Protein 2OPV (pdb70)

GO terms:
  GO:0061158 3'-UTR-mediated mRNA destabilization (P, IMP)
  GO:0043488 regulation of mRNA stability (P, IDA)
  GO:0045019 negative regulation of nitric oxide biosynthetic process (P, IDA)
  GO:0035925 mRNA 3'-UTR AU-rich region binding (F, IDA)
  GO:0061014 positive regulation of mRNA catabolic process (P, IDA)
  GO:0061158 3'-UTR-mediated mRNA destabilization (P, IDA)
  GO:0010586 miRNA metabolic process (P, IMP)
  GO:0071345 cellular response to cytokine stimulus (P, IMP)
  GO:0005515 protein binding (F, IPI)
  GO:0006397 mRNA processing (P, TAS)
  GO:0005654 nucleoplasm (C, TAS)
  GO:0005829 cytosol (C, TAS)
  GO:0010989 negative regulation of low-density lipoprotein particle clearance (P, IGI)
  GO:0005654 nucleoplasm (C, IDA)
  GO:0044183 protein folding chaperone (F, EXP)
  GO:0008380 RNA splicing (P, TAS)
  GO:0000375 RNA splicing, via transesterification reactions (P, TAS)
  GO:0016020 membrane (C, HDA)
  GO:0003723 RNA binding (F, HDA)

Sequence (85 aa):
GQFHDNANGGQNGTVQEIMIPAGKAGLVIGKGGETIKQLQERAGVKMILIQDGSQNTNVDKPLRIIGDPYKVQQACEMVMDILREGQFHDNANGGQNGTVQEIMIPAGKAGLVIGKGGETIKQLQERAGVKMILIQDGSQNTNVDKPLRIIGDPYKVQQACEMVMDILREGQFHDNANGGQNGTVQEIMIPAGKAGLVIGKGGETIKQLQERAGVKMILIQDGSQNTNVDKPLRIIGDPYKVQQACEMVMDILREGQFHDNANGGQNGTVQEIMIPAGKAGLVIGKGGETIKQLQERAGVKMILIQDGSQNTNVDKPLRIIGDPYKVQQACEMVMDILREGQFHDNANGGQNGTVQEIMIPAGKAGLVIGKGGETIKQLQERAGVKMILIQDGSQNTNVDKPLRIIGDPYKVQQACEMVMDILREGQFHDNANGGQNGTVQEIMIPAGKAGLVIGKGGETIKQLQERAGVKMILIQDGSQNTNVDKPLRIIGDPYKVQQACEMVMDILREGQFHDNANGGQNGTVQEIMIPAGKAGLVIGKGGETIKQLQERAGVKMILIQDGSQNTNVDKPLRIIGDPYKVQQACEMVMDILREGQFHDNANGGQNGTVQEIMIPAGKAGLVIGKGGETIKQLQERAGVKMILIQDGSQNTNVDKPLRIIGDPYKVQQACEMVMDILREGQFHDNANGGQNGTVQEIMIPAGKAGLVIGKGGETIKQLQERAGVKMILIQDGSQNTNVDKPLRIIGDPYKVQQACEMVMDILREGQFHDNANGGQNGTVQEIMIPAGKAGLVIGKGGETIKQLQERAGVKMILIQDGSQNTNVDKPLRIIGDPYKVQQACEMVMDILREGQFHDNANGGQNGTVQEIMIPAGKAGLVIGKGGETIKQLQERAGVKMILIQDGSQNTNVDKPLRIIGDPYKVQQACEMVMDILREGQFHDNANGGQNGTVQEIMIPAGKAGLVIGKGGETIKQLQERAGVKMILIQDGSQNTNVDKPLRIIGDPYKVQQACEMVMDILREGQFHDNANGGQNGTVQEIMIPAGKAGLVIGKGGETIKQLQERAGVKMILIQDGSQNTNVDKPLRIIGDPYKVQQACEMVMDILREGQFHDNANGGQNGTVQEIMIPAGKAGLVIGKGGETIKQLQERAGVKMILIQDGSQNTNVDKPLRIIGDPYKVQQACEMVMDILREGQFHDNANGGQNGTVQEIMIPAGKAGLVIGKGGETIKQLQERAGVKMILIQDGSQNTNVDKPLRIIGDPYKVQQACEMVMDILREGQFHDNANGGQNGTVQEIMIPAGKAGLVIGKGGETIKQLQERAGVKMILIQDGSQNTNVDKPLRIIGDPYKVQQACEMVMDILREGQFHDNANGGQNGTVQEIMIPAGKAGLVIGKGGETIKQLQERAGVKMILIQDGSQNTNVDKPLRIIGDPYKVQQACEMVMDILREGQFHDNANGGQNGTVQEIMIPAGKAGLVIGKGGETIKQLQERAGVKMILIQDGSQNTNVDKPLRIIGDPYKVQQACEMVMDILREGQFHDNANGGQNGTVQEIMIPAGKAGLVIGKGGETIKQLQERAGVKMILIQDGSQNTNVDKPLRIIGDPYKVQQACEMVMDILREGQFHDNANGGQNGTVQEIMIPAGKAGLVIGKGGETIKQLQERAGVKMILIQDGSQNTNVDKPLRIIGDPYKVQQACEMVMDILREGQFHDNANGGQNGTVQEIMIPAGKAGLVIGKGGETIKQLQERAGVKMILIQDGSQNTNVDKPLRIIGDPYKVQQACEMVMDILREGQFHDNANGGQNGTVQEIMIPAGKAGLVIGKGGETIKQLQERAGVKMILIQDGSQNTNVDKPLRIIGDPYKVQQACEMVMDILREGQFHDNANGGQNGTVQEIMIPAGKAGLVIGKGGETIKQLQERAGVKMILIQDGSQNTNVDKPLRIIGDPYKVQQACEMVMDILREGQFHDNANGGQNGTVQEIMIPAGKAGLVIGKGGETIKQLQERAGVKMILIQDGSQNTNVDKPLRIIGDPYKVQQACEMVMDILREGQFHDNANGGQNGTVQEIMIPAGKAGLVIGKGGETIKQLQERAGVKMILIQDGSQNTNVDKPLRIIGDPYKVQQACEMVMDILRE

Radius of gyration: 12.53 Å; Cα contacts (8 Å, |Δi|>4): 137; chains: 1; bounding box: 20×34×27 Å

Structure (mmCIF, N/CA/C/O backbone):
data_2OPV
#
_entry.id   2OPV
#
loop_
_atom_site.group_PDB
_atom_site.id
_atom_site.type_symbol
_atom_site.label_atom_id
_atom_site.label_alt_id
_atom_site.label_comp_id
_atom_site.label_asym_id
_atom_site.label_entity_id
_atom_site.label_seq_id
_atom_site.pdbx_PDB_ins_code
_atom_site.Cartn_x
_atom_site.Cartn_y
_atom_site.Cartn_z
_atom_site.occupancy
_atom_site.B_iso_or_equiv
_atom_site.auth_seq_id
_atom_site.auth_comp_id
_atom_site.auth_asym_id
_atom_site.auth_atom_id
_atom_site.pdbx_PDB_model_num
ATOM 1 N N . GLY A 1 1 ? 8.425 -9.823 1.207 1.00 0.00 5 GLY A N 1
ATOM 2 C CA . GLY A 1 1 ? 7.026 -9.758 0.853 1.00 0.00 5 GLY A CA 1
ATOM 3 C C . GLY A 1 1 ? 6.250 -10.979 1.291 1.00 0.00 5 GLY A C 1
ATOM 4 O O . GLY A 1 1 ? 5.729 -11.717 0.457 1.00 0.00 5 GLY A O 1
ATOM 8 N N . GLN A 1 2 ? 6.178 -11.204 2.595 1.00 0.00 6 GLN A N 1
ATOM 9 C CA . GLN A 1 2 ? 5.341 -12.270 3.124 1.00 0.00 6 GLN A CA 1
ATOM 10 C C . GLN A 1 2 ? 3.879 -11.833 3.116 1.00 0.00 6 GLN A C 1
ATOM 11 O O . GLN A 1 2 ? 3.352 -11.325 4.106 1.00 0.00 6 GLN A O 1
ATOM 25 N N . PHE A 1 3 ? 3.238 -12.014 1.969 1.00 0.00 7 PHE A N 1
ATOM 26 C CA . PHE A 1 3 ? 1.855 -11.595 1.784 1.00 0.00 7 PHE A CA 1
ATOM 27 C C . PHE A 1 3 ? 0.942 -12.285 2.781 1.00 0.00 7 PHE A C 1
ATOM 28 O O . PHE A 1 3 ? -0.025 -11.700 3.248 1.00 0.00 7 PHE A O 1
ATOM 45 N N . HIS A 1 4 ? 1.246 -13.531 3.113 1.00 0.00 8 HIS A N 1
ATOM 46 C CA . HIS A 1 4 ? 0.479 -14.231 4.130 1.00 0.00 8 HIS A CA 1
ATOM 47 C C . HIS A 1 4 ? 1.047 -13.884 5.499 1.00 0.00 8 HIS A C 1
ATOM 48 O O . HIS A 1 4 ? 1.524 -14.751 6.231 1.00 0.00 8 HIS A O 1
ATOM 63 N N . ASP A 1 5 ? 1.003 -12.601 5.822 1.00 0.00 9 ASP A N 1
ATOM 64 C CA . ASP A 1 5 ? 1.585 -12.090 7.053 1.00 0.00 9 ASP A CA 1
ATOM 65 C C . ASP A 1 5 ? 0.725 -12.461 8.253 1.00 0.00 9 ASP A C 1
ATOM 66 O O . ASP A 1 5 ? 1.233 -12.911 9.280 1.00 0.00 9 ASP A O 1
ATOM 75 N N . ASN A 1 6 ? -0.583 -12.280 8.113 1.00 0.00 10 ASN A N 1
ATOM 76 C CA . ASN A 1 6 ? -1.512 -12.604 9.186 1.00 0.00 10 ASN A CA 1
ATOM 77 C C . ASN A 1 6 ? -2.785 -13.222 8.618 1.00 0.00 10 ASN A C 1
ATOM 78 O O . ASN A 1 6 ? -2.992 -14.434 8.709 1.00 0.00 10 ASN A O 1
ATOM 89 N N . ALA A 1 7 ? -3.611 -12.398 7.991 1.00 0.00 11 ALA A N 1
ATOM 90 C CA . ALA A 1 7 ? -4.928 -12.834 7.557 1.00 0.00 11 ALA A CA 1
ATOM 91 C C . ALA A 1 7 ? -5.082 -12.724 6.047 1.00 0.00 11 ALA A C 1
ATOM 92 O O . ALA A 1 7 ? -6.022 -12.098 5.544 1.00 0.00 11 ALA A O 1
ATOM 99 N N . ASN A 1 8 ? -4.152 -13.335 5.327 1.00 0.00 12 ASN A N 1
ATOM 100 C CA . ASN A 1 8 ? -4.205 -13.391 3.884 1.00 0.00 12 ASN A CA 1
ATOM 101 C C . ASN A 1 8 ? -5.229 -14.433 3.441 1.00 0.00 12 ASN A C 1
ATOM 102 O O . ASN A 1 8 ? -4.874 -15.518 2.976 1.00 0.00 12 ASN A O 1
ATOM 113 N N . GLY A 1 9 ? -6.500 -14.109 3.623 1.00 0.00 13 GLY A N 1
ATOM 114 C CA . GLY A 1 9 ? -7.561 -15.028 3.271 1.00 0.00 13 GLY A CA 1
ATOM 115 C C . GLY A 1 9 ? -8.058 -14.818 1.858 1.00 0.00 13 GLY A C 1
ATOM 116 O O . GLY A 1 9 ? -8.965 -14.016 1.622 1.00 0.00 13 GLY A O 1
ATOM 120 N N . GLY A 1 10 ? -7.459 -15.528 0.915 1.00 0.00 14 GLY A N 1
ATOM 121 C CA . GLY A 1 10 ? -7.877 -15.432 -0.469 1.00 0.00 14 GLY A CA 1
ATOM 122 C C . GLY A 1 10 ? -6.712 -15.173 -1.396 1.00 0.00 14 GLY A C 1
ATOM 123 O O . GLY A 1 10 ? -5.917 -16.073 -1.672 1.00 0.00 14 GLY A O 1
ATOM 127 N N . GLN A 1 11 ? -6.600 -13.940 -1.870 1.00 0.00 15 GLN A N 1
ATOM 128 C CA . GLN A 1 11 ? -5.525 -13.564 -2.774 1.00 0.00 15 GLN A CA 1
ATOM 129 C C . GLN A 1 11 ? -4.375 -12.946 -1.996 1.00 0.00 15 GLN A C 1
ATOM 130 O O . GLN A 1 11 ? -4.532 -11.906 -1.353 1.00 0.00 15 GLN A O 1
ATOM 144 N N . ASN A 1 12 ? -3.222 -13.606 -2.056 1.00 0.00 16 ASN A N 1
ATOM 145 C CA . ASN A 1 12 ? -2.021 -13.135 -1.371 1.00 0.00 16 ASN A CA 1
ATOM 146 C C . ASN A 1 12 ? -1.635 -11.741 -1.854 1.00 0.00 16 ASN A C 1
ATOM 147 O O . ASN A 1 12 ? -1.138 -10.927 -1.084 1.00 0.00 16 ASN A O 1
ATOM 158 N N . GLY A 1 13 ? -1.889 -11.464 -3.125 1.00 0.00 17 GLY A N 1
ATOM 159 C CA . GLY A 1 13 ? -1.566 -10.170 -3.677 1.00 0.00 17 GLY A CA 1
ATOM 160 C C . GLY A 1 13 ? -2.786 -9.286 -3.800 1.00 0.00 17 GLY A C 1
ATOM 161 O O . GLY A 1 13 ? -3.384 -9.189 -4.874 1.00 0.00 17 GLY A O 1
ATOM 165 N N . THR A 1 14 ? -3.173 -8.652 -2.703 1.00 0.00 18 THR A N 1
ATOM 166 C CA . THR A 1 14 ? -4.296 -7.732 -2.726 1.00 0.00 18 THR A CA 1
ATOM 167 C C . THR A 1 14 ? -3.816 -6.326 -3.068 1.00 0.00 18 THR A C 1
ATOM 168 O O . THR A 1 14 ? -2.873 -5.822 -2.458 1.00 0.00 18 THR A O 1
ATOM 179 N N . VAL A 1 15 ? -4.446 -5.712 -4.068 1.00 0.00 19 VAL A N 1
ATOM 180 C CA . VAL A 1 15 ? -4.066 -4.379 -4.515 1.00 0.00 19 VAL A CA 1
ATOM 181 C C . VAL A 1 15 ? -5.170 -3.378 -4.213 1.00 0.00 19 VAL A C 1
ATOM 182 O O . VAL A 1 15 ? -6.330 -3.595 -4.567 1.00 0.00 19 VAL A O 1
ATOM 195 N N . GLN A 1 16 ? -4.807 -2.300 -3.542 1.00 0.00 20 GLN A N 1
ATOM 196 C CA . GLN A 1 16 ? -5.739 -1.228 -3.241 1.00 0.00 20 GLN A CA 1
ATOM 197 C C . GLN A 1 16 ? -5.351 0.018 -4.030 1.00 0.00 20 GLN A C 1
ATOM 198 O O . GLN A 1 16 ? -4.298 0.602 -3.782 1.00 0.00 20 GLN A O 1
ATOM 212 N N . GLU A 1 17 ? -6.185 0.416 -4.982 1.00 0.00 21 GLU A N 1
ATOM 213 C CA . GLU A 1 17 ? -5.901 1.608 -5.776 1.00 0.00 21 GLU A CA 1
ATOM 214 C C . GLU A 1 17 ? -6.651 2.831 -5.270 1.00 0.00 21 GLU A C 1
ATOM 215 O O . GLU A 1 17 ? -7.880 2.864 -5.247 1.00 0.00 21 GLU A O 1
ATOM 227 N N . ILE A 1 18 ? -5.886 3.838 -4.875 1.00 0.00 22 ILE A N 1
ATOM 228 C CA . ILE A 1 18 ? -6.435 5.102 -4.409 1.00 0.00 22 ILE A CA 1
ATOM 229 C C . ILE A 1 18 ? -6.053 6.211 -5.383 1.00 0.00 22 ILE A C 1
ATOM 230 O O . ILE A 1 18 ? -5.013 6.134 -6.037 1.00 0.00 22 ILE A O 1
ATOM 246 N N . MET A 1 19 ? -6.894 7.227 -5.484 1.00 0.00 23 MET A N 1
ATOM 247 C CA . MET A 1 19 ? -6.569 8.411 -6.261 1.00 0.00 23 MET A CA 1
ATOM 248 C C . MET A 1 19 ? -6.377 9.587 -5.322 1.00 0.00 23 MET A C 1
ATOM 249 O O . MET A 1 19 ? -7.342 10.136 -4.791 1.00 0.00 23 MET A O 1
ATOM 263 N N . ILE A 1 20 ? -5.133 9.953 -5.099 1.00 0.00 24 ILE A N 1
ATOM 264 C CA . ILE A 1 20 ? -4.814 10.968 -4.111 1.00 0.00 24 ILE A CA 1
ATOM 265 C C . ILE A 1 20 ? -4.935 12.366 -4.707 1.00 0.00 24 ILE A C 1
ATOM 266 O O . ILE A 1 20 ? -4.320 12.655 -5.727 1.00 0.00 24 ILE A O 1
ATOM 282 N N . PRO A 1 21 ? -5.737 13.245 -4.077 1.00 0.00 25 PRO A N 1
ATOM 283 C CA . PRO A 1 21 ? -5.882 14.638 -4.505 1.00 0.00 25 PRO A CA 1
ATOM 284 C C . PRO A 1 21 ? -4.535 15.329 -4.701 1.00 0.00 25 PRO A C 1
ATOM 285 O O . PRO A 1 21 ? -3.617 15.135 -3.903 1.00 0.00 25 PRO A O 1
ATOM 296 N N . ALA A 1 22 ? -4.435 16.126 -5.764 1.00 0.00 26 ALA A N 1
ATOM 297 C CA . ALA A 1 22 ? -3.182 16.761 -6.179 1.00 0.00 26 ALA A CA 1
ATOM 298 C C . ALA A 1 22 ? -2.373 17.327 -5.009 1.00 0.00 26 ALA A C 1
ATOM 299 O O . ALA A 1 22 ? -1.219 16.940 -4.808 1.00 0.00 26 ALA A O 1
ATOM 306 N N . GLY A 1 23 ? -2.978 18.219 -4.233 1.00 0.00 27 GLY A N 1
ATOM 307 C CA . GLY A 1 23 ? -2.249 18.896 -3.174 1.00 0.00 27 GLY A CA 1
ATOM 308 C C . GLY A 1 23 ? -2.307 18.161 -1.849 1.00 0.00 27 GLY A C 1
ATOM 309 O O . GLY A 1 23 ? -1.403 18.288 -1.020 1.00 0.00 27 GLY A O 1
ATOM 313 N N . LYS A 1 24 ? -3.364 17.386 -1.639 1.00 0.00 28 LYS A N 1
ATOM 314 C CA . LYS A 1 24 ? -3.511 16.634 -0.400 1.00 0.00 28 LYS A CA 1
ATOM 315 C C . LYS A 1 24 ? -2.644 15.377 -0.442 1.00 0.00 28 LYS A C 1
ATOM 316 O O . LYS A 1 24 ? -2.534 14.645 0.542 1.00 0.00 28 LYS A O 1
ATOM 335 N N . ALA A 1 25 ? -2.013 15.152 -1.591 1.00 0.00 29 ALA A N 1
ATOM 336 C CA . ALA A 1 25 ? -1.063 14.058 -1.757 1.00 0.00 29 ALA A CA 1
ATOM 337 C C . ALA A 1 25 ? 0.142 14.250 -0.846 1.00 0.00 29 ALA A C 1
ATOM 338 O O . ALA A 1 25 ? 0.823 13.289 -0.497 1.00 0.00 29 ALA A O 1
ATOM 345 N N . GLY A 1 26 ? 0.385 15.497 -0.449 1.00 0.00 30 GLY A N 1
ATOM 346 C CA . GLY A 1 26 ? 1.484 15.796 0.450 1.00 0.00 30 GLY A CA 1
ATOM 347 C C . GLY A 1 26 ? 1.371 15.043 1.760 1.00 0.00 30 GLY A C 1
ATOM 348 O O . GLY A 1 26 ? 2.374 14.775 2.421 1.00 0.00 30 GLY A O 1
ATOM 352 N N . LEU A 1 27 ? 0.147 14.688 2.126 1.00 0.00 31 LEU A N 1
ATOM 353 C CA . LEU A 1 27 ? -0.101 13.950 3.355 1.00 0.00 31 LEU A CA 1
ATOM 354 C C . LEU A 1 27 ? 0.285 12.484 3.195 1.00 0.00 31 LEU A C 1
ATOM 355 O O . LEU A 1 27 ? 0.946 11.909 4.059 1.00 0.00 31 LEU A O 1
ATOM 371 N N . VAL A 1 28 ? -0.129 11.893 2.079 1.00 0.00 32 VAL A N 1
ATOM 372 C CA . VAL A 1 28 ? 0.112 10.489 1.811 1.00 0.00 32 VAL A CA 1
ATOM 373 C C . VAL A 1 28 ? 1.585 10.238 1.493 1.00 0.00 32 VAL A C 1
ATOM 374 O O . VAL A 1 28 ? 2.131 9.181 1.806 1.00 0.00 32 VAL A O 1
ATOM 387 N N . ILE A 1 29 ? 2.223 11.223 0.876 1.00 0.00 33 ILE A N 1
ATOM 388 C CA . ILE A 1 29 ? 3.646 11.137 0.582 1.00 0.00 33 ILE A CA 1
ATOM 389 C C . ILE A 1 29 ? 4.451 11.432 1.841 1.00 0.00 33 ILE A C 1
ATOM 390 O O . ILE A 1 29 ? 5.438 10.762 2.152 1.00 0.00 33 ILE A O 1
ATOM 406 N N . GLY A 1 30 ? 4.006 12.438 2.572 1.00 0.00 34 GLY A N 1
ATOM 407 C CA . GLY A 1 30 ? 4.616 12.763 3.836 1.00 0.00 34 GLY A CA 1
ATOM 408 C C . GLY A 1 30 ? 5.550 13.939 3.752 1.00 0.00 34 GLY A C 1
ATOM 409 O O . GLY A 1 30 ? 6.704 13.844 4.172 1.00 0.00 34 GLY A O 1
ATOM 413 N N . LYS A 1 31 ? 5.046 15.031 3.186 1.00 0.00 35 LYS A N 1
ATOM 414 C CA . LYS A 1 31 ? 5.757 16.307 3.137 1.00 0.00 35 LYS A CA 1
ATOM 415 C C . LYS A 1 31 ? 7.178 16.149 2.598 1.00 0.00 35 LYS A C 1
ATOM 416 O O . LYS A 1 31 ? 8.118 16.769 3.099 1.00 0.00 35 LYS A O 1
ATOM 435 N N . GLY A 1 32 ? 7.333 15.318 1.578 1.00 0.00 36 GLY A N 1
ATOM 436 C CA . GLY A 1 32 ? 8.640 15.106 0.990 1.00 0.00 36 GLY A CA 1
ATOM 437 C C . GLY A 1 32 ? 8.930 13.640 0.773 1.00 0.00 36 GLY A C 1
ATOM 438 O O . GLY A 1 32 ? 9.697 13.274 -0.117 1.00 0.00 36 GLY A O 1
ATOM 442 N N . GLY A 1 33 ? 8.312 12.799 1.585 1.00 0.00 37 GLY A N 1
ATOM 443 C CA . GLY A 1 33 ? 8.501 11.370 1.435 1.00 0.00 37 GLY A CA 1
ATOM 444 C C . GLY A 1 33 ? 8.861 10.678 2.736 1.00 0.00 37 GLY A C 1
ATOM 445 O O . GLY A 1 33 ? 9.448 9.597 2.732 1.00 0.00 37 GLY A O 1
ATOM 449 N N . GLU A 1 34 ? 8.522 11.293 3.855 1.00 0.00 38 GLU A N 1
ATOM 450 C CA . GLU A 1 34 ? 8.801 10.692 5.149 1.00 0.00 38 GLU A CA 1
ATOM 451 C C . GLU A 1 34 ? 7.692 9.721 5.525 1.00 0.00 38 GLU A C 1
ATOM 452 O O . GLU A 1 34 ? 7.945 8.552 5.811 1.00 0.00 38 GLU A O 1
ATOM 464 N N . THR A 1 35 ? 6.463 10.220 5.502 1.00 0.00 39 THR A N 1
ATOM 465 C CA . THR A 1 35 ? 5.291 9.429 5.847 1.00 0.00 39 THR A CA 1
ATOM 466 C C . THR A 1 35 ? 5.184 8.169 4.990 1.00 0.00 39 THR A C 1
ATOM 467 O O . THR A 1 35 ? 4.938 7.088 5.517 1.00 0.00 39 THR A O 1
ATOM 478 N N . ILE A 1 36 ? 5.401 8.297 3.680 1.00 0.00 40 ILE A N 1
ATOM 479 C CA . ILE A 1 36 ? 5.286 7.148 2.775 1.00 0.00 40 ILE A CA 1
ATOM 480 C C . ILE A 1 36 ? 6.242 6.017 3.174 1.00 0.00 40 ILE A C 1
ATOM 481 O O . ILE A 1 36 ? 5.886 4.838 3.099 1.00 0.00 40 ILE A O 1
ATOM 497 N N . LYS A 1 37 ? 7.442 6.375 3.622 1.00 0.00 41 LYS A N 1
ATOM 498 C CA . LYS A 1 37 ? 8.411 5.381 4.068 1.00 0.00 41 LYS A CA 1
ATOM 499 C C . LYS A 1 37 ? 7.907 4.683 5.324 1.00 0.00 41 LYS A C 1
ATOM 500 O O . LYS A 1 37 ? 8.061 3.473 5.490 1.00 0.00 41 LYS A O 1
ATOM 519 N N . GLN A 1 38 ? 7.280 5.459 6.194 1.00 0.00 42 GLN A N 1
ATOM 520 C CA . GLN A 1 38 ? 6.718 4.942 7.426 1.00 0.00 42 GLN A CA 1
ATOM 521 C C . GLN A 1 38 ? 5.568 3.996 7.124 1.00 0.00 42 GLN A C 1
ATOM 522 O O . GLN A 1 38 ? 5.490 2.904 7.678 1.00 0.00 42 GLN A O 1
ATOM 536 N N . LEU A 1 39 ? 4.697 4.428 6.221 1.00 0.00 43 LEU A N 1
ATOM 537 C CA . LEU A 1 39 ? 3.485 3.692 5.879 1.00 0.00 43 LEU A CA 1
ATOM 538 C C . LEU A 1 39 ? 3.783 2.252 5.487 1.00 0.00 43 LEU A C 1
ATOM 539 O O . LEU A 1 39 ? 3.133 1.323 5.963 1.00 0.00 43 LEU A O 1
ATOM 555 N N . GLN A 1 40 ? 4.777 2.074 4.633 1.00 0.00 44 GLN A N 1
ATOM 556 C CA . GLN A 1 40 ? 5.125 0.752 4.134 1.00 0.00 44 GLN A CA 1
ATOM 557 C C . GLN A 1 40 ? 5.623 -0.156 5.256 1.00 0.00 44 GLN A C 1
ATOM 558 O O . GLN A 1 40 ? 5.224 -1.315 5.353 1.00 0.00 44 GLN A O 1
ATOM 572 N N . GLU A 1 41 ? 6.465 0.383 6.120 1.00 0.00 45 GLU A N 1
ATOM 573 C CA . GLU A 1 41 ? 7.102 -0.415 7.157 1.00 0.00 45 GLU A CA 1
ATOM 574 C C . GLU A 1 41 ? 6.184 -0.632 8.359 1.00 0.00 45 GLU A C 1
ATOM 575 O O . GLU A 1 41 ? 6.203 -1.702 8.968 1.00 0.00 45 GLU A O 1
ATOM 587 N N . ARG A 1 42 ? 5.376 0.374 8.692 1.00 0.00 46 ARG A N 1
ATOM 588 C CA . ARG A 1 42 ? 4.507 0.300 9.869 1.00 0.00 46 ARG A CA 1
ATOM 589 C C . ARG A 1 42 ? 3.421 -0.762 9.697 1.00 0.00 46 ARG A C 1
ATOM 590 O O . ARG A 1 42 ? 3.042 -1.436 10.656 1.00 0.00 46 ARG A O 1
ATOM 611 N N . ALA A 1 43 ? 2.932 -0.916 8.475 1.00 0.00 47 ALA A N 1
ATOM 612 C CA . ALA A 1 43 ? 1.852 -1.854 8.208 1.00 0.00 47 ALA A CA 1
ATOM 613 C C . ALA A 1 43 ? 2.374 -3.153 7.605 1.00 0.00 47 ALA A C 1
ATOM 614 O O . ALA A 1 43 ? 1.653 -4.146 7.524 1.00 0.00 47 ALA A O 1
ATOM 621 N N . GLY A 1 44 ? 3.635 -3.142 7.191 1.00 0.00 48 GLY A N 1
ATOM 622 C CA . GLY A 1 44 ? 4.220 -4.309 6.563 1.00 0.00 48 GLY A CA 1
ATOM 623 C C . GLY A 1 44 ? 3.672 -4.537 5.170 1.00 0.00 48 GLY A C 1
ATOM 624 O O . GLY A 1 44 ? 3.449 -5.675 4.757 1.00 0.00 48 GLY A O 1
ATOM 628 N N . VAL A 1 45 ? 3.450 -3.446 4.450 1.00 0.00 49 VAL A N 1
ATOM 629 C CA . VAL A 1 45 ? 2.880 -3.499 3.110 1.00 0.00 49 VAL A CA 1
ATOM 630 C C . VAL A 1 45 ? 3.735 -2.698 2.146 1.00 0.00 49 VAL A C 1
ATOM 631 O O . VAL A 1 45 ? 4.734 -2.096 2.541 1.00 0.00 49 VAL A O 1
ATOM 644 N N . LYS A 1 46 ? 3.344 -2.688 0.886 1.00 0.00 50 LYS A N 1
ATOM 645 C CA . LYS A 1 46 ? 4.001 -1.836 -0.085 1.00 0.00 50 LYS A CA 1
ATOM 646 C C . LYS A 1 46 ? 3.000 -0.876 -0.703 1.00 0.00 50 LYS A C 1
ATOM 647 O O . LYS A 1 46 ? 1.974 -1.292 -1.242 1.00 0.00 50 LYS A O 1
ATOM 666 N N . MET A 1 47 ? 3.305 0.404 -0.615 1.00 0.00 51 MET A N 1
ATOM 667 C CA . MET A 1 47 ? 2.481 1.435 -1.219 1.00 0.00 51 MET A CA 1
ATOM 668 C C . MET A 1 47 ? 3.264 2.100 -2.330 1.00 0.00 51 MET A C 1
ATOM 669 O O . MET A 1 47 ? 4.291 2.727 -2.074 1.00 0.00 51 MET A O 1
ATOM 683 N N . ILE A 1 48 ? 2.805 1.964 -3.559 1.00 0.00 52 ILE A N 1
ATOM 684 C CA . ILE A 1 48 ? 3.468 2.630 -4.660 1.00 0.00 52 ILE A CA 1
ATOM 685 C C . ILE A 1 48 ? 2.725 3.910 -5.020 1.00 0.00 52 ILE A C 1
ATOM 686 O O . ILE A 1 48 ? 1.638 3.888 -5.600 1.00 0.00 52 ILE A O 1
ATOM 702 N N . LEU A 1 49 ? 3.309 5.027 -4.622 1.00 0.00 53 LEU A N 1
ATOM 703 C CA . LEU A 1 49 ? 2.776 6.332 -4.958 1.00 0.00 53 LEU A CA 1
ATOM 704 C C . LEU A 1 49 ? 3.332 6.769 -6.297 1.00 0.00 53 LEU A C 1
ATOM 705 O O . LEU A 1 49 ? 4.499 7.148 -6.390 1.00 0.00 53 LEU A O 1
ATOM 721 N N . ILE A 1 50 ? 2.514 6.694 -7.335 1.00 0.00 54 ILE A N 1
ATOM 722 C CA . ILE A 1 50 ? 2.945 7.123 -8.650 1.00 0.00 54 ILE A CA 1
ATOM 723 C C . ILE A 1 50 ? 3.027 8.648 -8.692 1.00 0.00 54 ILE A C 1
ATOM 724 O O . ILE A 1 50 ? 2.078 9.340 -9.063 1.00 0.00 54 ILE A O 1
ATOM 740 N N . GLN A 1 51 ? 4.180 9.150 -8.280 1.00 0.00 55 GLN A N 1
ATOM 741 C CA . GLN A 1 51 ? 4.432 10.580 -8.199 1.00 0.00 55 GLN A CA 1
ATOM 742 C C . GLN A 1 51 ? 5.222 11.029 -9.416 1.00 0.00 55 GLN A C 1
ATOM 743 O O . GLN A 1 51 ? 5.204 12.199 -9.793 1.00 0.00 55 GLN A O 1
ATOM 757 N N . ASP A 1 52 ? 5.921 10.079 -10.015 1.00 0.00 56 ASP A N 1
ATOM 758 C CA . ASP A 1 52 ? 6.843 10.368 -11.103 1.00 0.00 56 ASP A CA 1
ATOM 759 C C . ASP A 1 52 ? 6.356 9.726 -12.403 1.00 0.00 56 ASP A C 1
ATOM 760 O O . ASP A 1 52 ? 7.031 9.766 -13.434 1.00 0.00 56 ASP A O 1
ATOM 769 N N . GLY A 1 53 ? 5.161 9.153 -12.345 1.00 0.00 57 GLY A N 1
ATOM 770 C CA . GLY A 1 53 ? 4.567 8.534 -13.518 1.00 0.00 57 GLY A CA 1
ATOM 771 C C . GLY A 1 53 ? 4.237 9.550 -14.593 1.00 0.00 57 GLY A C 1
ATOM 772 O O . GLY A 1 53 ? 4.151 9.209 -15.773 1.00 0.00 57 GLY A O 1
ATOM 776 N N . SER A 1 54 ? 4.081 10.804 -14.167 1.00 0.00 58 SER A N 1
ATOM 777 C CA . SER A 1 54 ? 3.737 11.913 -15.053 1.00 0.00 58 SER A CA 1
ATOM 778 C C . SER A 1 54 ? 2.340 11.732 -15.644 1.00 0.00 58 SER A C 1
ATOM 779 O O . SER A 1 54 ? 1.603 10.836 -15.228 1.00 0.00 58 SER A O 1
ATOM 787 N N . GLN A 1 55 ? 1.979 12.608 -16.589 1.00 0.00 59 GLN A N 1
ATOM 788 C CA . GLN A 1 55 ? 0.647 12.618 -17.207 1.00 0.00 59 GLN A CA 1
ATOM 789 C C . GLN A 1 55 ? -0.393 13.129 -16.214 1.00 0.00 59 GLN A C 1
ATOM 790 O O . GLN A 1 55 ? -1.025 14.161 -16.431 1.00 0.00 59 GLN A O 1
ATOM 804 N N . ASN A 1 56 ? -0.555 12.402 -15.120 1.00 0.00 60 ASN A N 1
ATOM 805 C CA . ASN A 1 56 ? -1.493 12.778 -14.077 1.00 0.00 60 ASN A CA 1
ATOM 806 C C . ASN A 1 56 ? -0.757 13.441 -12.916 1.00 0.00 60 ASN A C 1
ATOM 807 O O . ASN A 1 56 ? -1.319 13.628 -11.837 1.00 0.00 60 ASN A O 1
ATOM 818 N N . THR A 1 57 ? 0.502 13.795 -13.136 1.00 0.00 61 THR A N 1
ATOM 819 C CA . THR A 1 57 ? 1.312 14.422 -12.100 1.00 0.00 61 THR A CA 1
ATOM 820 C C . THR A 1 57 ? 0.698 15.736 -11.634 1.00 0.00 61 THR A C 1
ATOM 821 O O . THR A 1 57 ? 0.848 16.132 -10.478 1.00 0.00 61 THR A O 1
ATOM 832 N N . ASN A 1 58 ? -0.009 16.394 -12.539 1.00 0.00 62 ASN A N 1
ATOM 833 C CA . ASN A 1 58 ? -0.658 17.663 -12.228 1.00 0.00 62 ASN A CA 1
ATOM 834 C C . ASN A 1 58 ? -2.005 17.439 -11.537 1.00 0.00 62 ASN A C 1
ATOM 835 O O . ASN A 1 58 ? -2.661 18.397 -11.126 1.00 0.00 62 ASN A O 1
ATOM 846 N N . VAL A 1 59 ? -2.418 16.178 -11.406 1.00 0.00 63 VAL A N 1
ATOM 847 C CA . VAL A 1 59 ? -3.738 15.861 -10.865 1.00 0.00 63 VAL A CA 1
ATOM 848 C C . VAL A 1 59 ? -3.660 14.780 -9.783 1.00 0.00 63 VAL A C 1
ATOM 849 O O . VAL A 1 59 ? -2.641 14.646 -9.105 1.00 0.00 63 VAL A O 1
ATOM 862 N N . ASP A 1 60 ? -4.755 14.041 -9.622 1.00 0.00 64 ASP A N 1
ATOM 863 C CA . ASP A 1 60 ? -4.853 12.939 -8.665 1.00 0.00 64 ASP A CA 1
ATOM 864 C C . ASP A 1 60 ? -3.720 11.933 -8.857 1.00 0.00 64 ASP A C 1
ATOM 865 O O . ASP A 1 60 ? -3.208 11.768 -9.963 1.00 0.00 64 ASP A O 1
ATOM 874 N N . LYS A 1 61 ? -3.341 11.257 -7.780 1.00 0.00 65 LYS A N 1
ATOM 875 C CA . LYS A 1 61 ? -2.204 10.344 -7.808 1.00 0.00 65 LYS A CA 1
ATOM 876 C C . LYS A 1 61 ? -2.644 8.896 -7.672 1.00 0.00 65 LYS A C 1
ATOM 877 O O . LYS A 1 61 ? -3.432 8.562 -6.789 1.00 0.00 65 LYS A O 1
ATOM 896 N N . PRO A 1 62 ? -2.139 8.023 -8.552 1.00 0.00 66 PRO A N 1
ATOM 897 C CA . PRO A 1 62 ? -2.398 6.587 -8.501 1.00 0.00 66 PRO A CA 1
ATOM 898 C C . PRO A 1 62 ? -1.603 5.905 -7.390 1.00 0.00 66 PRO A C 1
ATOM 899 O O . PRO A 1 62 ? -0.373 5.828 -7.445 1.00 0.00 66 PRO A O 1
ATOM 910 N N . LEU A 1 63 ? -2.308 5.440 -6.374 1.00 0.00 67 LEU A N 1
ATOM 911 C CA . LEU A 1 63 ? -1.685 4.720 -5.274 1.00 0.00 67 LEU A CA 1
ATOM 912 C C . LEU A 1 63 ? -2.119 3.262 -5.277 1.00 0.00 67 LEU A C 1
ATOM 913 O O . LEU A 1 63 ? -3.305 2.968 -5.190 1.00 0.00 67 LEU A O 1
ATOM 929 N N . ARG A 1 64 ? -1.158 2.358 -5.389 1.00 0.00 68 ARG A N 1
ATOM 930 C CA . ARG A 1 64 ? -1.446 0.936 -5.283 1.00 0.00 68 ARG A CA 1
ATOM 931 C C . ARG A 1 64 ? -0.842 0.359 -4.009 1.00 0.00 68 ARG A C 1
ATOM 932 O O . ARG A 1 64 ? 0.379 0.298 -3.857 1.00 0.00 68 ARG A O 1
ATOM 953 N N . ILE A 1 65 ? -1.709 -0.025 -3.089 1.00 0.00 69 ILE A N 1
ATOM 954 C CA . ILE A 1 65 ? -1.296 -0.712 -1.878 1.00 0.00 69 ILE A CA 1
ATOM 955 C C . ILE A 1 65 ? -1.334 -2.212 -2.125 1.00 0.00 69 ILE A C 1
ATOM 956 O O . ILE A 1 65 ? -2.401 -2.786 -2.320 1.00 0.00 69 ILE A O 1
ATOM 972 N N . ILE A 1 66 ? -0.171 -2.834 -2.143 1.00 0.00 70 ILE A N 1
ATOM 973 C CA . ILE A 1 66 ? -0.066 -4.231 -2.526 1.00 0.00 70 ILE A CA 1
ATOM 974 C C . ILE A 1 66 ? 0.373 -5.091 -1.346 1.00 0.00 70 ILE A C 1
ATOM 975 O O . ILE A 1 66 ? 1.351 -4.767 -0.665 1.00 0.00 70 ILE A O 1
ATOM 991 N N . GLY A 1 67 ? -0.360 -6.171 -1.091 1.00 0.00 71 GLY A N 1
ATOM 992 C CA . GLY A 1 67 ? 0.055 -7.117 -0.076 1.00 0.00 71 GLY A CA 1
ATOM 993 C C . GLY A 1 67 ? -1.100 -7.885 0.537 1.00 0.00 71 GLY A C 1
ATOM 994 O O . GLY A 1 67 ? -2.048 -8.266 -0.153 1.00 0.00 71 GLY A O 1
ATOM 998 N N . ASP A 1 68 ? -1.008 -8.094 1.839 1.00 0.00 72 ASP A N 1
ATOM 999 C CA . ASP A 1 68 ? -1.986 -8.867 2.600 1.00 0.00 72 ASP A CA 1
ATOM 1000 C C . ASP A 1 68 ? -3.297 -8.100 2.750 1.00 0.00 72 ASP A C 1
ATOM 1001 O O . ASP A 1 68 ? -3.297 -6.943 3.159 1.00 0.00 72 ASP A O 1
ATOM 1010 N N . PRO A 1 69 ? -4.433 -8.764 2.449 1.00 0.00 73 PRO A N 1
ATOM 1011 C CA . PRO A 1 69 ? -5.757 -8.122 2.378 1.00 0.00 73 PRO A CA 1
ATOM 1012 C C . PRO A 1 69 ? -6.165 -7.434 3.675 1.00 0.00 73 PRO A C 1
ATOM 1013 O O . PRO A 1 69 ? -6.947 -6.480 3.666 1.00 0.00 73 PRO A O 1
ATOM 1024 N N . TYR A 1 70 ? -5.631 -7.917 4.784 1.00 0.00 74 TYR A N 1
ATOM 1025 C CA . TYR A 1 70 ? -5.993 -7.412 6.093 1.00 0.00 74 TYR A CA 1
ATOM 1026 C C . TYR A 1 70 ? -5.263 -6.104 6.363 1.00 0.00 74 TYR A C 1
ATOM 1027 O O . TYR A 1 70 ? -5.870 -5.117 6.775 1.00 0.00 74 TYR A O 1
ATOM 1045 N N . LYS A 1 71 ? -3.962 -6.087 6.107 1.00 0.00 75 LYS A N 1
ATOM 1046 C CA . LYS A 1 71 ? -3.177 -4.877 6.307 1.00 0.00 75 LYS A CA 1
ATOM 1047 C C . LYS A 1 71 ? -3.330 -3.911 5.142 1.00 0.00 75 LYS A C 1
ATOM 1048 O O . LYS A 1 71 ? -3.183 -2.711 5.320 1.00 0.00 75 LYS A O 1
ATOM 1067 N N . VAL A 1 72 ? -3.633 -4.428 3.960 1.00 0.00 76 VAL A N 1
ATOM 1068 C CA . VAL A 1 72 ? -3.927 -3.570 2.818 1.00 0.00 76 VAL A CA 1
ATOM 1069 C C . VAL A 1 72 ? -5.139 -2.695 3.114 1.00 0.00 76 VAL A C 1
ATOM 1070 O O . VAL A 1 72 ? -5.150 -1.506 2.792 1.00 0.00 76 VAL A O 1
ATOM 1083 N N . GLN A 1 73 ? -6.144 -3.269 3.765 1.00 0.00 77 GLN A N 1
ATOM 1084 C CA . GLN A 1 73 ? -7.334 -2.513 4.101 1.00 0.00 77 GLN A CA 1
ATOM 1085 C C . GLN A 1 73 ? -7.063 -1.554 5.243 1.00 0.00 77 GLN A C 1
ATOM 1086 O O . GLN A 1 73 ? -7.510 -0.410 5.215 1.00 0.00 77 GLN A O 1
ATOM 1100 N N . GLN A 1 74 ? -6.319 -2.011 6.237 1.00 0.00 78 GLN A N 1
ATOM 1101 C CA . GLN A 1 74 ? -5.956 -1.152 7.352 1.00 0.00 78 GLN A CA 1
ATOM 1102 C C . GLN A 1 74 ? -5.102 0.006 6.867 1.00 0.00 78 GLN A C 1
ATOM 1103 O O . GLN A 1 74 ? -5.254 1.134 7.322 1.00 0.00 78 GLN A O 1
ATOM 1117 N N . ALA A 1 75 ? -4.211 -0.284 5.930 1.00 0.00 79 ALA A N 1
ATOM 1118 C CA . ALA A 1 75 ? -3.350 0.729 5.351 1.00 0.00 79 ALA A CA 1
ATOM 1119 C C . ALA A 1 75 ? -4.147 1.659 4.441 1.00 0.00 79 ALA A C 1
ATOM 1120 O O . ALA A 1 75 ? -3.876 2.856 4.367 1.00 0.00 79 ALA A O 1
ATOM 1127 N N . CYS A 1 76 ? -5.134 1.100 3.752 1.00 0.00 80 CYS A N 1
ATOM 1128 C CA . CYS A 1 76 ? -6.039 1.888 2.924 1.00 0.00 80 CYS A CA 1
ATOM 1129 C C . CYS A 1 76 ? -6.832 2.851 3.788 1.00 0.00 80 CYS A C 1
ATOM 1130 O O . CYS A 1 76 ? -6.822 4.056 3.558 1.00 0.00 80 CYS A O 1
ATOM 1138 N N . GLU A 1 77 ? -7.494 2.314 4.801 1.00 0.00 81 GLU A N 1
ATOM 1139 C CA . GLU A 1 77 ? -8.277 3.121 5.722 1.00 0.00 81 GLU A CA 1
ATOM 1140 C C . GLU A 1 77 ? -7.372 4.053 6.511 1.00 0.00 81 GLU A C 1
ATOM 1141 O O . GLU A 1 77 ? -7.818 5.063 7.045 1.00 0.00 81 GLU A O 1
ATOM 1153 N N . MET A 1 78 ? -6.100 3.699 6.563 1.00 0.00 82 MET A N 1
ATOM 1154 C CA . MET A 1 78 ? -5.088 4.525 7.215 1.00 0.00 82 MET A CA 1
ATOM 1155 C C . MET A 1 78 ? -4.846 5.801 6.414 1.00 0.00 82 MET A C 1
ATOM 1156 O O . MET A 1 78 ? -4.995 6.907 6.929 1.00 0.00 82 MET A O 1
ATOM 1170 N N . VAL A 1 79 ? -4.500 5.639 5.141 1.00 0.00 83 VAL A N 1
ATOM 1171 C CA . VAL A 1 79 ? -4.147 6.775 4.299 1.00 0.00 83 VAL A CA 1
ATOM 1172 C C . VAL A 1 79 ? -5.395 7.494 3.805 1.00 0.00 83 VAL A C 1
ATOM 1173 O O . VAL A 1 79 ? -5.380 8.704 3.579 1.00 0.00 83 VAL A O 1
ATOM 1186 N N . MET A 1 80 ? -6.481 6.749 3.652 1.00 0.00 84 MET A N 1
ATOM 1187 C CA . MET A 1 80 ? -7.740 7.328 3.220 1.00 0.00 84 MET A CA 1
ATOM 1188 C C . MET A 1 80 ? -8.329 8.171 4.340 1.00 0.00 84 MET A C 1
ATOM 1189 O O . MET A 1 80 ? -9.031 9.145 4.087 1.00 0.00 84 MET A O 1
ATOM 1203 N N . ASP A 1 81 ? -8.023 7.802 5.580 1.00 0.00 85 ASP A N 1
ATOM 1204 C CA . ASP A 1 81 ? -8.442 8.594 6.735 1.00 0.00 85 ASP A CA 1
ATOM 1205 C C . ASP A 1 81 ? -7.807 9.971 6.677 1.00 0.00 85 ASP A C 1
ATOM 1206 O O . ASP A 1 81 ? -8.485 10.983 6.823 1.00 0.00 85 ASP A O 1
ATOM 1215 N N . ILE A 1 82 ? -6.502 9.994 6.430 1.00 0.00 86 ILE A N 1
ATOM 1216 C CA . ILE A 1 82 ? -5.754 11.241 6.295 1.00 0.00 86 ILE A CA 1
ATOM 1217 C C . ILE A 1 82 ? -6.309 12.067 5.143 1.00 0.00 86 ILE A C 1
ATOM 1218 O O . ILE A 1 82 ? -6.312 13.296 5.173 1.00 0.00 86 ILE A O 1
ATOM 1234 N N . LEU A 1 83 ? -6.794 11.372 4.130 1.00 0.00 87 LEU A N 1
ATOM 1235 C CA . LEU A 1 83 ? -7.294 12.013 2.930 1.00 0.00 87 LEU A CA 1
ATOM 1236 C C . LEU A 1 83 ? -8.724 12.507 3.113 1.00 0.00 87 LEU A C 1
ATOM 1237 O O . LEU A 1 83 ? -9.203 13.340 2.345 1.00 0.00 87 LEU A O 1
ATOM 1253 N N . ARG A 1 84 ? -9.402 11.994 4.125 1.00 0.00 88 ARG A N 1
ATOM 1254 C CA . ARG A 1 84 ? -10.728 12.483 4.470 1.00 0.00 88 ARG A CA 1
ATOM 1255 C C . ARG A 1 84 ? -10.630 13.384 5.689 1.00 0.00 88 ARG A C 1
ATOM 1256 O O . ARG A 1 84 ? -11.637 13.842 6.236 1.00 0.00 88 ARG A O 1
ATOM 1277 N N . GLU A 1 85 ? -9.400 13.633 6.094 1.00 0.00 89 GLU A N 1
ATOM 1278 C CA . GLU A 1 85 ? -9.111 14.435 7.263 1.00 0.00 89 GLU A CA 1
ATOM 1279 C C . GLU A 1 85 ? -8.674 15.826 6.812 1.00 0.00 89 GLU A C 1
ATOM 1280 O O . GLU A 1 85 ? -7.497 15.992 6.424 1.00 0.00 89 GLU A O 1
ATOM 1293 N N . GLY A 1 1 ? 6.558 -7.326 2.900 1.00 0.00 5 GLY A N 2
ATOM 1294 C CA . GLY A 1 1 ? 5.828 -8.413 2.289 1.00 0.00 5 GLY A CA 2
ATOM 1295 C C . GLY A 1 1 ? 4.991 -9.171 3.294 1.00 0.00 5 GLY A C 2
ATOM 1296 O O . GLY A 1 1 ? 4.242 -8.564 4.062 1.00 0.00 5 GLY A O 2
ATOM 1300 N N . GLN A 1 2 ? 5.141 -10.496 3.299 1.00 0.00 6 GLN A N 2
ATOM 1301 C CA . GLN A 1 2 ? 4.349 -11.374 4.157 1.00 0.00 6 GLN A CA 2
ATOM 1302 C C . GLN A 1 2 ? 2.866 -11.213 3.843 1.00 0.00 6 GLN A C 2
ATOM 1303 O O . GLN A 1 2 ? 2.166 -10.397 4.451 1.00 0.00 6 GLN A O 2
ATOM 1317 N N . PHE A 1 3 ? 2.394 -11.987 2.877 1.00 0.00 7 PHE A N 2
ATOM 1318 C CA . PHE A 1 3 ? 1.011 -11.902 2.448 1.00 0.00 7 PHE A CA 2
ATOM 1319 C C . PHE A 1 3 ? 0.090 -12.441 3.533 1.00 0.00 7 PHE A C 2
ATOM 1320 O O . PHE A 1 3 ? 0.002 -13.653 3.752 1.00 0.00 7 PHE A O 2
ATOM 1337 N N . HIS A 1 4 ? -0.567 -11.505 4.207 1.00 0.00 8 HIS A N 2
ATOM 1338 C CA . HIS A 1 4 ? -1.456 -11.775 5.335 1.00 0.00 8 HIS A CA 2
ATOM 1339 C C . HIS A 1 4 ? -0.651 -12.135 6.573 1.00 0.00 8 HIS A C 2
ATOM 1340 O O . HIS A 1 4 ? 0.413 -12.744 6.494 1.00 0.00 8 HIS A O 2
ATOM 1355 N N . ASP A 1 5 ? -1.171 -11.722 7.719 1.00 0.00 9 ASP A N 2
ATOM 1356 C CA . ASP A 1 5 ? -0.518 -11.943 9.000 1.00 0.00 9 ASP A CA 2
ATOM 1357 C C . ASP A 1 5 ? -0.430 -13.428 9.326 1.00 0.00 9 ASP A C 2
ATOM 1358 O O . ASP A 1 5 ? 0.465 -13.856 10.054 1.00 0.00 9 ASP A O 2
ATOM 1367 N N . ASN A 1 6 ? -1.361 -14.203 8.780 1.00 0.00 10 ASN A N 2
ATOM 1368 C CA . ASN A 1 6 ? -1.334 -15.652 8.917 1.00 0.00 10 ASN A CA 2
ATOM 1369 C C . ASN A 1 6 ? -2.239 -16.305 7.874 1.00 0.00 10 ASN A C 2
ATOM 1370 O O . ASN A 1 6 ? -3.464 -16.303 8.022 1.00 0.00 10 ASN A O 2
ATOM 1381 N N . ALA A 1 7 ? -1.618 -16.821 6.808 1.00 0.00 11 ALA A N 2
ATOM 1382 C CA . ALA A 1 7 ? -2.308 -17.588 5.759 1.00 0.00 11 ALA A CA 2
ATOM 1383 C C . ALA A 1 7 ? -3.187 -16.710 4.864 1.00 0.00 11 ALA A C 2
ATOM 1384 O O . ALA A 1 7 ? -4.089 -16.017 5.336 1.00 0.00 11 ALA A O 2
ATOM 1391 N N . ASN A 1 8 ? -2.931 -16.761 3.564 1.00 0.00 12 ASN A N 2
ATOM 1392 C CA . ASN A 1 8 ? -3.726 -16.014 2.594 1.00 0.00 12 ASN A CA 2
ATOM 1393 C C . ASN A 1 8 ? -4.421 -16.977 1.632 1.00 0.00 12 ASN A C 2
ATOM 1394 O O . ASN A 1 8 ? -3.897 -18.050 1.333 1.00 0.00 12 ASN A O 2
ATOM 1405 N N . GLY A 1 9 ? -5.609 -16.601 1.175 1.00 0.00 13 GLY A N 2
ATOM 1406 C CA . GLY A 1 9 ? -6.370 -17.451 0.277 1.00 0.00 13 GLY A CA 2
ATOM 1407 C C . GLY A 1 9 ? -7.384 -16.654 -0.520 1.00 0.00 13 GLY A C 2
ATOM 1408 O O . GLY A 1 9 ? -7.958 -15.691 -0.006 1.00 0.00 13 GLY A O 2
ATOM 1412 N N . GLY A 1 10 ? -7.595 -17.041 -1.776 1.00 0.00 14 GLY A N 2
ATOM 1413 C CA . GLY A 1 10 ? -8.489 -16.298 -2.649 1.00 0.00 14 GLY A CA 2
ATOM 1414 C C . GLY A 1 10 ? -7.809 -15.064 -3.196 1.00 0.00 14 GLY A C 2
ATOM 1415 O O . GLY A 1 10 ? -7.515 -14.977 -4.389 1.00 0.00 14 GLY A O 2
ATOM 1419 N N . GLN A 1 11 ? -7.551 -14.114 -2.317 1.00 0.00 15 GLN A N 2
ATOM 1420 C CA . GLN A 1 11 ? -6.752 -12.953 -2.651 1.00 0.00 15 GLN A CA 2
ATOM 1421 C C . GLN A 1 11 ? -5.383 -13.092 -2.002 1.00 0.00 15 GLN A C 2
ATOM 1422 O O . GLN A 1 11 ? -5.281 -13.315 -0.796 1.00 0.00 15 GLN A O 2
ATOM 1436 N N . ASN A 1 12 ? -4.333 -12.999 -2.803 1.00 0.00 16 ASN A N 2
ATOM 1437 C CA . ASN A 1 12 ? -2.983 -13.172 -2.290 1.00 0.00 16 ASN A CA 2
ATOM 1438 C C . ASN A 1 12 ? -2.218 -11.865 -2.404 1.00 0.00 16 ASN A C 2
ATOM 1439 O O . ASN A 1 12 ? -1.939 -11.211 -1.405 1.00 0.00 16 ASN A O 2
ATOM 1450 N N . GLY A 1 13 ? -1.881 -11.491 -3.631 1.00 0.00 17 GLY A N 2
ATOM 1451 C CA . GLY A 1 13 ? -1.250 -10.214 -3.871 1.00 0.00 17 GLY A CA 2
ATOM 1452 C C . GLY A 1 13 ? -2.269 -9.168 -4.257 1.00 0.00 17 GLY A C 2
ATOM 1453 O O . GLY A 1 13 ? -2.453 -8.873 -5.440 1.00 0.00 17 GLY A O 2
ATOM 1457 N N . THR A 1 14 ? -2.946 -8.627 -3.262 1.00 0.00 18 THR A N 2
ATOM 1458 C CA . THR A 1 14 ? -4.009 -7.662 -3.487 1.00 0.00 18 THR A CA 2
ATOM 1459 C C . THR A 1 14 ? -3.447 -6.259 -3.669 1.00 0.00 18 THR A C 2
ATOM 1460 O O . THR A 1 14 ? -2.562 -5.828 -2.926 1.00 0.00 18 THR A O 2
ATOM 1471 N N . VAL A 1 15 ? -3.951 -5.565 -4.683 1.00 0.00 19 VAL A N 2
ATOM 1472 C CA . VAL A 1 15 ? -3.523 -4.206 -4.970 1.00 0.00 19 VAL A CA 2
ATOM 1473 C C . VAL A 1 15 ? -4.719 -3.263 -5.004 1.00 0.00 19 VAL A C 2
ATOM 1474 O O . VAL A 1 15 ? -5.644 -3.439 -5.801 1.00 0.00 19 VAL A O 2
ATOM 1487 N N . GLN A 1 16 ? -4.698 -2.270 -4.133 1.00 0.00 20 GLN A N 2
ATOM 1488 C CA . GLN A 1 16 ? -5.718 -1.235 -4.135 1.00 0.00 20 GLN A CA 2
ATOM 1489 C C . GLN A 1 16 ? -5.175 0.011 -4.808 1.00 0.00 20 GLN A C 2
ATOM 1490 O O . GLN A 1 16 ? -4.235 0.625 -4.309 1.00 0.00 20 GLN A O 2
ATOM 1504 N N . GLU A 1 17 ? -5.745 0.364 -5.951 1.00 0.00 21 GLU A N 2
ATOM 1505 C CA . GLU A 1 17 ? -5.365 1.585 -6.641 1.00 0.00 21 GLU A CA 2
ATOM 1506 C C . GLU A 1 17 ? -6.277 2.730 -6.247 1.00 0.00 21 GLU A C 2
ATOM 1507 O O . GLU A 1 17 ? -7.447 2.778 -6.632 1.00 0.00 21 GLU A O 2
ATOM 1519 N N . ILE A 1 18 ? -5.733 3.642 -5.464 1.00 0.00 22 ILE A N 2
ATOM 1520 C CA . ILE A 1 18 ? -6.488 4.781 -4.976 1.00 0.00 22 ILE A CA 2
ATOM 1521 C C . ILE A 1 18 ? -6.124 6.020 -5.775 1.00 0.00 22 ILE A C 2
ATOM 1522 O O . ILE A 1 18 ? -5.001 6.141 -6.259 1.00 0.00 22 ILE A O 2
ATOM 1538 N N . MET A 1 19 ? -7.085 6.914 -5.927 1.00 0.00 23 MET A N 2
ATOM 1539 C CA . MET A 1 19 ? -6.871 8.189 -6.578 1.00 0.00 23 MET A CA 2
ATOM 1540 C C . MET A 1 19 ? -6.694 9.254 -5.511 1.00 0.00 23 MET A C 2
ATOM 1541 O O . MET A 1 19 ? -7.661 9.685 -4.887 1.00 0.00 23 MET A O 2
ATOM 1555 N N . ILE A 1 20 ? -5.456 9.643 -5.274 1.00 0.00 24 ILE A N 2
ATOM 1556 C CA . ILE A 1 20 ? -5.150 10.583 -4.208 1.00 0.00 24 ILE A CA 2
ATOM 1557 C C . ILE A 1 20 ? -5.234 12.021 -4.707 1.00 0.00 24 ILE A C 2
ATOM 1558 O O . ILE A 1 20 ? -4.599 12.368 -5.695 1.00 0.00 24 ILE A O 2
ATOM 1574 N N . PRO A 1 21 ? -6.029 12.862 -4.025 1.00 0.00 25 PRO A N 2
ATOM 1575 C CA . PRO A 1 21 ? -6.204 14.278 -4.380 1.00 0.00 25 PRO A CA 2
ATOM 1576 C C . PRO A 1 21 ? -4.878 14.972 -4.693 1.00 0.00 25 PRO A C 2
ATOM 1577 O O . PRO A 1 21 ? -3.911 14.855 -3.943 1.00 0.00 25 PRO A O 2
ATOM 1588 N N . ALA A 1 22 ? -4.864 15.709 -5.803 1.00 0.00 26 ALA A N 2
ATOM 1589 C CA . ALA A 1 22 ? -3.632 16.240 -6.387 1.00 0.00 26 ALA A CA 2
ATOM 1590 C C . ALA A 1 22 ? -2.900 17.201 -5.458 1.00 0.00 26 ALA A C 2
ATOM 1591 O O . ALA A 1 22 ? -1.668 17.198 -5.402 1.00 0.00 26 ALA A O 2
ATOM 1598 N N . GLY A 1 23 ? -3.649 18.025 -4.742 1.00 0.00 27 GLY A N 2
ATOM 1599 C CA . GLY A 1 23 ? -3.034 18.992 -3.856 1.00 0.00 27 GLY A CA 2
ATOM 1600 C C . GLY A 1 23 ? -2.813 18.425 -2.470 1.00 0.00 27 GLY A C 2
ATOM 1601 O O . GLY A 1 23 ? -1.806 18.713 -1.819 1.00 0.00 27 GLY A O 2
ATOM 1605 N N . LYS A 1 24 ? -3.746 17.597 -2.034 1.00 0.00 28 LYS A N 2
ATOM 1606 C CA . LYS A 1 24 ? -3.690 16.992 -0.713 1.00 0.00 28 LYS A CA 2
ATOM 1607 C C . LYS A 1 24 ? -2.744 15.787 -0.707 1.00 0.00 28 LYS A C 2
ATOM 1608 O O . LYS A 1 24 ? -2.522 15.155 0.327 1.00 0.00 28 LYS A O 2
ATOM 1627 N N . ALA A 1 25 ? -2.164 15.497 -1.867 1.00 0.00 29 ALA A N 2
ATOM 1628 C CA . ALA A 1 25 ? -1.202 14.411 -2.006 1.00 0.00 29 ALA A CA 2
ATOM 1629 C C . ALA A 1 25 ? 0.037 14.663 -1.157 1.00 0.00 29 ALA A C 2
ATOM 1630 O O . ALA A 1 25 ? 0.784 13.737 -0.842 1.00 0.00 29 ALA A O 2
ATOM 1637 N N . GLY A 1 26 ? 0.251 15.920 -0.789 1.00 0.00 30 GLY A N 2
ATOM 1638 C CA . GLY A 1 26 ? 1.364 16.261 0.072 1.00 0.00 30 GLY A CA 2
ATOM 1639 C C . GLY A 1 26 ? 1.313 15.508 1.386 1.00 0.00 30 GLY A C 2
ATOM 1640 O O . GLY A 1 26 ? 2.348 15.143 1.937 1.00 0.00 30 GLY A O 2
ATOM 1644 N N . LEU A 1 27 ? 0.103 15.244 1.867 1.00 0.00 31 LEU A N 2
ATOM 1645 C CA . LEU A 1 27 ? -0.089 14.550 3.134 1.00 0.00 31 LEU A CA 2
ATOM 1646 C C . LEU A 1 27 ? 0.142 13.048 2.984 1.00 0.00 31 LEU A C 2
ATOM 1647 O O . LEU A 1 27 ? 0.679 12.405 3.881 1.00 0.00 31 LEU A O 2
ATOM 1663 N N . VAL A 1 28 ? -0.257 12.498 1.839 1.00 0.00 32 VAL A N 2
ATOM 1664 C CA . VAL A 1 28 ? -0.127 11.074 1.584 1.00 0.00 32 VAL A CA 2
ATOM 1665 C C . VAL A 1 28 ? 1.341 10.689 1.393 1.00 0.00 32 VAL A C 2
ATOM 1666 O O . VAL A 1 28 ? 1.752 9.571 1.704 1.00 0.00 32 VAL A O 2
ATOM 1679 N N . ILE A 1 29 ? 2.121 11.629 0.874 1.00 0.00 33 ILE A N 2
ATOM 1680 C CA . ILE A 1 29 ? 3.546 11.412 0.661 1.00 0.00 33 ILE A CA 2
ATOM 1681 C C . ILE A 1 29 ? 4.341 11.817 1.901 1.00 0.00 33 ILE A C 2
ATOM 1682 O O . ILE A 1 29 ? 5.308 11.152 2.290 1.00 0.00 33 ILE A O 2
ATOM 1698 N N . GLY A 1 30 ? 3.913 12.906 2.526 1.00 0.00 34 GLY A N 2
ATOM 1699 C CA . GLY A 1 30 ? 4.556 13.387 3.735 1.00 0.00 34 GLY A CA 2
ATOM 1700 C C . GLY A 1 30 ? 5.406 14.602 3.493 1.00 0.00 34 GLY A C 2
ATOM 1701 O O . GLY A 1 30 ? 6.343 14.879 4.237 1.00 0.00 34 GLY A O 2
ATOM 1705 N N . LYS A 1 31 ? 5.063 15.333 2.444 1.00 0.00 35 LYS A N 2
ATOM 1706 C CA . LYS A 1 31 ? 5.739 16.573 2.096 1.00 0.00 35 LYS A CA 2
ATOM 1707 C C . LYS A 1 31 ? 7.223 16.335 1.803 1.00 0.00 35 LYS A C 2
ATOM 1708 O O . LYS A 1 31 ? 8.037 17.257 1.873 1.00 0.00 35 LYS A O 2
ATOM 1727 N N . GLY A 1 32 ? 7.561 15.092 1.471 1.00 0.00 36 GLY A N 2
ATOM 1728 C CA . GLY A 1 32 ? 8.939 14.733 1.206 1.00 0.00 36 GLY A CA 2
ATOM 1729 C C . GLY A 1 32 ? 9.067 13.290 0.769 1.00 0.00 36 GLY A C 2
ATOM 1730 O O . GLY A 1 32 ? 9.763 12.985 -0.200 1.00 0.00 36 GLY A O 2
ATOM 1734 N N . GLY A 1 33 ? 8.390 12.397 1.477 1.00 0.00 37 GLY A N 2
ATOM 1735 C CA . GLY A 1 33 ? 8.394 10.999 1.090 1.00 0.00 37 GLY A CA 2
ATOM 1736 C C . GLY A 1 33 ? 8.823 10.076 2.210 1.00 0.00 37 GLY A C 2
ATOM 1737 O O . GLY A 1 33 ? 9.023 8.880 1.995 1.00 0.00 37 GLY A O 2
ATOM 1741 N N . GLU A 1 34 ? 8.981 10.622 3.403 1.00 0.00 38 GLU A N 2
ATOM 1742 C CA . GLU A 1 34 ? 9.361 9.823 4.558 1.00 0.00 38 GLU A CA 2
ATOM 1743 C C . GLU A 1 34 ? 8.134 9.193 5.222 1.00 0.00 38 GLU A C 2
ATOM 1744 O O . GLU A 1 34 ? 8.203 8.086 5.752 1.00 0.00 38 GLU A O 2
ATOM 1756 N N . THR A 1 35 ? 7.013 9.901 5.173 1.00 0.00 39 THR A N 2
ATOM 1757 C CA . THR A 1 35 ? 5.773 9.432 5.769 1.00 0.00 39 THR A CA 2
ATOM 1758 C C . THR A 1 35 ? 5.269 8.177 5.064 1.00 0.00 39 THR A C 2
ATOM 1759 O O . THR A 1 35 ? 4.944 7.185 5.715 1.00 0.00 39 THR A O 2
ATOM 1770 N N . ILE A 1 36 ? 5.234 8.213 3.734 1.00 0.00 40 ILE A N 2
ATOM 1771 C CA . ILE A 1 36 ? 4.801 7.058 2.950 1.00 0.00 40 ILE A CA 2
ATOM 1772 C C . ILE A 1 36 ? 5.651 5.827 3.265 1.00 0.00 40 ILE A C 2
ATOM 1773 O O . ILE A 1 36 ? 5.137 4.713 3.350 1.00 0.00 40 ILE A O 2
ATOM 1789 N N . LYS A 1 37 ? 6.950 6.044 3.456 1.00 0.00 41 LYS A N 2
ATOM 1790 C CA . LYS A 1 37 ? 7.870 4.964 3.791 1.00 0.00 41 LYS A CA 2
ATOM 1791 C C . LYS A 1 37 ? 7.451 4.327 5.115 1.00 0.00 41 LYS A C 2
ATOM 1792 O O . LYS A 1 37 ? 7.455 3.105 5.262 1.00 0.00 41 LYS A O 2
ATOM 1811 N N . GLN A 1 38 ? 7.051 5.172 6.057 1.00 0.00 42 GLN A N 2
ATOM 1812 C CA . GLN A 1 38 ? 6.624 4.721 7.372 1.00 0.00 42 GLN A CA 2
ATOM 1813 C C . GLN A 1 38 ? 5.290 4.000 7.283 1.00 0.00 42 GLN A C 2
ATOM 1814 O O . GLN A 1 38 ? 5.066 3.004 7.969 1.00 0.00 42 GLN A O 2
ATOM 1828 N N . LEU A 1 39 ? 4.414 4.504 6.420 1.00 0.00 43 LEU A N 2
ATOM 1829 C CA . LEU A 1 39 ? 3.100 3.905 6.213 1.00 0.00 43 LEU A CA 2
ATOM 1830 C C . LEU A 1 39 ? 3.234 2.453 5.775 1.00 0.00 43 LEU A C 2
ATOM 1831 O O . LEU A 1 39 ? 2.438 1.599 6.160 1.00 0.00 43 LEU A O 2
ATOM 1847 N N . GLN A 1 40 ? 4.260 2.181 4.980 1.00 0.00 44 GLN A N 2
ATOM 1848 C CA . GLN A 1 40 ? 4.534 0.830 4.514 1.00 0.00 44 GLN A CA 2
ATOM 1849 C C . GLN A 1 40 ? 4.941 -0.063 5.681 1.00 0.00 44 GLN A C 2
ATOM 1850 O O . GLN A 1 40 ? 4.417 -1.163 5.851 1.00 0.00 44 GLN A O 2
ATOM 1864 N N . GLU A 1 41 ? 5.860 0.438 6.495 1.00 0.00 45 GLU A N 2
ATOM 1865 C CA . GLU A 1 41 ? 6.390 -0.313 7.624 1.00 0.00 45 GLU A CA 2
ATOM 1866 C C . GLU A 1 41 ? 5.305 -0.587 8.663 1.00 0.00 45 GLU A C 2
ATOM 1867 O O . GLU A 1 41 ? 5.136 -1.720 9.115 1.00 0.00 45 GLU A O 2
ATOM 1879 N N . ARG A 1 42 ? 4.566 0.456 9.028 1.00 0.00 46 ARG A N 2
ATOM 1880 C CA . ARG A 1 42 ? 3.581 0.358 10.100 1.00 0.00 46 ARG A CA 2
ATOM 1881 C C . ARG A 1 42 ? 2.371 -0.477 9.696 1.00 0.00 46 ARG A C 2
ATOM 1882 O O . ARG A 1 42 ? 1.671 -1.012 10.555 1.00 0.00 46 ARG A O 2
ATOM 1903 N N . ALA A 1 43 ? 2.118 -0.579 8.399 1.00 0.00 47 ALA A N 2
ATOM 1904 C CA . ALA A 1 43 ? 1.002 -1.376 7.915 1.00 0.00 47 ALA A CA 2
ATOM 1905 C C . ALA A 1 43 ? 1.445 -2.796 7.584 1.00 0.00 47 ALA A C 2
ATOM 1906 O O . ALA A 1 43 ? 0.669 -3.739 7.698 1.00 0.00 47 ALA A O 2
ATOM 1913 N N . GLY A 1 44 ? 2.708 -2.938 7.197 1.00 0.00 48 GLY A N 2
ATOM 1914 C CA . GLY A 1 44 ? 3.238 -4.241 6.836 1.00 0.00 48 GLY A CA 2
ATOM 1915 C C . GLY A 1 44 ? 3.021 -4.572 5.373 1.00 0.00 48 GLY A C 2
ATOM 1916 O O . GLY A 1 44 ? 2.953 -5.744 4.999 1.00 0.00 48 GLY A O 2
ATOM 1920 N N . VAL A 1 45 ? 2.918 -3.536 4.549 1.00 0.00 49 VAL A N 2
ATOM 1921 C CA . VAL A 1 45 ? 2.682 -3.694 3.116 1.00 0.00 49 VAL A CA 2
ATOM 1922 C C . VAL A 1 45 ? 3.508 -2.694 2.325 1.00 0.00 49 VAL A C 2
ATOM 1923 O O . VAL A 1 45 ? 4.245 -1.895 2.895 1.00 0.00 49 VAL A O 2
ATOM 1936 N N . LYS A 1 46 ? 3.376 -2.747 1.011 1.00 0.00 50 LYS A N 2
ATOM 1937 C CA . LYS A 1 46 ? 4.086 -1.825 0.140 1.00 0.00 50 LYS A CA 2
ATOM 1938 C C . LYS A 1 46 ? 3.107 -0.857 -0.513 1.00 0.00 50 LYS A C 2
ATOM 1939 O O . LYS A 1 46 ? 2.150 -1.276 -1.159 1.00 0.00 50 LYS A O 2
ATOM 1958 N N . MET A 1 47 ? 3.344 0.436 -0.349 1.00 0.00 51 MET A N 2
ATOM 1959 C CA . MET A 1 47 ? 2.510 1.441 -0.992 1.00 0.00 51 MET A CA 2
ATOM 1960 C C . MET A 1 47 ? 3.342 2.255 -1.962 1.00 0.00 51 MET A C 2
ATOM 1961 O O . MET A 1 47 ? 4.285 2.935 -1.560 1.00 0.00 51 MET A O 2
ATOM 1975 N N . ILE A 1 48 ? 3.006 2.171 -3.235 1.00 0.00 52 ILE A N 2
ATOM 1976 C CA . ILE A 1 48 ? 3.712 2.933 -4.243 1.00 0.00 52 ILE A CA 2
ATOM 1977 C C . ILE A 1 48 ? 2.902 4.157 -4.662 1.00 0.00 52 ILE A C 2
ATOM 1978 O O . ILE A 1 48 ? 1.813 4.044 -5.229 1.00 0.00 52 ILE A O 2
ATOM 1994 N N . LEU A 1 49 ? 3.427 5.325 -4.332 1.00 0.00 53 LEU A N 2
ATOM 1995 C CA . LEU A 1 49 ? 2.823 6.581 -4.735 1.00 0.00 53 LEU A CA 2
ATOM 1996 C C . LEU A 1 49 ? 3.357 6.980 -6.096 1.00 0.00 53 LEU A C 2
ATOM 1997 O O . LEU A 1 49 ? 4.523 7.364 -6.219 1.00 0.00 53 LEU A O 2
ATOM 2013 N N . ILE A 1 50 ? 2.531 6.870 -7.125 1.00 0.00 54 ILE A N 2
ATOM 2014 C CA . ILE A 1 50 ? 2.969 7.251 -8.451 1.00 0.00 54 ILE A CA 2
ATOM 2015 C C . ILE A 1 50 ? 2.899 8.763 -8.617 1.00 0.00 54 ILE A C 2
ATOM 2016 O O . ILE A 1 50 ? 1.912 9.327 -9.090 1.00 0.00 54 ILE A O 2
ATOM 2032 N N . GLN A 1 51 ? 3.962 9.401 -8.171 1.00 0.00 55 GLN A N 2
ATOM 2033 C CA . GLN A 1 51 ? 4.219 10.798 -8.460 1.00 0.00 55 GLN A CA 2
ATOM 2034 C C . GLN A 1 51 ? 5.411 10.863 -9.398 1.00 0.00 55 GLN A C 2
ATOM 2035 O O . GLN A 1 51 ? 5.638 11.852 -10.094 1.00 0.00 55 GLN A O 2
ATOM 2049 N N . ASP A 1 52 ? 6.172 9.772 -9.387 1.00 0.00 56 ASP A N 2
ATOM 2050 C CA . ASP A 1 52 ? 7.278 9.577 -10.307 1.00 0.00 56 ASP A CA 2
ATOM 2051 C C . ASP A 1 52 ? 6.743 9.542 -11.730 1.00 0.00 56 ASP A C 2
ATOM 2052 O O . ASP A 1 52 ? 7.310 10.145 -12.643 1.00 0.00 56 ASP A O 2
ATOM 2061 N N . GLY A 1 53 ? 5.640 8.820 -11.901 1.00 0.00 57 GLY A N 2
ATOM 2062 C CA . GLY A 1 53 ? 4.976 8.754 -13.183 1.00 0.00 57 GLY A CA 2
ATOM 2063 C C . GLY A 1 53 ? 4.210 10.022 -13.479 1.00 0.00 57 GLY A C 2
ATOM 2064 O O . GLY A 1 53 ? 3.522 10.558 -12.608 1.00 0.00 57 GLY A O 2
ATOM 2068 N N . SER A 1 54 ? 4.316 10.497 -14.706 1.00 0.00 58 SER A N 2
ATOM 2069 C CA . SER A 1 54 ? 3.716 11.765 -15.084 1.00 0.00 58 SER A CA 2
ATOM 2070 C C . SER A 1 54 ? 2.342 11.570 -15.723 1.00 0.00 58 SER A C 2
ATOM 2071 O O . SER A 1 54 ? 1.833 12.459 -16.404 1.00 0.00 58 SER A O 2
ATOM 2079 N N . GLN A 1 55 ? 1.735 10.414 -15.483 1.00 0.00 59 GLN A N 2
ATOM 2080 C CA . GLN A 1 55 ? 0.427 10.115 -16.050 1.00 0.00 59 GLN A CA 2
ATOM 2081 C C . GLN A 1 55 ? -0.669 10.812 -15.263 1.00 0.00 59 GLN A C 2
ATOM 2082 O O . GLN A 1 55 ? -1.531 11.483 -15.831 1.00 0.00 59 GLN A O 2
ATOM 2096 N N . ASN A 1 56 ? -0.626 10.660 -13.951 1.00 0.00 60 ASN A N 2
ATOM 2097 C CA . ASN A 1 56 ? -1.615 11.277 -13.084 1.00 0.00 60 ASN A CA 2
ATOM 2098 C C . ASN A 1 56 ? -0.925 12.086 -11.994 1.00 0.00 60 ASN A C 2
ATOM 2099 O O . ASN A 1 56 ? -1.347 12.086 -10.842 1.00 0.00 60 ASN A O 2
ATOM 2110 N N . THR A 1 57 ? 0.144 12.778 -12.361 1.00 0.00 61 THR A N 2
ATOM 2111 C CA . THR A 1 57 ? 0.902 13.553 -11.394 1.00 0.00 61 THR A CA 2
ATOM 2112 C C . THR A 1 57 ? 0.317 14.959 -11.242 1.00 0.00 61 THR A C 2
ATOM 2113 O O . THR A 1 57 ? 0.493 15.602 -10.212 1.00 0.00 61 THR A O 2
ATOM 2124 N N . ASN A 1 58 ? -0.393 15.427 -12.258 1.00 0.00 62 ASN A N 2
ATOM 2125 C CA . ASN A 1 58 ? -1.017 16.747 -12.190 1.00 0.00 62 ASN A CA 2
ATOM 2126 C C . ASN A 1 58 ? -2.482 16.602 -11.783 1.00 0.00 62 ASN A C 2
ATOM 2127 O O . ASN A 1 58 ? -3.236 17.574 -11.733 1.00 0.00 62 ASN A O 2
ATOM 2138 N N . VAL A 1 59 ? -2.867 15.370 -11.482 1.00 0.00 63 VAL A N 2
ATOM 2139 C CA . VAL A 1 59 ? -4.224 15.057 -11.057 1.00 0.00 63 VAL A CA 2
ATOM 2140 C C . VAL A 1 59 ? -4.192 14.101 -9.873 1.00 0.00 63 VAL A C 2
ATOM 2141 O O . VAL A 1 59 ? -3.181 14.019 -9.170 1.00 0.00 63 VAL A O 2
ATOM 2154 N N . ASP A 1 60 ? -5.297 13.398 -9.650 1.00 0.00 64 ASP A N 2
ATOM 2155 C CA . ASP A 1 60 ? -5.363 12.386 -8.604 1.00 0.00 64 ASP A CA 2
ATOM 2156 C C . ASP A 1 60 ? -4.254 11.358 -8.797 1.00 0.00 64 ASP A C 2
ATOM 2157 O O . ASP A 1 60 ? -4.005 10.899 -9.909 1.00 0.00 64 ASP A O 2
ATOM 2166 N N . LYS A 1 61 ? -3.617 10.990 -7.703 1.00 0.00 65 LYS A N 2
ATOM 2167 C CA . LYS A 1 61 ? -2.394 10.203 -7.748 1.00 0.00 65 LYS A CA 2
ATOM 2168 C C . LYS A 1 61 ? -2.704 8.727 -7.760 1.00 0.00 65 LYS A C 2
ATOM 2169 O O . LYS A 1 61 ? -3.538 8.262 -6.986 1.00 0.00 65 LYS A O 2
ATOM 2188 N N . PRO A 1 62 ? -2.044 7.976 -8.645 1.00 0.00 66 PRO A N 2
ATOM 2189 C CA . PRO A 1 62 ? -2.125 6.522 -8.660 1.00 0.00 66 PRO A CA 2
ATOM 2190 C C . PRO A 1 62 ? -1.398 5.918 -7.462 1.00 0.00 66 PRO A C 2
ATOM 2191 O O . PRO A 1 62 ? -0.167 5.887 -7.418 1.00 0.00 66 PRO A O 2
ATOM 2202 N N . LEU A 1 63 ? -2.162 5.454 -6.489 1.00 0.00 67 LEU A N 2
ATOM 2203 C CA . LEU A 1 63 ? -1.592 4.822 -5.313 1.00 0.00 67 LEU A CA 2
ATOM 2204 C C . LEU A 1 63 ? -1.902 3.340 -5.316 1.00 0.00 67 LEU A C 2
ATOM 2205 O O . LEU A 1 63 ? -3.064 2.949 -5.289 1.00 0.00 67 LEU A O 2
ATOM 2221 N N . ARG A 1 64 ? -0.866 2.524 -5.363 1.00 0.00 68 ARG A N 2
ATOM 2222 C CA . ARG A 1 64 ? -1.043 1.086 -5.313 1.00 0.00 68 ARG A CA 2
ATOM 2223 C C . ARG A 1 64 ? -0.562 0.538 -3.985 1.00 0.00 68 ARG A C 2
ATOM 2224 O O . ARG A 1 64 ? 0.643 0.485 -3.724 1.00 0.00 68 ARG A O 2
ATOM 2245 N N . ILE A 1 65 ? -1.499 0.162 -3.135 1.00 0.00 69 ILE A N 2
ATOM 2246 C CA . ILE A 1 65 ? -1.158 -0.548 -1.921 1.00 0.00 69 ILE A CA 2
ATOM 2247 C C . ILE A 1 65 ? -1.107 -2.034 -2.245 1.00 0.00 69 ILE A C 2
ATOM 2248 O O . ILE A 1 65 ? -2.132 -2.653 -2.529 1.00 0.00 69 ILE A O 2
ATOM 2264 N N . ILE A 1 66 ? 0.093 -2.582 -2.242 1.00 0.00 70 ILE A N 2
ATOM 2265 C CA . ILE A 1 66 ? 0.319 -3.940 -2.704 1.00 0.00 70 ILE A CA 2
ATOM 2266 C C . ILE A 1 66 ? 0.672 -4.859 -1.543 1.00 0.00 70 ILE A C 2
ATOM 2267 O O . ILE A 1 66 ? 1.559 -4.548 -0.742 1.00 0.00 70 ILE A O 2
ATOM 2283 N N . GLY A 1 67 ? -0.037 -5.972 -1.440 1.00 0.00 71 GLY A N 2
ATOM 2284 C CA . GLY A 1 67 ? 0.310 -6.981 -0.467 1.00 0.00 71 GLY A CA 2
ATOM 2285 C C . GLY A 1 67 ? -0.893 -7.760 0.009 1.00 0.00 71 GLY A C 2
ATOM 2286 O O . GLY A 1 67 ? -1.636 -8.326 -0.790 1.00 0.00 71 GLY A O 2
ATOM 2290 N N . ASP A 1 68 ? -1.090 -7.759 1.314 1.00 0.00 72 ASP A N 2
ATOM 2291 C CA . ASP A 1 68 ? -2.170 -8.507 1.942 1.00 0.00 72 ASP A CA 2
ATOM 2292 C C . ASP A 1 68 ? -3.468 -7.721 1.924 1.00 0.00 72 ASP A C 2
ATOM 2293 O O . ASP A 1 68 ? -3.505 -6.574 2.352 1.00 0.00 72 ASP A O 2
ATOM 2302 N N . PRO A 1 69 ? -4.555 -8.366 1.460 1.00 0.00 73 PRO A N 2
ATOM 2303 C CA . PRO A 1 69 ? -5.883 -7.753 1.351 1.00 0.00 73 PRO A CA 2
ATOM 2304 C C . PRO A 1 69 ? -6.321 -7.015 2.616 1.00 0.00 73 PRO A C 2
ATOM 2305 O O . PRO A 1 69 ? -7.105 -6.067 2.548 1.00 0.00 73 PRO A O 2
ATOM 2316 N N . TYR A 1 70 ? -5.815 -7.452 3.762 1.00 0.00 74 TYR A N 2
ATOM 2317 C CA . TYR A 1 70 ? -6.217 -6.893 5.041 1.00 0.00 74 TYR A CA 2
ATOM 2318 C C . TYR A 1 70 ? -5.439 -5.611 5.340 1.00 0.00 74 TYR A C 2
ATOM 2319 O O . TYR A 1 70 ? -6.031 -4.539 5.473 1.00 0.00 74 TYR A O 2
ATOM 2337 N N . LYS A 1 71 ? -4.116 -5.710 5.415 1.00 0.00 75 LYS A N 2
ATOM 2338 C CA . LYS A 1 71 ? -3.288 -4.533 5.685 1.00 0.00 75 LYS A CA 2
ATOM 2339 C C . LYS A 1 71 ? -3.213 -3.596 4.484 1.00 0.00 75 LYS A C 2
ATOM 2340 O O . LYS A 1 71 ? -2.853 -2.434 4.634 1.00 0.00 75 LYS A O 2
ATOM 2359 N N . VAL A 1 72 ? -3.561 -4.086 3.302 1.00 0.00 76 VAL A N 2
ATOM 2360 C CA . VAL A 1 72 ? -3.702 -3.216 2.142 1.00 0.00 76 VAL A CA 2
ATOM 2361 C C . VAL A 1 72 ? -4.917 -2.320 2.336 1.00 0.00 76 VAL A C 2
ATOM 2362 O O . VAL A 1 72 ? -4.893 -1.134 2.014 1.00 0.00 76 VAL A O 2
ATOM 2375 N N . GLN A 1 73 ? -5.966 -2.892 2.908 1.00 0.00 77 GLN A N 2
ATOM 2376 C CA . GLN A 1 73 ? -7.172 -2.146 3.203 1.00 0.00 77 GLN A CA 2
ATOM 2377 C C . GLN A 1 73 ? -6.927 -1.236 4.401 1.00 0.00 77 GLN A C 2
ATOM 2378 O O . GLN A 1 73 ? -7.334 -0.076 4.398 1.00 0.00 77 GLN A O 2
ATOM 2392 N N . GLN A 1 74 ? -6.244 -1.767 5.413 1.00 0.00 78 GLN A N 2
ATOM 2393 C CA . GLN A 1 74 ? -5.847 -0.973 6.569 1.00 0.00 78 GLN A CA 2
ATOM 2394 C C . GLN A 1 74 ? -5.035 0.234 6.129 1.00 0.00 78 GLN A C 2
ATOM 2395 O O . GLN A 1 74 ? -5.339 1.360 6.496 1.00 0.00 78 GLN A O 2
ATOM 2409 N N . ALA A 1 75 ? -4.010 -0.014 5.326 1.00 0.00 79 ALA A N 2
ATOM 2410 C CA . ALA A 1 75 ? -3.160 1.051 4.816 1.00 0.00 79 ALA A CA 2
ATOM 2411 C C . ALA A 1 75 ? -3.966 2.037 3.979 1.00 0.00 79 ALA A C 2
ATOM 2412 O O . ALA A 1 75 ? -3.771 3.248 4.072 1.00 0.00 79 ALA A O 2
ATOM 2419 N N . CYS A 1 76 ? -4.884 1.504 3.181 1.00 0.00 80 CYS A N 2
ATOM 2420 C CA . CYS A 1 76 ? -5.767 2.316 2.356 1.00 0.00 80 CYS A CA 2
ATOM 2421 C C . CYS A 1 76 ? -6.603 3.258 3.206 1.00 0.00 80 CYS A C 2
ATOM 2422 O O . CYS A 1 76 ? -6.584 4.469 2.991 1.00 0.00 80 CYS A O 2
ATOM 2430 N N . GLU A 1 77 ? -7.318 2.722 4.182 1.00 0.00 81 GLU A N 2
ATOM 2431 C CA . GLU A 1 77 ? -8.150 3.561 5.023 1.00 0.00 81 GLU A CA 2
ATOM 2432 C C . GLU A 1 77 ? -7.290 4.417 5.937 1.00 0.00 81 GLU A C 2
ATOM 2433 O O . GLU A 1 77 ? -7.703 5.486 6.346 1.00 0.00 81 GLU A O 2
ATOM 2445 N N . MET A 1 78 ? -6.079 3.953 6.219 1.00 0.00 82 MET A N 2
ATOM 2446 C CA . MET A 1 78 ? -5.140 4.709 7.037 1.00 0.00 82 MET A CA 2
ATOM 2447 C C . MET A 1 78 ? -4.685 5.975 6.314 1.00 0.00 82 MET A C 2
ATOM 2448 O O . MET A 1 78 ? -4.717 7.065 6.882 1.00 0.00 82 MET A O 2
ATOM 2462 N N . VAL A 1 79 ? -4.277 5.832 5.056 1.00 0.00 83 VAL A N 2
ATOM 2463 C CA . VAL A 1 79 ? -3.818 6.980 4.281 1.00 0.00 83 VAL A CA 2
ATOM 2464 C C . VAL A 1 79 ? -4.988 7.854 3.857 1.00 0.00 83 VAL A C 2
ATOM 2465 O O . VAL A 1 79 ? -4.883 9.079 3.840 1.00 0.00 83 VAL A O 2
ATOM 2478 N N . MET A 1 80 ? -6.112 7.227 3.536 1.00 0.00 84 MET A N 2
ATOM 2479 C CA . MET A 1 80 ? -7.305 7.972 3.167 1.00 0.00 84 MET A CA 2
ATOM 2480 C C . MET A 1 80 ? -7.891 8.663 4.388 1.00 0.00 84 MET A C 2
ATOM 2481 O O . MET A 1 80 ? -8.541 9.700 4.270 1.00 0.00 84 MET A O 2
ATOM 2495 N N . ASP A 1 81 ? -7.649 8.086 5.559 1.00 0.00 85 ASP A N 2
ATOM 2496 C CA . ASP A 1 81 ? -8.067 8.707 6.816 1.00 0.00 85 ASP A CA 2
ATOM 2497 C C . ASP A 1 81 ? -7.347 10.034 7.014 1.00 0.00 85 ASP A C 2
ATOM 2498 O O . ASP A 1 81 ? -7.946 11.019 7.433 1.00 0.00 85 ASP A O 2
ATOM 2507 N N . ILE A 1 82 ? -6.062 10.046 6.678 1.00 0.00 86 ILE A N 2
ATOM 2508 C CA . ILE A 1 82 ? -5.243 11.254 6.762 1.00 0.00 86 ILE A CA 2
ATOM 2509 C C . ILE A 1 82 ? -5.767 12.329 5.814 1.00 0.00 86 ILE A C 2
ATOM 2510 O O . ILE A 1 82 ? -5.699 13.523 6.104 1.00 0.00 86 ILE A O 2
ATOM 2526 N N . LEU A 1 83 ? -6.308 11.890 4.687 1.00 0.00 87 LEU A N 2
ATOM 2527 C CA . LEU A 1 83 ? -6.737 12.802 3.640 1.00 0.00 87 LEU A CA 2
ATOM 2528 C C . LEU A 1 83 ? -8.159 13.306 3.875 1.00 0.00 87 LEU A C 2
ATOM 2529 O O . LEU A 1 83 ? -8.546 14.348 3.355 1.00 0.00 87 LEU A O 2
ATOM 2545 N N . ARG A 1 84 ? -8.938 12.570 4.656 1.00 0.00 88 ARG A N 2
ATOM 2546 C CA . ARG A 1 84 ? -10.323 12.956 4.920 1.00 0.00 88 ARG A CA 2
ATOM 2547 C C . ARG A 1 84 ? -10.426 13.725 6.226 1.00 0.00 88 ARG A C 2
ATOM 2548 O O . ARG A 1 84 ? -11.499 14.190 6.607 1.00 0.00 88 ARG A O 2
ATOM 2569 N N . GLU A 1 85 ? -9.305 13.853 6.903 1.00 0.00 89 GLU A N 2
ATOM 2570 C CA . GLU A 1 85 ? -9.280 14.463 8.218 1.00 0.00 89 GLU A CA 2
ATOM 2571 C C . GLU A 1 85 ? -8.453 15.745 8.174 1.00 0.00 89 GLU A C 2
ATOM 2572 O O . GLU A 1 85 ? -9.008 16.798 7.796 1.00 0.00 89 GLU A O 2
ATOM 2585 N N . GLY A 1 1 ? 4.625 -15.266 3.927 1.00 0.00 5 GLY A N 3
ATOM 2586 C CA . GLY A 1 1 ? 3.712 -14.147 3.854 1.00 0.00 5 GLY A CA 3
ATOM 2587 C C . GLY A 1 1 ? 3.260 -13.879 2.436 1.00 0.00 5 GLY A C 3
ATOM 2588 O O . GLY A 1 1 ? 3.573 -12.836 1.864 1.00 0.00 5 GLY A O 3
ATOM 2592 N N . GLN A 1 2 ? 2.520 -14.825 1.870 1.00 0.00 6 GLN A N 3
ATOM 2593 C CA . GLN A 1 2 ? 2.032 -14.708 0.499 1.00 0.00 6 GLN A CA 3
ATOM 2594 C C . GLN A 1 2 ? 0.871 -13.723 0.419 1.00 0.00 6 GLN A C 3
ATOM 2595 O O . GLN A 1 2 ? -0.264 -14.105 0.130 1.00 0.00 6 GLN A O 3
ATOM 2609 N N . PHE A 1 3 ? 1.174 -12.460 0.709 1.00 0.00 7 PHE A N 3
ATOM 2610 C CA . PHE A 1 3 ? 0.207 -11.368 0.633 1.00 0.00 7 PHE A CA 3
ATOM 2611 C C . PHE A 1 3 ? -1.031 -11.656 1.475 1.00 0.00 7 PHE A C 3
ATOM 2612 O O . PHE A 1 3 ? -2.156 -11.400 1.050 1.00 0.00 7 PHE A O 3
ATOM 2629 N N . HIS A 1 4 ? -0.818 -12.210 2.654 1.00 0.00 8 HIS A N 3
ATOM 2630 C CA . HIS A 1 4 ? -1.896 -12.399 3.609 1.00 0.00 8 HIS A CA 3
ATOM 2631 C C . HIS A 1 4 ? -1.309 -12.444 5.008 1.00 0.00 8 HIS A C 3
ATOM 2632 O O . HIS A 1 4 ? -1.773 -13.186 5.875 1.00 0.00 8 HIS A O 3
ATOM 2647 N N . ASP A 1 5 ? -0.268 -11.629 5.195 1.00 0.00 9 ASP A N 3
ATOM 2648 C CA . ASP A 1 5 ? 0.518 -11.581 6.431 1.00 0.00 9 ASP A CA 3
ATOM 2649 C C . ASP A 1 5 ? 1.276 -12.885 6.644 1.00 0.00 9 ASP A C 3
ATOM 2650 O O . ASP A 1 5 ? 2.505 -12.914 6.591 1.00 0.00 9 ASP A O 3
ATOM 2659 N N . ASN A 1 6 ? 0.533 -13.958 6.862 1.00 0.00 10 ASN A N 3
ATOM 2660 C CA . ASN A 1 6 ? 1.111 -15.265 7.115 1.00 0.00 10 ASN A CA 3
ATOM 2661 C C . ASN A 1 6 ? 0.196 -16.355 6.564 1.00 0.00 10 ASN A C 3
ATOM 2662 O O . ASN A 1 6 ? -0.751 -16.778 7.232 1.00 0.00 10 ASN A O 3
ATOM 2673 N N . ALA A 1 7 ? 0.498 -16.789 5.336 1.00 0.00 11 ALA A N 3
ATOM 2674 C CA . ALA A 1 7 ? -0.298 -17.781 4.602 1.00 0.00 11 ALA A CA 3
ATOM 2675 C C . ALA A 1 7 ? -1.661 -17.224 4.181 1.00 0.00 11 ALA A C 3
ATOM 2676 O O . ALA A 1 7 ? -2.338 -16.541 4.950 1.00 0.00 11 ALA A O 3
ATOM 2683 N N . ASN A 1 8 ? -2.043 -17.498 2.941 1.00 0.00 12 ASN A N 3
ATOM 2684 C CA . ASN A 1 8 ? -3.336 -17.071 2.423 1.00 0.00 12 ASN A CA 3
ATOM 2685 C C . ASN A 1 8 ? -4.325 -18.233 2.409 1.00 0.00 12 ASN A C 3
ATOM 2686 O O . ASN A 1 8 ? -3.935 -19.397 2.507 1.00 0.00 12 ASN A O 3
ATOM 2697 N N . GLY A 1 9 ? -5.602 -17.907 2.283 1.00 0.00 13 GLY A N 3
ATOM 2698 C CA . GLY A 1 9 ? -6.622 -18.927 2.154 1.00 0.00 13 GLY A CA 3
ATOM 2699 C C . GLY A 1 9 ? -7.333 -18.833 0.820 1.00 0.00 13 GLY A C 3
ATOM 2700 O O . GLY A 1 9 ? -8.452 -18.323 0.738 1.00 0.00 13 GLY A O 3
ATOM 2704 N N . GLY A 1 10 ? -6.674 -19.301 -0.228 1.00 0.00 14 GLY A N 3
ATOM 2705 C CA . GLY A 1 10 ? -7.248 -19.232 -1.556 1.00 0.00 14 GLY A CA 3
ATOM 2706 C C . GLY A 1 10 ? -6.436 -18.348 -2.475 1.00 0.00 14 GLY A C 3
ATOM 2707 O O . GLY A 1 10 ? -5.392 -18.759 -2.980 1.00 0.00 14 GLY A O 3
ATOM 2711 N N . GLN A 1 11 ? -6.904 -17.129 -2.685 1.00 0.00 15 GLN A N 3
ATOM 2712 C CA . GLN A 1 11 ? -6.202 -16.173 -3.531 1.00 0.00 15 GLN A CA 3
ATOM 2713 C C . GLN A 1 11 ? -5.121 -15.447 -2.741 1.00 0.00 15 GLN A C 3
ATOM 2714 O O . GLN A 1 11 ? -5.230 -15.286 -1.526 1.00 0.00 15 GLN A O 3
ATOM 2728 N N . ASN A 1 12 ? -4.058 -15.047 -3.423 1.00 0.00 16 ASN A N 3
ATOM 2729 C CA . ASN A 1 12 ? -2.992 -14.274 -2.799 1.00 0.00 16 ASN A CA 3
ATOM 2730 C C . ASN A 1 12 ? -2.712 -13.029 -3.631 1.00 0.00 16 ASN A C 3
ATOM 2731 O O . ASN A 1 12 ? -2.786 -13.072 -4.861 1.00 0.00 16 ASN A O 3
ATOM 2742 N N . GLY A 1 13 ? -2.422 -11.924 -2.963 1.00 0.00 17 GLY A N 3
ATOM 2743 C CA . GLY A 1 13 ? -2.099 -10.701 -3.668 1.00 0.00 17 GLY A CA 3
ATOM 2744 C C . GLY A 1 13 ? -3.282 -9.767 -3.804 1.00 0.00 17 GLY A C 3
ATOM 2745 O O . GLY A 1 13 ? -4.160 -9.978 -4.639 1.00 0.00 17 GLY A O 3
ATOM 2749 N N . THR A 1 14 ? -3.318 -8.740 -2.972 1.00 0.00 18 THR A N 3
ATOM 2750 C CA . THR A 1 14 ? -4.357 -7.731 -3.047 1.00 0.00 18 THR A CA 3
ATOM 2751 C C . THR A 1 14 ? -3.743 -6.344 -3.194 1.00 0.00 18 THR A C 3
ATOM 2752 O O . THR A 1 14 ? -2.832 -5.972 -2.455 1.00 0.00 18 THR A O 3
ATOM 2763 N N . VAL A 1 15 ? -4.226 -5.599 -4.173 1.00 0.00 19 VAL A N 3
ATOM 2764 C CA . VAL A 1 15 ? -3.731 -4.258 -4.430 1.00 0.00 19 VAL A CA 3
ATOM 2765 C C . VAL A 1 15 ? -4.884 -3.268 -4.548 1.00 0.00 19 VAL A C 3
ATOM 2766 O O . VAL A 1 15 ? -5.851 -3.506 -5.276 1.00 0.00 19 VAL A O 3
ATOM 2779 N N . GLN A 1 16 ? -4.793 -2.179 -3.805 1.00 0.00 20 GLN A N 3
ATOM 2780 C CA . GLN A 1 16 ? -5.806 -1.139 -3.861 1.00 0.00 20 GLN A CA 3
ATOM 2781 C C . GLN A 1 16 ? -5.315 0.077 -4.629 1.00 0.00 20 GLN A C 3
ATOM 2782 O O . GLN A 1 16 ? -4.313 0.694 -4.261 1.00 0.00 20 GLN A O 3
ATOM 2796 N N . GLU A 1 17 ? -6.017 0.395 -5.710 1.00 0.00 21 GLU A N 3
ATOM 2797 C CA . GLU A 1 17 ? -5.732 1.593 -6.484 1.00 0.00 21 GLU A CA 3
ATOM 2798 C C . GLU A 1 17 ? -6.586 2.750 -5.999 1.00 0.00 21 GLU A C 3
ATOM 2799 O O . GLU A 1 17 ? -7.803 2.772 -6.194 1.00 0.00 21 GLU A O 3
ATOM 2811 N N . ILE A 1 18 ? -5.942 3.697 -5.343 1.00 0.00 22 ILE A N 3
ATOM 2812 C CA . ILE A 1 18 ? -6.628 4.860 -4.812 1.00 0.00 22 ILE A CA 3
ATOM 2813 C C . ILE A 1 18 ? -6.279 6.080 -5.651 1.00 0.00 22 ILE A C 3
ATOM 2814 O O . ILE A 1 18 ? -5.153 6.208 -6.116 1.00 0.00 22 ILE A O 3
ATOM 2830 N N . MET A 1 19 ? -7.244 6.960 -5.858 1.00 0.00 23 MET A N 3
ATOM 2831 C CA . MET A 1 19 ? -7.018 8.166 -6.625 1.00 0.00 23 MET A CA 3
ATOM 2832 C C . MET A 1 19 ? -6.898 9.336 -5.678 1.00 0.00 23 MET A C 3
ATOM 2833 O O . MET A 1 19 ? -7.901 9.933 -5.279 1.00 0.00 23 MET A O 3
ATOM 2847 N N . ILE A 1 20 ? -5.675 9.638 -5.295 1.00 0.00 24 ILE A N 3
ATOM 2848 C CA . ILE A 1 20 ? -5.431 10.662 -4.301 1.00 0.00 24 ILE A CA 3
ATOM 2849 C C . ILE A 1 20 ? -5.564 12.045 -4.919 1.00 0.00 24 ILE A C 3
ATOM 2850 O O . ILE A 1 20 ? -4.963 12.317 -5.956 1.00 0.00 24 ILE A O 3
ATOM 2866 N N . PRO A 1 21 ? -6.375 12.922 -4.303 1.00 0.00 25 PRO A N 3
ATOM 2867 C CA . PRO A 1 21 ? -6.518 14.308 -4.745 1.00 0.00 25 PRO A CA 3
ATOM 2868 C C . PRO A 1 21 ? -5.162 14.962 -4.975 1.00 0.00 25 PRO A C 3
ATOM 2869 O O . PRO A 1 21 ? -4.267 14.842 -4.135 1.00 0.00 25 PRO A O 3
ATOM 2880 N N . ALA A 1 22 ? -5.030 15.639 -6.110 1.00 0.00 26 ALA A N 3
ATOM 2881 C CA . ALA A 1 22 ? -3.748 16.175 -6.574 1.00 0.00 26 ALA A CA 3
ATOM 2882 C C . ALA A 1 22 ? -2.958 16.866 -5.464 1.00 0.00 26 ALA A C 3
ATOM 2883 O O . ALA A 1 22 ? -1.819 16.486 -5.179 1.00 0.00 26 ALA A O 3
ATOM 2890 N N . GLY A 1 23 ? -3.574 17.853 -4.826 1.00 0.00 27 GLY A N 3
ATOM 2891 C CA . GLY A 1 23 ? -2.880 18.639 -3.824 1.00 0.00 27 GLY A CA 3
ATOM 2892 C C . GLY A 1 23 ? -2.787 17.940 -2.482 1.00 0.00 27 GLY A C 3
ATOM 2893 O O . GLY A 1 23 ? -2.016 18.352 -1.617 1.00 0.00 27 GLY A O 3
ATOM 2897 N N . LYS A 1 24 ? -3.546 16.866 -2.319 1.00 0.00 28 LYS A N 3
ATOM 2898 C CA . LYS A 1 24 ? -3.616 16.155 -1.046 1.00 0.00 28 LYS A CA 3
ATOM 2899 C C . LYS A 1 24 ? -2.519 15.090 -0.965 1.00 0.00 28 LYS A C 3
ATOM 2900 O O . LYS A 1 24 ? -2.484 14.275 -0.041 1.00 0.00 28 LYS A O 3
ATOM 2919 N N . ALA A 1 25 ? -1.612 15.117 -1.934 1.00 0.00 29 ALA A N 3
ATOM 2920 C CA . ALA A 1 25 ? -0.500 14.174 -1.977 1.00 0.00 29 ALA A CA 3
ATOM 2921 C C . ALA A 1 25 ? 0.453 14.397 -0.808 1.00 0.00 29 ALA A C 3
ATOM 2922 O O . ALA A 1 25 ? 1.203 13.500 -0.424 1.00 0.00 29 ALA A O 3
ATOM 2929 N N . GLY A 1 26 ? 0.395 15.592 -0.234 1.00 0.00 30 GLY A N 3
ATOM 2930 C CA . GLY A 1 26 ? 1.241 15.930 0.893 1.00 0.00 30 GLY A CA 3
ATOM 2931 C C . GLY A 1 26 ? 0.949 15.080 2.116 1.00 0.00 30 GLY A C 3
ATOM 2932 O O . GLY A 1 26 ? 1.736 15.046 3.060 1.00 0.00 30 GLY A O 3
ATOM 2936 N N . LEU A 1 27 ? -0.200 14.415 2.114 1.00 0.00 31 LEU A N 3
ATOM 2937 C CA . LEU A 1 27 ? -0.592 13.579 3.238 1.00 0.00 31 LEU A CA 3
ATOM 2938 C C . LEU A 1 27 ? -0.204 12.116 3.018 1.00 0.00 31 LEU A C 3
ATOM 2939 O O . LEU A 1 27 ? 0.287 11.463 3.935 1.00 0.00 31 LEU A O 3
ATOM 2955 N N . VAL A 1 28 ? -0.415 11.608 1.804 1.00 0.00 32 VAL A N 3
ATOM 2956 C CA . VAL A 1 28 ? -0.049 10.227 1.488 1.00 0.00 32 VAL A CA 3
ATOM 2957 C C . VAL A 1 28 ? 1.465 10.058 1.446 1.00 0.00 32 VAL A C 3
ATOM 2958 O O . VAL A 1 28 ? 2.002 9.040 1.881 1.00 0.00 32 VAL A O 3
ATOM 2971 N N . ILE A 1 29 ? 2.144 11.063 0.919 1.00 0.00 33 ILE A N 3
ATOM 2972 C CA . ILE A 1 29 ? 3.593 11.034 0.826 1.00 0.00 33 ILE A CA 3
ATOM 2973 C C . ILE A 1 29 ? 4.194 11.556 2.122 1.00 0.00 33 ILE A C 3
ATOM 2974 O O . ILE A 1 29 ? 5.250 11.103 2.577 1.00 0.00 33 ILE A O 3
ATOM 2990 N N . GLY A 1 30 ? 3.484 12.492 2.728 1.00 0.00 34 GLY A N 3
ATOM 2991 C CA . GLY A 1 30 ? 3.911 13.058 3.983 1.00 0.00 34 GLY A CA 3
ATOM 2992 C C . GLY A 1 30 ? 4.738 14.302 3.791 1.00 0.00 34 GLY A C 3
ATOM 2993 O O . GLY A 1 30 ? 5.124 14.630 2.667 1.00 0.00 34 GLY A O 3
ATOM 2997 N N . LYS A 1 31 ? 5.028 14.987 4.885 1.00 0.00 35 LYS A N 3
ATOM 2998 C CA . LYS A 1 31 ? 5.812 16.210 4.834 1.00 0.00 35 LYS A CA 3
ATOM 2999 C C . LYS A 1 31 ? 7.298 15.898 4.645 1.00 0.00 35 LYS A C 3
ATOM 3000 O O . LYS A 1 31 ? 8.115 16.129 5.537 1.00 0.00 35 LYS A O 3
ATOM 3019 N N . GLY A 1 32 ? 7.638 15.337 3.488 1.00 0.00 36 GLY A N 3
ATOM 3020 C CA . GLY A 1 32 ? 9.031 15.087 3.159 1.00 0.00 36 GLY A CA 3
ATOM 3021 C C . GLY A 1 32 ? 9.258 13.692 2.622 1.00 0.00 36 GLY A C 3
ATOM 3022 O O . GLY A 1 32 ? 10.396 13.281 2.395 1.00 0.00 36 GLY A O 3
ATOM 3026 N N . GLY A 1 33 ? 8.176 12.953 2.427 1.00 0.00 37 GLY A N 3
ATOM 3027 C CA . GLY A 1 33 ? 8.291 11.596 1.933 1.00 0.00 37 GLY A CA 3
ATOM 3028 C C . GLY A 1 33 ? 8.510 10.600 3.054 1.00 0.00 37 GLY A C 3
ATOM 3029 O O . GLY A 1 33 ? 8.453 9.391 2.842 1.00 0.00 37 GLY A O 3
ATOM 3033 N N . GLU A 1 34 ? 8.751 11.111 4.254 1.00 0.00 38 GLU A N 3
ATOM 3034 C CA . GLU A 1 34 ? 8.988 10.264 5.413 1.00 0.00 38 GLU A CA 3
ATOM 3035 C C . GLU A 1 34 ? 7.755 9.440 5.754 1.00 0.00 38 GLU A C 3
ATOM 3036 O O . GLU A 1 34 ? 7.866 8.314 6.231 1.00 0.00 38 GLU A O 3
ATOM 3048 N N . THR A 1 35 ? 6.582 10.008 5.520 1.00 0.00 39 THR A N 3
ATOM 3049 C CA . THR A 1 35 ? 5.340 9.319 5.809 1.00 0.00 39 THR A CA 3
ATOM 3050 C C . THR A 1 35 ? 5.183 8.082 4.931 1.00 0.00 39 THR A C 3
ATOM 3051 O O . THR A 1 35 ? 5.070 6.971 5.447 1.00 0.00 39 THR A O 3
ATOM 3062 N N . ILE A 1 36 ? 5.219 8.268 3.608 1.00 0.00 40 ILE A N 3
ATOM 3063 C CA . ILE A 1 36 ? 5.064 7.146 2.676 1.00 0.00 40 ILE A CA 3
ATOM 3064 C C . ILE A 1 36 ? 6.167 6.106 2.898 1.00 0.00 40 ILE A C 3
ATOM 3065 O O . ILE A 1 36 ? 5.960 4.905 2.719 1.00 0.00 40 ILE A O 3
ATOM 3081 N N . LYS A 1 37 ? 7.332 6.586 3.308 1.00 0.00 41 LYS A N 3
ATOM 3082 C CA . LYS A 1 37 ? 8.443 5.727 3.693 1.00 0.00 41 LYS A CA 3
ATOM 3083 C C . LYS A 1 37 ? 8.054 4.829 4.872 1.00 0.00 41 LYS A C 3
ATOM 3084 O O . LYS A 1 37 ? 8.210 3.608 4.816 1.00 0.00 41 LYS A O 3
ATOM 3103 N N . GLN A 1 38 ? 7.511 5.441 5.916 1.00 0.00 42 GLN A N 3
ATOM 3104 C CA . GLN A 1 38 ? 7.165 4.726 7.137 1.00 0.00 42 GLN A CA 3
ATOM 3105 C C . GLN A 1 38 ? 6.028 3.756 6.886 1.00 0.00 42 GLN A C 3
ATOM 3106 O O . GLN A 1 38 ? 6.026 2.648 7.414 1.00 0.00 42 GLN A O 3
ATOM 3120 N N . LEU A 1 39 ? 5.070 4.179 6.071 1.00 0.00 43 LEU A N 3
ATOM 3121 C CA . LEU A 1 39 ? 3.879 3.385 5.792 1.00 0.00 43 LEU A CA 3
ATOM 3122 C C . LEU A 1 39 ? 4.244 2.001 5.262 1.00 0.00 43 LEU A C 3
ATOM 3123 O O . LEU A 1 39 ? 3.710 0.990 5.721 1.00 0.00 43 LEU A O 3
ATOM 3139 N N . GLN A 1 40 ? 5.171 1.968 4.312 1.00 0.00 44 GLN A N 3
ATOM 3140 C CA . GLN A 1 40 ? 5.615 0.715 3.712 1.00 0.00 44 GLN A CA 3
ATOM 3141 C C . GLN A 1 40 ? 6.237 -0.202 4.762 1.00 0.00 44 GLN A C 3
ATOM 3142 O O . GLN A 1 40 ? 6.100 -1.425 4.700 1.00 0.00 44 GLN A O 3
ATOM 3156 N N . GLU A 1 41 ? 6.914 0.401 5.726 1.00 0.00 45 GLU A N 3
ATOM 3157 C CA . GLU A 1 41 ? 7.602 -0.353 6.763 1.00 0.00 45 GLU A CA 3
ATOM 3158 C C . GLU A 1 41 ? 6.636 -0.805 7.859 1.00 0.00 45 GLU A C 3
ATOM 3159 O O . GLU A 1 41 ? 6.655 -1.965 8.277 1.00 0.00 45 GLU A O 3
ATOM 3171 N N . ARG A 1 42 ? 5.783 0.106 8.305 1.00 0.00 46 ARG A N 3
ATOM 3172 C CA . ARG A 1 42 ? 4.901 -0.163 9.439 1.00 0.00 46 ARG A CA 3
ATOM 3173 C C . ARG A 1 42 ? 3.740 -1.086 9.078 1.00 0.00 46 ARG A C 3
ATOM 3174 O O . ARG A 1 42 ? 3.419 -2.004 9.832 1.00 0.00 46 ARG A O 3
ATOM 3195 N N . ALA A 1 43 ? 3.116 -0.861 7.931 1.00 0.00 47 ALA A N 3
ATOM 3196 C CA . ALA A 1 43 ? 1.913 -1.603 7.577 1.00 0.00 47 ALA A CA 3
ATOM 3197 C C . ALA A 1 43 ? 2.237 -2.954 6.947 1.00 0.00 47 ALA A C 3
ATOM 3198 O O . ALA A 1 43 ? 1.375 -3.823 6.846 1.00 0.00 47 ALA A O 3
ATOM 3205 N N . GLY A 1 44 ? 3.490 -3.127 6.539 1.00 0.00 48 GLY A N 3
ATOM 3206 C CA . GLY A 1 44 ? 3.899 -4.371 5.908 1.00 0.00 48 GLY A CA 3
ATOM 3207 C C . GLY A 1 44 ? 3.339 -4.505 4.507 1.00 0.00 48 GLY A C 3
ATOM 3208 O O . GLY A 1 44 ? 3.183 -5.613 3.989 1.00 0.00 48 GLY A O 3
ATOM 3212 N N . VAL A 1 45 ? 3.046 -3.368 3.896 1.00 0.00 49 VAL A N 3
ATOM 3213 C CA . VAL A 1 45 ? 2.487 -3.333 2.555 1.00 0.00 49 VAL A CA 3
ATOM 3214 C C . VAL A 1 45 ? 3.360 -2.487 1.654 1.00 0.00 49 VAL A C 3
ATOM 3215 O O . VAL A 1 45 ? 4.182 -1.703 2.132 1.00 0.00 49 VAL A O 3
ATOM 3228 N N . LYS A 1 46 ? 3.193 -2.650 0.358 1.00 0.00 50 LYS A N 3
ATOM 3229 C CA . LYS A 1 46 ? 3.889 -1.814 -0.596 1.00 0.00 50 LYS A CA 3
ATOM 3230 C C . LYS A 1 46 ? 2.949 -0.737 -1.101 1.00 0.00 50 LYS A C 3
ATOM 3231 O O . LYS A 1 46 ? 1.890 -1.036 -1.645 1.00 0.00 50 LYS A O 3
ATOM 3250 N N . MET A 1 47 ? 3.333 0.513 -0.921 1.00 0.00 51 MET A N 3
ATOM 3251 C CA . MET A 1 47 ? 2.567 1.621 -1.462 1.00 0.00 51 MET A CA 3
ATOM 3252 C C . MET A 1 47 ? 3.347 2.258 -2.589 1.00 0.00 51 MET A C 3
ATOM 3253 O O . MET A 1 47 ? 4.434 2.798 -2.374 1.00 0.00 51 MET A O 3
ATOM 3267 N N . ILE A 1 48 ? 2.818 2.182 -3.789 1.00 0.00 52 ILE A N 3
ATOM 3268 C CA . ILE A 1 48 ? 3.439 2.857 -4.903 1.00 0.00 52 ILE A CA 3
ATOM 3269 C C . ILE A 1 48 ? 2.577 4.033 -5.336 1.00 0.00 52 ILE A C 3
ATOM 3270 O O . ILE A 1 48 ? 1.502 3.873 -5.916 1.00 0.00 52 ILE A O 3
ATOM 3286 N N . LEU A 1 49 ? 3.041 5.214 -4.983 1.00 0.00 53 LEU A N 3
ATOM 3287 C CA . LEU A 1 49 ? 2.370 6.446 -5.342 1.00 0.00 53 LEU A CA 3
ATOM 3288 C C . LEU A 1 49 ? 2.863 6.905 -6.703 1.00 0.00 53 LEU A C 3
ATOM 3289 O O . LEU A 1 49 ? 4.010 7.337 -6.837 1.00 0.00 53 LEU A O 3
ATOM 3305 N N . ILE A 1 50 ? 2.016 6.781 -7.721 1.00 0.00 54 ILE A N 3
ATOM 3306 C CA . ILE A 1 50 ? 2.413 7.150 -9.069 1.00 0.00 54 ILE A CA 3
ATOM 3307 C C . ILE A 1 50 ? 2.453 8.666 -9.217 1.00 0.00 54 ILE A C 3
ATOM 3308 O O . ILE A 1 50 ? 1.490 9.306 -9.640 1.00 0.00 54 ILE A O 3
ATOM 3324 N N . GLN A 1 51 ? 3.583 9.219 -8.833 1.00 0.00 55 GLN A N 3
ATOM 3325 C CA . GLN A 1 51 ? 3.899 10.611 -9.075 1.00 0.00 55 GLN A CA 3
ATOM 3326 C C . GLN A 1 51 ? 5.216 10.672 -9.829 1.00 0.00 55 GLN A C 3
ATOM 3327 O O . GLN A 1 51 ? 5.421 11.519 -10.696 1.00 0.00 55 GLN A O 3
ATOM 3341 N N . ASP A 1 52 ? 6.095 9.733 -9.497 1.00 0.00 56 ASP A N 3
ATOM 3342 C CA . ASP A 1 52 ? 7.365 9.571 -10.188 1.00 0.00 56 ASP A CA 3
ATOM 3343 C C . ASP A 1 52 ? 7.115 8.912 -11.537 1.00 0.00 56 ASP A C 3
ATOM 3344 O O . ASP A 1 52 ? 7.969 8.919 -12.421 1.00 0.00 56 ASP A O 3
ATOM 3353 N N . GLY A 1 53 ? 5.916 8.354 -11.683 1.00 0.00 57 GLY A N 3
ATOM 3354 C CA . GLY A 1 53 ? 5.506 7.749 -12.935 1.00 0.00 57 GLY A CA 3
ATOM 3355 C C . GLY A 1 53 ? 4.943 8.774 -13.899 1.00 0.00 57 GLY A C 3
ATOM 3356 O O . GLY A 1 53 ? 4.356 8.417 -14.924 1.00 0.00 57 GLY A O 3
ATOM 3360 N N . SER A 1 54 ? 5.131 10.054 -13.554 1.00 0.00 58 SER A N 3
ATOM 3361 C CA . SER A 1 54 ? 4.637 11.191 -14.338 1.00 0.00 58 SER A CA 3
ATOM 3362 C C . SER A 1 54 ? 3.146 11.056 -14.656 1.00 0.00 58 SER A C 3
ATOM 3363 O O . SER A 1 54 ? 2.417 10.352 -13.950 1.00 0.00 58 SER A O 3
ATOM 3371 N N . GLN A 1 55 ? 2.701 11.762 -15.697 1.00 0.00 59 GLN A N 3
ATOM 3372 C CA . GLN A 1 55 ? 1.306 11.742 -16.138 1.00 0.00 59 GLN A CA 3
ATOM 3373 C C . GLN A 1 55 ? 0.373 12.344 -15.089 1.00 0.00 59 GLN A C 3
ATOM 3374 O O . GLN A 1 55 ? 0.032 13.526 -15.155 1.00 0.00 59 GLN A O 3
ATOM 3388 N N . ASN A 1 56 ? -0.010 11.542 -14.105 1.00 0.00 60 ASN A N 3
ATOM 3389 C CA . ASN A 1 56 ? -0.978 11.976 -13.108 1.00 0.00 60 ASN A CA 3
ATOM 3390 C C . ASN A 1 56 ? -0.283 12.609 -11.914 1.00 0.00 60 ASN A C 3
ATOM 3391 O O . ASN A 1 56 ? -0.865 12.730 -10.842 1.00 0.00 60 ASN A O 3
ATOM 3402 N N . THR A 1 57 ? 0.963 13.012 -12.101 1.00 0.00 61 THR A N 3
ATOM 3403 C CA . THR A 1 57 ? 1.673 13.754 -11.074 1.00 0.00 61 THR A CA 3
ATOM 3404 C C . THR A 1 57 ? 1.015 15.124 -10.905 1.00 0.00 61 THR A C 3
ATOM 3405 O O . THR A 1 57 ? 1.121 15.764 -9.859 1.00 0.00 61 THR A O 3
ATOM 3416 N N . ASN A 1 58 ? 0.320 15.548 -11.953 1.00 0.00 62 ASN A N 3
ATOM 3417 C CA . ASN A 1 58 ? -0.434 16.792 -11.932 1.00 0.00 62 ASN A CA 3
ATOM 3418 C C . ASN A 1 58 ? -1.823 16.562 -11.332 1.00 0.00 62 ASN A C 3
ATOM 3419 O O . ASN A 1 58 ? -2.251 17.290 -10.438 1.00 0.00 62 ASN A O 3
ATOM 3430 N N . VAL A 1 59 ? -2.502 15.528 -11.815 1.00 0.00 63 VAL A N 3
ATOM 3431 C CA . VAL A 1 59 ? -3.889 15.255 -11.435 1.00 0.00 63 VAL A CA 3
ATOM 3432 C C . VAL A 1 59 ? -3.984 14.286 -10.255 1.00 0.00 63 VAL A C 3
ATOM 3433 O O . VAL A 1 59 ? -3.064 14.198 -9.442 1.00 0.00 63 VAL A O 3
ATOM 3446 N N . ASP A 1 60 ? -5.119 13.583 -10.163 1.00 0.00 64 ASP A N 3
ATOM 3447 C CA . ASP A 1 60 ? -5.322 12.559 -9.139 1.00 0.00 64 ASP A CA 3
ATOM 3448 C C . ASP A 1 60 ? -4.193 11.539 -9.182 1.00 0.00 64 ASP A C 3
ATOM 3449 O O . ASP A 1 60 ? -3.747 11.139 -10.256 1.00 0.00 64 ASP A O 3
ATOM 3458 N N . LYS A 1 61 ? -3.761 11.103 -8.013 1.00 0.00 65 LYS A N 3
ATOM 3459 C CA . LYS A 1 61 ? -2.561 10.291 -7.891 1.00 0.00 65 LYS A CA 3
ATOM 3460 C C . LYS A 1 61 ? -2.907 8.817 -7.889 1.00 0.00 65 LYS A C 3
ATOM 3461 O O . LYS A 1 61 ? -3.633 8.353 -7.010 1.00 0.00 65 LYS A O 3
ATOM 3480 N N . PRO A 1 62 ? -2.409 8.070 -8.884 1.00 0.00 66 PRO A N 3
ATOM 3481 C CA . PRO A 1 62 ? -2.555 6.619 -8.928 1.00 0.00 66 PRO A CA 3
ATOM 3482 C C . PRO A 1 62 ? -1.800 5.961 -7.781 1.00 0.00 66 PRO A C 3
ATOM 3483 O O . PRO A 1 62 ? -0.573 5.883 -7.789 1.00 0.00 66 PRO A O 3
ATOM 3494 N N . LEU A 1 63 ? -2.536 5.516 -6.786 1.00 0.00 67 LEU A N 3
ATOM 3495 C CA . LEU A 1 63 ? -1.951 4.867 -5.631 1.00 0.00 67 LEU A CA 3
ATOM 3496 C C . LEU A 1 63 ? -2.179 3.371 -5.738 1.00 0.00 67 LEU A C 3
ATOM 3497 O O . LEU A 1 63 ? -3.268 2.942 -6.097 1.00 0.00 67 LEU A O 3
ATOM 3513 N N . ARG A 1 64 ? -1.164 2.578 -5.439 1.00 0.00 68 ARG A N 3
ATOM 3514 C CA . ARG A 1 64 ? -1.340 1.136 -5.381 1.00 0.00 68 ARG A CA 3
ATOM 3515 C C . ARG A 1 64 ? -0.754 0.567 -4.100 1.00 0.00 68 ARG A C 3
ATOM 3516 O O . ARG A 1 64 ? 0.464 0.540 -3.915 1.00 0.00 68 ARG A O 3
ATOM 3537 N N . ILE A 1 65 ? -1.633 0.149 -3.203 1.00 0.00 69 ILE A N 3
ATOM 3538 C CA . ILE A 1 65 ? -1.222 -0.561 -2.004 1.00 0.00 69 ILE A CA 3
ATOM 3539 C C . ILE A 1 65 ? -1.245 -2.054 -2.286 1.00 0.00 69 ILE A C 3
ATOM 3540 O O . ILE A 1 65 ? -2.314 -2.657 -2.376 1.00 0.00 69 ILE A O 3
ATOM 3556 N N . ILE A 1 66 ? -0.074 -2.633 -2.453 1.00 0.00 70 ILE A N 3
ATOM 3557 C CA . ILE A 1 66 ? 0.039 -4.027 -2.836 1.00 0.00 70 ILE A CA 3
ATOM 3558 C C . ILE A 1 66 ? 0.467 -4.875 -1.643 1.00 0.00 70 ILE A C 3
ATOM 3559 O O . ILE A 1 66 ? 1.464 -4.571 -0.985 1.00 0.00 70 ILE A O 3
ATOM 3575 N N . GLY A 1 67 ? -0.302 -5.915 -1.348 1.00 0.00 71 GLY A N 3
ATOM 3576 C CA . GLY A 1 67 ? 0.079 -6.839 -0.303 1.00 0.00 71 GLY A CA 3
ATOM 3577 C C . GLY A 1 67 ? -1.089 -7.658 0.208 1.00 0.00 71 GLY A C 3
ATOM 3578 O O . GLY A 1 67 ? -1.839 -8.244 -0.574 1.00 0.00 71 GLY A O 3
ATOM 3582 N N . ASP A 1 68 ? -1.240 -7.680 1.521 1.00 0.00 72 ASP A N 3
ATOM 3583 C CA . ASP A 1 68 ? -2.268 -8.474 2.186 1.00 0.00 72 ASP A CA 3
ATOM 3584 C C . ASP A 1 68 ? -3.571 -7.699 2.315 1.00 0.00 72 ASP A C 3
ATOM 3585 O O . ASP A 1 68 ? -3.574 -6.550 2.742 1.00 0.00 72 ASP A O 3
ATOM 3594 N N . PRO A 1 69 ? -4.699 -8.351 1.958 1.00 0.00 73 PRO A N 3
ATOM 3595 C CA . PRO A 1 69 ? -6.031 -7.725 1.916 1.00 0.00 73 PRO A CA 3
ATOM 3596 C C . PRO A 1 69 ? -6.406 -7.018 3.213 1.00 0.00 73 PRO A C 3
ATOM 3597 O O . PRO A 1 69 ? -7.207 -6.083 3.212 1.00 0.00 73 PRO A O 3
ATOM 3608 N N . TYR A 1 70 ? -5.828 -7.477 4.313 1.00 0.00 74 TYR A N 3
ATOM 3609 C CA . TYR A 1 70 ? -6.142 -6.950 5.628 1.00 0.00 74 TYR A CA 3
ATOM 3610 C C . TYR A 1 70 ? -5.329 -5.687 5.904 1.00 0.00 74 TYR A C 3
ATOM 3611 O O . TYR A 1 70 ? -5.890 -4.622 6.178 1.00 0.00 74 TYR A O 3
ATOM 3629 N N . LYS A 1 71 ? -4.007 -5.801 5.810 1.00 0.00 75 LYS A N 3
ATOM 3630 C CA . LYS A 1 71 ? -3.128 -4.665 6.055 1.00 0.00 75 LYS A CA 3
ATOM 3631 C C . LYS A 1 71 ? -3.213 -3.639 4.931 1.00 0.00 75 LYS A C 3
ATOM 3632 O O . LYS A 1 71 ? -2.984 -2.458 5.162 1.00 0.00 75 LYS A O 3
ATOM 3651 N N . VAL A 1 72 ? -3.555 -4.079 3.725 1.00 0.00 76 VAL A N 3
ATOM 3652 C CA . VAL A 1 72 ? -3.791 -3.153 2.624 1.00 0.00 76 VAL A CA 3
ATOM 3653 C C . VAL A 1 72 ? -4.947 -2.216 2.959 1.00 0.00 76 VAL A C 3
ATOM 3654 O O . VAL A 1 72 ? -4.873 -1.016 2.708 1.00 0.00 76 VAL A O 3
ATOM 3667 N N . GLN A 1 73 ? -5.991 -2.760 3.572 1.00 0.00 77 GLN A N 3
ATOM 3668 C CA . GLN A 1 73 ? -7.154 -1.965 3.918 1.00 0.00 77 GLN A CA 3
ATOM 3669 C C . GLN A 1 73 ? -6.852 -1.084 5.118 1.00 0.00 77 GLN A C 3
ATOM 3670 O O . GLN A 1 73 ? -7.202 0.092 5.128 1.00 0.00 77 GLN A O 3
ATOM 3684 N N . GLN A 1 74 ? -6.185 -1.652 6.119 1.00 0.00 78 GLN A N 3
ATOM 3685 C CA . GLN A 1 74 ? -5.795 -0.887 7.293 1.00 0.00 78 GLN A CA 3
ATOM 3686 C C . GLN A 1 74 ? -4.848 0.238 6.910 1.00 0.00 78 GLN A C 3
ATOM 3687 O O . GLN A 1 74 ? -4.894 1.317 7.486 1.00 0.00 78 GLN A O 3
ATOM 3701 N N . ALA A 1 75 ? -3.988 -0.021 5.938 1.00 0.00 79 ALA A N 3
ATOM 3702 C CA . ALA A 1 75 ? -3.067 0.989 5.455 1.00 0.00 79 ALA A CA 3
ATOM 3703 C C . ALA A 1 75 ? -3.798 2.007 4.592 1.00 0.00 79 ALA A C 3
ATOM 3704 O O . ALA A 1 75 ? -3.467 3.192 4.595 1.00 0.00 79 ALA A O 3
ATOM 3711 N N . CYS A 1 76 ? -4.800 1.536 3.862 1.00 0.00 80 CYS A N 3
ATOM 3712 C CA . CYS A 1 76 ? -5.631 2.409 3.052 1.00 0.00 80 CYS A CA 3
ATOM 3713 C C . CYS A 1 76 ? -6.378 3.386 3.936 1.00 0.00 80 CYS A C 3
ATOM 3714 O O . CYS A 1 76 ? -6.234 4.591 3.781 1.00 0.00 80 CYS A O 3
ATOM 3722 N N . GLU A 1 77 ? -7.146 2.873 4.890 1.00 0.00 81 GLU A N 3
ATOM 3723 C CA . GLU A 1 77 ? -7.883 3.742 5.792 1.00 0.00 81 GLU A CA 3
ATOM 3724 C C . GLU A 1 77 ? -6.926 4.528 6.673 1.00 0.00 81 GLU A C 3
ATOM 3725 O O . GLU A 1 77 ? -7.273 5.589 7.164 1.00 0.00 81 GLU A O 3
ATOM 3737 N N . MET A 1 78 ? -5.716 4.011 6.848 1.00 0.00 82 MET A N 3
ATOM 3738 C CA . MET A 1 78 ? -4.675 4.728 7.581 1.00 0.00 82 MET A CA 3
ATOM 3739 C C . MET A 1 78 ? -4.381 6.059 6.908 1.00 0.00 82 MET A C 3
ATOM 3740 O O . MET A 1 78 ? -4.418 7.111 7.543 1.00 0.00 82 MET A O 3
ATOM 3754 N N . VAL A 1 79 ? -4.103 6.005 5.611 1.00 0.00 83 VAL A N 3
ATOM 3755 C CA . VAL A 1 79 ? -3.752 7.202 4.863 1.00 0.00 83 VAL A CA 3
ATOM 3756 C C . VAL A 1 79 ? -5.002 7.950 4.405 1.00 0.00 83 VAL A C 3
ATOM 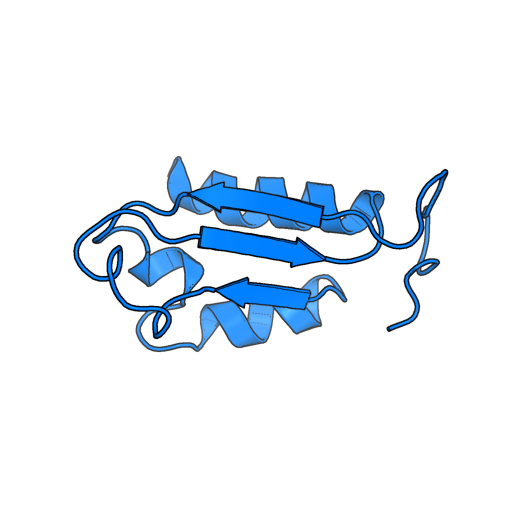3757 O O . VAL A 1 79 ? -5.024 9.179 4.384 1.00 0.00 83 VAL A O 3
ATOM 3770 N N . MET A 1 80 ? -6.049 7.202 4.068 1.00 0.00 84 MET A N 3
ATOM 3771 C CA . MET A 1 80 ? -7.302 7.789 3.612 1.00 0.00 84 MET A CA 3
ATOM 3772 C C . MET A 1 80 ? -7.948 8.586 4.731 1.00 0.00 84 MET A C 3
ATOM 3773 O O . MET A 1 80 ? -8.552 9.627 4.493 1.00 0.00 84 MET A O 3
ATOM 3787 N N . ASP A 1 81 ? -7.797 8.098 5.956 1.00 0.00 85 ASP A N 3
ATOM 3788 C CA . ASP A 1 81 ? -8.322 8.801 7.122 1.00 0.00 85 ASP A CA 3
ATOM 3789 C C . ASP A 1 81 ? -7.670 10.167 7.246 1.00 0.00 85 ASP A C 3
ATOM 3790 O O . ASP A 1 81 ? -8.331 11.148 7.571 1.00 0.00 85 ASP A O 3
ATOM 3799 N N . ILE A 1 82 ? -6.370 10.217 6.973 1.00 0.00 86 ILE A N 3
ATOM 3800 C CA . ILE A 1 82 ? -5.625 11.470 6.974 1.00 0.00 86 ILE A CA 3
ATOM 3801 C C . ILE A 1 82 ? -6.142 12.383 5.867 1.00 0.00 86 ILE A C 3
ATOM 3802 O O . ILE A 1 82 ? -6.306 13.589 6.054 1.00 0.00 86 ILE A O 3
ATOM 3818 N N . LEU A 1 83 ? -6.412 11.783 4.715 1.00 0.00 87 LEU A N 3
ATOM 3819 C CA . LEU A 1 83 ? -6.888 12.515 3.552 1.00 0.00 87 LEU A CA 3
ATOM 3820 C C . LEU A 1 83 ? -8.258 13.131 3.814 1.00 0.00 87 LEU A C 3
ATOM 3821 O O . LEU A 1 83 ? -8.553 14.231 3.348 1.00 0.00 87 LEU A O 3
ATOM 3837 N N . ARG A 1 84 ? -9.089 12.415 4.563 1.00 0.00 88 ARG A N 3
ATOM 3838 C CA . ARG A 1 84 ? -10.449 12.861 4.843 1.00 0.00 88 ARG A CA 3
ATOM 3839 C C . ARG A 1 84 ? -10.519 13.597 6.177 1.00 0.00 88 ARG A C 3
ATOM 3840 O O . ARG A 1 84 ? -11.605 13.892 6.679 1.00 0.00 88 ARG A O 3
ATOM 3861 N N . GLU A 1 85 ? -9.363 13.891 6.748 1.00 0.00 89 GLU A N 3
ATOM 3862 C CA . GLU A 1 85 ? -9.304 14.548 8.042 1.00 0.00 89 GLU A CA 3
ATOM 3863 C C . GLU A 1 85 ? -8.874 16.003 7.879 1.00 0.00 89 GLU A C 3
ATOM 3864 O O . GLU A 1 85 ? -7.657 16.262 7.756 1.00 0.00 89 GLU A O 3
ATOM 3877 N N . GLY A 1 1 ? 2.191 -19.572 -1.223 1.00 0.00 5 GLY A N 4
ATOM 3878 C CA . GLY A 1 1 ? 2.340 -18.136 -1.115 1.00 0.00 5 GLY A CA 4
ATOM 3879 C C . GLY A 1 1 ? 1.064 -17.457 -0.681 1.00 0.00 5 GLY A C 4
ATOM 3880 O O . GLY A 1 1 ? 0.475 -16.689 -1.443 1.00 0.00 5 GLY A O 4
ATOM 3884 N N . GLN A 1 2 ? 0.621 -17.749 0.529 1.00 0.00 6 GLN A N 4
ATOM 3885 C CA . GLN A 1 2 ? -0.521 -17.052 1.095 1.00 0.00 6 GLN A CA 4
ATOM 3886 C C . GLN A 1 2 ? -0.186 -15.571 1.180 1.00 0.00 6 GLN A C 4
ATOM 3887 O O . GLN A 1 2 ? 0.975 -15.217 1.408 1.00 0.00 6 GLN A O 4
ATOM 3901 N N . PHE A 1 3 ? -1.196 -14.723 0.996 1.00 0.00 7 PHE A N 4
ATOM 3902 C CA . PHE A 1 3 ? -0.986 -13.288 0.831 1.00 0.00 7 PHE A CA 4
ATOM 3903 C C . PHE A 1 3 ? -0.037 -12.731 1.877 1.00 0.00 7 PHE A C 4
ATOM 3904 O O . PHE A 1 3 ? -0.236 -12.896 3.080 1.00 0.00 7 PHE A O 4
ATOM 3921 N N . HIS A 1 4 ? 0.998 -12.079 1.392 1.00 0.00 8 HIS A N 4
ATOM 3922 C CA . HIS A 1 4 ? 2.076 -11.600 2.228 1.00 0.00 8 HIS A CA 4
ATOM 3923 C C . HIS A 1 4 ? 2.521 -10.243 1.707 1.00 0.00 8 HIS A C 4
ATOM 3924 O O . HIS A 1 4 ? 2.089 -9.830 0.629 1.00 0.00 8 HIS A O 4
ATOM 3939 N N . ASP A 1 5 ? 3.355 -9.551 2.457 1.00 0.00 9 ASP A N 4
ATOM 3940 C CA . ASP A 1 5 ? 3.902 -8.276 2.001 1.00 0.00 9 ASP A CA 4
ATOM 3941 C C . ASP A 1 5 ? 4.831 -8.466 0.802 1.00 0.00 9 ASP A C 4
ATOM 3942 O O . ASP A 1 5 ? 4.505 -8.059 -0.314 1.00 0.00 9 ASP A O 4
ATOM 3951 N N . ASN A 1 6 ? 5.980 -9.085 1.031 1.00 0.00 10 ASN A N 4
ATOM 3952 C CA . ASN A 1 6 ? 6.961 -9.285 -0.027 1.00 0.00 10 ASN A CA 4
ATOM 3953 C C . ASN A 1 6 ? 6.654 -10.544 -0.835 1.00 0.00 10 ASN A C 4
ATOM 3954 O O . ASN A 1 6 ? 6.191 -10.465 -1.977 1.00 0.00 10 ASN A O 4
ATOM 3965 N N . ALA A 1 7 ? 6.897 -11.705 -0.238 1.00 0.00 11 ALA A N 4
ATOM 3966 C CA . ALA A 1 7 ? 6.709 -12.974 -0.931 1.00 0.00 11 ALA A CA 4
ATOM 3967 C C . ALA A 1 7 ? 5.258 -13.439 -0.863 1.00 0.00 11 ALA A C 4
ATOM 3968 O O . ALA A 1 7 ? 4.872 -14.177 0.042 1.00 0.00 11 ALA A O 4
ATOM 3975 N N . ASN A 1 8 ? 4.455 -12.995 -1.816 1.00 0.00 12 ASN A N 4
ATOM 3976 C CA . ASN A 1 8 ? 3.075 -13.447 -1.921 1.00 0.00 12 ASN A CA 4
ATOM 3977 C C . ASN A 1 8 ? 2.881 -14.253 -3.200 1.00 0.00 12 ASN A C 4
ATOM 3978 O O . ASN A 1 8 ? 3.577 -14.038 -4.193 1.00 0.00 12 ASN A O 4
ATOM 3989 N N . GLY A 1 9 ? 1.957 -15.200 -3.158 1.00 0.00 13 GLY A N 4
ATOM 3990 C CA . GLY A 1 9 ? 1.734 -16.074 -4.289 1.00 0.00 13 GLY A CA 4
ATOM 3991 C C . GLY A 1 9 ? 0.482 -15.719 -5.059 1.00 0.00 13 GLY A C 4
ATOM 3992 O O . GLY A 1 9 ? -0.634 -15.896 -4.570 1.00 0.00 13 GLY A O 4
ATOM 3996 N N . GLY A 1 10 ? 0.675 -15.227 -6.266 1.00 0.00 14 GLY A N 4
ATOM 3997 C CA . GLY A 1 10 ? -0.424 -14.799 -7.103 1.00 0.00 14 GLY A CA 4
ATOM 3998 C C . GLY A 1 10 ? 0.070 -13.816 -8.136 1.00 0.00 14 GLY A C 4
ATOM 3999 O O . GLY A 1 10 ? 1.040 -14.093 -8.840 1.00 0.00 14 GLY A O 4
ATOM 4003 N N . GLN A 1 11 ? -0.575 -12.672 -8.230 1.00 0.00 15 GLN A N 4
ATOM 4004 C CA . GLN A 1 11 ? -0.040 -11.592 -9.033 1.00 0.00 15 GLN A CA 4
ATOM 4005 C C . GLN A 1 11 ? -0.031 -10.321 -8.197 1.00 0.00 15 GLN A C 4
ATOM 4006 O O . GLN A 1 11 ? -1.068 -9.680 -8.010 1.00 0.00 15 GLN A O 4
ATOM 4020 N N . ASN A 1 12 ? 1.158 -9.966 -7.714 1.00 0.00 16 ASN A N 4
ATOM 4021 C CA . ASN A 1 12 ? 1.350 -8.859 -6.763 1.00 0.00 16 ASN A CA 4
ATOM 4022 C C . ASN A 1 12 ? 0.566 -9.059 -5.458 1.00 0.00 16 ASN A C 4
ATOM 4023 O O . ASN A 1 12 ? 0.679 -8.256 -4.533 1.00 0.00 16 ASN A O 4
ATOM 4034 N N . GLY A 1 13 ? -0.202 -10.139 -5.367 1.00 0.00 17 GLY A N 4
ATOM 4035 C CA . GLY A 1 13 ? -1.035 -10.364 -4.205 1.00 0.00 17 GLY A CA 4
ATOM 4036 C C . GLY A 1 13 ? -2.332 -9.585 -4.294 1.00 0.00 17 GLY A C 4
ATOM 4037 O O . GLY A 1 13 ? -3.155 -9.833 -5.174 1.00 0.00 17 GLY A O 4
ATOM 4041 N N . THR A 1 14 ? -2.519 -8.649 -3.382 1.00 0.00 18 THR A N 4
ATOM 4042 C CA . THR A 1 14 ? -3.673 -7.768 -3.412 1.00 0.00 18 THR A CA 4
ATOM 4043 C C . THR A 1 14 ? -3.211 -6.320 -3.512 1.00 0.00 18 THR A C 4
ATOM 4044 O O . THR A 1 14 ? -2.337 -5.895 -2.759 1.00 0.00 18 THR A O 4
ATOM 4055 N N . VAL A 1 15 ? -3.783 -5.575 -4.444 1.00 0.00 19 VAL A N 4
ATOM 4056 C CA . VAL A 1 15 ? -3.346 -4.210 -4.688 1.00 0.00 19 VAL A CA 4
ATOM 4057 C C . VAL A 1 15 ? -4.525 -3.271 -4.952 1.00 0.00 19 VAL A C 4
ATOM 4058 O O . VAL A 1 15 ? -5.326 -3.493 -5.863 1.00 0.00 19 VAL A O 4
ATOM 4071 N N . GLN A 1 16 ? -4.639 -2.233 -4.127 1.00 0.00 20 GLN A N 4
ATOM 4072 C CA . GLN A 1 16 ? -5.628 -1.186 -4.351 1.00 0.00 20 GLN A CA 4
ATOM 4073 C C . GLN A 1 16 ? -4.995 -0.006 -5.068 1.00 0.00 20 GLN A C 4
ATOM 4074 O O . GLN A 1 16 ? -3.780 0.185 -5.007 1.00 0.00 20 GLN A O 4
ATOM 4088 N N . GLU A 1 17 ? -5.822 0.781 -5.737 1.00 0.00 21 GLU A N 4
ATOM 4089 C CA . GLU A 1 17 ? -5.345 1.927 -6.496 1.00 0.00 21 GLU A CA 4
ATOM 4090 C C . GLU A 1 17 ? -6.151 3.169 -6.172 1.00 0.00 21 GLU A C 4
ATOM 4091 O O . GLU A 1 17 ? -7.315 3.293 -6.558 1.00 0.00 21 GLU A O 4
ATOM 4103 N N . ILE A 1 18 ? -5.526 4.081 -5.450 1.00 0.00 22 ILE A N 4
ATOM 4104 C CA . ILE A 1 18 ? -6.176 5.321 -5.060 1.00 0.00 22 ILE A CA 4
ATOM 4105 C C . ILE A 1 18 ? -5.699 6.447 -5.963 1.00 0.00 22 ILE A C 4
ATOM 4106 O O . ILE A 1 18 ? -4.576 6.407 -6.466 1.00 0.00 22 ILE A O 4
ATOM 4122 N N . MET A 1 19 ? -6.551 7.435 -6.179 1.00 0.00 23 MET A N 4
ATOM 4123 C CA . MET A 1 19 ? -6.179 8.596 -6.968 1.00 0.00 23 MET A CA 4
ATOM 4124 C C . MET A 1 19 ? -6.067 9.805 -6.060 1.00 0.00 23 MET A C 4
ATOM 4125 O O . MET A 1 19 ? -7.058 10.483 -5.788 1.00 0.00 23 MET A O 4
ATOM 4139 N N . ILE A 1 20 ? -4.865 10.059 -5.576 1.00 0.00 24 ILE A N 4
ATOM 4140 C CA . ILE A 1 20 ? -4.652 11.110 -4.591 1.00 0.00 24 ILE A CA 4
ATOM 4141 C C . ILE A 1 20 ? -4.536 12.473 -5.260 1.00 0.00 24 ILE A C 4
ATOM 4142 O O . ILE A 1 20 ? -3.756 12.646 -6.187 1.00 0.00 24 ILE A O 4
ATOM 4158 N N . PRO A 1 21 ? -5.332 13.455 -4.811 1.00 0.00 25 PRO A N 4
ATOM 4159 C CA . PRO A 1 21 ? -5.242 14.828 -5.307 1.00 0.00 25 PRO A CA 4
ATOM 4160 C C . PRO A 1 21 ? -3.808 15.349 -5.261 1.00 0.00 25 PRO A C 4
ATOM 4161 O O . PRO A 1 21 ? -3.097 15.151 -4.273 1.00 0.00 25 PRO A O 4
ATOM 4172 N N . ALA A 1 22 ? -3.400 16.023 -6.334 1.00 0.00 26 ALA A N 4
ATOM 4173 C CA . ALA A 1 22 ? -2.013 16.442 -6.523 1.00 0.00 26 ALA A CA 4
ATOM 4174 C C . ALA A 1 22 ? -1.499 17.334 -5.390 1.00 0.00 26 ALA A C 4
ATOM 4175 O O . ALA A 1 22 ? -0.303 17.334 -5.094 1.00 0.00 26 ALA A O 4
ATOM 4182 N N . GLY A 1 23 ? -2.392 18.089 -4.760 1.00 0.00 27 GLY A N 4
ATOM 4183 C CA . GLY A 1 23 ? -1.986 18.951 -3.665 1.00 0.00 27 GLY A CA 4
ATOM 4184 C C . GLY A 1 23 ? -2.053 18.243 -2.325 1.00 0.00 27 GLY A C 4
ATOM 4185 O O . GLY A 1 23 ? -1.400 18.654 -1.365 1.00 0.00 27 GLY A O 4
ATOM 4189 N N . LYS A 1 24 ? -2.818 17.161 -2.275 1.00 0.00 28 LYS A N 4
ATOM 4190 C CA . LYS A 1 24 ? -3.019 16.408 -1.042 1.00 0.00 28 LYS A CA 4
ATOM 4191 C C . LYS A 1 24 ? -1.989 15.288 -0.930 1.00 0.00 28 LYS A C 4
ATOM 4192 O O . LYS A 1 24 ? -1.955 14.546 0.054 1.00 0.00 28 LYS A O 4
ATOM 4211 N N . ALA A 1 25 ? -1.140 15.185 -1.947 1.00 0.00 29 ALA A N 4
ATOM 4212 C CA . ALA A 1 25 ? -0.089 14.173 -1.985 1.00 0.00 29 ALA A CA 4
ATOM 4213 C C . ALA A 1 25 ? 0.906 14.372 -0.844 1.00 0.00 29 ALA A C 4
ATOM 4214 O O . ALA A 1 25 ? 1.606 13.439 -0.448 1.00 0.00 29 ALA A O 4
ATOM 4221 N N . GLY A 1 26 ? 0.938 15.587 -0.308 1.00 0.00 30 GLY A N 4
ATOM 4222 C CA . GLY A 1 26 ? 1.799 15.896 0.821 1.00 0.00 30 GLY A CA 4
ATOM 4223 C C . GLY A 1 26 ? 1.475 15.064 2.048 1.00 0.00 30 GLY A C 4
ATOM 4224 O O . GLY A 1 26 ? 2.264 15.002 2.987 1.00 0.00 30 GLY A O 4
ATOM 4228 N N . LEU A 1 27 ? 0.302 14.448 2.057 1.00 0.00 31 LEU A N 4
ATOM 4229 C CA . LEU A 1 27 ? -0.108 13.616 3.178 1.00 0.00 31 LEU A CA 4
ATOM 4230 C C . LEU A 1 27 ? 0.245 12.150 2.937 1.00 0.00 31 LEU A C 4
ATOM 4231 O O . LEU A 1 27 ? 0.821 11.501 3.807 1.00 0.00 31 LEU A O 4
ATOM 4247 N N . VAL A 1 28 ? -0.088 11.636 1.755 1.00 0.00 32 VAL A N 4
ATOM 4248 C CA . VAL A 1 28 ? 0.212 10.242 1.412 1.00 0.00 32 VAL A CA 4
ATOM 4249 C C . VAL A 1 28 ? 1.715 9.998 1.334 1.00 0.00 32 VAL A C 4
ATOM 4250 O O . VAL A 1 28 ? 2.210 8.962 1.774 1.00 0.00 32 VAL A O 4
ATOM 4263 N N . ILE A 1 29 ? 2.432 10.958 0.771 1.00 0.00 33 ILE A N 4
ATOM 4264 C CA . ILE A 1 29 ? 3.877 10.859 0.659 1.00 0.00 33 ILE A CA 4
ATOM 4265 C C . ILE A 1 29 ? 4.513 11.373 1.940 1.00 0.00 33 ILE A C 4
ATOM 4266 O O . ILE A 1 29 ? 5.555 10.887 2.393 1.00 0.00 33 ILE A O 4
ATOM 4282 N N . GLY A 1 30 ? 3.853 12.348 2.534 1.00 0.00 34 GLY A N 4
ATOM 4283 C CA . GLY A 1 30 ? 4.356 12.960 3.732 1.00 0.00 34 GLY A CA 4
ATOM 4284 C C . GLY A 1 30 ? 5.140 14.206 3.429 1.00 0.00 34 GLY A C 4
ATOM 4285 O O . GLY A 1 30 ? 5.319 14.565 2.264 1.00 0.00 34 GLY A O 4
ATOM 4289 N N . LYS A 1 31 ? 5.626 14.855 4.468 1.00 0.00 35 LYS A N 4
ATOM 4290 C CA . LYS A 1 31 ? 6.379 16.085 4.307 1.00 0.00 35 LYS A CA 4
ATOM 4291 C C . LYS A 1 31 ? 7.826 15.777 3.935 1.00 0.00 35 LYS A C 4
ATOM 4292 O O . LYS A 1 31 ? 8.750 16.071 4.691 1.00 0.00 35 LYS A O 4
ATOM 4311 N N . GLY A 1 32 ? 8.007 15.149 2.778 1.00 0.00 36 GLY A N 4
ATOM 4312 C CA . GLY A 1 32 ? 9.340 14.864 2.289 1.00 0.00 36 GLY A CA 4
ATOM 4313 C C . GLY A 1 32 ? 9.483 13.441 1.802 1.00 0.00 36 GLY A C 4
ATOM 4314 O O . GLY A 1 32 ? 10.378 13.132 1.018 1.00 0.00 36 GLY A O 4
ATOM 4318 N N . GLY A 1 33 ? 8.584 12.578 2.247 1.00 0.00 37 GLY A N 4
ATOM 4319 C CA . GLY A 1 33 ? 8.669 11.175 1.898 1.00 0.00 37 GLY A CA 4
ATOM 4320 C C . GLY A 1 33 ? 8.908 10.305 3.113 1.00 0.00 37 GLY A C 4
ATOM 4321 O O . GLY A 1 33 ? 9.008 9.082 3.012 1.00 0.00 37 GLY A O 4
ATOM 4325 N N . GLU A 1 34 ? 9.003 10.940 4.270 1.00 0.00 38 GLU A N 4
ATOM 4326 C CA . GLU A 1 34 ? 9.221 10.224 5.519 1.00 0.00 38 GLU A CA 4
ATOM 4327 C C . GLU A 1 34 ? 7.945 9.532 5.985 1.00 0.00 38 GLU A C 4
ATOM 4328 O O . GLU A 1 34 ? 7.996 8.471 6.604 1.00 0.00 38 GLU A O 4
ATOM 4340 N N . THR A 1 35 ? 6.805 10.133 5.681 1.00 0.00 39 THR A N 4
ATOM 4341 C CA . THR A 1 35 ? 5.527 9.588 6.103 1.00 0.00 39 THR A CA 4
ATOM 4342 C C . THR A 1 35 ? 5.216 8.295 5.354 1.00 0.00 39 THR A C 4
ATOM 4343 O O . THR A 1 35 ? 4.877 7.285 5.971 1.00 0.00 39 THR A O 4
ATOM 4354 N N . ILE A 1 36 ? 5.365 8.316 4.030 1.00 0.00 40 ILE A N 4
ATOM 4355 C CA . ILE A 1 36 ? 5.148 7.113 3.225 1.00 0.00 40 ILE A CA 4
ATOM 4356 C C . ILE A 1 36 ? 6.140 6.017 3.627 1.00 0.00 40 ILE A C 4
ATOM 4357 O O . ILE A 1 36 ? 5.820 4.827 3.599 1.00 0.00 40 ILE A O 4
ATOM 4373 N N . LYS A 1 37 ? 7.338 6.441 4.026 1.00 0.00 41 LYS A N 4
ATOM 4374 C CA . LYS A 1 37 ? 8.354 5.539 4.554 1.00 0.00 41 LYS A CA 4
ATOM 4375 C C . LYS A 1 37 ? 7.808 4.760 5.746 1.00 0.00 41 LYS A C 4
ATOM 4376 O O . LYS A 1 37 ? 7.975 3.543 5.842 1.00 0.00 41 LYS A O 4
ATOM 4395 N N . GLN A 1 38 ? 7.134 5.479 6.636 1.00 0.00 42 GLN A N 4
ATOM 4396 C CA . GLN A 1 38 ? 6.602 4.901 7.862 1.00 0.00 42 GLN A CA 4
ATOM 4397 C C . GLN A 1 38 ? 5.387 4.028 7.575 1.00 0.00 42 GLN A C 4
ATOM 4398 O O . GLN A 1 38 ? 5.235 2.959 8.156 1.00 0.00 42 GLN A O 4
ATOM 4412 N N . LEU A 1 39 ? 4.532 4.491 6.668 1.00 0.00 43 LEU A N 4
ATOM 4413 C CA . LEU A 1 39 ? 3.288 3.794 6.348 1.00 0.00 43 LEU A CA 4
ATOM 4414 C C . LEU A 1 39 ? 3.543 2.353 5.925 1.00 0.00 43 LEU A C 4
ATOM 4415 O O . LEU A 1 39 ? 2.892 1.428 6.414 1.00 0.00 43 LEU A O 4
ATOM 4431 N N . GLN A 1 40 ? 4.500 2.170 5.027 1.00 0.00 44 GLN A N 4
ATOM 4432 C CA . GLN A 1 40 ? 4.790 0.853 4.478 1.00 0.00 44 GLN A CA 4
ATOM 4433 C C . GLN A 1 40 ? 5.244 -0.123 5.561 1.00 0.00 44 GLN A C 4
ATOM 4434 O O . GLN A 1 40 ? 4.800 -1.273 5.600 1.00 0.00 44 GLN A O 4
ATOM 4448 N N . GLU A 1 41 ? 6.108 0.340 6.455 1.00 0.00 45 GLU A N 4
ATOM 4449 C CA . GLU A 1 41 ? 6.674 -0.533 7.475 1.00 0.00 45 GLU A CA 4
ATOM 4450 C C . GLU A 1 41 ? 5.695 -0.775 8.623 1.00 0.00 45 GLU A C 4
ATOM 4451 O O . GLU A 1 41 ? 5.646 -1.874 9.174 1.00 0.00 45 GLU A O 4
ATOM 4463 N N . ARG A 1 42 ? 4.902 0.234 8.970 1.00 0.00 46 ARG A N 4
ATOM 4464 C CA . ARG A 1 42 ? 3.970 0.102 10.086 1.00 0.00 46 ARG A CA 4
ATOM 4465 C C . ARG A 1 42 ? 2.782 -0.776 9.713 1.00 0.00 46 ARG A C 4
ATOM 4466 O O . ARG A 1 42 ? 2.221 -1.468 10.563 1.00 0.00 46 ARG A O 4
ATOM 4487 N N . ALA A 1 43 ? 2.401 -0.747 8.446 1.00 0.00 47 ALA A N 4
ATOM 4488 C CA . ALA A 1 43 ? 1.269 -1.529 7.983 1.00 0.00 47 ALA A CA 4
ATOM 4489 C C . ALA A 1 43 ? 1.700 -2.918 7.540 1.00 0.00 47 ALA A C 4
ATOM 4490 O O . ALA A 1 43 ? 0.932 -3.875 7.615 1.00 0.00 47 ALA A O 4
ATOM 4497 N N . GLY A 1 44 ? 2.945 -3.019 7.088 1.00 0.00 48 GLY A N 4
ATOM 4498 C CA . GLY A 1 44 ? 3.465 -4.284 6.610 1.00 0.00 48 GLY A CA 4
ATOM 4499 C C . GLY A 1 44 ? 3.078 -4.556 5.172 1.00 0.00 48 GLY A C 4
ATOM 4500 O O . GLY A 1 44 ? 2.855 -5.703 4.787 1.00 0.00 48 GLY A O 4
ATOM 4504 N N . VAL A 1 45 ? 2.980 -3.496 4.380 1.00 0.00 49 VAL A N 4
ATOM 4505 C CA . VAL A 1 45 ? 2.645 -3.605 2.964 1.00 0.00 49 VAL A CA 4
ATOM 4506 C C . VAL A 1 45 ? 3.490 -2.648 2.149 1.00 0.00 49 VAL A C 4
ATOM 4507 O O . VAL A 1 45 ? 4.324 -1.922 2.691 1.00 0.00 49 VAL A O 4
ATOM 4520 N N . LYS A 1 46 ? 3.279 -2.657 0.848 1.00 0.00 50 LYS A N 4
ATOM 4521 C CA . LYS A 1 46 ? 3.951 -1.722 -0.031 1.00 0.00 50 LYS A CA 4
ATOM 4522 C C . LYS A 1 46 ? 2.956 -0.703 -0.561 1.00 0.00 50 LYS A C 4
ATOM 4523 O O . LYS A 1 46 ? 1.950 -1.068 -1.159 1.00 0.00 50 LYS A O 4
ATOM 4542 N N . MET A 1 47 ? 3.234 0.566 -0.342 1.00 0.00 51 MET A N 4
ATOM 4543 C CA . MET A 1 47 ? 2.418 1.626 -0.906 1.00 0.00 51 MET A CA 4
ATOM 4544 C C . MET A 1 47 ? 3.287 2.455 -1.830 1.00 0.00 51 MET A C 4
ATOM 4545 O O . MET A 1 47 ? 4.228 3.109 -1.382 1.00 0.00 51 MET A O 4
ATOM 4559 N N . ILE A 1 48 ? 2.992 2.425 -3.115 1.00 0.00 52 ILE A N 4
ATOM 4560 C CA . ILE A 1 48 ? 3.802 3.146 -4.070 1.00 0.00 52 ILE A CA 4
ATOM 4561 C C . ILE A 1 48 ? 3.091 4.408 -4.533 1.00 0.00 52 ILE A C 4
ATOM 4562 O O . ILE A 1 48 ? 2.077 4.359 -5.232 1.00 0.00 52 ILE A O 4
ATOM 4578 N N . LEU A 1 49 ? 3.602 5.539 -4.084 1.00 0.00 53 LEU A N 4
ATOM 4579 C CA . LEU A 1 49 ? 3.111 6.820 -4.539 1.00 0.00 53 LEU A CA 4
ATOM 4580 C C . LEU A 1 49 ? 3.762 7.171 -5.865 1.00 0.00 53 LEU A C 4
ATOM 4581 O O . LEU A 1 49 ? 4.920 7.588 -5.908 1.00 0.00 53 LEU A O 4
ATOM 4597 N N . ILE A 1 50 ? 3.018 6.991 -6.945 1.00 0.00 54 ILE A N 4
ATOM 4598 C CA . ILE A 1 50 ? 3.530 7.272 -8.270 1.00 0.00 54 ILE A CA 4
ATOM 4599 C C . ILE A 1 50 ? 3.401 8.761 -8.555 1.00 0.00 54 ILE A C 4
ATOM 4600 O O . ILE A 1 50 ? 2.401 9.227 -9.107 1.00 0.00 54 ILE A O 4
ATOM 4616 N N . GLN A 1 51 ? 4.421 9.501 -8.152 1.00 0.00 55 GLN A N 4
ATOM 4617 C CA . GLN A 1 51 ? 4.405 10.951 -8.220 1.00 0.00 55 GLN A CA 4
ATOM 4618 C C . GLN A 1 51 ? 4.497 11.435 -9.663 1.00 0.00 55 GLN A C 4
ATOM 4619 O O . GLN A 1 51 ? 3.845 12.409 -10.035 1.00 0.00 55 GLN A O 4
ATOM 4633 N N . ASP A 1 52 ? 5.294 10.749 -10.477 1.00 0.00 56 ASP A N 4
ATOM 4634 C CA . ASP A 1 52 ? 5.428 11.103 -11.888 1.00 0.00 56 ASP A CA 4
ATOM 4635 C C . ASP A 1 52 ? 5.252 9.887 -12.789 1.00 0.00 56 ASP A C 4
ATOM 4636 O O . ASP A 1 52 ? 6.169 9.487 -13.506 1.00 0.00 56 ASP A O 4
ATOM 4645 N N . GLY A 1 53 ? 4.070 9.288 -12.742 1.00 0.00 57 GLY A N 4
ATOM 4646 C CA . GLY A 1 53 ? 3.745 8.222 -13.676 1.00 0.00 57 GLY A CA 4
ATOM 4647 C C . GLY A 1 53 ? 3.059 8.750 -14.922 1.00 0.00 57 GLY A C 4
ATOM 4648 O O . GLY A 1 53 ? 2.634 7.978 -15.782 1.00 0.00 57 GLY A O 4
ATOM 4652 N N . SER A 1 54 ? 2.967 10.076 -15.006 1.00 0.00 58 SER A N 4
ATOM 4653 C CA . SER A 1 54 ? 2.305 10.769 -16.110 1.00 0.00 58 SER A CA 4
ATOM 4654 C C . SER A 1 54 ? 0.809 10.454 -16.147 1.00 0.00 58 SER A C 4
ATOM 4655 O O . SER A 1 54 ? 0.269 9.885 -15.193 1.00 0.00 58 SER A O 4
ATOM 4663 N N . GLN A 1 55 ? 0.147 10.862 -17.235 1.00 0.00 59 GLN A N 4
ATOM 4664 C CA . GLN A 1 55 ? -1.289 10.639 -17.437 1.00 0.00 59 GLN A CA 4
ATOM 4665 C C . GLN A 1 55 ? -2.118 11.454 -16.446 1.00 0.00 59 GLN A C 4
ATOM 4666 O O . GLN A 1 55 ? -2.639 12.521 -16.779 1.00 0.00 59 GLN A O 4
ATOM 4680 N N . ASN A 1 56 ? -2.218 10.961 -15.222 1.00 0.00 60 ASN A N 4
ATOM 4681 C CA . ASN A 1 56 ? -3.014 11.621 -14.202 1.00 0.00 60 ASN A CA 4
ATOM 4682 C C . ASN A 1 56 ? -2.140 12.410 -13.244 1.00 0.00 60 ASN A C 4
ATOM 4683 O O . ASN A 1 56 ? -2.605 12.838 -12.200 1.00 0.00 60 ASN A O 4
ATOM 4694 N N . THR A 1 57 ? -0.882 12.615 -13.592 1.00 0.00 61 THR A N 4
ATOM 4695 C CA . THR A 1 57 ? 0.017 13.376 -12.734 1.00 0.00 61 THR A CA 4
ATOM 4696 C C . THR A 1 57 ? -0.461 14.811 -12.565 1.00 0.00 61 THR A C 4
ATOM 4697 O O . THR A 1 57 ? -0.286 15.414 -11.507 1.00 0.00 61 THR A O 4
ATOM 4708 N N . ASN A 1 58 ? -1.078 15.333 -13.614 1.00 0.00 62 ASN A N 4
ATOM 4709 C CA . ASN A 1 58 ? -1.571 16.708 -13.620 1.00 0.00 62 ASN A CA 4
ATOM 4710 C C . ASN A 1 58 ? -2.840 16.853 -12.774 1.00 0.00 62 ASN A C 4
ATOM 4711 O O . ASN A 1 58 ? -3.285 17.962 -12.488 1.00 0.00 62 ASN A O 4
ATOM 4722 N N . VAL A 1 59 ? -3.406 15.728 -12.356 1.00 0.00 63 VAL A N 4
ATOM 4723 C CA . VAL A 1 59 ? -4.684 15.733 -11.646 1.00 0.00 63 VAL A CA 4
ATOM 4724 C C . VAL A 1 59 ? -4.621 14.994 -10.320 1.00 0.00 63 VAL A C 4
ATOM 4725 O O . VAL A 1 59 ? -4.839 15.565 -9.249 1.00 0.00 63 VAL A O 4
ATOM 4738 N N . ASP A 1 60 ? -4.308 13.729 -10.415 1.00 0.00 64 ASP A N 4
ATOM 4739 C CA . ASP A 1 60 ? -4.376 12.814 -9.301 1.00 0.00 64 ASP A CA 4
ATOM 4740 C C . ASP A 1 60 ? -3.002 12.229 -9.063 1.00 0.00 64 ASP A C 4
ATOM 4741 O O . ASP A 1 60 ? -2.002 12.753 -9.550 1.00 0.00 64 ASP A O 4
ATOM 4750 N N . LYS A 1 61 ? -2.966 11.145 -8.314 1.00 0.00 65 LYS A N 4
ATOM 4751 C CA . LYS A 1 61 ? -1.734 10.440 -8.007 1.00 0.00 65 LYS A CA 4
ATOM 4752 C C . LYS A 1 61 ? -2.023 8.962 -7.849 1.00 0.00 65 LYS A C 4
ATOM 4753 O O . LYS A 1 61 ? -2.733 8.567 -6.924 1.00 0.00 65 LYS A O 4
ATOM 4772 N N . PRO A 1 62 ? -1.507 8.134 -8.761 1.00 0.00 66 PRO A N 4
ATOM 4773 C CA . PRO A 1 62 ? -1.683 6.684 -8.698 1.00 0.00 66 PRO A CA 4
ATOM 4774 C C . PRO A 1 62 ? -1.029 6.087 -7.455 1.00 0.00 66 PRO A C 4
ATOM 4775 O O . PRO A 1 62 ? 0.197 6.071 -7.328 1.00 0.00 66 PRO A O 4
ATOM 4786 N N . LEU A 1 63 ? -1.855 5.624 -6.529 1.00 0.00 67 LEU A N 4
ATOM 4787 C CA . LEU A 1 63 ? -1.365 4.992 -5.317 1.00 0.00 67 LEU A CA 4
ATOM 4788 C C . LEU A 1 63 ? -1.693 3.511 -5.333 1.00 0.00 67 LEU A C 4
ATOM 4789 O O . LEU A 1 63 ? -2.842 3.117 -5.138 1.00 0.00 67 LEU A O 4
ATOM 4805 N N . ARG A 1 64 ? -0.686 2.694 -5.577 1.00 0.00 68 ARG A N 4
ATOM 4806 C CA . ARG A 1 64 ? -0.868 1.257 -5.549 1.00 0.00 68 ARG A CA 4
ATOM 4807 C C . ARG A 1 64 ? -0.430 0.690 -4.212 1.00 0.00 68 ARG A C 4
ATOM 4808 O O . ARG A 1 64 ? 0.745 0.742 -3.846 1.00 0.00 68 ARG A O 4
ATOM 4829 N N . ILE A 1 65 ? -1.399 0.178 -3.480 1.00 0.00 69 ILE A N 4
ATOM 4830 C CA . ILE A 1 65 ? -1.153 -0.446 -2.196 1.00 0.00 69 ILE A CA 4
ATOM 4831 C C . ILE A 1 65 ? -1.110 -1.951 -2.390 1.00 0.00 69 ILE A C 4
ATOM 4832 O O . ILE A 1 65 ? -2.145 -2.591 -2.559 1.00 0.00 69 ILE A O 4
ATOM 4848 N N . ILE A 1 66 ? 0.087 -2.502 -2.371 1.00 0.00 70 ILE A N 4
ATOM 4849 C CA . ILE A 1 66 ? 0.300 -3.878 -2.765 1.00 0.00 70 ILE A CA 4
ATOM 4850 C C . ILE A 1 66 ? 0.718 -4.732 -1.571 1.00 0.00 70 ILE A C 4
ATOM 4851 O O . ILE A 1 66 ? 1.588 -4.340 -0.790 1.00 0.00 70 ILE A O 4
ATOM 4867 N N . GLY A 1 67 ? 0.080 -5.886 -1.422 1.00 0.00 71 GLY A N 4
ATOM 4868 C CA . GLY A 1 67 ? 0.474 -6.820 -0.391 1.00 0.00 71 GLY A CA 4
ATOM 4869 C C . GLY A 1 67 ? -0.646 -7.762 0.009 1.00 0.00 71 GLY A C 4
ATOM 4870 O O . GLY A 1 67 ? -1.158 -8.522 -0.816 1.00 0.00 71 GLY A O 4
ATOM 4874 N N . ASP A 1 68 ? -1.026 -7.695 1.277 1.00 0.00 72 ASP A N 4
ATOM 4875 C CA . ASP A 1 68 ? -2.025 -8.595 1.848 1.00 0.00 72 ASP A CA 4
ATOM 4876 C C . ASP A 1 68 ? -3.372 -7.895 1.990 1.00 0.00 72 ASP A C 4
ATOM 4877 O O . ASP A 1 68 ? -3.409 -6.761 2.460 1.00 0.00 72 ASP A O 4
ATOM 4886 N N . PRO A 1 69 ? -4.482 -8.544 1.599 1.00 0.00 73 PRO A N 4
ATOM 4887 C CA . PRO A 1 69 ? -5.813 -7.923 1.580 1.00 0.00 73 PRO A CA 4
ATOM 4888 C C . PRO A 1 69 ? -6.123 -7.104 2.833 1.00 0.00 73 PRO A C 4
ATOM 4889 O O . PRO A 1 69 ? -6.629 -5.979 2.742 1.00 0.00 73 PRO A O 4
ATOM 4900 N N . TYR A 1 70 ? -5.767 -7.653 3.989 1.00 0.00 74 TYR A N 4
ATOM 4901 C CA . TYR A 1 70 ? -6.151 -7.074 5.265 1.00 0.00 74 TYR A CA 4
ATOM 4902 C C . TYR A 1 70 ? -5.392 -5.778 5.523 1.00 0.00 74 TYR A C 4
ATOM 4903 O O . TYR A 1 70 ? -5.987 -4.759 5.874 1.00 0.00 74 TYR A O 4
ATOM 4921 N N . LYS A 1 71 ? -4.082 -5.804 5.324 1.00 0.00 75 LYS A N 4
ATOM 4922 C CA . LYS A 1 71 ? -3.276 -4.615 5.557 1.00 0.00 75 LYS A CA 4
ATOM 4923 C C . LYS A 1 71 ? -3.302 -3.673 4.363 1.00 0.00 75 LYS A C 4
ATOM 4924 O O . LYS A 1 71 ? -2.995 -2.495 4.504 1.00 0.00 75 LYS A O 4
ATOM 4943 N N . VAL A 1 72 ? -3.673 -4.174 3.192 1.00 0.00 76 VAL A N 4
ATOM 4944 C CA . VAL A 1 72 ? -3.930 -3.295 2.057 1.00 0.00 76 VAL A CA 4
ATOM 4945 C C . VAL A 1 72 ? -5.155 -2.436 2.359 1.00 0.00 76 VAL A C 4
ATOM 4946 O O . VAL A 1 72 ? -5.199 -1.245 2.044 1.00 0.00 76 VAL A O 4
ATOM 4959 N N . GLN A 1 73 ? -6.136 -3.052 3.003 1.00 0.00 77 GLN A N 4
ATOM 4960 C CA . GLN A 1 73 ? -7.323 -2.346 3.447 1.00 0.00 77 GLN A CA 4
ATOM 4961 C C . GLN A 1 73 ? -6.981 -1.398 4.595 1.00 0.00 77 GLN A C 4
ATOM 4962 O O . GLN A 1 73 ? -7.337 -0.220 4.559 1.00 0.00 77 GLN A O 4
ATOM 4976 N N . GLN A 1 74 ? -6.271 -1.910 5.599 1.00 0.00 78 GLN A N 4
ATOM 4977 C CA . GLN A 1 74 ? -5.883 -1.105 6.755 1.00 0.00 78 GLN A CA 4
ATOM 4978 C C . GLN A 1 74 ? -5.015 0.081 6.350 1.00 0.00 78 GLN A C 4
ATOM 4979 O O . GLN A 1 74 ? -5.117 1.159 6.933 1.00 0.00 78 GLN A O 4
ATOM 4993 N N . ALA A 1 75 ? -4.160 -0.123 5.362 1.00 0.00 79 ALA A N 4
ATOM 4994 C CA . ALA A 1 75 ? -3.319 0.951 4.854 1.00 0.00 79 ALA A CA 4
ATOM 4995 C C . ALA A 1 75 ? -4.158 1.980 4.110 1.00 0.00 79 ALA A C 4
ATOM 4996 O O . ALA A 1 75 ? -3.937 3.183 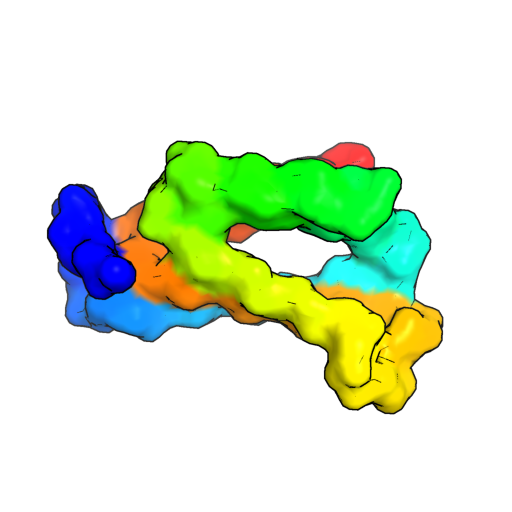4.236 1.00 0.00 79 ALA A O 4
ATOM 5003 N N . CYS A 1 76 ? -5.138 1.498 3.354 1.00 0.00 80 CYS A N 4
ATOM 5004 C CA . CYS A 1 76 ? -6.021 2.370 2.594 1.00 0.00 80 CYS A CA 4
ATOM 5005 C C . CYS A 1 76 ? -6.865 3.237 3.521 1.00 0.00 80 CYS A C 4
ATOM 5006 O O . CYS A 1 76 ? -6.895 4.455 3.372 1.00 0.00 80 CYS A O 4
ATOM 5014 N N . GLU A 1 77 ? -7.530 2.610 4.484 1.00 0.00 81 GLU A N 4
ATOM 5015 C CA . GLU A 1 77 ? -8.369 3.343 5.429 1.00 0.00 81 GLU A CA 4
ATOM 5016 C C . GLU A 1 77 ? -7.515 4.269 6.290 1.00 0.00 81 GLU A C 4
ATOM 5017 O O . GLU A 1 77 ? -7.996 5.274 6.806 1.00 0.00 81 GLU A O 4
ATOM 5029 N N . MET A 1 78 ? -6.242 3.926 6.420 1.00 0.00 82 MET A N 4
ATOM 5030 C CA . MET A 1 78 ? -5.304 4.722 7.198 1.00 0.00 82 MET A CA 4
ATOM 5031 C C . MET A 1 78 ? -4.947 6.011 6.465 1.00 0.00 82 MET A C 4
ATOM 5032 O O . MET A 1 78 ? -5.079 7.100 7.017 1.00 0.00 82 MET A O 4
ATOM 5046 N N . VAL A 1 79 ? -4.530 5.892 5.209 1.00 0.00 83 VAL A N 4
ATOM 5047 C CA . VAL A 1 79 ? -4.076 7.052 4.454 1.00 0.00 83 VAL A CA 4
ATOM 5048 C C . VAL A 1 79 ? -5.252 7.880 3.957 1.00 0.00 83 VAL A C 4
ATOM 5049 O O . VAL A 1 79 ? -5.173 9.104 3.893 1.00 0.00 83 VAL A O 4
ATOM 5062 N N . MET A 1 80 ? -6.348 7.208 3.628 1.00 0.00 84 MET A N 4
ATOM 5063 C CA . MET A 1 80 ? -7.558 7.892 3.197 1.00 0.00 84 MET A CA 4
ATOM 5064 C C . MET A 1 80 ? -8.090 8.757 4.329 1.00 0.00 84 MET A C 4
ATOM 5065 O O . MET A 1 80 ? -8.611 9.848 4.104 1.00 0.00 84 MET A O 4
ATOM 5079 N N . ASP A 1 81 ? -7.930 8.264 5.551 1.00 0.00 85 ASP A N 4
ATOM 5080 C CA . ASP A 1 81 ? -8.381 8.991 6.730 1.00 0.00 85 ASP A CA 4
ATOM 5081 C C . ASP A 1 81 ? -7.535 10.239 6.941 1.00 0.00 85 ASP A C 4
ATOM 5082 O O . ASP A 1 81 ? -8.042 11.282 7.340 1.00 0.00 85 ASP A O 4
ATOM 5091 N N . ILE A 1 82 ? -6.244 10.133 6.652 1.00 0.00 86 ILE A N 4
ATOM 5092 C CA . ILE A 1 82 ? -5.332 11.269 6.771 1.00 0.00 86 ILE A CA 4
ATOM 5093 C C . ILE A 1 82 ? -5.729 12.379 5.800 1.00 0.00 86 ILE A C 4
ATOM 5094 O O . ILE A 1 82 ? -5.585 13.565 6.093 1.00 0.00 86 ILE A O 4
ATOM 5110 N N . LEU A 1 83 ? -6.254 11.980 4.652 1.00 0.00 87 LEU A N 4
ATOM 5111 C CA . LEU A 1 83 ? -6.598 12.923 3.597 1.00 0.00 87 LEU A CA 4
ATOM 5112 C C . LEU A 1 83 ? -7.855 13.717 3.941 1.00 0.00 87 LEU A C 4
ATOM 5113 O O . LEU A 1 83 ? -8.092 14.786 3.380 1.00 0.00 87 LEU A O 4
ATOM 5129 N N . ARG A 1 84 ? -8.651 13.207 4.866 1.00 0.00 88 ARG A N 4
ATOM 5130 C CA . ARG A 1 84 ? -9.921 13.839 5.197 1.00 0.00 88 ARG A CA 4
ATOM 5131 C C . ARG A 1 84 ? -9.883 14.450 6.587 1.00 0.00 88 ARG A C 4
ATOM 5132 O O . ARG A 1 84 ? -10.672 15.338 6.920 1.00 0.00 88 ARG A O 4
ATOM 5153 N N . GLU A 1 85 ? -8.939 13.990 7.375 1.00 0.00 89 GLU A N 4
ATOM 5154 C CA . GLU A 1 85 ? -8.824 14.401 8.763 1.00 0.00 89 GLU A CA 4
ATOM 5155 C C . GLU A 1 85 ? -7.543 15.200 8.977 1.00 0.00 89 GLU A C 4
ATOM 5156 O O . GLU A 1 85 ? -7.595 16.443 8.869 1.00 0.00 89 GLU A O 4
ATOM 5169 N N . GLY A 1 1 ? -2.493 -15.198 -3.366 1.00 0.00 5 GLY A N 5
ATOM 5170 C CA . GLY A 1 1 ? -1.586 -14.275 -2.715 1.00 0.00 5 GLY A CA 5
ATOM 5171 C C . GLY A 1 1 ? -2.218 -13.483 -1.603 1.00 0.00 5 GLY A C 5
ATOM 5172 O O . GLY A 1 1 ? -2.280 -12.256 -1.670 1.00 0.00 5 GLY A O 5
ATOM 5176 N N . GLN A 1 2 ? -2.707 -14.175 -0.590 1.00 0.00 6 GLN A N 5
ATOM 5177 C CA . GLN A 1 2 ? -2.926 -13.537 0.691 1.00 0.00 6 GLN A CA 5
ATOM 5178 C C . GLN A 1 2 ? -1.565 -13.391 1.353 1.00 0.00 6 GLN A C 5
ATOM 5179 O O . GLN A 1 2 ? -0.546 -13.653 0.708 1.00 0.00 6 GLN A O 5
ATOM 5193 N N . PHE A 1 3 ? -1.504 -12.996 2.605 1.00 0.00 7 PHE A N 5
ATOM 5194 C CA . PHE A 1 3 ? -0.205 -12.812 3.223 1.00 0.00 7 PHE A CA 5
ATOM 5195 C C . PHE A 1 3 ? 0.556 -14.134 3.360 1.00 0.00 7 PHE A C 5
ATOM 5196 O O . PHE A 1 3 ? 1.781 -14.137 3.478 1.00 0.00 7 PHE A O 5
ATOM 5213 N N . HIS A 1 4 ? -0.188 -15.243 3.314 1.00 0.00 8 HIS A N 5
ATOM 5214 C CA . HIS A 1 4 ? 0.371 -16.587 3.457 1.00 0.00 8 HIS A CA 5
ATOM 5215 C C . HIS A 1 4 ? 0.838 -16.827 4.894 1.00 0.00 8 HIS A C 5
ATOM 5216 O O . HIS A 1 4 ? 2.033 -16.773 5.188 1.00 0.00 8 HIS A O 5
ATOM 5231 N N . ASP A 1 5 ? -0.135 -17.090 5.771 1.00 0.00 9 ASP A N 5
ATOM 5232 C CA . ASP A 1 5 ? 0.103 -17.387 7.191 1.00 0.00 9 ASP A CA 5
ATOM 5233 C C . ASP A 1 5 ? 0.518 -16.145 7.975 1.00 0.00 9 ASP A C 5
ATOM 5234 O O . ASP A 1 5 ? -0.140 -15.764 8.940 1.00 0.00 9 ASP A O 5
ATOM 5243 N N . ASN A 1 6 ? 1.597 -15.518 7.553 1.00 0.00 10 ASN A N 5
ATOM 5244 C CA . ASN A 1 6 ? 2.127 -14.350 8.242 1.00 0.00 10 ASN A CA 5
ATOM 5245 C C . ASN A 1 6 ? 2.541 -13.299 7.228 1.00 0.00 10 ASN A C 5
ATOM 5246 O O . ASN A 1 6 ? 2.131 -13.361 6.076 1.00 0.00 10 ASN A O 5
ATOM 5257 N N . ALA A 1 7 ? 3.338 -12.330 7.652 1.00 0.00 11 ALA A N 5
ATOM 5258 C CA . ALA A 1 7 ? 3.872 -11.335 6.732 1.00 0.00 11 ALA A CA 5
ATOM 5259 C C . ALA A 1 7 ? 4.958 -11.960 5.861 1.00 0.00 11 ALA A C 5
ATOM 5260 O O . ALA A 1 7 ? 6.145 -11.726 6.069 1.00 0.00 11 ALA A O 5
ATOM 5267 N N . ASN A 1 8 ? 4.543 -12.746 4.876 1.00 0.00 12 ASN A N 5
ATOM 5268 C CA . ASN A 1 8 ? 5.477 -13.536 4.088 1.00 0.00 12 ASN A CA 5
ATOM 5269 C C . ASN A 1 8 ? 6.110 -12.692 2.987 1.00 0.00 12 ASN A C 5
ATOM 5270 O O . ASN A 1 8 ? 5.748 -12.798 1.815 1.00 0.00 12 ASN A O 5
ATOM 5281 N N . GLY A 1 9 ? 7.047 -11.840 3.380 1.00 0.00 13 GLY A N 5
ATOM 5282 C CA . GLY A 1 9 ? 7.758 -11.015 2.424 1.00 0.00 13 GLY A CA 5
ATOM 5283 C C . GLY A 1 9 ? 7.244 -9.592 2.383 1.00 0.00 13 GLY A C 5
ATOM 5284 O O . GLY A 1 9 ? 7.806 -8.745 1.691 1.00 0.00 13 GLY A O 5
ATOM 5288 N N . GLY A 1 10 ? 6.184 -9.322 3.134 1.00 0.00 14 GLY A N 5
ATOM 5289 C CA . GLY A 1 10 ? 5.588 -7.996 3.129 1.00 0.00 14 GLY A CA 5
ATOM 5290 C C . GLY A 1 10 ? 4.681 -7.788 1.933 1.00 0.00 14 GLY A C 5
ATOM 5291 O O . GLY A 1 10 ? 3.459 -7.729 2.075 1.00 0.00 14 GLY A O 5
ATOM 5295 N N . GLN A 1 11 ? 5.281 -7.687 0.751 1.00 0.00 15 GLN A N 5
ATOM 5296 C CA . GLN A 1 11 ? 4.527 -7.581 -0.489 1.00 0.00 15 GLN A CA 5
ATOM 5297 C C . GLN A 1 11 ? 3.950 -8.947 -0.830 1.00 0.00 15 GLN A C 5
ATOM 5298 O O . GLN A 1 11 ? 4.685 -9.930 -0.909 1.00 0.00 15 GLN A O 5
ATOM 5312 N N . ASN A 1 12 ? 2.642 -9.016 -1.012 1.00 0.00 16 ASN A N 5
ATOM 5313 C CA . ASN A 1 12 ? 1.976 -10.300 -1.164 1.00 0.00 16 ASN A CA 5
ATOM 5314 C C . ASN A 1 12 ? 1.278 -10.426 -2.520 1.00 0.00 16 ASN A C 5
ATOM 5315 O O . ASN A 1 12 ? 1.829 -11.027 -3.443 1.00 0.00 16 ASN A O 5
ATOM 5326 N N . GLY A 1 13 ? 0.084 -9.849 -2.659 1.00 0.00 17 GLY A N 5
ATOM 5327 C CA . GLY A 1 13 ? -0.640 -9.976 -3.917 1.00 0.00 17 GLY A CA 5
ATOM 5328 C C . GLY A 1 13 ? -1.690 -8.898 -4.128 1.00 0.00 17 GLY A C 5
ATOM 5329 O O . GLY A 1 13 ? -1.744 -8.276 -5.192 1.00 0.00 17 GLY A O 5
ATOM 5333 N N . THR A 1 14 ? -2.530 -8.689 -3.127 1.00 0.00 18 THR A N 5
ATOM 5334 C CA . THR A 1 14 ? -3.610 -7.714 -3.207 1.00 0.00 18 THR A CA 5
ATOM 5335 C C . THR A 1 14 ? -3.075 -6.294 -3.392 1.00 0.00 18 THR A C 5
ATOM 5336 O O . THR A 1 14 ? -2.185 -5.850 -2.662 1.00 0.00 18 THR A O 5
ATOM 5347 N N . VAL A 1 15 ? -3.612 -5.599 -4.387 1.00 0.00 19 VAL A N 5
ATOM 5348 C CA . VAL A 1 15 ? -3.231 -4.222 -4.663 1.00 0.00 19 VAL A CA 5
ATOM 5349 C C . VAL A 1 15 ? -4.447 -3.309 -4.570 1.00 0.00 19 VAL A C 5
ATOM 5350 O O . VAL A 1 15 ? -5.474 -3.567 -5.198 1.00 0.00 19 VAL A O 5
ATOM 5363 N N . GLN A 1 16 ? -4.334 -2.259 -3.774 1.00 0.00 20 GLN A N 5
ATOM 5364 C CA . GLN A 1 16 ? -5.390 -1.267 -3.674 1.00 0.00 20 GLN A CA 5
ATOM 5365 C C . GLN A 1 16 ? -4.965 0.009 -4.392 1.00 0.00 20 GLN A C 5
ATOM 5366 O O . GLN A 1 16 ? -4.011 0.665 -3.977 1.00 0.00 20 GLN A O 5
ATOM 5380 N N . GLU A 1 17 ? -5.652 0.343 -5.475 1.00 0.00 21 GLU A N 5
ATOM 5381 C CA . GLU A 1 17 ? -5.364 1.571 -6.209 1.00 0.00 21 GLU A CA 5
ATOM 5382 C C . GLU A 1 17 ? -6.240 2.719 -5.737 1.00 0.00 21 GLU A C 5
ATOM 5383 O O . GLU A 1 17 ? -7.468 2.641 -5.783 1.00 0.00 21 GLU A O 5
ATOM 5395 N N . ILE A 1 18 ? -5.593 3.778 -5.275 1.00 0.00 22 ILE A N 5
ATOM 5396 C CA . ILE A 1 18 ? -6.287 4.985 -4.847 1.00 0.00 22 ILE A CA 5
ATOM 5397 C C . ILE A 1 18 ? -5.904 6.138 -5.762 1.00 0.00 22 ILE A C 5
ATOM 5398 O O . ILE A 1 18 ? -4.776 6.184 -6.249 1.00 0.00 22 ILE A O 5
ATOM 5414 N N . MET A 1 19 ? -6.832 7.048 -6.006 1.00 0.00 23 MET A N 5
ATOM 5415 C CA . MET A 1 19 ? -6.541 8.239 -6.784 1.00 0.00 23 MET A CA 5
ATOM 5416 C C . MET A 1 19 ? -6.483 9.438 -5.853 1.00 0.00 23 MET A C 5
ATOM 5417 O O . MET A 1 19 ? -7.513 9.982 -5.454 1.00 0.00 23 MET A O 5
ATOM 5431 N N . ILE A 1 20 ? -5.271 9.830 -5.506 1.00 0.00 24 ILE A N 5
ATOM 5432 C CA . ILE A 1 20 ? -5.043 10.825 -4.469 1.00 0.00 24 ILE A CA 5
ATOM 5433 C C . ILE A 1 20 ? -5.284 12.245 -4.979 1.00 0.00 24 ILE A C 5
ATOM 5434 O O . ILE A 1 20 ? -4.757 12.629 -6.019 1.00 0.00 24 ILE A O 5
ATOM 5450 N N . PRO A 1 21 ? -6.089 13.033 -4.237 1.00 0.00 25 PRO A N 5
ATOM 5451 C CA . PRO A 1 21 ? -6.352 14.450 -4.540 1.00 0.00 25 PRO A CA 5
ATOM 5452 C C . PRO A 1 21 ? -5.084 15.231 -4.891 1.00 0.00 25 PRO A C 5
ATOM 5453 O O . PRO A 1 21 ? -4.079 15.151 -4.176 1.00 0.00 25 PRO A O 5
ATOM 5464 N N . ALA A 1 22 ? -5.136 15.980 -5.989 1.00 0.00 26 ALA A N 5
ATOM 5465 C CA . ALA A 1 22 ? -3.999 16.784 -6.429 1.00 0.00 26 ALA A CA 5
ATOM 5466 C C . ALA A 1 22 ? -3.787 17.979 -5.503 1.00 0.00 26 ALA A C 5
ATOM 5467 O O . ALA A 1 22 ? -4.158 19.111 -5.819 1.00 0.00 26 ALA A O 5
ATOM 5474 N N . GLY A 1 23 ? -3.180 17.700 -4.363 1.00 0.00 27 GLY A N 5
ATOM 5475 C CA . GLY A 1 23 ? -2.948 18.704 -3.347 1.00 0.00 27 GLY A CA 5
ATOM 5476 C C . GLY A 1 23 ? -2.764 18.043 -2.000 1.00 0.00 27 GLY A C 5
ATOM 5477 O O . GLY A 1 23 ? -1.709 18.153 -1.375 1.00 0.00 27 GLY A O 5
ATOM 5481 N N . LYS A 1 24 ? -3.794 17.317 -1.574 1.00 0.00 28 LYS A N 5
ATOM 5482 C CA . LYS A 1 24 ? -3.725 16.480 -0.391 1.00 0.00 28 LYS A CA 5
ATOM 5483 C C . LYS A 1 24 ? -2.680 15.379 -0.567 1.00 0.00 28 LYS A C 5
ATOM 5484 O O . LYS A 1 24 ? -2.277 14.727 0.397 1.00 0.00 28 LYS A O 5
ATOM 5503 N N . ALA A 1 25 ? -2.243 15.186 -1.809 1.00 0.00 29 ALA A N 5
ATOM 5504 C CA . ALA A 1 25 ? -1.148 14.274 -2.120 1.00 0.00 29 ALA A CA 5
ATOM 5505 C C . ALA A 1 25 ? 0.104 14.642 -1.329 1.00 0.00 29 ALA A C 5
ATOM 5506 O O . ALA A 1 25 ? 0.965 13.800 -1.086 1.00 0.00 29 ALA A O 5
ATOM 5513 N N . GLY A 1 26 ? 0.186 15.903 -0.913 1.00 0.00 30 GLY A N 5
ATOM 5514 C CA . GLY A 1 26 ? 1.295 16.344 -0.092 1.00 0.00 30 GLY A CA 5
ATOM 5515 C C . GLY A 1 26 ? 1.352 15.612 1.234 1.00 0.00 30 GLY A C 5
ATOM 5516 O O . GLY A 1 26 ? 2.412 15.500 1.838 1.00 0.00 30 GLY A O 5
ATOM 5520 N N . LEU A 1 27 ? 0.211 15.102 1.679 1.00 0.00 31 LEU A N 5
ATOM 5521 C CA . LEU A 1 27 ? 0.142 14.354 2.928 1.00 0.00 31 LEU A CA 5
ATOM 5522 C C . LEU A 1 27 ? 0.321 12.860 2.677 1.00 0.00 31 LEU A C 5
ATOM 5523 O O . LEU A 1 27 ? 0.873 12.146 3.509 1.00 0.00 31 LEU A O 5
ATOM 5539 N N . VAL A 1 28 ? -0.153 12.396 1.524 1.00 0.00 32 VAL A N 5
ATOM 5540 C CA . VAL A 1 28 ? -0.035 10.995 1.157 1.00 0.00 32 VAL A CA 5
ATOM 5541 C C . VAL A 1 28 ? 1.429 10.632 0.903 1.00 0.00 32 VAL A C 5
ATOM 5542 O O . VAL A 1 28 ? 1.846 9.491 1.094 1.00 0.00 32 VAL A O 5
ATOM 5555 N N . ILE A 1 29 ? 2.197 11.622 0.466 1.00 0.00 33 ILE A N 5
ATOM 5556 C CA . ILE A 1 29 ? 3.632 11.464 0.294 1.00 0.00 33 ILE A CA 5
ATOM 5557 C C . ILE A 1 29 ? 4.346 11.891 1.572 1.00 0.00 33 ILE A C 5
ATOM 5558 O O . ILE A 1 29 ? 5.211 11.183 2.096 1.00 0.00 33 ILE A O 5
ATOM 5574 N N . GLY A 1 30 ? 3.960 13.053 2.076 1.00 0.00 34 GLY A N 5
ATOM 5575 C CA . GLY A 1 30 ? 4.529 13.560 3.300 1.00 0.00 34 GLY A CA 5
ATOM 5576 C C . GLY A 1 30 ? 5.324 14.822 3.076 1.00 0.00 34 GLY A C 5
ATOM 5577 O O . GLY A 1 30 ? 5.207 15.468 2.036 1.00 0.00 34 GLY A O 5
ATOM 5581 N N . LYS A 1 31 ? 6.166 15.151 4.034 1.00 0.00 35 LYS A N 5
ATOM 5582 C CA . LYS A 1 31 ? 6.966 16.357 3.966 1.00 0.00 35 LYS A CA 5
ATOM 5583 C C . LYS A 1 31 ? 8.315 16.042 3.327 1.00 0.00 35 LYS A C 5
ATOM 5584 O O . LYS A 1 31 ? 9.352 16.553 3.746 1.00 0.00 35 LYS A O 5
ATOM 5603 N N . GLY A 1 32 ? 8.288 15.190 2.309 1.00 0.00 36 GLY A N 5
ATOM 5604 C CA . GLY A 1 32 ? 9.510 14.783 1.644 1.00 0.00 36 GLY A CA 5
ATOM 5605 C C . GLY A 1 32 ? 9.474 13.330 1.214 1.00 0.00 36 GLY A C 5
ATOM 5606 O O . GLY A 1 32 ? 10.218 12.921 0.323 1.00 0.00 36 GLY A O 5
ATOM 5610 N N . GLY A 1 33 ? 8.609 12.546 1.846 1.00 0.00 37 GLY A N 5
ATOM 5611 C CA . GLY A 1 33 ? 8.504 11.138 1.499 1.00 0.00 37 GLY A CA 5
ATOM 5612 C C . GLY A 1 33 ? 8.662 10.236 2.704 1.00 0.00 37 GLY A C 5
ATOM 5613 O O . GLY A 1 33 ? 8.678 9.014 2.583 1.00 0.00 37 GLY A O 5
ATOM 5617 N N . GLU A 1 34 ? 8.768 10.843 3.872 1.00 0.00 38 GLU A N 5
ATOM 5618 C CA . GLU A 1 34 ? 8.901 10.100 5.114 1.00 0.00 38 GLU A CA 5
ATOM 5619 C C . GLU A 1 34 ? 7.548 9.598 5.604 1.00 0.00 38 GLU A C 5
ATOM 5620 O O . GLU A 1 34 ? 7.467 8.578 6.283 1.00 0.00 38 GLU A O 5
ATOM 5632 N N . THR A 1 35 ? 6.487 10.312 5.260 1.00 0.00 39 THR A N 5
ATOM 5633 C CA . THR A 1 35 ? 5.152 9.920 5.676 1.00 0.00 39 THR A CA 5
ATOM 5634 C C . THR A 1 35 ? 4.712 8.658 4.937 1.00 0.00 39 THR A C 5
ATOM 5635 O O . THR A 1 35 ? 4.284 7.688 5.564 1.00 0.00 39 THR A O 5
ATOM 5646 N N . ILE A 1 36 ? 4.858 8.660 3.613 1.00 0.00 40 ILE A N 5
ATOM 5647 C CA . ILE A 1 36 ? 4.547 7.482 2.808 1.00 0.00 40 ILE A CA 5
ATOM 5648 C C . ILE A 1 36 ? 5.411 6.294 3.241 1.00 0.00 40 ILE A C 5
ATOM 5649 O O . ILE A 1 36 ? 4.963 5.146 3.218 1.00 0.00 40 ILE A O 5
ATOM 5665 N N . LYS A 1 37 ? 6.642 6.580 3.658 1.00 0.00 41 LYS A N 5
ATOM 5666 C CA . LYS A 1 37 ? 7.528 5.551 4.188 1.00 0.00 41 LYS A CA 5
ATOM 5667 C C . LYS A 1 37 ? 6.971 4.974 5.486 1.00 0.00 41 LYS A C 5
ATOM 5668 O O . LYS A 1 37 ? 6.915 3.758 5.659 1.00 0.00 41 LYS A O 5
ATOM 5687 N N . GLN A 1 38 ? 6.532 5.856 6.381 1.00 0.00 42 GLN A N 5
ATOM 5688 C CA . GLN A 1 38 ? 6.013 5.446 7.683 1.00 0.00 42 GLN A CA 5
ATOM 5689 C C . GLN A 1 38 ? 4.799 4.555 7.510 1.00 0.00 42 GLN A C 5
ATOM 5690 O O . GLN A 1 38 ? 4.587 3.619 8.281 1.00 0.00 42 GLN A O 5
ATOM 5704 N N . LEU A 1 39 ? 4.018 4.853 6.487 1.00 0.00 43 LEU A N 5
ATOM 5705 C CA . LEU A 1 39 ? 2.842 4.071 6.167 1.00 0.00 43 LEU A CA 5
ATOM 5706 C C . LEU A 1 39 ? 3.234 2.641 5.818 1.00 0.00 43 LEU A C 5
ATOM 5707 O O . LEU A 1 39 ? 2.605 1.687 6.272 1.00 0.00 43 LEU A O 5
ATOM 5723 N N . GLN A 1 40 ? 4.288 2.507 5.024 1.00 0.00 44 GLN A N 5
ATOM 5724 C CA . GLN A 1 40 ? 4.809 1.200 4.648 1.00 0.00 44 GLN A CA 5
ATOM 5725 C C . GLN A 1 40 ? 5.293 0.451 5.885 1.00 0.00 44 GLN A C 5
ATOM 5726 O O . GLN A 1 40 ? 4.955 -0.714 6.094 1.00 0.00 44 GLN A O 5
ATOM 5740 N N . GLU A 1 41 ? 6.060 1.153 6.710 1.00 0.00 45 GLU A N 5
ATOM 5741 C CA . GLU A 1 41 ? 6.643 0.573 7.914 1.00 0.00 45 GLU A CA 5
ATOM 5742 C C . GLU A 1 41 ? 5.567 0.054 8.869 1.00 0.00 45 GLU A C 5
ATOM 5743 O O . GLU A 1 41 ? 5.727 -1.000 9.482 1.00 0.00 45 GLU A O 5
ATOM 5755 N N . ARG A 1 42 ? 4.472 0.796 8.989 1.00 0.00 46 ARG A N 5
ATOM 5756 C CA . ARG A 1 42 ? 3.471 0.508 10.010 1.00 0.00 46 ARG A CA 5
ATOM 5757 C C . ARG A 1 42 ? 2.390 -0.457 9.528 1.00 0.00 46 ARG A C 5
ATOM 5758 O O . ARG A 1 42 ? 1.805 -1.184 10.329 1.00 0.00 46 ARG A O 5
ATOM 5779 N N . ALA A 1 43 ? 2.122 -0.466 8.229 1.00 0.00 47 ALA A N 5
ATOM 5780 C CA . ALA A 1 43 ? 1.041 -1.286 7.693 1.00 0.00 47 ALA A CA 5
ATOM 5781 C C . ALA A 1 43 ? 1.536 -2.646 7.207 1.00 0.00 47 ALA A C 5
ATOM 5782 O O . ALA A 1 43 ? 0.742 -3.562 6.997 1.00 0.00 47 ALA A O 5
ATOM 5789 N N . GLY A 1 44 ? 2.847 -2.773 7.028 1.00 0.00 48 GLY A N 5
ATOM 5790 C CA . GLY A 1 44 ? 3.416 -4.029 6.564 1.00 0.00 48 GLY A CA 5
ATOM 5791 C C . GLY A 1 44 ? 3.156 -4.265 5.089 1.00 0.00 48 GLY A C 5
ATOM 5792 O O . GLY A 1 44 ? 3.213 -5.399 4.602 1.00 0.00 48 GLY A O 5
ATOM 5796 N N . VAL A 1 45 ? 2.869 -3.186 4.380 1.00 0.00 49 VAL A N 5
ATOM 5797 C CA . VAL A 1 45 ? 2.578 -3.246 2.958 1.00 0.00 49 VAL A CA 5
ATOM 5798 C C . VAL A 1 45 ? 3.509 -2.322 2.202 1.00 0.00 49 VAL A C 5
ATOM 5799 O O . VAL A 1 45 ? 4.318 -1.613 2.803 1.00 0.00 49 VAL A O 5
ATOM 5812 N N . LYS A 1 46 ? 3.390 -2.320 0.889 1.00 0.00 50 LYS A N 5
ATOM 5813 C CA . LYS A 1 46 ? 4.126 -1.367 0.082 1.00 0.00 50 LYS A CA 5
ATOM 5814 C C . LYS A 1 46 ? 3.160 -0.423 -0.605 1.00 0.00 50 LYS A C 5
ATOM 5815 O O . LYS A 1 46 ? 2.258 -0.857 -1.318 1.00 0.00 50 LYS A O 5
ATOM 5834 N N . MET A 1 47 ? 3.346 0.864 -0.387 1.00 0.00 51 MET A N 5
ATOM 5835 C CA . MET A 1 47 ? 2.540 1.865 -1.056 1.00 0.00 51 MET A CA 5
ATOM 5836 C C . MET A 1 47 ? 3.387 2.578 -2.084 1.00 0.00 51 MET A C 5
ATOM 5837 O O . MET A 1 47 ? 4.356 3.253 -1.737 1.00 0.00 51 MET A O 5
ATOM 5851 N N . ILE A 1 48 ? 3.038 2.425 -3.343 1.00 0.00 52 ILE A N 5
ATOM 5852 C CA . ILE A 1 48 ? 3.758 3.109 -4.393 1.00 0.00 52 ILE A CA 5
ATOM 5853 C C . ILE A 1 48 ? 2.939 4.277 -4.925 1.00 0.00 52 ILE A C 5
ATOM 5854 O O . ILE A 1 48 ? 1.936 4.099 -5.621 1.00 0.00 52 ILE A O 5
ATOM 5870 N N . LEU A 1 49 ? 3.346 5.473 -4.540 1.00 0.00 53 LEU A N 5
ATOM 5871 C CA . LEU A 1 49 ? 2.773 6.688 -5.083 1.00 0.00 53 LEU A CA 5
ATOM 5872 C C . LEU A 1 49 ? 3.412 6.976 -6.431 1.00 0.00 53 LEU A C 5
ATOM 5873 O O . LEU A 1 49 ? 4.637 7.086 -6.528 1.00 0.00 53 LEU A O 5
ATOM 5889 N N . ILE A 1 50 ? 2.599 7.061 -7.472 1.00 0.00 54 ILE A N 5
ATOM 5890 C CA . ILE A 1 50 ? 3.119 7.344 -8.800 1.00 0.00 54 ILE A CA 5
ATOM 5891 C C . ILE A 1 50 ? 3.457 8.825 -8.918 1.00 0.00 54 ILE A C 5
ATOM 5892 O O . ILE A 1 50 ? 2.651 9.642 -9.366 1.00 0.00 54 ILE A O 5
ATOM 5908 N N . GLN A 1 51 ? 4.666 9.153 -8.491 1.00 0.00 55 GLN A N 5
ATOM 5909 C CA . GLN A 1 51 ? 5.169 10.513 -8.522 1.00 0.00 55 GLN A CA 5
ATOM 5910 C C . GLN A 1 51 ? 6.121 10.652 -9.698 1.00 0.00 55 GLN A C 5
ATOM 5911 O O . GLN A 1 51 ? 5.907 11.455 -10.607 1.00 0.00 55 GLN A O 5
ATOM 5925 N N . ASP A 1 52 ? 7.148 9.813 -9.680 1.00 0.00 56 ASP A N 5
ATOM 5926 C CA . ASP A 1 52 ? 8.142 9.765 -10.744 1.00 0.00 56 ASP A CA 5
ATOM 5927 C C . ASP A 1 52 ? 7.511 9.260 -12.035 1.00 0.00 56 ASP A C 5
ATOM 5928 O O . ASP A 1 52 ? 7.879 9.686 -13.130 1.00 0.00 56 ASP A O 5
ATOM 5937 N N . GLY A 1 53 ? 6.538 8.367 -11.887 1.00 0.00 57 GLY A N 5
ATOM 5938 C CA . GLY A 1 53 ? 5.848 7.811 -13.036 1.00 0.00 57 GLY A CA 5
ATOM 5939 C C . GLY A 1 53 ? 4.959 8.828 -13.723 1.00 0.00 57 GLY A C 5
ATOM 5940 O O . GLY A 1 53 ? 4.703 8.722 -14.922 1.00 0.00 57 GLY A O 5
ATOM 5944 N N . SER A 1 54 ? 4.490 9.812 -12.954 1.00 0.00 58 SER A N 5
ATOM 5945 C CA . SER A 1 54 ? 3.647 10.879 -13.482 1.00 0.00 58 SER A CA 5
ATOM 5946 C C . SER A 1 54 ? 2.326 10.326 -14.042 1.00 0.00 58 SER A C 5
ATOM 5947 O O . SER A 1 54 ? 1.605 9.625 -13.328 1.00 0.00 58 SER A O 5
ATOM 5955 N N . GLN A 1 55 ? 2.004 10.678 -15.300 1.00 0.00 59 GLN A N 5
ATOM 5956 C CA . GLN A 1 55 ? 0.786 10.221 -15.989 1.00 0.00 59 GLN A CA 5
ATOM 5957 C C . GLN A 1 55 ? -0.405 11.034 -15.508 1.00 0.00 59 GLN A C 5
ATOM 5958 O O . GLN A 1 55 ? -1.096 11.682 -16.294 1.00 0.00 59 GLN A O 5
ATOM 5972 N N . ASN A 1 56 ? -0.623 11.008 -14.207 1.00 0.00 60 ASN A N 5
ATOM 5973 C CA . ASN A 1 56 ? -1.599 11.870 -13.571 1.00 0.00 60 ASN A CA 5
ATOM 5974 C C . ASN A 1 56 ? -0.853 13.044 -12.954 1.00 0.00 60 ASN A C 5
ATOM 5975 O O . ASN A 1 56 ? -0.985 13.351 -11.769 1.00 0.00 60 ASN A O 5
ATOM 5986 N N . THR A 1 57 ? -0.051 13.683 -13.800 1.00 0.00 61 THR A N 5
ATOM 5987 C CA . THR A 1 57 ? 0.859 14.750 -13.403 1.00 0.00 61 THR A CA 5
ATOM 5988 C C . THR A 1 57 ? 0.148 15.886 -12.691 1.00 0.00 61 THR A C 5
ATOM 5989 O O . THR A 1 57 ? 0.614 16.385 -11.669 1.00 0.00 61 THR A O 5
ATOM 6000 N N . ASN A 1 58 ? -0.981 16.287 -13.235 1.00 0.00 62 ASN A N 5
ATOM 6001 C CA . ASN A 1 58 ? -1.685 17.456 -12.719 1.00 0.00 62 ASN A CA 5
ATOM 6002 C C . ASN A 1 58 ? -2.913 17.062 -11.906 1.00 0.00 62 ASN A C 5
ATOM 6003 O O . ASN A 1 58 ? -3.426 17.857 -11.120 1.00 0.00 62 ASN A O 5
ATOM 6014 N N . VAL A 1 59 ? -3.376 15.835 -12.082 1.00 0.00 63 VAL A N 5
ATOM 6015 C CA . VAL A 1 59 ? -4.619 15.399 -11.456 1.00 0.00 63 VAL A CA 5
ATOM 6016 C C . VAL A 1 59 ? -4.378 14.401 -10.325 1.00 0.00 63 VAL A C 5
ATOM 6017 O O . VAL A 1 59 ? -3.280 14.330 -9.767 1.00 0.00 63 VAL A O 5
ATOM 6030 N N . ASP A 1 60 ? -5.426 13.651 -9.996 1.00 0.00 64 ASP A N 5
ATOM 6031 C CA . ASP A 1 60 ? -5.390 12.649 -8.934 1.00 0.00 64 ASP A CA 5
ATOM 6032 C C . ASP A 1 60 ? -4.272 11.635 -9.133 1.00 0.00 64 ASP A C 5
ATOM 6033 O O . ASP A 1 60 ? -3.998 11.207 -10.243 1.00 0.00 64 ASP A O 5
ATOM 6042 N N . LYS A 1 61 ? -3.662 11.235 -8.030 1.00 0.00 65 LYS A N 5
ATOM 6043 C CA . LYS A 1 61 ? -2.446 10.429 -8.053 1.00 0.00 65 LYS A CA 5
ATOM 6044 C C . LYS A 1 61 ? -2.738 8.947 -7.924 1.00 0.00 65 LYS A C 5
ATOM 6045 O O . LYS A 1 61 ? -3.490 8.532 -7.050 1.00 0.00 65 LYS A O 5
ATOM 6064 N N . PRO A 1 62 ? -2.126 8.132 -8.784 1.00 0.00 66 PRO A N 5
ATOM 6065 C CA . PRO A 1 62 ? -2.203 6.680 -8.689 1.00 0.00 66 PRO A CA 5
ATOM 6066 C C . PRO A 1 62 ? -1.405 6.152 -7.496 1.00 0.00 66 PRO A C 5
ATOM 6067 O O . PRO A 1 62 ? -0.190 6.349 -7.407 1.00 0.00 66 PRO A O 5
ATOM 6078 N N . LEU A 1 63 ? -2.098 5.507 -6.577 1.00 0.00 67 LEU A N 5
ATOM 6079 C CA . LEU A 1 63 ? -1.464 4.916 -5.410 1.00 0.00 67 LEU A CA 5
ATOM 6080 C C . LEU A 1 63 ? -1.786 3.436 -5.341 1.00 0.00 67 LEU A C 5
ATOM 6081 O O . LEU A 1 63 ? -2.949 3.051 -5.361 1.00 0.00 67 LEU A O 5
ATOM 6097 N N . ARG A 1 64 ? -0.759 2.609 -5.280 1.00 0.00 68 ARG A N 5
ATOM 6098 C CA . ARG A 1 64 ? -0.959 1.178 -5.156 1.00 0.00 68 ARG A CA 5
ATOM 6099 C C . ARG A 1 64 ? -0.485 0.670 -3.806 1.00 0.00 68 ARG A C 5
ATOM 6100 O O . ARG A 1 64 ? 0.711 0.675 -3.514 1.00 0.00 68 ARG A O 5
ATOM 6121 N N . ILE A 1 65 ? -1.436 0.266 -2.977 1.00 0.00 69 ILE A N 5
ATOM 6122 C CA . ILE A 1 65 ? -1.121 -0.410 -1.729 1.00 0.00 69 ILE A CA 5
ATOM 6123 C C . ILE A 1 65 ? -1.026 -1.905 -2.000 1.00 0.00 69 ILE A C 5
ATOM 6124 O O . ILE A 1 65 ? -2.041 -2.571 -2.201 1.00 0.00 69 ILE A O 5
ATOM 6140 N N . ILE A 1 66 ? 0.192 -2.416 -2.036 1.00 0.00 70 ILE A N 5
ATOM 6141 C CA . ILE A 1 66 ? 0.426 -3.806 -2.391 1.00 0.00 70 ILE A CA 5
ATOM 6142 C C . ILE A 1 66 ? 0.757 -4.631 -1.151 1.00 0.00 70 ILE A C 5
ATOM 6143 O O . ILE A 1 66 ? 1.678 -4.299 -0.401 1.00 0.00 70 ILE A O 5
ATOM 6159 N N . GLY A 1 67 ? -0.001 -5.696 -0.932 1.00 0.00 71 GLY A N 5
ATOM 6160 C CA . GLY A 1 67 ? 0.231 -6.554 0.210 1.00 0.00 71 GLY A CA 5
ATOM 6161 C C . GLY A 1 67 ? -0.835 -7.622 0.350 1.00 0.00 71 GLY A C 5
ATOM 6162 O O . GLY A 1 67 ? -1.153 -8.313 -0.616 1.00 0.00 71 GLY A O 5
ATOM 6166 N N . ASP A 1 68 ? -1.392 -7.743 1.545 1.00 0.00 72 ASP A N 5
ATOM 6167 C CA . ASP A 1 68 ? -2.431 -8.732 1.832 1.00 0.00 72 ASP A CA 5
ATOM 6168 C C . ASP A 1 68 ? -3.777 -8.039 1.987 1.00 0.00 72 ASP A C 5
ATOM 6169 O O . ASP A 1 68 ? -3.808 -6.919 2.487 1.00 0.00 72 ASP A O 5
ATOM 6178 N N . PRO A 1 69 ? -4.893 -8.667 1.573 1.00 0.00 73 PRO A N 5
ATOM 6179 C CA . PRO A 1 69 ? -6.233 -8.068 1.672 1.00 0.00 73 PRO A CA 5
ATOM 6180 C C . PRO A 1 69 ? -6.468 -7.318 2.991 1.00 0.00 73 PRO A C 5
ATOM 6181 O O . PRO A 1 69 ? -7.047 -6.228 3.007 1.00 0.00 73 PRO A O 5
ATOM 6192 N N . TYR A 1 70 ? -5.984 -7.893 4.087 1.00 0.00 74 TYR A N 5
ATOM 6193 C CA . TYR A 1 70 ? -6.198 -7.341 5.417 1.00 0.00 74 TYR A CA 5
ATOM 6194 C C . TYR A 1 70 ? -5.396 -6.053 5.620 1.00 0.00 74 TYR A C 5
ATOM 6195 O O . TYR A 1 70 ? -5.968 -5.005 5.924 1.00 0.00 74 TYR A O 5
ATOM 6213 N N . LYS A 1 71 ? -4.080 -6.120 5.440 1.00 0.00 75 LYS A N 5
ATOM 6214 C CA . LYS A 1 71 ? -3.243 -4.936 5.625 1.00 0.00 75 LYS A CA 5
ATOM 6215 C C . LYS A 1 71 ? -3.455 -3.931 4.513 1.00 0.00 75 LYS A C 5
ATOM 6216 O O . LYS A 1 71 ? -3.280 -2.739 4.720 1.00 0.00 75 LYS A O 5
ATOM 6235 N N . VAL A 1 72 ? -3.843 -4.405 3.340 1.00 0.00 76 VAL A N 5
ATOM 6236 C CA . VAL A 1 72 ? -4.134 -3.517 2.228 1.00 0.00 76 VAL A CA 5
ATOM 6237 C C . VAL A 1 72 ? -5.368 -2.687 2.552 1.00 0.00 76 VAL A C 5
ATOM 6238 O O . VAL A 1 72 ? -5.449 -1.503 2.224 1.00 0.00 76 VAL A O 5
ATOM 6251 N N . GLN A 1 73 ? -6.309 -3.309 3.238 1.00 0.00 77 GLN A N 5
ATOM 6252 C CA . GLN A 1 73 ? -7.505 -2.622 3.675 1.00 0.00 77 GLN A CA 5
ATOM 6253 C C . GLN A 1 73 ? -7.179 -1.669 4.820 1.00 0.00 77 GLN A C 5
ATOM 6254 O O . GLN A 1 73 ? -7.573 -0.503 4.791 1.00 0.00 77 GLN A O 5
ATOM 6268 N N . GLN A 1 74 ? -6.443 -2.163 5.817 1.00 0.00 78 GLN A N 5
ATOM 6269 C CA . GLN A 1 74 ? -6.021 -1.331 6.945 1.00 0.00 78 GLN A CA 5
ATOM 6270 C C . GLN A 1 74 ? -5.219 -0.135 6.457 1.00 0.00 78 GLN A C 5
ATOM 6271 O O . GLN A 1 74 ? -5.335 0.966 6.988 1.00 0.00 78 GLN A O 5
ATOM 6285 N N . ALA A 1 75 ? -4.408 -0.367 5.440 1.00 0.00 79 ALA A N 5
ATOM 6286 C CA . ALA A 1 75 ? -3.582 0.672 4.864 1.00 0.00 79 ALA A CA 5
ATOM 6287 C C . ALA A 1 75 ? -4.423 1.669 4.070 1.00 0.00 79 ALA A C 5
ATOM 6288 O O . ALA A 1 75 ? -4.158 2.869 4.089 1.00 0.00 79 ALA A O 5
ATOM 6295 N N . CYS A 1 76 ? -5.447 1.167 3.388 1.00 0.00 80 CYS A N 5
ATOM 6296 C CA . CYS A 1 76 ? -6.334 2.013 2.597 1.00 0.00 80 CYS A CA 5
ATOM 6297 C C . CYS A 1 76 ? -7.170 2.916 3.495 1.00 0.00 80 CYS A C 5
ATOM 6298 O O . CYS A 1 76 ? -7.240 4.124 3.275 1.00 0.00 80 CYS A O 5
ATOM 6306 N N . GLU A 1 77 ? -7.780 2.342 4.524 1.00 0.00 81 GLU A N 5
ATOM 6307 C CA . GLU A 1 77 ? -8.582 3.126 5.457 1.00 0.00 81 GLU A CA 5
ATOM 6308 C C . GLU A 1 77 ? -7.689 4.095 6.230 1.00 0.00 81 GLU A C 5
ATOM 6309 O O . GLU A 1 77 ? -8.160 5.088 6.788 1.00 0.00 81 GLU A O 5
ATOM 6321 N N . MET A 1 78 ? -6.396 3.799 6.243 1.00 0.00 82 MET A N 5
ATOM 6322 C CA . MET A 1 78 ? -5.410 4.660 6.884 1.00 0.00 82 MET A CA 5
ATOM 6323 C C . MET A 1 78 ? -5.068 5.849 5.986 1.00 0.00 82 MET A C 5
ATOM 6324 O O . MET A 1 78 ? -5.107 6.995 6.431 1.00 0.00 82 MET A O 5
ATOM 6338 N N . VAL A 1 79 ? -4.749 5.580 4.719 1.00 0.00 83 VAL A N 5
ATOM 6339 C CA . VAL A 1 79 ? -4.408 6.651 3.781 1.00 0.00 83 VAL A CA 5
ATOM 6340 C C . VAL A 1 79 ? -5.632 7.504 3.451 1.00 0.00 83 VAL A C 5
ATOM 6341 O O . VAL A 1 79 ? -5.520 8.718 3.278 1.00 0.00 83 VAL A O 5
ATOM 6354 N N . MET A 1 80 ? -6.800 6.866 3.384 1.00 0.00 84 MET A N 5
ATOM 6355 C CA . MET A 1 80 ? -8.056 7.589 3.193 1.00 0.00 84 MET A CA 5
ATOM 6356 C C . MET A 1 80 ? -8.282 8.549 4.346 1.00 0.00 84 MET A C 5
ATOM 6357 O O . MET A 1 80 ? -8.769 9.661 4.159 1.00 0.00 84 MET A O 5
ATOM 6371 N N . ASP A 1 81 ? -7.901 8.110 5.536 1.00 0.00 85 ASP A N 5
ATOM 6372 C CA . ASP A 1 81 ? -8.028 8.930 6.737 1.00 0.00 85 ASP A CA 5
ATOM 6373 C C . ASP A 1 81 ? -7.127 10.157 6.657 1.00 0.00 85 ASP A C 5
ATOM 6374 O O . ASP A 1 81 ? -7.546 11.264 6.979 1.00 0.00 85 ASP A O 5
ATOM 6383 N N . ILE A 1 82 ? -5.894 9.955 6.206 1.00 0.00 86 ILE A N 5
ATOM 6384 C CA . ILE A 1 82 ? -4.927 11.045 6.093 1.00 0.00 86 ILE A CA 5
ATOM 6385 C C . ILE A 1 82 ? -5.432 12.123 5.140 1.00 0.00 86 ILE A C 5
ATOM 6386 O O . ILE A 1 82 ? -5.251 13.320 5.369 1.00 0.00 86 ILE A O 5
ATOM 6402 N N . LEU A 1 83 ? -6.090 11.690 4.081 1.00 0.00 87 LEU A N 5
ATOM 6403 C CA . LEU A 1 83 ? -6.569 12.600 3.056 1.00 0.00 87 LEU A CA 5
ATOM 6404 C C . LEU A 1 83 ? -7.900 13.226 3.453 1.00 0.00 87 LEU A C 5
ATOM 6405 O O . LEU A 1 83 ? -8.345 14.195 2.843 1.00 0.00 87 LEU A O 5
ATOM 6421 N N . ARG A 1 84 ? -8.524 12.675 4.483 1.00 0.00 88 ARG A N 5
ATOM 6422 C CA . ARG A 1 84 ? -9.834 13.134 4.926 1.00 0.00 88 ARG A CA 5
ATOM 6423 C C . ARG A 1 84 ? -9.719 13.987 6.184 1.00 0.00 88 ARG A C 5
ATOM 6424 O O . ARG A 1 84 ? -10.625 14.747 6.531 1.00 0.00 88 ARG A O 5
ATOM 6445 N N . GLU A 1 85 ? -8.594 13.857 6.849 1.00 0.00 89 GLU A N 5
ATOM 6446 C CA . GLU A 1 85 ? -8.342 14.573 8.089 1.00 0.00 89 GLU A CA 5
ATOM 6447 C C . GLU A 1 85 ? -7.257 15.621 7.877 1.00 0.00 89 GLU A C 5
ATOM 6448 O O . GLU A 1 85 ? -7.603 16.761 7.502 1.00 0.00 89 GLU A O 5
ATOM 6461 N N . GLY A 1 1 ? -7.456 -16.212 5.453 1.00 0.00 5 GLY A N 6
ATOM 6462 C CA . GLY A 1 1 ? -6.199 -15.492 5.468 1.00 0.00 5 GLY A CA 6
ATOM 6463 C C . GLY A 1 1 ? -5.318 -15.829 4.283 1.00 0.00 5 GLY A C 6
ATOM 6464 O O . GLY A 1 1 ? -4.222 -16.367 4.447 1.00 0.00 5 GLY A O 6
ATOM 6468 N N . GLN A 1 2 ? -5.805 -15.522 3.093 1.00 0.00 6 GLN A N 6
ATOM 6469 C CA . GLN A 1 2 ? -5.047 -15.733 1.873 1.00 0.00 6 GLN A CA 6
ATOM 6470 C C . GLN A 1 2 ? -4.237 -14.486 1.561 1.00 0.00 6 GLN A C 6
ATOM 6471 O O . GLN A 1 2 ? -4.713 -13.575 0.884 1.00 0.00 6 GLN A O 6
ATOM 6485 N N . PHE A 1 3 ? -3.017 -14.456 2.078 1.00 0.00 7 PHE A N 6
ATOM 6486 C CA . PHE A 1 3 ? -2.148 -13.297 1.944 1.00 0.00 7 PHE A CA 6
ATOM 6487 C C . PHE A 1 3 ? -1.772 -13.046 0.490 1.00 0.00 7 PHE A C 6
ATOM 6488 O O . PHE A 1 3 ? -2.242 -12.082 -0.116 1.00 0.00 7 PHE A O 6
ATOM 6505 N N . HIS A 1 4 ? -0.938 -13.926 -0.071 1.00 0.00 8 HIS A N 6
ATOM 6506 C CA . HIS A 1 4 ? -0.351 -13.704 -1.394 1.00 0.00 8 HIS A CA 6
ATOM 6507 C C . HIS A 1 4 ? 0.295 -12.320 -1.403 1.00 0.00 8 HIS A C 6
ATOM 6508 O O . HIS A 1 4 ? 0.198 -11.560 -2.370 1.00 0.00 8 HIS A O 6
ATOM 6523 N N . ASP A 1 5 ? 0.953 -12.022 -0.287 1.00 0.00 9 ASP A N 6
ATOM 6524 C CA . ASP A 1 5 ? 1.462 -10.689 0.010 1.00 0.00 9 ASP A CA 6
ATOM 6525 C C . ASP A 1 5 ? 2.586 -10.286 -0.929 1.00 0.00 9 ASP A C 6
ATOM 6526 O O . ASP A 1 5 ? 3.432 -11.106 -1.288 1.00 0.00 9 ASP A O 6
ATOM 6535 N N . ASN A 1 6 ? 2.586 -9.003 -1.296 1.00 0.00 10 ASN A N 6
ATOM 6536 C CA . ASN A 1 6 ? 3.513 -8.455 -2.284 1.00 0.00 10 ASN A CA 6
ATOM 6537 C C . ASN A 1 6 ? 3.339 -9.142 -3.632 1.00 0.00 10 ASN A C 6
ATOM 6538 O O . ASN A 1 6 ? 2.602 -8.660 -4.492 1.00 0.00 10 ASN A O 6
ATOM 6549 N N . ALA A 1 7 ? 3.998 -10.271 -3.805 1.00 0.00 11 ALA A N 6
ATOM 6550 C CA . ALA A 1 7 ? 3.892 -11.036 -5.031 1.00 0.00 11 ALA A CA 6
ATOM 6551 C C . ALA A 1 7 ? 3.702 -12.507 -4.709 1.00 0.00 11 ALA A C 6
ATOM 6552 O O . ALA A 1 7 ? 2.774 -13.136 -5.210 1.00 0.00 11 ALA A O 6
ATOM 6559 N N . ASN A 1 8 ? 4.576 -13.042 -3.860 1.00 0.00 12 ASN A N 6
ATOM 6560 C CA . ASN A 1 8 ? 4.496 -14.440 -3.433 1.00 0.00 12 ASN A CA 6
ATOM 6561 C C . ASN A 1 8 ? 4.398 -15.373 -4.640 1.00 0.00 12 ASN A C 6
ATOM 6562 O O . ASN A 1 8 ? 3.444 -16.144 -4.779 1.00 0.00 12 ASN A O 6
ATOM 6573 N N . GLY A 1 9 ? 5.384 -15.279 -5.520 1.00 0.00 13 GLY A N 6
ATOM 6574 C CA . GLY A 1 9 ? 5.402 -16.107 -6.705 1.00 0.00 13 GLY A CA 6
ATOM 6575 C C . GLY A 1 9 ? 5.729 -15.310 -7.948 1.00 0.00 13 GLY A C 6
ATOM 6576 O O . GLY A 1 9 ? 6.658 -15.644 -8.686 1.00 0.00 13 GLY A O 6
ATOM 6580 N N . GLY A 1 10 ? 4.974 -14.247 -8.176 1.00 0.00 14 GLY A N 6
ATOM 6581 C CA . GLY A 1 10 ? 5.211 -13.396 -9.326 1.00 0.00 14 GLY A CA 6
ATOM 6582 C C . GLY A 1 10 ? 4.154 -12.324 -9.459 1.00 0.00 14 GLY A C 6
ATOM 6583 O O . GLY A 1 10 ? 4.437 -11.137 -9.308 1.00 0.00 14 GLY A O 6
ATOM 6587 N N . GLN A 1 11 ? 2.931 -12.747 -9.730 1.00 0.00 15 GLN A N 6
ATOM 6588 C CA . GLN A 1 11 ? 1.809 -11.827 -9.821 1.00 0.00 15 GLN A CA 6
ATOM 6589 C C . GLN A 1 11 ? 1.390 -11.391 -8.426 1.00 0.00 15 GLN A C 6
ATOM 6590 O O . GLN A 1 11 ? 1.439 -12.175 -7.482 1.00 0.00 15 GLN A O 6
ATOM 6604 N N . ASN A 1 12 ? 0.977 -10.141 -8.305 1.00 0.00 16 ASN A N 6
ATOM 6605 C CA . ASN A 1 12 ? 0.736 -9.536 -7.000 1.00 0.00 16 ASN A CA 6
ATOM 6606 C C . ASN A 1 12 ? -0.591 -9.998 -6.407 1.00 0.00 16 ASN A C 6
ATOM 6607 O O . ASN A 1 12 ? -1.492 -10.417 -7.133 1.00 0.00 16 ASN A O 6
ATOM 6618 N N . GLY A 1 13 ? -0.700 -9.924 -5.084 1.00 0.00 17 GLY A N 6
ATOM 6619 C CA . GLY A 1 13 ? -1.923 -10.322 -4.410 1.00 0.00 17 GLY A CA 6
ATOM 6620 C C . GLY A 1 13 ? -2.988 -9.247 -4.466 1.00 0.00 17 GLY A C 6
ATOM 6621 O O . GLY A 1 13 ? -3.469 -8.893 -5.542 1.00 0.00 17 GLY A O 6
ATOM 6625 N N . THR A 1 14 ? -3.356 -8.720 -3.311 1.00 0.00 18 THR A N 6
ATOM 6626 C CA . THR A 1 14 ? -4.372 -7.685 -3.245 1.00 0.00 18 THR A CA 6
ATOM 6627 C C . THR A 1 14 ? -3.742 -6.315 -3.458 1.00 0.00 18 THR A C 6
ATOM 6628 O O . THR A 1 14 ? -2.762 -5.966 -2.802 1.00 0.00 18 THR A O 6
ATOM 6639 N N . VAL A 1 15 ? -4.291 -5.554 -4.392 1.00 0.00 19 VAL A N 6
ATOM 6640 C CA . VAL A 1 15 ? -3.779 -4.228 -4.684 1.00 0.00 19 VAL A CA 6
ATOM 6641 C C . VAL A 1 15 ? -4.923 -3.239 -4.894 1.00 0.00 19 VAL A C 6
ATOM 6642 O O . VAL A 1 15 ? -5.785 -3.430 -5.758 1.00 0.00 19 VAL A O 6
ATOM 6655 N N . GLN A 1 16 ? -4.944 -2.200 -4.074 1.00 0.00 20 GLN A N 6
ATOM 6656 C CA . GLN A 1 16 ? -5.932 -1.139 -4.201 1.00 0.00 20 GLN A CA 6
ATOM 6657 C C . GLN A 1 16 ? -5.305 0.078 -4.859 1.00 0.00 20 GLN A C 6
ATOM 6658 O O . GLN A 1 16 ? -4.180 0.458 -4.534 1.00 0.00 20 GLN A O 6
ATOM 6672 N N . GLU A 1 17 ? -6.030 0.670 -5.798 1.00 0.00 21 GLU A N 6
ATOM 6673 C CA . GLU A 1 17 ? -5.558 1.855 -6.498 1.00 0.00 21 GLU A CA 6
ATOM 6674 C C . GLU A 1 17 ? -6.401 3.061 -6.129 1.00 0.00 21 GLU A C 6
ATOM 6675 O O . GLU A 1 17 ? -7.595 3.113 -6.425 1.00 0.00 21 GLU A O 6
ATOM 6687 N N . ILE A 1 18 ? -5.768 4.018 -5.470 1.00 0.00 22 ILE A N 6
ATOM 6688 C CA . ILE A 1 18 ? -6.452 5.206 -4.981 1.00 0.00 22 ILE A CA 6
ATOM 6689 C C . ILE A 1 18 ? -6.080 6.414 -5.838 1.00 0.00 22 ILE A C 6
ATOM 6690 O O . ILE A 1 18 ? -5.041 6.412 -6.499 1.00 0.00 22 ILE A O 6
ATOM 6706 N N . MET A 1 19 ? -6.937 7.426 -5.839 1.00 0.00 23 MET A N 6
ATOM 6707 C CA . MET A 1 19 ? -6.655 8.677 -6.520 1.00 0.00 23 MET A CA 6
ATOM 6708 C C . MET A 1 19 ? -6.398 9.755 -5.485 1.00 0.00 23 MET A C 6
ATOM 6709 O O . MET A 1 19 ? -7.335 10.328 -4.924 1.00 0.00 23 MET A O 6
ATOM 6723 N N . ILE A 1 20 ? -5.135 10.001 -5.211 1.00 0.00 24 ILE A N 6
ATOM 6724 C CA . ILE A 1 20 ? -4.759 10.945 -4.175 1.00 0.00 24 ILE A CA 6
ATOM 6725 C C . ILE A 1 20 ? -4.785 12.373 -4.708 1.00 0.00 24 ILE A C 6
ATOM 6726 O O . ILE A 1 20 ? -4.153 12.670 -5.718 1.00 0.00 24 ILE A O 6
ATOM 6742 N N . PRO A 1 21 ? -5.530 13.268 -4.038 1.00 0.00 25 PRO A N 6
ATOM 6743 C CA . PRO A 1 21 ? -5.572 14.687 -4.393 1.00 0.00 25 PRO A CA 6
ATOM 6744 C C . PRO A 1 21 ? -4.166 15.270 -4.529 1.00 0.00 25 PRO A C 6
ATOM 6745 O O . PRO A 1 21 ? -3.311 15.056 -3.670 1.00 0.00 25 PRO A O 6
ATOM 6756 N N . ALA A 1 22 ? -3.947 16.004 -5.618 1.00 0.00 26 ALA A N 6
ATOM 6757 C CA . ALA A 1 22 ? -2.624 16.508 -5.982 1.00 0.00 26 ALA A CA 6
ATOM 6758 C C . ALA A 1 22 ? -2.020 17.398 -4.900 1.00 0.00 26 ALA A C 6
ATOM 6759 O O . ALA A 1 22 ? -0.802 17.436 -4.732 1.00 0.00 26 ALA A O 6
ATOM 6766 N N . GLY A 1 23 ? -2.866 18.115 -4.174 1.00 0.00 27 GLY A N 6
ATOM 6767 C CA . GLY A 1 23 ? -2.383 18.963 -3.101 1.00 0.00 27 GLY A CA 6
ATOM 6768 C C . GLY A 1 23 ? -2.152 18.180 -1.825 1.00 0.00 27 GLY A C 6
ATOM 6769 O O . GLY A 1 23 ? -1.197 18.439 -1.091 1.00 0.00 27 GLY A O 6
ATOM 6773 N N . LYS A 1 24 ? -3.022 17.206 -1.574 1.00 0.00 28 LYS A N 6
ATOM 6774 C CA . LYS A 1 24 ? -2.922 16.360 -0.391 1.00 0.00 28 LYS A CA 6
ATOM 6775 C C . LYS A 1 24 ? -1.887 15.257 -0.582 1.00 0.00 28 LYS A C 6
ATOM 6776 O O . LYS A 1 24 ? -1.705 14.406 0.288 1.00 0.00 28 LYS A O 6
ATOM 6795 N N . ALA A 1 25 ? -1.207 15.282 -1.721 1.00 0.00 29 ALA A N 6
ATOM 6796 C CA . ALA A 1 25 ? -0.127 14.343 -1.992 1.00 0.00 29 ALA A CA 6
ATOM 6797 C C . ALA A 1 25 ? 0.991 14.520 -0.971 1.00 0.00 29 ALA A C 6
ATOM 6798 O O . ALA A 1 25 ? 1.674 13.567 -0.607 1.00 0.00 29 ALA A O 6
ATOM 6805 N N . GLY A 1 26 ? 1.145 15.744 -0.486 1.00 0.00 30 GLY A N 6
ATOM 6806 C CA . GLY A 1 26 ? 2.143 16.022 0.523 1.00 0.00 30 GLY A CA 6
ATOM 6807 C C . GLY A 1 26 ? 1.840 15.332 1.839 1.00 0.00 30 GLY A C 6
ATOM 6808 O O . GLY A 1 26 ? 2.725 15.165 2.674 1.00 0.00 30 GLY A O 6
ATOM 6812 N N . LEU A 1 27 ? 0.589 14.922 2.017 1.00 0.00 31 LEU A N 6
ATOM 6813 C CA . LEU A 1 27 ? 0.171 14.245 3.236 1.00 0.00 31 LEU A CA 6
ATOM 6814 C C . LEU A 1 27 ? 0.473 12.753 3.157 1.00 0.00 31 LEU A C 6
ATOM 6815 O O . LEU A 1 27 ? 1.021 12.177 4.093 1.00 0.00 31 LEU A O 6
ATOM 6831 N N . VAL A 1 28 ? 0.122 12.131 2.035 1.00 0.00 32 VAL A N 6
ATOM 6832 C CA . VAL A 1 28 ? 0.407 10.713 1.834 1.00 0.00 32 VAL A CA 6
ATOM 6833 C C . VAL A 1 28 ? 1.909 10.467 1.736 1.00 0.00 32 VAL A C 6
ATOM 6834 O O . VAL A 1 28 ? 2.411 9.439 2.187 1.00 0.00 32 VAL A O 6
ATOM 6847 N N . ILE A 1 29 ? 2.620 11.416 1.145 1.00 0.00 33 ILE A N 6
ATOM 6848 C CA . ILE A 1 29 ? 4.064 11.312 1.022 1.00 0.00 33 ILE A CA 6
ATOM 6849 C C . ILE A 1 29 ? 4.740 11.716 2.330 1.00 0.00 33 ILE A C 6
ATOM 6850 O O . ILE A 1 29 ? 5.645 11.038 2.816 1.00 0.00 33 ILE A O 6
ATOM 6866 N N . GLY A 1 30 ? 4.278 12.814 2.907 1.00 0.00 34 GLY A N 6
ATOM 6867 C CA . GLY A 1 30 ? 4.803 13.258 4.181 1.00 0.00 34 GLY A CA 6
ATOM 6868 C C . GLY A 1 30 ? 5.833 14.350 4.041 1.00 0.00 34 GLY A C 6
ATOM 6869 O O . GLY A 1 30 ? 6.932 14.247 4.584 1.00 0.00 34 GLY A O 6
ATOM 6873 N N . LYS A 1 31 ? 5.471 15.389 3.291 1.00 0.00 35 LYS A N 6
ATOM 6874 C CA . LYS A 1 31 ? 6.308 16.578 3.120 1.00 0.00 35 LYS A CA 6
ATOM 6875 C C . LYS A 1 31 ? 7.714 16.227 2.632 1.00 0.00 35 LYS A C 6
ATOM 6876 O O . LYS A 1 31 ? 8.680 16.925 2.946 1.00 0.00 35 LYS A O 6
ATOM 6895 N N . GLY A 1 32 ? 7.830 15.155 1.860 1.00 0.00 36 GLY A N 6
ATOM 6896 C CA . GLY A 1 32 ? 9.129 14.737 1.383 1.00 0.00 36 GLY A CA 6
ATOM 6897 C C . GLY A 1 32 ? 9.238 13.236 1.236 1.00 0.00 36 GLY A C 6
ATOM 6898 O O . GLY A 1 32 ? 9.877 12.748 0.304 1.00 0.00 36 GLY A O 6
ATOM 6902 N N . GLY A 1 33 ? 8.620 12.494 2.145 1.00 0.00 37 GLY A N 6
ATOM 6903 C CA . GLY A 1 33 ? 8.653 11.048 2.030 1.00 0.00 37 GLY A CA 6
ATOM 6904 C C . GLY A 1 33 ? 8.649 10.310 3.358 1.00 0.00 37 GLY A C 6
ATOM 6905 O O . GLY A 1 33 ? 8.632 9.080 3.375 1.00 0.00 37 GLY A O 6
ATOM 6909 N N . GLU A 1 34 ? 8.657 11.038 4.468 1.00 0.00 38 GLU A N 6
ATOM 6910 C CA . GLU A 1 34 ? 8.672 10.401 5.782 1.00 0.00 38 GLU A CA 6
ATOM 6911 C C . GLU A 1 34 ? 7.406 9.577 6.014 1.00 0.00 38 GLU A C 6
ATOM 6912 O O . GLU A 1 34 ? 7.480 8.422 6.431 1.00 0.00 38 GLU A O 6
ATOM 6924 N N . THR A 1 35 ? 6.250 10.163 5.722 1.00 0.00 39 THR A N 6
ATOM 6925 C CA . THR A 1 35 ? 4.976 9.497 5.961 1.00 0.00 39 THR A CA 6
ATOM 6926 C C . THR A 1 35 ? 4.827 8.238 5.106 1.00 0.00 39 THR A C 6
ATOM 6927 O O . THR A 1 35 ? 4.550 7.165 5.637 1.00 0.00 39 THR A O 6
ATOM 6938 N N . ILE A 1 36 ? 5.042 8.358 3.794 1.00 0.00 40 ILE A N 6
ATOM 6939 C CA . ILE A 1 36 ? 4.894 7.212 2.891 1.00 0.00 40 ILE A CA 6
ATOM 6940 C C . ILE A 1 36 ? 5.817 6.068 3.309 1.00 0.00 40 ILE A C 6
ATOM 6941 O O . ILE A 1 36 ? 5.445 4.896 3.241 1.00 0.00 40 ILE A O 6
ATOM 6957 N N . LYS A 1 37 ? 7.010 6.420 3.764 1.00 0.00 41 LYS A N 6
ATOM 6958 C CA . LYS A 1 37 ? 7.971 5.443 4.255 1.00 0.00 41 LYS A CA 6
ATOM 6959 C C . LYS A 1 37 ? 7.423 4.729 5.490 1.00 0.00 41 LYS A C 6
ATOM 6960 O O . LYS A 1 37 ? 7.499 3.506 5.597 1.00 0.00 41 LYS A O 6
ATOM 6979 N N . GLN A 1 38 ? 6.839 5.508 6.396 1.00 0.00 42 GLN A N 6
ATOM 6980 C CA . GLN A 1 38 ? 6.292 4.974 7.640 1.00 0.00 42 GLN A CA 6
ATOM 6981 C C . GLN A 1 38 ? 5.126 4.046 7.356 1.00 0.00 42 GLN A C 6
ATOM 6982 O O . GLN A 1 38 ? 4.987 2.997 7.986 1.00 0.00 42 GLN A O 6
ATOM 6996 N N . LEU A 1 39 ? 4.300 4.441 6.396 1.00 0.00 43 LEU A N 6
ATOM 6997 C CA . LEU A 1 39 ? 3.108 3.687 6.037 1.00 0.00 43 LEU A CA 6
ATOM 6998 C C . LEU A 1 39 ? 3.449 2.254 5.643 1.00 0.00 43 LEU A C 6
ATOM 6999 O O . LEU A 1 39 ? 2.832 1.304 6.127 1.00 0.00 43 LEU A O 6
ATOM 7015 N N . GLN A 1 40 ? 4.441 2.112 4.774 1.00 0.00 44 GLN A N 6
ATOM 7016 C CA . GLN A 1 40 ? 4.851 0.803 4.278 1.00 0.00 44 GLN A CA 6
ATOM 7017 C C . GLN A 1 40 ? 5.276 -0.095 5.433 1.00 0.00 44 GLN A C 6
ATOM 7018 O O . GLN A 1 40 ? 4.782 -1.213 5.587 1.00 0.00 44 GLN A O 6
ATOM 7032 N N . GLU A 1 41 ? 6.175 0.427 6.258 1.00 0.00 45 GLU A N 6
ATOM 7033 C CA . GLU A 1 41 ? 6.782 -0.347 7.331 1.00 0.00 45 GLU A CA 6
ATOM 7034 C C . GLU A 1 41 ? 5.777 -0.686 8.426 1.00 0.00 45 GLU A C 6
ATOM 7035 O O . GLU A 1 41 ? 5.766 -1.803 8.941 1.00 0.00 45 GLU A O 6
ATOM 7047 N N . ARG A 1 42 ? 4.922 0.272 8.770 1.00 0.00 46 ARG A N 6
ATOM 7048 C CA . ARG A 1 42 ? 3.997 0.093 9.886 1.00 0.00 46 ARG A CA 6
ATOM 7049 C C . ARG A 1 42 ? 2.887 -0.892 9.546 1.00 0.00 46 ARG A C 6
ATOM 7050 O O . ARG A 1 42 ? 2.333 -1.538 10.433 1.00 0.00 46 ARG A O 6
ATOM 7071 N N . ALA A 1 43 ? 2.553 -0.993 8.269 1.00 0.00 47 ALA A N 6
ATOM 7072 C CA . ALA A 1 43 ? 1.488 -1.888 7.844 1.00 0.00 47 ALA A CA 6
ATOM 7073 C C . ALA A 1 43 ? 2.046 -3.220 7.355 1.00 0.00 47 ALA A C 6
ATOM 7074 O O . ALA A 1 43 ? 1.353 -4.237 7.357 1.00 0.00 47 ALA A O 6
ATOM 7081 N N . GLY A 1 44 ? 3.310 -3.208 6.948 1.00 0.00 48 GLY A N 6
ATOM 7082 C CA . GLY A 1 44 ? 3.939 -4.407 6.425 1.00 0.00 48 GLY A CA 6
ATOM 7083 C C . GLY A 1 44 ? 3.557 -4.656 4.982 1.00 0.00 48 GLY A C 6
ATOM 7084 O O . GLY A 1 44 ? 3.530 -5.797 4.521 1.00 0.00 48 GLY A O 6
ATOM 7088 N N . VAL A 1 45 ? 3.265 -3.579 4.271 1.00 0.00 49 VAL A N 6
ATOM 7089 C CA . VAL A 1 45 ? 2.813 -3.656 2.891 1.00 0.00 49 VAL A CA 6
ATOM 7090 C C . VAL A 1 45 ? 3.734 -2.848 1.994 1.00 0.00 49 VAL A C 6
ATOM 7091 O O . VAL A 1 45 ? 4.698 -2.241 2.462 1.00 0.00 49 VAL A O 6
ATOM 7104 N N . LYS A 1 46 ? 3.442 -2.852 0.708 1.00 0.00 50 LYS A N 6
ATOM 7105 C CA . LYS A 1 46 ? 4.132 -1.980 -0.217 1.00 0.00 50 LYS A CA 6
ATOM 7106 C C . LYS A 1 46 ? 3.157 -0.950 -0.763 1.00 0.00 50 LYS A C 6
ATOM 7107 O O . LYS A 1 46 ? 2.122 -1.300 -1.329 1.00 0.00 50 LYS A O 6
ATOM 7126 N N . MET A 1 47 ? 3.487 0.319 -0.591 1.00 0.00 51 MET A N 6
ATOM 7127 C CA . MET A 1 47 ? 2.639 1.394 -1.078 1.00 0.00 51 MET A CA 6
ATOM 7128 C C . MET A 1 47 ? 3.425 2.277 -2.020 1.00 0.00 51 MET A C 6
ATOM 7129 O O . MET A 1 47 ? 4.411 2.898 -1.627 1.00 0.00 51 MET A O 6
ATOM 7143 N N . ILE A 1 48 ? 3.001 2.319 -3.267 1.00 0.00 52 ILE A N 6
ATOM 7144 C CA . ILE A 1 48 ? 3.679 3.131 -4.252 1.00 0.00 52 ILE A CA 6
ATOM 7145 C C . ILE A 1 48 ? 2.849 4.366 -4.605 1.00 0.00 52 ILE A C 6
ATOM 7146 O O . ILE A 1 48 ? 1.802 4.275 -5.251 1.00 0.00 52 ILE A O 6
ATOM 7162 N N . LEU A 1 49 ? 3.306 5.513 -4.126 1.00 0.00 53 LEU A N 6
ATOM 7163 C CA . LEU A 1 49 ? 2.724 6.790 -4.509 1.00 0.00 53 LEU A CA 6
ATOM 7164 C C . LEU A 1 49 ? 3.318 7.230 -5.838 1.00 0.00 53 LEU A C 6
ATOM 7165 O O . LEU A 1 49 ? 4.464 7.675 -5.893 1.00 0.00 53 LEU A O 6
ATOM 7181 N N . ILE A 1 50 ? 2.555 7.082 -6.910 1.00 0.00 54 ILE A N 6
ATOM 7182 C CA . ILE A 1 50 ? 3.018 7.495 -8.222 1.00 0.00 54 ILE A CA 6
ATOM 7183 C C . ILE A 1 50 ? 2.820 8.997 -8.390 1.00 0.00 54 ILE A C 6
ATOM 7184 O O . ILE A 1 50 ? 1.764 9.456 -8.824 1.00 0.00 54 ILE A O 6
ATOM 7200 N N . GLN A 1 51 ? 3.830 9.758 -8.005 1.00 0.00 55 GLN A N 6
ATOM 7201 C CA . GLN A 1 51 ? 3.772 11.207 -8.115 1.00 0.00 55 GLN A CA 6
ATOM 7202 C C . GLN A 1 51 ? 4.622 11.692 -9.284 1.00 0.00 55 GLN A C 6
ATOM 7203 O O . GLN A 1 51 ? 4.202 12.548 -10.058 1.00 0.00 55 GLN A O 6
ATOM 7217 N N . ASP A 1 52 ? 5.824 11.144 -9.403 1.00 0.00 56 ASP A N 6
ATOM 7218 C CA . ASP A 1 52 ? 6.725 11.506 -10.491 1.00 0.00 56 ASP A CA 6
ATOM 7219 C C . ASP A 1 52 ? 6.300 10.821 -11.782 1.00 0.00 56 ASP A C 6
ATOM 7220 O O . ASP A 1 52 ? 6.648 11.263 -12.878 1.00 0.00 56 ASP A O 6
ATOM 7229 N N . GLY A 1 53 ? 5.551 9.735 -11.643 1.00 0.00 57 GLY A N 6
ATOM 7230 C CA . GLY A 1 53 ? 5.017 9.055 -12.801 1.00 0.00 57 GLY A CA 6
ATOM 7231 C C . GLY A 1 53 ? 4.068 9.942 -13.573 1.00 0.00 57 GLY A C 6
ATOM 7232 O O . GLY A 1 53 ? 3.220 10.613 -12.984 1.00 0.00 57 GLY A O 6
ATOM 7236 N N . SER A 1 54 ? 4.210 9.953 -14.889 1.00 0.00 58 SER A N 6
ATOM 7237 C CA . SER A 1 54 ? 3.420 10.832 -15.733 1.00 0.00 58 SER A CA 6
ATOM 7238 C C . SER A 1 54 ? 1.969 10.360 -15.826 1.00 0.00 58 SER A C 6
ATOM 7239 O O . SER A 1 54 ? 1.538 9.499 -15.053 1.00 0.00 58 SER A O 6
ATOM 7247 N N . GLN A 1 55 ? 1.227 10.941 -16.774 1.00 0.00 59 GLN A N 6
ATOM 7248 C CA . GLN A 1 55 ? -0.212 10.716 -16.919 1.00 0.00 59 GLN A CA 6
ATOM 7249 C C . GLN A 1 55 ? -0.965 11.467 -15.829 1.00 0.00 59 GLN A C 6
ATOM 7250 O O . GLN A 1 55 ? -1.764 12.357 -16.113 1.00 0.00 59 GLN A O 6
ATOM 7264 N N . ASN A 1 56 ? -0.688 11.129 -14.581 1.00 0.00 60 ASN A N 6
ATOM 7265 C CA . ASN A 1 56 ? -1.336 11.792 -13.463 1.00 0.00 60 ASN A CA 6
ATOM 7266 C C . ASN A 1 56 ? -0.347 12.668 -12.707 1.00 0.00 60 ASN A C 6
ATOM 7267 O O . ASN A 1 56 ? -0.520 12.950 -11.518 1.00 0.00 60 ASN A O 6
ATOM 7278 N N . THR A 1 57 ? 0.681 13.112 -13.407 1.00 0.00 61 THR A N 6
ATOM 7279 C CA . THR A 1 57 ? 1.657 14.023 -12.839 1.00 0.00 61 THR A CA 6
ATOM 7280 C C . THR A 1 57 ? 1.009 15.352 -12.474 1.00 0.00 61 THR A C 6
ATOM 7281 O O . THR A 1 57 ? 1.421 16.014 -11.523 1.00 0.00 61 THR A O 6
ATOM 7292 N N . ASN A 1 58 ? -0.019 15.732 -13.224 1.00 0.00 62 ASN A N 6
ATOM 7293 C CA . ASN A 1 58 ? -0.694 17.008 -12.996 1.00 0.00 62 ASN A CA 6
ATOM 7294 C C . ASN A 1 58 ? -2.056 16.829 -12.313 1.00 0.00 62 ASN A C 6
ATOM 7295 O O . ASN A 1 58 ? -2.732 17.811 -12.007 1.00 0.00 62 ASN A O 6
ATOM 7306 N N . VAL A 1 59 ? -2.450 15.585 -12.052 1.00 0.00 63 VAL A N 6
ATOM 7307 C CA . VAL A 1 59 ? -3.756 15.313 -11.444 1.00 0.00 63 VAL A CA 6
ATOM 7308 C C . VAL A 1 59 ? -3.627 14.423 -10.212 1.00 0.00 63 VAL A C 6
ATOM 7309 O O . VAL A 1 59 ? -2.566 14.366 -9.586 1.00 0.00 63 VAL A O 6
ATOM 7322 N N . ASP A 1 60 ? -4.727 13.749 -9.870 1.00 0.00 64 ASP A N 6
ATOM 7323 C CA . ASP A 1 60 ? -4.771 12.821 -8.741 1.00 0.00 64 ASP A CA 6
ATOM 7324 C C . ASP A 1 60 ? -3.705 11.745 -8.884 1.00 0.00 64 ASP A C 6
ATOM 7325 O O . ASP A 1 60 ? -3.389 11.315 -9.987 1.00 0.00 64 ASP A O 6
ATOM 7334 N N . LYS A 1 61 ? -3.190 11.288 -7.761 1.00 0.00 65 LYS A N 6
ATOM 7335 C CA . LYS A 1 61 ? -2.029 10.408 -7.748 1.00 0.00 65 LYS A CA 6
ATOM 7336 C C . LYS A 1 61 ? -2.440 8.950 -7.656 1.00 0.00 65 LYS A C 6
ATOM 7337 O O . LYS A 1 61 ? -3.213 8.572 -6.776 1.00 0.00 65 LYS A O 6
ATOM 7356 N N . PRO A 1 62 ? -1.939 8.121 -8.579 1.00 0.00 66 PRO A N 6
ATOM 7357 C CA . PRO A 1 62 ? -2.148 6.675 -8.546 1.00 0.00 66 PRO A CA 6
ATOM 7358 C C . PRO A 1 62 ? -1.421 6.031 -7.368 1.00 0.00 66 PRO A C 6
ATOM 7359 O O . PRO A 1 62 ? -0.189 5.965 -7.344 1.00 0.00 66 PRO A O 6
ATOM 7370 N N . LEU A 1 63 ? -2.183 5.580 -6.387 1.00 0.00 67 LEU A N 6
ATOM 7371 C CA . LEU A 1 63 ? -1.619 4.914 -5.223 1.00 0.00 67 LEU A CA 6
ATOM 7372 C C . LEU A 1 63 ? -1.959 3.436 -5.245 1.00 0.00 67 LEU A C 6
ATOM 7373 O O . LEU A 1 63 ? -3.130 3.067 -5.204 1.00 0.00 67 LEU A O 6
ATOM 7389 N N . ARG A 1 64 ? -0.939 2.597 -5.324 1.00 0.00 68 ARG A N 6
ATOM 7390 C CA . ARG A 1 64 ? -1.138 1.160 -5.256 1.00 0.00 68 ARG A CA 6
ATOM 7391 C C . ARG A 1 64 ? -0.662 0.607 -3.926 1.00 0.00 68 ARG A C 6
ATOM 7392 O O . ARG A 1 64 ? 0.533 0.633 -3.622 1.00 0.00 68 ARG A O 6
ATOM 7413 N N . ILE A 1 65 ? -1.605 0.130 -3.133 1.00 0.00 69 ILE A N 6
ATOM 7414 C CA . ILE A 1 65 ? -1.288 -0.579 -1.908 1.00 0.00 69 ILE A CA 6
ATOM 7415 C C . ILE A 1 65 ? -1.293 -2.069 -2.214 1.00 0.00 69 ILE A C 6
ATOM 7416 O O . ILE A 1 65 ? -2.347 -2.643 -2.492 1.00 0.00 69 ILE A O 6
ATOM 7432 N N . ILE A 1 66 ? -0.120 -2.683 -2.199 1.00 0.00 70 ILE A N 6
ATOM 7433 C CA . ILE A 1 66 ? 0.025 -4.057 -2.660 1.00 0.00 70 ILE A CA 6
ATOM 7434 C C . ILE A 1 66 ? 0.365 -4.999 -1.511 1.00 0.00 70 ILE A C 6
ATOM 7435 O O . ILE A 1 66 ? 1.254 -4.709 -0.704 1.00 0.00 70 ILE A O 6
ATOM 7451 N N . GLY A 1 67 ? -0.352 -6.115 -1.437 1.00 0.00 71 GLY A N 6
ATOM 7452 C CA . GLY A 1 67 ? -0.029 -7.136 -0.467 1.00 0.00 71 GLY A CA 6
ATOM 7453 C C . GLY A 1 67 ? -1.232 -7.938 -0.003 1.00 0.00 71 GLY A C 6
ATOM 7454 O O . GLY A 1 67 ? -2.062 -8.364 -0.808 1.00 0.00 71 GLY A O 6
ATOM 7458 N N . ASP A 1 68 ? -1.306 -8.136 1.303 1.00 0.00 72 ASP A N 6
ATOM 7459 C CA . ASP A 1 68 ? -2.354 -8.930 1.939 1.00 0.00 72 ASP A CA 6
ATOM 7460 C C . ASP A 1 68 ? -3.646 -8.133 2.093 1.00 0.00 72 ASP A C 6
ATOM 7461 O O . ASP A 1 68 ? -3.618 -6.958 2.453 1.00 0.00 72 ASP A O 6
ATOM 7470 N N . PRO A 1 69 ? -4.799 -8.787 1.838 1.00 0.00 73 PRO A N 6
ATOM 7471 C CA . PRO A 1 69 ? -6.120 -8.142 1.852 1.00 0.00 73 PRO A CA 6
ATOM 7472 C C . PRO A 1 69 ? -6.474 -7.489 3.188 1.00 0.00 73 PRO A C 6
ATOM 7473 O O . PRO A 1 69 ? -7.373 -6.651 3.254 1.00 0.00 73 PRO A O 6
ATOM 7484 N N . TYR A 1 70 ? -5.784 -7.879 4.250 1.00 0.00 74 TYR A N 6
ATOM 7485 C CA . TYR A 1 70 ? -6.045 -7.334 5.573 1.00 0.00 74 TYR A CA 6
ATOM 7486 C C . TYR A 1 70 ? -5.254 -6.045 5.787 1.00 0.00 74 TYR A C 6
ATOM 7487 O O . TYR A 1 70 ? -5.836 -4.991 6.055 1.00 0.00 74 TYR A O 6
ATOM 7505 N N . LYS A 1 71 ? -3.931 -6.114 5.638 1.00 0.00 75 LYS A N 6
ATOM 7506 C CA . LYS A 1 71 ? -3.090 -4.933 5.829 1.00 0.00 75 LYS A CA 6
ATOM 7507 C C . LYS A 1 71 ? -3.276 -3.914 4.718 1.00 0.00 75 LYS A C 6
ATOM 7508 O O . LYS A 1 71 ? -3.178 -2.717 4.966 1.00 0.00 75 LYS A O 6
ATOM 7527 N N . VAL A 1 72 ? -3.552 -4.371 3.503 1.00 0.00 76 VAL A N 6
ATOM 7528 C CA . VAL A 1 72 ? -3.809 -3.453 2.397 1.00 0.00 76 VAL A CA 6
ATOM 7529 C C . VAL A 1 72 ? -5.059 -2.624 2.680 1.00 0.00 76 VAL A C 6
ATOM 7530 O O . VAL A 1 72 ? -5.109 -1.430 2.383 1.00 0.00 76 VAL A O 6
ATOM 7543 N N . GLN A 1 73 ? -6.038 -3.253 3.314 1.00 0.00 77 GLN A N 6
ATOM 7544 C CA . GLN A 1 73 ? -7.293 -2.602 3.614 1.00 0.00 77 GLN A CA 6
ATOM 7545 C C . GLN A 1 73 ? -7.082 -1.601 4.742 1.00 0.00 77 GLN A C 6
ATOM 7546 O O . GLN A 1 73 ? -7.542 -0.462 4.666 1.00 0.00 77 GLN A O 6
ATOM 7560 N N . GLN A 1 74 ? -6.347 -2.017 5.772 1.00 0.00 78 GLN A N 6
ATOM 7561 C CA . GLN A 1 74 ? -6.025 -1.124 6.880 1.00 0.00 78 GLN A CA 6
ATOM 7562 C C . GLN A 1 74 ? -5.195 0.054 6.392 1.00 0.00 78 GLN A C 6
ATOM 7563 O O . GLN A 1 74 ? -5.458 1.201 6.745 1.00 0.00 78 GLN A O 6
ATOM 7577 N N . ALA A 1 75 ? -4.197 -0.245 5.573 1.00 0.00 79 ALA A N 6
ATOM 7578 C CA . ALA A 1 75 ? -3.308 0.770 5.039 1.00 0.00 79 ALA A CA 6
ATOM 7579 C C . ALA A 1 75 ? -4.074 1.752 4.157 1.00 0.00 79 ALA A C 6
ATOM 7580 O O . ALA A 1 75 ? -3.782 2.948 4.143 1.00 0.00 79 ALA A O 6
ATOM 7587 N N . CYS A 1 76 ? -5.063 1.237 3.435 1.00 0.00 80 CYS A N 6
ATOM 7588 C CA . CYS A 1 76 ? -5.928 2.071 2.615 1.00 0.00 80 CYS A CA 6
ATOM 7589 C C . CYS A 1 76 ? -6.766 2.991 3.491 1.00 0.00 80 CYS A C 6
ATOM 7590 O O . CYS A 1 76 ? -6.868 4.183 3.218 1.00 0.00 80 CYS A O 6
ATOM 7598 N N . GLU A 1 77 ? -7.347 2.443 4.551 1.00 0.00 81 GLU A N 6
ATOM 7599 C CA . GLU A 1 77 ? -8.098 3.249 5.506 1.00 0.00 81 GLU A CA 6
ATOM 7600 C C . GLU A 1 77 ? -7.199 4.309 6.112 1.00 0.00 81 GLU A C 6
ATOM 7601 O O . GLU A 1 77 ? -7.587 5.462 6.264 1.00 0.00 81 GLU A O 6
ATOM 7613 N N . MET A 1 78 ? -5.993 3.890 6.437 1.00 0.00 82 MET A N 6
ATOM 7614 C CA . MET A 1 78 ? -4.994 4.758 7.041 1.00 0.00 82 MET A CA 6
ATOM 7615 C C . MET A 1 78 ? -4.718 5.985 6.174 1.00 0.00 82 MET A C 6
ATOM 7616 O O . MET A 1 78 ? -4.756 7.114 6.662 1.00 0.00 82 MET A O 6
ATOM 7630 N N . VAL A 1 79 ? -4.463 5.771 4.891 1.00 0.00 83 VAL A N 6
ATOM 7631 C CA . VAL A 1 79 ? -4.118 6.874 4.003 1.00 0.00 83 VAL A CA 6
ATOM 7632 C C . VAL A 1 79 ? -5.361 7.636 3.566 1.00 0.00 83 VAL A C 6
ATOM 7633 O O . VAL A 1 79 ? -5.321 8.852 3.382 1.00 0.00 83 VAL A O 6
ATOM 7646 N N . MET A 1 80 ? -6.466 6.919 3.419 1.00 0.00 84 MET A N 6
ATOM 7647 C CA . MET A 1 80 ? -7.736 7.542 3.093 1.00 0.00 84 MET A CA 6
ATOM 7648 C C . MET A 1 80 ? -8.150 8.470 4.220 1.00 0.00 84 MET A C 6
ATOM 7649 O O . MET A 1 80 ? -8.668 9.554 3.981 1.00 0.00 84 MET A O 6
ATOM 7663 N N . ASP A 1 81 ? -7.893 8.042 5.451 1.00 0.00 85 ASP A N 6
ATOM 7664 C CA . ASP A 1 81 ? -8.211 8.851 6.627 1.00 0.00 85 ASP A CA 6
ATOM 7665 C C . ASP A 1 81 ? -7.438 10.167 6.621 1.00 0.00 85 ASP A C 6
ATOM 7666 O O . ASP A 1 81 ? -7.974 11.207 6.987 1.00 0.00 85 ASP A O 6
ATOM 7675 N N . ILE A 1 82 ? -6.184 10.119 6.185 1.00 0.00 86 ILE A N 6
ATOM 7676 C CA . ILE A 1 82 ? -5.350 11.316 6.127 1.00 0.00 86 ILE A CA 6
ATOM 7677 C C . ILE A 1 82 ? -5.926 12.321 5.131 1.00 0.00 86 ILE A C 6
ATOM 7678 O O . ILE A 1 82 ? -5.799 13.532 5.298 1.00 0.00 86 ILE A O 6
ATOM 7694 N N . LEU A 1 83 ? -6.576 11.804 4.099 1.00 0.00 87 LEU A N 6
ATOM 7695 C CA . LEU A 1 83 ? -7.171 12.645 3.072 1.00 0.00 87 LEU A CA 6
ATOM 7696 C C . LEU A 1 83 ? -8.593 13.042 3.462 1.00 0.00 87 LEU A C 6
ATOM 7697 O O . LEU A 1 83 ? -9.149 14.008 2.941 1.00 0.00 87 LEU A O 6
ATOM 7713 N N . ARG A 1 84 ? -9.161 12.293 4.395 1.00 0.00 88 ARG A N 6
ATOM 7714 C CA . ARG A 1 84 ? -10.537 12.492 4.830 1.00 0.00 88 ARG A CA 6
ATOM 7715 C C . ARG A 1 84 ? -10.583 13.344 6.096 1.00 0.00 88 ARG A C 6
ATOM 7716 O O . ARG A 1 84 ? -11.649 13.739 6.572 1.00 0.00 88 ARG A O 6
ATOM 7737 N N . GLU A 1 85 ? -9.416 13.657 6.605 1.00 0.00 89 GLU A N 6
ATOM 7738 C CA . GLU A 1 85 ? -9.301 14.439 7.822 1.00 0.00 89 GLU A CA 6
ATOM 7739 C C . GLU A 1 85 ? -9.049 15.906 7.490 1.00 0.00 89 GLU A C 6
ATOM 7740 O O . GLU A 1 85 ? -10.032 16.671 7.416 1.00 0.00 89 GLU A O 6
ATOM 7753 N N . GLY A 1 1 ? -3.565 -16.408 -5.250 1.00 0.00 5 GLY A N 7
ATOM 7754 C CA . GLY A 1 1 ? -2.835 -15.557 -4.339 1.00 0.00 5 GLY A CA 7
ATOM 7755 C C . GLY A 1 1 ? -3.232 -15.798 -2.902 1.00 0.00 5 GLY A C 7
ATOM 7756 O O . GLY A 1 1 ? -4.164 -15.170 -2.398 1.00 0.00 5 GLY A O 7
ATOM 7760 N N . GLN A 1 2 ? -2.540 -16.731 -2.259 1.00 0.00 6 GLN A N 7
ATOM 7761 C CA . GLN A 1 2 ? -2.773 -17.046 -0.852 1.00 0.00 6 GLN A CA 7
ATOM 7762 C C . GLN A 1 2 ? -2.737 -15.784 0.000 1.00 0.00 6 GLN A C 7
ATOM 7763 O O . GLN A 1 2 ? -3.708 -15.444 0.679 1.00 0.00 6 GLN A O 7
ATOM 7777 N N . PHE A 1 3 ? -1.608 -15.096 -0.055 1.00 0.00 7 PHE A N 7
ATOM 7778 C CA . PHE A 1 3 ? -1.398 -13.886 0.720 1.00 0.00 7 PHE A CA 7
ATOM 7779 C C . PHE A 1 3 ? -0.214 -13.119 0.166 1.00 0.00 7 PHE A C 7
ATOM 7780 O O . PHE A 1 3 ? 0.373 -13.511 -0.843 1.00 0.00 7 PHE A O 7
ATOM 7797 N N . HIS A 1 4 ? 0.132 -12.035 0.829 1.00 0.00 8 HIS A N 7
ATOM 7798 C CA . HIS A 1 4 ? 1.310 -11.267 0.481 1.00 0.00 8 HIS A CA 7
ATOM 7799 C C . HIS A 1 4 ? 1.662 -10.376 1.660 1.00 0.00 8 HIS A C 7
ATOM 7800 O O . HIS A 1 4 ? 1.778 -9.162 1.523 1.00 0.00 8 HIS A O 7
ATOM 7815 N N . ASP A 1 5 ? 1.778 -11.012 2.827 1.00 0.00 9 ASP A N 7
ATOM 7816 C CA . ASP A 1 5 ? 2.123 -10.329 4.075 1.00 0.00 9 ASP A CA 7
ATOM 7817 C C . ASP A 1 5 ? 3.286 -9.368 3.858 1.00 0.00 9 ASP A C 7
ATOM 7818 O O . ASP A 1 5 ? 3.136 -8.156 3.996 1.00 0.00 9 ASP A O 7
ATOM 7827 N N . ASN A 1 6 ? 4.436 -9.914 3.518 1.00 0.00 10 ASN A N 7
ATOM 7828 C CA . ASN A 1 6 ? 5.545 -9.112 3.031 1.00 0.00 10 ASN A CA 7
ATOM 7829 C C . ASN A 1 6 ? 5.926 -9.597 1.646 1.00 0.00 10 ASN A C 7
ATOM 7830 O O . ASN A 1 6 ? 6.310 -8.814 0.777 1.00 0.00 10 ASN A O 7
ATOM 7841 N N . ALA A 1 7 ? 5.800 -10.905 1.453 1.00 0.00 11 ALA A N 7
ATOM 7842 C CA . ALA A 1 7 ? 6.081 -11.527 0.173 1.00 0.00 11 ALA A CA 7
ATOM 7843 C C . ALA A 1 7 ? 5.276 -12.815 0.013 1.00 0.00 11 ALA A C 7
ATOM 7844 O O . ALA A 1 7 ? 4.455 -13.155 0.867 1.00 0.00 11 ALA A O 7
ATOM 7851 N N . ASN A 1 8 ? 5.507 -13.501 -1.094 1.00 0.00 12 ASN A N 7
ATOM 7852 C CA . ASN A 1 8 ? 4.883 -14.788 -1.377 1.00 0.00 12 ASN A CA 7
ATOM 7853 C C . ASN A 1 8 ? 5.590 -15.397 -2.580 1.00 0.00 12 ASN A C 7
ATOM 7854 O O . ASN A 1 8 ? 5.074 -15.364 -3.701 1.00 0.00 12 ASN A O 7
ATOM 7865 N N . GLY A 1 9 ? 6.791 -15.913 -2.345 1.00 0.00 13 GLY A N 7
ATOM 7866 C CA . GLY A 1 9 ? 7.614 -16.409 -3.428 1.00 0.00 13 GLY A CA 7
ATOM 7867 C C . GLY A 1 9 ? 7.947 -15.310 -4.415 1.00 0.00 13 GLY A C 7
ATOM 7868 O O . GLY A 1 9 ? 8.780 -14.450 -4.137 1.00 0.00 13 GLY A O 7
ATOM 7872 N N . GLY A 1 10 ? 7.271 -15.326 -5.553 1.00 0.00 14 GLY A N 7
ATOM 7873 C CA . GLY A 1 10 ? 7.430 -14.278 -6.538 1.00 0.00 14 GLY A CA 7
ATOM 7874 C C . GLY A 1 10 ? 6.100 -13.911 -7.156 1.00 0.00 14 GLY A C 7
ATOM 7875 O O . GLY A 1 10 ? 6.025 -13.497 -8.313 1.00 0.00 14 GLY A O 7
ATOM 7879 N N . GLN A 1 11 ? 5.048 -14.063 -6.367 1.00 0.00 15 GLN A N 7
ATOM 7880 C CA . GLN A 1 11 ? 3.694 -13.843 -6.842 1.00 0.00 15 GLN A CA 7
ATOM 7881 C C . GLN A 1 11 ? 3.021 -12.732 -6.036 1.00 0.00 15 GLN A C 7
ATOM 7882 O O . GLN A 1 11 ? 3.225 -12.611 -4.822 1.00 0.00 15 GLN A O 7
ATOM 7896 N N . ASN A 1 12 ? 2.232 -11.917 -6.723 1.00 0.00 16 ASN A N 7
ATOM 7897 C CA . ASN A 1 12 ? 1.515 -10.817 -6.091 1.00 0.00 16 ASN A CA 7
ATOM 7898 C C . ASN A 1 12 ? 0.252 -11.325 -5.397 1.00 0.00 16 ASN A C 7
ATOM 7899 O O . ASN A 1 12 ? 0.017 -12.531 -5.319 1.00 0.00 16 ASN A O 7
ATOM 7910 N N . GLY A 1 13 ? -0.548 -10.402 -4.880 1.00 0.00 17 GLY A N 7
ATOM 7911 C CA . GLY A 1 13 ? -1.760 -10.777 -4.184 1.00 0.00 17 GLY A CA 7
ATOM 7912 C C . GLY A 1 13 ? -2.825 -9.713 -4.296 1.00 0.00 17 GLY A C 7
ATOM 7913 O O . GLY A 1 13 ? -3.343 -9.458 -5.381 1.00 0.00 17 GLY A O 7
ATOM 7917 N N . THR A 1 14 ? -3.141 -9.074 -3.184 1.00 0.00 18 THR A N 7
ATOM 7918 C CA . THR A 1 14 ? -4.159 -8.041 -3.174 1.00 0.00 18 THR A CA 7
ATOM 7919 C C . THR A 1 14 ? -3.533 -6.660 -3.332 1.00 0.00 18 THR A C 7
ATOM 7920 O O . THR A 1 14 ? -2.593 -6.302 -2.618 1.00 0.00 18 THR A O 7
ATOM 7931 N N . VAL A 1 15 ? -4.041 -5.910 -4.296 1.00 0.00 19 VAL A N 7
ATOM 7932 C CA . VAL A 1 15 ? -3.591 -4.554 -4.539 1.00 0.00 19 VAL A CA 7
ATOM 7933 C C . VAL A 1 15 ? -4.786 -3.647 -4.816 1.00 0.00 19 VAL A C 7
ATOM 7934 O O . VAL A 1 15 ? -5.619 -3.945 -5.673 1.00 0.00 19 VAL A O 7
ATOM 7947 N N . GLN A 1 16 ? -4.889 -2.566 -4.062 1.00 0.00 20 GLN A N 7
ATOM 7948 C CA . GLN A 1 16 ? -5.968 -1.608 -4.253 1.00 0.00 20 GLN A CA 7
ATOM 7949 C C . GLN A 1 16 ? -5.424 -0.316 -4.837 1.00 0.00 20 GLN A C 7
ATOM 7950 O O . GLN A 1 16 ? -4.506 0.287 -4.279 1.00 0.00 20 GLN A O 7
ATOM 7964 N N . GLU A 1 17 ? -5.974 0.083 -5.975 1.00 0.00 21 GLU A N 7
ATOM 7965 C CA . GLU A 1 17 ? -5.551 1.302 -6.640 1.00 0.00 21 GLU A CA 7
ATOM 7966 C C . GLU A 1 17 ? -6.511 2.435 -6.343 1.00 0.00 21 GLU A C 7
ATOM 7967 O O . GLU A 1 17 ? -7.706 2.349 -6.632 1.00 0.00 21 GLU A O 7
ATOM 7979 N N . ILE A 1 18 ? -5.981 3.490 -5.747 1.00 0.00 22 ILE A N 7
ATOM 7980 C CA . ILE A 1 18 ? -6.797 4.625 -5.342 1.00 0.00 22 ILE A CA 7
ATOM 7981 C C . ILE A 1 18 ? -6.550 5.809 -6.265 1.00 0.00 22 ILE A C 7
ATOM 7982 O O . ILE A 1 18 ? -5.475 5.931 -6.848 1.00 0.00 22 ILE A O 7
ATOM 7998 N N . MET A 1 19 ? -7.557 6.661 -6.406 1.00 0.00 23 MET A N 7
ATOM 7999 C CA . MET A 1 19 ? -7.404 7.929 -7.095 1.00 0.00 23 MET A CA 7
ATOM 8000 C C . MET A 1 19 ? -7.326 9.036 -6.060 1.00 0.00 23 MET A C 7
ATOM 8001 O O . MET A 1 19 ? -8.351 9.568 -5.621 1.00 0.00 23 MET A O 7
ATOM 8015 N N . ILE A 1 20 ? -6.113 9.360 -5.655 1.00 0.00 24 ILE A N 7
ATOM 8016 C CA . ILE A 1 20 ? -5.902 10.331 -4.595 1.00 0.00 24 ILE A CA 7
ATOM 8017 C C . ILE A 1 20 ? -6.029 11.754 -5.135 1.00 0.00 24 ILE A C 7
ATOM 8018 O O . ILE A 1 20 ? -5.525 12.055 -6.217 1.00 0.00 24 ILE A O 7
ATOM 8034 N N . PRO A 1 21 ? -6.757 12.624 -4.408 1.00 0.00 25 PRO A N 7
ATOM 8035 C CA . PRO A 1 21 ? -6.836 14.055 -4.717 1.00 0.00 25 PRO A CA 7
ATOM 8036 C C . PRO A 1 21 ? -5.461 14.664 -4.952 1.00 0.00 25 PRO A C 7
ATOM 8037 O O . PRO A 1 21 ? -4.561 14.533 -4.117 1.00 0.00 25 PRO A O 7
ATOM 8048 N N . ALA A 1 22 ? -5.313 15.338 -6.087 1.00 0.00 26 ALA A N 7
ATOM 8049 C CA . ALA A 1 22 ? -4.041 15.925 -6.486 1.00 0.00 26 ALA A CA 7
ATOM 8050 C C . ALA A 1 22 ? -3.561 16.953 -5.465 1.00 0.00 26 ALA A C 7
ATOM 8051 O O . ALA A 1 22 ? -2.362 17.092 -5.220 1.00 0.00 26 ALA A O 7
ATOM 8058 N N . GLY A 1 23 ? -4.511 17.664 -4.870 1.00 0.00 27 GLY A N 7
ATOM 8059 C CA . GLY A 1 23 ? -4.180 18.708 -3.923 1.00 0.00 27 GLY A CA 7
ATOM 8060 C C . GLY A 1 23 ? -3.676 18.168 -2.601 1.00 0.00 27 GLY A C 7
ATOM 8061 O O . GLY A 1 23 ? -2.829 18.786 -1.954 1.00 0.00 27 GLY A O 7
ATOM 8065 N N . LYS A 1 24 ? -4.186 17.015 -2.193 1.00 0.00 28 LYS A N 7
ATOM 8066 C CA . LYS A 1 24 ? -3.803 16.433 -0.914 1.00 0.00 28 LYS A CA 7
ATOM 8067 C C . LYS A 1 24 ? -2.839 15.270 -1.108 1.00 0.00 28 LYS A C 7
ATOM 8068 O O . LYS A 1 24 ? -2.587 14.500 -0.182 1.00 0.00 28 LYS A O 7
ATOM 8087 N N . ALA A 1 25 ? -2.284 15.164 -2.312 1.00 0.00 29 ALA A N 7
ATOM 8088 C CA . ALA A 1 25 ? -1.327 14.108 -2.626 1.00 0.00 29 ALA A CA 7
ATOM 8089 C C . ALA A 1 25 ? -0.050 14.271 -1.817 1.00 0.00 29 ALA A C 7
ATOM 8090 O O . ALA A 1 25 ? 0.632 13.293 -1.510 1.00 0.00 29 ALA A O 7
ATOM 8097 N N . GLY A 1 26 ? 0.266 15.510 -1.472 1.00 0.00 30 GLY A N 7
ATOM 8098 C CA . GLY A 1 26 ? 1.448 15.779 -0.685 1.00 0.00 30 GLY A CA 7
ATOM 8099 C C . GLY A 1 26 ? 1.352 15.192 0.708 1.00 0.00 30 GLY A C 7
ATOM 8100 O O . GLY A 1 26 ? 2.359 14.809 1.297 1.00 0.00 30 GLY A O 7
ATOM 8104 N N . LEU A 1 27 ? 0.133 15.100 1.224 1.00 0.00 31 LEU A N 7
ATOM 8105 C CA . LEU A 1 27 ? -0.098 14.592 2.573 1.00 0.00 31 LEU A CA 7
ATOM 8106 C C . LEU A 1 27 ? 0.149 13.093 2.644 1.00 0.00 31 LEU A C 7
ATOM 8107 O O . LEU A 1 27 ? 0.719 12.594 3.614 1.00 0.00 31 LEU A O 7
ATOM 8123 N N . VAL A 1 28 ? -0.270 12.384 1.604 1.00 0.00 32 VAL A N 7
ATOM 8124 C CA . VAL A 1 28 ? -0.130 10.931 1.556 1.00 0.00 32 VAL A CA 7
ATOM 8125 C C . VAL A 1 28 ? 1.332 10.531 1.369 1.00 0.00 32 VAL A C 7
ATOM 8126 O O . VAL A 1 28 ? 1.758 9.464 1.803 1.00 0.00 32 VAL A O 7
ATOM 8139 N N . ILE A 1 29 ? 2.095 11.396 0.715 1.00 0.00 33 ILE A N 7
ATOM 8140 C CA . ILE A 1 29 ? 3.523 11.176 0.543 1.00 0.00 33 ILE A CA 7
ATOM 8141 C C . ILE A 1 29 ? 4.267 11.604 1.806 1.00 0.00 33 ILE A C 7
ATOM 8142 O O . ILE A 1 29 ? 5.268 11.001 2.202 1.00 0.00 33 ILE A O 7
ATOM 8158 N N . GLY A 1 30 ? 3.745 12.645 2.441 1.00 0.00 34 GLY A N 7
ATOM 8159 C CA . GLY A 1 30 ? 4.319 13.136 3.674 1.00 0.00 34 GLY A CA 7
ATOM 8160 C C . GLY A 1 30 ? 5.150 14.368 3.467 1.00 0.00 34 GLY A C 7
ATOM 8161 O O . GLY A 1 30 ? 6.061 14.648 4.241 1.00 0.00 34 GLY A O 7
ATOM 8165 N N . LYS A 1 31 ? 4.809 15.107 2.422 1.00 0.00 35 LYS A N 7
ATOM 8166 C CA . LYS A 1 31 ? 5.480 16.345 2.055 1.00 0.00 35 LYS A CA 7
ATOM 8167 C C . LYS A 1 31 ? 6.861 16.082 1.457 1.00 0.00 35 LYS A C 7
ATOM 8168 O O . LYS A 1 31 ? 7.139 16.492 0.330 1.00 0.00 35 LYS A O 7
ATOM 8187 N N . GLY A 1 32 ? 7.716 15.393 2.199 1.00 0.00 36 GLY A N 7
ATOM 8188 C CA . GLY A 1 32 ? 9.056 15.121 1.722 1.00 0.00 36 GLY A CA 7
ATOM 8189 C C . GLY A 1 32 ? 9.186 13.712 1.194 1.00 0.00 36 GLY A C 7
ATOM 8190 O O . GLY A 1 32 ? 9.853 13.470 0.184 1.00 0.00 36 GLY A O 7
ATOM 8194 N N . GLY A 1 33 ? 8.544 12.779 1.878 1.00 0.00 37 GLY A N 7
ATOM 8195 C CA . GLY A 1 33 ? 8.573 11.394 1.458 1.00 0.00 37 GLY A CA 7
ATOM 8196 C C . GLY A 1 33 ? 8.963 10.454 2.582 1.00 0.00 37 GLY A C 7
ATOM 8197 O O . GLY A 1 33 ? 9.172 9.262 2.362 1.00 0.00 37 GLY A O 7
ATOM 8201 N N . GLU A 1 34 ? 9.069 10.989 3.790 1.00 0.00 38 GLU A N 7
ATOM 8202 C CA . GLU A 1 34 ? 9.378 10.177 4.952 1.00 0.00 38 GLU A CA 7
ATOM 8203 C C . GLU A 1 34 ? 8.131 9.432 5.416 1.00 0.00 38 GLU A C 7
ATOM 8204 O O . GLU A 1 34 ? 8.210 8.282 5.846 1.00 0.00 38 GLU A O 7
ATOM 8216 N N . THR A 1 35 ? 6.976 10.084 5.299 1.00 0.00 39 THR A N 7
ATOM 8217 C CA . THR A 1 35 ? 5.714 9.485 5.715 1.00 0.00 39 THR A CA 7
ATOM 8218 C C . THR A 1 35 ? 5.399 8.236 4.894 1.00 0.00 39 THR A C 7
ATOM 8219 O O . THR A 1 35 ? 5.125 7.178 5.456 1.00 0.00 39 THR A O 7
ATOM 8230 N N . ILE A 1 36 ? 5.461 8.357 3.569 1.00 0.00 40 ILE A N 7
ATOM 8231 C CA . ILE A 1 36 ? 5.163 7.227 2.683 1.00 0.00 40 ILE A CA 7
ATOM 8232 C C . ILE A 1 36 ? 6.053 6.024 3.001 1.00 0.00 40 ILE A C 7
ATOM 8233 O O . ILE A 1 36 ? 5.610 4.877 2.934 1.00 0.00 40 ILE A O 7
ATOM 8249 N N . LYS A 1 37 ? 7.299 6.291 3.365 1.00 0.00 41 LYS A N 7
ATOM 8250 C CA . LYS A 1 37 ? 8.239 5.232 3.704 1.00 0.00 41 LYS A CA 7
ATOM 8251 C C . LYS A 1 37 ? 7.809 4.554 4.999 1.00 0.00 41 LYS A C 7
ATOM 8252 O O . LYS A 1 37 ? 7.942 3.342 5.158 1.00 0.00 41 LYS A O 7
ATOM 8271 N N . GLN A 1 38 ? 7.286 5.348 5.915 1.00 0.00 42 GLN A N 7
ATOM 8272 C CA . GLN A 1 38 ? 6.829 4.844 7.197 1.00 0.00 42 GLN A CA 7
ATOM 8273 C C . GLN A 1 38 ? 5.543 4.049 7.039 1.00 0.00 42 GLN A C 7
ATOM 8274 O O . GLN A 1 38 ? 5.390 2.984 7.638 1.00 0.00 42 GLN A O 7
ATOM 8288 N N . LEU A 1 39 ? 4.635 4.577 6.224 1.00 0.00 43 LEU A N 7
ATOM 8289 C CA . LEU A 1 39 ? 3.317 3.981 6.008 1.00 0.00 43 LEU A CA 7
ATOM 8290 C C . LEU A 1 39 ? 3.419 2.512 5.619 1.00 0.00 43 LEU A C 7
ATOM 8291 O O . LEU A 1 39 ? 2.658 1.673 6.111 1.00 0.00 43 LEU A O 7
ATOM 8307 N N . GLN A 1 40 ? 4.368 2.216 4.739 1.00 0.00 44 GLN A N 7
ATOM 8308 C CA . GLN A 1 40 ? 4.610 0.853 4.281 1.00 0.00 44 GLN A CA 7
ATOM 8309 C C . GLN A 1 40 ? 4.830 -0.076 5.470 1.00 0.00 44 GLN A C 7
ATOM 8310 O O . GLN A 1 40 ? 4.213 -1.141 5.571 1.00 0.00 44 GLN A O 7
ATOM 8324 N N . GLU A 1 41 ? 5.683 0.360 6.385 1.00 0.00 45 GLU A N 7
ATOM 8325 C CA . GLU A 1 41 ? 6.015 -0.423 7.568 1.00 0.00 45 GLU A CA 7
ATOM 8326 C C . GLU A 1 41 ? 4.802 -0.554 8.488 1.00 0.00 45 GLU A C 7
ATOM 8327 O O . GLU A 1 41 ? 4.554 -1.615 9.061 1.00 0.00 45 GLU A O 7
ATOM 8339 N N . ARG A 1 42 ? 4.042 0.535 8.601 1.00 0.00 46 ARG A N 7
ATOM 8340 C CA . ARG A 1 42 ? 2.953 0.639 9.577 1.00 0.00 46 ARG A CA 7
ATOM 8341 C C . ARG A 1 42 ? 1.935 -0.475 9.407 1.00 0.00 46 ARG A C 7
ATOM 8342 O O . ARG A 1 42 ? 1.510 -1.094 10.380 1.00 0.00 46 ARG A O 7
ATOM 8363 N N . ALA A 1 43 ? 1.551 -0.727 8.173 1.00 0.00 47 ALA A N 7
ATOM 8364 C CA . ALA A 1 43 ? 0.520 -1.707 7.898 1.00 0.00 47 ALA A CA 7
ATOM 8365 C C . ALA A 1 43 ? 1.124 -3.058 7.567 1.00 0.00 47 ALA A C 7
ATOM 8366 O O . ALA A 1 43 ? 0.474 -4.092 7.703 1.00 0.00 47 ALA A O 7
ATOM 8373 N N . GLY A 1 44 ? 2.386 -3.046 7.173 1.00 0.00 48 GLY A N 7
ATOM 8374 C CA . GLY A 1 44 ? 3.015 -4.261 6.711 1.00 0.00 48 GLY A CA 7
ATOM 8375 C C . GLY A 1 44 ? 2.686 -4.541 5.259 1.00 0.00 48 GLY A C 7
ATOM 8376 O O . GLY A 1 44 ? 2.297 -5.654 4.910 1.00 0.00 48 GLY A O 7
ATOM 8380 N N . VAL A 1 45 ? 2.820 -3.520 4.420 1.00 0.00 49 VAL A N 7
ATOM 8381 C CA . VAL A 1 45 ? 2.495 -3.627 3.001 1.00 0.00 49 VAL A CA 7
ATOM 8382 C C . VAL A 1 45 ? 3.433 -2.776 2.173 1.00 0.00 49 VAL A C 7
ATOM 8383 O O . VAL A 1 45 ? 4.205 -1.983 2.703 1.00 0.00 49 VAL A O 7
ATOM 8396 N N . LYS A 1 46 ? 3.346 -2.938 0.868 1.00 0.00 50 LYS A N 7
ATOM 8397 C CA . LYS A 1 46 ? 4.126 -2.137 -0.049 1.00 0.00 50 LYS A CA 7
ATOM 8398 C C . LYS A 1 46 ? 3.235 -1.035 -0.607 1.00 0.00 50 LYS A C 7
ATOM 8399 O O . LYS A 1 46 ? 2.197 -1.311 -1.211 1.00 0.00 50 LYS A O 7
ATOM 8418 N N . MET A 1 47 ? 3.631 0.210 -0.405 1.00 0.00 51 MET A N 7
ATOM 8419 C CA . MET A 1 47 ? 2.860 1.333 -0.909 1.00 0.00 51 MET A CA 7
ATOM 8420 C C . MET A 1 47 ? 3.657 2.078 -1.951 1.00 0.00 51 MET A C 7
ATOM 8421 O O . MET A 1 47 ? 4.793 2.479 -1.700 1.00 0.00 51 MET A O 7
ATOM 8435 N N . ILE A 1 48 ? 3.077 2.256 -3.117 1.00 0.00 52 ILE A N 7
ATOM 8436 C CA . ILE A 1 48 ? 3.701 3.080 -4.122 1.00 0.00 52 ILE A CA 7
ATOM 8437 C C . ILE A 1 48 ? 2.812 4.270 -4.455 1.00 0.00 52 ILE A C 7
ATOM 8438 O O . ILE A 1 48 ? 1.781 4.141 -5.121 1.00 0.00 52 ILE A O 7
ATOM 8454 N N . LEU A 1 49 ? 3.194 5.427 -3.942 1.00 0.00 53 LEU A N 7
ATOM 8455 C CA . LEU A 1 49 ? 2.565 6.666 -4.343 1.00 0.00 53 LEU A CA 7
ATOM 8456 C C . LEU A 1 49 ? 3.141 7.069 -5.681 1.00 0.00 53 LEU A C 7
ATOM 8457 O O . LEU A 1 49 ? 4.258 7.581 -5.753 1.00 0.00 53 LEU A O 7
ATOM 8473 N N . ILE A 1 50 ? 2.392 6.824 -6.738 1.00 0.00 54 ILE A N 7
ATOM 8474 C CA . ILE A 1 50 ? 2.885 7.081 -8.074 1.00 0.00 54 ILE A CA 7
ATOM 8475 C C . ILE A 1 50 ? 2.850 8.578 -8.350 1.00 0.00 54 ILE A C 7
ATOM 8476 O O . ILE A 1 50 ? 1.827 9.135 -8.739 1.00 0.00 54 ILE A O 7
ATOM 8492 N N . GLN A 1 51 ? 3.962 9.231 -8.067 1.00 0.00 55 GLN A N 7
ATOM 8493 C CA . GLN A 1 51 ? 4.096 10.664 -8.285 1.00 0.00 55 GLN A CA 7
ATOM 8494 C C . GLN A 1 51 ? 5.325 10.945 -9.132 1.00 0.00 55 GLN A C 7
ATOM 8495 O O . GLN A 1 51 ? 5.349 11.877 -9.933 1.00 0.00 55 GLN A O 7
ATOM 8509 N N . ASP A 1 52 ? 6.332 10.109 -8.959 1.00 0.00 56 ASP A N 7
ATOM 8510 C CA . ASP A 1 52 ? 7.544 10.179 -9.750 1.00 0.00 56 ASP A CA 7
ATOM 8511 C C . ASP A 1 52 ? 7.344 9.425 -11.056 1.00 0.00 56 ASP A C 7
ATOM 8512 O O . ASP A 1 52 ? 7.965 9.731 -12.071 1.00 0.00 56 ASP A O 7
ATOM 8521 N N . GLY A 1 53 ? 6.447 8.448 -11.023 1.00 0.00 57 GLY A N 7
ATOM 8522 C CA . GLY A 1 53 ? 6.128 7.688 -12.214 1.00 0.00 57 GLY A CA 7
ATOM 8523 C C . GLY A 1 53 ? 5.034 8.340 -13.034 1.00 0.00 57 GLY A C 7
ATOM 8524 O O . GLY A 1 53 ? 4.750 7.918 -14.155 1.00 0.00 57 GLY A O 7
ATOM 8528 N N . SER A 1 54 ? 4.431 9.382 -12.483 1.00 0.00 58 SER A N 7
ATOM 8529 C CA . SER A 1 54 ? 3.305 10.036 -13.125 1.00 0.00 58 SER A CA 7
ATOM 8530 C C . SER A 1 54 ? 3.655 11.438 -13.601 1.00 0.00 58 SER A C 7
ATOM 8531 O O . SER A 1 54 ? 4.511 12.114 -13.031 1.00 0.00 58 SER A O 7
ATOM 8539 N N . GLN A 1 55 ? 3.002 11.841 -14.677 1.00 0.00 59 GLN A N 7
ATOM 8540 C CA . GLN A 1 55 ? 2.924 13.234 -15.066 1.00 0.00 59 GLN A CA 7
ATOM 8541 C C . GLN A 1 55 ? 1.481 13.668 -14.890 1.00 0.00 59 GLN A C 7
ATOM 8542 O O . GLN A 1 55 ? 1.098 14.800 -15.182 1.00 0.00 59 GLN A O 7
ATOM 8556 N N . ASN A 1 56 ? 0.691 12.723 -14.379 1.00 0.00 60 ASN A N 7
ATOM 8557 C CA . ASN A 1 56 ? -0.709 12.938 -14.054 1.00 0.00 60 ASN A CA 7
ATOM 8558 C C . ASN A 1 56 ? -0.809 13.425 -12.623 1.00 0.00 60 ASN A C 7
ATOM 8559 O O . ASN A 1 56 ? -1.866 13.394 -12.008 1.00 0.00 60 ASN A O 7
ATOM 8570 N N . THR A 1 57 ? 0.317 13.848 -12.093 1.00 0.00 61 THR A N 7
ATOM 8571 C CA . THR A 1 57 ? 0.403 14.298 -10.725 1.00 0.00 61 THR A CA 7
ATOM 8572 C C . THR A 1 57 ? -0.367 15.595 -10.531 1.00 0.00 61 THR A C 7
ATOM 8573 O O . THR A 1 57 ? -0.698 15.978 -9.408 1.00 0.00 61 THR A O 7
ATOM 8584 N N . ASN A 1 58 ? -0.654 16.261 -11.642 1.00 0.00 62 ASN A N 7
ATOM 8585 C CA . ASN A 1 58 ? -1.434 17.493 -11.616 1.00 0.00 62 ASN A CA 7
ATOM 8586 C C . ASN A 1 58 ? -2.928 17.181 -11.604 1.00 0.00 62 ASN A C 7
ATOM 8587 O O . ASN A 1 58 ? -3.764 18.083 -11.523 1.00 0.00 62 ASN A O 7
ATOM 8598 N N . VAL A 1 59 ? -3.253 15.897 -11.695 1.00 0.00 63 VAL A N 7
ATOM 8599 C CA . VAL A 1 59 ? -4.635 15.440 -11.674 1.00 0.00 63 VAL A CA 7
ATOM 8600 C C . VAL A 1 59 ? -4.778 14.255 -10.722 1.00 0.00 63 VAL A C 7
ATOM 8601 O O . VAL A 1 59 ? -3.997 14.118 -9.779 1.00 0.00 63 VAL A O 7
ATOM 8614 N N . ASP A 1 60 ? -5.778 13.415 -10.973 1.00 0.00 64 ASP A N 7
ATOM 8615 C CA . ASP A 1 60 ? -6.037 12.232 -10.156 1.00 0.00 64 ASP A CA 7
ATOM 8616 C C . ASP A 1 60 ? -4.772 11.406 -9.980 1.00 0.00 64 ASP A C 7
ATOM 8617 O O . ASP A 1 60 ? -4.030 11.163 -10.936 1.00 0.00 64 ASP A O 7
ATOM 8626 N N . LYS A 1 61 ? -4.540 10.974 -8.756 1.00 0.00 65 LYS A N 7
ATOM 8627 C CA . LYS A 1 61 ? -3.300 10.310 -8.392 1.00 0.00 65 LYS A CA 7
ATOM 8628 C C . LYS A 1 61 ? -3.437 8.801 -8.301 1.00 0.00 65 LYS A C 7
ATOM 8629 O O . LYS A 1 61 ? -4.205 8.293 -7.490 1.00 0.00 65 LYS A O 7
ATOM 8648 N N . PRO A 1 62 ? -2.676 8.075 -9.129 1.00 0.00 66 PRO A N 7
ATOM 8649 C CA . PRO A 1 62 ? -2.560 6.616 -9.035 1.00 0.00 66 PRO A CA 7
ATOM 8650 C C . PRO A 1 62 ? -1.842 6.181 -7.752 1.00 0.00 66 PRO A C 7
ATOM 8651 O O . PRO A 1 62 ? -0.737 6.648 -7.457 1.00 0.00 66 PRO A O 7
ATOM 8662 N N . LEU A 1 63 ? -2.482 5.310 -6.985 1.00 0.00 67 LEU A N 7
ATOM 8663 C CA . LEU A 1 63 ? -1.889 4.777 -5.766 1.00 0.00 67 LEU A CA 7
ATOM 8664 C C . LEU A 1 63 ? -2.084 3.270 -5.708 1.00 0.00 67 LEU A C 7
ATOM 8665 O O . LEU A 1 63 ? -3.201 2.787 -5.858 1.00 0.00 67 LEU A O 7
ATOM 8681 N N . ARG A 1 64 ? -1.005 2.531 -5.497 1.00 0.00 68 ARG A N 7
ATOM 8682 C CA . ARG A 1 64 ? -1.095 1.081 -5.395 1.00 0.00 68 ARG A CA 7
ATOM 8683 C C . ARG A 1 64 ? -0.670 0.601 -4.018 1.00 0.00 68 ARG A C 7
ATOM 8684 O O . ARG A 1 64 ? 0.501 0.712 -3.640 1.00 0.00 68 ARG A O 7
ATOM 8705 N N . ILE A 1 65 ? -1.633 0.096 -3.262 1.00 0.00 69 ILE A N 7
ATOM 8706 C CA . ILE A 1 65 ? -1.340 -0.572 -2.005 1.00 0.00 69 ILE A CA 7
ATOM 8707 C C . ILE A 1 65 ? -1.241 -2.067 -2.267 1.00 0.00 69 ILE A C 7
ATOM 8708 O O . ILE A 1 65 ? -2.254 -2.734 -2.477 1.00 0.00 69 ILE A O 7
ATOM 8724 N N . ILE A 1 66 ? -0.024 -2.581 -2.279 1.00 0.00 70 ILE A N 7
ATOM 8725 C CA . ILE A 1 66 ? 0.210 -3.967 -2.640 1.00 0.00 70 ILE A CA 7
ATOM 8726 C C . ILE A 1 66 ? 0.611 -4.777 -1.418 1.00 0.00 70 ILE A C 7
ATOM 8727 O O . ILE A 1 66 ? 1.541 -4.410 -0.700 1.00 0.00 70 ILE A O 7
ATOM 8743 N N . GLY A 1 67 ? -0.093 -5.868 -1.171 1.00 0.00 71 GLY A N 7
ATOM 8744 C CA . GLY A 1 67 ? 0.273 -6.728 -0.073 1.00 0.00 71 GLY A CA 7
ATOM 8745 C C . GLY A 1 67 ? -0.811 -7.714 0.292 1.00 0.00 71 GLY A C 7
ATOM 8746 O O . GLY A 1 67 ? -1.424 -8.336 -0.579 1.00 0.00 71 GLY A O 7
ATOM 8750 N N . ASP A 1 68 ? -1.041 -7.849 1.584 1.00 0.00 72 ASP A N 7
ATOM 8751 C CA . ASP A 1 68 ? -1.999 -8.809 2.104 1.00 0.00 72 ASP A CA 7
ATOM 8752 C C . ASP A 1 68 ? -3.364 -8.171 2.285 1.00 0.00 72 ASP A C 7
ATOM 8753 O O . ASP A 1 68 ? -3.442 -7.053 2.789 1.00 0.00 72 ASP A O 7
ATOM 8762 N N . PRO A 1 69 ? -4.442 -8.859 1.868 1.00 0.00 73 PRO A N 7
ATOM 8763 C CA . PRO A 1 69 ? -5.808 -8.323 1.895 1.00 0.00 73 PRO A CA 7
ATOM 8764 C C . PRO A 1 69 ? -6.119 -7.500 3.148 1.00 0.00 73 PRO A C 7
ATOM 8765 O O . PRO A 1 69 ? -6.704 -6.414 3.062 1.00 0.00 73 PRO A O 7
ATOM 8776 N N . TYR A 1 70 ? -5.682 -8.002 4.300 1.00 0.00 74 TYR A N 7
ATOM 8777 C CA . TYR A 1 70 ? -5.984 -7.377 5.577 1.00 0.00 74 TYR A CA 7
ATOM 8778 C C . TYR A 1 70 ? -5.259 -6.041 5.715 1.00 0.00 74 TYR A C 7
ATOM 8779 O O . TYR A 1 70 ? -5.887 -5.012 5.964 1.00 0.00 74 TYR A O 7
ATOM 8797 N N . LYS A 1 71 ? -3.945 -6.047 5.525 1.00 0.00 75 LYS A N 7
ATOM 8798 C CA . LYS A 1 71 ? -3.176 -4.818 5.672 1.00 0.00 75 LYS A CA 7
ATOM 8799 C C . LYS A 1 71 ? -3.383 -3.878 4.499 1.00 0.00 75 LYS A C 7
ATOM 8800 O O . LYS A 1 71 ? -3.206 -2.677 4.642 1.00 0.00 75 LYS A O 7
ATOM 8819 N N . VAL A 1 72 ? -3.761 -4.409 3.344 1.00 0.00 76 VAL A N 7
ATOM 8820 C CA . VAL A 1 72 ? -4.101 -3.555 2.212 1.00 0.00 76 VAL A CA 7
ATOM 8821 C C . VAL A 1 72 ? -5.320 -2.699 2.560 1.00 0.00 76 VAL A C 7
ATOM 8822 O O . VAL A 1 72 ? -5.444 -1.553 2.122 1.00 0.00 76 VAL A O 7
ATOM 8835 N N . GLN A 1 73 ? -6.195 -3.252 3.385 1.00 0.00 77 GLN A N 7
ATOM 8836 C CA . GLN A 1 73 ? -7.374 -2.542 3.833 1.00 0.00 77 GLN A CA 7
ATOM 8837 C C . GLN A 1 73 ? -6.973 -1.531 4.902 1.00 0.00 77 GLN A C 7
ATOM 8838 O O . GLN A 1 73 ? -7.327 -0.353 4.819 1.00 0.00 77 GLN A O 7
ATOM 8852 N N . GLN A 1 74 ? -6.195 -1.997 5.881 1.00 0.00 78 GLN A N 7
ATOM 8853 C CA . GLN A 1 74 ? -5.669 -1.138 6.942 1.00 0.00 78 GLN A CA 7
ATOM 8854 C C . GLN A 1 74 ? -4.910 0.038 6.347 1.00 0.00 78 GLN A C 7
ATOM 8855 O O . GLN A 1 74 ? -5.039 1.175 6.789 1.00 0.00 78 GLN A O 7
ATOM 8869 N N . ALA A 1 75 ? -4.108 -0.262 5.343 1.00 0.00 79 ALA A N 7
ATOM 8870 C CA . ALA A 1 75 ? -3.292 0.736 4.684 1.00 0.00 79 ALA A CA 7
ATOM 8871 C C . ALA A 1 75 ? -4.153 1.771 3.977 1.00 0.00 79 ALA A C 7
ATOM 8872 O O . ALA A 1 75 ? -3.862 2.968 4.009 1.00 0.00 79 ALA A O 7
ATOM 8879 N N . CYS A 1 76 ? -5.223 1.307 3.348 1.00 0.00 80 CYS A N 7
ATOM 8880 C CA . CYS A 1 76 ? -6.124 2.189 2.628 1.00 0.00 80 CYS A CA 7
ATOM 8881 C C . CYS A 1 76 ? -6.824 3.133 3.591 1.00 0.00 80 CYS A C 7
ATOM 8882 O O . CYS A 1 76 ? -6.874 4.334 3.347 1.00 0.00 80 CYS A O 7
ATOM 8890 N N . GLU A 1 77 ? -7.338 2.604 4.696 1.00 0.00 81 GLU A N 7
ATOM 8891 C CA . GLU A 1 77 ? -8.015 3.440 5.679 1.00 0.00 81 GLU A CA 7
ATOM 8892 C C . GLU A 1 77 ? -7.012 4.329 6.413 1.00 0.00 81 GLU A C 7
ATOM 8893 O O . GLU A 1 77 ? -7.385 5.339 7.005 1.00 0.00 81 GLU A O 7
ATOM 8905 N N . MET A 1 78 ? -5.741 3.947 6.370 1.00 0.00 82 MET A N 7
ATOM 8906 C CA . MET A 1 78 ? -4.676 4.759 6.947 1.00 0.00 82 MET A CA 7
ATOM 8907 C C . MET A 1 78 ? -4.428 6.001 6.099 1.00 0.00 82 MET A C 7
ATOM 8908 O O . MET A 1 78 ? -4.485 7.124 6.595 1.00 0.00 82 MET A O 7
ATOM 8922 N N . VAL A 1 79 ? -4.172 5.792 4.812 1.00 0.00 83 VAL A N 7
ATOM 8923 C CA . VAL A 1 79 ? -3.824 6.889 3.919 1.00 0.00 83 VAL A CA 7
ATOM 8924 C C . VAL A 1 79 ? -5.054 7.717 3.575 1.00 0.00 83 VAL A C 7
ATOM 8925 O O . VAL A 1 79 ? -4.963 8.923 3.346 1.00 0.00 83 VAL A O 7
ATOM 8938 N N . MET A 1 80 ? -6.209 7.063 3.563 1.00 0.00 84 MET A N 7
ATOM 8939 C CA . MET A 1 80 ? -7.469 7.739 3.300 1.00 0.00 84 MET A CA 7
ATOM 8940 C C . MET A 1 80 ? -7.823 8.638 4.477 1.00 0.00 84 MET A C 7
ATOM 8941 O O . MET A 1 80 ? -8.416 9.704 4.302 1.00 0.00 84 MET A O 7
ATOM 8955 N N . ASP A 1 81 ? -7.419 8.222 5.675 1.00 0.00 85 ASP A N 7
ATOM 8956 C CA . ASP A 1 81 ? -7.654 9.023 6.877 1.00 0.00 85 ASP A CA 7
ATOM 8957 C C . ASP A 1 81 ? -6.971 10.376 6.754 1.00 0.00 85 ASP A C 7
ATOM 8958 O O . ASP A 1 81 ? -7.506 11.393 7.182 1.00 0.00 85 ASP A O 7
ATOM 8967 N N . ILE A 1 82 ? -5.796 10.377 6.139 1.00 0.00 86 ILE A N 7
ATOM 8968 C CA . ILE A 1 82 ? -5.021 11.596 5.939 1.00 0.00 86 ILE A CA 7
ATOM 8969 C C . ILE A 1 82 ? -5.714 12.515 4.933 1.00 0.00 86 ILE A C 7
ATOM 8970 O O . ILE A 1 82 ? -5.514 13.728 4.930 1.00 0.00 86 ILE A O 7
ATOM 8986 N N . LEU A 1 83 ? -6.551 11.928 4.091 1.00 0.00 87 LEU A N 7
ATOM 8987 C CA . LEU A 1 83 ? -7.222 12.680 3.044 1.00 0.00 87 LEU A CA 7
ATOM 8988 C C . LEU A 1 83 ? -8.549 13.245 3.542 1.00 0.00 87 LEU A C 7
ATOM 8989 O O . LEU A 1 83 ? -8.995 14.298 3.090 1.00 0.00 87 LEU A O 7
ATOM 9005 N N . ARG A 1 84 ? -9.180 12.544 4.476 1.00 0.00 88 ARG A N 7
ATOM 9006 C CA . ARG A 1 84 ? -10.401 13.042 5.109 1.00 0.00 88 ARG A CA 7
ATOM 9007 C C . ARG A 1 84 ? -10.027 13.935 6.284 1.00 0.00 88 ARG A C 7
ATOM 9008 O O . ARG A 1 84 ? -10.883 14.529 6.942 1.00 0.00 88 ARG A O 7
ATOM 9029 N N . GLU A 1 85 ? -8.731 14.007 6.523 1.00 0.00 89 GLU A N 7
ATOM 9030 C CA . GLU A 1 85 ? -8.160 14.780 7.612 1.00 0.00 89 GLU A CA 7
ATOM 9031 C C . GLU A 1 85 ? -8.030 16.242 7.191 1.00 0.00 89 GLU A C 7
ATOM 9032 O O . GLU A 1 85 ? -8.599 17.121 7.877 1.00 0.00 89 GLU A O 7
ATOM 9045 N N . GLY A 1 1 ? -4.160 -17.885 3.613 1.00 0.00 5 GLY A N 8
ATOM 9046 C CA . GLY A 1 1 ? -4.809 -17.988 2.326 1.00 0.00 5 GLY A CA 8
ATOM 9047 C C . GLY A 1 1 ? -5.350 -16.666 1.853 1.00 0.00 5 GLY A C 8
ATOM 9048 O O . GLY A 1 1 ? -4.853 -16.098 0.879 1.00 0.00 5 GLY A O 8
ATOM 9052 N N . GLN A 1 2 ? -6.379 -16.180 2.535 1.00 0.00 6 GLN A N 8
ATOM 9053 C CA . GLN A 1 2 ? -6.959 -14.889 2.211 1.00 0.00 6 GLN A CA 8
ATOM 9054 C C . GLN A 1 2 ? -5.937 -13.820 2.535 1.00 0.00 6 GLN A C 8
ATOM 9055 O O . GLN A 1 2 ? -5.536 -13.044 1.677 1.00 0.00 6 GLN A O 8
ATOM 9069 N N . PHE A 1 3 ? -5.507 -13.818 3.784 1.00 0.00 7 PHE A N 8
ATOM 9070 C CA . PHE A 1 3 ? -4.420 -12.967 4.229 1.00 0.00 7 PHE A CA 8
ATOM 9071 C C . PHE A 1 3 ? -3.651 -13.648 5.349 1.00 0.00 7 PHE A C 8
ATOM 9072 O O . PHE A 1 3 ? -4.205 -14.485 6.063 1.00 0.00 7 PHE A O 8
ATOM 9089 N N . HIS A 1 4 ? -2.385 -13.285 5.497 1.00 0.00 8 HIS A N 8
ATOM 9090 C CA . HIS A 1 4 ? -1.527 -13.863 6.530 1.00 0.00 8 HIS A CA 8
ATOM 9091 C C . HIS A 1 4 ? -0.153 -13.180 6.528 1.00 0.00 8 HIS A C 8
ATOM 9092 O O . HIS A 1 4 ? 0.813 -13.705 7.083 1.00 0.00 8 HIS A O 8
ATOM 9107 N N . ASP A 1 5 ? -0.089 -12.014 5.889 1.00 0.00 9 ASP A N 8
ATOM 9108 C CA . ASP A 1 5 ? 1.110 -11.170 5.870 1.00 0.00 9 ASP A CA 8
ATOM 9109 C C . ASP A 1 5 ? 2.289 -11.843 5.156 1.00 0.00 9 ASP A C 8
ATOM 9110 O O . ASP A 1 5 ? 2.380 -11.804 3.929 1.00 0.00 9 ASP A O 8
ATOM 9119 N N . ASN A 1 6 ? 3.172 -12.477 5.920 1.00 0.00 10 ASN A N 8
ATOM 9120 C CA . ASN A 1 6 ? 4.395 -13.051 5.366 1.00 0.00 10 ASN A CA 8
ATOM 9121 C C . ASN A 1 6 ? 4.088 -14.333 4.603 1.00 0.00 10 ASN A C 8
ATOM 9122 O O . ASN A 1 6 ? 4.499 -14.502 3.455 1.00 0.00 10 ASN A O 8
ATOM 9133 N N . ALA A 1 7 ? 3.361 -15.231 5.244 1.00 0.00 11 ALA A N 8
ATOM 9134 C CA . ALA A 1 7 ? 2.945 -16.463 4.602 1.00 0.00 11 ALA A CA 8
ATOM 9135 C C . ALA A 1 7 ? 1.473 -16.383 4.228 1.00 0.00 11 ALA A C 8
ATOM 9136 O O . ALA A 1 7 ? 0.668 -17.217 4.640 1.00 0.00 11 ALA A O 8
ATOM 9143 N N . ASN A 1 8 ? 1.121 -15.351 3.470 1.00 0.00 12 ASN A N 8
ATOM 9144 C CA . ASN A 1 8 ? -0.253 -15.163 3.018 1.00 0.00 12 ASN A CA 8
ATOM 9145 C C . ASN A 1 8 ? -0.637 -16.232 1.996 1.00 0.00 12 ASN A C 8
ATOM 9146 O O . ASN A 1 8 ? -1.732 -16.791 2.055 1.00 0.00 12 ASN A O 8
ATOM 9157 N N . GLY A 1 9 ? 0.280 -16.516 1.076 1.00 0.00 13 GLY A N 8
ATOM 9158 C CA . GLY A 1 9 ? 0.137 -17.662 0.192 1.00 0.00 13 GLY A CA 8
ATOM 9159 C C . GLY A 1 9 ? -0.898 -17.483 -0.905 1.00 0.00 13 GLY A C 8
ATOM 9160 O O . GLY A 1 9 ? -0.543 -17.225 -2.056 1.00 0.00 13 GLY A O 8
ATOM 9164 N N . GLY A 1 10 ? -2.170 -17.634 -0.539 1.00 0.00 14 GLY A N 8
ATOM 9165 C CA . GLY A 1 10 ? -3.252 -17.638 -1.512 1.00 0.00 14 GLY A CA 8
ATOM 9166 C C . GLY A 1 10 ? -3.301 -16.376 -2.343 1.00 0.00 14 GLY A C 8
ATOM 9167 O O . GLY A 1 10 ? -2.875 -16.369 -3.501 1.00 0.00 14 GLY A O 8
ATOM 9171 N N . GLN A 1 11 ? -3.827 -15.309 -1.768 1.00 0.00 15 GLN A N 8
ATOM 9172 C CA . GLN A 1 11 ? -3.786 -14.018 -2.426 1.00 0.00 15 GLN A CA 8
ATOM 9173 C C . GLN A 1 11 ? -2.484 -13.335 -2.033 1.00 0.00 15 GLN A C 8
ATOM 9174 O O . GLN A 1 11 ? -2.321 -12.893 -0.898 1.00 0.00 15 GLN A O 8
ATOM 9188 N N . ASN A 1 12 ? -1.559 -13.267 -2.979 1.00 0.00 16 ASN A N 8
ATOM 9189 C CA . ASN A 1 12 ? -0.181 -12.892 -2.681 1.00 0.00 16 ASN A CA 8
ATOM 9190 C C . ASN A 1 12 ? 0.031 -11.389 -2.776 1.00 0.00 16 ASN A C 8
ATOM 9191 O O . ASN A 1 12 ? 0.766 -10.806 -1.975 1.00 0.00 16 ASN A O 8
ATOM 9202 N N . GLY A 1 13 ? -0.609 -10.765 -3.748 1.00 0.00 17 GLY A N 8
ATOM 9203 C CA . GLY A 1 13 ? -0.428 -9.348 -3.952 1.00 0.00 17 GLY A CA 8
ATOM 9204 C C . GLY A 1 13 ? -1.733 -8.624 -4.168 1.00 0.00 17 GLY A C 8
ATOM 9205 O O . GLY A 1 13 ? -2.145 -8.401 -5.307 1.00 0.00 17 GLY A O 8
ATOM 9209 N N . THR A 1 14 ? -2.395 -8.266 -3.080 1.00 0.00 18 THR A N 8
ATOM 9210 C CA . THR A 1 14 ? -3.613 -7.483 -3.162 1.00 0.00 18 THR A CA 8
ATOM 9211 C C . THR A 1 14 ? -3.267 -6.038 -3.476 1.00 0.00 18 THR A C 8
ATOM 9212 O O . THR A 1 14 ? -2.442 -5.443 -2.797 1.00 0.00 18 THR A O 8
ATOM 9223 N N . VAL A 1 15 ? -3.876 -5.490 -4.515 1.00 0.00 19 VAL A N 8
ATOM 9224 C CA . VAL A 1 15 ? -3.598 -4.120 -4.908 1.00 0.00 19 VAL A CA 8
ATOM 9225 C C . VAL A 1 15 ? -4.887 -3.318 -5.078 1.00 0.00 19 VAL A C 8
ATOM 9226 O O . VAL A 1 15 ? -5.784 -3.699 -5.833 1.00 0.00 19 VAL A O 8
ATOM 9239 N N . GLN A 1 16 ? -4.983 -2.224 -4.340 1.00 0.00 20 GLN A N 8
ATOM 9240 C CA . GLN A 1 16 ? -6.103 -1.307 -4.471 1.00 0.00 20 GLN A CA 8
ATOM 9241 C C . GLN A 1 16 ? -5.593 0.047 -4.941 1.00 0.00 20 GLN A C 8
ATOM 9242 O O . GLN A 1 16 ? -4.818 0.697 -4.241 1.00 0.00 20 GLN A O 8
ATOM 9256 N N . GLU A 1 17 ? -5.992 0.453 -6.141 1.00 0.00 21 GLU A N 8
ATOM 9257 C CA . GLU A 1 17 ? -5.536 1.717 -6.701 1.00 0.00 21 GLU A CA 8
ATOM 9258 C C . GLU A 1 17 ? -6.447 2.860 -6.299 1.00 0.00 21 GLU A C 8
ATOM 9259 O O . GLU A 1 17 ? -7.624 2.890 -6.652 1.00 0.00 21 GLU A O 8
ATOM 9271 N N . ILE A 1 18 ? -5.890 3.791 -5.543 1.00 0.00 22 ILE A N 8
ATOM 9272 C CA . ILE A 1 18 ? -6.635 4.950 -5.090 1.00 0.00 22 ILE A CA 8
ATOM 9273 C C . ILE A 1 18 ? -6.328 6.139 -5.987 1.00 0.00 22 ILE A C 8
ATOM 9274 O O . ILE A 1 18 ? -5.259 6.201 -6.595 1.00 0.00 22 ILE A O 8
ATOM 9290 N N . MET A 1 19 ? -7.271 7.061 -6.084 1.00 0.00 23 MET A N 8
ATOM 9291 C CA . MET A 1 19 ? -7.069 8.297 -6.813 1.00 0.00 23 MET A CA 8
ATOM 9292 C C . MET A 1 19 ? -6.910 9.423 -5.816 1.00 0.00 23 MET A C 8
ATOM 9293 O O . MET A 1 19 ? -7.893 10.020 -5.376 1.00 0.00 23 MET A O 8
ATOM 9307 N N . ILE A 1 20 ? -5.675 9.686 -5.440 1.00 0.00 24 ILE A N 8
ATOM 9308 C CA . ILE A 1 20 ? -5.391 10.649 -4.394 1.00 0.00 24 ILE A CA 8
ATOM 9309 C C . ILE A 1 20 ? -5.561 12.074 -4.897 1.00 0.00 24 ILE A C 8
ATOM 9310 O O . ILE A 1 20 ? -4.976 12.454 -5.910 1.00 0.00 24 ILE A O 8
ATOM 9326 N N . PRO A 1 21 ? -6.387 12.865 -4.188 1.00 0.00 25 PRO A N 8
ATOM 9327 C CA . PRO A 1 21 ? -6.615 14.273 -4.507 1.00 0.00 25 PRO A CA 8
ATOM 9328 C C . PRO A 1 21 ? -5.307 15.023 -4.732 1.00 0.00 25 PRO A C 8
ATOM 9329 O O . PRO A 1 21 ? -4.395 14.959 -3.905 1.00 0.00 25 PRO A O 8
ATOM 9340 N N . ALA A 1 22 ? -5.233 15.735 -5.851 1.00 0.00 26 ALA A N 8
ATOM 9341 C CA . ALA A 1 22 ? -3.999 16.388 -6.285 1.00 0.00 26 ALA A CA 8
ATOM 9342 C C . ALA A 1 22 ? -3.472 17.387 -5.258 1.00 0.00 26 ALA A C 8
ATOM 9343 O O . ALA A 1 22 ? -2.276 17.676 -5.228 1.00 0.00 26 ALA A O 8
ATOM 9350 N N . GLY A 1 23 ? -4.358 17.904 -4.418 1.00 0.00 27 GLY A N 8
ATOM 9351 C CA . GLY A 1 23 ? -3.949 18.868 -3.413 1.00 0.00 27 GLY A CA 8
ATOM 9352 C C . GLY A 1 23 ? -3.676 18.230 -2.062 1.00 0.00 27 GLY A C 8
ATOM 9353 O O . GLY A 1 23 ? -3.288 18.911 -1.114 1.00 0.00 27 GLY A O 8
ATOM 9357 N N . LYS A 1 24 ? -3.878 16.919 -1.968 1.00 0.00 28 LYS A N 8
ATOM 9358 C CA . LYS A 1 24 ? -3.661 16.197 -0.718 1.00 0.00 28 LYS A CA 8
ATOM 9359 C C . LYS A 1 24 ? -2.533 15.178 -0.851 1.00 0.00 28 LYS A C 8
ATOM 9360 O O . LYS A 1 24 ? -2.419 14.249 -0.050 1.00 0.00 28 LYS A O 8
ATOM 9379 N N . ALA A 1 25 ? -1.689 15.365 -1.854 1.00 0.00 29 ALA A N 8
ATOM 9380 C CA . ALA A 1 25 ? -0.588 14.444 -2.104 1.00 0.00 29 ALA A CA 8
ATOM 9381 C C . ALA A 1 25 ? 0.546 14.659 -1.105 1.00 0.00 29 ALA A C 8
ATOM 9382 O O . ALA A 1 25 ? 1.368 13.772 -0.882 1.00 0.00 29 ALA A O 8
ATOM 9389 N N . GLY A 1 26 ? 0.571 15.835 -0.490 1.00 0.00 30 GLY A N 8
ATOM 9390 C CA . GLY A 1 26 ? 1.616 16.158 0.460 1.00 0.00 30 GLY A CA 8
ATOM 9391 C C . GLY A 1 26 ? 1.515 15.350 1.737 1.00 0.00 30 GLY A C 8
ATOM 9392 O O . GLY A 1 26 ? 2.474 15.249 2.493 1.00 0.00 30 GLY A O 8
ATOM 9396 N N . LEU A 1 27 ? 0.354 14.764 1.979 1.00 0.00 31 LEU A N 8
ATOM 9397 C CA . LEU A 1 27 ? 0.137 14.002 3.197 1.00 0.00 31 LEU A CA 8
ATOM 9398 C C . LEU A 1 27 ? 0.417 12.517 2.987 1.00 0.00 31 LEU A C 8
ATOM 9399 O O . LEU A 1 27 ? 0.988 11.862 3.858 1.00 0.00 31 LEU A O 8
ATOM 9415 N N . VAL A 1 28 ? 0.031 11.995 1.827 1.00 0.00 32 VAL A N 8
ATOM 9416 C CA . VAL A 1 28 ? 0.261 10.588 1.512 1.00 0.00 32 VAL A CA 8
ATOM 9417 C C . VAL A 1 28 ? 1.745 10.309 1.292 1.00 0.00 32 VAL A C 8
ATOM 9418 O O . VAL A 1 28 ? 2.240 9.234 1.620 1.00 0.00 32 VAL A O 8
ATOM 9431 N N . ILE A 1 29 ? 2.447 11.282 0.732 1.00 0.00 33 ILE A N 8
ATOM 9432 C CA . ILE A 1 29 ? 3.881 11.157 0.531 1.00 0.00 33 ILE A CA 8
ATOM 9433 C C . ILE A 1 29 ? 4.620 11.549 1.806 1.00 0.00 33 ILE A C 8
ATOM 9434 O O . ILE A 1 29 ? 5.544 10.863 2.253 1.00 0.00 33 ILE A O 8
ATOM 9450 N N . GLY A 1 30 ? 4.185 12.648 2.395 1.00 0.00 34 GLY A N 8
ATOM 9451 C CA . GLY A 1 30 ? 4.817 13.156 3.586 1.00 0.00 34 GLY A CA 8
ATOM 9452 C C . GLY A 1 30 ? 5.379 14.536 3.363 1.00 0.00 34 GLY A C 8
ATOM 9453 O O . GLY A 1 30 ? 5.261 15.092 2.271 1.00 0.00 34 GLY A O 8
ATOM 9457 N N . LYS A 1 31 ? 6.003 15.091 4.383 1.00 0.00 35 LYS A N 8
ATOM 9458 C CA . LYS A 1 31 ? 6.550 16.433 4.283 1.00 0.00 35 LYS A CA 8
ATOM 9459 C C . LYS A 1 31 ? 7.858 16.383 3.504 1.00 0.00 35 LYS A C 8
ATOM 9460 O O . LYS A 1 31 ? 8.241 17.341 2.827 1.00 0.00 35 LYS A O 8
ATOM 9479 N N . GLY A 1 32 ? 8.534 15.249 3.610 1.00 0.00 36 GLY A N 8
ATOM 9480 C CA . GLY A 1 32 ? 9.748 15.027 2.860 1.00 0.00 36 GLY A CA 8
ATOM 9481 C C . GLY A 1 32 ? 9.858 13.592 2.397 1.00 0.00 36 GLY A C 8
ATOM 9482 O O . GLY A 1 32 ? 10.940 13.127 2.039 1.00 0.00 36 GLY A O 8
ATOM 9486 N N . GLY A 1 33 ? 8.735 12.884 2.421 1.00 0.00 37 GLY A N 8
ATOM 9487 C CA . GLY A 1 33 ? 8.713 11.502 1.977 1.00 0.00 37 GLY A CA 8
ATOM 9488 C C . GLY A 1 33 ? 8.860 10.513 3.116 1.00 0.00 37 GLY A C 8
ATOM 9489 O O . GLY A 1 33 ? 8.863 9.302 2.898 1.00 0.00 37 GLY A O 8
ATOM 9493 N N . GLU A 1 34 ? 8.970 11.020 4.338 1.00 0.00 38 GLU A N 8
ATOM 9494 C CA . GLU A 1 34 ? 9.139 10.160 5.507 1.00 0.00 38 GLU A CA 8
ATOM 9495 C C . GLU A 1 34 ? 7.866 9.367 5.786 1.00 0.00 38 GLU A C 8
ATOM 9496 O O . GLU A 1 34 ? 7.925 8.210 6.201 1.00 0.00 38 GLU A O 8
ATOM 9508 N N . THR A 1 35 ? 6.721 9.989 5.526 1.00 0.00 39 THR A N 8
ATOM 9509 C CA . THR A 1 35 ? 5.436 9.369 5.793 1.00 0.00 39 THR A CA 8
ATOM 9510 C C . THR A 1 35 ? 5.254 8.109 4.952 1.00 0.00 39 THR A C 8
ATOM 9511 O O . THR A 1 35 ? 5.042 7.027 5.494 1.00 0.00 39 THR A O 8
ATOM 9522 N N . ILE A 1 36 ? 5.384 8.242 3.632 1.00 0.00 40 ILE A N 8
ATOM 9523 C CA . ILE A 1 36 ? 5.158 7.111 2.726 1.00 0.00 40 ILE A CA 8
ATOM 9524 C C . ILE A 1 36 ? 6.115 5.951 3.021 1.00 0.00 40 ILE A C 8
ATOM 9525 O O . ILE A 1 36 ? 5.746 4.782 2.897 1.00 0.00 40 ILE A O 8
ATOM 9541 N N . LYS A 1 37 ? 7.331 6.275 3.432 1.00 0.00 41 LYS A N 8
ATOM 9542 C CA . LYS A 1 37 ? 8.319 5.257 3.754 1.00 0.00 41 LYS A CA 8
ATOM 9543 C C . LYS A 1 37 ? 7.925 4.545 5.048 1.00 0.00 41 LYS A C 8
ATOM 9544 O O . LYS A 1 37 ? 8.049 3.328 5.165 1.00 0.00 41 LYS A O 8
ATOM 9563 N N . GLN A 1 38 ? 7.418 5.314 6.004 1.00 0.00 42 GLN A N 8
ATOM 9564 C CA . GLN A 1 38 ? 7.016 4.771 7.293 1.00 0.00 42 GLN A CA 8
ATOM 9565 C C . GLN A 1 38 ? 5.748 3.939 7.168 1.00 0.00 42 GLN A C 8
ATOM 9566 O O . GLN A 1 38 ? 5.619 2.904 7.816 1.00 0.00 42 GLN A O 8
ATOM 9580 N N . LEU A 1 39 ? 4.829 4.392 6.319 1.00 0.00 43 LEU A N 8
ATOM 9581 C CA . LEU A 1 39 ? 3.568 3.687 6.090 1.00 0.00 43 LEU A CA 8
ATOM 9582 C C . LEU A 1 39 ? 3.816 2.236 5.716 1.00 0.00 43 LEU A C 8
ATOM 9583 O O . LEU A 1 39 ? 3.172 1.324 6.236 1.00 0.00 43 LEU A O 8
ATOM 9599 N N . GLN A 1 40 ? 4.770 2.030 4.824 1.00 0.00 44 GLN A N 8
ATOM 9600 C CA . GLN A 1 40 ? 5.082 0.701 4.329 1.00 0.00 44 GLN A CA 8
ATOM 9601 C C . GLN A 1 40 ? 5.700 -0.170 5.423 1.00 0.00 44 GLN A C 8
ATOM 9602 O O . GLN A 1 40 ? 5.450 -1.374 5.483 1.00 0.00 44 GLN A O 8
ATOM 9616 N N . GLU A 1 41 ? 6.479 0.443 6.306 1.00 0.00 45 GLU A N 8
ATOM 9617 C CA . GLU A 1 41 ? 7.146 -0.300 7.372 1.00 0.00 45 GLU A CA 8
ATOM 9618 C C . GLU A 1 41 ? 6.199 -0.581 8.538 1.00 0.00 45 GLU A C 8
ATOM 9619 O O . GLU A 1 41 ? 6.395 -1.539 9.282 1.00 0.00 45 GLU A O 8
ATOM 9631 N N . ARG A 1 42 ? 5.177 0.251 8.705 1.00 0.00 46 ARG A N 8
ATOM 9632 C CA . ARG A 1 42 ? 4.236 0.076 9.811 1.00 0.00 46 ARG A CA 8
ATOM 9633 C C . ARG A 1 42 ? 3.074 -0.833 9.424 1.00 0.00 46 ARG A C 8
ATOM 9634 O O . ARG A 1 42 ? 2.521 -1.537 10.266 1.00 0.00 46 ARG A O 8
ATOM 9655 N N . ALA A 1 43 ? 2.711 -0.825 8.152 1.00 0.00 47 ALA A N 8
ATOM 9656 C CA . ALA A 1 43 ? 1.635 -1.679 7.672 1.00 0.00 47 ALA A CA 8
ATOM 9657 C C . ALA A 1 43 ? 2.170 -3.042 7.249 1.00 0.00 47 ALA A C 8
ATOM 9658 O O . ALA A 1 43 ? 1.482 -4.054 7.361 1.00 0.00 47 ALA A O 8
ATOM 9665 N N . GLY A 1 44 ? 3.409 -3.063 6.774 1.00 0.00 48 GLY A N 8
ATOM 9666 C CA . GLY A 1 44 ? 4.009 -4.307 6.327 1.00 0.00 48 GLY A CA 8
ATOM 9667 C C . GLY A 1 44 ? 3.796 -4.560 4.844 1.00 0.00 48 GLY A C 8
ATOM 9668 O O . GLY A 1 44 ? 4.290 -5.548 4.299 1.00 0.00 48 GLY A O 8
ATOM 9672 N N . VAL A 1 45 ? 3.054 -3.670 4.195 1.00 0.00 49 VAL A N 8
ATOM 9673 C CA . VAL A 1 45 ? 2.785 -3.781 2.763 1.00 0.00 49 VAL A CA 8
ATOM 9674 C C . VAL A 1 45 ? 3.632 -2.801 1.976 1.00 0.00 49 VAL A C 8
ATOM 9675 O O . VAL A 1 45 ? 4.404 -2.031 2.544 1.00 0.00 49 VAL A O 8
ATOM 9688 N N . LYS A 1 46 ? 3.475 -2.833 0.668 1.00 0.00 50 LYS A N 8
ATOM 9689 C CA . LYS A 1 46 ? 4.178 -1.908 -0.198 1.00 0.00 50 LYS A CA 8
ATOM 9690 C C . LYS A 1 46 ? 3.183 -0.919 -0.785 1.00 0.00 50 LYS A C 8
ATOM 9691 O O . LYS A 1 46 ? 2.182 -1.312 -1.384 1.00 0.00 50 LYS A O 8
ATOM 9710 N N . MET A 1 47 ? 3.451 0.361 -0.597 1.00 0.00 51 MET A N 8
ATOM 9711 C CA . MET A 1 47 ? 2.588 1.403 -1.120 1.00 0.00 51 MET A CA 8
ATOM 9712 C C . MET A 1 47 ? 3.370 2.267 -2.088 1.00 0.00 51 MET A C 8
ATOM 9713 O O . MET A 1 47 ? 4.439 2.773 -1.752 1.00 0.00 51 MET A O 8
ATOM 9727 N N . ILE A 1 48 ? 2.864 2.410 -3.296 1.00 0.00 52 ILE A N 8
ATOM 9728 C CA . ILE A 1 48 ? 3.514 3.254 -4.276 1.00 0.00 52 ILE A CA 8
ATOM 9729 C C . ILE A 1 48 ? 2.628 4.437 -4.645 1.00 0.00 52 ILE A C 8
ATOM 9730 O O . ILE A 1 48 ? 1.588 4.287 -5.290 1.00 0.00 52 ILE A O 8
ATOM 9746 N N . LEU A 1 49 ? 3.024 5.605 -4.173 1.00 0.00 53 LEU A N 8
ATOM 9747 C CA . LEU A 1 49 ? 2.414 6.847 -4.604 1.00 0.00 53 LEU A CA 8
ATOM 9748 C C . LEU A 1 49 ? 3.024 7.249 -5.938 1.00 0.00 53 LEU A C 8
ATOM 9749 O O . LEU A 1 49 ? 4.157 7.739 -5.986 1.00 0.00 53 LEU A O 8
ATOM 9765 N N . ILE A 1 50 ? 2.293 7.026 -7.022 1.00 0.00 54 ILE A N 8
ATOM 9766 C CA . ILE A 1 50 ? 2.816 7.323 -8.341 1.00 0.00 54 ILE A CA 8
ATOM 9767 C C . ILE A 1 50 ? 2.736 8.817 -8.620 1.00 0.00 54 ILE A C 8
ATOM 9768 O O . ILE A 1 50 ? 1.777 9.318 -9.206 1.00 0.00 54 ILE A O 8
ATOM 9784 N N . GLN A 1 51 ? 3.761 9.513 -8.174 1.00 0.00 55 GLN A N 8
ATOM 9785 C CA . GLN A 1 51 ? 3.914 10.933 -8.436 1.00 0.00 55 GLN A CA 8
ATOM 9786 C C . GLN A 1 51 ? 5.212 11.175 -9.193 1.00 0.00 55 GLN A C 8
ATOM 9787 O O . GLN A 1 51 ? 5.453 12.258 -9.728 1.00 0.00 55 GLN A O 8
ATOM 9801 N N . ASP A 1 52 ? 6.047 10.145 -9.223 1.00 0.00 56 ASP A N 8
ATOM 9802 C CA . ASP A 1 52 ? 7.270 10.165 -10.008 1.00 0.00 56 ASP A CA 8
ATOM 9803 C C . ASP A 1 52 ? 6.937 9.817 -11.450 1.00 0.00 56 ASP A C 8
ATOM 9804 O O . ASP A 1 52 ? 7.513 10.365 -12.389 1.00 0.00 56 ASP A O 8
ATOM 9813 N N . GLY A 1 53 ? 5.983 8.905 -11.608 1.00 0.00 57 GLY A N 8
ATOM 9814 C CA . GLY A 1 53 ? 5.474 8.576 -12.921 1.00 0.00 57 GLY A CA 8
ATOM 9815 C C . GLY A 1 53 ? 4.524 9.645 -13.411 1.00 0.00 57 GLY A C 8
ATOM 9816 O O . GLY A 1 53 ? 3.448 9.823 -12.844 1.00 0.00 57 GLY A O 8
ATOM 9820 N N . SER A 1 54 ? 4.914 10.361 -14.452 1.00 0.00 58 SER A N 8
ATOM 9821 C CA . SER A 1 54 ? 4.142 11.497 -14.924 1.00 0.00 58 SER A CA 8
ATOM 9822 C C . SER A 1 54 ? 3.050 11.079 -15.907 1.00 0.00 58 SER A C 8
ATOM 9823 O O . SER A 1 54 ? 3.143 11.337 -17.106 1.00 0.00 58 SER A O 8
ATOM 9831 N N . GLN A 1 55 ? 2.022 10.412 -15.400 1.00 0.00 59 GLN A N 8
ATOM 9832 C CA . GLN A 1 55 ? 0.869 10.071 -16.224 1.00 0.00 59 GLN A CA 8
ATOM 9833 C C . GLN A 1 55 ? -0.398 10.672 -15.631 1.00 0.00 59 GLN A C 8
ATOM 9834 O O . GLN A 1 55 ? -1.210 11.263 -16.341 1.00 0.00 59 GLN A O 8
ATOM 9848 N N . ASN A 1 56 ? -0.557 10.530 -14.327 1.00 0.00 60 ASN A N 8
ATOM 9849 C CA . ASN A 1 56 ? -1.701 11.098 -13.629 1.00 0.00 60 ASN A CA 8
ATOM 9850 C C . ASN A 1 56 ? -1.223 12.128 -12.610 1.00 0.00 60 ASN A C 8
ATOM 9851 O O . ASN A 1 56 ? -1.868 12.364 -11.593 1.00 0.00 60 ASN A O 8
ATOM 9862 N N . THR A 1 57 ? -0.086 12.748 -12.896 1.00 0.00 61 THR A N 8
ATOM 9863 C CA . THR A 1 57 ? 0.521 13.692 -11.971 1.00 0.00 61 THR A CA 8
ATOM 9864 C C . THR A 1 57 ? -0.209 15.033 -11.957 1.00 0.00 61 THR A C 8
ATOM 9865 O O . THR A 1 57 ? -0.168 15.763 -10.964 1.00 0.00 61 THR A O 8
ATOM 9876 N N . ASN A 1 58 ? -0.882 15.356 -13.055 1.00 0.00 62 ASN A N 8
ATOM 9877 C CA . ASN A 1 58 ? -1.621 16.612 -13.150 1.00 0.00 62 ASN A CA 8
ATOM 9878 C C . ASN A 1 58 ? -3.054 16.424 -12.650 1.00 0.00 62 ASN A C 8
ATOM 9879 O O . ASN A 1 58 ? -3.845 17.364 -12.607 1.00 0.00 62 ASN A O 8
ATOM 9890 N N . VAL A 1 59 ? -3.372 15.202 -12.253 1.00 0.00 63 VAL A N 8
ATOM 9891 C CA . VAL A 1 59 ? -4.706 14.866 -11.775 1.00 0.00 63 VAL A CA 8
ATOM 9892 C C . VAL A 1 59 ? -4.614 14.083 -10.469 1.00 0.00 63 VAL A C 8
ATOM 9893 O O . VAL A 1 59 ? -3.655 14.250 -9.712 1.00 0.00 63 VAL A O 8
ATOM 9906 N N . ASP A 1 60 ? -5.617 13.257 -10.198 1.00 0.00 64 ASP A N 8
ATOM 9907 C CA . ASP A 1 60 ? -5.610 12.401 -9.018 1.00 0.00 64 ASP A CA 8
ATOM 9908 C C . ASP A 1 60 ? -4.454 11.408 -9.104 1.00 0.00 64 ASP A C 8
ATOM 9909 O O . ASP A 1 60 ? -4.139 10.899 -10.180 1.00 0.00 64 ASP A O 8
ATOM 9918 N N . LYS A 1 61 ? -3.842 11.121 -7.966 1.00 0.00 65 LYS A N 8
ATOM 9919 C CA . LYS A 1 61 ? -2.596 10.365 -7.940 1.00 0.00 65 LYS A CA 8
ATOM 9920 C C . LYS A 1 61 ? -2.853 8.878 -7.795 1.00 0.00 65 LYS A C 8
ATOM 9921 O O . LYS A 1 61 ? -3.595 8.454 -6.909 1.00 0.00 65 LYS A O 8
ATOM 9940 N N . PRO A 1 62 ? -2.243 8.078 -8.673 1.00 0.00 66 PRO A N 8
ATOM 9941 C CA . PRO A 1 62 ? -2.322 6.618 -8.619 1.00 0.00 66 PRO A CA 8
ATOM 9942 C C . PRO A 1 62 ? -1.617 6.057 -7.387 1.00 0.00 66 PRO A C 8
ATOM 9943 O O . PRO A 1 62 ? -0.393 6.139 -7.268 1.00 0.00 66 PRO A O 8
ATOM 9954 N N . LEU A 1 63 ? -2.393 5.506 -6.469 1.00 0.00 67 LEU A N 8
ATOM 9955 C CA . LEU A 1 63 ? -1.837 4.902 -5.270 1.00 0.00 67 LEU A CA 8
ATOM 9956 C C . LEU A 1 63 ? -2.095 3.406 -5.263 1.00 0.00 67 LEU A C 8
ATOM 9957 O O . LEU A 1 63 ? -3.239 2.970 -5.198 1.00 0.00 67 LEU A O 8
ATOM 9973 N N . ARG A 1 64 ? -1.031 2.625 -5.342 1.00 0.00 68 ARG A N 8
ATOM 9974 C CA . ARG A 1 64 ? -1.152 1.179 -5.272 1.00 0.00 68 ARG A CA 8
ATOM 9975 C C . ARG A 1 64 ? -0.706 0.669 -3.912 1.00 0.00 68 ARG A C 8
ATOM 9976 O O . ARG A 1 64 ? 0.476 0.741 -3.568 1.00 0.00 68 ARG A O 8
ATOM 9997 N N . ILE A 1 65 ? -1.661 0.190 -3.133 1.00 0.00 69 ILE A N 8
ATOM 9998 C CA . ILE A 1 65 ? -1.353 -0.510 -1.898 1.00 0.00 69 ILE A CA 8
ATOM 9999 C C . ILE A 1 65 ? -1.310 -1.998 -2.204 1.00 0.00 69 ILE A C 8
ATOM 10000 O O . ILE A 1 65 ? -2.343 -2.605 -2.480 1.00 0.00 69 ILE A O 8
ATOM 10016 N N . ILE A 1 66 ? -0.117 -2.567 -2.195 1.00 0.00 70 ILE A N 8
ATOM 10017 C CA . ILE A 1 66 ? 0.082 -3.935 -2.654 1.00 0.00 70 ILE A CA 8
ATOM 10018 C C . ILE A 1 66 ? 0.570 -4.842 -1.525 1.00 0.00 70 ILE A C 8
ATOM 10019 O O . ILE A 1 66 ? 1.468 -4.474 -0.762 1.00 0.00 70 ILE A O 8
ATOM 10035 N N . GLY A 1 67 ? -0.041 -6.018 -1.412 1.00 0.00 71 GLY A N 8
ATOM 10036 C CA . GLY A 1 67 ? 0.443 -7.019 -0.485 1.00 0.00 71 GLY A CA 8
ATOM 10037 C C . GLY A 1 67 ? -0.655 -7.925 0.040 1.00 0.00 71 GLY A C 8
ATOM 10038 O O . GLY A 1 67 ? -1.196 -8.753 -0.687 1.00 0.00 71 GLY A O 8
ATOM 10042 N N . ASP A 1 68 ? -0.984 -7.742 1.303 1.00 0.00 72 ASP A N 8
ATOM 10043 C CA . ASP A 1 68 ? -1.939 -8.588 2.010 1.00 0.00 72 ASP A CA 8
ATOM 10044 C C . ASP A 1 68 ? -3.271 -7.864 2.154 1.00 0.00 72 ASP A C 8
ATOM 10045 O O . ASP A 1 68 ? -3.306 -6.714 2.591 1.00 0.00 72 ASP A O 8
ATOM 10054 N N . PRO A 1 69 ? -4.383 -8.549 1.824 1.00 0.00 73 PRO A N 8
ATOM 10055 C CA . PRO A 1 69 ? -5.727 -7.946 1.777 1.00 0.00 73 PRO A CA 8
ATOM 10056 C C . PRO A 1 69 ? -6.128 -7.259 3.075 1.00 0.00 73 PRO A C 8
ATOM 10057 O O . PRO A 1 69 ? -6.944 -6.336 3.075 1.00 0.00 73 PRO A O 8
ATOM 10068 N N . TYR A 1 70 ? -5.547 -7.709 4.174 1.00 0.00 74 TYR A N 8
ATOM 10069 C CA . TYR A 1 70 ? -5.879 -7.187 5.485 1.00 0.00 74 TYR A CA 8
ATOM 10070 C C . TYR A 1 70 ? -5.234 -5.821 5.694 1.00 0.00 74 TYR A C 8
ATOM 10071 O O . TYR A 1 70 ? -5.909 -4.839 6.001 1.00 0.00 74 TYR A O 8
ATOM 10089 N N . LYS A 1 71 ? -3.926 -5.762 5.490 1.00 0.00 75 LYS A N 8
ATOM 10090 C CA . LYS A 1 71 ? -3.177 -4.530 5.705 1.00 0.00 75 LYS A CA 8
ATOM 10091 C C . LYS A 1 71 ? -3.246 -3.605 4.502 1.00 0.00 75 LYS A C 8
ATOM 10092 O O . LYS A 1 71 ? -2.952 -2.424 4.624 1.00 0.00 75 LYS A O 8
ATOM 10111 N N . VAL A 1 72 ? -3.625 -4.130 3.344 1.00 0.00 76 VAL A N 8
ATOM 10112 C CA . VAL A 1 72 ? -3.904 -3.272 2.202 1.00 0.00 76 VAL A CA 8
ATOM 10113 C C . VAL A 1 72 ? -5.088 -2.363 2.523 1.00 0.00 76 VAL A C 8
ATOM 10114 O O . VAL A 1 72 ? -5.089 -1.181 2.178 1.00 0.00 76 VAL A O 8
ATOM 10127 N N . GLN A 1 73 ? -6.076 -2.903 3.232 1.00 0.00 77 GLN A N 8
ATOM 10128 C CA . GLN A 1 73 ? -7.220 -2.108 3.638 1.00 0.00 77 GLN A CA 8
ATOM 10129 C C . GLN A 1 73 ? -6.866 -1.229 4.825 1.00 0.00 77 GLN A C 8
ATOM 10130 O O . GLN A 1 73 ? -7.257 -0.065 4.873 1.00 0.00 77 GLN A O 8
ATOM 10144 N N . GLN A 1 74 ? -6.117 -1.784 5.773 1.00 0.00 78 GLN A N 8
ATOM 10145 C CA . GLN A 1 74 ? -5.625 -1.008 6.907 1.00 0.00 78 GLN A CA 8
ATOM 10146 C C . GLN A 1 74 ? -4.839 0.201 6.425 1.00 0.00 78 GLN A C 8
ATOM 10147 O O . GLN A 1 74 ? -5.054 1.317 6.889 1.00 0.00 78 GLN A O 8
ATOM 10161 N N . ALA A 1 75 ? -3.940 -0.034 5.477 1.00 0.00 79 ALA A N 8
ATOM 10162 C CA . ALA A 1 75 ? -3.117 1.020 4.909 1.00 0.00 79 ALA A CA 8
ATOM 10163 C C . ALA A 1 75 ? -3.962 2.011 4.120 1.00 0.00 79 ALA A C 8
ATOM 10164 O O . ALA A 1 75 ? -3.723 3.217 4.168 1.00 0.00 79 ALA A O 8
ATOM 10171 N N . CYS A 1 76 ? -4.953 1.499 3.400 1.00 0.00 80 CYS A N 8
ATOM 10172 C CA . CYS A 1 76 ? -5.863 2.344 2.636 1.00 0.00 80 CYS A CA 8
ATOM 10173 C C . CYS A 1 76 ? -6.636 3.268 3.566 1.00 0.00 80 CYS A C 8
ATOM 10174 O O . CYS A 1 76 ? -6.642 4.483 3.381 1.00 0.00 80 CYS A O 8
ATOM 10182 N N . GLU A 1 77 ? -7.260 2.689 4.584 1.00 0.00 81 GLU A N 8
ATOM 10183 C CA . GLU A 1 77 ? -8.003 3.467 5.563 1.00 0.00 81 GLU A CA 8
ATOM 10184 C C . GLU A 1 77 ? -7.067 4.392 6.323 1.00 0.00 81 GLU A C 8
ATOM 10185 O O . GLU A 1 77 ? -7.458 5.476 6.739 1.00 0.00 81 GLU A O 8
ATOM 10197 N N . MET A 1 78 ? -5.830 3.948 6.484 1.00 0.00 82 MET A N 8
ATOM 10198 C CA . MET A 1 78 ? -4.797 4.724 7.161 1.00 0.00 82 MET A CA 8
ATOM 10199 C C . MET A 1 78 ? -4.462 5.992 6.384 1.00 0.00 82 MET A C 8
ATOM 10200 O O . MET A 1 78 ? -4.489 7.089 6.938 1.00 0.00 82 MET A O 8
ATOM 10214 N N . VAL A 1 79 ? -4.160 5.848 5.098 1.00 0.00 83 VAL A N 8
ATOM 10215 C CA . VAL A 1 79 ? -3.763 6.993 4.283 1.00 0.00 83 VAL A CA 8
ATOM 10216 C C . VAL A 1 79 ? -4.959 7.857 3.903 1.00 0.00 83 VAL A C 8
ATOM 10217 O O . VAL A 1 79 ? -4.848 9.080 3.846 1.00 0.00 83 VAL A O 8
ATOM 10230 N N . MET A 1 80 ? -6.107 7.230 3.665 1.00 0.00 84 MET A N 8
ATOM 10231 C CA . MET A 1 80 ? -7.320 7.978 3.356 1.00 0.00 84 MET A CA 8
ATOM 10232 C C . MET A 1 80 ? -7.775 8.759 4.578 1.00 0.00 84 MET A C 8
ATOM 10233 O O . MET A 1 80 ? -8.389 9.813 4.458 1.00 0.00 84 MET A O 8
ATOM 10247 N N . ASP A 1 81 ? -7.453 8.236 5.754 1.00 0.00 85 ASP A N 8
ATOM 10248 C CA . ASP A 1 81 ? -7.763 8.915 7.011 1.00 0.00 85 ASP A CA 8
ATOM 10249 C C . ASP A 1 81 ? -6.990 10.222 7.121 1.00 0.00 85 ASP A C 8
ATOM 10250 O O . ASP A 1 81 ? -7.522 11.232 7.581 1.00 0.00 85 ASP A O 8
ATOM 10259 N N . ILE A 1 82 ? -5.744 10.201 6.660 1.00 0.00 86 ILE A N 8
ATOM 10260 C CA . ILE A 1 82 ? -4.892 11.383 6.680 1.00 0.00 86 ILE A CA 8
ATOM 10261 C C . ILE A 1 82 ? -5.473 12.471 5.781 1.00 0.00 86 ILE A C 8
ATOM 10262 O O . ILE A 1 82 ? -5.253 13.660 6.000 1.00 0.00 86 ILE A O 8
ATOM 10278 N N . LEU A 1 83 ? -6.229 12.052 4.778 1.00 0.00 87 LEU A N 8
ATOM 10279 C CA . LEU A 1 83 ? -6.807 12.979 3.819 1.00 0.00 87 LEU A CA 8
ATOM 10280 C C . LEU A 1 83 ? -8.251 13.304 4.184 1.00 0.00 87 LEU A C 8
ATOM 10281 O O . LEU A 1 83 ? -8.856 14.208 3.615 1.00 0.00 87 LEU A O 8
ATOM 10297 N N . ARG A 1 84 ? -8.799 12.562 5.134 1.00 0.00 88 ARG A N 8
ATOM 10298 C CA . ARG A 1 84 ? -10.197 12.714 5.506 1.00 0.00 88 ARG A CA 8
ATOM 10299 C C . ARG A 1 84 ? -10.340 13.560 6.755 1.00 0.00 88 ARG A C 8
ATOM 10300 O O . ARG A 1 84 ? -11.366 14.199 6.983 1.00 0.00 88 ARG A O 8
ATOM 10321 N N . GLU A 1 85 ? -9.303 13.566 7.548 1.00 0.00 89 GLU A N 8
ATOM 10322 C CA . GLU A 1 85 ? -9.310 14.297 8.801 1.00 0.00 89 GLU A CA 8
ATOM 10323 C C . GLU A 1 85 ? -8.316 15.448 8.734 1.00 0.00 89 GLU A C 8
ATOM 10324 O O . GLU A 1 85 ? -7.099 15.185 8.748 1.00 0.00 89 GLU A O 8
ATOM 10337 N N . GLY A 1 1 ? -8.007 -13.865 3.607 1.00 0.00 5 GLY A N 9
ATOM 10338 C CA . GLY A 1 1 ? -6.665 -14.070 4.099 1.00 0.00 5 GLY A CA 9
ATOM 10339 C C . GLY A 1 1 ? -6.215 -12.944 4.994 1.00 0.00 5 GLY A C 9
ATOM 10340 O O . GLY A 1 1 ? -6.689 -11.812 4.871 1.00 0.00 5 GLY A O 9
ATOM 10344 N N . GLN A 1 2 ? -5.326 -13.268 5.914 1.00 0.00 6 GLN A N 9
ATOM 10345 C CA . GLN A 1 2 ? -4.703 -12.276 6.773 1.00 0.00 6 GLN A CA 9
ATOM 10346 C C . GLN A 1 2 ? -3.359 -11.895 6.180 1.00 0.00 6 GLN A C 9
ATOM 10347 O O . GLN A 1 2 ? -2.699 -10.956 6.631 1.00 0.00 6 GLN A O 9
ATOM 10361 N N . PHE A 1 3 ? -2.964 -12.668 5.171 1.00 0.00 7 PHE A N 9
ATOM 10362 C CA . PHE A 1 3 ? -1.703 -12.479 4.471 1.00 0.00 7 PHE A CA 9
ATOM 10363 C C . PHE A 1 3 ? -1.593 -13.459 3.310 1.00 0.00 7 PHE A C 9
ATOM 10364 O O . PHE A 1 3 ? -2.462 -14.311 3.121 1.00 0.00 7 PHE A O 9
ATOM 10381 N N . HIS A 1 4 ? -0.519 -13.341 2.546 1.00 0.00 8 HIS A N 9
ATOM 10382 C CA . HIS A 1 4 ? -0.286 -14.228 1.420 1.00 0.00 8 HIS A CA 9
ATOM 10383 C C . HIS A 1 4 ? 1.133 -14.781 1.483 1.00 0.00 8 HIS A C 9
ATOM 10384 O O . HIS A 1 4 ? 2.003 -14.183 2.119 1.00 0.00 8 HIS A O 9
ATOM 10399 N N . ASP A 1 5 ? 1.347 -15.931 0.842 1.00 0.00 9 ASP A N 9
ATOM 10400 C CA . ASP A 1 5 ? 2.676 -16.541 0.736 1.00 0.00 9 ASP A CA 9
ATOM 10401 C C . ASP A 1 5 ? 3.212 -16.953 2.097 1.00 0.00 9 ASP A C 9
ATOM 10402 O O . ASP A 1 5 ? 4.418 -16.887 2.340 1.00 0.00 9 ASP A O 9
ATOM 10411 N N . ASN A 1 6 ? 2.299 -17.376 2.977 1.00 0.00 10 ASN A N 9
ATOM 10412 C CA . ASN A 1 6 ? 2.635 -17.829 4.333 1.00 0.00 10 ASN A CA 9
ATOM 10413 C C . ASN A 1 6 ? 3.118 -16.677 5.211 1.00 0.00 10 ASN A C 9
ATOM 10414 O O . ASN A 1 6 ? 2.501 -16.358 6.227 1.00 0.00 10 ASN A O 9
ATOM 10425 N N . ALA A 1 7 ? 4.222 -16.067 4.820 1.00 0.00 11 ALA A N 9
ATOM 10426 C CA . ALA A 1 7 ? 4.788 -14.943 5.546 1.00 0.00 11 ALA A CA 9
ATOM 10427 C C . ALA A 1 7 ? 5.498 -14.010 4.577 1.00 0.00 11 ALA A C 9
ATOM 10428 O O . ALA A 1 7 ? 6.716 -14.074 4.414 1.00 0.00 11 ALA A O 9
ATOM 10435 N N . ASN A 1 8 ? 4.728 -13.165 3.914 1.00 0.00 12 ASN A N 9
ATOM 10436 C CA . ASN A 1 8 ? 5.275 -12.249 2.927 1.00 0.00 12 ASN A CA 9
ATOM 10437 C C . ASN A 1 8 ? 5.100 -10.806 3.382 1.00 0.00 12 ASN A C 9
ATOM 10438 O O . ASN A 1 8 ? 3.986 -10.366 3.674 1.00 0.00 12 ASN A O 9
ATOM 10449 N N . GLY A 1 9 ? 6.200 -10.077 3.448 1.00 0.00 13 GLY A N 9
ATOM 10450 C CA . GLY A 1 9 ? 6.156 -8.703 3.898 1.00 0.00 13 GLY A CA 9
ATOM 10451 C C . GLY A 1 9 ? 6.121 -7.723 2.746 1.00 0.00 13 GLY A C 9
ATOM 10452 O O . GLY A 1 9 ? 6.864 -7.870 1.775 1.00 0.00 13 GLY A O 9
ATOM 10456 N N . GLY A 1 10 ? 5.260 -6.723 2.852 1.00 0.00 14 GLY A N 9
ATOM 10457 C CA . GLY A 1 10 ? 5.138 -5.741 1.798 1.00 0.00 14 GLY A CA 9
ATOM 10458 C C . GLY A 1 10 ? 4.222 -6.208 0.689 1.00 0.00 14 GLY A C 9
ATOM 10459 O O . GLY A 1 10 ? 3.060 -6.542 0.932 1.00 0.00 14 GLY A O 9
ATOM 10463 N N . GLN A 1 11 ? 4.749 -6.250 -0.525 1.00 0.00 15 GLN A N 9
ATOM 10464 C CA . GLN A 1 11 ? 3.969 -6.656 -1.685 1.00 0.00 15 GLN A CA 9
ATOM 10465 C C . GLN A 1 11 ? 3.625 -8.143 -1.623 1.00 0.00 15 GLN A C 9
ATOM 10466 O O . GLN A 1 11 ? 4.489 -8.996 -1.814 1.00 0.00 15 GLN A O 9
ATOM 10480 N N . ASN A 1 12 ? 2.356 -8.443 -1.353 1.00 0.00 16 ASN A N 9
ATOM 10481 C CA . ASN A 1 12 ? 1.883 -9.824 -1.332 1.00 0.00 16 ASN A CA 9
ATOM 10482 C C . ASN A 1 12 ? 1.225 -10.172 -2.660 1.00 0.00 16 ASN A C 9
ATOM 10483 O O . ASN A 1 12 ? 1.659 -11.091 -3.355 1.00 0.00 16 ASN A O 9
ATOM 10494 N N . GLY A 1 13 ? 0.181 -9.434 -3.014 1.00 0.00 17 GLY A N 9
ATOM 10495 C CA . GLY A 1 13 ? -0.491 -9.659 -4.279 1.00 0.00 17 GLY A CA 9
ATOM 10496 C C . GLY A 1 13 ? -1.706 -8.772 -4.446 1.00 0.00 17 GLY A C 9
ATOM 10497 O O . GLY A 1 13 ? -1.948 -8.234 -5.524 1.00 0.00 17 GLY A O 9
ATOM 10501 N N . THR A 1 14 ? -2.468 -8.628 -3.377 1.00 0.00 18 THR A N 9
ATOM 10502 C CA . THR A 1 14 ? -3.637 -7.763 -3.370 1.00 0.00 18 THR A CA 9
ATOM 10503 C C . THR A 1 14 ? -3.215 -6.295 -3.402 1.00 0.00 18 THR A C 9
ATOM 10504 O O . THR A 1 14 ? -2.334 -5.878 -2.651 1.00 0.00 18 THR A O 9
ATOM 10515 N N . VAL A 1 15 ? -3.823 -5.525 -4.288 1.00 0.00 19 VAL A N 9
ATOM 10516 C CA . VAL A 1 15 ? -3.485 -4.119 -4.427 1.00 0.00 19 VAL A CA 9
ATOM 10517 C C . VAL A 1 15 ? -4.738 -3.278 -4.655 1.00 0.00 19 VAL A C 9
ATOM 10518 O O . VAL A 1 15 ? -5.647 -3.680 -5.385 1.00 0.00 19 VAL A O 9
ATOM 10531 N N . GLN A 1 16 ? -4.796 -2.128 -4.003 1.00 0.00 20 GLN A N 9
ATOM 10532 C CA . GLN A 1 16 ? -5.871 -1.179 -4.225 1.00 0.00 20 GLN A CA 9
ATOM 10533 C C . GLN A 1 16 ? -5.299 0.135 -4.738 1.00 0.00 20 GLN A C 9
ATOM 10534 O O . GLN A 1 16 ? -4.535 0.803 -4.040 1.00 0.00 20 GLN A O 9
ATOM 10548 N N . GLU A 1 17 ? -5.640 0.475 -5.975 1.00 0.00 21 GLU A N 9
ATOM 10549 C CA . GLU A 1 17 ? -5.181 1.714 -6.584 1.00 0.00 21 GLU A CA 9
ATOM 10550 C C . GLU A 1 17 ? -6.108 2.861 -6.238 1.00 0.00 21 GLU A C 9
ATOM 10551 O O . GLU A 1 17 ? -7.272 2.886 -6.645 1.00 0.00 21 GLU A O 9
ATOM 10563 N N . ILE A 1 18 ? -5.579 3.804 -5.479 1.00 0.00 22 ILE A N 9
ATOM 10564 C CA . ILE A 1 18 ? -6.355 4.939 -5.019 1.00 0.00 22 ILE A CA 9
ATOM 10565 C C . ILE A 1 18 ? -6.112 6.140 -5.917 1.00 0.00 22 ILE A C 9
ATOM 10566 O O . ILE A 1 18 ? -5.030 6.296 -6.479 1.00 0.00 22 ILE A O 9
ATOM 10582 N N . MET A 1 19 ? -7.129 6.963 -6.069 1.00 0.00 23 MET A N 9
ATOM 10583 C CA . MET A 1 19 ? -7.001 8.215 -6.776 1.00 0.00 23 MET A CA 9
ATOM 10584 C C . MET A 1 19 ? -6.846 9.328 -5.760 1.00 0.00 23 MET A C 9
ATOM 10585 O O . MET A 1 19 ? -7.832 9.874 -5.262 1.00 0.00 23 MET A O 9
ATOM 10599 N N . ILE A 1 20 ? -5.606 9.634 -5.429 1.00 0.00 24 ILE A N 9
ATOM 10600 C CA . ILE A 1 20 ? -5.312 10.594 -4.383 1.00 0.00 24 ILE A CA 9
ATOM 10601 C C . ILE A 1 20 ? -5.393 12.020 -4.911 1.00 0.00 24 ILE A C 9
ATOM 10602 O O . ILE A 1 20 ? -4.833 12.333 -5.958 1.00 0.00 24 ILE A O 9
ATOM 10618 N N . PRO A 1 21 ? -6.126 12.894 -4.199 1.00 0.00 25 PRO A N 9
ATOM 10619 C CA . PRO A 1 21 ? -6.209 14.314 -4.530 1.00 0.00 25 PRO A CA 9
ATOM 10620 C C . PRO A 1 21 ? -4.829 14.935 -4.707 1.00 0.00 25 PRO A C 9
ATOM 10621 O O . PRO A 1 21 ? -3.944 14.753 -3.867 1.00 0.00 25 PRO A O 9
ATOM 10632 N N . ALA A 1 22 ? -4.654 15.678 -5.793 1.00 0.00 26 ALA A N 9
ATOM 10633 C CA . ALA A 1 22 ? -3.365 16.276 -6.117 1.00 0.00 26 ALA A CA 9
ATOM 10634 C C . ALA A 1 22 ? -2.965 17.320 -5.083 1.00 0.00 26 ALA A C 9
ATOM 10635 O O . ALA A 1 22 ? -1.794 17.686 -4.980 1.00 0.00 26 ALA A O 9
ATOM 10642 N N . GLY A 1 23 ? -3.943 17.798 -4.326 1.00 0.00 27 GLY A N 9
ATOM 10643 C CA . GLY A 1 23 ? -3.671 18.750 -3.273 1.00 0.00 27 GLY A CA 9
ATOM 10644 C C . GLY A 1 23 ? -3.462 18.079 -1.930 1.00 0.00 27 GLY A C 9
ATOM 10645 O O . GLY A 1 23 ? -3.399 18.746 -0.898 1.00 0.00 27 GLY A O 9
ATOM 10649 N N . LYS A 1 24 ? -3.356 16.755 -1.936 1.00 0.00 28 LYS A N 9
ATOM 10650 C CA . LYS A 1 24 ? -3.152 16.000 -0.705 1.00 0.00 28 LYS A CA 9
ATOM 10651 C C . LYS A 1 24 ? -2.029 14.981 -0.857 1.00 0.00 28 LYS A C 9
ATOM 10652 O O . LYS A 1 24 ? -1.994 13.969 -0.154 1.00 0.00 28 LYS A O 9
ATOM 10671 N N . ALA A 1 25 ? -1.095 15.264 -1.755 1.00 0.00 29 ALA A N 9
ATOM 10672 C CA . ALA A 1 25 ? 0.039 14.377 -1.972 1.00 0.00 29 ALA A CA 9
ATOM 10673 C C . ALA A 1 25 ? 1.036 14.505 -0.825 1.00 0.00 29 ALA A C 9
ATOM 10674 O O . ALA A 1 25 ? 1.806 13.588 -0.544 1.00 0.00 29 ALA A O 9
ATOM 10681 N N . GLY A 1 26 ? 0.990 15.647 -0.152 1.00 0.00 30 GLY A N 9
ATOM 10682 C CA . GLY A 1 26 ? 1.875 15.898 0.968 1.00 0.00 30 GLY A CA 9
ATOM 10683 C C . GLY A 1 26 ? 1.520 15.068 2.186 1.00 0.00 30 GLY A C 9
ATOM 10684 O O . GLY A 1 26 ? 2.312 14.947 3.115 1.00 0.00 30 GLY A O 9
ATOM 10688 N N . LEU A 1 27 ? 0.317 14.513 2.200 1.00 0.00 31 LEU A N 9
ATOM 10689 C CA . LEU A 1 27 ? -0.126 13.710 3.330 1.00 0.00 31 LEU A CA 9
ATOM 10690 C C . LEU A 1 27 ? 0.156 12.229 3.098 1.00 0.00 31 LEU A C 9
ATOM 10691 O O . LEU A 1 27 ? 0.568 11.518 4.012 1.00 0.00 31 LEU A O 9
ATOM 10707 N N . VAL A 1 28 ? -0.057 11.772 1.871 1.00 0.00 32 VAL A N 9
ATOM 10708 C CA . VAL A 1 28 ? 0.175 10.373 1.527 1.00 0.00 32 VAL A CA 9
ATOM 10709 C C . VAL A 1 28 ? 1.663 10.074 1.371 1.00 0.00 32 VAL A C 9
ATOM 10710 O O . VAL A 1 28 ? 2.121 8.972 1.667 1.00 0.00 32 VAL A O 9
ATOM 10723 N N . ILE A 1 29 ? 2.411 11.058 0.894 1.00 0.00 33 ILE A N 9
ATOM 10724 C CA . ILE A 1 29 ? 3.849 10.902 0.718 1.00 0.00 33 ILE A CA 9
ATOM 10725 C C . ILE A 1 29 ? 4.588 11.412 1.950 1.00 0.00 33 ILE A C 9
ATOM 10726 O O . ILE A 1 29 ? 5.557 10.808 2.417 1.00 0.00 33 ILE A O 9
ATOM 10742 N N . GLY A 1 30 ? 4.107 12.517 2.484 1.00 0.00 34 GLY A N 9
ATOM 10743 C CA . GLY A 1 30 ? 4.723 13.103 3.647 1.00 0.00 34 GLY A CA 9
ATOM 10744 C C . GLY A 1 30 ? 5.220 14.501 3.371 1.00 0.00 34 GLY A C 9
ATOM 10745 O O . GLY A 1 30 ? 5.415 14.874 2.216 1.00 0.00 34 GLY A O 9
ATOM 10749 N N . LYS A 1 31 ? 5.434 15.268 4.429 1.00 0.00 35 LYS A N 9
ATOM 10750 C CA . LYS A 1 31 ? 5.903 16.642 4.297 1.00 0.00 35 LYS A CA 9
ATOM 10751 C C . LYS A 1 31 ? 7.309 16.672 3.711 1.00 0.00 35 LYS A C 9
ATOM 10752 O O . LYS A 1 31 ? 7.733 17.672 3.134 1.00 0.00 35 LYS A O 9
ATOM 10771 N N . GLY A 1 32 ? 8.026 15.569 3.867 1.00 0.00 36 GLY A N 9
ATOM 10772 C CA . GLY A 1 32 ? 9.352 15.463 3.300 1.00 0.00 36 GLY A CA 9
ATOM 10773 C C . GLY A 1 32 ? 9.559 14.141 2.591 1.00 0.00 36 GLY A C 9
ATOM 10774 O O . GLY A 1 32 ? 10.669 13.822 2.172 1.00 0.00 36 GLY A O 9
ATOM 10778 N N . GLY A 1 33 ? 8.479 13.380 2.447 1.00 0.00 37 GLY A N 9
ATOM 10779 C CA . GLY A 1 33 ? 8.568 12.065 1.837 1.00 0.00 37 GLY A CA 9
ATOM 10780 C C . GLY A 1 33 ? 8.899 10.986 2.850 1.00 0.00 37 GLY A C 9
ATOM 10781 O O . GLY A 1 33 ? 9.232 9.859 2.489 1.00 0.00 37 GLY A O 9
ATOM 10785 N N . GLU A 1 34 ? 8.808 11.337 4.123 1.00 0.00 38 GLU A N 9
ATOM 10786 C CA . GLU A 1 34 ? 9.134 10.415 5.200 1.00 0.00 38 GLU A CA 9
ATOM 10787 C C . GLU A 1 34 ? 7.935 9.535 5.534 1.00 0.00 38 GLU A C 9
ATOM 10788 O O . GLU A 1 34 ? 8.079 8.348 5.824 1.00 0.00 38 GLU A O 9
ATOM 10800 N N . THR A 1 35 ? 6.753 10.134 5.478 1.00 0.00 39 THR A N 9
ATOM 10801 C CA . THR A 1 35 ? 5.527 9.477 5.902 1.00 0.00 39 THR A CA 9
ATOM 10802 C C . THR A 1 35 ? 5.258 8.209 5.098 1.00 0.00 39 THR A C 9
ATOM 10803 O O . THR A 1 35 ? 4.992 7.154 5.671 1.00 0.00 39 THR A O 9
ATOM 10814 N N . ILE A 1 36 ? 5.365 8.310 3.776 1.00 0.00 40 ILE A N 9
ATOM 10815 C CA . ILE A 1 36 ? 5.102 7.174 2.891 1.00 0.00 40 ILE A CA 9
ATOM 10816 C C . ILE A 1 36 ? 6.003 5.985 3.229 1.00 0.00 40 ILE A C 9
ATOM 10817 O O . ILE A 1 36 ? 5.585 4.829 3.143 1.00 0.00 40 ILE A O 9
ATOM 10833 N N . LYS A 1 37 ? 7.230 6.274 3.642 1.00 0.00 41 LYS A N 9
ATOM 10834 C CA . LYS A 1 37 ? 8.172 5.230 4.009 1.00 0.00 41 LYS A CA 9
ATOM 10835 C C . LYS A 1 37 ? 7.742 4.577 5.322 1.00 0.00 41 LYS A C 9
ATOM 10836 O O . LYS A 1 37 ? 7.841 3.362 5.490 1.00 0.00 41 LYS A O 9
ATOM 10855 N N . GLN A 1 38 ? 7.209 5.391 6.224 1.00 0.00 42 GLN A N 9
ATOM 10856 C CA . GLN A 1 38 ? 6.774 4.919 7.529 1.00 0.00 42 GLN A CA 9
ATOM 10857 C C . GLN A 1 38 ? 5.523 4.069 7.399 1.00 0.00 42 GLN A C 9
ATOM 10858 O O . GLN A 1 38 ? 5.382 3.054 8.076 1.00 0.00 42 GLN A O 9
ATOM 10872 N N . LEU A 1 39 ? 4.628 4.485 6.510 1.00 0.00 43 LEU A N 9
ATOM 10873 C CA . LEU A 1 39 ? 3.381 3.769 6.275 1.00 0.00 43 LEU A CA 9
ATOM 10874 C C . LEU A 1 39 ? 3.656 2.324 5.876 1.00 0.00 43 LEU A C 9
ATOM 10875 O O . LEU A 1 39 ? 3.058 1.391 6.417 1.00 0.00 43 LEU A O 9
ATOM 10891 N N . GLN A 1 40 ? 4.578 2.154 4.939 1.00 0.00 44 GLN A N 9
ATOM 10892 C CA . GLN A 1 40 ? 4.950 0.833 4.453 1.00 0.00 44 GLN A CA 9
ATOM 10893 C C . GLN A 1 40 ? 5.540 -0.008 5.578 1.00 0.00 44 GLN A C 9
ATOM 10894 O O . GLN A 1 40 ? 5.109 -1.137 5.815 1.00 0.00 44 GLN A O 9
ATOM 10908 N N . GLU A 1 41 ? 6.512 0.566 6.278 1.00 0.00 45 GLU A N 9
ATOM 10909 C CA . GLU A 1 41 ? 7.224 -0.138 7.337 1.00 0.00 45 GLU A CA 9
ATOM 10910 C C . GLU A 1 41 ? 6.301 -0.516 8.495 1.00 0.00 45 GLU A C 9
ATOM 10911 O O . GLU A 1 41 ? 6.412 -1.606 9.055 1.00 0.00 45 GLU A O 9
ATOM 10923 N N . ARG A 1 42 ? 5.387 0.376 8.850 1.00 0.00 46 ARG A N 9
ATOM 10924 C CA . ARG A 1 42 ? 4.549 0.165 10.026 1.00 0.00 46 ARG A CA 9
ATOM 10925 C C . ARG A 1 42 ? 3.423 -0.829 9.753 1.00 0.00 46 ARG A C 9
ATOM 10926 O O . ARG A 1 42 ? 3.029 -1.583 10.639 1.00 0.00 46 ARG A O 9
ATOM 10947 N N . ALA A 1 43 ? 2.909 -0.840 8.532 1.00 0.00 47 ALA A N 9
ATOM 10948 C CA . ALA A 1 43 ? 1.791 -1.714 8.202 1.00 0.00 47 ALA A CA 9
ATOM 10949 C C . ALA A 1 43 ? 2.271 -3.036 7.616 1.00 0.00 47 ALA A C 9
ATOM 10950 O O . ALA A 1 43 ? 1.504 -3.992 7.496 1.00 0.00 47 ALA A O 9
ATOM 10957 N N . GLY A 1 44 ? 3.551 -3.087 7.267 1.00 0.00 48 GLY A N 9
ATOM 10958 C CA . GLY A 1 44 ? 4.109 -4.275 6.648 1.00 0.00 48 GLY A CA 9
ATOM 10959 C C . GLY A 1 44 ? 3.641 -4.417 5.218 1.00 0.00 48 GLY A C 9
ATOM 10960 O O . GLY A 1 44 ? 3.424 -5.527 4.729 1.00 0.00 48 GLY A O 9
ATOM 10964 N N . VAL A 1 45 ? 3.493 -3.283 4.550 1.00 0.00 49 VAL A N 9
ATOM 10965 C CA . VAL A 1 45 ? 2.926 -3.236 3.211 1.00 0.00 49 VAL A CA 9
ATOM 10966 C C . VAL A 1 45 ? 3.881 -2.549 2.245 1.00 0.00 49 VAL A C 9
ATOM 10967 O O . VAL A 1 45 ? 4.941 -2.064 2.640 1.00 0.00 49 VAL A O 9
ATOM 10980 N N . LYS A 1 46 ? 3.506 -2.531 0.980 1.00 0.00 50 LYS A N 9
ATOM 10981 C CA . LYS A 1 46 ? 4.192 -1.726 -0.008 1.00 0.00 50 LYS A CA 9
ATOM 10982 C C . LYS A 1 46 ? 3.238 -0.668 -0.533 1.00 0.00 50 LYS A C 9
ATOM 10983 O O . LYS A 1 46 ? 2.160 -0.990 -1.020 1.00 0.00 50 LYS A O 9
ATOM 11002 N N . MET A 1 47 ? 3.627 0.586 -0.428 1.00 0.00 51 MET A N 9
ATOM 11003 C CA . MET A 1 47 ? 2.812 1.670 -0.943 1.00 0.00 51 MET A CA 9
ATOM 11004 C C . MET A 1 47 ? 3.627 2.477 -1.924 1.00 0.00 51 MET A C 9
ATOM 11005 O O . MET A 1 47 ? 4.619 3.106 -1.554 1.00 0.00 51 MET A O 9
ATOM 11019 N N . ILE A 1 48 ? 3.224 2.456 -3.170 1.00 0.00 52 ILE A N 9
ATOM 11020 C CA . ILE A 1 48 ? 3.898 3.237 -4.174 1.00 0.00 52 ILE A CA 9
ATOM 11021 C C . ILE A 1 48 ? 3.001 4.379 -4.618 1.00 0.00 52 ILE A C 9
ATOM 11022 O O . ILE A 1 48 ? 1.990 4.182 -5.293 1.00 0.00 52 ILE A O 9
ATOM 11038 N N . LEU A 1 49 ? 3.342 5.569 -4.164 1.00 0.00 53 LEU A N 9
ATOM 11039 C CA . LEU A 1 49 ? 2.649 6.762 -4.594 1.00 0.00 53 LEU A CA 9
ATOM 11040 C C . LEU A 1 49 ? 3.227 7.205 -5.924 1.00 0.00 53 LEU A C 9
ATOM 11041 O O . LEU A 1 49 ? 4.319 7.778 -5.983 1.00 0.00 53 LEU A O 9
ATOM 11057 N N . ILE A 1 50 ? 2.504 6.913 -6.993 1.00 0.00 54 ILE A N 9
ATOM 11058 C CA . ILE A 1 50 ? 2.976 7.199 -8.327 1.00 0.00 54 ILE A CA 9
ATOM 11059 C C . ILE A 1 50 ? 2.694 8.656 -8.655 1.00 0.00 54 ILE A C 9
ATOM 11060 O O . ILE A 1 50 ? 1.670 8.999 -9.247 1.00 0.00 54 ILE A O 9
ATOM 11076 N N . GLN A 1 51 ? 3.616 9.510 -8.254 1.00 0.00 55 GLN A N 9
ATOM 11077 C CA . GLN A 1 51 ? 3.449 10.942 -8.397 1.00 0.00 55 GLN A CA 9
ATOM 11078 C C . GLN A 1 51 ? 4.393 11.497 -9.446 1.00 0.00 55 GLN A C 9
ATOM 11079 O O . GLN A 1 51 ? 4.339 12.677 -9.776 1.00 0.00 55 GLN A O 9
ATOM 11093 N N . ASP A 1 52 ? 5.251 10.643 -9.972 1.00 0.00 56 ASP A N 9
ATOM 11094 C CA . ASP A 1 52 ? 6.193 11.058 -10.996 1.00 0.00 56 ASP A CA 9
ATOM 11095 C C . ASP A 1 52 ? 6.222 10.050 -12.137 1.00 0.00 56 ASP A C 9
ATOM 11096 O O . ASP A 1 52 ? 6.480 10.403 -13.286 1.00 0.00 56 ASP A O 9
ATOM 11105 N N . GLY A 1 53 ? 5.929 8.795 -11.820 1.00 0.00 57 GLY A N 9
ATOM 11106 C CA . GLY A 1 53 ? 5.989 7.748 -12.821 1.00 0.00 57 GLY A CA 9
ATOM 11107 C C . GLY A 1 53 ? 4.674 7.545 -13.543 1.00 0.00 57 GLY A C 9
ATOM 11108 O O . GLY A 1 53 ? 4.375 6.440 -13.998 1.00 0.00 57 GLY A O 9
ATOM 11112 N N . SER A 1 54 ? 3.894 8.607 -13.659 1.00 0.00 58 SER A N 9
ATOM 11113 C CA . SER A 1 54 ? 2.601 8.541 -14.314 1.00 0.00 58 SER A CA 9
ATOM 11114 C C . SER A 1 54 ? 2.250 9.893 -14.908 1.00 0.00 58 SER A C 9
ATOM 11115 O O . SER A 1 54 ? 2.849 10.911 -14.566 1.00 0.00 58 SER A O 9
ATOM 11123 N N . GLN A 1 55 ? 1.258 9.891 -15.778 1.00 0.00 59 GLN A N 9
ATOM 11124 C CA . GLN A 1 55 ? 0.809 11.092 -16.442 1.00 0.00 59 GLN A CA 9
ATOM 11125 C C . GLN A 1 55 ? -0.479 11.561 -15.797 1.00 0.00 59 GLN A C 9
ATOM 11126 O O . GLN A 1 55 ? -1.187 12.412 -16.323 1.00 0.00 59 GLN A O 9
ATOM 11140 N N . ASN A 1 56 ? -0.781 10.962 -14.653 1.00 0.00 60 ASN A N 9
ATOM 11141 C CA . ASN A 1 56 ? -1.866 11.429 -13.809 1.00 0.00 60 ASN A CA 9
ATOM 11142 C C . ASN A 1 56 ? -1.291 12.255 -12.672 1.00 0.00 60 ASN A C 9
ATOM 11143 O O . ASN A 1 56 ? -1.975 12.564 -11.702 1.00 0.00 60 ASN A O 9
ATOM 11154 N N . THR A 1 57 ? -0.022 12.617 -12.802 1.00 0.00 61 THR A N 9
ATOM 11155 C CA . THR A 1 57 ? 0.647 13.424 -11.796 1.00 0.00 61 THR A CA 9
ATOM 11156 C C . THR A 1 57 ? 0.002 14.809 -11.708 1.00 0.00 61 THR A C 9
ATOM 11157 O O . THR A 1 57 ? 0.072 15.478 -10.674 1.00 0.00 61 THR A O 9
ATOM 11168 N N . ASN A 1 58 ? -0.655 15.208 -12.791 1.00 0.00 62 ASN A N 9
ATOM 11169 C CA . ASN A 1 58 ? -1.308 16.517 -12.861 1.00 0.00 62 ASN A CA 9
ATOM 11170 C C . ASN A 1 58 ? -2.779 16.420 -12.451 1.00 0.00 62 ASN A C 9
ATOM 11171 O O . ASN A 1 58 ? -3.489 17.426 -12.406 1.00 0.00 62 ASN A O 9
ATOM 11182 N N . VAL A 1 59 ? -3.223 15.210 -12.144 1.00 0.00 63 VAL A N 9
ATOM 11183 C CA . VAL A 1 59 ? -4.604 14.966 -11.743 1.00 0.00 63 VAL A CA 9
ATOM 11184 C C . VAL A 1 59 ? -4.629 14.093 -10.495 1.00 0.00 63 VAL A C 9
ATOM 11185 O O . VAL A 1 59 ? -3.758 14.226 -9.634 1.00 0.00 63 VAL A O 9
ATOM 11198 N N . ASP A 1 60 ? -5.630 13.223 -10.384 1.00 0.00 64 ASP A N 9
ATOM 11199 C CA . ASP A 1 60 ? -5.691 12.267 -9.283 1.00 0.00 64 ASP A CA 9
ATOM 11200 C C . ASP A 1 60 ? -4.459 11.378 -9.307 1.00 0.00 64 ASP A C 9
ATOM 11201 O O . ASP A 1 60 ? -4.035 10.910 -10.364 1.00 0.00 64 ASP A O 9
ATOM 11210 N N . LYS A 1 61 ? -3.901 11.133 -8.138 1.00 0.00 65 LYS A N 9
ATOM 11211 C CA . LYS A 1 61 ? -2.611 10.469 -8.033 1.00 0.00 65 LYS A CA 9
ATOM 11212 C C . LYS A 1 61 ? -2.776 8.974 -7.851 1.00 0.00 65 LYS A C 9
ATOM 11213 O O . LYS A 1 61 ? -3.430 8.526 -6.911 1.00 0.00 65 LYS A O 9
ATOM 11232 N N . PRO A 1 62 ? -2.187 8.191 -8.766 1.00 0.00 66 PRO A N 9
ATOM 11233 C CA . PRO A 1 62 ? -2.206 6.728 -8.704 1.00 0.00 66 PRO A CA 9
ATOM 11234 C C . PRO A 1 62 ? -1.487 6.193 -7.468 1.00 0.00 66 PRO A C 9
ATOM 11235 O O . PRO A 1 62 ? -0.258 6.216 -7.386 1.00 0.00 66 PRO A O 9
ATOM 11246 N N . LEU A 1 63 ? -2.260 5.723 -6.508 1.00 0.00 67 LEU A N 9
ATOM 11247 C CA . LEU A 1 63 ? -1.709 5.139 -5.299 1.00 0.00 67 LEU A CA 9
ATOM 11248 C C . LEU A 1 63 ? -1.783 3.635 -5.417 1.00 0.00 67 LEU A C 9
ATOM 11249 O O . LEU A 1 63 ? -2.801 3.108 -5.842 1.00 0.00 67 LEU A O 9
ATOM 11265 N N . ARG A 1 64 ? -0.724 2.939 -5.051 1.00 0.00 68 ARG A N 9
ATOM 11266 C CA . ARG A 1 64 ? -0.826 1.504 -4.944 1.00 0.00 68 ARG A CA 9
ATOM 11267 C C . ARG A 1 64 ? -0.416 0.989 -3.574 1.00 0.00 68 ARG A C 9
ATOM 11268 O O . ARG A 1 64 ? 0.766 0.987 -3.228 1.00 0.00 68 ARG A O 9
ATOM 11289 N N . ILE A 1 65 ? -1.409 0.567 -2.794 1.00 0.00 69 ILE A N 9
ATOM 11290 C CA . ILE A 1 65 ? -1.151 -0.188 -1.577 1.00 0.00 69 ILE A CA 9
ATOM 11291 C C . ILE A 1 65 ? -1.136 -1.663 -1.936 1.00 0.00 69 ILE A C 9
ATOM 11292 O O . ILE A 1 65 ? -2.180 -2.250 -2.220 1.00 0.00 69 ILE A O 9
ATOM 11308 N N . ILE A 1 66 ? 0.043 -2.247 -1.960 1.00 0.00 70 ILE A N 9
ATOM 11309 C CA . ILE A 1 66 ? 0.194 -3.627 -2.368 1.00 0.00 70 ILE A CA 9
ATOM 11310 C C . ILE A 1 66 ? 0.545 -4.497 -1.173 1.00 0.00 70 ILE A C 9
ATOM 11311 O O . ILE A 1 66 ? 1.482 -4.204 -0.430 1.00 0.00 70 ILE A O 9
ATOM 11327 N N . GLY A 1 67 ? -0.218 -5.556 -0.997 1.00 0.00 71 GLY A N 9
ATOM 11328 C CA . GLY A 1 67 ? 0.008 -6.474 0.090 1.00 0.00 71 GLY A CA 9
ATOM 11329 C C . GLY A 1 67 ? -1.088 -7.509 0.162 1.00 0.00 71 GLY A C 9
ATOM 11330 O O . GLY A 1 67 ? -1.441 -8.109 -0.850 1.00 0.00 71 GLY A O 9
ATOM 11334 N N . ASP A 1 68 ? -1.609 -7.724 1.353 1.00 0.00 72 ASP A N 9
ATOM 11335 C CA . ASP A 1 68 ? -2.716 -8.638 1.561 1.00 0.00 72 ASP A CA 9
ATOM 11336 C C . ASP A 1 68 ? -4.004 -7.845 1.758 1.00 0.00 72 ASP A C 9
ATOM 11337 O O . ASP A 1 68 ? -3.937 -6.701 2.199 1.00 0.00 72 ASP A O 9
ATOM 11346 N N . PRO A 1 69 ? -5.181 -8.415 1.437 1.00 0.00 73 PRO A N 9
ATOM 11347 C CA . PRO A 1 69 ? -6.459 -7.699 1.559 1.00 0.00 73 PRO A CA 9
ATOM 11348 C C . PRO A 1 69 ? -6.595 -6.982 2.901 1.00 0.00 73 PRO A C 9
ATOM 11349 O O . PRO A 1 69 ? -7.067 -5.846 2.974 1.00 0.00 73 PRO A O 9
ATOM 11360 N N . TYR A 1 70 ? -6.125 -7.648 3.943 1.00 0.00 74 TYR A N 9
ATOM 11361 C CA . TYR A 1 70 ? -6.212 -7.151 5.304 1.00 0.00 74 TYR A CA 9
ATOM 11362 C C . TYR A 1 70 ? -5.336 -5.912 5.506 1.00 0.00 74 TYR A C 9
ATOM 11363 O O . TYR A 1 70 ? -5.840 -4.842 5.859 1.00 0.00 74 TYR A O 9
ATOM 11381 N N . LYS A 1 71 ? -4.032 -6.043 5.268 1.00 0.00 75 LYS A N 9
ATOM 11382 C CA . LYS A 1 71 ? -3.116 -4.921 5.460 1.00 0.00 75 LYS A CA 9
ATOM 11383 C C . LYS A 1 71 ? -3.375 -3.824 4.449 1.00 0.00 75 LYS A C 9
ATOM 11384 O O . LYS A 1 71 ? -3.236 -2.650 4.771 1.00 0.00 75 LYS A O 9
ATOM 11403 N N . VAL A 1 72 ? -3.774 -4.197 3.239 1.00 0.00 76 VAL A N 9
ATOM 11404 C CA . VAL A 1 72 ? -4.012 -3.210 2.198 1.00 0.00 76 VAL A CA 9
ATOM 11405 C C . VAL A 1 72 ? -5.167 -2.315 2.599 1.00 0.00 76 VAL A C 9
ATOM 11406 O O . VAL A 1 72 ? -5.120 -1.096 2.422 1.00 0.00 76 VAL A O 9
ATOM 11419 N N . GLN A 1 73 ? -6.180 -2.919 3.193 1.00 0.00 77 GLN A N 9
ATOM 11420 C CA . GLN A 1 73 ? -7.361 -2.186 3.580 1.00 0.00 77 GLN A CA 9
ATOM 11421 C C . GLN A 1 73 ? -7.101 -1.375 4.849 1.00 0.00 77 GLN A C 9
ATOM 11422 O O . GLN A 1 73 ? -7.498 -0.214 4.940 1.00 0.00 77 GLN A O 9
ATOM 11436 N N . GLN A 1 74 ? -6.407 -1.969 5.814 1.00 0.00 78 GLN A N 9
ATOM 11437 C CA . GLN A 1 74 ? -6.071 -1.252 7.040 1.00 0.00 78 GLN A CA 9
ATOM 11438 C C . GLN A 1 74 ? -5.152 -0.076 6.737 1.00 0.00 78 GLN A C 9
ATOM 11439 O O . GLN A 1 74 ? -5.291 1.001 7.319 1.00 0.00 78 GLN A O 9
ATOM 11453 N N . ALA A 1 75 ? -4.228 -0.286 5.810 1.00 0.00 79 ALA A N 9
ATOM 11454 C CA . ALA A 1 75 ? -3.300 0.753 5.400 1.00 0.00 79 ALA A CA 9
ATOM 11455 C C . ALA A 1 75 ? -4.030 1.847 4.621 1.00 0.00 79 ALA A C 9
ATOM 11456 O O . ALA A 1 75 ? -3.731 3.033 4.765 1.00 0.00 79 ALA A O 9
ATOM 11463 N N . CYS A 1 76 ? -5.003 1.442 3.813 1.00 0.00 80 CYS A N 9
ATOM 11464 C CA . CYS A 1 76 ? -5.826 2.388 3.068 1.00 0.00 80 CYS A CA 9
ATOM 11465 C C . CYS A 1 76 ? -6.666 3.232 4.020 1.00 0.00 80 CYS A C 9
ATOM 11466 O O . CYS A 1 76 ? -6.715 4.453 3.893 1.00 0.00 80 CYS A O 9
ATOM 11474 N N . GLU A 1 77 ? -7.306 2.581 4.989 1.00 0.00 81 GLU A N 9
ATOM 11475 C CA . GLU A 1 77 ? -8.104 3.289 5.989 1.00 0.00 81 GLU A CA 9
ATOM 11476 C C . GLU A 1 77 ? -7.227 4.216 6.819 1.00 0.00 81 GLU A C 9
ATOM 11477 O O . GLU A 1 77 ? -7.710 5.171 7.427 1.00 0.00 81 GLU A O 9
ATOM 11489 N N . MET A 1 78 ? -5.940 3.918 6.840 1.00 0.00 82 MET A N 9
ATOM 11490 C CA . MET A 1 78 ? -4.979 4.715 7.583 1.00 0.00 82 MET A CA 9
ATOM 11491 C C . MET A 1 78 ? -4.655 5.993 6.823 1.00 0.00 82 MET A C 9
ATOM 11492 O O . MET A 1 78 ? -4.770 7.092 7.361 1.00 0.00 82 MET A O 9
ATOM 11506 N N . VAL A 1 79 ? -4.280 5.846 5.561 1.00 0.00 83 VAL A N 9
ATOM 11507 C CA . VAL A 1 79 ? -3.900 6.993 4.747 1.00 0.00 83 VAL A CA 9
ATOM 11508 C C . VAL A 1 79 ? -5.116 7.823 4.345 1.00 0.00 83 VAL A C 9
ATOM 11509 O O . VAL A 1 79 ? -5.044 9.050 4.280 1.00 0.00 83 VAL A O 9
ATOM 11522 N N . MET A 1 80 ? -6.239 7.155 4.101 1.00 0.00 84 MET A N 9
ATOM 11523 C CA . MET A 1 80 ? -7.469 7.840 3.724 1.00 0.00 84 MET A CA 9
ATOM 11524 C C . MET A 1 80 ? -8.001 8.683 4.869 1.00 0.00 84 MET A C 9
ATOM 11525 O O . MET A 1 80 ? -8.561 9.755 4.651 1.00 0.00 84 MET A O 9
ATOM 11539 N N . ASP A 1 81 ? -7.808 8.208 6.095 1.00 0.00 85 ASP A N 9
ATOM 11540 C CA . ASP A 1 81 ? -8.297 8.933 7.264 1.00 0.00 85 ASP A CA 9
ATOM 11541 C C . ASP A 1 81 ? -7.529 10.232 7.433 1.00 0.00 85 ASP A C 9
ATOM 11542 O O . ASP A 1 81 ? -8.074 11.223 7.904 1.00 0.00 85 ASP A O 9
ATOM 11551 N N . ILE A 1 82 ? -6.263 10.220 7.029 1.00 0.00 86 ILE A N 9
ATOM 11552 C CA . ILE A 1 82 ? -5.433 11.418 7.063 1.00 0.00 86 ILE A CA 9
ATOM 11553 C C . ILE A 1 82 ? -5.947 12.436 6.053 1.00 0.00 86 ILE A C 9
ATOM 11554 O O . ILE A 1 82 ? -5.998 13.634 6.326 1.00 0.00 86 ILE A O 9
ATOM 11570 N N . LEU A 1 83 ? -6.343 11.942 4.886 1.00 0.00 87 LEU A N 9
ATOM 11571 C CA . LEU A 1 83 ? -6.844 12.799 3.820 1.00 0.00 87 LEU A CA 9
ATOM 11572 C C . LEU A 1 83 ? -8.209 13.369 4.184 1.00 0.00 87 LEU A C 9
ATOM 11573 O O . LEU A 1 83 ? -8.480 14.551 3.974 1.00 0.00 87 LEU A O 9
ATOM 11589 N N . ARG A 1 84 ? -9.059 12.523 4.757 1.00 0.00 88 ARG A N 9
ATOM 11590 C CA . ARG A 1 84 ? -10.421 12.917 5.097 1.00 0.00 88 ARG A CA 9
ATOM 11591 C C . ARG A 1 84 ? -10.475 13.591 6.462 1.00 0.00 88 ARG A C 9
ATOM 11592 O O . ARG A 1 84 ? -11.556 13.872 6.987 1.00 0.00 88 ARG A O 9
ATOM 11613 N N . GLU A 1 85 ? -9.313 13.848 7.032 1.00 0.00 89 GLU A N 9
ATOM 11614 C CA . GLU A 1 85 ? -9.228 14.519 8.316 1.00 0.00 89 GLU A CA 9
ATOM 11615 C C . GLU A 1 85 ? -8.905 15.992 8.104 1.00 0.00 89 GLU A C 9
ATOM 11616 O O . GLU A 1 85 ? -9.840 16.818 8.174 1.00 0.00 89 GLU A O 9
ATOM 11629 N N . GLY A 1 1 ? -6.385 -12.588 -3.787 1.00 0.00 5 GLY A N 10
ATOM 11630 C CA . GLY A 1 1 ? -5.440 -12.345 -2.724 1.00 0.00 5 GLY A CA 10
ATOM 11631 C C . GLY A 1 1 ? -4.018 -12.582 -3.178 1.00 0.00 5 GLY A C 10
ATOM 11632 O O . GLY A 1 1 ? -3.337 -11.644 -3.598 1.00 0.00 5 GLY A O 10
ATOM 11636 N N . GLN A 1 2 ? -3.586 -13.845 -3.124 1.00 0.00 6 GLN A N 10
ATOM 11637 C CA . GLN A 1 2 ? -2.242 -14.239 -3.545 1.00 0.00 6 GLN A CA 10
ATOM 11638 C C . GLN A 1 2 ? -1.175 -13.389 -2.856 1.00 0.00 6 GLN A C 10
ATOM 11639 O O . GLN A 1 2 ? -0.475 -12.607 -3.499 1.00 0.00 6 GLN A O 10
ATOM 11653 N N . PHE A 1 3 ? -1.052 -13.563 -1.546 1.00 0.00 7 PHE A N 10
ATOM 11654 C CA . PHE A 1 3 ? -0.114 -12.787 -0.743 1.00 0.00 7 PHE A CA 10
ATOM 11655 C C . PHE A 1 3 ? 1.310 -13.339 -0.847 1.00 0.00 7 PHE A C 10
ATOM 11656 O O . PHE A 1 3 ? 1.951 -13.626 0.161 1.00 0.00 7 PHE A O 10
ATOM 11673 N N . HIS A 1 4 ? 1.793 -13.447 -2.086 1.00 0.00 8 HIS A N 10
ATOM 11674 C CA . HIS A 1 4 ? 3.141 -13.936 -2.391 1.00 0.00 8 HIS A CA 10
ATOM 11675 C C . HIS A 1 4 ? 3.244 -15.440 -2.130 1.00 0.00 8 HIS A C 10
ATOM 11676 O O . HIS A 1 4 ? 3.116 -15.915 -1.005 1.00 0.00 8 HIS A O 10
ATOM 11691 N N . ASP A 1 5 ? 3.481 -16.169 -3.222 1.00 0.00 9 ASP A N 10
ATOM 11692 C CA . ASP A 1 5 ? 3.499 -17.635 -3.231 1.00 0.00 9 ASP A CA 10
ATOM 11693 C C . ASP A 1 5 ? 4.392 -18.225 -2.148 1.00 0.00 9 ASP A C 10
ATOM 11694 O O . ASP A 1 5 ? 3.994 -19.165 -1.460 1.00 0.00 9 ASP A O 10
ATOM 11703 N N . ASN A 1 6 ? 5.601 -17.705 -2.015 1.00 0.00 10 ASN A N 10
ATOM 11704 C CA . ASN A 1 6 ? 6.513 -18.188 -0.990 1.00 0.00 10 ASN A CA 10
ATOM 11705 C C . ASN A 1 6 ? 6.616 -17.178 0.142 1.00 0.00 10 ASN A C 10
ATOM 11706 O O . ASN A 1 6 ? 6.985 -16.024 -0.081 1.00 0.00 10 ASN A O 10
ATOM 11717 N N . ALA A 1 7 ? 6.276 -17.634 1.350 1.00 0.00 11 ALA A N 10
ATOM 11718 C CA . ALA A 1 7 ? 6.263 -16.798 2.547 1.00 0.00 11 ALA A CA 10
ATOM 11719 C C . ALA A 1 7 ? 5.287 -15.636 2.388 1.00 0.00 11 ALA A C 10
ATOM 11720 O O . ALA A 1 7 ? 4.091 -15.800 2.625 1.00 0.00 11 ALA A O 10
ATOM 11727 N N . ASN A 1 8 ? 5.817 -14.485 1.971 1.00 0.00 12 ASN A N 10
ATOM 11728 C CA . ASN A 1 8 ? 5.031 -13.289 1.666 1.00 0.00 12 ASN A CA 10
ATOM 11729 C C . ASN A 1 8 ? 5.957 -12.084 1.589 1.00 0.00 12 ASN A C 10
ATOM 11730 O O . ASN A 1 8 ? 5.751 -11.205 0.755 1.00 0.00 12 ASN A O 10
ATOM 11741 N N . GLY A 1 9 ? 7.003 -12.107 2.427 1.00 0.00 13 GLY A N 10
ATOM 11742 C CA . GLY A 1 9 ? 7.930 -10.988 2.593 1.00 0.00 13 GLY A CA 10
ATOM 11743 C C . GLY A 1 9 ? 8.112 -10.106 1.370 1.00 0.00 13 GLY A C 10
ATOM 11744 O O . GLY A 1 9 ? 8.551 -10.569 0.311 1.00 0.00 13 GLY A O 10
ATOM 11748 N N . GLY A 1 10 ? 7.766 -8.834 1.522 1.00 0.00 14 GLY A N 10
ATOM 11749 C CA . GLY A 1 10 ? 7.912 -7.881 0.442 1.00 0.00 14 GLY A CA 10
ATOM 11750 C C . GLY A 1 10 ? 6.638 -7.727 -0.354 1.00 0.00 14 GLY A C 10
ATOM 11751 O O . GLY A 1 10 ? 5.559 -7.557 0.215 1.00 0.00 14 GLY A O 10
ATOM 11755 N N . GLN A 1 11 ? 6.763 -7.783 -1.672 1.00 0.00 15 GLN A N 10
ATOM 11756 C CA . GLN A 1 11 ? 5.613 -7.698 -2.558 1.00 0.00 15 GLN A CA 10
ATOM 11757 C C . GLN A 1 11 ? 4.714 -8.914 -2.364 1.00 0.00 15 GLN A C 10
ATOM 11758 O O . GLN A 1 11 ? 5.069 -10.027 -2.751 1.00 0.00 15 GLN A O 10
ATOM 11772 N N . ASN A 1 12 ? 3.558 -8.699 -1.748 1.00 0.00 16 ASN A N 10
ATOM 11773 C CA . ASN A 1 12 ? 2.620 -9.787 -1.511 1.00 0.00 16 ASN A CA 10
ATOM 11774 C C . ASN A 1 12 ? 1.826 -10.086 -2.786 1.00 0.00 16 ASN A C 10
ATOM 11775 O O . ASN A 1 12 ? 2.151 -11.024 -3.511 1.00 0.00 16 ASN A O 10
ATOM 11786 N N . GLY A 1 13 ? 0.805 -9.285 -3.080 1.00 0.00 17 GLY A N 10
ATOM 11787 C CA . GLY A 1 13 ? 0.042 -9.507 -4.298 1.00 0.00 17 GLY A CA 10
ATOM 11788 C C . GLY A 1 13 ? -1.151 -8.583 -4.451 1.00 0.00 17 GLY A C 10
ATOM 11789 O O . GLY A 1 13 ? -1.265 -7.875 -5.451 1.00 0.00 17 GLY A O 10
ATOM 11793 N N . THR A 1 14 ? -2.035 -8.591 -3.461 1.00 0.00 18 THR A N 10
ATOM 11794 C CA . THR A 1 14 ? -3.255 -7.790 -3.487 1.00 0.00 18 THR A CA 10
ATOM 11795 C C . THR A 1 14 ? -2.933 -6.300 -3.597 1.00 0.00 18 THR A C 10
ATOM 11796 O O . THR A 1 14 ? -2.088 -5.790 -2.865 1.00 0.00 18 THR A O 10
ATOM 11807 N N . VAL A 1 15 ? -3.598 -5.614 -4.518 1.00 0.00 19 VAL A N 10
ATOM 11808 C CA . VAL A 1 15 ? -3.321 -4.206 -4.754 1.00 0.00 19 VAL A CA 10
ATOM 11809 C C . VAL A 1 15 ? -4.602 -3.407 -5.018 1.00 0.00 19 VAL A C 10
ATOM 11810 O O . VAL A 1 15 ? -5.410 -3.761 -5.877 1.00 0.00 19 VAL A O 10
ATOM 11823 N N . GLN A 1 16 ? -4.792 -2.338 -4.257 1.00 0.00 20 GLN A N 10
ATOM 11824 C CA . GLN A 1 16 ? -5.895 -1.417 -4.500 1.00 0.00 20 GLN A CA 10
ATOM 11825 C C . GLN A 1 16 ? -5.360 -0.082 -4.992 1.00 0.00 20 GLN A C 10
ATOM 11826 O O . GLN A 1 16 ? -4.451 0.485 -4.386 1.00 0.00 20 GLN A O 10
ATOM 11840 N N . GLU A 1 17 ? -5.907 0.396 -6.102 1.00 0.00 21 GLU A N 10
ATOM 11841 C CA . GLU A 1 17 ? -5.505 1.677 -6.670 1.00 0.00 21 GLU A CA 10
ATOM 11842 C C . GLU A 1 17 ? -6.449 2.791 -6.242 1.00 0.00 21 GLU A C 10
ATOM 11843 O O . GLU A 1 17 ? -7.632 2.785 -6.583 1.00 0.00 21 GLU A O 10
ATOM 11855 N N . ILE A 1 18 ? -5.922 3.738 -5.488 1.00 0.00 22 ILE A N 10
ATOM 11856 C CA . ILE A 1 18 ? -6.702 4.887 -5.058 1.00 0.00 22 ILE A CA 10
ATOM 11857 C C . ILE A 1 18 ? -6.366 6.086 -5.934 1.00 0.00 22 ILE A C 10
ATOM 11858 O O . ILE A 1 18 ? -5.256 6.181 -6.451 1.00 0.00 22 ILE A O 10
ATOM 11874 N N . MET A 1 19 ? -7.329 6.979 -6.116 1.00 0.00 23 MET A N 10
ATOM 11875 C CA . MET A 1 19 ? -7.115 8.210 -6.858 1.00 0.00 23 MET A CA 10
ATOM 11876 C C . MET A 1 19 ? -6.985 9.357 -5.872 1.00 0.00 23 MET A C 10
ATOM 11877 O O . MET A 1 19 ? -7.983 9.943 -5.455 1.00 0.00 23 MET A O 10
ATOM 11891 N N . ILE A 1 20 ? -5.763 9.652 -5.475 1.00 0.00 24 ILE A N 10
ATOM 11892 C CA . ILE A 1 20 ? -5.526 10.667 -4.463 1.00 0.00 24 ILE A CA 10
ATOM 11893 C C . ILE A 1 20 ? -5.555 12.061 -5.076 1.00 0.00 24 ILE A C 10
ATOM 11894 O O . ILE A 1 20 ? -4.883 12.317 -6.074 1.00 0.00 24 ILE A O 10
ATOM 11910 N N . PRO A 1 21 ? -6.358 12.967 -4.491 1.00 0.00 25 PRO A N 10
ATOM 11911 C CA . PRO A 1 21 ? -6.441 14.363 -4.924 1.00 0.00 25 PRO A CA 10
ATOM 11912 C C . PRO A 1 21 ? -5.063 14.993 -5.108 1.00 0.00 25 PRO A C 10
ATOM 11913 O O . PRO A 1 21 ? -4.194 14.880 -4.240 1.00 0.00 25 PRO A O 10
ATOM 11924 N N . ALA A 1 22 ? -4.875 15.654 -6.246 1.00 0.00 26 ALA A N 10
ATOM 11925 C CA . ALA A 1 22 ? -3.604 16.282 -6.585 1.00 0.00 26 ALA A CA 10
ATOM 11926 C C . ALA A 1 22 ? -3.210 17.333 -5.550 1.00 0.00 26 ALA A C 10
ATOM 11927 O O . ALA A 1 22 ? -2.025 17.614 -5.359 1.00 0.00 26 ALA A O 10
ATOM 11934 N N . GLY A 1 23 ? -4.207 17.906 -4.885 1.00 0.00 27 GLY A N 10
ATOM 11935 C CA . GLY A 1 23 ? -3.942 18.877 -3.843 1.00 0.00 27 GLY A CA 10
ATOM 11936 C C . GLY A 1 23 ? -3.448 18.230 -2.563 1.00 0.00 27 GLY A C 10
ATOM 11937 O O . GLY A 1 23 ? -2.650 18.818 -1.833 1.00 0.00 27 GLY A O 10
ATOM 11941 N N . LYS A 1 24 ? -3.898 17.006 -2.304 1.00 0.00 28 LYS A N 10
ATOM 11942 C CA . LYS A 1 24 ? -3.533 16.284 -1.088 1.00 0.00 28 LYS A CA 10
ATOM 11943 C C . LYS A 1 24 ? -2.398 15.305 -1.341 1.00 0.00 28 LYS A C 10
ATOM 11944 O O . LYS A 1 24 ? -2.178 14.379 -0.559 1.00 0.00 28 LYS A O 10
ATOM 11963 N N . ALA A 1 25 ? -1.671 15.516 -2.429 1.00 0.00 29 ALA A N 10
ATOM 11964 C CA . ALA A 1 25 ? -0.547 14.654 -2.769 1.00 0.00 29 ALA A CA 10
ATOM 11965 C C . ALA A 1 25 ? 0.552 14.761 -1.722 1.00 0.00 29 ALA A C 10
ATOM 11966 O O . ALA A 1 25 ? 1.219 13.781 -1.414 1.00 0.00 29 ALA A O 10
ATOM 11973 N N . GLY A 1 26 ? 0.714 15.950 -1.156 1.00 0.00 30 GLY A N 10
ATOM 11974 C CA . GLY A 1 26 ? 1.728 16.156 -0.143 1.00 0.00 30 GLY A CA 10
ATOM 11975 C C . GLY A 1 26 ? 1.405 15.422 1.143 1.00 0.00 30 GLY A C 10
ATOM 11976 O O . GLY A 1 26 ? 2.301 15.076 1.913 1.00 0.00 30 GLY A O 10
ATOM 11980 N N . LEU A 1 27 ? 0.121 15.171 1.369 1.00 0.00 31 LEU A N 10
ATOM 11981 C CA . LEU A 1 27 ? -0.323 14.494 2.582 1.00 0.00 31 LEU A CA 10
ATOM 11982 C C . LEU A 1 27 ? 0.011 13.010 2.521 1.00 0.00 31 LEU A C 10
ATOM 11983 O O . LEU A 1 27 ? 0.479 12.432 3.500 1.00 0.00 31 LEU A O 10
ATOM 11999 N N . VAL A 1 28 ? -0.217 12.405 1.362 1.00 0.00 32 VAL A N 10
ATOM 12000 C CA . VAL A 1 28 ? 0.067 10.985 1.170 1.00 0.00 32 VAL A CA 10
ATOM 12001 C C . VAL A 1 28 ? 1.570 10.723 1.085 1.00 0.00 32 VAL A C 10
ATOM 12002 O O . VAL A 1 28 ? 2.028 9.612 1.340 1.00 0.00 32 VAL A O 10
ATOM 12015 N N . ILE A 1 29 ? 2.332 11.745 0.715 1.00 0.00 33 ILE A N 10
ATOM 12016 C CA . ILE A 1 29 ? 3.790 11.662 0.753 1.00 0.00 33 ILE A CA 10
ATOM 12017 C C . ILE A 1 29 ? 4.272 11.801 2.192 1.00 0.00 33 ILE A C 10
ATOM 12018 O O . ILE A 1 29 ? 5.250 11.175 2.613 1.00 0.00 33 ILE A O 10
ATOM 12034 N N . GLY A 1 30 ? 3.561 12.629 2.942 1.00 0.00 34 GLY A N 10
ATOM 12035 C CA . GLY A 1 30 ? 3.872 12.827 4.337 1.00 0.00 34 GLY A CA 10
ATOM 12036 C C . GLY A 1 30 ? 4.678 14.070 4.572 1.00 0.00 34 GLY A C 10
ATOM 12037 O O . GLY A 1 30 ? 5.500 14.115 5.487 1.00 0.00 34 GLY A O 10
ATOM 12041 N N . LYS A 1 31 ? 4.429 15.070 3.740 1.00 0.00 35 LYS A N 10
ATOM 12042 C CA . LYS A 1 31 ? 5.072 16.374 3.837 1.00 0.00 35 LYS A CA 10
ATOM 12043 C C . LYS A 1 31 ? 6.556 16.302 3.466 1.00 0.00 35 LYS A C 10
ATOM 12044 O O . LYS A 1 31 ? 6.979 16.891 2.470 1.00 0.00 35 LYS A O 10
ATOM 12063 N N . GLY A 1 32 ? 7.335 15.575 4.259 1.00 0.00 36 GLY A N 10
ATOM 12064 C CA . GLY A 1 32 ? 8.763 15.480 4.023 1.00 0.00 36 GLY A CA 10
ATOM 12065 C C . GLY A 1 32 ? 9.114 14.332 3.104 1.00 0.00 36 GLY A C 10
ATOM 12066 O O . GLY A 1 32 ? 10.099 14.394 2.365 1.00 0.00 36 GLY A O 10
ATOM 12070 N N . GLY A 1 33 ? 8.311 13.277 3.148 1.00 0.00 37 GLY A N 10
ATOM 12071 C CA . GLY A 1 33 ? 8.547 12.133 2.288 1.00 0.00 37 GLY A CA 10
ATOM 12072 C C . GLY A 1 33 ? 9.020 10.920 3.058 1.00 0.00 37 GLY A C 10
ATOM 12073 O O . GLY A 1 33 ? 9.227 9.852 2.486 1.00 0.00 37 GLY A O 10
ATOM 12077 N N . GLU A 1 34 ? 9.199 11.082 4.355 1.00 0.00 38 GLU A N 10
ATOM 12078 C CA . GLU A 1 34 ? 9.613 9.981 5.209 1.00 0.00 38 GLU A CA 10
ATOM 12079 C C . GLU A 1 34 ? 8.407 9.166 5.678 1.00 0.00 38 GLU A C 10
ATOM 12080 O O . GLU A 1 34 ? 8.516 7.970 5.946 1.00 0.00 38 GLU A O 10
ATOM 12092 N N . THR A 1 35 ? 7.255 9.821 5.759 1.00 0.00 39 THR A N 10
ATOM 12093 C CA . THR A 1 35 ? 6.037 9.185 6.244 1.00 0.00 39 THR A CA 10
ATOM 12094 C C . THR A 1 35 ? 5.554 8.101 5.283 1.00 0.00 39 THR A C 10
ATOM 12095 O O . THR A 1 35 ? 5.145 7.029 5.718 1.00 0.00 39 THR A O 10
ATOM 12106 N N . ILE A 1 36 ? 5.623 8.374 3.981 1.00 0.00 40 ILE A N 10
ATOM 12107 C CA . ILE A 1 36 ? 5.212 7.393 2.973 1.00 0.00 40 ILE A CA 10
ATOM 12108 C C . ILE A 1 36 ? 6.022 6.099 3.112 1.00 0.00 40 ILE A C 10
ATOM 12109 O O . ILE A 1 36 ? 5.512 5.004 2.877 1.00 0.00 40 ILE A O 10
ATOM 12125 N N . LYS A 1 37 ? 7.279 6.230 3.521 1.00 0.00 41 LYS A N 10
ATOM 12126 C CA . LYS A 1 37 ? 8.112 5.070 3.798 1.00 0.00 41 LYS A CA 10
ATOM 12127 C C . LYS A 1 37 ? 7.619 4.364 5.056 1.00 0.00 41 LYS A C 10
ATOM 12128 O O . LYS A 1 37 ? 7.507 3.139 5.096 1.00 0.00 41 LYS A O 10
ATOM 12147 N N . GLN A 1 38 ? 7.295 5.161 6.068 1.00 0.00 42 GLN A N 10
ATOM 12148 C CA . GLN A 1 38 ? 6.868 4.642 7.358 1.00 0.00 42 GLN A CA 10
ATOM 12149 C C . GLN A 1 38 ? 5.573 3.873 7.220 1.00 0.00 42 GLN A C 10
ATOM 12150 O O . GLN A 1 38 ? 5.387 2.842 7.858 1.00 0.00 42 GLN A O 10
ATOM 12164 N N . LEU A 1 39 ? 4.686 4.383 6.376 1.00 0.00 43 LEU A N 10
ATOM 12165 C CA . LEU A 1 39 ? 3.398 3.752 6.135 1.00 0.00 43 LEU A CA 10
ATOM 12166 C C . LEU A 1 39 ? 3.580 2.308 5.698 1.00 0.00 43 LEU A C 10
ATOM 12167 O O . LEU A 1 39 ? 2.881 1.411 6.168 1.00 0.00 43 LEU A O 10
ATOM 12183 N N . GLN A 1 40 ? 4.535 2.094 4.808 1.00 0.00 44 GLN A N 10
ATOM 12184 C CA . GLN A 1 40 ? 4.839 0.765 4.314 1.00 0.00 44 GLN A CA 10
ATOM 12185 C C . GLN A 1 40 ? 5.369 -0.112 5.444 1.00 0.00 44 GLN A C 10
ATOM 12186 O O . GLN A 1 40 ? 4.934 -1.250 5.620 1.00 0.00 44 GLN A O 10
ATOM 12200 N N . GLU A 1 41 ? 6.275 0.451 6.233 1.00 0.00 45 GLU A N 10
ATOM 12201 C CA . GLU A 1 41 ? 6.890 -0.271 7.340 1.00 0.00 45 GLU A CA 10
ATOM 12202 C C . GLU A 1 41 ? 5.855 -0.654 8.403 1.00 0.00 45 GLU A C 10
ATOM 12203 O O . GLU A 1 41 ? 5.822 -1.793 8.866 1.00 0.00 45 GLU A O 10
ATOM 12215 N N . ARG A 1 42 ? 5.002 0.296 8.770 1.00 0.00 46 ARG A N 10
ATOM 12216 C CA . ARG A 1 42 ? 4.049 0.092 9.862 1.00 0.00 46 ARG A CA 10
ATOM 12217 C C . ARG A 1 42 ? 2.849 -0.757 9.446 1.00 0.00 46 ARG A C 10
ATOM 12218 O O . ARG A 1 42 ? 2.265 -1.457 10.275 1.00 0.00 46 ARG A O 10
ATOM 12239 N N . ALA A 1 43 ? 2.481 -0.710 8.174 1.00 0.00 47 ALA A N 10
ATOM 12240 C CA . ALA A 1 43 ? 1.312 -1.448 7.710 1.00 0.00 47 ALA A CA 10
ATOM 12241 C C . ALA A 1 43 ? 1.680 -2.838 7.202 1.00 0.00 47 ALA A C 10
ATOM 12242 O O . ALA A 1 43 ? 0.826 -3.715 7.094 1.00 0.00 47 ALA A O 10
ATOM 12249 N N . GLY A 1 44 ? 2.959 -3.037 6.902 1.00 0.00 48 GLY A N 10
ATOM 12250 C CA . GLY A 1 44 ? 3.406 -4.312 6.370 1.00 0.00 48 GLY A CA 10
ATOM 12251 C C . GLY A 1 44 ? 3.017 -4.478 4.916 1.00 0.00 48 GLY A C 10
ATOM 12252 O O . GLY A 1 44 ? 2.873 -5.597 4.418 1.00 0.00 48 GLY A O 10
ATOM 12256 N N . VAL A 1 45 ? 2.844 -3.353 4.240 1.00 0.00 49 VAL A N 10
ATOM 12257 C CA . VAL A 1 45 ? 2.432 -3.334 2.846 1.00 0.00 49 VAL A CA 10
ATOM 12258 C C . VAL A 1 45 ? 3.390 -2.479 2.039 1.00 0.00 49 VAL A C 10
ATOM 12259 O O . VAL A 1 45 ? 4.228 -1.779 2.602 1.00 0.00 49 VAL A O 10
ATOM 12272 N N . LYS A 1 46 ? 3.256 -2.526 0.730 1.00 0.00 50 LYS A N 10
ATOM 12273 C CA . LYS A 1 46 ? 4.056 -1.684 -0.137 1.00 0.00 50 LYS A CA 10
ATOM 12274 C C . LYS A 1 46 ? 3.163 -0.636 -0.784 1.00 0.00 50 LYS A C 10
ATOM 12275 O O . LYS A 1 46 ? 2.171 -0.966 -1.427 1.00 0.00 50 LYS A O 10
ATOM 12294 N N . MET A 1 47 ? 3.519 0.624 -0.610 1.00 0.00 51 MET A N 10
ATOM 12295 C CA . MET A 1 47 ? 2.757 1.717 -1.189 1.00 0.00 51 MET A CA 10
ATOM 12296 C C . MET A 1 47 ? 3.585 2.392 -2.260 1.00 0.00 51 MET A C 10
ATOM 12297 O O . MET A 1 47 ? 4.751 2.718 -2.042 1.00 0.00 51 MET A O 10
ATOM 12311 N N . ILE A 1 48 ? 3.002 2.561 -3.426 1.00 0.00 52 ILE A N 10
ATOM 12312 C CA . ILE A 1 48 ? 3.661 3.287 -4.489 1.00 0.00 52 ILE A CA 10
ATOM 12313 C C . ILE A 1 48 ? 2.802 4.463 -4.931 1.00 0.00 52 ILE A C 10
ATOM 12314 O O . ILE A 1 48 ? 1.758 4.296 -5.567 1.00 0.00 52 ILE A O 10
ATOM 12330 N N . LEU A 1 49 ? 3.223 5.648 -4.536 1.00 0.00 53 LEU A N 10
ATOM 12331 C CA . LEU A 1 49 ? 2.573 6.868 -4.968 1.00 0.00 53 LEU A CA 10
ATOM 12332 C C . LEU A 1 49 ? 3.081 7.237 -6.356 1.00 0.00 53 LEU A C 10
ATOM 12333 O O . LEU A 1 49 ? 4.210 7.708 -6.502 1.00 0.00 53 LEU A O 10
ATOM 12349 N N . ILE A 1 50 ? 2.272 6.985 -7.379 1.00 0.00 54 ILE A N 10
ATOM 12350 C CA . ILE A 1 50 ? 2.661 7.318 -8.740 1.00 0.00 54 ILE A CA 10
ATOM 12351 C C . ILE A 1 50 ? 2.537 8.820 -8.956 1.00 0.00 54 ILE A C 10
ATOM 12352 O O . ILE A 1 50 ? 1.503 9.335 -9.383 1.00 0.00 54 ILE A O 10
ATOM 12368 N N . GLN A 1 51 ? 3.607 9.508 -8.615 1.00 0.00 55 GLN A N 10
ATOM 12369 C CA . GLN A 1 51 ? 3.681 10.953 -8.702 1.00 0.00 55 GLN A CA 10
ATOM 12370 C C . GLN A 1 51 ? 5.030 11.353 -9.276 1.00 0.00 55 GLN A C 10
ATOM 12371 O O . GLN A 1 51 ? 5.134 12.316 -10.037 1.00 0.00 55 GLN A O 10
ATOM 12385 N N . ASP A 1 52 ? 6.059 10.598 -8.893 1.00 0.00 56 ASP A N 10
ATOM 12386 C CA . ASP A 1 52 ? 7.384 10.738 -9.477 1.00 0.00 56 ASP A CA 10
ATOM 12387 C C . ASP A 1 52 ? 7.349 10.225 -10.907 1.00 0.00 56 ASP A C 10
ATOM 12388 O O . ASP A 1 52 ? 8.086 10.695 -11.772 1.00 0.00 56 ASP A O 10
ATOM 12397 N N . GLY A 1 53 ? 6.484 9.243 -11.140 1.00 0.00 57 GLY A N 10
ATOM 12398 C CA . GLY A 1 53 ? 6.251 8.755 -12.481 1.00 0.00 57 GLY A CA 10
ATOM 12399 C C . GLY A 1 53 ? 5.241 9.620 -13.201 1.00 0.00 57 GLY A C 10
ATOM 12400 O O . GLY A 1 53 ? 4.150 9.871 -12.683 1.00 0.00 57 GLY A O 10
ATOM 12404 N N . SER A 1 54 ? 5.593 10.074 -14.393 1.00 0.00 58 SER A N 10
ATOM 12405 C CA . SER A 1 54 ? 4.759 11.009 -15.127 1.00 0.00 58 SER A CA 10
ATOM 12406 C C . SER A 1 54 ? 3.612 10.311 -15.851 1.00 0.00 58 SER A C 10
ATOM 12407 O O . SER A 1 54 ? 3.595 10.207 -17.078 1.00 0.00 58 SER A O 10
ATOM 12415 N N . GLN A 1 55 ? 2.659 9.824 -15.077 1.00 0.00 59 GLN A N 10
ATOM 12416 C CA . GLN A 1 55 ? 1.429 9.286 -15.628 1.00 0.00 59 GLN A CA 10
ATOM 12417 C C . GLN A 1 55 ? 0.262 10.174 -15.226 1.00 0.00 59 GLN A C 10
ATOM 12418 O O . GLN A 1 55 ? -0.451 10.710 -16.076 1.00 0.00 59 GLN A O 10
ATOM 12432 N N . ASN A 1 56 ? 0.090 10.347 -13.924 1.00 0.00 60 ASN A N 10
ATOM 12433 C CA . ASN A 1 56 ? -0.963 11.203 -13.397 1.00 0.00 60 ASN A CA 10
ATOM 12434 C C . ASN A 1 56 ? -0.359 12.406 -12.688 1.00 0.00 60 ASN A C 10
ATOM 12435 O O . ASN A 1 56 ? -0.793 12.791 -11.601 1.00 0.00 60 ASN A O 10
ATOM 12446 N N . THR A 1 57 ? 0.642 12.998 -13.312 1.00 0.00 61 THR A N 10
ATOM 12447 C CA . THR A 1 57 ? 1.335 14.144 -12.750 1.00 0.00 61 THR A CA 10
ATOM 12448 C C . THR A 1 57 ? 0.406 15.348 -12.619 1.00 0.00 61 THR A C 10
ATOM 12449 O O . THR A 1 57 ? 0.493 16.113 -11.656 1.00 0.00 61 THR A O 10
ATOM 12460 N N . ASN A 1 58 ? -0.500 15.498 -13.573 1.00 0.00 62 ASN A N 10
ATOM 12461 C CA . ASN A 1 58 ? -1.401 16.647 -13.589 1.00 0.00 62 ASN A CA 10
ATOM 12462 C C . ASN A 1 58 ? -2.751 16.337 -12.952 1.00 0.00 62 ASN A C 10
ATOM 12463 O O . ASN A 1 58 ? -3.549 17.246 -12.716 1.00 0.00 62 ASN A O 10
ATOM 12474 N N . VAL A 1 59 ? -3.012 15.073 -12.657 1.00 0.00 63 VAL A N 10
ATOM 12475 C CA . VAL A 1 59 ? -4.327 14.674 -12.159 1.00 0.00 63 VAL A CA 10
ATOM 12476 C C . VAL A 1 59 ? -4.232 13.895 -10.848 1.00 0.00 63 VAL A C 10
ATOM 12477 O O . VAL A 1 59 ? -3.203 13.937 -10.168 1.00 0.00 63 VAL A O 10
ATOM 12490 N N . ASP A 1 60 ? -5.325 13.206 -10.499 1.00 0.00 64 ASP A N 10
ATOM 12491 C CA . ASP A 1 60 ? -5.387 12.373 -9.295 1.00 0.00 64 ASP A CA 10
ATOM 12492 C C . ASP A 1 60 ? -4.255 11.358 -9.286 1.00 0.00 64 ASP A C 10
ATOM 12493 O O . ASP A 1 60 ? -3.827 10.886 -10.334 1.00 0.00 64 ASP A O 10
ATOM 12502 N N . LYS A 1 61 ? -3.807 10.998 -8.102 1.00 0.00 65 LYS A N 10
ATOM 12503 C CA . LYS A 1 61 ? -2.602 10.198 -7.946 1.00 0.00 65 LYS A CA 10
ATOM 12504 C C . LYS A 1 61 ? -2.932 8.729 -7.788 1.00 0.00 65 LYS A C 10
ATOM 12505 O O . LYS A 1 61 ? -3.719 8.357 -6.918 1.00 0.00 65 LYS A O 10
ATOM 12524 N N . PRO A 1 62 ? -2.341 7.882 -8.636 1.00 0.00 66 PRO A N 10
ATOM 12525 C CA . PRO A 1 62 ? -2.479 6.435 -8.536 1.00 0.00 66 PRO A CA 10
ATOM 12526 C C . PRO A 1 62 ? -1.737 5.891 -7.324 1.00 0.00 66 PRO A C 10
ATOM 12527 O O . PRO A 1 62 ? -0.503 5.842 -7.302 1.00 0.00 66 PRO A O 10
ATOM 12538 N N . LEU A 1 63 ? -2.491 5.510 -6.312 1.00 0.00 67 LEU A N 10
ATOM 12539 C CA . LEU A 1 63 ? -1.919 4.950 -5.106 1.00 0.00 67 LEU A CA 10
ATOM 12540 C C . LEU A 1 63 ? -2.155 3.455 -5.076 1.00 0.00 67 LEU A C 10
ATOM 12541 O O . LEU A 1 63 ? -3.291 3.006 -4.943 1.00 0.00 67 LEU A O 10
ATOM 12557 N N . ARG A 1 64 ? -1.090 2.690 -5.222 1.00 0.00 68 ARG A N 10
ATOM 12558 C CA . ARG A 1 64 ? -1.194 1.247 -5.160 1.00 0.00 68 ARG A CA 10
ATOM 12559 C C . ARG A 1 64 ? -0.734 0.729 -3.816 1.00 0.00 68 ARG A C 10
ATOM 12560 O O . ARG A 1 64 ? 0.454 0.784 -3.488 1.00 0.00 68 ARG A O 10
ATOM 12581 N N . ILE A 1 65 ? -1.685 0.258 -3.030 1.00 0.00 69 ILE A N 10
ATOM 12582 C CA . ILE A 1 65 ? -1.372 -0.419 -1.789 1.00 0.00 69 ILE A CA 10
ATOM 12583 C C . ILE A 1 65 ? -1.231 -1.904 -2.086 1.00 0.00 69 ILE A C 10
ATOM 12584 O O . ILE A 1 65 ? -2.225 -2.594 -2.307 1.00 0.00 69 ILE A O 10
ATOM 12600 N N . ILE A 1 66 ? 0.003 -2.376 -2.123 1.00 0.00 70 ILE A N 10
ATOM 12601 C CA . ILE A 1 66 ? 0.288 -3.746 -2.507 1.00 0.00 70 ILE A CA 10
ATOM 12602 C C . ILE A 1 66 ? 0.631 -4.585 -1.283 1.00 0.00 70 ILE A C 10
ATOM 12603 O O . ILE A 1 66 ? 1.565 -4.274 -0.545 1.00 0.00 70 ILE A O 10
ATOM 12619 N N . GLY A 1 67 ? -0.136 -5.639 -1.070 1.00 0.00 71 GLY A N 10
ATOM 12620 C CA . GLY A 1 67 ? 0.091 -6.514 0.057 1.00 0.00 71 GLY A CA 10
ATOM 12621 C C . GLY A 1 67 ? -0.964 -7.595 0.158 1.00 0.00 71 GLY A C 10
ATOM 12622 O O . GLY A 1 67 ? -1.200 -8.334 -0.795 1.00 0.00 71 GLY A O 10
ATOM 12626 N N . ASP A 1 68 ? -1.597 -7.682 1.313 1.00 0.00 72 ASP A N 10
ATOM 12627 C CA . ASP A 1 68 ? -2.644 -8.668 1.559 1.00 0.00 72 ASP A CA 10
ATOM 12628 C C . ASP A 1 68 ? -3.958 -7.944 1.775 1.00 0.00 72 ASP A C 10
ATOM 12629 O O . ASP A 1 68 ? -3.946 -6.878 2.384 1.00 0.00 72 ASP A O 10
ATOM 12638 N N . PRO A 1 69 ? -5.096 -8.486 1.288 1.00 0.00 73 PRO A N 10
ATOM 12639 C CA . PRO A 1 69 ? -6.395 -7.795 1.328 1.00 0.00 73 PRO A CA 10
ATOM 12640 C C . PRO A 1 69 ? -6.657 -7.109 2.664 1.00 0.00 73 PRO A C 10
ATOM 12641 O O . PRO A 1 69 ? -7.162 -5.985 2.715 1.00 0.00 73 PRO A O 10
ATOM 12652 N N . TYR A 1 70 ? -6.265 -7.788 3.735 1.00 0.00 74 TYR A N 10
ATOM 12653 C CA . TYR A 1 70 ? -6.476 -7.304 5.086 1.00 0.00 74 TYR A CA 10
ATOM 12654 C C . TYR A 1 70 ? -5.713 -6.000 5.335 1.00 0.00 74 TYR A C 10
ATOM 12655 O O . TYR A 1 70 ? -6.308 -4.974 5.670 1.00 0.00 74 TYR A O 10
ATOM 12673 N N . LYS A 1 71 ? -4.398 -6.039 5.152 1.00 0.00 75 LYS A N 10
ATOM 12674 C CA . LYS A 1 71 ? -3.566 -4.867 5.397 1.00 0.00 75 LYS A CA 10
ATOM 12675 C C . LYS A 1 71 ? -3.695 -3.847 4.279 1.00 0.00 75 LYS A C 10
ATOM 12676 O O . LYS A 1 71 ? -3.560 -2.654 4.517 1.00 0.00 75 LYS A O 10
ATOM 12695 N N . VAL A 1 72 ? -3.952 -4.311 3.062 1.00 0.00 76 VAL A N 10
ATOM 12696 C CA . VAL A 1 72 ? -4.170 -3.407 1.941 1.00 0.00 76 VAL A CA 10
ATOM 12697 C C . VAL A 1 72 ? -5.321 -2.460 2.251 1.00 0.00 76 VAL A C 10
ATOM 12698 O O . VAL A 1 72 ? -5.248 -1.261 1.970 1.00 0.00 76 VAL A O 10
ATOM 12711 N N . GLN A 1 73 ? -6.368 -2.988 2.866 1.00 0.00 77 GLN A N 10
ATOM 12712 C CA . GLN A 1 73 ? -7.505 -2.164 3.220 1.00 0.00 77 GLN A CA 10
ATOM 12713 C C . GLN A 1 73 ? -7.182 -1.265 4.400 1.00 0.00 77 GLN A C 10
ATOM 12714 O O . GLN A 1 73 ? -7.468 -0.072 4.364 1.00 0.00 77 GLN A O 10
ATOM 12728 N N . GLN A 1 74 ? -6.564 -1.822 5.433 1.00 0.00 78 GLN A N 10
ATOM 12729 C CA . GLN A 1 74 ? -6.232 -1.027 6.611 1.00 0.00 78 GLN A CA 10
ATOM 12730 C C . GLN A 1 74 ? -5.244 0.075 6.267 1.00 0.00 78 GLN A C 10
ATOM 12731 O O . GLN A 1 74 ? -5.329 1.185 6.791 1.00 0.00 78 GLN A O 10
ATOM 12745 N N . ALA A 1 75 ? -4.307 -0.237 5.389 1.00 0.00 79 ALA A N 10
ATOM 12746 C CA . ALA A 1 75 ? -3.344 0.742 4.924 1.00 0.00 79 ALA A CA 10
ATOM 12747 C C . ALA A 1 75 ? -4.039 1.807 4.087 1.00 0.00 79 ALA A C 10
ATOM 12748 O O . ALA A 1 75 ? -3.701 2.986 4.158 1.00 0.00 79 ALA A O 10
ATOM 12755 N N . CYS A 1 76 ? -5.019 1.378 3.297 1.00 0.00 80 CYS A N 10
ATOM 12756 C CA . CYS A 1 76 ? -5.829 2.294 2.508 1.00 0.00 80 CYS A CA 10
ATOM 12757 C C . CYS A 1 76 ? -6.627 3.218 3.414 1.00 0.00 80 CYS A C 10
ATOM 12758 O O . CYS A 1 76 ? -6.638 4.430 3.215 1.00 0.00 80 CYS A O 10
ATOM 12766 N N . GLU A 1 77 ? -7.286 2.643 4.411 1.00 0.00 81 GLU A N 10
ATOM 12767 C CA . GLU A 1 77 ? -8.036 3.427 5.381 1.00 0.00 81 GLU A CA 10
ATOM 12768 C C . GLU A 1 77 ? -7.104 4.367 6.122 1.00 0.00 81 GLU A C 10
ATOM 12769 O O . GLU A 1 77 ? -7.453 5.509 6.395 1.00 0.00 81 GLU A O 10
ATOM 12781 N N . MET A 1 78 ? -5.910 3.875 6.419 1.00 0.00 82 MET A N 10
ATOM 12782 C CA . MET A 1 78 ? -4.897 4.658 7.123 1.00 0.00 82 MET A CA 10
ATOM 12783 C C . MET A 1 78 ? -4.503 5.902 6.326 1.00 0.00 82 MET A C 10
ATOM 12784 O O . MET A 1 78 ? -4.498 7.010 6.859 1.00 0.00 82 MET A O 10
ATOM 12798 N N . VAL A 1 79 ? -4.196 5.722 5.043 1.00 0.00 83 VAL A N 10
ATOM 12799 C CA . VAL A 1 79 ? -3.741 6.836 4.217 1.00 0.00 83 VAL A CA 10
ATOM 12800 C C . VAL A 1 79 ? -4.912 7.718 3.801 1.00 0.00 83 VAL A C 10
ATOM 12801 O O . VAL A 1 79 ? -4.771 8.932 3.672 1.00 0.00 83 VAL A O 10
ATOM 12814 N N . MET A 1 80 ? -6.069 7.099 3.609 1.00 0.00 84 MET A N 10
ATOM 12815 C CA . MET A 1 80 ? -7.282 7.834 3.294 1.00 0.00 84 MET A CA 10
ATOM 12816 C C . MET A 1 80 ? -7.690 8.675 4.494 1.00 0.00 84 MET A C 10
ATOM 12817 O O . MET A 1 80 ? -8.212 9.779 4.352 1.00 0.00 84 MET A O 10
ATOM 12831 N N . ASP A 1 81 ? -7.420 8.144 5.680 1.00 0.00 85 ASP A N 10
ATOM 12832 C CA . ASP A 1 81 ? -7.713 8.845 6.921 1.00 0.00 85 ASP A CA 10
ATOM 12833 C C . ASP A 1 81 ? -6.828 10.072 7.065 1.00 0.00 85 ASP A C 10
ATOM 12834 O O . ASP A 1 81 ? -7.248 11.074 7.629 1.00 0.00 85 ASP A O 10
ATOM 12843 N N . ILE A 1 82 ? -5.612 10.002 6.522 1.00 0.00 86 ILE A N 10
ATOM 12844 C CA . ILE A 1 82 ? -4.698 11.147 6.528 1.00 0.00 86 ILE A CA 10
ATOM 12845 C C . ILE A 1 82 ? -5.312 12.315 5.759 1.00 0.00 86 ILE A C 10
ATOM 12846 O O . ILE A 1 82 ? -5.075 13.482 6.070 1.00 0.00 86 ILE A O 10
ATOM 12862 N N . LEU A 1 83 ? -6.122 11.986 4.765 1.00 0.00 87 LEU A N 10
ATOM 12863 C CA . LEU A 1 83 ? -6.802 12.988 3.956 1.00 0.00 87 LEU A CA 10
ATOM 12864 C C . LEU A 1 83 ? -8.137 13.376 4.586 1.00 0.00 87 LEU A C 10
ATOM 12865 O O . LEU A 1 83 ? -8.815 14.291 4.116 1.00 0.00 87 LEU A O 10
ATOM 12881 N N . ARG A 1 84 ? -8.501 12.678 5.651 1.00 0.00 88 ARG A N 10
ATOM 12882 C CA . ARG A 1 84 ? -9.789 12.862 6.295 1.00 0.00 88 ARG A CA 10
ATOM 12883 C C . ARG A 1 84 ? -9.613 13.427 7.705 1.00 0.00 88 ARG A C 10
ATOM 12884 O O . ARG A 1 84 ? -10.581 13.746 8.394 1.00 0.00 88 ARG A O 10
ATOM 12905 N N . GLU A 1 85 ? -8.368 13.571 8.114 1.00 0.00 89 GLU A N 10
ATOM 12906 C CA . GLU A 1 85 ? -8.054 14.043 9.454 1.00 0.00 89 GLU A CA 10
ATOM 12907 C C . GLU A 1 85 ? -7.657 15.517 9.433 1.00 0.00 89 GLU A C 10
ATOM 12908 O O . GLU A 1 85 ? -6.614 15.860 8.834 1.00 0.00 89 GLU A O 10
ATOM 12921 N N . GLY A 1 1 ? -0.930 -19.088 -0.730 1.00 0.00 5 GLY A N 11
ATOM 12922 C CA . GLY A 1 1 ? -0.558 -17.932 0.048 1.00 0.00 5 GLY A CA 11
ATOM 12923 C C . GLY A 1 1 ? -1.765 -17.215 0.601 1.00 0.00 5 GLY A C 11
ATOM 12924 O O . GLY A 1 1 ? -1.896 -17.075 1.816 1.00 0.00 5 GLY A O 11
ATOM 12928 N N . GLN A 1 2 ? -2.654 -16.791 -0.302 1.00 0.00 6 GLN A N 11
ATOM 12929 C CA . GLN A 1 2 ? -3.856 -16.030 0.046 1.00 0.00 6 GLN A CA 11
ATOM 12930 C C . GLN A 1 2 ? -3.488 -14.709 0.711 1.00 0.00 6 GLN A C 11
ATOM 12931 O O . GLN A 1 2 ? -3.377 -13.679 0.049 1.00 0.00 6 GLN A O 11
ATOM 12945 N N . PHE A 1 3 ? -3.289 -14.760 2.017 1.00 0.00 7 PHE A N 11
ATOM 12946 C CA . PHE A 1 3 ? -2.876 -13.603 2.785 1.00 0.00 7 PHE A CA 11
ATOM 12947 C C . PHE A 1 3 ? -1.818 -14.017 3.797 1.00 0.00 7 PHE A C 11
ATOM 12948 O O . PHE A 1 3 ? -1.778 -15.180 4.212 1.00 0.00 7 PHE A O 11
ATOM 12965 N N . HIS A 1 4 ? -0.972 -13.076 4.199 1.00 0.00 8 HIS A N 11
ATOM 12966 C CA . HIS A 1 4 ? 0.141 -13.386 5.087 1.00 0.00 8 HIS A CA 11
ATOM 12967 C C . HIS A 1 4 ? 0.849 -12.102 5.525 1.00 0.00 8 HIS A C 11
ATOM 12968 O O . HIS A 1 4 ? 0.441 -11.455 6.493 1.00 0.00 8 HIS A O 11
ATOM 12983 N N . ASP A 1 5 ? 1.886 -11.714 4.790 1.00 0.00 9 ASP A N 11
ATOM 12984 C CA . ASP A 1 5 ? 2.642 -10.508 5.104 1.00 0.00 9 ASP A CA 11
ATOM 12985 C C . ASP A 1 5 ? 3.186 -9.887 3.824 1.00 0.00 9 ASP A C 11
ATOM 12986 O O . ASP A 1 5 ? 4.034 -10.476 3.157 1.00 0.00 9 ASP A O 11
ATOM 12995 N N . ASN A 1 6 ? 2.687 -8.696 3.494 1.00 0.00 10 ASN A N 11
ATOM 12996 C CA . ASN A 1 6 ? 3.000 -8.031 2.228 1.00 0.00 10 ASN A CA 11
ATOM 12997 C C . ASN A 1 6 ? 2.732 -8.983 1.060 1.00 0.00 10 ASN A C 11
ATOM 12998 O O . ASN A 1 6 ? 1.584 -9.311 0.781 1.00 0.00 10 ASN A O 11
ATOM 13009 N N . ALA A 1 7 ? 3.785 -9.465 0.416 1.00 0.00 11 ALA A N 11
ATOM 13010 C CA . ALA A 1 7 ? 3.634 -10.417 -0.674 1.00 0.00 11 ALA A CA 11
ATOM 13011 C C . ALA A 1 7 ? 3.487 -11.824 -0.108 1.00 0.00 11 ALA A C 11
ATOM 13012 O O . ALA A 1 7 ? 4.331 -12.278 0.663 1.00 0.00 11 ALA A O 11
ATOM 13019 N N . ASN A 1 8 ? 2.425 -12.516 -0.495 1.00 0.00 12 ASN A N 11
ATOM 13020 C CA . ASN A 1 8 ? 2.103 -13.814 0.099 1.00 0.00 12 ASN A CA 11
ATOM 13021 C C . ASN A 1 8 ? 2.873 -14.958 -0.564 1.00 0.00 12 ASN A C 11
ATOM 13022 O O . ASN A 1 8 ? 2.471 -16.122 -0.471 1.00 0.00 12 ASN A O 11
ATOM 13033 N N . GLY A 1 9 ? 3.979 -14.633 -1.216 1.00 0.00 13 GLY A N 11
ATOM 13034 C CA . GLY A 1 9 ? 4.784 -15.650 -1.859 1.00 0.00 13 GLY A CA 11
ATOM 13035 C C . GLY A 1 9 ? 4.551 -15.704 -3.351 1.00 0.00 13 GLY A C 11
ATOM 13036 O O . GLY A 1 9 ? 3.775 -16.527 -3.835 1.00 0.00 13 GLY A O 11
ATOM 13040 N N . GLY A 1 10 ? 5.205 -14.814 -4.078 1.00 0.00 14 GLY A N 11
ATOM 13041 C CA . GLY A 1 10 ? 5.056 -14.774 -5.519 1.00 0.00 14 GLY A CA 11
ATOM 13042 C C . GLY A 1 10 ? 3.820 -14.007 -5.935 1.00 0.00 14 GLY A C 11
ATOM 13043 O O . GLY A 1 10 ? 3.917 -12.984 -6.616 1.00 0.00 14 GLY A O 11
ATOM 13047 N N . GLN A 1 11 ? 2.662 -14.499 -5.519 1.00 0.00 15 GLN A N 11
ATOM 13048 C CA . GLN A 1 11 ? 1.400 -13.824 -5.780 1.00 0.00 15 GLN A CA 11
ATOM 13049 C C . GLN A 1 11 ? 1.420 -12.422 -5.175 1.00 0.00 15 GLN A C 11
ATOM 13050 O O . GLN A 1 11 ? 1.846 -12.231 -4.035 1.00 0.00 15 GLN A O 11
ATOM 13064 N N . ASN A 1 12 ? 0.970 -11.445 -5.956 1.00 0.00 16 ASN A N 11
ATOM 13065 C CA . ASN A 1 12 ? 0.961 -10.048 -5.523 1.00 0.00 16 ASN A CA 11
ATOM 13066 C C . ASN A 1 12 ? -0.160 -9.786 -4.522 1.00 0.00 16 ASN A C 11
ATOM 13067 O O . ASN A 1 12 ? -0.264 -8.692 -3.966 1.00 0.00 16 ASN A O 11
ATOM 13078 N N . GLY A 1 13 ? -1.000 -10.792 -4.317 1.00 0.00 17 GLY A N 11
ATOM 13079 C CA . GLY A 1 13 ? -2.085 -10.688 -3.362 1.00 0.00 17 GLY A CA 11
ATOM 13080 C C . GLY A 1 13 ? -3.129 -9.675 -3.778 1.00 0.00 17 GLY A C 11
ATOM 13081 O O . GLY A 1 13 ? -3.637 -9.717 -4.900 1.00 0.00 17 GLY A O 11
ATOM 13085 N N . THR A 1 14 ? -3.438 -8.763 -2.879 1.00 0.00 18 THR A N 11
ATOM 13086 C CA . THR A 1 14 ? -4.441 -7.747 -3.121 1.00 0.00 18 THR A CA 11
ATOM 13087 C C . THR A 1 14 ? -3.779 -6.418 -3.477 1.00 0.00 18 THR A C 11
ATOM 13088 O O . THR A 1 14 ? -2.851 -5.975 -2.800 1.00 0.00 18 THR A O 11
ATOM 13099 N N . VAL A 1 15 ? -4.237 -5.803 -4.560 1.00 0.00 19 VAL A N 11
ATOM 13100 C CA . VAL A 1 15 ? -3.744 -4.494 -4.963 1.00 0.00 19 VAL A CA 11
ATOM 13101 C C . VAL A 1 15 ? -4.873 -3.484 -4.910 1.00 0.00 19 VAL A C 11
ATOM 13102 O O . VAL A 1 15 ? -5.902 -3.656 -5.568 1.00 0.00 19 VAL A O 11
ATOM 13115 N N . GLN A 1 16 ? -4.696 -2.449 -4.118 1.00 0.00 20 GLN A N 11
ATOM 13116 C CA . GLN A 1 16 ? -5.689 -1.403 -4.025 1.00 0.00 20 GLN A CA 11
ATOM 13117 C C . GLN A 1 16 ? -5.118 -0.108 -4.575 1.00 0.00 20 GLN A C 11
ATOM 13118 O O . GLN A 1 16 ? -4.180 0.451 -4.014 1.00 0.00 20 GLN A O 11
ATOM 13132 N N . GLU A 1 17 ? -5.670 0.343 -5.691 1.00 0.00 21 GLU A N 11
ATOM 13133 C CA . GLU A 1 17 ? -5.231 1.582 -6.317 1.00 0.00 21 GLU A CA 11
ATOM 13134 C C . GLU A 1 17 ? -6.160 2.729 -5.969 1.00 0.00 21 GLU A C 11
ATOM 13135 O O . GLU A 1 17 ? -7.325 2.747 -6.369 1.00 0.00 21 GLU A O 11
ATOM 13147 N N . ILE A 1 18 ? -5.638 3.677 -5.211 1.00 0.00 22 ILE A N 11
ATOM 13148 C CA . ILE A 1 18 ? -6.403 4.845 -4.814 1.00 0.00 22 ILE A CA 11
ATOM 13149 C C . ILE A 1 18 ? -6.086 6.008 -5.748 1.00 0.00 22 ILE A C 11
ATOM 13150 O O . ILE A 1 18 ? -5.024 6.033 -6.371 1.00 0.00 22 ILE A O 11
ATOM 13166 N N . MET A 1 19 ? -7.013 6.947 -5.858 1.00 0.00 23 MET A N 11
ATOM 13167 C CA . MET A 1 19 ? -6.804 8.151 -6.643 1.00 0.00 23 MET A CA 11
ATOM 13168 C C . MET A 1 19 ? -6.661 9.336 -5.706 1.00 0.00 23 MET A C 11
ATOM 13169 O O . MET A 1 19 ? -7.653 9.953 -5.312 1.00 0.00 23 MET A O 11
ATOM 13183 N N . ILE A 1 20 ? -5.430 9.633 -5.338 1.00 0.00 24 ILE A N 11
ATOM 13184 C CA . ILE A 1 20 ? -5.160 10.678 -4.364 1.00 0.00 24 ILE A CA 11
ATOM 13185 C C . ILE A 1 20 ? -5.239 12.053 -5.016 1.00 0.00 24 ILE A C 11
ATOM 13186 O O . ILE A 1 20 ? -4.606 12.289 -6.041 1.00 0.00 24 ILE A O 11
ATOM 13202 N N . PRO A 1 21 ? -6.038 12.966 -4.439 1.00 0.00 25 PRO A N 11
ATOM 13203 C CA . PRO A 1 21 ? -6.156 14.341 -4.929 1.00 0.00 25 PRO A CA 11
ATOM 13204 C C . PRO A 1 21 ? -4.790 14.979 -5.175 1.00 0.00 25 PRO A C 11
ATOM 13205 O O . PRO A 1 21 ? -3.897 14.908 -4.327 1.00 0.00 25 PRO A O 11
ATOM 13216 N N . ALA A 1 22 ? -4.640 15.590 -6.346 1.00 0.00 26 ALA A N 11
ATOM 13217 C CA . ALA A 1 22 ? -3.368 16.163 -6.773 1.00 0.00 26 ALA A CA 11
ATOM 13218 C C . ALA A 1 22 ? -2.881 17.237 -5.807 1.00 0.00 26 ALA A C 11
ATOM 13219 O O . ALA A 1 22 ? -1.678 17.432 -5.643 1.00 0.00 26 ALA A O 11
ATOM 13226 N N . GLY A 1 23 ? -3.816 17.928 -5.171 1.00 0.00 27 GLY A N 11
ATOM 13227 C CA . GLY A 1 23 ? -3.457 18.953 -4.211 1.00 0.00 27 GLY A CA 11
ATOM 13228 C C . GLY A 1 23 ? -3.430 18.427 -2.790 1.00 0.00 27 GLY A C 11
ATOM 13229 O O . GLY A 1 23 ? -3.370 19.201 -1.835 1.00 0.00 27 GLY A O 11
ATOM 13233 N N . LYS A 1 24 ? -3.473 17.108 -2.646 1.00 0.00 28 LYS A N 11
ATOM 13234 C CA . LYS A 1 24 ? -3.460 16.483 -1.331 1.00 0.00 28 LYS A CA 11
ATOM 13235 C C . LYS A 1 24 ? -2.340 15.445 -1.249 1.00 0.00 28 LYS A C 11
ATOM 13236 O O . LYS A 1 24 ? -2.235 14.695 -0.275 1.00 0.00 28 LYS A O 11
ATOM 13255 N N . ALA A 1 25 ? -1.498 15.417 -2.273 1.00 0.00 29 ALA A N 11
ATOM 13256 C CA . ALA A 1 25 ? -0.420 14.436 -2.365 1.00 0.00 29 ALA A CA 11
ATOM 13257 C C . ALA A 1 25 ? 0.663 14.710 -1.327 1.00 0.00 29 ALA A C 11
ATOM 13258 O O . ALA A 1 25 ? 1.417 13.814 -0.944 1.00 0.00 29 ALA A O 11
ATOM 13265 N N . GLY A 1 26 ? 0.724 15.947 -0.865 1.00 0.00 30 GLY A N 11
ATOM 13266 C CA . GLY A 1 26 ? 1.685 16.309 0.151 1.00 0.00 30 GLY A CA 11
ATOM 13267 C C . GLY A 1 26 ? 1.392 15.650 1.485 1.00 0.00 30 GLY A C 11
ATOM 13268 O O . GLY A 1 26 ? 2.258 15.591 2.356 1.00 0.00 30 GLY A O 11
ATOM 13272 N N . LEU A 1 27 ? 0.171 15.156 1.655 1.00 0.00 31 LEU A N 11
ATOM 13273 C CA . LEU A 1 27 ? -0.219 14.518 2.906 1.00 0.00 31 LEU A CA 11
ATOM 13274 C C . LEU A 1 27 ? 0.123 13.032 2.904 1.00 0.00 31 LEU A C 11
ATOM 13275 O O . LEU A 1 27 ? 0.549 12.488 3.922 1.00 0.00 31 LEU A O 11
ATOM 13291 N N . VAL A 1 28 ? -0.059 12.382 1.759 1.00 0.00 32 VAL A N 11
ATOM 13292 C CA . VAL A 1 28 ? 0.239 10.957 1.644 1.00 0.00 32 VAL A CA 11
ATOM 13293 C C . VAL A 1 28 ? 1.744 10.707 1.683 1.00 0.00 32 VAL A C 11
ATOM 13294 O O . VAL A 1 28 ? 2.202 9.681 2.182 1.00 0.00 32 VAL A O 11
ATOM 13307 N N . ILE A 1 29 ? 2.508 11.652 1.153 1.00 0.00 33 ILE A N 11
ATOM 13308 C CA . ILE A 1 29 ? 3.962 11.584 1.217 1.00 0.00 33 ILE A CA 11
ATOM 13309 C C . ILE A 1 29 ? 4.445 12.123 2.560 1.00 0.00 33 ILE A C 11
ATOM 13310 O O . ILE A 1 29 ? 5.403 11.617 3.156 1.00 0.00 33 ILE A O 11
ATOM 13326 N N . GLY A 1 30 ? 3.755 13.150 3.031 1.00 0.00 34 GLY A N 11
ATOM 13327 C CA . GLY A 1 30 ? 4.095 13.774 4.289 1.00 0.00 34 GLY A CA 11
ATOM 13328 C C . GLY A 1 30 ? 4.854 15.064 4.083 1.00 0.00 34 GLY A C 11
ATOM 13329 O O . GLY A 1 30 ? 5.255 15.375 2.959 1.00 0.00 34 GLY A O 11
ATOM 13333 N N . LYS A 1 31 ? 5.073 15.810 5.156 1.00 0.00 35 LYS A N 11
ATOM 13334 C CA . LYS A 1 31 ? 5.814 17.063 5.075 1.00 0.00 35 LYS A CA 11
ATOM 13335 C C . LYS A 1 31 ? 7.317 16.793 5.079 1.00 0.00 35 LYS A C 11
ATOM 13336 O O . LYS A 1 31 ? 8.072 17.402 5.842 1.00 0.00 35 LYS A O 11
ATOM 13355 N N . GLY A 1 32 ? 7.740 15.865 4.233 1.00 0.00 36 GLY A N 11
ATOM 13356 C CA . GLY A 1 32 ? 9.144 15.531 4.132 1.00 0.00 36 GLY A CA 11
ATOM 13357 C C . GLY A 1 32 ? 9.368 14.300 3.284 1.00 0.00 36 GLY A C 11
ATOM 13358 O O . GLY A 1 32 ? 10.248 14.276 2.423 1.00 0.00 36 GLY A O 11
ATOM 13362 N N . GLY A 1 33 ? 8.548 13.285 3.508 1.00 0.00 37 GLY A N 11
ATOM 13363 C CA . GLY A 1 33 ? 8.707 12.032 2.797 1.00 0.00 37 GLY A CA 11
ATOM 13364 C C . GLY A 1 33 ? 8.878 10.871 3.750 1.00 0.00 37 GLY A C 11
ATOM 13365 O O . GLY A 1 33 ? 8.955 9.714 3.334 1.00 0.00 37 GLY A O 11
ATOM 13369 N N . GLU A 1 34 ? 8.945 11.183 5.036 1.00 0.00 38 GLU A N 11
ATOM 13370 C CA . GLU A 1 34 ? 9.080 10.160 6.063 1.00 0.00 38 GLU A CA 11
ATOM 13371 C C . GLU A 1 34 ? 7.753 9.448 6.263 1.00 0.00 38 GLU A C 11
ATOM 13372 O O . GLU A 1 34 ? 7.712 8.254 6.548 1.00 0.00 38 GLU A O 11
ATOM 13384 N N . THR A 1 35 ? 6.669 10.198 6.098 1.00 0.00 39 THR A N 11
ATOM 13385 C CA . THR A 1 35 ? 5.332 9.685 6.331 1.00 0.00 39 THR A CA 11
ATOM 13386 C C . THR A 1 35 ? 5.045 8.477 5.451 1.00 0.00 39 THR A C 11
ATOM 13387 O O . THR A 1 35 ? 4.700 7.411 5.958 1.00 0.00 39 THR A O 11
ATOM 13398 N N . ILE A 1 36 ? 5.222 8.637 4.143 1.00 0.00 40 ILE A N 11
ATOM 13399 C CA . ILE A 1 36 ? 4.978 7.543 3.203 1.00 0.00 40 ILE A CA 11
ATOM 13400 C C . ILE A 1 36 ? 5.876 6.340 3.510 1.00 0.00 40 ILE A C 11
ATOM 13401 O O . ILE A 1 36 ? 5.465 5.188 3.353 1.00 0.00 40 ILE A O 11
ATOM 13417 N N . LYS A 1 37 ? 7.095 6.614 3.967 1.00 0.00 41 LYS A N 11
ATOM 13418 C CA . LYS A 1 37 ? 8.002 5.559 4.394 1.00 0.00 41 LYS A CA 11
ATOM 13419 C C . LYS A 1 37 ? 7.413 4.801 5.578 1.00 0.00 41 LYS A C 11
ATOM 13420 O O . LYS A 1 37 ? 7.341 3.571 5.564 1.00 0.00 41 LYS A O 11
ATOM 13439 N N . GLN A 1 38 ? 6.955 5.545 6.578 1.00 0.00 42 GLN A N 11
ATOM 13440 C CA . GLN A 1 38 ? 6.460 4.955 7.812 1.00 0.00 42 GLN A CA 11
ATOM 13441 C C . GLN A 1 38 ? 5.221 4.131 7.559 1.00 0.00 42 GLN A C 11
ATOM 13442 O O . GLN A 1 38 ? 4.998 3.121 8.218 1.00 0.00 42 GLN A O 11
ATOM 13456 N N . LEU A 1 39 ? 4.419 4.566 6.602 1.00 0.00 43 LEU A N 11
ATOM 13457 C CA . LEU A 1 39 ? 3.205 3.856 6.252 1.00 0.00 43 LEU A CA 11
ATOM 13458 C C . LEU A 1 39 ? 3.527 2.426 5.835 1.00 0.00 43 LEU A C 11
ATOM 13459 O O . LEU A 1 39 ? 2.912 1.477 6.317 1.00 0.00 43 LEU A O 11
ATOM 13475 N N . GLN A 1 40 ? 4.510 2.280 4.955 1.00 0.00 44 GLN A N 11
ATOM 13476 C CA . GLN A 1 40 ? 4.926 0.962 4.492 1.00 0.00 44 GLN A CA 11
ATOM 13477 C C . GLN A 1 40 ? 5.535 0.159 5.639 1.00 0.00 44 GLN A C 11
ATOM 13478 O O . GLN A 1 40 ? 5.307 -1.047 5.754 1.00 0.00 44 GLN A O 11
ATOM 13492 N N . GLU A 1 41 ? 6.297 0.846 6.488 1.00 0.00 45 GLU A N 11
ATOM 13493 C CA . GLU A 1 41 ? 6.910 0.226 7.661 1.00 0.00 45 GLU A CA 11
ATOM 13494 C C . GLU A 1 41 ? 5.839 -0.334 8.597 1.00 0.00 45 GLU A C 11
ATOM 13495 O O . GLU A 1 41 ? 5.866 -1.507 8.967 1.00 0.00 45 GLU A O 11
ATOM 13507 N N . ARG A 1 42 ? 4.884 0.519 8.952 1.00 0.00 46 ARG A N 11
ATOM 13508 C CA . ARG A 1 42 ? 3.909 0.199 9.986 1.00 0.00 46 ARG A CA 11
ATOM 13509 C C . ARG A 1 42 ? 2.810 -0.737 9.488 1.00 0.00 46 ARG A C 11
ATOM 13510 O O . ARG A 1 42 ? 2.263 -1.516 10.265 1.00 0.00 46 ARG A O 11
ATOM 13531 N N . ALA A 1 43 ? 2.482 -0.666 8.208 1.00 0.00 47 ALA A N 11
ATOM 13532 C CA . ALA A 1 43 ? 1.387 -1.464 7.676 1.00 0.00 47 ALA A CA 11
ATOM 13533 C C . ALA A 1 43 ? 1.852 -2.844 7.23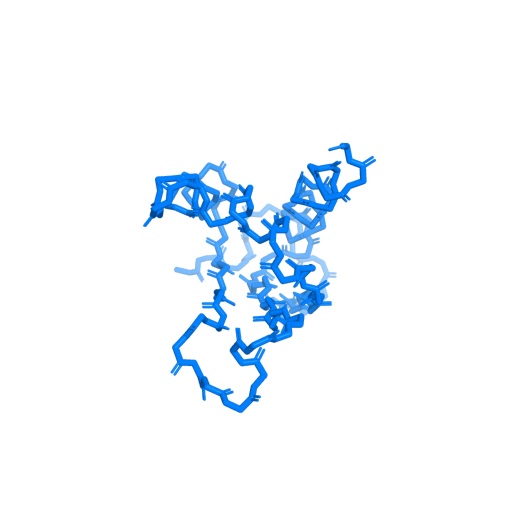4 1.00 0.00 47 ALA A C 11
ATOM 13534 O O . ALA A 1 43 ? 1.074 -3.792 7.230 1.00 0.00 47 ALA A O 11
ATOM 13541 N N . GLY A 1 44 ? 3.127 -2.957 6.883 1.00 0.00 48 GLY A N 11
ATOM 13542 C CA . GLY A 1 44 ? 3.662 -4.234 6.443 1.00 0.00 48 GLY A CA 11
ATOM 13543 C C . GLY A 1 44 ? 3.289 -4.554 5.009 1.00 0.00 48 GLY A C 11
ATOM 13544 O O . GLY A 1 44 ? 3.232 -5.719 4.619 1.00 0.00 48 GLY A O 11
ATOM 13548 N N . VAL A 1 45 ? 3.021 -3.514 4.232 1.00 0.00 49 VAL A N 11
ATOM 13549 C CA . VAL A 1 45 ? 2.703 -3.663 2.816 1.00 0.00 49 VAL A CA 11
ATOM 13550 C C . VAL A 1 45 ? 3.452 -2.623 2.006 1.00 0.00 49 VAL A C 11
ATOM 13551 O O . VAL A 1 45 ? 4.184 -1.801 2.564 1.00 0.00 49 VAL A O 11
ATOM 13564 N N . LYS A 1 46 ? 3.265 -2.655 0.699 1.00 0.00 50 LYS A N 11
ATOM 13565 C CA . LYS A 1 46 ? 3.932 -1.703 -0.172 1.00 0.00 50 LYS A CA 11
ATOM 13566 C C . LYS A 1 46 ? 2.945 -0.673 -0.706 1.00 0.00 50 LYS A C 11
ATOM 13567 O O . LYS A 1 46 ? 1.925 -1.024 -1.296 1.00 0.00 50 LYS A O 11
ATOM 13586 N N . MET A 1 47 ? 3.257 0.594 -0.481 1.00 0.00 51 MET A N 11
ATOM 13587 C CA . MET A 1 47 ? 2.443 1.695 -0.971 1.00 0.00 51 MET A CA 11
ATOM 13588 C C . MET A 1 47 ? 3.283 2.540 -1.908 1.00 0.00 51 MET A C 11
ATOM 13589 O O . MET A 1 47 ? 4.293 3.111 -1.493 1.00 0.00 51 MET A O 11
ATOM 13603 N N . ILE A 1 48 ? 2.901 2.604 -3.165 1.00 0.00 52 ILE A N 11
ATOM 13604 C CA . ILE A 1 48 ? 3.637 3.415 -4.115 1.00 0.00 52 ILE A CA 11
ATOM 13605 C C . ILE A 1 48 ? 2.810 4.616 -4.553 1.00 0.00 52 ILE A C 11
ATOM 13606 O O . ILE A 1 48 ? 1.758 4.478 -5.182 1.00 0.00 52 ILE A O 11
ATOM 13622 N N . LEU A 1 49 ? 3.271 5.795 -4.174 1.00 0.00 53 LEU A N 11
ATOM 13623 C CA . LEU A 1 49 ? 2.637 7.028 -4.597 1.00 0.00 53 LEU A CA 11
ATOM 13624 C C . LEU A 1 49 ? 3.231 7.474 -5.921 1.00 0.00 53 LEU A C 11
ATOM 13625 O O . LEU A 1 49 ? 4.337 8.010 -5.962 1.00 0.00 53 LEU A O 11
ATOM 13641 N N . ILE A 1 50 ? 2.501 7.243 -6.998 1.00 0.00 54 ILE A N 11
ATOM 13642 C CA . ILE A 1 50 ? 2.969 7.618 -8.319 1.00 0.00 54 ILE A CA 11
ATOM 13643 C C . ILE A 1 50 ? 2.832 9.124 -8.513 1.00 0.00 54 ILE A C 11
ATOM 13644 O O . ILE A 1 50 ? 1.766 9.630 -8.870 1.00 0.00 54 ILE A O 11
ATOM 13660 N N . GLN A 1 51 ? 3.918 9.834 -8.250 1.00 0.00 55 GLN A N 11
ATOM 13661 C CA . GLN A 1 51 ? 3.924 11.285 -8.306 1.00 0.00 55 GLN A CA 11
ATOM 13662 C C . GLN A 1 51 ? 4.587 11.768 -9.585 1.00 0.00 55 GLN A C 11
ATOM 13663 O O . GLN A 1 51 ? 4.099 12.690 -10.238 1.00 0.00 55 GLN A O 11
ATOM 13677 N N . ASP A 1 52 ? 5.696 11.130 -9.944 1.00 0.00 56 ASP A N 11
ATOM 13678 C CA . ASP A 1 52 ? 6.448 11.518 -11.132 1.00 0.00 56 ASP A CA 11
ATOM 13679 C C . ASP A 1 52 ? 6.044 10.667 -12.325 1.00 0.00 56 ASP A C 11
ATOM 13680 O O . ASP A 1 52 ? 6.533 10.865 -13.439 1.00 0.00 56 ASP A O 11
ATOM 13689 N N . GLY A 1 53 ? 5.152 9.715 -12.091 1.00 0.00 57 GLY A N 11
ATOM 13690 C CA . GLY A 1 53 ? 4.653 8.892 -13.174 1.00 0.00 57 GLY A CA 11
ATOM 13691 C C . GLY A 1 53 ? 3.746 9.679 -14.091 1.00 0.00 57 GLY A C 11
ATOM 13692 O O . GLY A 1 53 ? 3.003 10.546 -13.632 1.00 0.00 57 GLY A O 11
ATOM 13696 N N . SER A 1 54 ? 3.806 9.390 -15.383 1.00 0.00 58 SER A N 11
ATOM 13697 C CA . SER A 1 54 ? 3.031 10.135 -16.363 1.00 0.00 58 SER A CA 11
ATOM 13698 C C . SER A 1 54 ? 1.546 9.798 -16.268 1.00 0.00 58 SER A C 11
ATOM 13699 O O . SER A 1 54 ? 1.126 9.041 -15.389 1.00 0.00 58 SER A O 11
ATOM 13707 N N . GLN A 1 55 ? 0.767 10.362 -17.195 1.00 0.00 59 GLN A N 11
ATOM 13708 C CA . GLN A 1 55 ? -0.692 10.254 -17.191 1.00 0.00 59 GLN A CA 11
ATOM 13709 C C . GLN A 1 55 ? -1.276 11.024 -16.020 1.00 0.00 59 GLN A C 11
ATOM 13710 O O . GLN A 1 55 ? -1.833 12.109 -16.188 1.00 0.00 59 GLN A O 11
ATOM 13724 N N . ASN A 1 56 ? -1.103 10.485 -14.825 1.00 0.00 60 ASN A N 11
ATOM 13725 C CA . ASN A 1 56 ? -1.718 11.056 -13.646 1.00 0.00 60 ASN A CA 11
ATOM 13726 C C . ASN A 1 56 ? -0.749 11.969 -12.906 1.00 0.00 60 ASN A C 11
ATOM 13727 O O . ASN A 1 56 ? -0.973 12.334 -11.751 1.00 0.00 60 ASN A O 11
ATOM 13738 N N . THR A 1 57 ? 0.329 12.354 -13.577 1.00 0.00 61 THR A N 11
ATOM 13739 C CA . THR A 1 57 ? 1.259 13.321 -13.014 1.00 0.00 61 THR A CA 11
ATOM 13740 C C . THR A 1 57 ? 0.577 14.682 -12.880 1.00 0.00 61 THR A C 11
ATOM 13741 O O . THR A 1 57 ? 0.881 15.455 -11.972 1.00 0.00 61 THR A O 11
ATOM 13752 N N . ASN A 1 58 ? -0.373 14.952 -13.767 1.00 0.00 62 ASN A N 11
ATOM 13753 C CA . ASN A 1 58 ? -1.109 16.216 -13.736 1.00 0.00 62 ASN A CA 11
ATOM 13754 C C . ASN A 1 58 ? -2.489 16.067 -13.095 1.00 0.00 62 ASN A C 11
ATOM 13755 O O . ASN A 1 58 ? -3.256 17.028 -13.045 1.00 0.00 62 ASN A O 11
ATOM 13766 N N . VAL A 1 59 ? -2.813 14.876 -12.599 1.00 0.00 63 VAL A N 11
ATOM 13767 C CA . VAL A 1 59 ? -4.135 14.628 -12.018 1.00 0.00 63 VAL A CA 11
ATOM 13768 C C . VAL A 1 59 ? -4.039 13.830 -10.721 1.00 0.00 63 VAL A C 11
ATOM 13769 O O . VAL A 1 59 ? -3.003 13.846 -10.052 1.00 0.00 63 VAL A O 11
ATOM 13782 N N . ASP A 1 60 ? -5.136 13.151 -10.370 1.00 0.00 64 ASP A N 11
ATOM 13783 C CA . ASP A 1 60 ? -5.188 12.300 -9.184 1.00 0.00 64 ASP A CA 11
ATOM 13784 C C . ASP A 1 60 ? -4.065 11.272 -9.219 1.00 0.00 64 ASP A C 11
ATOM 13785 O O . ASP A 1 60 ? -3.684 10.791 -10.282 1.00 0.00 64 ASP A O 11
ATOM 13794 N N . LYS A 1 61 ? -3.562 10.922 -8.051 1.00 0.00 65 LYS A N 11
ATOM 13795 C CA . LYS A 1 61 ? -2.359 10.109 -7.945 1.00 0.00 65 LYS A CA 11
ATOM 13796 C C . LYS A 1 61 ? -2.692 8.640 -7.786 1.00 0.00 65 LYS A C 11
ATOM 13797 O O . LYS A 1 61 ? -3.469 8.265 -6.908 1.00 0.00 65 LYS A O 11
ATOM 13816 N N . PRO A 1 62 ? -2.111 7.795 -8.644 1.00 0.00 66 PRO A N 11
ATOM 13817 C CA . PRO A 1 62 ? -2.259 6.346 -8.558 1.00 0.00 66 PRO A CA 11
ATOM 13818 C C . PRO A 1 62 ? -1.493 5.781 -7.370 1.00 0.00 66 PRO A C 11
ATOM 13819 O O . PRO A 1 62 ? -0.260 5.767 -7.356 1.00 0.00 66 PRO A O 11
ATOM 13830 N N . LEU A 1 63 ? -2.226 5.340 -6.367 1.00 0.00 67 LEU A N 11
ATOM 13831 C CA . LEU A 1 63 ? -1.624 4.748 -5.190 1.00 0.00 67 LEU A CA 11
ATOM 13832 C C . LEU A 1 63 ? -1.831 3.246 -5.206 1.00 0.00 67 LEU A C 11
ATOM 13833 O O . LEU A 1 63 ? -2.911 2.763 -4.881 1.00 0.00 67 LEU A O 11
ATOM 13849 N N . ARG A 1 64 ? -0.805 2.513 -5.614 1.00 0.00 68 ARG A N 11
ATOM 13850 C CA . ARG A 1 64 ? -0.877 1.064 -5.600 1.00 0.00 68 ARG A CA 11
ATOM 13851 C C . ARG A 1 64 ? -0.487 0.532 -4.233 1.00 0.00 68 ARG A C 11
ATOM 13852 O O . ARG A 1 64 ? 0.686 0.551 -3.857 1.00 0.00 68 ARG A O 11
ATOM 13873 N N . ILE A 1 65 ? -1.481 0.099 -3.481 1.00 0.00 69 ILE A N 11
ATOM 13874 C CA . ILE A 1 65 ? -1.242 -0.599 -2.236 1.00 0.00 69 ILE A CA 11
ATOM 13875 C C . ILE A 1 65 ? -1.211 -2.087 -2.528 1.00 0.00 69 ILE A C 11
ATOM 13876 O O . ILE A 1 65 ? -2.247 -2.701 -2.789 1.00 0.00 69 ILE A O 11
ATOM 13892 N N . ILE A 1 66 ? -0.023 -2.651 -2.525 1.00 0.00 70 ILE A N 11
ATOM 13893 C CA . ILE A 1 66 ? 0.168 -4.016 -2.967 1.00 0.00 70 ILE A CA 11
ATOM 13894 C C . ILE A 1 66 ? 0.540 -4.910 -1.795 1.00 0.00 70 ILE A C 11
ATOM 13895 O O . ILE A 1 66 ? 1.433 -4.576 -1.013 1.00 0.00 70 ILE A O 11
ATOM 13911 N N . GLY A 1 67 ? -0.164 -6.023 -1.654 1.00 0.00 71 GLY A N 11
ATOM 13912 C CA . GLY A 1 67 ? 0.246 -7.014 -0.691 1.00 0.00 71 GLY A CA 11
ATOM 13913 C C . GLY A 1 67 ? -0.905 -7.789 -0.082 1.00 0.00 71 GLY A C 11
ATOM 13914 O O . GLY A 1 67 ? -1.722 -8.379 -0.788 1.00 0.00 71 GLY A O 11
ATOM 13918 N N . ASP A 1 68 ? -0.963 -7.766 1.238 1.00 0.00 72 ASP A N 11
ATOM 13919 C CA . ASP A 1 68 ? -1.890 -8.591 1.999 1.00 0.00 72 ASP A CA 11
ATOM 13920 C C . ASP A 1 68 ? -3.252 -7.923 2.141 1.00 0.00 72 ASP A C 11
ATOM 13921 O O . ASP A 1 68 ? -3.351 -6.769 2.554 1.00 0.00 72 ASP A O 11
ATOM 13930 N N . PRO A 1 69 ? -4.315 -8.680 1.798 1.00 0.00 73 PRO A N 11
ATOM 13931 C CA . PRO A 1 69 ? -5.708 -8.204 1.774 1.00 0.00 73 PRO A CA 11
ATOM 13932 C C . PRO A 1 69 ? -6.116 -7.390 2.999 1.00 0.00 73 PRO A C 11
ATOM 13933 O O . PRO A 1 69 ? -6.923 -6.469 2.885 1.00 0.00 73 PRO A O 11
ATOM 13944 N N . TYR A 1 70 ? -5.568 -7.727 4.162 1.00 0.00 74 TYR A N 11
ATOM 13945 C CA . TYR A 1 70 ? -5.912 -7.024 5.388 1.00 0.00 74 TYR A CA 11
ATOM 13946 C C . TYR A 1 70 ? -5.244 -5.660 5.416 1.00 0.00 74 TYR A C 11
ATOM 13947 O O . TYR A 1 70 ? -5.913 -4.624 5.448 1.00 0.00 74 TYR A O 11
ATOM 13965 N N . LYS A 1 71 ? -3.918 -5.667 5.381 1.00 0.00 75 LYS A N 11
ATOM 13966 C CA . LYS A 1 71 ? -3.144 -4.442 5.534 1.00 0.00 75 LYS A CA 11
ATOM 13967 C C . LYS A 1 71 ? -3.194 -3.560 4.294 1.00 0.00 75 LYS A C 11
ATOM 13968 O O . LYS A 1 71 ? -2.872 -2.383 4.374 1.00 0.00 75 LYS A O 11
ATOM 13987 N N . VAL A 1 72 ? -3.597 -4.111 3.155 1.00 0.00 76 VAL A N 11
ATOM 13988 C CA . VAL A 1 72 ? -3.867 -3.282 1.984 1.00 0.00 76 VAL A CA 11
ATOM 13989 C C . VAL A 1 72 ? -5.053 -2.370 2.268 1.00 0.00 76 VAL A C 11
ATOM 13990 O O . VAL A 1 72 ? -5.015 -1.167 2.007 1.00 0.00 76 VAL A O 11
ATOM 14003 N N . GLN A 1 73 ? -6.082 -2.950 2.864 1.00 0.00 77 GLN A N 11
ATOM 14004 C CA . GLN A 1 73 ? -7.300 -2.235 3.174 1.00 0.00 77 GLN A CA 11
ATOM 14005 C C . GLN A 1 73 ? -7.052 -1.320 4.366 1.00 0.00 77 GLN A C 11
ATOM 14006 O O . GLN A 1 73 ? -7.449 -0.154 4.366 1.00 0.00 77 GLN A O 11
ATOM 14020 N N . GLN A 1 74 ? -6.354 -1.856 5.364 1.00 0.00 78 GLN A N 11
ATOM 14021 C CA . GLN A 1 74 ? -5.944 -1.083 6.533 1.00 0.00 78 GLN A CA 11
ATOM 14022 C C . GLN A 1 74 ? -5.125 0.132 6.114 1.00 0.00 78 GLN A C 11
ATOM 14023 O O . GLN A 1 74 ? -5.223 1.202 6.714 1.00 0.00 78 GLN A O 11
ATOM 14037 N N . ALA A 1 75 ? -4.319 -0.050 5.076 1.00 0.00 79 ALA A N 11
ATOM 14038 C CA . ALA A 1 75 ? -3.507 1.023 4.530 1.00 0.00 79 ALA A CA 11
ATOM 14039 C C . ALA A 1 75 ? -4.377 2.078 3.866 1.00 0.00 79 ALA A C 11
ATOM 14040 O O . ALA A 1 75 ? -4.178 3.273 4.068 1.00 0.00 79 ALA A O 11
ATOM 14047 N N . CYS A 1 76 ? -5.345 1.619 3.075 1.00 0.00 80 CYS A N 11
ATOM 14048 C CA . CYS A 1 76 ? -6.283 2.505 2.392 1.00 0.00 80 CYS A CA 11
ATOM 14049 C C . CYS A 1 76 ? -6.978 3.425 3.379 1.00 0.00 80 CYS A C 11
ATOM 14050 O O . CYS A 1 76 ? -6.897 4.647 3.258 1.00 0.00 80 CYS A O 11
ATOM 14058 N N . GLU A 1 77 ? -7.637 2.843 4.373 1.00 0.00 81 GLU A N 11
ATOM 14059 C CA . GLU A 1 77 ? -8.361 3.640 5.355 1.00 0.00 81 GLU A CA 11
ATOM 14060 C C . GLU A 1 77 ? -7.403 4.528 6.149 1.00 0.00 81 GLU A C 11
ATOM 14061 O O . GLU A 1 77 ? -7.776 5.605 6.605 1.00 0.00 81 GLU A O 11
ATOM 14073 N N . MET A 1 78 ? -6.155 4.089 6.266 1.00 0.00 82 MET A N 11
ATOM 14074 C CA . MET A 1 78 ? -5.136 4.838 6.994 1.00 0.00 82 MET A CA 11
ATOM 14075 C C . MET A 1 78 ? -4.678 6.065 6.209 1.00 0.00 82 MET A C 11
ATOM 14076 O O . MET A 1 78 ? -4.649 7.173 6.745 1.00 0.00 82 MET A O 11
ATOM 14090 N N . VAL A 1 79 ? -4.337 5.874 4.937 1.00 0.00 83 VAL A N 11
ATOM 14091 C CA . VAL A 1 79 ? -3.797 6.963 4.130 1.00 0.00 83 VAL A CA 11
ATOM 14092 C C . VAL A 1 79 ? -4.907 7.913 3.701 1.00 0.00 83 VAL A C 11
ATOM 14093 O O . VAL A 1 79 ? -4.695 9.119 3.584 1.00 0.00 83 VAL A O 11
ATOM 14106 N N . MET A 1 80 ? -6.096 7.363 3.489 1.00 0.00 84 MET A N 11
ATOM 14107 C CA . MET A 1 80 ? -7.252 8.168 3.138 1.00 0.00 84 MET A CA 11
ATOM 14108 C C . MET A 1 80 ? -7.664 9.026 4.325 1.00 0.00 84 MET A C 11
ATOM 14109 O O . MET A 1 80 ? -8.149 10.145 4.158 1.00 0.00 84 MET A O 11
ATOM 14123 N N . ASP A 1 81 ? -7.438 8.503 5.525 1.00 0.00 85 ASP A N 11
ATOM 14124 C CA . ASP A 1 81 ? -7.757 9.231 6.752 1.00 0.00 85 ASP A CA 11
ATOM 14125 C C . ASP A 1 81 ? -6.937 10.506 6.861 1.00 0.00 85 ASP A C 11
ATOM 14126 O O . ASP A 1 81 ? -7.452 11.551 7.252 1.00 0.00 85 ASP A O 11
ATOM 14135 N N . ILE A 1 82 ? -5.667 10.415 6.486 1.00 0.00 86 ILE A N 11
ATOM 14136 C CA . ILE A 1 82 ? -4.766 11.565 6.523 1.00 0.00 86 ILE A CA 11
ATOM 14137 C C . ILE A 1 82 ? -5.277 12.673 5.604 1.00 0.00 86 ILE A C 11
ATOM 14138 O O . ILE A 1 82 ? -5.075 13.859 5.864 1.00 0.00 86 ILE A O 11
ATOM 14154 N N . LEU A 1 83 ? -5.967 12.271 4.544 1.00 0.00 87 LEU A N 11
ATOM 14155 C CA . LEU A 1 83 ? -6.470 13.208 3.550 1.00 0.00 87 LEU A CA 11
ATOM 14156 C C . LEU A 1 83 ? -7.742 13.903 4.033 1.00 0.00 87 LEU A C 11
ATOM 14157 O O . LEU A 1 83 ? -8.096 14.973 3.538 1.00 0.00 87 LEU A O 11
ATOM 14173 N N . ARG A 1 84 ? -8.422 13.298 4.999 1.00 0.00 88 ARG A N 11
ATOM 14174 C CA . ARG A 1 84 ? -9.653 13.869 5.535 1.00 0.00 88 ARG A CA 11
ATOM 14175 C C . ARG A 1 84 ? -9.503 14.193 7.017 1.00 0.00 88 ARG A C 11
ATOM 14176 O O . ARG A 1 84 ? -10.480 14.205 7.770 1.00 0.00 88 ARG A O 11
ATOM 14197 N N . GLU A 1 85 ? -8.274 14.464 7.425 1.00 0.00 89 GLU A N 11
ATOM 14198 C CA . GLU A 1 85 ? -7.978 14.800 8.807 1.00 0.00 89 GLU A CA 11
ATOM 14199 C C . GLU A 1 85 ? -7.694 16.292 8.936 1.00 0.00 89 GLU A C 11
ATOM 14200 O O . GLU A 1 85 ? -8.293 16.945 9.815 1.00 0.00 89 GLU A O 11
ATOM 14213 N N . GLY A 1 1 ? 7.477 -12.523 -2.342 1.00 0.00 5 GLY A N 12
ATOM 14214 C CA . GLY A 1 1 ? 6.274 -12.251 -1.592 1.00 0.00 5 GLY A CA 12
ATOM 14215 C C . GLY A 1 1 ? 5.990 -10.774 -1.480 1.00 0.00 5 GLY A C 12
ATOM 14216 O O . GLY A 1 1 ? 6.839 -10.001 -1.045 1.00 0.00 5 GLY A O 12
ATOM 14220 N N . GLN A 1 2 ? 4.801 -10.381 -1.901 1.00 0.00 6 GLN A N 12
ATOM 14221 C CA . GLN A 1 2 ? 4.320 -9.023 -1.693 1.00 0.00 6 GLN A CA 12
ATOM 14222 C C . GLN A 1 2 ? 3.302 -9.038 -0.563 1.00 0.00 6 GLN A C 12
ATOM 14223 O O . GLN A 1 2 ? 2.391 -8.221 -0.507 1.00 0.00 6 GLN A O 12
ATOM 14237 N N . PHE A 1 3 ? 3.484 -10.010 0.320 1.00 0.00 7 PHE A N 12
ATOM 14238 C CA . PHE A 1 3 ? 2.585 -10.267 1.432 1.00 0.00 7 PHE A CA 12
ATOM 14239 C C . PHE A 1 3 ? 3.366 -10.995 2.524 1.00 0.00 7 PHE A C 12
ATOM 14240 O O . PHE A 1 3 ? 4.546 -10.699 2.719 1.00 0.00 7 PHE A O 12
ATOM 14257 N N . HIS A 1 4 ? 2.718 -11.941 3.211 1.00 0.00 8 HIS A N 12
ATOM 14258 C CA . HIS A 1 4 ? 3.338 -12.716 4.294 1.00 0.00 8 HIS A CA 12
ATOM 14259 C C . HIS A 1 4 ? 3.376 -11.909 5.575 1.00 0.00 8 HIS A C 12
ATOM 14260 O O . HIS A 1 4 ? 4.249 -11.060 5.763 1.00 0.00 8 HIS A O 12
ATOM 14275 N N . ASP A 1 5 ? 2.430 -12.194 6.454 1.00 0.00 9 ASP A N 12
ATOM 14276 C CA . ASP A 1 5 ? 2.323 -11.510 7.734 1.00 0.00 9 ASP A CA 12
ATOM 14277 C C . ASP A 1 5 ? 1.128 -12.051 8.491 1.00 0.00 9 ASP A C 12
ATOM 14278 O O . ASP A 1 5 ? 1.240 -12.491 9.637 1.00 0.00 9 ASP A O 12
ATOM 14287 N N . ASN A 1 6 ? -0.021 -12.028 7.831 1.00 0.00 10 ASN A N 12
ATOM 14288 C CA . ASN A 1 6 ? -1.254 -12.531 8.426 1.00 0.00 10 ASN A CA 12
ATOM 14289 C C . ASN A 1 6 ? -2.207 -13.080 7.367 1.00 0.00 10 ASN A C 12
ATOM 14290 O O . ASN A 1 6 ? -3.253 -13.633 7.708 1.00 0.00 10 ASN A O 12
ATOM 14301 N N . ALA A 1 7 ? -1.856 -12.939 6.092 1.00 0.00 11 ALA A N 12
ATOM 14302 C CA . ALA A 1 7 ? -2.689 -13.464 5.017 1.00 0.00 11 ALA A CA 12
ATOM 14303 C C . ALA A 1 7 ? -1.855 -13.835 3.795 1.00 0.00 11 ALA A C 12
ATOM 14304 O O . ALA A 1 7 ? -1.351 -12.969 3.079 1.00 0.00 11 ALA A O 12
ATOM 14311 N N . ASN A 1 8 ? -1.712 -15.130 3.563 1.00 0.00 12 ASN A N 12
ATOM 14312 C CA . ASN A 1 8 ? -0.963 -15.625 2.418 1.00 0.00 12 ASN A CA 12
ATOM 14313 C C . ASN A 1 8 ? -1.726 -16.757 1.741 1.00 0.00 12 ASN A C 12
ATOM 14314 O O . ASN A 1 8 ? -1.150 -17.565 1.012 1.00 0.00 12 ASN A O 12
ATOM 14325 N N . GLY A 1 9 ? -3.027 -16.806 1.996 1.00 0.00 13 GLY A N 12
ATOM 14326 C CA . GLY A 1 9 ? -3.868 -17.829 1.411 1.00 0.00 13 GLY A CA 12
ATOM 14327 C C . GLY A 1 9 ? -5.055 -17.234 0.688 1.00 0.00 13 GLY A C 12
ATOM 14328 O O . GLY A 1 9 ? -5.600 -16.213 1.116 1.00 0.00 13 GLY A O 12
ATOM 14332 N N . GLY A 1 10 ? -5.453 -17.861 -0.408 1.00 0.00 14 GLY A N 12
ATOM 14333 C CA . GLY A 1 10 ? -6.559 -17.355 -1.196 1.00 0.00 14 GLY A CA 12
ATOM 14334 C C . GLY A 1 10 ? -6.124 -16.249 -2.133 1.00 0.00 14 GLY A C 12
ATOM 14335 O O . GLY A 1 10 ? -6.075 -16.437 -3.348 1.00 0.00 14 GLY A O 12
ATOM 14339 N N . GLN A 1 11 ? -5.799 -15.097 -1.565 1.00 0.00 15 GLN A N 12
ATOM 14340 C CA . GLN A 1 11 ? -5.294 -13.977 -2.340 1.00 0.00 15 GLN A CA 12
ATOM 14341 C C . GLN A 1 11 ? -3.846 -13.700 -1.968 1.00 0.00 15 GLN A C 12
ATOM 14342 O O . GLN A 1 11 ? -3.557 -13.201 -0.879 1.00 0.00 15 GLN A O 12
ATOM 14356 N N . ASN A 1 12 ? -2.944 -14.023 -2.877 1.00 0.00 16 ASN A N 12
ATOM 14357 C CA . ASN A 1 12 ? -1.515 -13.854 -2.649 1.00 0.00 16 ASN A CA 12
ATOM 14358 C C . ASN A 1 12 ? -1.086 -12.437 -3.004 1.00 0.00 16 ASN A C 12
ATOM 14359 O O . ASN A 1 12 ? -0.383 -12.212 -3.992 1.00 0.00 16 ASN A O 12
ATOM 14370 N N . GLY A 1 13 ? -1.515 -11.482 -2.200 1.00 0.00 17 GLY A N 12
ATOM 14371 C CA . GLY A 1 13 ? -1.168 -10.102 -2.446 1.00 0.00 17 GLY A CA 12
ATOM 14372 C C . GLY A 1 13 ? -2.338 -9.308 -2.978 1.00 0.00 17 GLY A C 12
ATOM 14373 O O . GLY A 1 13 ? -2.721 -9.446 -4.142 1.00 0.00 17 GLY A O 12
ATOM 14377 N N . THR A 1 14 ? -2.917 -8.494 -2.120 1.00 0.00 18 THR A N 12
ATOM 14378 C CA . THR A 1 14 ? -4.010 -7.627 -2.502 1.00 0.00 18 THR A CA 12
ATOM 14379 C C . THR A 1 14 ? -3.470 -6.242 -2.844 1.00 0.00 18 THR A C 12
ATOM 14380 O O . THR A 1 14 ? -2.560 -5.744 -2.179 1.00 0.00 18 THR A O 12
ATOM 14391 N N . VAL A 1 15 ? -4.000 -5.642 -3.900 1.00 0.00 19 VAL A N 12
ATOM 14392 C CA . VAL A 1 15 ? -3.566 -4.317 -4.314 1.00 0.00 19 VAL A CA 12
ATOM 14393 C C . VAL A 1 15 ? -4.766 -3.405 -4.580 1.00 0.00 19 VAL A C 12
ATOM 14394 O O . VAL A 1 15 ? -5.683 -3.756 -5.326 1.00 0.00 19 VAL A O 12
ATOM 14407 N N . GLN A 1 16 ? -4.770 -2.250 -3.934 1.00 0.00 20 GLN A N 12
ATOM 14408 C CA . GLN A 1 16 ? -5.817 -1.262 -4.143 1.00 0.00 20 GLN A CA 12
ATOM 14409 C C . GLN A 1 16 ? -5.242 0.003 -4.759 1.00 0.00 20 GLN A C 12
ATOM 14410 O O . GLN A 1 16 ? -4.348 0.632 -4.188 1.00 0.00 20 GLN A O 12
ATOM 14424 N N . GLU A 1 17 ? -5.734 0.351 -5.939 1.00 0.00 21 GLU A N 12
ATOM 14425 C CA . GLU A 1 17 ? -5.313 1.568 -6.615 1.00 0.00 21 GLU A CA 12
ATOM 14426 C C . GLU A 1 17 ? -6.233 2.725 -6.254 1.00 0.00 21 GLU A C 12
ATOM 14427 O O . GLU A 1 17 ? -7.414 2.740 -6.613 1.00 0.00 21 GLU A O 12
ATOM 14439 N N . ILE A 1 18 ? -5.682 3.679 -5.520 1.00 0.00 22 ILE A N 12
ATOM 14440 C CA . ILE A 1 18 ? -6.432 4.839 -5.058 1.00 0.00 22 ILE A CA 12
ATOM 14441 C C . ILE A 1 18 ? -6.062 6.054 -5.893 1.00 0.00 22 ILE A C 12
ATOM 14442 O O . ILE A 1 18 ? -4.979 6.098 -6.473 1.00 0.00 22 ILE A O 12
ATOM 14458 N N . MET A 1 19 ? -6.960 7.024 -5.957 1.00 0.00 23 MET A N 12
ATOM 14459 C CA . MET A 1 19 ? -6.697 8.268 -6.653 1.00 0.00 23 MET A CA 12
ATOM 14460 C C . MET A 1 19 ? -6.523 9.380 -5.632 1.00 0.00 23 MET A C 12
ATOM 14461 O O . MET A 1 19 ? -7.490 9.833 -5.020 1.00 0.00 23 MET A O 12
ATOM 14475 N N . ILE A 1 20 ? -5.284 9.790 -5.428 1.00 0.00 24 ILE A N 12
ATOM 14476 C CA . ILE A 1 20 ? -4.961 10.757 -4.390 1.00 0.00 24 ILE A CA 12
ATOM 14477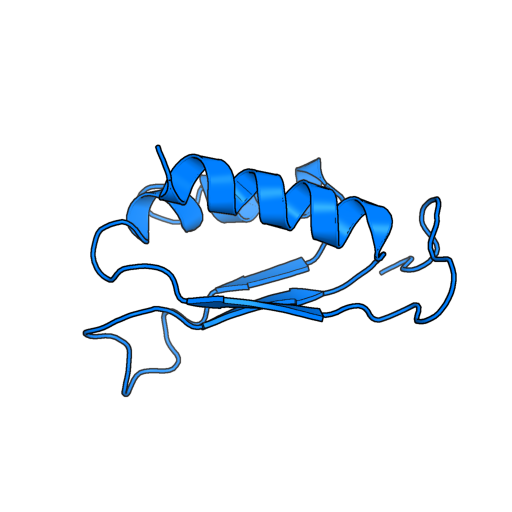 C C . ILE A 1 20 ? -5.008 12.183 -4.933 1.00 0.00 24 ILE A C 12
ATOM 14478 O O . ILE A 1 20 ? -4.348 12.493 -5.915 1.00 0.00 24 ILE A O 12
ATOM 14494 N N . PRO A 1 21 ? -5.800 13.063 -4.300 1.00 0.00 25 PRO A N 12
ATOM 14495 C CA . PRO A 1 21 ? -5.928 14.463 -4.719 1.00 0.00 25 PRO A CA 12
ATOM 14496 C C . PRO A 1 21 ? -4.573 15.159 -4.909 1.00 0.00 25 PRO A C 12
ATOM 14497 O O . PRO A 1 21 ? -3.646 14.948 -4.125 1.00 0.00 25 PRO A O 12
ATOM 14508 N N . ALA A 1 22 ? -4.485 15.987 -5.951 1.00 0.00 26 ALA A N 12
ATOM 14509 C CA . ALA A 1 22 ? -3.220 16.580 -6.402 1.00 0.00 26 ALA A CA 12
ATOM 14510 C C . ALA A 1 22 ? -2.406 17.210 -5.270 1.00 0.00 26 ALA A C 12
ATOM 14511 O O . ALA A 1 22 ? -1.282 16.782 -4.993 1.00 0.00 26 ALA A O 12
ATOM 14518 N N . GLY A 1 23 ? -2.971 18.220 -4.621 1.00 0.00 27 GLY A N 12
ATOM 14519 C CA . GLY A 1 23 ? -2.255 18.919 -3.571 1.00 0.00 27 GLY A CA 12
ATOM 14520 C C . GLY A 1 23 ? -2.264 18.146 -2.272 1.00 0.00 27 GLY A C 12
ATOM 14521 O O . GLY A 1 23 ? -1.367 18.293 -1.439 1.00 0.00 27 GLY A O 12
ATOM 14525 N N . LYS A 1 24 ? -3.279 17.310 -2.106 1.00 0.00 28 LYS A N 12
ATOM 14526 C CA . LYS A 1 24 ? -3.411 16.481 -0.919 1.00 0.00 28 LYS A CA 12
ATOM 14527 C C . LYS A 1 24 ? -2.307 15.424 -0.867 1.00 0.00 28 LYS A C 12
ATOM 14528 O O . LYS A 1 24 ? -2.011 14.867 0.192 1.00 0.00 28 LYS A O 12
ATOM 14547 N N . ALA A 1 25 ? -1.696 15.165 -2.019 1.00 0.00 29 ALA A N 12
ATOM 14548 C CA . ALA A 1 25 ? -0.621 14.185 -2.125 1.00 0.00 29 ALA A CA 12
ATOM 14549 C C . ALA A 1 25 ? 0.555 14.549 -1.225 1.00 0.00 29 ALA A C 12
ATOM 14550 O O . ALA A 1 25 ? 1.332 13.683 -0.828 1.00 0.00 29 ALA A O 12
ATOM 14557 N N . GLY A 1 26 ? 0.668 15.829 -0.894 1.00 0.00 30 GLY A N 12
ATOM 14558 C CA . GLY A 1 26 ? 1.706 16.273 0.016 1.00 0.00 30 GLY A CA 12
ATOM 14559 C C . GLY A 1 26 ? 1.588 15.620 1.382 1.00 0.00 30 GLY A C 12
ATOM 14560 O O . GLY A 1 26 ? 2.580 15.453 2.084 1.00 0.00 30 GLY A O 12
ATOM 14564 N N . LEU A 1 27 ? 0.374 15.235 1.749 1.00 0.00 31 LEU A N 12
ATOM 14565 C CA . LEU A 1 27 ? 0.133 14.593 3.033 1.00 0.00 31 LEU A CA 12
ATOM 14566 C C . LEU A 1 27 ? 0.326 13.084 2.926 1.00 0.00 31 LEU A C 12
ATOM 14567 O O . LEU A 1 27 ? 0.778 12.440 3.874 1.00 0.00 31 LEU A O 12
ATOM 14583 N N . VAL A 1 28 ? -0.012 12.527 1.767 1.00 0.00 32 VAL A N 12
ATOM 14584 C CA . VAL A 1 28 ? 0.094 11.098 1.537 1.00 0.00 32 VAL A CA 12
ATOM 14585 C C . VAL A 1 28 ? 1.557 10.678 1.372 1.00 0.00 32 VAL A C 12
ATOM 14586 O O . VAL A 1 28 ? 1.942 9.563 1.726 1.00 0.00 32 VAL A O 12
ATOM 14599 N N . ILE A 1 29 ? 2.364 11.581 0.830 1.00 0.00 33 ILE A N 12
ATOM 14600 C CA . ILE A 1 29 ? 3.793 11.340 0.694 1.00 0.00 33 ILE A CA 12
ATOM 14601 C C . ILE A 1 29 ? 4.507 11.715 1.986 1.00 0.00 33 ILE A C 12
ATOM 14602 O O . ILE A 1 29 ? 5.366 10.977 2.480 1.00 0.00 33 ILE A O 12
ATOM 14618 N N . GLY A 1 30 ? 4.145 12.860 2.539 1.00 0.00 34 GLY A N 12
ATOM 14619 C CA . GLY A 1 30 ? 4.677 13.247 3.821 1.00 0.00 34 GLY A CA 12
ATOM 14620 C C . GLY A 1 30 ? 5.175 14.668 3.845 1.00 0.00 34 GLY A C 12
ATOM 14621 O O . GLY A 1 30 ? 5.302 15.310 2.804 1.00 0.00 34 GLY A O 12
ATOM 14625 N N . LYS A 1 31 ? 5.486 15.145 5.040 1.00 0.00 35 LYS A N 12
ATOM 14626 C CA . LYS A 1 31 ? 5.963 16.507 5.228 1.00 0.00 35 LYS A CA 12
ATOM 14627 C C . LYS A 1 31 ? 7.359 16.653 4.637 1.00 0.00 35 LYS A C 12
ATOM 14628 O O . LYS A 1 31 ? 7.756 17.734 4.211 1.00 0.00 35 LYS A O 12
ATOM 14647 N N . GLY A 1 32 ? 8.097 15.552 4.623 1.00 0.00 36 GLY A N 12
ATOM 14648 C CA . GLY A 1 32 ? 9.404 15.543 4.001 1.00 0.00 36 GLY A CA 12
ATOM 14649 C C . GLY A 1 32 ? 9.612 14.294 3.175 1.00 0.00 36 GLY A C 12
ATOM 14650 O O . GLY A 1 32 ? 10.744 13.924 2.860 1.00 0.00 36 GLY A O 12
ATOM 14654 N N . GLY A 1 33 ? 8.510 13.640 2.823 1.00 0.00 37 GLY A N 12
ATOM 14655 C CA . GLY A 1 33 ? 8.587 12.390 2.086 1.00 0.00 37 GLY A CA 12
ATOM 14656 C C . GLY A 1 33 ? 8.930 11.219 2.985 1.00 0.00 37 GLY A C 12
ATOM 14657 O O . GLY A 1 33 ? 9.147 10.106 2.520 1.00 0.00 37 GLY A O 12
ATOM 14661 N N . GLU A 1 34 ? 8.981 11.486 4.279 1.00 0.00 38 GLU A N 12
ATOM 14662 C CA . GLU A 1 34 ? 9.327 10.475 5.271 1.00 0.00 38 GLU A CA 12
ATOM 14663 C C . GLU A 1 34 ? 8.104 9.666 5.697 1.00 0.00 38 GLU A C 12
ATOM 14664 O O . GLU A 1 34 ? 8.225 8.523 6.141 1.00 0.00 38 GLU A O 12
ATOM 14676 N N . THR A 1 35 ? 6.929 10.260 5.542 1.00 0.00 39 THR A N 12
ATOM 14677 C CA . THR A 1 35 ? 5.688 9.636 5.977 1.00 0.00 39 THR A CA 12
ATOM 14678 C C . THR A 1 35 ? 5.407 8.356 5.191 1.00 0.00 39 THR A C 12
ATOM 14679 O O . THR A 1 35 ? 5.140 7.308 5.781 1.00 0.00 39 THR A O 12
ATOM 14690 N N . ILE A 1 36 ? 5.504 8.442 3.865 1.00 0.00 40 ILE A N 12
ATOM 14691 C CA . ILE A 1 36 ? 5.268 7.296 2.982 1.00 0.00 40 ILE A CA 12
ATOM 14692 C C . ILE A 1 36 ? 6.167 6.110 3.348 1.00 0.00 40 ILE A C 12
ATOM 14693 O O . ILE A 1 36 ? 5.785 4.949 3.188 1.00 0.00 40 ILE A O 12
ATOM 14709 N N . LYS A 1 37 ? 7.346 6.413 3.870 1.00 0.00 41 LYS A N 12
ATOM 14710 C CA . LYS A 1 37 ? 8.309 5.392 4.242 1.00 0.00 41 LYS A CA 12
ATOM 14711 C C . LYS A 1 37 ? 7.859 4.702 5.526 1.00 0.00 41 LYS A C 12
ATOM 14712 O O . LYS A 1 37 ? 7.960 3.483 5.659 1.00 0.00 41 LYS A O 12
ATOM 14731 N N . GLN A 1 38 ? 7.326 5.489 6.454 1.00 0.00 42 GLN A N 12
ATOM 14732 C CA . GLN A 1 38 ? 6.860 4.961 7.731 1.00 0.00 42 GLN A CA 12
ATOM 14733 C C . GLN A 1 38 ? 5.644 4.076 7.537 1.00 0.00 42 GLN A C 12
ATOM 14734 O O . GLN A 1 38 ? 5.474 3.076 8.231 1.00 0.00 42 GLN A O 12
ATOM 14748 N N . LEU A 1 39 ? 4.804 4.454 6.584 1.00 0.00 43 LEU A N 12
ATOM 14749 C CA . LEU A 1 39 ? 3.585 3.715 6.292 1.00 0.00 43 LEU A CA 12
ATOM 14750 C C . LEU A 1 39 ? 3.912 2.275 5.919 1.00 0.00 43 LEU A C 12
ATOM 14751 O O . LEU A 1 39 ? 3.253 1.334 6.372 1.00 0.00 43 LEU A O 12
ATOM 14767 N N . GLN A 1 40 ? 4.949 2.115 5.107 1.00 0.00 44 GLN A N 12
ATOM 14768 C CA . GLN A 1 40 ? 5.391 0.800 4.667 1.00 0.00 44 GLN A CA 12
ATOM 14769 C C . GLN A 1 40 ? 5.848 -0.039 5.856 1.00 0.00 44 GLN A C 12
ATOM 14770 O O . GLN A 1 40 ? 5.566 -1.234 5.934 1.00 0.00 44 GLN A O 12
ATOM 14784 N N . GLU A 1 41 ? 6.540 0.605 6.788 1.00 0.00 45 GLU A N 12
ATOM 14785 C CA . GLU A 1 41 ? 7.100 -0.084 7.944 1.00 0.00 45 GLU A CA 12
ATOM 14786 C C . GLU A 1 41 ? 6.015 -0.453 8.951 1.00 0.00 45 GLU A C 12
ATOM 14787 O O . GLU A 1 41 ? 5.910 -1.605 9.374 1.00 0.00 45 GLU A O 12
ATOM 14799 N N . ARG A 1 42 ? 5.204 0.533 9.320 1.00 0.00 46 ARG A N 12
ATOM 14800 C CA . ARG A 1 42 ? 4.235 0.372 10.404 1.00 0.00 46 ARG A CA 12
ATOM 14801 C C . ARG A 1 42 ? 3.137 -0.630 10.054 1.00 0.00 46 ARG A C 12
ATOM 14802 O O . ARG A 1 42 ? 2.694 -1.395 10.910 1.00 0.00 46 ARG A O 12
ATOM 14823 N N . ALA A 1 43 ? 2.702 -0.635 8.804 1.00 0.00 47 ALA A N 12
ATOM 14824 C CA . ALA A 1 43 ? 1.610 -1.508 8.398 1.00 0.00 47 ALA A CA 12
ATOM 14825 C C . ALA A 1 43 ? 2.132 -2.806 7.790 1.00 0.00 47 ALA A C 12
ATOM 14826 O O . ALA A 1 43 ? 1.390 -3.775 7.633 1.00 0.00 47 ALA A O 12
ATOM 14833 N N . GLY A 1 44 ? 3.423 -2.820 7.475 1.00 0.00 48 GLY A N 12
ATOM 14834 C CA . GLY A 1 44 ? 4.016 -3.965 6.814 1.00 0.00 48 GLY A CA 12
ATOM 14835 C C . GLY A 1 44 ? 3.516 -4.098 5.393 1.00 0.00 48 GLY A C 12
ATOM 14836 O O . GLY A 1 44 ? 3.404 -5.205 4.864 1.00 0.00 48 GLY A O 12
ATOM 14840 N N . VAL A 1 45 ? 3.212 -2.959 4.784 1.00 0.00 49 VAL A N 12
ATOM 14841 C CA . VAL A 1 45 ? 2.633 -2.921 3.450 1.00 0.00 49 VAL A CA 12
ATOM 14842 C C . VAL A 1 45 ? 3.613 -2.308 2.465 1.00 0.00 49 VAL A C 12
ATOM 14843 O O . VAL A 1 45 ? 4.615 -1.710 2.861 1.00 0.00 49 VAL A O 12
ATOM 14856 N N . LYS A 1 46 ? 3.328 -2.456 1.187 1.00 0.00 50 LYS A N 12
ATOM 14857 C CA . LYS A 1 46 ? 4.082 -1.758 0.171 1.00 0.00 50 LYS A CA 12
ATOM 14858 C C . LYS A 1 46 ? 3.187 -0.719 -0.479 1.00 0.00 50 LYS A C 12
ATOM 14859 O O . LYS A 1 46 ? 2.116 -1.044 -0.987 1.00 0.00 50 LYS A O 12
ATOM 14878 N N . MET A 1 47 ? 3.614 0.529 -0.449 1.00 0.00 51 MET A N 12
ATOM 14879 C CA . MET A 1 47 ? 2.851 1.596 -1.066 1.00 0.00 51 MET A CA 12
ATOM 14880 C C . MET A 1 47 ? 3.711 2.323 -2.077 1.00 0.00 51 MET A C 12
ATOM 14881 O O . MET A 1 47 ? 4.711 2.948 -1.723 1.00 0.00 51 MET A O 12
ATOM 14895 N N . ILE A 1 48 ? 3.323 2.232 -3.332 1.00 0.00 52 ILE A N 12
ATOM 14896 C CA . ILE A 1 48 ? 4.040 2.909 -4.389 1.00 0.00 52 ILE A CA 12
ATOM 14897 C C . ILE A 1 48 ? 3.262 4.139 -4.841 1.00 0.00 52 ILE A C 12
ATOM 14898 O O . ILE A 1 48 ? 2.214 4.037 -5.487 1.00 0.00 52 ILE A O 12
ATOM 14914 N N . LEU A 1 49 ? 3.752 5.303 -4.449 1.00 0.00 53 LEU A N 12
ATOM 14915 C CA . LEU A 1 49 ? 3.147 6.555 -4.862 1.00 0.00 53 LEU A CA 12
ATOM 14916 C C . LEU A 1 49 ? 3.566 6.878 -6.287 1.00 0.00 53 LEU A C 12
ATOM 14917 O O . LEU A 1 49 ? 4.690 7.320 -6.530 1.00 0.00 53 LEU A O 12
ATOM 14933 N N . ILE A 1 50 ? 2.665 6.643 -7.229 1.00 0.00 54 ILE A N 12
ATOM 14934 C CA . ILE A 1 50 ? 2.957 6.874 -8.630 1.00 0.00 54 ILE A CA 12
ATOM 14935 C C . ILE A 1 50 ? 2.638 8.320 -8.983 1.00 0.00 54 ILE A C 12
ATOM 14936 O O . ILE A 1 50 ? 1.546 8.642 -9.454 1.00 0.00 54 ILE A O 12
ATOM 14952 N N . GLN A 1 51 ? 3.602 9.194 -8.753 1.00 0.00 55 GLN A N 12
ATOM 14953 C CA . GLN A 1 51 ? 3.403 10.612 -8.989 1.00 0.00 55 GLN A CA 12
ATOM 14954 C C . GLN A 1 51 ? 4.214 11.080 -10.188 1.00 0.00 55 GLN A C 12
ATOM 14955 O O . GLN A 1 51 ? 3.954 12.141 -10.748 1.00 0.00 55 GLN A O 12
ATOM 14969 N N . ASP A 1 52 ? 5.193 10.280 -10.583 1.00 0.00 56 ASP A N 12
ATOM 14970 C CA . ASP A 1 52 ? 5.973 10.564 -11.782 1.00 0.00 56 ASP A CA 12
ATOM 14971 C C . ASP A 1 52 ? 5.474 9.717 -12.944 1.00 0.00 56 ASP A C 12
ATOM 14972 O O . ASP A 1 52 ? 5.468 10.158 -14.092 1.00 0.00 56 ASP A O 12
ATOM 14981 N N . GLY A 1 53 ? 5.030 8.503 -12.633 1.00 0.00 57 GLY A N 12
ATOM 14982 C CA . GLY A 1 53 ? 4.579 7.588 -13.668 1.00 0.00 57 GLY A CA 12
ATOM 14983 C C . GLY A 1 53 ? 3.121 7.790 -14.028 1.00 0.00 57 GLY A C 12
ATOM 14984 O O . GLY A 1 53 ? 2.384 6.827 -14.255 1.00 0.00 57 GLY A O 12
ATOM 14988 N N . SER A 1 54 ? 2.702 9.040 -14.076 1.00 0.00 58 SER A N 12
ATOM 14989 C CA . SER A 1 54 ? 1.328 9.370 -14.389 1.00 0.00 58 SER A CA 12
ATOM 14990 C C . SER A 1 54 ? 1.261 10.544 -15.359 1.00 0.00 58 SER A C 12
ATOM 14991 O O . SER A 1 54 ? 2.102 11.442 -15.324 1.00 0.00 58 SER A O 12
ATOM 14999 N N . GLN A 1 55 ? 0.261 10.517 -16.231 1.00 0.00 59 GLN A N 12
ATOM 15000 C CA . GLN A 1 55 ? 0.049 11.582 -17.198 1.00 0.00 59 GLN A CA 12
ATOM 15001 C C . GLN A 1 55 ? -1.035 12.507 -16.682 1.00 0.00 59 GLN A C 12
ATOM 15002 O O . GLN A 1 55 ? -1.199 13.634 -17.149 1.00 0.00 59 GLN A O 12
ATOM 15016 N N . ASN A 1 56 ? -1.767 12.004 -15.699 1.00 0.00 60 ASN A N 12
ATOM 15017 C CA . ASN A 1 56 ? -2.657 12.812 -14.893 1.00 0.00 60 ASN A CA 12
ATOM 15018 C C . ASN A 1 56 ? -1.910 13.215 -13.627 1.00 0.00 60 ASN A C 12
ATOM 15019 O O . ASN A 1 56 ? -2.496 13.409 -12.566 1.00 0.00 60 ASN A O 12
ATOM 15030 N N . THR A 1 57 ? -0.594 13.337 -13.768 1.00 0.00 61 THR A N 12
ATOM 15031 C CA . THR A 1 57 ? 0.291 13.680 -12.663 1.00 0.00 61 THR A CA 12
ATOM 15032 C C . THR A 1 57 ? -0.067 15.040 -12.071 1.00 0.00 61 THR A C 12
ATOM 15033 O O . THR A 1 57 ? 0.293 15.351 -10.941 1.00 0.00 61 THR A O 12
ATOM 15044 N N . ASN A 1 58 ? -0.797 15.836 -12.833 1.00 0.00 62 ASN A N 12
ATOM 15045 C CA . ASN A 1 58 ? -1.173 17.175 -12.376 1.00 0.00 62 ASN A CA 12
ATOM 15046 C C . ASN A 1 58 ? -2.469 17.147 -11.575 1.00 0.00 62 ASN A C 12
ATOM 15047 O O . ASN A 1 58 ? -2.929 18.180 -11.084 1.00 0.00 62 ASN A O 12
ATOM 15058 N N . VAL A 1 59 ? -3.054 15.965 -11.443 1.00 0.00 63 VAL A N 12
ATOM 15059 C CA . VAL A 1 59 ? -4.285 15.799 -10.684 1.00 0.00 63 VAL A CA 12
ATOM 15060 C C . VAL A 1 59 ? -4.173 14.596 -9.750 1.00 0.00 63 VAL A C 12
ATOM 15061 O O . VAL A 1 59 ? -3.134 14.387 -9.119 1.00 0.00 63 VAL A O 12
ATOM 15074 N N . ASP A 1 60 ? -5.259 13.835 -9.662 1.00 0.00 64 ASP A N 12
ATOM 15075 C CA . ASP A 1 60 ? -5.337 12.637 -8.839 1.00 0.00 64 ASP A CA 12
ATOM 15076 C C . ASP A 1 60 ? -4.166 11.686 -9.099 1.00 0.00 64 ASP A C 12
ATOM 15077 O O . ASP A 1 60 ? -3.784 11.437 -10.241 1.00 0.00 64 ASP A O 12
ATOM 15086 N N . LYS A 1 61 ? -3.623 11.154 -8.017 1.00 0.00 65 LYS A N 12
ATOM 15087 C CA . LYS A 1 61 ? -2.424 10.324 -8.052 1.00 0.00 65 LYS A CA 12
ATOM 15088 C C . LYS A 1 61 ? -2.769 8.845 -7.999 1.00 0.00 65 LYS A C 12
ATOM 15089 O O . LYS A 1 61 ? -3.506 8.411 -7.116 1.00 0.00 65 LYS A O 12
ATOM 15108 N N . PRO A 1 62 ? -2.247 8.060 -8.946 1.00 0.00 66 PRO A N 12
ATOM 15109 C CA . PRO A 1 62 ? -2.312 6.595 -8.892 1.00 0.00 66 PRO A CA 12
ATOM 15110 C C . PRO A 1 62 ? -1.513 6.035 -7.710 1.00 0.00 66 PRO A C 12
ATOM 15111 O O . PRO A 1 62 ? -0.289 6.168 -7.657 1.00 0.00 66 PRO A O 12
ATOM 15122 N N . LEU A 1 63 ? -2.201 5.426 -6.757 1.00 0.00 67 LEU A N 12
ATOM 15123 C CA . LEU A 1 63 ? -1.542 4.853 -5.590 1.00 0.00 67 LEU A CA 12
ATOM 15124 C C . LEU A 1 63 ? -1.859 3.372 -5.454 1.00 0.00 67 LEU A C 12
ATOM 15125 O O . LEU A 1 63 ? -3.020 2.983 -5.428 1.00 0.00 67 LEU A O 12
ATOM 15141 N N . ARG A 1 64 ? -0.826 2.550 -5.352 1.00 0.00 68 ARG A N 12
ATOM 15142 C CA . ARG A 1 64 ? -1.016 1.123 -5.133 1.00 0.00 68 ARG A CA 12
ATOM 15143 C C . ARG A 1 64 ? -0.600 0.714 -3.729 1.00 0.00 68 ARG A C 12
ATOM 15144 O O . ARG A 1 64 ? 0.571 0.835 -3.359 1.00 0.00 68 ARG A O 12
ATOM 15165 N N . ILE A 1 65 ? -1.565 0.250 -2.947 1.00 0.00 69 ILE A N 12
ATOM 15166 C CA . ILE A 1 65 ? -1.276 -0.357 -1.655 1.00 0.00 69 ILE A CA 12
ATOM 15167 C C . ILE A 1 65 ? -1.259 -1.869 -1.827 1.00 0.00 69 ILE A C 12
ATOM 15168 O O . ILE A 1 65 ? -2.273 -2.468 -2.186 1.00 0.00 69 ILE A O 12
ATOM 15184 N N . ILE A 1 66 ? -0.102 -2.472 -1.608 1.00 0.00 70 ILE A N 12
ATOM 15185 C CA . ILE A 1 66 ? 0.079 -3.894 -1.852 1.00 0.00 70 ILE A CA 12
ATOM 15186 C C . ILE A 1 66 ? 0.464 -4.615 -0.562 1.00 0.00 70 ILE A C 12
ATOM 15187 O O . ILE A 1 66 ? 1.227 -4.086 0.250 1.00 0.00 70 ILE A O 12
ATOM 15203 N N . GLY A 1 67 ? -0.080 -5.808 -0.369 1.00 0.00 71 GLY A N 12
ATOM 15204 C CA . GLY A 1 67 ? 0.272 -6.608 0.788 1.00 0.00 71 GLY A CA 12
ATOM 15205 C C . GLY A 1 67 ? -0.798 -7.626 1.126 1.00 0.00 71 GLY A C 12
ATOM 15206 O O . GLY A 1 67 ? -1.619 -7.973 0.272 1.00 0.00 71 GLY A O 12
ATOM 15210 N N . ASP A 1 68 ? -0.784 -8.116 2.361 1.00 0.00 72 ASP A N 12
ATOM 15211 C CA . ASP A 1 68 ? -1.817 -9.004 2.848 1.00 0.00 72 ASP A CA 12
ATOM 15212 C C . ASP A 1 68 ? -3.150 -8.264 2.817 1.00 0.00 72 ASP A C 12
ATOM 15213 O O . ASP A 1 68 ? -3.204 -7.093 3.188 1.00 0.00 72 ASP A O 12
ATOM 15222 N N . PRO A 1 69 ? -4.229 -8.915 2.372 1.00 0.00 73 PRO A N 12
ATOM 15223 C CA . PRO A 1 69 ? -5.527 -8.259 2.169 1.00 0.00 73 PRO A CA 12
ATOM 15224 C C . PRO A 1 69 ? -5.923 -7.288 3.288 1.00 0.00 73 PRO A C 12
ATOM 15225 O O . PRO A 1 69 ? -6.424 -6.192 3.026 1.00 0.00 73 PRO A O 12
ATOM 15236 N N . TYR A 1 70 ? -5.664 -7.688 4.528 1.00 0.00 74 TYR A N 12
ATOM 15237 C CA . TYR A 1 70 ? -6.077 -6.920 5.696 1.00 0.00 74 TYR A CA 12
ATOM 15238 C C . TYR A 1 70 ? -5.295 -5.617 5.835 1.00 0.00 74 TYR A C 12
ATOM 15239 O O . TYR A 1 70 ? -5.887 -4.546 5.979 1.00 0.00 74 TYR A O 12
ATOM 15257 N N . LYS A 1 71 ? -3.967 -5.709 5.793 1.00 0.00 75 LYS A N 12
ATOM 15258 C CA . LYS A 1 71 ? -3.118 -4.529 5.937 1.00 0.00 75 LYS A CA 12
ATOM 15259 C C . LYS A 1 71 ? -3.360 -3.552 4.800 1.00 0.00 75 LYS A C 12
ATOM 15260 O O . LYS A 1 71 ? -3.254 -2.349 4.989 1.00 0.00 75 LYS A O 12
ATOM 15279 N N . VAL A 1 72 ? -3.685 -4.076 3.623 1.00 0.00 76 VAL A N 12
ATOM 15280 C CA . VAL A 1 72 ? -3.985 -3.232 2.473 1.00 0.00 76 VAL A CA 12
ATOM 15281 C C . VAL A 1 72 ? -5.124 -2.274 2.802 1.00 0.00 76 VAL A C 12
ATOM 15282 O O . VAL A 1 72 ? -5.020 -1.070 2.572 1.00 0.00 76 VAL A O 12
ATOM 15295 N N . GLN A 1 73 ? -6.197 -2.807 3.376 1.00 0.00 77 GLN A N 12
ATOM 15296 C CA . GLN A 1 73 ? -7.323 -1.982 3.768 1.00 0.00 77 GLN A CA 12
ATOM 15297 C C . GLN A 1 73 ? -6.980 -1.111 4.970 1.00 0.00 77 GLN A C 12
ATOM 15298 O O . GLN A 1 73 ? -7.328 0.067 4.999 1.00 0.00 77 GLN A O 12
ATOM 15312 N N . GLN A 1 74 ? -6.291 -1.684 5.953 1.00 0.00 78 GLN A N 12
ATOM 15313 C CA . GLN A 1 74 ? -5.895 -0.925 7.137 1.00 0.00 78 GLN A CA 12
ATOM 15314 C C . GLN A 1 74 ? -5.003 0.253 6.760 1.00 0.00 78 GLN A C 12
ATOM 15315 O O . GLN A 1 74 ? -5.171 1.357 7.273 1.00 0.00 78 GLN A O 12
ATOM 15329 N N . ALA A 1 75 ? -4.069 0.013 5.849 1.00 0.00 79 ALA A N 12
ATOM 15330 C CA . ALA A 1 75 ? -3.166 1.054 5.382 1.00 0.00 79 ALA A CA 12
ATOM 15331 C C . ALA A 1 75 ? -3.907 2.060 4.506 1.00 0.00 79 ALA A C 12
ATOM 15332 O O . ALA A 1 75 ? -3.631 3.261 4.549 1.00 0.00 79 ALA A O 12
ATOM 15339 N N . CYS A 1 76 ? -4.854 1.561 3.718 1.00 0.00 80 CYS A N 12
ATOM 15340 C CA . CYS A 1 76 ? -5.692 2.414 2.884 1.00 0.00 80 CYS A CA 12
ATOM 15341 C C . CYS A 1 76 ? -6.490 3.375 3.750 1.00 0.00 80 CYS A C 12
ATOM 15342 O O . CYS A 1 76 ? -6.408 4.587 3.576 1.00 0.00 80 CYS A O 12
ATOM 15350 N N . GLU A 1 77 ? -7.235 2.834 4.706 1.00 0.00 81 GLU A N 12
ATOM 15351 C CA . GLU A 1 77 ? -8.032 3.653 5.611 1.00 0.00 81 GLU A CA 12
ATOM 15352 C C . GLU A 1 77 ? -7.140 4.578 6.420 1.00 0.00 81 GLU A C 12
ATOM 15353 O O . GLU A 1 77 ? -7.543 5.674 6.792 1.00 0.00 81 GLU A O 12
ATOM 15365 N N . MET A 1 78 ? -5.924 4.126 6.670 1.00 0.00 82 MET A N 12
ATOM 15366 C CA . MET A 1 78 ? -4.941 4.910 7.407 1.00 0.00 82 MET A CA 12
ATOM 15367 C C . MET A 1 78 ? -4.559 6.169 6.634 1.00 0.00 82 MET A C 12
ATOM 15368 O O . MET A 1 78 ? -4.651 7.280 7.157 1.00 0.00 82 MET A O 12
ATOM 15382 N N . VAL A 1 79 ? -4.152 5.998 5.382 1.00 0.00 83 VAL A N 12
ATOM 15383 C CA . VAL A 1 79 ? -3.688 7.121 4.583 1.00 0.00 83 VAL A CA 12
ATOM 15384 C C . VAL A 1 79 ? -4.863 7.928 4.048 1.00 0.00 83 VAL A C 12
ATOM 15385 O O . VAL A 1 79 ? -4.781 9.149 3.925 1.00 0.00 83 VAL A O 12
ATOM 15398 N N . MET A 1 80 ? -5.962 7.242 3.760 1.00 0.00 84 MET A N 12
ATOM 15399 C CA . MET A 1 80 ? -7.162 7.898 3.269 1.00 0.00 84 MET A CA 12
ATOM 15400 C C . MET A 1 80 ? -7.748 8.791 4.349 1.00 0.00 84 MET A C 12
ATOM 15401 O O . MET A 1 80 ? -8.269 9.862 4.058 1.00 0.00 84 MET A O 12
ATOM 15415 N N . ASP A 1 81 ? -7.644 8.350 5.598 1.00 0.00 85 ASP A N 12
ATOM 15416 C CA . ASP A 1 81 ? -8.107 9.152 6.731 1.00 0.00 85 ASP A CA 12
ATOM 15417 C C . ASP A 1 81 ? -7.358 10.477 6.792 1.00 0.00 85 ASP A C 12
ATOM 15418 O O . ASP A 1 81 ? -7.941 11.515 7.080 1.00 0.00 85 ASP A O 12
ATOM 15427 N N . ILE A 1 82 ? -6.067 10.431 6.487 1.00 0.00 86 ILE A N 12
ATOM 15428 C CA . ILE A 1 82 ? -5.234 11.630 6.478 1.00 0.00 86 ILE A CA 12
ATOM 15429 C C . ILE A 1 82 ? -5.672 12.573 5.357 1.00 0.00 86 ILE A C 12
ATOM 15430 O O . ILE A 1 82 ? -5.514 13.792 5.448 1.00 0.00 86 ILE A O 12
ATOM 15446 N N . LEU A 1 83 ? -6.246 11.999 4.312 1.00 0.00 87 LEU A N 12
ATOM 15447 C CA . LEU A 1 83 ? -6.651 12.763 3.141 1.00 0.00 87 LEU A CA 12
ATOM 15448 C C . LEU A 1 83 ? -8.102 13.236 3.261 1.00 0.00 87 LEU A C 12
ATOM 15449 O O . LEU A 1 83 ? -8.477 14.263 2.696 1.00 0.00 87 LEU A O 12
ATOM 15465 N N . ARG A 1 84 ? -8.908 12.480 3.998 1.00 0.00 88 ARG A N 12
ATOM 15466 C CA . ARG A 1 84 ? -10.323 12.803 4.187 1.00 0.00 88 ARG A CA 12
ATOM 15467 C C . ARG A 1 84 ? -10.514 13.769 5.343 1.00 0.00 88 ARG A C 12
ATOM 15468 O O . ARG A 1 84 ? -11.584 14.355 5.518 1.00 0.00 88 ARG A O 12
ATOM 15489 N N . GLU A 1 85 ? -9.469 13.930 6.119 1.00 0.00 89 GLU A N 12
ATOM 15490 C CA . GLU A 1 85 ? -9.504 14.786 7.290 1.00 0.00 89 GLU A CA 12
ATOM 15491 C C . GLU A 1 85 ? -9.118 16.208 6.908 1.00 0.00 89 GLU A C 12
ATOM 15492 O O . GLU A 1 85 ? -10.018 17.070 6.833 1.00 0.00 89 GLU A O 12
ATOM 15505 N N . GLY A 1 1 ? -5.452 -17.636 -3.726 1.00 0.00 5 GLY A N 13
ATOM 15506 C CA . GLY A 1 1 ? -4.426 -17.156 -2.824 1.00 0.00 5 GLY A CA 13
ATOM 15507 C C . GLY A 1 1 ? -4.368 -15.647 -2.795 1.00 0.00 5 GLY A C 13
ATOM 15508 O O . GLY A 1 1 ? -3.957 -15.018 -3.769 1.00 0.00 5 GLY A O 13
ATOM 15512 N N . GLN A 1 2 ? -4.801 -15.066 -1.683 1.00 0.00 6 GLN A N 13
ATOM 15513 C CA . GLN A 1 2 ? -4.778 -13.615 -1.517 1.00 0.00 6 GLN A CA 13
ATOM 15514 C C . GLN A 1 2 ? -3.366 -13.148 -1.190 1.00 0.00 6 GLN A C 13
ATOM 15515 O O . GLN A 1 2 ? -3.009 -11.991 -1.402 1.00 0.00 6 GLN A O 13
ATOM 15529 N N . PHE A 1 3 ? -2.573 -14.069 -0.671 1.00 0.00 7 PHE A N 13
ATOM 15530 C CA . PHE A 1 3 ? -1.173 -13.816 -0.408 1.00 0.00 7 PHE A CA 13
ATOM 15531 C C . PHE A 1 3 ? -0.337 -14.886 -1.081 1.00 0.00 7 PHE A C 13
ATOM 15532 O O . PHE A 1 3 ? -0.817 -15.995 -1.326 1.00 0.00 7 PHE A O 13
ATOM 15549 N N . HIS A 1 4 ? 0.907 -14.560 -1.374 1.00 0.00 8 HIS A N 13
ATOM 15550 C CA . HIS A 1 4 ? 1.783 -15.470 -2.088 1.00 0.00 8 HIS A CA 13
ATOM 15551 C C . HIS A 1 4 ? 2.425 -16.462 -1.122 1.00 0.00 8 HIS A C 13
ATOM 15552 O O . HIS A 1 4 ? 3.628 -16.389 -0.869 1.00 0.00 8 HIS A O 13
ATOM 15567 N N . ASP A 1 5 ? 1.595 -17.368 -0.590 1.00 0.00 9 ASP A N 13
ATOM 15568 C CA . ASP A 1 5 ? 2.014 -18.436 0.335 1.00 0.00 9 ASP A CA 13
ATOM 15569 C C . ASP A 1 5 ? 3.113 -17.996 1.308 1.00 0.00 9 ASP A C 13
ATOM 15570 O O . ASP A 1 5 ? 2.842 -17.307 2.295 1.00 0.00 9 ASP A O 13
ATOM 15579 N N . ASN A 1 6 ? 4.341 -18.401 1.035 1.00 0.00 10 ASN A N 13
ATOM 15580 C CA . ASN A 1 6 ? 5.483 -18.040 1.862 1.00 0.00 10 ASN A CA 13
ATOM 15581 C C . ASN A 1 6 ? 6.439 -17.157 1.077 1.00 0.00 10 ASN A C 13
ATOM 15582 O O . ASN A 1 6 ? 7.199 -16.377 1.651 1.00 0.00 10 ASN A O 13
ATOM 15593 N N . ALA A 1 7 ? 6.385 -17.277 -0.243 1.00 0.00 11 ALA A N 13
ATOM 15594 C CA . ALA A 1 7 ? 7.263 -16.521 -1.123 1.00 0.00 11 ALA A CA 13
ATOM 15595 C C . ALA A 1 7 ? 6.709 -15.123 -1.379 1.00 0.00 11 ALA A C 13
ATOM 15596 O O . ALA A 1 7 ? 6.362 -14.773 -2.510 1.00 0.00 11 ALA A O 13
ATOM 15603 N N . ASN A 1 8 ? 6.626 -14.334 -0.318 1.00 0.00 12 ASN A N 13
ATOM 15604 C CA . ASN A 1 8 ? 6.134 -12.970 -0.408 1.00 0.00 12 ASN A CA 13
ATOM 15605 C C . ASN A 1 8 ? 6.917 -12.065 0.534 1.00 0.00 12 ASN A C 13
ATOM 15606 O O . ASN A 1 8 ? 7.480 -12.526 1.529 1.00 0.00 12 ASN A O 13
ATOM 15617 N N . GLY A 1 9 ? 6.970 -10.786 0.199 1.00 0.00 13 GLY A N 13
ATOM 15618 C CA . GLY A 1 9 ? 7.703 -9.823 1.002 1.00 0.00 13 GLY A CA 13
ATOM 15619 C C . GLY A 1 9 ? 7.153 -8.430 0.815 1.00 0.00 13 GLY A C 13
ATOM 15620 O O . GLY A 1 9 ? 7.505 -7.738 -0.144 1.00 0.00 13 GLY A O 13
ATOM 15624 N N . GLY A 1 10 ? 6.279 -8.020 1.723 1.00 0.00 14 GLY A N 13
ATOM 15625 C CA . GLY A 1 10 ? 5.545 -6.784 1.538 1.00 0.00 14 GLY A CA 13
ATOM 15626 C C . GLY A 1 10 ? 4.413 -6.980 0.549 1.00 0.00 14 GLY A C 13
ATOM 15627 O O . GLY A 1 10 ? 3.236 -6.906 0.912 1.00 0.00 14 GLY A O 13
ATOM 15631 N N . GLN A 1 11 ? 4.782 -7.260 -0.693 1.00 0.00 15 GLN A N 13
ATOM 15632 C CA . GLN A 1 11 ? 3.825 -7.625 -1.725 1.00 0.00 15 GLN A CA 13
ATOM 15633 C C . GLN A 1 11 ? 3.383 -9.073 -1.528 1.00 0.00 15 GLN A C 13
ATOM 15634 O O . GLN A 1 11 ? 4.197 -9.995 -1.600 1.00 0.00 15 GLN A O 13
ATOM 15648 N N . ASN A 1 12 ? 2.100 -9.267 -1.250 1.00 0.00 16 ASN A N 13
ATOM 15649 C CA . ASN A 1 12 ? 1.564 -10.604 -1.033 1.00 0.00 16 ASN A CA 13
ATOM 15650 C C . ASN A 1 12 ? 0.838 -11.095 -2.280 1.00 0.00 16 ASN A C 13
ATOM 15651 O O . ASN A 1 12 ? 1.255 -12.066 -2.903 1.00 0.00 16 ASN A O 13
ATOM 15662 N N . GLY A 1 13 ? -0.245 -10.421 -2.642 1.00 0.00 17 GLY A N 13
ATOM 15663 C CA . GLY A 1 13 ? -0.972 -10.781 -3.847 1.00 0.00 17 GLY A CA 13
ATOM 15664 C C . GLY A 1 13 ? -2.244 -9.976 -4.014 1.00 0.00 17 GLY A C 13
ATOM 15665 O O . GLY A 1 13 ? -3.256 -10.485 -4.491 1.00 0.00 17 GLY A O 13
ATOM 15669 N N . THR A 1 14 ? -2.194 -8.715 -3.618 1.00 0.00 18 THR A N 13
ATOM 15670 C CA . THR A 1 14 ? -3.356 -7.845 -3.676 1.00 0.00 18 THR A CA 13
ATOM 15671 C C . THR A 1 14 ? -2.932 -6.388 -3.812 1.00 0.00 18 THR A C 13
ATOM 15672 O O . THR A 1 14 ? -2.068 -5.913 -3.072 1.00 0.00 18 THR A O 13
ATOM 15683 N N . VAL A 1 15 ? -3.525 -5.698 -4.781 1.00 0.00 19 VAL A N 13
ATOM 15684 C CA . VAL A 1 15 ? -3.225 -4.296 -5.031 1.00 0.00 19 VAL A CA 13
ATOM 15685 C C . VAL A 1 15 ? -4.514 -3.491 -5.162 1.00 0.00 19 VAL A C 13
ATOM 15686 O O . VAL A 1 15 ? -5.439 -3.898 -5.868 1.00 0.00 19 VAL A O 13
ATOM 15699 N N . GLN A 1 16 ? -4.579 -2.371 -4.463 1.00 0.00 20 GLN A N 13
ATOM 15700 C CA . GLN A 1 16 ? -5.695 -1.449 -4.603 1.00 0.00 20 GLN A CA 13
ATOM 15701 C C . GLN A 1 16 ? -5.193 -0.086 -5.046 1.00 0.00 20 GLN A C 13
ATOM 15702 O O . GLN A 1 16 ? -4.435 0.565 -4.331 1.00 0.00 20 GLN A O 13
ATOM 15716 N N . GLU A 1 17 ? -5.584 0.314 -6.249 1.00 0.00 21 GLU A N 13
ATOM 15717 C CA . GLU A 1 17 ? -5.202 1.609 -6.796 1.00 0.00 21 GLU A CA 13
ATOM 15718 C C . GLU A 1 17 ? -6.176 2.696 -6.360 1.00 0.00 21 GLU A C 13
ATOM 15719 O O . GLU A 1 17 ? -7.377 2.627 -6.634 1.00 0.00 21 GLU A O 13
ATOM 15731 N N . ILE A 1 18 ? -5.644 3.686 -5.659 1.00 0.00 22 ILE A N 13
ATOM 15732 C CA . ILE A 1 18 ? -6.444 4.788 -5.136 1.00 0.00 22 ILE A CA 13
ATOM 15733 C C . ILE A 1 18 ? -6.198 6.051 -5.958 1.00 0.00 22 ILE A C 13
ATOM 15734 O O . ILE A 1 18 ? -5.221 6.128 -6.702 1.00 0.00 22 ILE A O 13
ATOM 15750 N N . MET A 1 19 ? -7.092 7.025 -5.822 1.00 0.00 23 MET A N 13
ATOM 15751 C CA . MET A 1 19 ? -6.953 8.317 -6.471 1.00 0.00 23 MET A CA 13
ATOM 15752 C C . MET A 1 19 ? -6.651 9.368 -5.415 1.00 0.00 23 MET A C 13
ATOM 15753 O O . MET A 1 19 ? -7.554 9.890 -4.766 1.00 0.00 23 MET A O 13
ATOM 15767 N N . ILE A 1 20 ? -5.377 9.646 -5.222 1.00 0.00 24 ILE A N 13
ATOM 15768 C CA . ILE A 1 20 ? -4.947 10.543 -4.166 1.00 0.00 24 ILE A CA 13
ATOM 15769 C C . ILE A 1 20 ? -5.058 11.998 -4.601 1.00 0.00 24 ILE A C 13
ATOM 15770 O O . ILE A 1 20 ? -4.526 12.378 -5.639 1.00 0.00 24 ILE A O 13
ATOM 15786 N N . PRO A 1 21 ? -5.757 12.826 -3.803 1.00 0.00 25 PRO A N 13
ATOM 15787 C CA . PRO A 1 21 ? -5.922 14.255 -4.080 1.00 0.00 25 PRO A CA 13
ATOM 15788 C C . PRO A 1 21 ? -4.606 14.936 -4.442 1.00 0.00 25 PRO A C 13
ATOM 15789 O O . PRO A 1 21 ? -3.635 14.885 -3.682 1.00 0.00 25 PRO A O 13
ATOM 15800 N N . ALA A 1 22 ? -4.595 15.587 -5.600 1.00 0.00 26 ALA A N 13
ATOM 15801 C CA . ALA A 1 22 ? -3.385 16.188 -6.148 1.00 0.00 26 ALA A CA 13
ATOM 15802 C C . ALA A 1 22 ? -2.853 17.303 -5.259 1.00 0.00 26 ALA A C 13
ATOM 15803 O O . ALA A 1 22 ? -1.643 17.488 -5.151 1.00 0.00 26 ALA A O 13
ATOM 15810 N N . GLY A 1 23 ? -3.752 18.037 -4.620 1.00 0.00 27 GLY A N 13
ATOM 15811 C CA . GLY A 1 23 ? -3.339 19.137 -3.774 1.00 0.00 27 GLY A CA 13
ATOM 15812 C C . GLY A 1 23 ? -3.122 18.724 -2.333 1.00 0.00 27 GLY A C 13
ATOM 15813 O O . GLY A 1 23 ? -2.697 19.534 -1.509 1.00 0.00 27 GLY A O 13
ATOM 15817 N N . LYS A 1 24 ? -3.404 17.468 -2.022 1.00 0.00 28 LYS A N 13
ATOM 15818 C CA . LYS A 1 24 ? -3.295 16.983 -0.654 1.00 0.00 28 LYS A CA 13
ATOM 15819 C C . LYS A 1 24 ? -2.313 15.815 -0.570 1.00 0.00 28 LYS A C 13
ATOM 15820 O O . LYS A 1 24 ? -2.284 15.074 0.415 1.00 0.00 28 LYS A O 13
ATOM 15839 N N . ALA A 1 25 ? -1.490 15.674 -1.602 1.00 0.00 29 ALA A N 13
ATOM 15840 C CA . ALA A 1 25 ? -0.524 14.581 -1.676 1.00 0.00 29 ALA A CA 13
ATOM 15841 C C . ALA A 1 25 ? 0.602 14.768 -0.664 1.00 0.00 29 ALA A C 13
ATOM 15842 O O . ALA A 1 25 ? 1.273 13.811 -0.284 1.00 0.00 29 ALA A O 13
ATOM 15849 N N . GLY A 1 26 ? 0.793 16.003 -0.219 1.00 0.00 30 GLY A N 13
ATOM 15850 C CA . GLY A 1 26 ? 1.814 16.294 0.771 1.00 0.00 30 GLY A CA 13
ATOM 15851 C C . GLY A 1 26 ? 1.530 15.642 2.113 1.00 0.00 30 GLY A C 13
ATOM 15852 O O . GLY A 1 26 ? 2.425 15.498 2.940 1.00 0.00 30 GLY A O 13
ATOM 15856 N N . LEU A 1 27 ? 0.283 15.241 2.326 1.00 0.00 31 LEU A N 13
ATOM 15857 C CA . LEU A 1 27 ? -0.104 14.580 3.564 1.00 0.00 31 LEU A CA 13
ATOM 15858 C C . LEU A 1 27 ? 0.093 13.072 3.461 1.00 0.00 31 LEU A C 13
ATOM 15859 O O . LEU A 1 27 ? 0.577 12.437 4.399 1.00 0.00 31 LEU A O 13
ATOM 15875 N N . VAL A 1 28 ? -0.272 12.510 2.313 1.00 0.00 32 VAL A N 13
ATOM 15876 C CA . VAL A 1 28 ? -0.168 11.082 2.082 1.00 0.00 32 VAL A CA 13
ATOM 15877 C C . VAL A 1 28 ? 1.295 10.654 1.976 1.00 0.00 32 VAL A C 13
ATOM 15878 O O . VAL A 1 28 ? 1.671 9.556 2.382 1.00 0.00 32 VAL A O 13
ATOM 15891 N N . ILE A 1 29 ? 2.112 11.540 1.426 1.00 0.00 33 ILE A N 13
ATOM 15892 C CA . ILE A 1 29 ? 3.539 11.281 1.276 1.00 0.00 33 ILE A CA 13
ATOM 15893 C C . ILE A 1 29 ? 4.305 11.770 2.502 1.00 0.00 33 ILE A C 13
ATOM 15894 O O . ILE A 1 29 ? 5.228 11.109 2.988 1.00 0.00 33 ILE A O 13
ATOM 15910 N N . GLY A 1 30 ? 3.900 12.920 3.011 1.00 0.00 34 GLY A N 13
ATOM 15911 C CA . GLY A 1 30 ? 4.556 13.499 4.159 1.00 0.00 34 GLY A CA 13
ATOM 15912 C C . GLY A 1 30 ? 5.381 14.706 3.783 1.00 0.00 34 GLY A C 13
ATOM 15913 O O . GLY A 1 30 ? 5.887 14.790 2.667 1.00 0.00 34 GLY A O 13
ATOM 15917 N N . LYS A 1 31 ? 5.536 15.631 4.720 1.00 0.00 35 LYS A N 13
ATOM 15918 C CA . LYS A 1 31 ? 6.278 16.865 4.467 1.00 0.00 35 LYS A CA 13
ATOM 15919 C C . LYS A 1 31 ? 7.769 16.589 4.287 1.00 0.00 35 LYS A C 13
ATOM 15920 O O . LYS A 1 31 ? 8.524 17.465 3.869 1.00 0.00 35 LYS A O 13
ATOM 15939 N N . GLY A 1 32 ? 8.183 15.374 4.610 1.00 0.00 36 GLY A N 13
ATOM 15940 C CA . GLY A 1 32 ? 9.564 14.985 4.409 1.00 0.00 36 GLY A CA 13
ATOM 15941 C C . GLY A 1 32 ? 9.674 13.590 3.834 1.00 0.00 36 GLY A C 13
ATOM 15942 O O . GLY A 1 32 ? 10.728 12.959 3.908 1.00 0.00 36 GLY A O 13
ATOM 15946 N N . GLY A 1 33 ? 8.570 13.102 3.271 1.00 0.00 37 GLY A N 13
ATOM 15947 C CA . GLY A 1 33 ? 8.533 11.752 2.727 1.00 0.00 37 GLY A CA 13
ATOM 15948 C C . GLY A 1 33 ? 8.588 10.681 3.805 1.00 0.00 37 GLY A C 13
ATOM 15949 O O . GLY A 1 33 ? 8.587 9.486 3.506 1.00 0.00 37 GLY A O 13
ATOM 15953 N N . GLU A 1 34 ? 8.628 11.113 5.058 1.00 0.00 38 GLU A N 13
ATOM 15954 C CA . GLU A 1 34 ? 8.722 10.199 6.186 1.00 0.00 38 GLU A CA 13
ATOM 15955 C C . GLU A 1 34 ? 7.427 9.415 6.367 1.00 0.00 38 GLU A C 13
ATOM 15956 O O . GLU A 1 34 ? 7.447 8.240 6.727 1.00 0.00 38 GLU A O 13
ATOM 15968 N N . THR A 1 35 ? 6.307 10.072 6.105 1.00 0.00 39 THR A N 13
ATOM 15969 C CA . THR A 1 35 ? 4.998 9.457 6.248 1.00 0.00 39 THR A CA 13
ATOM 15970 C C . THR A 1 35 ? 4.882 8.207 5.384 1.00 0.00 39 THR A C 13
ATOM 15971 O O . THR A 1 35 ? 4.719 7.102 5.899 1.00 0.00 39 THR A O 13
ATOM 15982 N N . ILE A 1 36 ? 5.016 8.388 4.077 1.00 0.00 40 ILE A N 13
ATOM 15983 C CA . ILE A 1 36 ? 4.828 7.301 3.118 1.00 0.00 40 ILE A CA 13
ATOM 15984 C C . ILE A 1 36 ? 5.811 6.150 3.352 1.00 0.00 40 ILE A C 13
ATOM 15985 O O . ILE A 1 36 ? 5.494 4.988 3.091 1.00 0.00 40 ILE A O 13
ATOM 16001 N N . LYS A 1 37 ? 6.987 6.473 3.869 1.00 0.00 41 LYS A N 13
ATOM 16002 C CA . LYS A 1 37 ? 8.005 5.469 4.123 1.00 0.00 41 LYS A CA 13
ATOM 16003 C C . LYS A 1 37 ? 7.628 4.648 5.353 1.00 0.00 41 LYS A C 13
ATOM 16004 O O . LYS A 1 37 ? 7.744 3.422 5.353 1.00 0.00 41 LYS A O 13
ATOM 16023 N N . GLN A 1 38 ? 7.142 5.324 6.390 1.00 0.00 42 GLN A N 13
ATOM 16024 C CA . GLN A 1 38 ? 6.760 4.651 7.628 1.00 0.00 42 GLN A CA 13
ATOM 16025 C C . GLN A 1 38 ? 5.571 3.739 7.391 1.00 0.00 42 GLN A C 13
ATOM 16026 O O . GLN A 1 38 ? 5.440 2.693 8.024 1.00 0.00 42 GLN A O 13
ATOM 16040 N N . LEU A 1 39 ? 4.716 4.136 6.460 1.00 0.00 43 LEU A N 13
ATOM 16041 C CA . LEU A 1 39 ? 3.530 3.363 6.125 1.00 0.00 43 LEU A CA 13
ATOM 16042 C C . LEU A 1 39 ? 3.917 1.987 5.590 1.00 0.00 43 LEU A C 13
ATOM 16043 O O . LEU A 1 39 ? 3.225 0.999 5.830 1.00 0.00 43 LEU A O 13
ATOM 16059 N N . GLN A 1 40 ? 5.045 1.930 4.891 1.00 0.00 44 GLN A N 13
ATOM 16060 C CA . GLN A 1 40 ? 5.538 0.677 4.327 1.00 0.00 44 GLN A CA 13
ATOM 16061 C C . GLN A 1 40 ? 6.059 -0.241 5.433 1.00 0.00 44 GLN A C 13
ATOM 16062 O O . GLN A 1 40 ? 6.128 -1.461 5.276 1.00 0.00 44 GLN A O 13
ATOM 16076 N N . GLU A 1 41 ? 6.425 0.361 6.557 1.00 0.00 45 GLU A N 13
ATOM 16077 C CA . GLU A 1 41 ? 6.943 -0.378 7.698 1.00 0.00 45 GLU A CA 13
ATOM 16078 C C . GLU A 1 41 ? 5.806 -0.843 8.605 1.00 0.00 45 GLU A C 13
ATOM 16079 O O . GLU A 1 41 ? 5.660 -2.034 8.885 1.00 0.00 45 GLU A O 13
ATOM 16091 N N . ARG A 1 42 ? 4.990 0.110 9.037 1.00 0.00 46 ARG A N 13
ATOM 16092 C CA . ARG A 1 42 ? 3.952 -0.144 10.038 1.00 0.00 46 ARG A CA 13
ATOM 16093 C C . ARG A 1 42 ? 2.810 -1.008 9.508 1.00 0.00 46 ARG A C 13
ATOM 16094 O O . ARG A 1 42 ? 2.197 -1.758 10.267 1.00 0.00 46 ARG A O 13
ATOM 16115 N N . ALA A 1 43 ? 2.519 -0.908 8.221 1.00 0.00 47 ALA A N 13
ATOM 16116 C CA . ALA A 1 43 ? 1.396 -1.640 7.653 1.00 0.00 47 ALA A CA 13
ATOM 16117 C C . ALA A 1 43 ? 1.842 -2.961 7.035 1.00 0.00 47 ALA A C 13
ATOM 16118 O O . ALA A 1 43 ? 1.030 -3.860 6.822 1.00 0.00 47 ALA A O 13
ATOM 16125 N N . GLY A 1 44 ? 3.138 -3.072 6.757 1.00 0.00 48 GLY A N 13
ATOM 16126 C CA . GLY A 1 44 ? 3.669 -4.282 6.155 1.00 0.00 48 GLY A CA 13
ATOM 16127 C C . GLY A 1 44 ? 3.341 -4.379 4.680 1.00 0.00 48 GLY A C 13
ATOM 16128 O O . GLY A 1 44 ? 3.421 -5.455 4.079 1.00 0.00 48 GLY A O 13
ATOM 16132 N N . VAL A 1 45 ? 2.970 -3.251 4.098 1.00 0.00 49 VAL A N 13
ATOM 16133 C CA . VAL A 1 45 ? 2.626 -3.180 2.688 1.00 0.00 49 VAL A CA 13
ATOM 16134 C C . VAL A 1 45 ? 3.604 -2.290 1.954 1.00 0.00 49 VAL A C 13
ATOM 16135 O O . VAL A 1 45 ? 4.368 -1.551 2.571 1.00 0.00 49 VAL A O 13
ATOM 16148 N N . LYS A 1 46 ? 3.576 -2.359 0.642 1.00 0.00 50 LYS A N 13
ATOM 16149 C CA . LYS A 1 46 ? 4.294 -1.399 -0.158 1.00 0.00 50 LYS A CA 13
ATOM 16150 C C . LYS A 1 46 ? 3.290 -0.484 -0.825 1.00 0.00 50 LYS A C 13
ATOM 16151 O O . LYS A 1 46 ? 2.420 -0.943 -1.560 1.00 0.00 50 LYS A O 13
ATOM 16170 N N . MET A 1 47 ? 3.394 0.803 -0.569 1.00 0.00 51 MET A N 13
ATOM 16171 C CA . MET A 1 47 ? 2.512 1.747 -1.212 1.00 0.00 51 MET A CA 13
ATOM 16172 C C . MET A 1 47 ? 3.315 2.631 -2.126 1.00 0.00 51 MET A C 13
ATOM 16173 O O . MET A 1 47 ? 4.176 3.387 -1.677 1.00 0.00 51 MET A O 13
ATOM 16187 N N . ILE A 1 48 ? 3.047 2.525 -3.405 1.00 0.00 52 ILE A N 13
ATOM 16188 C CA . ILE A 1 48 ? 3.748 3.330 -4.371 1.00 0.00 52 ILE A CA 13
ATOM 16189 C C . ILE A 1 48 ? 2.893 4.515 -4.792 1.00 0.00 52 ILE A C 13
ATOM 16190 O O . ILE A 1 48 ? 1.880 4.365 -5.483 1.00 0.00 52 ILE A O 13
ATOM 16206 N N . LEU A 1 49 ? 3.276 5.687 -4.317 1.00 0.00 53 LEU A N 13
ATOM 16207 C CA . LEU A 1 49 ? 2.677 6.918 -4.781 1.00 0.00 53 LEU A CA 13
ATOM 16208 C C . LEU A 1 49 ? 3.191 7.171 -6.182 1.00 0.00 53 LEU A C 13
ATOM 16209 O O . LEU A 1 49 ? 4.330 7.607 -6.361 1.00 0.00 53 LEU A O 13
ATOM 16225 N N . ILE A 1 50 ? 2.369 6.869 -7.177 1.00 0.00 54 ILE A N 13
ATOM 16226 C CA . ILE A 1 50 ? 2.827 6.885 -8.552 1.00 0.00 54 ILE A CA 13
ATOM 16227 C C . ILE A 1 50 ? 3.011 8.309 -9.052 1.00 0.00 54 ILE A C 13
ATOM 16228 O O . ILE A 1 50 ? 2.111 8.922 -9.623 1.00 0.00 54 ILE A O 13
ATOM 16244 N N . GLN A 1 51 ? 4.194 8.830 -8.780 1.00 0.00 55 GLN A N 13
ATOM 16245 C CA . GLN A 1 51 ? 4.649 10.085 -9.339 1.00 0.00 55 GLN A CA 13
ATOM 16246 C C . GLN A 1 51 ? 5.695 9.769 -10.397 1.00 0.00 55 GLN A C 13
ATOM 16247 O O . GLN A 1 51 ? 5.877 10.502 -11.365 1.00 0.00 55 GLN A O 13
ATOM 16261 N N . ASP A 1 52 ? 6.374 8.644 -10.177 1.00 0.00 56 ASP A N 13
ATOM 16262 C CA . ASP A 1 52 ? 7.324 8.085 -11.134 1.00 0.00 56 ASP A CA 13
ATOM 16263 C C . ASP A 1 52 ? 6.640 7.852 -12.475 1.00 0.00 56 ASP A C 13
ATOM 16264 O O . ASP A 1 52 ? 7.231 8.047 -13.538 1.00 0.00 56 ASP A O 13
ATOM 16273 N N . GLY A 1 53 ? 5.389 7.428 -12.410 1.00 0.00 57 GLY A N 13
ATOM 16274 C CA . GLY A 1 53 ? 4.576 7.321 -13.597 1.00 0.00 57 GLY A CA 13
ATOM 16275 C C . GLY A 1 53 ? 3.747 8.568 -13.791 1.00 0.00 57 GLY A C 13
ATOM 16276 O O . GLY A 1 53 ? 2.661 8.691 -13.219 1.00 0.00 57 GLY A O 13
ATOM 16280 N N . SER A 1 54 ? 4.259 9.496 -14.588 1.00 0.00 58 SER A N 13
ATOM 16281 C CA . SER A 1 54 ? 3.621 10.792 -14.784 1.00 0.00 58 SER A CA 13
ATOM 16282 C C . SER A 1 54 ? 2.396 10.685 -15.696 1.00 0.00 58 SER A C 13
ATOM 16283 O O . SER A 1 54 ? 2.296 11.371 -16.714 1.00 0.00 58 SER A O 13
ATOM 16291 N N . GLN A 1 55 ? 1.466 9.819 -15.324 1.00 0.00 59 GLN A N 13
ATOM 16292 C CA . GLN A 1 55 ? 0.238 9.640 -16.082 1.00 0.00 59 GLN A CA 13
ATOM 16293 C C . GLN A 1 55 ? -0.892 10.446 -15.459 1.00 0.00 59 GLN A C 13
ATOM 16294 O O . GLN A 1 55 ? -1.636 11.136 -16.155 1.00 0.00 59 GLN A O 13
ATOM 16308 N N . ASN A 1 56 ? -1.015 10.358 -14.143 1.00 0.00 60 ASN A N 13
ATOM 16309 C CA . ASN A 1 56 ? -2.050 11.090 -13.425 1.00 0.00 60 ASN A CA 13
ATOM 16310 C C . ASN A 1 56 ? -1.407 12.024 -12.411 1.00 0.00 60 ASN A C 13
ATOM 16311 O O . ASN A 1 56 ? -1.904 12.208 -11.305 1.00 0.00 60 ASN A O 13
ATOM 16322 N N . THR A 1 57 ? -0.290 12.611 -12.804 1.00 0.00 61 THR A N 13
ATOM 16323 C CA . THR A 1 57 ? 0.442 13.529 -11.949 1.00 0.00 61 THR A CA 13
ATOM 16324 C C . THR A 1 57 ? -0.231 14.899 -11.900 1.00 0.00 61 THR A C 13
ATOM 16325 O O . THR A 1 57 ? -0.074 15.646 -10.936 1.00 0.00 61 THR A O 13
ATOM 16336 N N . ASN A 1 58 ? -0.989 15.214 -12.944 1.00 0.00 62 ASN A N 13
ATOM 16337 C CA . ASN A 1 58 ? -1.711 16.482 -13.018 1.00 0.00 62 ASN A CA 13
ATOM 16338 C C . ASN A 1 58 ? -3.016 16.402 -12.233 1.00 0.00 62 ASN A C 13
ATOM 16339 O O . ASN A 1 58 ? -3.567 17.417 -11.807 1.00 0.00 62 ASN A O 13
ATOM 16350 N N . VAL A 1 59 ? -3.496 15.187 -12.031 1.00 0.00 63 VAL A N 13
ATOM 16351 C CA . VAL A 1 59 ? -4.756 14.956 -11.339 1.00 0.00 63 VAL A CA 13
ATOM 16352 C C . VAL A 1 59 ? -4.540 14.089 -10.107 1.00 0.00 63 VAL A C 13
ATOM 16353 O O . VAL A 1 59 ? -3.447 14.072 -9.538 1.00 0.00 63 VAL A O 13
ATOM 16366 N N . ASP A 1 60 ? -5.592 13.399 -9.688 1.00 0.00 64 ASP A N 13
ATOM 16367 C CA . ASP A 1 60 ? -5.511 12.456 -8.582 1.00 0.00 64 ASP A CA 13
ATOM 16368 C C . ASP A 1 60 ? -4.428 11.412 -8.840 1.00 0.00 64 ASP A C 13
ATOM 16369 O O . ASP A 1 60 ? -4.270 10.925 -9.958 1.00 0.00 64 ASP A O 13
ATOM 16378 N N . LYS A 1 61 ? -3.706 11.063 -7.789 1.00 0.00 65 LYS A N 13
ATOM 16379 C CA . LYS A 1 61 ? -2.511 10.241 -7.910 1.00 0.00 65 LYS A CA 13
ATOM 16380 C C . LYS A 1 61 ? -2.849 8.774 -7.789 1.00 0.00 65 LYS A C 13
ATOM 16381 O O . LYS A 1 61 ? -3.576 8.373 -6.880 1.00 0.00 65 LYS A O 13
ATOM 16400 N N . PRO A 1 62 ? -2.325 7.957 -8.701 1.00 0.00 66 PRO A N 13
ATOM 16401 C CA . PRO A 1 62 ? -2.459 6.509 -8.629 1.00 0.00 66 PRO A CA 13
ATOM 16402 C C . PRO A 1 62 ? -1.671 5.946 -7.451 1.00 0.00 66 PRO A C 13
ATOM 16403 O O . PRO A 1 62 ? -0.441 5.983 -7.438 1.00 0.00 66 PRO A O 13
ATOM 16414 N N . LEU A 1 63 ? -2.377 5.462 -6.447 1.00 0.00 67 LEU A N 13
ATOM 16415 C CA . LEU A 1 63 ? -1.729 4.863 -5.292 1.00 0.00 67 LEU A CA 13
ATOM 16416 C C . LEU A 1 63 ? -1.937 3.364 -5.297 1.00 0.00 67 LEU A C 13
ATOM 16417 O O . LEU A 1 63 ? -3.059 2.892 -5.163 1.00 0.00 67 LEU A O 13
ATOM 16433 N N . ARG A 1 64 ? -0.861 2.622 -5.463 1.00 0.00 68 ARG A N 13
ATOM 16434 C CA . ARG A 1 64 ? -0.932 1.177 -5.404 1.00 0.00 68 ARG A CA 13
ATOM 16435 C C . ARG A 1 64 ? -0.486 0.680 -4.046 1.00 0.00 68 ARG A C 13
ATOM 16436 O O . ARG A 1 64 ? 0.703 0.721 -3.724 1.00 0.00 68 ARG A O 13
ATOM 16457 N N . ILE A 1 65 ? -1.437 0.244 -3.239 1.00 0.00 69 ILE A N 13
ATOM 16458 C CA . ILE A 1 65 ? -1.106 -0.445 -2.008 1.00 0.00 69 ILE A CA 13
ATOM 16459 C C . ILE A 1 65 ? -0.928 -1.917 -2.332 1.00 0.00 69 ILE A C 13
ATOM 16460 O O . ILE A 1 65 ? -1.900 -2.639 -2.569 1.00 0.00 69 ILE A O 13
ATOM 16476 N N . ILE A 1 66 ? 0.317 -2.341 -2.379 1.00 0.00 70 ILE A N 13
ATOM 16477 C CA . ILE A 1 66 ? 0.659 -3.685 -2.793 1.00 0.00 70 ILE A CA 13
ATOM 16478 C C . ILE A 1 66 ? 0.963 -4.547 -1.578 1.00 0.00 70 ILE A C 13
ATOM 16479 O O . ILE A 1 66 ? 1.911 -4.281 -0.834 1.00 0.00 70 ILE A O 13
ATOM 16495 N N . GLY A 1 67 ? 0.147 -5.563 -1.367 1.00 0.00 71 GLY A N 13
ATOM 16496 C CA . GLY A 1 67 ? 0.363 -6.454 -0.254 1.00 0.00 71 GLY A CA 13
ATOM 16497 C C . GLY A 1 67 ? -0.713 -7.506 -0.147 1.00 0.00 71 GLY A C 13
ATOM 16498 O O . GLY A 1 67 ? -0.966 -8.241 -1.097 1.00 0.00 71 GLY A O 13
ATOM 16502 N N . ASP A 1 68 ? -1.345 -7.561 1.008 1.00 0.00 72 ASP A N 13
ATOM 16503 C CA . ASP A 1 68 ? -2.376 -8.549 1.299 1.00 0.00 72 ASP A CA 13
ATOM 16504 C C . ASP A 1 68 ? -3.677 -7.823 1.603 1.00 0.00 72 ASP A C 13
ATOM 16505 O O . ASP A 1 68 ? -3.629 -6.770 2.238 1.00 0.00 72 ASP A O 13
ATOM 16514 N N . PRO A 1 69 ? -4.840 -8.346 1.161 1.00 0.00 73 PRO A N 13
ATOM 16515 C CA . PRO A 1 69 ? -6.131 -7.645 1.274 1.00 0.00 73 PRO A CA 13
ATOM 16516 C C . PRO A 1 69 ? -6.339 -6.984 2.632 1.00 0.00 73 PRO A C 13
ATOM 16517 O O . PRO A 1 69 ? -6.874 -5.874 2.722 1.00 0.00 73 PRO A O 13
ATOM 16528 N N . TYR A 1 70 ? -5.888 -7.664 3.676 1.00 0.00 74 TYR A N 13
ATOM 16529 C CA . TYR A 1 70 ? -6.061 -7.192 5.038 1.00 0.00 74 TYR A CA 13
ATOM 16530 C C . TYR A 1 70 ? -5.266 -5.906 5.292 1.00 0.00 74 TYR A C 13
ATOM 16531 O O . TYR A 1 70 ? -5.853 -4.862 5.592 1.00 0.00 74 TYR A O 13
ATOM 16549 N N . LYS A 1 71 ? -3.940 -5.975 5.170 1.00 0.00 75 LYS A N 13
ATOM 16550 C CA . LYS A 1 71 ? -3.098 -4.797 5.388 1.00 0.00 75 LYS A CA 13
ATOM 16551 C C . LYS A 1 71 ? -3.320 -3.745 4.314 1.00 0.00 75 LYS A C 13
ATOM 16552 O O . LYS A 1 71 ? -3.239 -2.554 4.600 1.00 0.00 75 LYS A O 13
ATOM 16571 N N . VAL A 1 72 ? -3.598 -4.174 3.087 1.00 0.00 76 VAL A N 13
ATOM 16572 C CA . VAL A 1 72 ? -3.875 -3.234 2.007 1.00 0.00 76 VAL A CA 13
ATOM 16573 C C . VAL A 1 72 ? -5.054 -2.338 2.368 1.00 0.00 76 VAL A C 13
ATOM 16574 O O . VAL A 1 72 ? -5.033 -1.135 2.111 1.00 0.00 76 VAL A O 13
ATOM 16587 N N . GLN A 1 73 ? -6.065 -2.919 3.001 1.00 0.00 77 GLN A N 13
ATOM 16588 C CA . GLN A 1 73 ? -7.216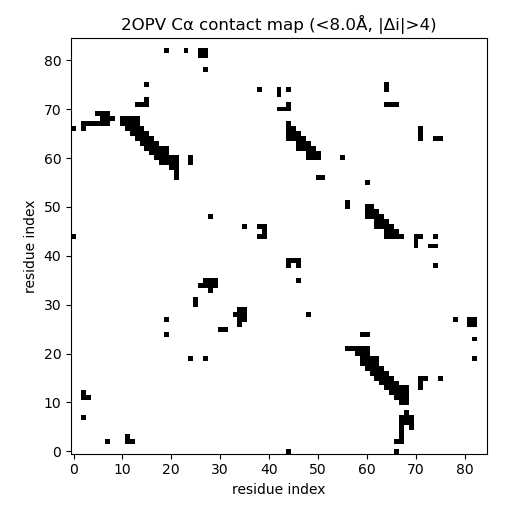 -2.145 3.422 1.00 0.00 77 GLN A CA 13
ATOM 16589 C C . GLN A 1 73 ? -6.893 -1.284 4.631 1.00 0.00 77 GLN A C 13
ATOM 16590 O O . GLN A 1 73 ? -7.246 -0.108 4.655 1.00 0.00 77 GLN A O 13
ATOM 16604 N N . GLN A 1 74 ? -6.208 -1.858 5.623 1.00 0.00 78 GLN A N 13
ATOM 16605 C CA . GLN A 1 74 ? -5.840 -1.101 6.823 1.00 0.00 78 GLN A CA 13
ATOM 16606 C C . GLN A 1 74 ? -5.017 0.116 6.442 1.00 0.00 78 GLN A C 13
ATOM 16607 O O . GLN A 1 74 ? -5.231 1.216 6.946 1.00 0.00 78 GLN A O 13
ATOM 16621 N N . ALA A 1 75 ? -4.075 -0.100 5.541 1.00 0.00 79 ALA A N 13
ATOM 16622 C CA . ALA A 1 75 ? -3.200 0.952 5.075 1.00 0.00 79 ALA A CA 13
ATOM 16623 C C . ALA A 1 75 ? -3.983 2.000 4.285 1.00 0.00 79 ALA A C 13
ATOM 16624 O O . ALA A 1 75 ? -3.758 3.200 4.437 1.00 0.00 79 ALA A O 13
ATOM 16631 N N . CYS A 1 76 ? -4.922 1.535 3.465 1.00 0.00 80 CYS A N 13
ATOM 16632 C CA . CYS A 1 76 ? -5.753 2.423 2.655 1.00 0.00 80 CYS A CA 13
ATOM 16633 C C . CYS A 1 76 ? -6.612 3.327 3.532 1.00 0.00 80 CYS A C 13
ATOM 16634 O O . CYS A 1 76 ? -6.512 4.546 3.447 1.00 0.00 80 CYS A O 13
ATOM 16642 N N . GLU A 1 77 ? -7.426 2.733 4.399 1.00 0.00 81 GLU A N 13
ATOM 16643 C CA . GLU A 1 77 ? -8.329 3.509 5.245 1.00 0.00 81 GLU A CA 13
ATOM 16644 C C . GLU A 1 77 ? -7.545 4.411 6.196 1.00 0.00 81 GLU A C 13
ATOM 16645 O O . GLU A 1 77 ? -8.065 5.407 6.697 1.00 0.00 81 GLU A O 13
ATOM 16657 N N . MET A 1 78 ? -6.282 4.070 6.411 1.00 0.00 82 MET A N 13
ATOM 16658 C CA . MET A 1 78 ? -5.395 4.871 7.245 1.00 0.00 82 MET A CA 13
ATOM 16659 C C . MET A 1 78 ? -4.950 6.123 6.499 1.00 0.00 82 MET A C 13
ATOM 16660 O O . MET A 1 78 ? -5.103 7.239 6.991 1.00 0.00 82 MET A O 13
ATOM 16674 N N . VAL A 1 79 ? -4.433 5.935 5.292 1.00 0.00 83 VAL A N 13
ATOM 16675 C CA . VAL A 1 79 ? -3.867 7.040 4.529 1.00 0.00 83 VAL A CA 13
ATOM 16676 C C . VAL A 1 79 ? -4.959 7.859 3.861 1.00 0.00 83 VAL A C 13
ATOM 16677 O O . VAL A 1 79 ? -4.812 9.064 3.661 1.00 0.00 83 VAL A O 13
ATOM 16690 N N . MET A 1 80 ? -6.061 7.202 3.532 1.00 0.00 84 MET A N 13
ATOM 16691 C CA . MET A 1 80 ? -7.198 7.879 2.940 1.00 0.00 84 MET A CA 13
ATOM 16692 C C . MET A 1 80 ? -7.809 8.834 3.952 1.00 0.00 84 MET A C 13
ATOM 16693 O O . MET A 1 80 ? -8.326 9.887 3.588 1.00 0.00 84 MET A O 13
ATOM 16707 N N . ASP A 1 81 ? -7.726 8.473 5.231 1.00 0.00 85 ASP A N 13
ATOM 16708 C CA . ASP A 1 81 ? -8.225 9.346 6.296 1.00 0.00 85 ASP A CA 13
ATOM 16709 C C . ASP A 1 81 ? -7.455 10.660 6.319 1.00 0.00 85 ASP A C 13
ATOM 16710 O O . ASP A 1 81 ? -8.036 11.730 6.501 1.00 0.00 85 ASP A O 13
ATOM 16719 N N . ILE A 1 82 ? -6.153 10.565 6.093 1.00 0.00 86 ILE A N 13
ATOM 16720 C CA . ILE A 1 82 ? -5.278 11.733 6.063 1.00 0.00 86 ILE A CA 13
ATOM 16721 C C . ILE A 1 82 ? -5.680 12.672 4.922 1.00 0.00 86 ILE A C 13
ATOM 16722 O O . ILE A 1 82 ? -5.344 13.856 4.920 1.00 0.00 86 ILE A O 13
ATOM 16738 N N . LEU A 1 83 ? -6.418 12.132 3.962 1.00 0.00 87 LEU A N 13
ATOM 16739 C CA . LEU A 1 83 ? -6.794 12.872 2.774 1.00 0.00 87 LEU A CA 13
ATOM 16740 C C . LEU A 1 83 ? -8.240 13.358 2.843 1.00 0.00 87 LEU A C 13
ATOM 16741 O O . LEU A 1 83 ? -8.535 14.484 2.450 1.00 0.00 87 LEU A O 13
ATOM 16757 N N . ARG A 1 84 ? -9.145 12.522 3.350 1.00 0.00 88 ARG A N 13
ATOM 16758 C CA . ARG A 1 84 ? -10.555 12.909 3.422 1.00 0.00 88 ARG A CA 13
ATOM 16759 C C . ARG A 1 84 ? -10.826 13.852 4.588 1.00 0.00 88 ARG A C 13
ATOM 16760 O O . ARG A 1 84 ? -11.942 14.349 4.751 1.00 0.00 88 ARG A O 13
ATOM 16781 N N . GLU A 1 85 ? -9.804 14.101 5.383 1.00 0.00 89 GLU A N 13
ATOM 16782 C CA . GLU A 1 85 ? -9.917 15.028 6.495 1.00 0.00 89 GLU A CA 13
ATOM 16783 C C . GLU A 1 85 ? -9.191 16.323 6.150 1.00 0.00 89 GLU A C 13
ATOM 16784 O O . GLU A 1 85 ? -9.862 17.281 5.712 1.00 0.00 89 GLU A O 13
ATOM 16797 N N . GLY A 1 1 ? -10.371 -16.967 1.772 1.00 0.00 5 GLY A N 14
ATOM 16798 C CA . GLY A 1 1 ? -9.631 -15.775 1.404 1.00 0.00 5 GLY A CA 14
ATOM 16799 C C . GLY A 1 1 ? -8.295 -15.675 2.110 1.00 0.00 5 GLY A C 14
ATOM 16800 O O . GLY A 1 1 ? -7.297 -16.223 1.634 1.00 0.00 5 GLY A O 14
ATOM 16804 N N . GLN A 1 2 ? -8.290 -14.983 3.250 1.00 0.00 6 GLN A N 14
ATOM 16805 C CA . GLN A 1 2 ? -7.069 -14.687 4.007 1.00 0.00 6 GLN A CA 14
ATOM 16806 C C . GLN A 1 2 ? -6.157 -13.757 3.212 1.00 0.00 6 GLN A C 14
ATOM 16807 O O . GLN A 1 2 ? -6.064 -12.565 3.496 1.00 0.00 6 GLN A O 14
ATOM 16821 N N . PHE A 1 3 ? -5.510 -14.311 2.202 1.00 0.00 7 PHE A N 14
ATOM 16822 C CA . PHE A 1 3 ? -4.621 -13.547 1.346 1.00 0.00 7 PHE A CA 14
ATOM 16823 C C . PHE A 1 3 ? -4.955 -13.787 -0.113 1.00 0.00 7 PHE A C 14
ATOM 16824 O O . PHE A 1 3 ? -4.268 -13.299 -1.011 1.00 0.00 7 PHE A O 14
ATOM 16841 N N . HIS A 1 4 ? -6.037 -14.531 -0.323 1.00 0.00 8 HIS A N 14
ATOM 16842 C CA . HIS A 1 4 ? -6.428 -15.004 -1.644 1.00 0.00 8 HIS A CA 14
ATOM 16843 C C . HIS A 1 4 ? -5.401 -16.013 -2.146 1.00 0.00 8 HIS A C 14
ATOM 16844 O O . HIS A 1 4 ? -4.338 -15.640 -2.645 1.00 0.00 8 HIS A O 14
ATOM 16859 N N . ASP A 1 5 ? -5.723 -17.289 -1.994 1.00 0.00 9 ASP A N 14
ATOM 16860 C CA . ASP A 1 5 ? -4.840 -18.356 -2.446 1.00 0.00 9 ASP A CA 14
ATOM 16861 C C . ASP A 1 5 ? -4.612 -18.249 -3.949 1.00 0.00 9 ASP A C 14
ATOM 16862 O O . ASP A 1 5 ? -5.535 -17.918 -4.695 1.00 0.00 9 ASP A O 14
ATOM 16871 N N . ASN A 1 6 ? -3.381 -18.520 -4.370 1.00 0.00 10 ASN A N 14
ATOM 16872 C CA . ASN A 1 6 ? -2.962 -18.341 -5.758 1.00 0.00 10 ASN A CA 14
ATOM 16873 C C . ASN A 1 6 ? -2.958 -16.849 -6.096 1.00 0.00 10 ASN A C 14
ATOM 16874 O O . ASN A 1 6 ? -3.629 -16.392 -7.024 1.00 0.00 10 ASN A O 14
ATOM 16885 N N . ALA A 1 7 ? -2.206 -16.094 -5.294 1.00 0.00 11 ALA A N 14
ATOM 16886 C CA . ALA A 1 7 ? -2.060 -14.653 -5.476 1.00 0.00 11 ALA A CA 14
ATOM 16887 C C . ALA A 1 7 ? -1.002 -14.088 -4.529 1.00 0.00 11 ALA A C 14
ATOM 16888 O O . ALA A 1 7 ? 0.067 -13.662 -4.963 1.00 0.00 11 ALA A O 14
ATOM 16895 N N . ASN A 1 8 ? -1.305 -14.096 -3.235 1.00 0.00 12 ASN A N 14
ATOM 16896 C CA . ASN A 1 8 ? -0.401 -13.542 -2.230 1.00 0.00 12 ASN A CA 14
ATOM 16897 C C . ASN A 1 8 ? 0.408 -14.648 -1.562 1.00 0.00 12 ASN A C 14
ATOM 16898 O O . ASN A 1 8 ? -0.036 -15.260 -0.590 1.00 0.00 12 ASN A O 14
ATOM 16909 N N . GLY A 1 9 ? 1.590 -14.904 -2.092 1.00 0.00 13 GLY A N 14
ATOM 16910 C CA . GLY A 1 9 ? 2.465 -15.908 -1.518 1.00 0.00 13 GLY A CA 14
ATOM 16911 C C . GLY A 1 9 ? 3.898 -15.433 -1.491 1.00 0.00 13 GLY A C 14
ATOM 16912 O O . GLY A 1 9 ? 4.652 -15.659 -2.439 1.00 0.00 13 GLY A O 14
ATOM 16916 N N . GLY A 1 10 ? 4.274 -14.749 -0.418 1.00 0.00 14 GLY A N 14
ATOM 16917 C CA . GLY A 1 10 ? 5.576 -14.112 -0.362 1.00 0.00 14 GLY A CA 14
ATOM 16918 C C . GLY A 1 10 ? 5.546 -12.795 -1.103 1.00 0.00 14 GLY A C 14
ATOM 16919 O O . GLY A 1 10 ? 5.904 -11.746 -0.565 1.00 0.00 14 GLY A O 14
ATOM 16923 N N . GLN A 1 11 ? 5.109 -12.866 -2.350 1.00 0.00 15 GLN A N 14
ATOM 16924 C CA . GLN A 1 11 ? 4.834 -11.686 -3.143 1.00 0.00 15 GLN A CA 14
ATOM 16925 C C . GLN A 1 11 ? 3.441 -11.187 -2.786 1.00 0.00 15 GLN A C 14
ATOM 16926 O O . GLN A 1 11 ? 2.466 -11.928 -2.917 1.00 0.00 15 GLN A O 14
ATOM 16940 N N . ASN A 1 12 ? 3.352 -9.953 -2.311 1.00 0.00 16 ASN A N 14
ATOM 16941 C CA . ASN A 1 12 ? 2.072 -9.386 -1.904 1.00 0.00 16 ASN A CA 14
ATOM 16942 C C . ASN A 1 12 ? 1.165 -9.216 -3.120 1.00 0.00 16 ASN A C 14
ATOM 16943 O O . ASN A 1 12 ? 1.510 -8.521 -4.078 1.00 0.00 16 ASN A O 14
ATOM 16954 N N . GLY A 1 13 ? 0.012 -9.871 -3.081 1.00 0.00 17 GLY A N 14
ATOM 16955 C CA . GLY A 1 13 ? -0.820 -9.979 -4.266 1.00 0.00 17 GLY A CA 14
ATOM 16956 C C . GLY A 1 13 ? -1.982 -9.007 -4.296 1.00 0.00 17 GLY A C 14
ATOM 16957 O O . GLY A 1 13 ? -2.344 -8.512 -5.365 1.00 0.00 17 GLY A O 14
ATOM 16961 N N . THR A 1 14 ? -2.570 -8.731 -3.143 1.00 0.00 18 THR A N 14
ATOM 16962 C CA . THR A 1 14 ? -3.741 -7.861 -3.078 1.00 0.00 18 THR A CA 14
ATOM 16963 C C . THR A 1 14 ? -3.335 -6.404 -3.291 1.00 0.00 18 THR A C 14
ATOM 16964 O O . THR A 1 14 ? -2.428 -5.901 -2.628 1.00 0.00 18 THR A O 14
ATOM 16975 N N . VAL A 1 15 ? -3.998 -5.737 -4.230 1.00 0.00 19 VAL A N 14
ATOM 16976 C CA . VAL A 1 15 ? -3.665 -4.363 -4.575 1.00 0.00 19 VAL A CA 14
ATOM 16977 C C . VAL A 1 15 ? -4.924 -3.533 -4.771 1.00 0.00 19 VAL A C 14
ATOM 16978 O O . VAL A 1 15 ? -5.769 -3.860 -5.607 1.00 0.00 19 VAL A O 14
ATOM 16991 N N . GLN A 1 16 ? -5.051 -2.465 -4.002 1.00 0.00 20 GLN A N 14
ATOM 16992 C CA . GLN A 1 16 ? -6.133 -1.511 -4.208 1.00 0.00 20 GLN A CA 14
ATOM 16993 C C . GLN A 1 16 ? -5.584 -0.229 -4.813 1.00 0.00 20 GLN A C 14
ATOM 16994 O O . GLN A 1 16 ? -4.728 0.423 -4.215 1.00 0.00 20 GLN A O 14
ATOM 17008 N N . GLU A 1 17 ? -6.044 0.101 -6.015 1.00 0.00 21 GLU A N 14
ATOM 17009 C CA . GLU A 1 17 ? -5.660 1.346 -6.671 1.00 0.00 21 GLU A CA 14
ATOM 17010 C C . GLU A 1 17 ? -6.624 2.468 -6.319 1.00 0.00 21 GLU A C 14
ATOM 17011 O O . GLU A 1 17 ? -7.812 2.408 -6.637 1.00 0.00 21 GLU A O 14
ATOM 17023 N N . ILE A 1 18 ? -6.100 3.473 -5.636 1.00 0.00 22 ILE A N 14
ATOM 17024 C CA . ILE A 1 18 ? -6.878 4.643 -5.259 1.00 0.00 22 ILE A CA 14
ATOM 17025 C C . ILE A 1 18 ? -6.417 5.841 -6.075 1.00 0.00 22 ILE A C 14
ATOM 17026 O O . ILE A 1 18 ? -5.262 5.900 -6.488 1.00 0.00 22 ILE A O 14
ATOM 17042 N N . MET A 1 19 ? -7.314 6.782 -6.318 1.00 0.00 23 MET A N 14
ATOM 17043 C CA . MET A 1 19 ? -6.951 8.019 -6.986 1.00 0.00 23 MET A CA 14
ATOM 17044 C C . MET A 1 19 ? -6.888 9.133 -5.961 1.00 0.00 23 MET A C 14
ATOM 17045 O O . MET A 1 19 ? -7.912 9.690 -5.570 1.00 0.00 23 MET A O 14
ATOM 17059 N N . ILE A 1 20 ? -5.690 9.433 -5.506 1.00 0.00 24 ILE A N 14
ATOM 17060 C CA . ILE A 1 20 ? -5.504 10.413 -4.452 1.00 0.00 24 ILE A CA 14
ATOM 17061 C C . ILE A 1 20 ? -5.532 11.824 -5.025 1.00 0.00 24 ILE A C 14
ATOM 17062 O O . ILE A 1 20 ? -4.855 12.105 -6.009 1.00 0.00 24 ILE A O 14
ATOM 17078 N N . PRO A 1 21 ? -6.344 12.717 -4.426 1.00 0.00 25 PRO A N 14
ATOM 17079 C CA . PRO A 1 21 ? -6.436 14.119 -4.844 1.00 0.00 25 PRO A CA 14
ATOM 17080 C C . PRO A 1 21 ? -5.066 14.757 -5.048 1.00 0.00 25 PRO A C 14
ATOM 17081 O O . PRO A 1 21 ? -4.208 14.690 -4.165 1.00 0.00 25 PRO A O 14
ATOM 17092 N N . ALA A 1 22 ? -4.880 15.367 -6.217 1.00 0.00 26 ALA A N 14
ATOM 17093 C CA . ALA A 1 22 ? -3.577 15.861 -6.664 1.00 0.00 26 ALA A CA 14
ATOM 17094 C C . ALA A 1 22 ? -2.821 16.625 -5.578 1.00 0.00 26 ALA A C 14
ATOM 17095 O O . ALA A 1 22 ? -1.693 16.267 -5.229 1.00 0.00 26 ALA A O 14
ATOM 17102 N N . GLY A 1 23 ? -3.455 17.654 -5.034 1.00 0.00 27 GLY A N 14
ATOM 17103 C CA . GLY A 1 23 ? -2.789 18.515 -4.073 1.00 0.00 27 GLY A CA 14
ATOM 17104 C C . GLY A 1 23 ? -2.782 17.944 -2.669 1.00 0.00 27 GLY A C 14
ATOM 17105 O O . GLY A 1 23 ? -2.167 18.509 -1.767 1.00 0.00 27 GLY A O 14
ATOM 17109 N N . LYS A 1 24 ? -3.451 16.818 -2.481 1.00 0.00 28 LYS A N 14
ATOM 17110 C CA . LYS A 1 24 ? -3.548 16.204 -1.166 1.00 0.00 28 LYS A CA 14
ATOM 17111 C C . LYS A 1 24 ? -2.478 15.127 -1.007 1.00 0.00 28 LYS A C 14
ATOM 17112 O O . LYS A 1 24 ? -2.269 14.605 0.088 1.00 0.00 28 LYS A O 14
ATOM 17131 N N . ALA A 1 25 ? -1.789 14.817 -2.106 1.00 0.00 29 ALA A N 14
ATOM 17132 C CA . ALA A 1 25 ? -0.737 13.803 -2.092 1.00 0.00 29 ALA A CA 14
ATOM 17133 C C . ALA A 1 25 ? 0.418 14.221 -1.191 1.00 0.00 29 ALA A C 14
ATOM 17134 O O . ALA A 1 25 ? 1.146 13.374 -0.680 1.00 0.00 29 ALA A O 14
ATOM 17141 N N . GLY A 1 26 ? 0.565 15.525 -0.984 1.00 0.00 30 GLY A N 14
ATOM 17142 C CA . GLY A 1 26 ? 1.620 16.033 -0.124 1.00 0.00 30 GLY A CA 14
ATOM 17143 C C . GLY A 1 26 ? 1.528 15.489 1.289 1.00 0.00 30 GLY A C 14
ATOM 17144 O O . GLY A 1 26 ? 2.536 15.363 1.977 1.00 0.00 30 GLY A O 14
ATOM 17148 N N . LEU A 1 27 ? 0.317 15.144 1.710 1.00 0.00 31 LEU A N 14
ATOM 17149 C CA . LEU A 1 27 ? 0.095 14.635 3.054 1.00 0.00 31 LEU A CA 14
ATOM 17150 C C . LEU A 1 27 ? 0.398 13.141 3.134 1.00 0.00 31 LEU A C 14
ATOM 17151 O O . LEU A 1 27 ? 0.890 12.654 4.151 1.00 0.00 31 LEU A O 14
ATOM 17167 N N . VAL A 1 28 ? 0.109 12.419 2.056 1.00 0.00 32 VAL A N 14
ATOM 17168 C CA . VAL A 1 28 ? 0.389 10.986 2.008 1.00 0.00 32 VAL A CA 14
ATOM 17169 C C . VAL A 1 28 ? 1.882 10.744 1.845 1.00 0.00 32 VAL A C 14
ATOM 17170 O O . VAL A 1 28 ? 2.432 9.798 2.404 1.00 0.00 32 VAL A O 14
ATOM 17183 N N . ILE A 1 29 ? 2.539 11.608 1.078 1.00 0.00 33 ILE A N 14
ATOM 17184 C CA . ILE A 1 29 ? 3.975 11.487 0.872 1.00 0.00 33 ILE A CA 14
ATOM 17185 C C . ILE A 1 29 ? 4.715 12.028 2.087 1.00 0.00 33 ILE A C 14
ATOM 17186 O O . ILE A 1 29 ? 5.677 11.428 2.576 1.00 0.00 33 ILE A O 14
ATOM 17202 N N . GLY A 1 30 ? 4.242 13.159 2.581 1.00 0.00 34 GLY A N 14
ATOM 17203 C CA . GLY A 1 30 ? 4.827 13.761 3.750 1.00 0.00 34 GLY A CA 14
ATOM 17204 C C . GLY A 1 30 ? 5.544 15.045 3.426 1.00 0.00 34 GLY A C 14
ATOM 17205 O O . GLY A 1 30 ? 5.697 15.399 2.258 1.00 0.00 34 GLY A O 14
ATOM 17209 N N . LYS A 1 31 ? 5.994 15.739 4.458 1.00 0.00 35 LYS A N 14
ATOM 17210 C CA . LYS A 1 31 ? 6.683 17.008 4.282 1.00 0.00 35 LYS A CA 14
ATOM 17211 C C . LYS A 1 31 ? 8.102 16.774 3.782 1.00 0.00 35 LYS A C 14
ATOM 17212 O O . LYS A 1 31 ? 8.710 17.654 3.175 1.00 0.00 35 LYS A O 14
ATOM 17231 N N . GLY A 1 32 ? 8.616 15.575 4.028 1.00 0.00 36 GLY A N 14
ATOM 17232 C CA . GLY A 1 32 ? 9.956 15.242 3.586 1.00 0.00 36 GLY A CA 14
ATOM 17233 C C . GLY A 1 32 ? 10.004 13.915 2.857 1.00 0.00 36 GLY A C 14
ATOM 17234 O O . GLY A 1 32 ? 11.045 13.526 2.325 1.00 0.00 36 GLY A O 14
ATOM 17238 N N . GLY A 1 33 ? 8.875 13.221 2.828 1.00 0.00 37 GLY A N 14
ATOM 17239 C CA . GLY A 1 33 ? 8.821 11.920 2.190 1.00 0.00 37 GLY A CA 14
ATOM 17240 C C . GLY A 1 33 ? 8.889 10.793 3.198 1.00 0.00 37 GLY A C 14
ATOM 17241 O O . GLY A 1 33 ? 8.824 9.620 2.840 1.00 0.00 37 GLY A O 14
ATOM 17245 N N . GLU A 1 34 ? 9.007 11.157 4.467 1.00 0.00 38 GLU A N 14
ATOM 17246 C CA . GLU A 1 34 ? 9.108 10.178 5.540 1.00 0.00 38 GLU A CA 14
ATOM 17247 C C . GLU A 1 34 ? 7.746 9.589 5.876 1.00 0.00 38 GLU A C 14
ATOM 17248 O O . GLU A 1 34 ? 7.656 8.505 6.447 1.00 0.00 38 GLU A O 14
ATOM 17260 N N . THR A 1 35 ? 6.689 10.302 5.522 1.00 0.00 39 THR A N 14
ATOM 17261 C CA . THR A 1 35 ? 5.342 9.855 5.828 1.00 0.00 39 THR A CA 14
ATOM 17262 C C . THR A 1 35 ? 4.979 8.625 4.996 1.00 0.00 39 THR A C 14
ATOM 17263 O O . THR A 1 35 ? 4.569 7.606 5.539 1.00 0.00 39 THR A O 14
ATOM 17274 N N . ILE A 1 36 ? 5.177 8.699 3.688 1.00 0.00 40 ILE A N 14
ATOM 17275 C CA . ILE A 1 36 ? 4.912 7.548 2.823 1.00 0.00 40 ILE A CA 14
ATOM 17276 C C . ILE A 1 36 ? 5.905 6.417 3.117 1.00 0.00 40 ILE A C 14
ATOM 17277 O O . ILE A 1 36 ? 5.618 5.238 2.903 1.00 0.00 40 ILE A O 14
ATOM 17293 N N . LYS A 1 37 ? 7.065 6.796 3.638 1.00 0.00 41 LYS A N 14
ATOM 17294 C CA . LYS A 1 37 ? 8.081 5.841 4.064 1.00 0.00 41 LYS A CA 14
ATOM 17295 C C . LYS A 1 37 ? 7.562 4.974 5.208 1.00 0.00 41 LYS A C 14
ATOM 17296 O O . LYS A 1 37 ? 7.585 3.745 5.133 1.00 0.00 41 LYS A O 14
ATOM 17315 N N . GLN A 1 38 ? 7.069 5.627 6.251 1.00 0.00 42 GLN A N 14
ATOM 17316 C CA . GLN A 1 38 ? 6.636 4.938 7.459 1.00 0.00 42 GLN A CA 14
ATOM 17317 C C . GLN A 1 38 ? 5.388 4.112 7.208 1.00 0.00 42 GLN A C 14
ATOM 17318 O O . GLN A 1 38 ? 5.238 3.017 7.750 1.00 0.00 42 GLN A O 14
ATOM 17332 N N . LEU A 1 39 ? 4.505 4.643 6.380 1.00 0.00 43 LEU A N 14
ATOM 17333 C CA . LEU A 1 39 ? 3.260 3.967 6.033 1.00 0.00 43 LEU A CA 14
ATOM 17334 C C . LEU A 1 39 ? 3.516 2.554 5.509 1.00 0.00 43 LEU A C 14
ATOM 17335 O O . LEU A 1 39 ? 2.782 1.617 5.835 1.00 0.00 43 LEU A O 14
ATOM 17351 N N . GLN A 1 40 ? 4.565 2.405 4.711 1.00 0.00 44 GLN A N 14
ATOM 17352 C CA . GLN A 1 40 ? 4.914 1.110 4.137 1.00 0.00 44 GLN A CA 14
ATOM 17353 C C . GLN A 1 40 ? 5.429 0.160 5.215 1.00 0.00 44 GLN A C 14
ATOM 17354 O O . GLN A 1 40 ? 5.085 -1.024 5.241 1.00 0.00 44 GLN A O 14
ATOM 17368 N N . GLU A 1 41 ? 6.237 0.698 6.115 1.00 0.00 45 GLU A N 14
ATOM 17369 C CA . GLU A 1 41 ? 6.881 -0.095 7.151 1.00 0.00 45 GLU A CA 14
ATOM 17370 C C . GLU A 1 41 ? 5.886 -0.544 8.219 1.00 0.00 45 GLU A C 14
ATOM 17371 O O . GLU A 1 41 ? 5.933 -1.681 8.683 1.00 0.00 45 GLU A O 14
ATOM 17383 N N . ARG A 1 42 ? 4.978 0.350 8.595 1.00 0.00 46 ARG A N 14
ATOM 17384 C CA . ARG A 1 42 ? 4.050 0.079 9.692 1.00 0.00 46 ARG A CA 14
ATOM 17385 C C . ARG A 1 42 ? 2.994 -0.956 9.317 1.00 0.00 46 ARG A C 14
ATOM 17386 O O . ARG A 1 42 ? 2.562 -1.743 10.160 1.00 0.00 46 ARG A O 14
ATOM 17407 N N . ALA A 1 43 ? 2.571 -0.956 8.062 1.00 0.00 47 ALA A N 14
ATOM 17408 C CA . ALA A 1 43 ? 1.468 -1.812 7.645 1.00 0.00 47 ALA A CA 14
ATOM 17409 C C . ALA A 1 43 ? 1.953 -3.088 6.967 1.00 0.00 47 ALA A C 14
ATOM 17410 O O . ALA A 1 43 ? 1.160 -3.975 6.657 1.00 0.00 47 ALA A O 14
ATOM 17417 N N . GLY A 1 44 ? 3.262 -3.175 6.748 1.00 0.00 48 GLY A N 14
ATOM 17418 C CA . GLY A 1 44 ? 3.830 -4.335 6.081 1.00 0.00 48 GLY A CA 14
ATOM 17419 C C . GLY A 1 44 ? 3.385 -4.435 4.638 1.00 0.00 48 GLY A C 14
ATOM 17420 O O . GLY A 1 44 ? 3.267 -5.529 4.083 1.00 0.00 48 GLY A O 14
ATOM 17424 N N . VAL A 1 45 ? 3.137 -3.284 4.038 1.00 0.00 49 VAL A N 14
ATOM 17425 C CA . VAL A 1 45 ? 2.667 -3.204 2.664 1.00 0.00 49 VAL A CA 14
ATOM 17426 C C . VAL A 1 45 ? 3.591 -2.316 1.859 1.00 0.00 49 VAL A C 14
ATOM 17427 O O . VAL A 1 45 ? 4.574 -1.786 2.379 1.00 0.00 49 VAL A O 14
ATOM 17440 N N . LYS A 1 46 ? 3.284 -2.164 0.590 1.00 0.00 50 LYS A N 14
ATOM 17441 C CA . LYS A 1 46 ? 3.926 -1.140 -0.202 1.00 0.00 50 LYS A CA 14
ATOM 17442 C C . LYS A 1 46 ? 2.881 -0.216 -0.791 1.00 0.00 50 LYS A C 14
ATOM 17443 O O . LYS A 1 46 ? 1.943 -0.662 -1.448 1.00 0.00 50 LYS A O 14
ATOM 17462 N N . MET A 1 47 ? 3.043 1.064 -0.539 1.00 0.00 51 MET A N 14
ATOM 17463 C CA . MET A 1 47 ? 2.167 2.067 -1.098 1.00 0.00 51 MET A CA 14
ATOM 17464 C C . MET A 1 47 ? 2.947 2.870 -2.113 1.00 0.00 51 MET A C 14
ATOM 17465 O O . MET A 1 47 ? 3.909 3.552 -1.761 1.00 0.00 51 MET A O 14
ATOM 17479 N N . ILE A 1 48 ? 2.564 2.778 -3.367 1.00 0.00 52 ILE A N 14
ATOM 17480 C CA . ILE A 1 48 ? 3.227 3.552 -4.389 1.00 0.00 52 ILE A CA 14
ATOM 17481 C C . ILE A 1 48 ? 2.337 4.700 -4.836 1.00 0.00 52 ILE A C 14
ATOM 17482 O O . ILE A 1 48 ? 1.329 4.506 -5.516 1.00 0.00 52 ILE A O 14
ATOM 17498 N N . LEU A 1 49 ? 2.690 5.891 -4.389 1.00 0.00 53 LEU A N 14
ATOM 17499 C CA . LEU A 1 49 ? 2.004 7.094 -4.815 1.00 0.00 53 LEU A CA 14
ATOM 17500 C C . LEU A 1 49 ? 2.667 7.619 -6.075 1.00 0.00 53 LEU A C 14
ATOM 17501 O O . LEU A 1 49 ? 3.732 8.230 -6.007 1.00 0.00 53 LEU A O 14
ATOM 17517 N N . ILE A 1 50 ? 2.052 7.374 -7.223 1.00 0.00 54 ILE A N 14
ATOM 17518 C CA . ILE A 1 50 ? 2.594 7.862 -8.477 1.00 0.00 54 ILE A CA 14
ATOM 17519 C C . ILE A 1 50 ? 2.247 9.336 -8.627 1.00 0.00 54 ILE A C 14
ATOM 17520 O O . ILE A 1 50 ? 1.229 9.698 -9.212 1.00 0.00 54 ILE A O 14
ATOM 17536 N N . GLN A 1 51 ? 3.095 10.183 -8.068 1.00 0.00 55 GLN A N 14
ATOM 17537 C CA . GLN A 1 51 ? 2.833 11.610 -8.037 1.00 0.00 55 GLN A CA 14
ATOM 17538 C C . GLN A 1 51 ? 3.856 12.383 -8.847 1.00 0.00 55 GLN A C 14
ATOM 17539 O O . GLN A 1 51 ? 3.581 13.494 -9.297 1.00 0.00 55 GLN A O 14
ATOM 17553 N N . ASP A 1 52 ? 5.021 11.789 -9.041 1.00 0.00 56 ASP A N 14
ATOM 17554 C CA . ASP A 1 52 ? 6.078 12.425 -9.807 1.00 0.00 56 ASP A CA 14
ATOM 17555 C C . ASP A 1 52 ? 6.495 11.526 -10.964 1.00 0.00 56 ASP A C 14
ATOM 17556 O O . ASP A 1 52 ? 7.132 11.976 -11.914 1.00 0.00 56 ASP A O 14
ATOM 17565 N N . GLY A 1 53 ? 6.089 10.258 -10.905 1.00 0.00 57 GLY A N 14
ATOM 17566 C CA . GLY A 1 53 ? 6.470 9.300 -11.934 1.00 0.00 57 GLY A CA 14
ATOM 17567 C C . GLY A 1 53 ? 5.615 9.408 -13.188 1.00 0.00 57 GLY A C 14
ATOM 17568 O O . GLY A 1 53 ? 5.445 8.430 -13.919 1.00 0.00 57 GLY A O 14
ATOM 17572 N N . SER A 1 54 ? 5.088 10.603 -13.428 1.00 0.00 58 SER A N 14
ATOM 17573 C CA . SER A 1 54 ? 4.251 10.888 -14.589 1.00 0.00 58 SER A CA 14
ATOM 17574 C C . SER A 1 54 ? 3.008 9.998 -14.621 1.00 0.00 58 SER A C 14
ATOM 17575 O O . SER A 1 54 ? 2.547 9.537 -13.575 1.00 0.00 58 SER A O 14
ATOM 17583 N N . GLN A 1 55 ? 2.463 9.795 -15.826 1.00 0.00 59 GLN A N 14
ATOM 17584 C CA . GLN A 1 55 ? 1.252 8.995 -16.047 1.00 0.00 59 GLN A CA 14
ATOM 17585 C C . GLN A 1 55 ? 0.021 9.749 -15.555 1.00 0.00 59 GLN A C 14
ATOM 17586 O O . GLN A 1 55 ? -0.868 10.085 -16.335 1.00 0.00 59 GLN A O 14
ATOM 17600 N N . ASN A 1 56 ? -0.014 10.026 -14.263 1.00 0.00 60 ASN A N 14
ATOM 17601 C CA . ASN A 1 56 ? -1.064 10.842 -13.674 1.00 0.00 60 ASN A CA 14
ATOM 17602 C C . ASN A 1 56 ? -0.441 11.903 -12.777 1.00 0.00 60 ASN A C 14
ATOM 17603 O O . ASN A 1 56 ? -0.870 12.121 -11.644 1.00 0.00 60 ASN A O 14
ATOM 17614 N N . THR A 1 57 ? 0.581 12.561 -13.298 1.00 0.00 61 THR A N 14
ATOM 17615 C CA . THR A 1 57 ? 1.328 13.552 -12.543 1.00 0.00 61 THR A CA 14
ATOM 17616 C C . THR A 1 57 ? 0.502 14.799 -12.268 1.00 0.00 61 THR A C 14
ATOM 17617 O O . THR A 1 57 ? 0.419 15.263 -11.132 1.00 0.00 61 THR A O 14
ATOM 17628 N N . ASN A 1 58 ? -0.117 15.330 -13.308 1.00 0.00 62 ASN A N 14
ATOM 17629 C CA . ASN A 1 58 ? -0.848 16.592 -13.194 1.00 0.00 62 ASN A CA 14
ATOM 17630 C C . ASN A 1 58 ? -2.296 16.376 -12.755 1.00 0.00 62 ASN A C 14
ATOM 17631 O O . ASN A 1 58 ? -3.092 17.316 -12.741 1.00 0.00 62 ASN A O 14
ATOM 17642 N N . VAL A 1 59 ? -2.632 15.148 -12.388 1.00 0.00 63 VAL A N 14
ATOM 17643 C CA . VAL A 1 59 ? -3.994 14.814 -11.991 1.00 0.00 63 VAL A CA 14
ATOM 17644 C C . VAL A 1 59 ? -4.000 14.007 -10.697 1.00 0.00 63 VAL A C 14
ATOM 17645 O O . VAL A 1 59 ? -3.054 14.087 -9.906 1.00 0.00 63 VAL A O 14
ATOM 17658 N N . ASP A 1 60 ? -5.072 13.251 -10.477 1.00 0.00 64 ASP A N 14
ATOM 17659 C CA . ASP A 1 60 ? -5.180 12.392 -9.301 1.00 0.00 64 ASP A CA 14
ATOM 17660 C C . ASP A 1 60 ? -4.065 11.353 -9.294 1.00 0.00 64 ASP A C 14
ATOM 17661 O O . ASP A 1 60 ? -3.533 10.986 -10.341 1.00 0.00 64 ASP A O 14
ATOM 17670 N N . LYS A 1 61 ? -3.733 10.873 -8.112 1.00 0.00 65 LYS A N 14
ATOM 17671 C CA . LYS A 1 61 ? -2.558 10.038 -7.924 1.00 0.00 65 LYS A CA 14
ATOM 17672 C C . LYS A 1 61 ? -2.917 8.568 -7.863 1.00 0.00 65 LYS A C 14
ATOM 17673 O O . LYS A 1 61 ? -3.703 8.155 -7.014 1.00 0.00 65 LYS A O 14
ATOM 17692 N N . PRO A 1 62 ? -2.348 7.767 -8.769 1.00 0.00 66 PRO A N 14
ATOM 17693 C CA . PRO A 1 62 ? -2.485 6.314 -8.737 1.00 0.00 66 PRO A CA 14
ATOM 17694 C C . PRO A 1 62 ? -1.795 5.728 -7.511 1.00 0.00 66 PRO A C 14
ATOM 17695 O O . PRO A 1 62 ? -0.564 5.696 -7.432 1.00 0.00 66 PRO A O 14
ATOM 17706 N N . LEU A 1 63 ? -2.588 5.293 -6.551 1.00 0.00 67 LEU A N 14
ATOM 17707 C CA . LEU A 1 63 ? -2.062 4.715 -5.329 1.00 0.00 67 LEU A CA 14
ATOM 17708 C C . LEU A 1 63 ? -2.314 3.223 -5.300 1.00 0.00 67 LEU A C 14
ATOM 17709 O O . LEU A 1 63 ? -3.454 2.781 -5.212 1.00 0.00 67 LEU A O 14
ATOM 17725 N N . ARG A 1 64 ? -1.251 2.453 -5.389 1.00 0.00 68 ARG A N 14
ATOM 17726 C CA . ARG A 1 64 ? -1.358 1.014 -5.260 1.00 0.00 68 ARG A CA 14
ATOM 17727 C C . ARG A 1 64 ? -0.921 0.574 -3.875 1.00 0.00 68 ARG A C 14
ATOM 17728 O O . ARG A 1 64 ? 0.264 0.640 -3.542 1.00 0.00 68 ARG A O 14
ATOM 17749 N N . ILE A 1 65 ? -1.880 0.163 -3.061 1.00 0.00 69 ILE A N 14
ATOM 17750 C CA . ILE A 1 65 ? -1.561 -0.460 -1.789 1.00 0.00 69 ILE A CA 14
ATOM 17751 C C . ILE A 1 65 ? -1.376 -1.954 -2.021 1.00 0.00 69 ILE A C 14
ATOM 17752 O O . ILE A 1 65 ? -2.346 -2.683 -2.232 1.00 0.00 69 ILE A O 14
ATOM 17768 N N . ILE A 1 66 ? -0.128 -2.387 -2.019 1.00 0.00 70 ILE A N 14
ATOM 17769 C CA . ILE A 1 66 ? 0.219 -3.763 -2.342 1.00 0.00 70 ILE A CA 14
ATOM 17770 C C . ILE A 1 66 ? 0.460 -4.568 -1.067 1.00 0.00 70 ILE A C 14
ATOM 17771 O O . ILE A 1 66 ? 1.322 -4.213 -0.258 1.00 0.00 70 ILE A O 14
ATOM 17787 N N . GLY A 1 67 ? -0.313 -5.633 -0.882 1.00 0.00 71 GLY A N 14
ATOM 17788 C CA . GLY A 1 67 ? -0.151 -6.475 0.290 1.00 0.00 71 GLY A CA 14
ATOM 17789 C C . GLY A 1 67 ? -1.221 -7.546 0.403 1.00 0.00 71 GLY A C 14
ATOM 17790 O O . GLY A 1 67 ? -1.572 -8.196 -0.582 1.00 0.00 71 GLY A O 14
ATOM 17794 N N . ASP A 1 68 ? -1.739 -7.713 1.611 1.00 0.00 72 ASP A N 14
ATOM 17795 C CA . ASP A 1 68 ? -2.775 -8.686 1.898 1.00 0.00 72 ASP A CA 14
ATOM 17796 C C . ASP A 1 68 ? -4.104 -7.971 2.025 1.00 0.00 72 ASP A C 14
ATOM 17797 O O . ASP A 1 68 ? -4.116 -6.774 2.309 1.00 0.00 72 ASP A O 14
ATOM 17806 N N . PRO A 1 69 ? -5.234 -8.664 1.841 1.00 0.00 73 PRO A N 14
ATOM 17807 C CA . PRO A 1 69 ? -6.557 -8.043 1.953 1.00 0.00 73 PRO A CA 14
ATOM 17808 C C . PRO A 1 69 ? -6.700 -7.203 3.223 1.00 0.00 73 PRO A C 14
ATOM 17809 O O . PRO A 1 69 ? -7.270 -6.109 3.200 1.00 0.00 73 PRO A O 14
ATOM 17820 N N . TYR A 1 70 ? -6.140 -7.705 4.323 1.00 0.00 74 TYR A N 14
ATOM 17821 C CA . TYR A 1 70 ? -6.228 -7.021 5.606 1.00 0.00 74 TYR A CA 14
ATOM 17822 C C . TYR A 1 70 ? -5.445 -5.713 5.589 1.00 0.00 74 TYR A C 14
ATOM 17823 O O . TYR A 1 70 ? -6.019 -4.633 5.722 1.00 0.00 74 TYR A O 14
ATOM 17841 N N . LYS A 1 71 ? -4.129 -5.814 5.402 1.00 0.00 75 LYS A N 14
ATOM 17842 C CA . LYS A 1 71 ? -3.260 -4.648 5.494 1.00 0.00 75 LYS A CA 14
ATOM 17843 C C . LYS A 1 71 ? -3.508 -3.662 4.366 1.00 0.00 75 LYS A C 14
ATOM 17844 O O . LYS A 1 71 ? -3.267 -2.477 4.531 1.00 0.00 75 LYS A O 14
ATOM 17863 N N . VAL A 1 72 ? -4.007 -4.134 3.234 1.00 0.00 76 VAL A N 14
ATOM 17864 C CA . VAL A 1 72 ? -4.312 -3.240 2.124 1.00 0.00 76 VAL A CA 14
ATOM 17865 C C . VAL A 1 72 ? -5.540 -2.399 2.453 1.00 0.00 76 VAL A C 14
ATOM 17866 O O . VAL A 1 72 ? -5.618 -1.221 2.103 1.00 0.00 76 VAL A O 14
ATOM 17879 N N . GLN A 1 73 ? -6.476 -3.002 3.168 1.00 0.00 77 GLN A N 14
ATOM 17880 C CA . GLN A 1 73 ? -7.681 -2.317 3.586 1.00 0.00 77 GLN A CA 14
ATOM 17881 C C . GLN A 1 73 ? -7.328 -1.355 4.713 1.00 0.00 77 GLN A C 14
ATOM 17882 O O . GLN A 1 73 ? -7.623 -0.159 4.641 1.00 0.00 77 GLN A O 14
ATOM 17896 N N . GLN A 1 74 ? -6.650 -1.878 5.730 1.00 0.00 78 GLN A N 14
ATOM 17897 C CA . GLN A 1 74 ? -6.260 -1.075 6.885 1.00 0.00 78 GLN A CA 14
ATOM 17898 C C . GLN A 1 74 ? -5.363 0.090 6.478 1.00 0.00 78 GLN A C 14
ATOM 17899 O O . GLN A 1 74 ? -5.490 1.196 7.001 1.00 0.00 78 GLN A O 14
ATOM 17913 N N . ALA A 1 75 ? -4.462 -0.160 5.542 1.00 0.00 79 ALA A N 14
ATOM 17914 C CA . ALA A 1 75 ? -3.568 0.877 5.055 1.00 0.00 79 ALA A CA 14
ATOM 17915 C C . ALA A 1 75 ? -4.331 1.938 4.272 1.00 0.00 79 ALA A C 14
ATOM 17916 O O . ALA A 1 75 ? -4.018 3.126 4.355 1.00 0.00 79 ALA A O 14
ATOM 17923 N N . CYS A 1 76 ? -5.339 1.505 3.526 1.00 0.00 80 CYS A N 14
ATOM 17924 C CA . CYS A 1 76 ? -6.135 2.411 2.711 1.00 0.00 80 CYS A CA 14
ATOM 17925 C C . CYS A 1 76 ? -6.947 3.352 3.586 1.00 0.00 80 CYS A C 14
ATOM 17926 O O . CYS A 1 76 ? -6.950 4.561 3.362 1.00 0.00 80 CYS A O 14
ATOM 17934 N N . GLU A 1 77 ? -7.615 2.817 4.597 1.00 0.00 81 GLU A N 14
ATOM 17935 C CA . GLU A 1 77 ? -8.381 3.661 5.500 1.00 0.00 81 GLU A CA 14
ATOM 17936 C C . GLU A 1 77 ? -7.450 4.502 6.370 1.00 0.00 81 GLU A C 14
ATOM 17937 O O . GLU A 1 77 ? -7.861 5.515 6.934 1.00 0.00 81 GLU A O 14
ATOM 17949 N N . MET A 1 78 ? -6.193 4.079 6.470 1.00 0.00 82 MET A N 14
ATOM 17950 C CA . MET A 1 78 ? -5.186 4.849 7.189 1.00 0.00 82 MET A CA 14
ATOM 17951 C C . MET A 1 78 ? -4.745 6.053 6.363 1.00 0.00 82 MET A C 14
ATOM 17952 O O . MET A 1 78 ? -4.694 7.174 6.866 1.00 0.00 82 MET A O 14
ATOM 17966 N N . VAL A 1 79 ? -4.442 5.824 5.089 1.00 0.00 83 VAL A N 14
ATOM 17967 C CA . VAL A 1 79 ? -4.007 6.907 4.215 1.00 0.00 83 VAL A CA 14
ATOM 17968 C C . VAL A 1 79 ? -5.174 7.827 3.869 1.00 0.00 83 VAL A C 14
ATOM 17969 O O . VAL A 1 79 ? -4.995 9.033 3.728 1.00 0.00 83 VAL A O 14
ATOM 17982 N N . MET A 1 80 ? -6.374 7.261 3.764 1.00 0.00 84 MET A N 14
ATOM 17983 C CA . MET A 1 80 ? -7.569 8.068 3.547 1.00 0.00 84 MET A CA 14
ATOM 17984 C C . MET A 1 80 ? -7.859 8.915 4.774 1.00 0.00 84 MET A C 14
ATOM 17985 O O . MET A 1 80 ? -8.450 9.991 4.673 1.00 0.00 84 MET A O 14
ATOM 17999 N N . ASP A 1 81 ? -7.430 8.429 5.933 1.00 0.00 85 ASP A N 14
ATOM 18000 C CA . ASP A 1 81 ? -7.571 9.185 7.176 1.00 0.00 85 ASP A CA 14
ATOM 18001 C C . ASP A 1 81 ? -6.729 10.454 7.130 1.00 0.00 85 ASP A C 14
ATOM 18002 O O . ASP A 1 81 ? -7.205 11.539 7.465 1.00 0.00 85 ASP A O 14
ATOM 18011 N N . ILE A 1 82 ? -5.494 10.314 6.674 1.00 0.00 86 ILE A N 14
ATOM 18012 C CA . ILE A 1 82 ? -4.579 11.444 6.557 1.00 0.00 86 ILE A CA 14
ATOM 18013 C C . ILE A 1 82 ? -5.113 12.469 5.554 1.00 0.00 86 ILE A C 14
ATOM 18014 O O . ILE A 1 82 ? -4.766 13.648 5.602 1.00 0.00 86 ILE A O 14
ATOM 18030 N N . LEU A 1 83 ? -5.975 12.013 4.657 1.00 0.00 87 LEU A N 14
ATOM 18031 C CA . LEU A 1 83 ? -6.495 12.865 3.602 1.00 0.00 87 LEU A CA 14
ATOM 18032 C C . LEU A 1 83 ? -7.863 13.440 3.963 1.00 0.00 87 LEU A C 14
ATOM 18033 O O . LEU A 1 83 ? -8.349 14.356 3.298 1.00 0.00 87 LEU A O 14
ATOM 18049 N N . ARG A 1 84 ? -8.480 12.909 5.012 1.00 0.00 88 ARG A N 14
ATOM 18050 C CA . ARG A 1 84 ? -9.819 13.340 5.409 1.00 0.00 88 ARG A CA 14
ATOM 18051 C C . ARG A 1 84 ? -9.732 14.293 6.584 1.00 0.00 88 ARG A C 14
ATOM 18052 O O . ARG A 1 84 ? -10.614 15.124 6.809 1.00 0.00 88 ARG A O 14
ATOM 18073 N N . GLU A 1 85 ? -8.644 14.166 7.306 1.00 0.00 89 GLU A N 14
ATOM 18074 C CA . GLU A 1 85 ? -8.457 14.855 8.567 1.00 0.00 89 GLU A CA 14
ATOM 18075 C C . GLU A 1 85 ? -7.405 15.942 8.434 1.00 0.00 89 GLU A C 14
ATOM 18076 O O . GLU A 1 85 ? -6.230 15.607 8.194 1.00 0.00 89 GLU A O 14
ATOM 18089 N N . GLY A 1 1 ? -5.849 -13.673 7.567 1.00 0.00 5 GLY A N 15
ATOM 18090 C CA . GLY A 1 1 ? -5.168 -13.053 6.447 1.00 0.00 5 GLY A CA 15
ATOM 18091 C C . GLY A 1 1 ? -4.526 -14.054 5.510 1.00 0.00 5 GLY A C 15
ATOM 18092 O O . GLY A 1 1 ? -4.309 -15.217 5.863 1.00 0.00 5 GLY A O 15
ATOM 18096 N N . GLN A 1 2 ? -4.215 -13.591 4.315 1.00 0.00 6 GLN A N 15
ATOM 18097 C CA . GLN A 1 2 ? -3.563 -14.401 3.305 1.00 0.00 6 GLN A CA 15
ATOM 18098 C C . GLN A 1 2 ? -2.177 -13.831 3.058 1.00 0.00 6 GLN A C 15
ATOM 18099 O O . GLN A 1 2 ? -1.701 -13.769 1.925 1.00 0.00 6 GLN A O 15
ATOM 18113 N N . PHE A 1 3 ? -1.530 -13.434 4.152 1.00 0.00 7 PHE A N 15
ATOM 18114 C CA . PHE A 1 3 ? -0.253 -12.724 4.101 1.00 0.00 7 PHE A CA 15
ATOM 18115 C C . PHE A 1 3 ? 0.889 -13.634 3.630 1.00 0.00 7 PHE A C 15
ATOM 18116 O O . PHE A 1 3 ? 2.060 -13.253 3.703 1.00 0.00 7 PHE A O 15
ATOM 18133 N N . HIS A 1 4 ? 0.565 -14.838 3.182 1.00 0.00 8 HIS A N 15
ATOM 18134 C CA . HIS A 1 4 ? 1.589 -15.818 2.853 1.00 0.00 8 HIS A CA 15
ATOM 18135 C C . HIS A 1 4 ? 1.264 -16.550 1.562 1.00 0.00 8 HIS A C 15
ATOM 18136 O O . HIS A 1 4 ? 0.636 -17.608 1.574 1.00 0.00 8 HIS A O 15
ATOM 18151 N N . ASP A 1 5 ? 1.691 -15.975 0.450 1.00 0.00 9 ASP A N 15
ATOM 18152 C CA . ASP A 1 5 ? 1.536 -16.606 -0.853 1.00 0.00 9 ASP A CA 15
ATOM 18153 C C . ASP A 1 5 ? 2.915 -16.714 -1.510 1.00 0.00 9 ASP A C 15
ATOM 18154 O O . ASP A 1 5 ? 3.933 -16.578 -0.826 1.00 0.00 9 ASP A O 15
ATOM 18163 N N . ASN A 1 6 ? 2.949 -16.961 -2.815 1.00 0.00 10 ASN A N 15
ATOM 18164 C CA . ASN A 1 6 ? 4.204 -17.041 -3.560 1.00 0.00 10 ASN A CA 15
ATOM 18165 C C . ASN A 1 6 ? 4.986 -15.752 -3.379 1.00 0.00 10 ASN A C 15
ATOM 18166 O O . ASN A 1 6 ? 6.125 -15.758 -2.907 1.00 0.00 10 ASN A O 15
ATOM 18177 N N . ALA A 1 7 ? 4.353 -14.647 -3.741 1.00 0.00 11 ALA A N 15
ATOM 18178 C CA . ALA A 1 7 ? 4.897 -13.330 -3.481 1.00 0.00 11 ALA A CA 15
ATOM 18179 C C . ALA A 1 7 ? 4.288 -12.785 -2.202 1.00 0.00 11 ALA A C 15
ATOM 18180 O O . ALA A 1 7 ? 3.142 -12.338 -2.195 1.00 0.00 11 ALA A O 15
ATOM 18187 N N . ASN A 1 8 ? 5.043 -12.853 -1.120 1.00 0.00 12 ASN A N 15
ATOM 18188 C CA . ASN A 1 8 ? 4.542 -12.441 0.181 1.00 0.00 12 ASN A CA 15
ATOM 18189 C C . ASN A 1 8 ? 5.476 -11.412 0.807 1.00 0.00 12 ASN A C 15
ATOM 18190 O O . ASN A 1 8 ? 6.474 -11.015 0.198 1.00 0.00 12 ASN A O 15
ATOM 18201 N N . GLY A 1 9 ? 5.152 -10.985 2.018 1.00 0.00 13 GLY A N 15
ATOM 18202 C CA . GLY A 1 9 ? 5.937 -9.963 2.676 1.00 0.00 13 GLY A CA 15
ATOM 18203 C C . GLY A 1 9 ? 5.340 -8.590 2.459 1.00 0.00 13 GLY A C 15
ATOM 18204 O O . GLY A 1 9 ? 4.261 -8.297 2.972 1.00 0.00 13 GLY A O 15
ATOM 18208 N N . GLY A 1 10 ? 6.026 -7.762 1.683 1.00 0.00 14 GLY A N 15
ATOM 18209 C CA . GLY A 1 10 ? 5.516 -6.440 1.371 1.00 0.00 14 GLY A CA 15
ATOM 18210 C C . GLY A 1 10 ? 4.370 -6.503 0.383 1.00 0.00 14 GLY A C 15
ATOM 18211 O O . GLY A 1 10 ? 3.208 -6.333 0.754 1.00 0.00 14 GLY A O 15
ATOM 18215 N N . GLN A 1 11 ? 4.695 -6.760 -0.877 1.00 0.00 15 GLN A N 15
ATOM 18216 C CA . GLN A 1 11 ? 3.677 -6.942 -1.899 1.00 0.00 15 GLN A CA 15
ATOM 18217 C C . GLN A 1 11 ? 3.169 -8.377 -1.846 1.00 0.00 15 GLN A C 15
ATOM 18218 O O . GLN A 1 11 ? 3.956 -9.310 -1.716 1.00 0.00 15 GLN A O 15
ATOM 18232 N N . ASN A 1 12 ? 1.857 -8.554 -1.923 1.00 0.00 16 ASN A N 15
ATOM 18233 C CA . ASN A 1 12 ? 1.268 -9.877 -1.749 1.00 0.00 16 ASN A CA 15
ATOM 18234 C C . ASN A 1 12 ? 0.047 -10.052 -2.656 1.00 0.00 16 ASN A C 15
ATOM 18235 O O . ASN A 1 12 ? -0.982 -10.591 -2.248 1.00 0.00 16 ASN A O 15
ATOM 18246 N N . GLY A 1 13 ? 0.163 -9.585 -3.891 1.00 0.00 17 GLY A N 15
ATOM 18247 C CA . GLY A 1 13 ? -0.892 -9.797 -4.866 1.00 0.00 17 GLY A CA 15
ATOM 18248 C C . GLY A 1 13 ? -1.940 -8.700 -4.875 1.00 0.00 17 GLY A C 15
ATOM 18249 O O . GLY A 1 13 ? -2.119 -8.021 -5.885 1.00 0.00 17 GLY A O 15
ATOM 18253 N N . THR A 1 14 ? -2.628 -8.523 -3.754 1.00 0.00 18 THR A N 15
ATOM 18254 C CA . THR A 1 14 ? -3.719 -7.562 -3.667 1.00 0.00 18 THR A CA 15
ATOM 18255 C C . THR A 1 14 ? -3.212 -6.129 -3.824 1.00 0.00 18 THR A C 15
ATOM 18256 O O . THR A 1 14 ? -2.276 -5.711 -3.143 1.00 0.00 18 THR A O 15
ATOM 18267 N N . VAL A 1 15 ? -3.830 -5.399 -4.742 1.00 0.00 19 VAL A N 15
ATOM 18268 C CA . VAL A 1 15 ? -3.464 -4.018 -5.018 1.00 0.00 19 VAL A CA 15
ATOM 18269 C C . VAL A 1 15 ? -4.705 -3.154 -5.212 1.00 0.00 19 VAL A C 15
ATOM 18270 O O . VAL A 1 15 ? -5.602 -3.492 -5.989 1.00 0.00 19 VAL A O 15
ATOM 18283 N N . GLN A 1 16 ? -4.759 -2.050 -4.486 1.00 0.00 20 GLN A N 15
ATOM 18284 C CA . GLN A 1 16 ? -5.821 -1.074 -4.662 1.00 0.00 20 GLN A CA 15
ATOM 18285 C C . GLN A 1 16 ? -5.234 0.258 -5.098 1.00 0.00 20 GLN A C 15
ATOM 18286 O O . GLN A 1 16 ? -4.451 0.859 -4.367 1.00 0.00 20 GLN A O 15
ATOM 18300 N N . GLU A 1 17 ? -5.581 0.693 -6.301 1.00 0.00 21 GLU A N 15
ATOM 18301 C CA . GLU A 1 17 ? -5.101 1.966 -6.811 1.00 0.00 21 GLU A CA 15
ATOM 18302 C C . GLU A 1 17 ? -6.010 3.105 -6.368 1.00 0.00 21 GLU A C 15
ATOM 18303 O O . GLU A 1 17 ? -7.134 3.247 -6.851 1.00 0.00 21 GLU A O 15
ATOM 18315 N N . ILE A 1 18 ? -5.512 3.909 -5.442 1.00 0.00 22 ILE A N 15
ATOM 18316 C CA . ILE A 1 18 ? -6.279 5.017 -4.890 1.00 0.00 22 ILE A CA 15
ATOM 18317 C C . ILE A 1 18 ? -6.080 6.264 -5.740 1.00 0.00 22 ILE A C 15
ATOM 18318 O O . ILE A 1 18 ? -5.079 6.385 -6.441 1.00 0.00 22 ILE A O 15
ATOM 18334 N N . MET A 1 19 ? -7.043 7.173 -5.680 1.00 0.00 23 MET A N 15
ATOM 18335 C CA . MET A 1 19 ? -6.961 8.443 -6.378 1.00 0.00 23 MET A CA 15
ATOM 18336 C C . MET A 1 19 ? -6.680 9.553 -5.384 1.00 0.00 23 MET A C 15
ATOM 18337 O O . MET A 1 19 ? -7.601 10.128 -4.803 1.00 0.00 23 MET A O 15
ATOM 18351 N N . ILE A 1 20 ? -5.408 9.845 -5.182 1.00 0.00 24 ILE A N 15
ATOM 18352 C CA . ILE A 1 20 ? -5.011 10.838 -4.197 1.00 0.00 24 ILE A CA 15
ATOM 18353 C C . ILE A 1 20 ? -5.156 12.248 -4.762 1.00 0.00 24 ILE A C 15
ATOM 18354 O O . ILE A 1 20 ? -4.614 12.551 -5.821 1.00 0.00 24 ILE A O 15
ATOM 18370 N N . PRO A 1 21 ? -5.901 13.119 -4.065 1.00 0.00 25 PRO A N 15
ATOM 18371 C CA . PRO A 1 21 ? -6.057 14.522 -4.457 1.00 0.00 25 PRO A CA 15
ATOM 18372 C C . PRO A 1 21 ? -4.707 15.198 -4.686 1.00 0.00 25 PRO A C 15
ATOM 18373 O O . PRO A 1 21 ? -3.805 15.107 -3.851 1.00 0.00 25 PRO A O 15
ATOM 18384 N N . ALA A 1 22 ? -4.581 15.866 -5.832 1.00 0.00 26 ALA A N 15
ATOM 18385 C CA . ALA A 1 22 ? -3.333 16.517 -6.225 1.00 0.00 26 ALA A CA 15
ATOM 18386 C C . ALA A 1 22 ? -2.892 17.548 -5.191 1.00 0.00 26 ALA A C 15
ATOM 18387 O O . ALA A 1 22 ? -1.705 17.677 -4.903 1.00 0.00 26 ALA A O 15
ATOM 18394 N N . GLY A 1 23 ? -3.853 18.267 -4.624 1.00 0.00 27 GLY A N 15
ATOM 18395 C CA . GLY A 1 23 ? -3.541 19.249 -3.600 1.00 0.00 27 GLY A CA 15
ATOM 18396 C C . GLY A 1 23 ? -3.573 18.656 -2.204 1.00 0.00 27 GLY A C 15
ATOM 18397 O O . GLY A 1 23 ? -3.763 19.368 -1.219 1.00 0.00 27 GLY A O 15
ATOM 18401 N N . LYS A 1 24 ? -3.409 17.344 -2.122 1.00 0.00 28 LYS A N 15
ATOM 18402 C CA . LYS A 1 24 ? -3.378 16.649 -0.843 1.00 0.00 28 LYS A CA 15
ATOM 18403 C C . LYS A 1 24 ? -2.195 15.684 -0.817 1.00 0.00 28 LYS A C 15
ATOM 18404 O O . LYS A 1 24 ? -1.964 14.982 0.168 1.00 0.00 28 LYS A O 15
ATOM 18423 N N . ALA A 1 25 ? -1.440 15.674 -1.912 1.00 0.00 29 ALA A N 15
ATOM 18424 C CA . ALA A 1 25 ? -0.343 14.728 -2.098 1.00 0.00 29 ALA A CA 15
ATOM 18425 C C . ALA A 1 25 ? 0.736 14.895 -1.036 1.00 0.00 29 ALA A C 15
ATOM 18426 O O . ALA A 1 25 ? 1.347 13.919 -0.607 1.00 0.00 29 ALA A O 15
ATOM 18433 N N . GLY A 1 26 ? 0.948 16.131 -0.602 1.00 0.00 30 GLY A N 15
ATOM 18434 C CA . GLY A 1 26 ? 1.962 16.412 0.401 1.00 0.00 30 GLY A CA 15
ATOM 18435 C C . GLY A 1 26 ? 1.734 15.663 1.703 1.00 0.00 30 GLY A C 15
ATOM 18436 O O . GLY A 1 26 ? 2.664 15.453 2.477 1.00 0.00 30 GLY A O 15
ATOM 18440 N N . LEU A 1 27 ? 0.498 15.248 1.943 1.00 0.00 31 LEU A N 15
ATOM 18441 C CA . LEU A 1 27 ? 0.161 14.522 3.160 1.00 0.00 31 LEU A CA 15
ATOM 18442 C C . LEU A 1 27 ? 0.368 13.026 2.976 1.00 0.00 31 LEU A C 15
ATOM 18443 O O . LEU A 1 27 ? 0.910 12.356 3.853 1.00 0.00 31 LEU A O 15
ATOM 18459 N N . VAL A 1 28 ? -0.062 12.510 1.829 1.00 0.00 32 VAL A N 15
ATOM 18460 C CA . VAL A 1 28 ? 0.052 11.094 1.535 1.00 0.00 32 VAL A CA 15
ATOM 18461 C C . VAL A 1 28 ? 1.521 10.689 1.391 1.00 0.00 32 VAL A C 15
ATOM 18462 O O . VAL A 1 28 ? 1.901 9.556 1.682 1.00 0.00 32 VAL A O 15
ATOM 18475 N N . ILE A 1 29 ? 2.338 11.632 0.940 1.00 0.00 33 ILE A N 15
ATOM 18476 C CA . ILE A 1 29 ? 3.779 11.436 0.887 1.00 0.00 33 ILE A CA 15
ATOM 18477 C C . ILE A 1 29 ? 4.369 11.696 2.268 1.00 0.00 33 ILE A C 15
ATOM 18478 O O . ILE A 1 29 ? 5.216 10.948 2.762 1.00 0.00 33 ILE A O 15
ATOM 18494 N N . GLY A 1 30 ? 3.902 12.761 2.890 1.00 0.00 34 GLY A N 15
ATOM 18495 C CA . GLY A 1 30 ? 4.296 13.052 4.242 1.00 0.00 34 GLY A CA 15
ATOM 18496 C C . GLY A 1 30 ? 5.058 14.343 4.355 1.00 0.00 34 GLY A C 15
ATOM 18497 O O . GLY A 1 30 ? 5.573 14.859 3.366 1.00 0.00 34 GLY A O 15
ATOM 18501 N N . LYS A 1 31 ? 5.158 14.850 5.574 1.00 0.00 35 LYS A N 15
ATOM 18502 C CA . LYS A 1 31 ? 5.842 16.109 5.831 1.00 0.00 35 LYS A CA 15
ATOM 18503 C C . LYS A 1 31 ? 7.356 15.897 5.839 1.00 0.00 35 LYS A C 15
ATOM 18504 O O . LYS A 1 31 ? 8.037 16.179 6.827 1.00 0.00 35 LYS A O 15
ATOM 18523 N N . GLY A 1 32 ? 7.863 15.379 4.728 1.00 0.00 36 GLY A N 15
ATOM 18524 C CA . GLY A 1 32 ? 9.278 15.109 4.589 1.00 0.00 36 GLY A CA 15
ATOM 18525 C C . GLY A 1 32 ? 9.529 13.738 3.994 1.00 0.00 36 GLY A C 15
ATOM 18526 O O . GLY A 1 32 ? 10.642 13.219 4.059 1.00 0.00 36 GLY A O 15
ATOM 18530 N N . GLY A 1 33 ? 8.479 13.146 3.424 1.00 0.00 37 GLY A N 15
ATOM 18531 C CA . GLY A 1 33 ? 8.583 11.812 2.852 1.00 0.00 37 GLY A CA 15
ATOM 18532 C C . GLY A 1 33 ? 8.719 10.736 3.916 1.00 0.00 37 GLY A C 15
ATOM 18533 O O . GLY A 1 33 ? 8.928 9.565 3.610 1.00 0.00 37 GLY A O 15
ATOM 18537 N N . GLU A 1 34 ? 8.593 11.135 5.173 1.00 0.00 38 GLU A N 15
ATOM 18538 C CA . GLU A 1 34 ? 8.734 10.208 6.283 1.00 0.00 38 GLU A CA 15
ATOM 18539 C C . GLU A 1 34 ? 7.428 9.478 6.555 1.00 0.00 38 GLU A C 15
ATOM 18540 O O . GLU A 1 34 ? 7.419 8.388 7.127 1.00 0.00 38 GLU A O 15
ATOM 18552 N N . THR A 1 35 ? 6.329 10.074 6.130 1.00 0.00 39 THR A N 15
ATOM 18553 C CA . THR A 1 35 ? 5.028 9.457 6.299 1.00 0.00 39 THR A CA 15
ATOM 18554 C C . THR A 1 35 ? 4.887 8.256 5.369 1.00 0.00 39 THR A C 15
ATOM 18555 O O . THR A 1 35 ? 4.577 7.160 5.824 1.00 0.00 39 THR A O 15
ATOM 18566 N N . ILE A 1 36 ? 5.162 8.453 4.077 1.00 0.00 40 ILE A N 15
ATOM 18567 C CA . ILE A 1 36 ? 5.105 7.357 3.104 1.00 0.00 40 ILE A CA 15
ATOM 18568 C C . ILE A 1 36 ? 6.068 6.233 3.502 1.00 0.00 40 ILE A C 15
ATOM 18569 O O . ILE A 1 36 ? 5.790 5.048 3.298 1.00 0.00 40 ILE A O 15
ATOM 18585 N N . LYS A 1 37 ? 7.187 6.620 4.100 1.00 0.00 41 LYS A N 15
ATOM 18586 C CA . LYS A 1 37 ? 8.173 5.672 4.588 1.00 0.00 41 LYS A CA 15
ATOM 18587 C C . LYS A 1 37 ? 7.576 4.809 5.700 1.00 0.00 41 LYS A C 15
ATOM 18588 O O . LYS A 1 37 ? 7.842 3.611 5.781 1.00 0.00 41 LYS A O 15
ATOM 18607 N N . GLN A 1 38 ? 6.754 5.428 6.540 1.00 0.00 42 GLN A N 15
ATOM 18608 C CA . GLN A 1 38 ? 6.131 4.733 7.659 1.00 0.00 42 GLN A CA 15
ATOM 18609 C C . GLN A 1 38 ? 4.928 3.915 7.208 1.00 0.00 42 GLN A C 15
ATOM 18610 O O . GLN A 1 38 ? 4.752 2.792 7.657 1.00 0.00 42 GLN A O 15
ATOM 18624 N N . LEU A 1 39 ? 4.109 4.485 6.323 1.00 0.00 43 LEU A N 15
ATOM 18625 C CA . LEU A 1 39 ? 2.867 3.843 5.867 1.00 0.00 43 LEU A CA 15
ATOM 18626 C C . LEU A 1 39 ? 3.100 2.399 5.442 1.00 0.00 43 LEU A C 15
ATOM 18627 O O . LEU A 1 39 ? 2.344 1.499 5.815 1.00 0.00 43 LEU A O 15
ATOM 18643 N N . GLN A 1 40 ? 4.159 2.190 4.674 1.00 0.00 44 GLN A N 15
ATOM 18644 C CA . GLN A 1 40 ? 4.522 0.863 4.203 1.00 0.00 44 GLN A CA 15
ATOM 18645 C C . GLN A 1 40 ? 4.850 -0.055 5.379 1.00 0.00 44 GLN A C 15
ATOM 18646 O O . GLN A 1 40 ? 4.384 -1.191 5.439 1.00 0.00 44 GLN A O 15
ATOM 18660 N N . GLU A 1 41 ? 5.623 0.460 6.330 1.00 0.00 45 GLU A N 15
ATOM 18661 C CA . GLU A 1 41 ? 6.027 -0.314 7.503 1.00 0.00 45 GLU A CA 15
ATOM 18662 C C . GLU A 1 41 ? 4.836 -0.592 8.414 1.00 0.00 45 GLU A C 15
ATOM 18663 O O . GLU A 1 41 ? 4.682 -1.704 8.919 1.00 0.00 45 GLU A O 15
ATOM 18675 N N . ARG A 1 42 ? 3.998 0.429 8.607 1.00 0.00 46 ARG A N 15
ATOM 18676 C CA . ARG A 1 42 ? 2.860 0.359 9.526 1.00 0.00 46 ARG A CA 15
ATOM 18677 C C . ARG A 1 42 ? 1.985 -0.856 9.251 1.00 0.00 46 ARG A C 15
ATOM 18678 O O . ARG A 1 42 ? 1.576 -1.561 10.175 1.00 0.00 46 ARG A O 15
ATOM 18699 N N . ALA A 1 43 ? 1.703 -1.101 7.983 1.00 0.00 47 ALA A N 15
ATOM 18700 C CA . ALA A 1 43 ? 0.799 -2.172 7.609 1.00 0.00 47 ALA A CA 15
ATOM 18701 C C . ALA A 1 43 ? 1.554 -3.390 7.098 1.00 0.00 47 ALA A C 15
ATOM 18702 O O . ALA A 1 43 ? 0.978 -4.462 6.933 1.00 0.00 47 ALA A O 15
ATOM 18709 N N . GLY A 1 44 ? 2.853 -3.222 6.879 1.00 0.00 48 GLY A N 15
ATOM 18710 C CA . GLY A 1 44 ? 3.649 -4.283 6.292 1.00 0.00 48 GLY A CA 15
ATOM 18711 C C . GLY A 1 44 ? 3.313 -4.477 4.829 1.00 0.00 48 GLY A C 15
ATOM 18712 O O . GLY A 1 44 ? 3.238 -5.603 4.340 1.00 0.00 48 GLY A O 15
ATOM 18716 N N . VAL A 1 45 ? 3.105 -3.367 4.138 1.00 0.00 49 VAL A N 15
ATOM 18717 C CA . VAL A 1 45 ? 2.680 -3.384 2.746 1.00 0.00 49 VAL A CA 15
ATOM 18718 C C . VAL A 1 45 ? 3.670 -2.622 1.878 1.00 0.00 49 VAL A C 15
ATOM 18719 O O . VAL A 1 45 ? 4.661 -2.083 2.373 1.00 0.00 49 VAL A O 15
ATOM 18732 N N . LYS A 1 46 ? 3.406 -2.583 0.585 1.00 0.00 50 LYS A N 15
ATOM 18733 C CA . LYS A 1 46 ? 4.217 -1.803 -0.325 1.00 0.00 50 LYS A CA 15
ATOM 18734 C C . LYS A 1 46 ? 3.360 -0.709 -0.947 1.00 0.00 50 LYS A C 15
ATOM 18735 O O . LYS A 1 46 ? 2.318 -0.990 -1.538 1.00 0.00 50 LYS A O 15
ATOM 18754 N N . MET A 1 47 ? 3.796 0.533 -0.808 1.00 0.00 51 MET A N 15
ATOM 18755 C CA . MET A 1 47 ? 3.080 1.659 -1.389 1.00 0.00 51 MET A CA 15
ATOM 18756 C C . MET A 1 47 ? 3.942 2.359 -2.419 1.00 0.00 51 MET A C 15
ATOM 18757 O O . MET A 1 47 ? 5.050 2.803 -2.114 1.00 0.00 51 MET A O 15
ATOM 18771 N N . ILE A 1 48 ? 3.447 2.437 -3.639 1.00 0.00 52 ILE A N 15
ATOM 18772 C CA . ILE A 1 48 ? 4.145 3.155 -4.683 1.00 0.00 52 ILE A CA 15
ATOM 18773 C C . ILE A 1 48 ? 3.363 4.421 -5.032 1.00 0.00 52 ILE A C 15
ATOM 18774 O O . ILE A 1 48 ? 2.202 4.371 -5.449 1.00 0.00 52 ILE A O 15
ATOM 18790 N N . LEU A 1 49 ? 3.989 5.559 -4.788 1.00 0.00 53 LEU A N 15
ATOM 18791 C CA . LEU A 1 49 ? 3.381 6.845 -5.076 1.00 0.00 53 LEU A CA 15
ATOM 18792 C C . LEU A 1 49 ? 3.835 7.352 -6.439 1.00 0.00 53 LEU A C 15
ATOM 18793 O O . LEU A 1 49 ? 4.979 7.780 -6.600 1.00 0.00 53 LEU A O 15
ATOM 18809 N N . ILE A 1 50 ? 2.941 7.282 -7.420 1.00 0.00 54 ILE A N 15
ATOM 18810 C CA . ILE A 1 50 ? 3.246 7.735 -8.767 1.00 0.00 54 ILE A CA 15
ATOM 18811 C C . ILE A 1 50 ? 3.230 9.258 -8.827 1.00 0.00 54 ILE A C 15
ATOM 18812 O O . ILE A 1 50 ? 2.176 9.883 -8.950 1.00 0.00 54 ILE A O 15
ATOM 18828 N N . GLN A 1 51 ? 4.409 9.849 -8.707 1.00 0.00 55 GLN A N 15
ATOM 18829 C CA . GLN A 1 51 ? 4.553 11.294 -8.741 1.00 0.00 55 GLN A CA 15
ATOM 18830 C C . GLN A 1 51 ? 5.173 11.719 -10.064 1.00 0.00 55 GLN A C 15
ATOM 18831 O O . GLN A 1 51 ? 4.668 12.614 -10.747 1.00 0.00 55 GLN A O 15
ATOM 18845 N N . ASP A 1 52 ? 6.262 11.050 -10.423 1.00 0.00 56 ASP A N 15
ATOM 18846 C CA . ASP A 1 52 ? 6.983 11.348 -11.653 1.00 0.00 56 ASP A CA 15
ATOM 18847 C C . ASP A 1 52 ? 6.322 10.672 -12.840 1.00 0.00 56 ASP A C 15
ATOM 18848 O O . ASP A 1 52 ? 6.407 11.155 -13.969 1.00 0.00 56 ASP A O 15
ATOM 18857 N N . GLY A 1 53 ? 5.665 9.550 -12.577 1.00 0.00 57 GLY A N 15
ATOM 18858 C CA . GLY A 1 53 ? 5.063 8.780 -13.644 1.00 0.00 57 GLY A CA 15
ATOM 18859 C C . GLY A 1 53 ? 3.894 9.502 -14.277 1.00 0.00 57 GLY A C 15
ATOM 18860 O O . GLY A 1 53 ? 3.007 9.984 -13.575 1.00 0.00 57 GLY A O 15
ATOM 18864 N N . SER A 1 54 ? 3.887 9.582 -15.602 1.00 0.00 58 SER A N 15
ATOM 18865 C CA . SER A 1 54 ? 2.802 10.240 -16.312 1.00 0.00 58 SER A CA 15
ATOM 18866 C C . SER A 1 54 ? 1.594 9.314 -16.447 1.00 0.00 58 SER A C 15
ATOM 18867 O O . SER A 1 54 ? 1.198 8.920 -17.548 1.00 0.00 58 SER A O 15
ATOM 18875 N N . GLN A 1 55 ? 1.045 8.944 -15.304 1.00 0.00 59 GLN A N 15
ATOM 18876 C CA . GLN A 1 55 ? -0.208 8.211 -15.222 1.00 0.00 59 GLN A CA 15
ATOM 18877 C C . GLN A 1 55 ? -1.101 8.928 -14.233 1.00 0.00 59 GLN A C 15
ATOM 18878 O O . GLN A 1 55 ? -0.933 8.774 -13.027 1.00 0.00 59 GLN A O 15
ATOM 18892 N N . ASN A 1 56 ? -2.015 9.744 -14.749 1.00 0.00 60 ASN A N 15
ATOM 18893 C CA . ASN A 1 56 ? -2.859 10.598 -13.912 1.00 0.00 60 ASN A CA 15
ATOM 18894 C C . ASN A 1 56 ? -1.992 11.550 -13.089 1.00 0.00 60 ASN A C 15
ATOM 18895 O O . ASN A 1 56 ? -2.356 11.951 -11.985 1.00 0.00 60 ASN A O 15
ATOM 18906 N N . THR A 1 57 ? -0.849 11.927 -13.649 1.00 0.00 61 THR A N 15
ATOM 18907 C CA . THR A 1 57 ? 0.131 12.716 -12.921 1.00 0.00 61 THR A CA 15
ATOM 18908 C C . THR A 1 57 ? -0.335 14.160 -12.731 1.00 0.00 61 THR A C 15
ATOM 18909 O O . THR A 1 57 ? 0.138 14.857 -11.836 1.00 0.00 61 THR A O 15
ATOM 18920 N N . ASN A 1 58 ? -1.271 14.610 -13.551 1.00 0.00 62 ASN A N 15
ATOM 18921 C CA . ASN A 1 58 ? -1.767 15.980 -13.445 1.00 0.00 62 ASN A CA 15
ATOM 18922 C C . ASN A 1 58 ? -3.147 16.011 -12.797 1.00 0.00 62 ASN A C 15
ATOM 18923 O O . ASN A 1 58 ? -3.788 17.060 -12.718 1.00 0.00 62 ASN A O 15
ATOM 18934 N N . VAL A 1 59 ? -3.594 14.857 -12.329 1.00 0.00 63 VAL A N 15
ATOM 18935 C CA . VAL A 1 59 ? -4.877 14.746 -11.649 1.00 0.00 63 VAL A CA 15
ATOM 18936 C C . VAL A 1 59 ? -4.713 13.966 -10.349 1.00 0.00 63 VAL A C 15
ATOM 18937 O O . VAL A 1 59 ? -3.696 14.104 -9.666 1.00 0.00 63 VAL A O 15
ATOM 18950 N N . ASP A 1 60 ? -5.719 13.176 -9.993 1.00 0.00 64 ASP A N 15
ATOM 18951 C CA . ASP A 1 60 ? -5.641 12.324 -8.815 1.00 0.00 64 ASP A CA 15
ATOM 18952 C C . ASP A 1 60 ? -4.499 11.326 -8.967 1.00 0.00 64 ASP A C 15
ATOM 18953 O O . ASP A 1 60 ? -4.299 10.757 -10.038 1.00 0.00 64 ASP A O 15
ATOM 18962 N N . LYS A 1 61 ? -3.777 11.105 -7.884 1.00 0.00 65 LYS A N 15
ATOM 18963 C CA . LYS A 1 61 ? -2.546 10.330 -7.920 1.00 0.00 65 LYS A CA 15
ATOM 18964 C C . LYS A 1 61 ? -2.828 8.857 -7.697 1.00 0.00 65 LYS A C 15
ATOM 18965 O O . LYS A 1 61 ? -3.387 8.482 -6.667 1.00 0.00 65 LYS A O 15
ATOM 18984 N N . PRO A 1 62 ? -2.458 8.016 -8.664 1.00 0.00 66 PRO A N 15
ATOM 18985 C CA . PRO A 1 62 ? -2.570 6.564 -8.540 1.00 0.00 66 PRO A CA 15
ATOM 18986 C C . PRO A 1 62 ? -1.638 6.006 -7.473 1.00 0.00 66 PRO A C 15
ATOM 18987 O O . PRO A 1 62 ? -0.425 5.905 -7.674 1.00 0.00 66 PRO A O 15
ATOM 18998 N N . LEU A 1 63 ? -2.209 5.648 -6.339 1.00 0.00 67 LEU A N 15
ATOM 18999 C CA . LEU A 1 63 ? -1.454 5.023 -5.268 1.00 0.00 67 LEU A CA 15
ATOM 19000 C C . LEU A 1 63 ? -1.733 3.531 -5.240 1.00 0.00 67 LEU A C 15
ATOM 19001 O O . LEU A 1 63 ? -2.871 3.115 -5.047 1.00 0.00 67 LEU A O 15
ATOM 19017 N N . ARG A 1 64 ? -0.701 2.733 -5.450 1.00 0.00 68 ARG A N 15
ATOM 19018 C CA . ARG A 1 64 ? -0.840 1.289 -5.382 1.00 0.00 68 ARG A CA 15
ATOM 19019 C C . ARG A 1 64 ? -0.390 0.765 -4.031 1.00 0.00 68 ARG A C 15
ATOM 19020 O O . ARG A 1 64 ? 0.798 0.810 -3.702 1.00 0.00 68 ARG A O 15
ATOM 19041 N N . ILE A 1 65 ? -1.342 0.289 -3.249 1.00 0.00 69 ILE A N 15
ATOM 19042 C CA . ILE A 1 65 ? -1.027 -0.404 -2.012 1.00 0.00 69 ILE A CA 15
ATOM 19043 C C . ILE A 1 65 ? -1.040 -1.899 -2.281 1.00 0.00 69 ILE A C 15
ATOM 19044 O O . ILE A 1 65 ? -2.108 -2.491 -2.448 1.00 0.00 69 ILE A O 15
ATOM 19060 N N . ILE A 1 66 ? 0.134 -2.500 -2.361 1.00 0.00 70 ILE A N 15
ATOM 19061 C CA . ILE A 1 66 ? 0.225 -3.919 -2.653 1.00 0.00 70 ILE A CA 15
ATOM 19062 C C . ILE A 1 66 ? 0.473 -4.697 -1.370 1.00 0.00 70 ILE A C 15
ATOM 19063 O O . ILE A 1 66 ? 1.309 -4.307 -0.550 1.00 0.00 70 ILE A O 15
ATOM 19079 N N . GLY A 1 67 ? -0.257 -5.786 -1.201 1.00 0.00 71 GLY A N 15
ATOM 19080 C CA . GLY A 1 67 ? -0.088 -6.624 -0.034 1.00 0.00 71 GLY A CA 15
ATOM 19081 C C . GLY A 1 67 ? -1.251 -7.574 0.143 1.00 0.00 71 GLY A C 15
ATOM 19082 O O . GLY A 1 67 ? -1.795 -8.085 -0.831 1.00 0.00 71 GLY A O 15
ATOM 19086 N N . ASP A 1 68 ? -1.635 -7.790 1.385 1.00 0.00 72 ASP A N 15
ATOM 19087 C CA . ASP A 1 68 ? -2.743 -8.673 1.715 1.00 0.00 72 ASP A CA 15
ATOM 19088 C C . ASP A 1 68 ? -4.017 -7.851 1.833 1.00 0.00 72 ASP A C 15
ATOM 19089 O O . ASP A 1 68 ? -3.948 -6.739 2.351 1.00 0.00 72 ASP A O 15
ATOM 19098 N N . PRO A 1 69 ? -5.174 -8.350 1.359 1.00 0.00 73 PRO A N 15
ATOM 19099 C CA . PRO A 1 69 ? -6.439 -7.598 1.393 1.00 0.00 73 PRO A CA 15
ATOM 19100 C C . PRO A 1 69 ? -6.653 -6.843 2.708 1.00 0.00 73 PRO A C 15
ATOM 19101 O O . PRO A 1 69 ? -7.078 -5.683 2.709 1.00 0.00 73 PRO A O 15
ATOM 19112 N N . TYR A 1 70 ? -6.311 -7.496 3.814 1.00 0.00 74 TYR A N 15
ATOM 19113 C CA . TYR A 1 70 ? -6.480 -6.922 5.142 1.00 0.00 74 TYR A CA 15
ATOM 19114 C C . TYR A 1 70 ? -5.615 -5.676 5.322 1.00 0.00 74 TYR A C 15
ATOM 19115 O O . TYR A 1 70 ? -6.131 -4.585 5.579 1.00 0.00 74 TYR A O 15
ATOM 19133 N N . LYS A 1 71 ? -4.301 -5.823 5.164 1.00 0.00 75 LYS A N 15
ATOM 19134 C CA . LYS A 1 71 ? -3.402 -4.692 5.361 1.00 0.00 75 LYS A CA 15
ATOM 19135 C C . LYS A 1 71 ? -3.521 -3.682 4.234 1.00 0.00 75 LYS A C 15
ATOM 19136 O O . LYS A 1 71 ? -3.285 -2.499 4.447 1.00 0.00 75 LYS A O 15
ATOM 19155 N N . VAL A 1 72 ? -3.897 -4.133 3.045 1.00 0.00 76 VAL A N 15
ATOM 19156 C CA . VAL A 1 72 ? -4.100 -3.215 1.932 1.00 0.00 76 VAL A CA 15
ATOM 19157 C C . VAL A 1 72 ? -5.244 -2.271 2.255 1.00 0.00 76 VAL A C 15
ATOM 19158 O O . VAL A 1 72 ? -5.177 -1.073 1.981 1.00 0.00 76 VAL A O 15
ATOM 19171 N N . GLN A 1 73 ? -6.276 -2.815 2.876 1.00 0.00 77 GLN A N 15
ATOM 19172 C CA . GLN A 1 73 ? -7.436 -2.033 3.238 1.00 0.00 77 GLN A CA 15
ATOM 19173 C C . GLN A 1 73 ? -7.143 -1.161 4.457 1.00 0.00 77 GLN A C 15
ATOM 19174 O O . GLN A 1 73 ? -7.470 0.025 4.465 1.00 0.00 77 GLN A O 15
ATOM 19188 N N . GLN A 1 74 ? -6.505 -1.731 5.475 1.00 0.00 78 GLN A N 15
ATOM 19189 C CA . GLN A 1 74 ? -6.191 -0.962 6.676 1.00 0.00 78 GLN A CA 15
ATOM 19190 C C . GLN A 1 74 ? -5.207 0.155 6.364 1.00 0.00 78 GLN A C 15
ATOM 19191 O O . GLN A 1 74 ? -5.294 1.247 6.920 1.00 0.00 78 GLN A O 15
ATOM 19205 N N . ALA A 1 75 ? -4.282 -0.111 5.458 1.00 0.00 79 ALA A N 15
ATOM 19206 C CA . ALA A 1 75 ? -3.346 0.905 5.026 1.00 0.00 79 ALA A CA 15
ATOM 19207 C C . ALA A 1 75 ? -4.061 1.946 4.168 1.00 0.00 79 ALA A C 15
ATOM 19208 O O . ALA A 1 75 ? -3.744 3.132 4.219 1.00 0.00 79 ALA A O 15
ATOM 19215 N N . CYS A 1 76 ? -5.039 1.490 3.394 1.00 0.00 80 CYS A N 15
ATOM 19216 C CA . CYS A 1 76 ? -5.839 2.371 2.552 1.00 0.00 80 CYS A CA 15
ATOM 19217 C C . CYS A 1 76 ? -6.668 3.333 3.391 1.00 0.00 80 CYS A C 15
ATOM 19218 O O . CYS A 1 76 ? -6.680 4.534 3.133 1.00 0.00 80 CYS A O 15
ATOM 19226 N N . GLU A 1 77 ? -7.352 2.817 4.398 1.00 0.00 81 GLU A N 15
ATOM 19227 C CA . GLU A 1 77 ? -8.151 3.668 5.266 1.00 0.00 81 GLU A CA 15
ATOM 19228 C C . GLU A 1 77 ? -7.242 4.545 6.124 1.00 0.00 81 GLU A C 15
ATOM 19229 O O . GLU A 1 77 ? -7.652 5.603 6.589 1.00 0.00 81 GLU A O 15
ATOM 19241 N N . MET A 1 78 ? -5.998 4.107 6.302 1.00 0.00 82 MET A N 15
ATOM 19242 C CA . MET A 1 78 ? -5.007 4.890 7.035 1.00 0.00 82 MET A CA 15
ATOM 19243 C C . MET A 1 78 ? -4.531 6.077 6.198 1.00 0.00 82 MET A C 15
ATOM 19244 O O . MET A 1 78 ? -4.454 7.202 6.691 1.00 0.00 82 MET A O 15
ATOM 19258 N N . VAL A 1 79 ? -4.216 5.832 4.931 1.00 0.00 83 VAL A N 15
ATOM 19259 C CA . VAL A 1 79 ? -3.775 6.910 4.052 1.00 0.00 83 VAL A CA 15
ATOM 19260 C C . VAL A 1 79 ? -4.943 7.825 3.694 1.00 0.00 83 VAL A C 15
ATOM 19261 O O . VAL A 1 79 ? -4.782 9.039 3.604 1.00 0.00 83 VAL A O 15
ATOM 19274 N N . MET A 1 80 ? -6.125 7.239 3.520 1.00 0.00 84 MET A N 15
ATOM 19275 C CA . MET A 1 80 ? -7.331 8.021 3.279 1.00 0.00 84 MET A CA 15
ATOM 19276 C C . MET A 1 80 ? -7.654 8.867 4.500 1.00 0.00 84 MET A C 15
ATOM 19277 O O . MET A 1 80 ? -8.188 9.964 4.377 1.00 0.00 84 MET A O 15
ATOM 19291 N N . ASP A 1 81 ? -7.317 8.344 5.676 1.00 0.00 85 ASP A N 15
ATOM 19292 C CA . ASP A 1 81 ? -7.494 9.077 6.931 1.00 0.00 85 ASP A CA 15
ATOM 19293 C C . ASP A 1 81 ? -6.727 10.390 6.898 1.00 0.00 85 ASP A C 15
ATOM 19294 O O . ASP A 1 81 ? -7.278 11.449 7.191 1.00 0.00 85 ASP A O 15
ATOM 19303 N N . ILE A 1 82 ? -5.462 10.315 6.501 1.00 0.00 86 ILE A N 15
ATOM 19304 C CA . ILE A 1 82 ? -4.607 11.496 6.411 1.00 0.00 86 ILE A CA 15
ATOM 19305 C C . ILE A 1 82 ? -5.186 12.503 5.416 1.00 0.00 86 ILE A C 15
ATOM 19306 O O . ILE A 1 82 ? -5.017 13.715 5.561 1.00 0.00 86 ILE A O 15
ATOM 19322 N N . LEU A 1 83 ? -5.893 11.985 4.420 1.00 0.00 87 LEU A N 15
ATOM 19323 C CA . LEU A 1 83 ? -6.411 12.805 3.336 1.00 0.00 87 LEU A CA 15
ATOM 19324 C C . LEU A 1 83 ? -7.827 13.302 3.623 1.00 0.00 87 LEU A C 15
ATOM 19325 O O . LEU A 1 83 ? -8.403 14.035 2.821 1.00 0.00 87 LEU A O 15
ATOM 19341 N N . ARG A 1 84 ? -8.391 12.909 4.758 1.00 0.00 88 ARG A N 15
ATOM 19342 C CA . ARG A 1 84 ? -9.742 13.336 5.110 1.00 0.00 88 ARG A CA 15
ATOM 19343 C C . ARG A 1 84 ? -9.789 13.899 6.523 1.00 0.00 88 ARG A C 15
ATOM 19344 O O . ARG A 1 84 ? -10.862 14.038 7.118 1.00 0.00 88 ARG A O 15
ATOM 19365 N N . GLU A 1 85 ? -8.628 14.228 7.058 1.00 0.00 89 GLU A N 15
ATOM 19366 C CA . GLU A 1 85 ? -8.544 14.790 8.391 1.00 0.00 89 GLU A CA 15
ATOM 19367 C C . GLU A 1 85 ? -7.477 15.878 8.428 1.00 0.00 89 GLU A C 15
ATOM 19368 O O . GLU A 1 85 ? -7.808 17.040 8.111 1.00 0.00 89 GLU A O 15
ATOM 19381 N N . GLY A 1 1 ? -3.674 -17.739 -0.821 1.00 0.00 5 GLY A N 16
ATOM 19382 C CA . GLY A 1 1 ? -4.681 -16.699 -0.854 1.00 0.00 5 GLY A CA 16
ATOM 19383 C C . GLY A 1 1 ? -5.208 -16.377 0.526 1.00 0.00 5 GLY A C 16
ATOM 19384 O O . GLY A 1 1 ? -5.890 -15.371 0.721 1.00 0.00 5 GLY A O 16
ATOM 19388 N N . GLN A 1 2 ? -4.868 -17.224 1.489 1.00 0.00 6 GLN A N 16
ATOM 19389 C CA . GLN A 1 2 ? -5.302 -17.047 2.872 1.00 0.00 6 GLN A CA 16
ATOM 19390 C C . GLN A 1 2 ? -4.402 -16.042 3.586 1.00 0.00 6 GLN A C 16
ATOM 19391 O O . GLN A 1 2 ? -4.130 -16.183 4.780 1.00 0.00 6 GLN A O 16
ATOM 19405 N N . PHE A 1 3 ? -3.955 -15.033 2.837 1.00 0.00 7 PHE A N 16
ATOM 19406 C CA . PHE A 1 3 ? -2.998 -14.030 3.312 1.00 0.00 7 PHE A CA 16
ATOM 19407 C C . PHE A 1 3 ? -1.626 -14.659 3.554 1.00 0.00 7 PHE A C 16
ATOM 19408 O O . PHE A 1 3 ? -1.506 -15.858 3.820 1.00 0.00 7 PHE A O 16
ATOM 19425 N N . HIS A 1 4 ? -0.591 -13.850 3.437 1.00 0.00 8 HIS A N 16
ATOM 19426 C CA . HIS A 1 4 ? 0.742 -14.255 3.838 1.00 0.00 8 HIS A CA 16
ATOM 19427 C C . HIS A 1 4 ? 1.572 -13.010 4.115 1.00 0.00 8 HIS A C 16
ATOM 19428 O O . HIS A 1 4 ? 1.780 -12.654 5.278 1.00 0.00 8 HIS A O 16
ATOM 19443 N N . ASP A 1 5 ? 2.007 -12.343 3.042 1.00 0.00 9 ASP A N 16
ATOM 19444 C CA . ASP A 1 5 ? 2.667 -11.035 3.131 1.00 0.00 9 ASP A CA 16
ATOM 19445 C C . ASP A 1 5 ? 3.180 -10.588 1.765 1.00 0.00 9 ASP A C 16
ATOM 19446 O O . ASP A 1 5 ? 3.866 -11.345 1.072 1.00 0.00 9 ASP A O 16
ATOM 19455 N N . ASN A 1 6 ? 2.805 -9.364 1.384 1.00 0.00 10 ASN A N 16
ATOM 19456 C CA . ASN A 1 6 ? 3.281 -8.711 0.155 1.00 0.00 10 ASN A CA 16
ATOM 19457 C C . ASN A 1 6 ? 2.703 -9.371 -1.100 1.00 0.00 10 ASN A C 16
ATOM 19458 O O . ASN A 1 6 ? 1.887 -8.776 -1.804 1.00 0.00 10 ASN A O 16
ATOM 19469 N N . ALA A 1 7 ? 3.124 -10.597 -1.367 1.00 0.00 11 ALA A N 16
ATOM 19470 C CA . ALA A 1 7 ? 2.683 -11.326 -2.545 1.00 0.00 11 ALA A CA 16
ATOM 19471 C C . ALA A 1 7 ? 1.830 -12.518 -2.136 1.00 0.00 11 ALA A C 16
ATOM 19472 O O . ALA A 1 7 ? 2.335 -13.489 -1.566 1.00 0.00 11 ALA A O 16
ATOM 19479 N N . ASN A 1 8 ? 0.542 -12.440 -2.417 1.00 0.00 12 ASN A N 16
ATOM 19480 C CA . ASN A 1 8 ? -0.386 -13.492 -2.037 1.00 0.00 12 ASN A CA 16
ATOM 19481 C C . ASN A 1 8 ? -1.335 -13.803 -3.188 1.00 0.00 12 ASN A C 16
ATOM 19482 O O . ASN A 1 8 ? -1.277 -13.170 -4.245 1.00 0.00 12 ASN A O 16
ATOM 19493 N N . GLY A 1 9 ? -2.206 -14.779 -2.978 1.00 0.00 13 GLY A N 16
ATOM 19494 C CA . GLY A 1 9 ? -3.181 -15.135 -3.989 1.00 0.00 13 GLY A CA 16
ATOM 19495 C C . GLY A 1 9 ? -2.583 -15.969 -5.099 1.00 0.00 13 GLY A C 16
ATOM 19496 O O . GLY A 1 9 ? -2.513 -17.194 -4.995 1.00 0.00 13 GLY A O 16
ATOM 19500 N N . GLY A 1 10 ? -2.137 -15.301 -6.151 1.00 0.00 14 GLY A N 16
ATOM 19501 C CA . GLY A 1 10 ? -1.573 -15.992 -7.292 1.00 0.00 14 GLY A CA 16
ATOM 19502 C C . GLY A 1 10 ? -0.837 -15.049 -8.220 1.00 0.00 14 GLY A C 16
ATOM 19503 O O . GLY A 1 10 ? 0.362 -15.206 -8.456 1.00 0.00 14 GLY A O 16
ATOM 19507 N N . GLN A 1 11 ? -1.553 -14.063 -8.746 1.00 0.00 15 GLN A N 16
ATOM 19508 C CA . GLN A 1 11 ? -0.950 -13.083 -9.635 1.00 0.00 15 GLN A CA 16
ATOM 19509 C C . GLN A 1 11 ? -0.558 -11.835 -8.857 1.00 0.00 15 GLN A C 16
ATOM 19510 O O . GLN A 1 11 ? -1.424 -11.053 -8.463 1.00 0.00 15 GLN A O 16
ATOM 19524 N N . ASN A 1 12 ? 0.748 -11.667 -8.647 1.00 0.00 16 ASN A N 16
ATOM 19525 C CA . ASN A 1 12 ? 1.314 -10.493 -7.973 1.00 0.00 16 ASN A CA 16
ATOM 19526 C C . ASN A 1 12 ? 0.939 -10.439 -6.491 1.00 0.00 16 ASN A C 16
ATOM 19527 O O . ASN A 1 12 ? 1.790 -10.617 -5.621 1.00 0.00 16 ASN A O 16
ATOM 19538 N N . GLY A 1 13 ? -0.330 -10.203 -6.220 1.00 0.00 17 GLY A N 16
ATOM 19539 C CA . GLY A 1 13 ? -0.800 -10.052 -4.861 1.00 0.00 17 GLY A CA 16
ATOM 19540 C C . GLY A 1 13 ? -2.085 -9.257 -4.828 1.00 0.00 17 GLY A C 16
ATOM 19541 O O . GLY A 1 13 ? -2.776 -9.165 -5.843 1.00 0.00 17 GLY A O 16
ATOM 19545 N N . THR A 1 14 ? -2.418 -8.686 -3.685 1.00 0.00 18 THR A N 16
ATOM 19546 C CA . THR A 1 14 ? -3.589 -7.839 -3.591 1.00 0.00 18 THR A CA 16
ATOM 19547 C C . THR A 1 14 ? -3.176 -6.372 -3.634 1.00 0.00 18 THR A C 16
ATOM 19548 O O . THR A 1 14 ? -2.322 -5.937 -2.864 1.00 0.00 18 THR A O 16
ATOM 19559 N N . VAL A 1 15 ? -3.768 -5.623 -4.549 1.00 0.00 19 VAL A N 16
ATOM 19560 C CA . VAL A 1 15 ? -3.401 -4.231 -4.744 1.00 0.00 19 VAL A CA 16
ATOM 19561 C C . VAL A 1 15 ? -4.626 -3.368 -5.044 1.00 0.00 19 VAL A C 16
ATOM 19562 O O . VAL A 1 15 ? -5.506 -3.762 -5.813 1.00 0.00 19 VAL A O 16
ATOM 19575 N N . GLN A 1 16 ? -4.691 -2.204 -4.412 1.00 0.00 20 GLN A N 16
ATOM 19576 C CA . GLN A 1 16 ? -5.713 -1.218 -4.739 1.00 0.00 20 GLN A CA 16
ATOM 19577 C C . GLN A 1 16 ? -5.066 0.005 -5.368 1.00 0.00 20 GLN A C 16
ATOM 19578 O O . GLN A 1 16 ? -3.871 0.239 -5.188 1.00 0.00 20 GLN A O 16
ATOM 19592 N N . GLU A 1 17 ? -5.854 0.778 -6.102 1.00 0.00 21 GLU A N 16
ATOM 19593 C CA . GLU A 1 17 ? -5.366 1.997 -6.738 1.00 0.00 21 GLU A CA 16
ATOM 19594 C C . GLU A 1 17 ? -6.228 3.176 -6.328 1.00 0.00 21 GLU A C 16
ATOM 19595 O O . GLU A 1 17 ? -7.412 3.238 -6.656 1.00 0.00 21 GLU A O 16
ATOM 19607 N N . ILE A 1 18 ? -5.641 4.100 -5.587 1.00 0.00 22 ILE A N 16
ATOM 19608 C CA . ILE A 1 18 ? -6.377 5.255 -5.102 1.00 0.00 22 ILE A CA 16
ATOM 19609 C C . ILE A 1 18 ? -6.006 6.489 -5.898 1.00 0.00 22 ILE A C 16
ATOM 19610 O O . ILE A 1 18 ? -4.838 6.693 -6.217 1.00 0.00 22 ILE A O 16
ATOM 19626 N N . MET A 1 19 ? -7.002 7.289 -6.238 1.00 0.00 23 MET A N 16
ATOM 19627 C CA . MET A 1 19 ? -6.768 8.584 -6.858 1.00 0.00 23 MET A CA 16
ATOM 19628 C C . MET A 1 19 ? -6.541 9.628 -5.778 1.00 0.00 23 MET A C 16
ATOM 19629 O O . MET A 1 19 ? -7.490 10.228 -5.271 1.00 0.00 23 MET A O 16
ATOM 19643 N N . ILE A 1 20 ? -5.289 9.826 -5.415 1.00 0.00 24 ILE A N 16
ATOM 19644 C CA . ILE A 1 20 ? -4.947 10.759 -4.356 1.00 0.00 24 ILE A CA 16
ATOM 19645 C C . ILE A 1 20 ? -4.952 12.192 -4.875 1.00 0.00 24 ILE A C 16
ATOM 19646 O O . ILE A 1 20 ? -4.316 12.491 -5.884 1.00 0.00 24 ILE A O 16
ATOM 19662 N N . PRO A 1 21 ? -5.706 13.082 -4.209 1.00 0.00 25 PRO A N 16
ATOM 19663 C CA . PRO A 1 21 ? -5.725 14.505 -4.541 1.00 0.00 25 PRO A CA 16
ATOM 19664 C C . PRO A 1 21 ? -4.315 15.083 -4.595 1.00 0.00 25 PRO A C 16
ATOM 19665 O O . PRO A 1 21 ? -3.485 14.804 -3.731 1.00 0.00 25 PRO A O 16
ATOM 19676 N N . ALA A 1 22 ? -4.060 15.885 -5.626 1.00 0.00 26 ALA A N 16
ATOM 19677 C CA . ALA A 1 22 ? -2.722 16.401 -5.914 1.00 0.00 26 ALA A CA 16
ATOM 19678 C C . ALA A 1 22 ? -2.135 17.194 -4.749 1.00 0.00 26 ALA A C 16
ATOM 19679 O O . ALA A 1 22 ? -0.925 17.177 -4.534 1.00 0.00 26 ALA A O 16
ATOM 19686 N N . GLY A 1 23 ? -2.985 17.888 -4.004 1.00 0.00 27 GLY A N 16
ATOM 19687 C CA . GLY A 1 23 ? -2.517 18.623 -2.844 1.00 0.00 27 GLY A CA 16
ATOM 19688 C C . GLY A 1 23 ? -2.387 17.727 -1.628 1.00 0.00 27 GLY A C 16
ATOM 19689 O O . GLY A 1 23 ? -1.542 17.948 -0.761 1.00 0.00 27 GLY A O 16
ATOM 19693 N N . LYS A 1 24 ? -3.219 16.693 -1.583 1.00 0.00 28 LYS A N 16
ATOM 19694 C CA . LYS A 1 24 ? -3.212 15.740 -0.480 1.00 0.00 28 LYS A CA 16
ATOM 19695 C C . LYS A 1 24 ? -2.081 14.732 -0.645 1.00 0.00 28 LYS A C 16
ATOM 19696 O O . LYS A 1 24 ? -1.801 13.940 0.256 1.00 0.00 28 LYS A O 16
ATOM 19715 N N . ALA A 1 25 ? -1.429 14.775 -1.799 1.00 0.00 29 ALA A N 16
ATOM 19716 C CA . ALA A 1 25 ? -0.286 13.921 -2.070 1.00 0.00 29 ALA A CA 16
ATOM 19717 C C . ALA A 1 25 ? 0.841 14.209 -1.085 1.00 0.00 29 ALA A C 16
ATOM 19718 O O . ALA A 1 25 ? 1.650 13.337 -0.777 1.00 0.00 29 ALA A O 16
ATOM 19725 N N . GLY A 1 26 ? 0.869 15.431 -0.571 1.00 0.00 30 GLY A N 16
ATOM 19726 C CA . GLY A 1 26 ? 1.867 15.797 0.413 1.00 0.00 30 GLY A CA 16
ATOM 19727 C C . GLY A 1 26 ? 1.654 15.093 1.739 1.00 0.00 30 GLY A C 16
ATOM 19728 O O . GLY A 1 26 ? 2.562 15.022 2.561 1.00 0.00 30 GLY A O 16
ATOM 19732 N N . LEU A 1 27 ? 0.456 14.564 1.948 1.00 0.00 31 LEU A N 16
ATOM 19733 C CA . LEU A 1 27 ? 0.138 13.871 3.187 1.00 0.00 31 LEU A CA 16
ATOM 19734 C C . LEU A 1 27 ? 0.487 12.390 3.087 1.00 0.00 31 LEU A C 16
ATOM 19735 O O . LEU A 1 27 ? 0.966 11.793 4.051 1.00 0.00 31 LEU A O 16
ATOM 19751 N N . VAL A 1 28 ? 0.254 11.800 1.920 1.00 0.00 32 VAL A N 16
ATOM 19752 C CA . VAL A 1 28 ? 0.625 10.405 1.695 1.00 0.00 32 VAL A CA 16
ATOM 19753 C C . VAL A 1 28 ? 2.140 10.261 1.587 1.00 0.00 32 VAL A C 16
ATOM 19754 O O . VAL A 1 28 ? 2.706 9.253 1.998 1.00 0.00 32 VAL A O 16
ATOM 19767 N N . ILE A 1 29 ? 2.790 11.275 1.028 1.00 0.00 33 ILE A N 16
ATOM 19768 C CA . ILE A 1 29 ? 4.244 11.306 0.984 1.00 0.00 33 ILE A CA 16
ATOM 19769 C C . ILE A 1 29 ? 4.785 11.712 2.349 1.00 0.00 33 ILE A C 16
ATOM 19770 O O . ILE A 1 29 ? 5.766 11.155 2.847 1.00 0.00 33 ILE A O 16
ATOM 19786 N N . GLY A 1 30 ? 4.124 12.679 2.958 1.00 0.00 34 GLY A N 16
ATOM 19787 C CA . GLY A 1 30 ? 4.485 13.091 4.292 1.00 0.00 34 GLY A CA 16
ATOM 19788 C C . GLY A 1 30 ? 5.234 14.398 4.308 1.00 0.00 34 GLY A C 16
ATOM 19789 O O . GLY A 1 30 ? 5.543 14.954 3.253 1.00 0.00 34 GLY A O 16
ATOM 19793 N N . LYS A 1 31 ? 5.552 14.875 5.504 1.00 0.00 35 LYS A N 16
ATOM 19794 C CA . LYS A 1 31 ? 6.247 16.145 5.668 1.00 0.00 35 LYS A CA 16
ATOM 19795 C C . LYS A 1 31 ? 7.730 15.987 5.340 1.00 0.00 35 LYS A C 16
ATOM 19796 O O . LYS A 1 31 ? 8.592 16.157 6.200 1.00 0.00 35 LYS A O 16
ATOM 19815 N N . GLY A 1 32 ? 8.013 15.635 4.098 1.00 0.00 36 GLY A N 16
ATOM 19816 C CA . GLY A 1 32 ? 9.385 15.486 3.660 1.00 0.00 36 GLY A CA 16
ATOM 19817 C C . GLY A 1 32 ? 9.688 14.073 3.218 1.00 0.00 36 GLY A C 16
ATOM 19818 O O . GLY A 1 32 ? 10.847 13.659 3.169 1.00 0.00 36 GLY A O 16
ATOM 19822 N N . GLY A 1 33 ? 8.636 13.325 2.907 1.00 0.00 37 GLY A N 16
ATOM 19823 C CA . GLY A 1 33 ? 8.803 11.960 2.451 1.00 0.00 37 GLY A CA 16
ATOM 19824 C C . GLY A 1 33 ? 8.981 10.984 3.595 1.00 0.00 37 GLY A C 16
ATOM 19825 O O . GLY A 1 33 ? 9.194 9.796 3.376 1.00 0.00 37 GLY A O 16
ATOM 19829 N N . GLU A 1 34 ? 8.883 11.484 4.816 1.00 0.00 38 GLU A N 16
ATOM 19830 C CA . GLU A 1 34 ? 9.080 10.656 5.996 1.00 0.00 38 GLU A CA 16
ATOM 19831 C C . GLU A 1 34 ? 7.840 9.810 6.284 1.00 0.00 38 GLU A C 16
ATOM 19832 O O . GLU A 1 34 ? 7.947 8.648 6.673 1.00 0.00 38 GLU A O 16
ATOM 19844 N N . THR A 1 35 ? 6.664 10.384 6.065 1.00 0.00 39 THR A N 16
ATOM 19845 C CA . THR A 1 35 ? 5.417 9.692 6.363 1.00 0.00 39 THR A CA 16
ATOM 19846 C C . THR A 1 35 ? 5.204 8.494 5.433 1.00 0.00 39 THR A C 16
ATOM 19847 O O . THR A 1 35 ? 4.770 7.434 5.880 1.00 0.00 39 THR A O 16
ATOM 19858 N N . ILE A 1 36 ? 5.532 8.648 4.151 1.00 0.00 40 ILE A N 16
ATOM 19859 C CA . ILE A 1 36 ? 5.368 7.548 3.194 1.00 0.00 40 ILE A CA 16
ATOM 19860 C C . ILE A 1 36 ? 6.277 6.370 3.559 1.00 0.00 40 ILE A C 16
ATOM 19861 O O . ILE A 1 36 ? 5.956 5.209 3.292 1.00 0.00 40 ILE A O 16
ATOM 19877 N N . LYS A 1 37 ? 7.404 6.677 4.195 1.00 0.00 41 LYS A N 16
ATOM 19878 C CA . LYS A 1 37 ? 8.305 5.653 4.704 1.00 0.00 41 LYS A CA 16
ATOM 19879 C C . LYS A 1 37 ? 7.629 4.883 5.831 1.00 0.00 41 LYS A C 16
ATOM 19880 O O . LYS A 1 37 ? 7.721 3.658 5.911 1.00 0.00 41 LYS A O 16
ATOM 19899 N N . GLN A 1 38 ? 6.917 5.621 6.674 1.00 0.00 42 GLN A N 16
ATOM 19900 C CA . GLN A 1 38 ? 6.263 5.060 7.847 1.00 0.00 42 GLN A CA 16
ATOM 19901 C C . GLN A 1 38 ? 5.081 4.194 7.440 1.00 0.00 42 GLN A C 16
ATOM 19902 O O . GLN A 1 38 ? 4.882 3.108 7.982 1.00 0.00 42 GLN A O 16
ATOM 19916 N N . LEU A 1 39 ? 4.311 4.680 6.474 1.00 0.00 43 LEU A N 16
ATOM 19917 C CA . LEU A 1 39 ? 3.106 3.992 6.028 1.00 0.00 43 LEU A CA 16
ATOM 19918 C C . LEU A 1 39 ? 3.409 2.573 5.568 1.00 0.00 43 LEU A C 16
ATOM 19919 O O . LEU A 1 39 ? 2.724 1.626 5.957 1.00 0.00 43 LEU A O 16
ATOM 19935 N N . GLN A 1 40 ? 4.443 2.434 4.752 1.00 0.00 44 GLN A N 16
ATOM 19936 C CA . GLN A 1 40 ? 4.803 1.144 4.186 1.00 0.00 44 GLN A CA 16
ATOM 19937 C C . GLN A 1 40 ? 5.165 0.137 5.277 1.00 0.00 44 GLN A C 16
ATOM 19938 O O . GLN A 1 40 ? 4.587 -0.951 5.344 1.00 0.00 44 GLN A O 16
ATOM 19952 N N . GLU A 1 41 ? 6.095 0.512 6.145 1.00 0.00 45 GLU A N 16
ATOM 19953 C CA . GLU A 1 41 ? 6.592 -0.397 7.172 1.00 0.00 45 GLU A CA 16
ATOM 19954 C C . GLU A 1 41 ? 5.528 -0.713 8.221 1.00 0.00 45 GLU A C 16
ATOM 19955 O O . GLU A 1 41 ? 5.413 -1.854 8.666 1.00 0.00 45 GLU A O 16
ATOM 19967 N N . ARG A 1 42 ? 4.744 0.287 8.610 1.00 0.00 46 ARG A N 16
ATOM 19968 C CA . ARG A 1 42 ? 3.775 0.111 9.687 1.00 0.00 46 ARG A CA 16
ATOM 19969 C C . ARG A 1 42 ? 2.630 -0.792 9.255 1.00 0.00 46 ARG A C 16
ATOM 19970 O O . ARG A 1 42 ? 2.054 -1.518 10.068 1.00 0.00 46 ARG A O 16
ATOM 19991 N N . ALA A 1 43 ? 2.307 -0.750 7.974 1.00 0.00 47 ALA A N 16
ATOM 19992 C CA . ALA A 1 43 ? 1.194 -1.518 7.457 1.00 0.00 47 ALA A CA 16
ATOM 19993 C C . ALA A 1 43 ? 1.651 -2.871 6.930 1.00 0.00 47 ALA A C 16
ATOM 19994 O O . ALA A 1 43 ? 0.842 -3.776 6.725 1.00 0.00 47 ALA A O 16
ATOM 20001 N N . GLY A 1 44 ? 2.954 -3.001 6.717 1.00 0.00 48 GLY A N 16
ATOM 20002 C CA . GLY A 1 44 ? 3.508 -4.233 6.190 1.00 0.00 48 GLY A CA 16
ATOM 20003 C C . GLY A 1 44 ? 3.200 -4.408 4.718 1.00 0.00 48 GLY A C 16
ATOM 20004 O O . GLY A 1 44 ? 3.166 -5.528 4.208 1.00 0.00 48 GLY A O 16
ATOM 20008 N N . VAL A 1 45 ? 2.984 -3.295 4.037 1.00 0.00 49 VAL A N 16
ATOM 20009 C CA . VAL A 1 45 ? 2.622 -3.305 2.627 1.00 0.00 49 VAL A CA 16
ATOM 20010 C C . VAL A 1 45 ? 3.610 -2.470 1.829 1.00 0.00 49 VAL A C 16
ATOM 20011 O O . VAL A 1 45 ? 4.487 -1.813 2.397 1.00 0.00 49 VAL A O 16
ATOM 20024 N N . LYS A 1 46 ? 3.472 -2.495 0.518 1.00 0.00 50 LYS A N 16
ATOM 20025 C CA . LYS A 1 46 ? 4.283 -1.652 -0.334 1.00 0.00 50 LYS A CA 16
ATOM 20026 C C . LYS A 1 46 ? 3.398 -0.575 -0.937 1.00 0.00 50 LYS A C 16
ATOM 20027 O O . LYS A 1 46 ? 2.392 -0.879 -1.578 1.00 0.00 50 LYS A O 16
ATOM 20046 N N . MET A 1 47 ? 3.766 0.678 -0.716 1.00 0.00 51 MET A N 16
ATOM 20047 C CA . MET A 1 47 ? 2.998 1.799 -1.234 1.00 0.00 51 MET A CA 16
ATOM 20048 C C . MET A 1 47 ? 3.810 2.559 -2.259 1.00 0.00 51 MET A C 16
ATOM 20049 O O . MET A 1 47 ? 4.858 3.122 -1.942 1.00 0.00 51 MET A O 16
ATOM 20063 N N . ILE A 1 48 ? 3.337 2.568 -3.488 1.00 0.00 52 ILE A N 16
ATOM 20064 C CA . ILE A 1 48 ? 3.988 3.331 -4.525 1.00 0.00 52 ILE A CA 16
ATOM 20065 C C . ILE A 1 48 ? 3.163 4.568 -4.862 1.00 0.00 52 ILE A C 16
ATOM 20066 O O . ILE A 1 48 ? 2.100 4.484 -5.480 1.00 0.00 52 ILE A O 16
ATOM 20082 N N . LEU A 1 49 ? 3.636 5.712 -4.403 1.00 0.00 53 LEU A N 16
ATOM 20083 C CA . LEU A 1 49 ? 3.027 6.977 -4.762 1.00 0.00 53 LEU A CA 16
ATOM 20084 C C . LEU A 1 49 ? 3.551 7.409 -6.118 1.00 0.00 53 LEU A C 16
ATOM 20085 O O . LEU A 1 49 ? 4.681 7.889 -6.236 1.00 0.00 53 LEU A O 16
ATOM 20101 N N . ILE A 1 50 ? 2.737 7.223 -7.142 1.00 0.00 54 ILE A N 16
ATOM 20102 C CA . ILE A 1 50 ? 3.146 7.521 -8.501 1.00 0.00 54 ILE A CA 16
ATOM 20103 C C . ILE A 1 50 ? 3.053 9.020 -8.761 1.00 0.00 54 ILE A C 16
ATOM 20104 O O . ILE A 1 50 ? 2.030 9.530 -9.215 1.00 0.00 54 ILE A O 16
ATOM 20120 N N . GLN A 1 51 ? 4.128 9.722 -8.428 1.00 0.00 55 GLN A N 16
ATOM 20121 C CA . GLN A 1 51 ? 4.195 11.163 -8.610 1.00 0.00 55 GLN A CA 16
ATOM 20122 C C . GLN A 1 51 ? 4.950 11.479 -9.894 1.00 0.00 55 GLN A C 16
ATOM 20123 O O . GLN A 1 51 ? 4.777 12.540 -10.496 1.00 0.00 55 GLN A O 16
ATOM 20137 N N . ASP A 1 52 ? 5.803 10.546 -10.295 1.00 0.00 56 ASP A N 16
ATOM 20138 C CA . ASP A 1 52 ? 6.625 10.713 -11.485 1.00 0.00 56 ASP A CA 16
ATOM 20139 C C . ASP A 1 52 ? 5.980 10.037 -12.689 1.00 0.00 56 ASP A C 16
ATOM 20140 O O . ASP A 1 52 ? 6.120 10.498 -13.823 1.00 0.00 56 ASP A O 16
ATOM 20149 N N . GLY A 1 53 ? 5.260 8.951 -12.433 1.00 0.00 57 GLY A N 16
ATOM 20150 C CA . GLY A 1 53 ? 4.625 8.204 -13.505 1.00 0.00 57 GLY A CA 16
ATOM 20151 C C . GLY A 1 53 ? 3.467 8.955 -14.130 1.00 0.00 57 GLY A C 16
ATOM 20152 O O . GLY A 1 53 ? 2.669 9.578 -13.431 1.00 0.00 57 GLY A O 16
ATOM 20156 N N . SER A 1 54 ? 3.372 8.883 -15.448 1.00 0.00 58 SER A N 16
ATOM 20157 C CA . SER A 1 54 ? 2.356 9.612 -16.191 1.00 0.00 58 SER A CA 16
ATOM 20158 C C . SER A 1 54 ? 1.044 8.826 -16.232 1.00 0.00 58 SER A C 16
ATOM 20159 O O . SER A 1 54 ? 0.614 8.348 -17.283 1.00 0.00 58 SER A O 16
ATOM 20167 N N . GLN A 1 55 ? 0.422 8.685 -15.074 1.00 0.00 59 GLN A N 16
ATOM 20168 C CA . GLN A 1 55 ? -0.845 7.979 -14.959 1.00 0.00 59 GLN A CA 16
ATOM 20169 C C . GLN A 1 55 ? -1.883 8.882 -14.311 1.00 0.00 59 GLN A C 16
ATOM 20170 O O . GLN A 1 55 ? -2.321 8.628 -13.190 1.00 0.00 59 GLN A O 16
ATOM 20184 N N . ASN A 1 56 ? -2.262 9.941 -15.022 1.00 0.00 60 ASN A N 16
ATOM 20185 C CA . ASN A 1 56 ? -3.189 10.943 -14.492 1.00 0.00 60 ASN A CA 16
ATOM 20186 C C . ASN A 1 56 ? -2.571 11.627 -13.280 1.00 0.00 60 ASN A C 16
ATOM 20187 O O . ASN A 1 56 ? -3.248 11.885 -12.287 1.00 0.00 60 ASN A O 16
ATOM 20198 N N . THR A 1 57 ? -1.282 11.923 -13.374 1.00 0.00 61 THR A N 16
ATOM 20199 C CA . THR A 1 57 ? -0.549 12.497 -12.257 1.00 0.00 61 THR A CA 16
ATOM 20200 C C . THR A 1 57 ? -0.789 14.003 -12.147 1.00 0.00 61 THR A C 16
ATOM 20201 O O . THR A 1 57 ? -0.739 14.569 -11.062 1.00 0.00 61 THR A O 16
ATOM 20212 N N . ASN A 1 58 ? -1.085 14.651 -13.261 1.00 0.00 62 ASN A N 16
ATOM 20213 C CA . ASN A 1 58 ? -1.292 16.095 -13.253 1.00 0.00 62 ASN A CA 16
ATOM 20214 C C . ASN A 1 58 ? -2.726 16.440 -12.884 1.00 0.00 62 ASN A C 16
ATOM 20215 O O . ASN A 1 58 ? -3.212 17.534 -13.162 1.00 0.00 62 ASN A O 16
ATOM 20226 N N . VAL A 1 59 ? -3.389 15.491 -12.244 1.00 0.00 63 VAL A N 16
ATOM 20227 C CA . VAL A 1 59 ? -4.726 15.694 -11.708 1.00 0.00 63 VAL A CA 16
ATOM 20228 C C . VAL A 1 59 ? -4.840 15.058 -10.342 1.00 0.00 63 VAL A C 16
ATOM 20229 O O . VAL A 1 59 ? -5.151 15.713 -9.349 1.00 0.00 63 VAL A O 16
ATOM 20242 N N . ASP A 1 60 ? -4.572 13.778 -10.321 1.00 0.00 64 ASP A N 16
ATOM 20243 C CA . ASP A 1 60 ? -4.605 12.987 -9.113 1.00 0.00 64 ASP A CA 16
ATOM 20244 C C . ASP A 1 60 ? -3.302 12.223 -9.009 1.00 0.00 64 ASP A C 16
ATOM 20245 O O . ASP A 1 60 ? -2.346 12.521 -9.719 1.00 0.00 64 ASP A O 16
ATOM 20254 N N . LYS A 1 61 ? -3.260 11.243 -8.134 1.00 0.00 65 LYS A N 16
ATOM 20255 C CA . LYS A 1 61 ? -2.043 10.487 -7.899 1.00 0.00 65 LYS A CA 16
ATOM 20256 C C . LYS A 1 61 ? -2.358 9.023 -7.684 1.00 0.00 65 LYS A C 16
ATOM 20257 O O . LYS A 1 61 ? -3.055 8.667 -6.735 1.00 0.00 65 LYS A O 16
ATOM 20276 N N . PRO A 1 62 ? -1.868 8.164 -8.579 1.00 0.00 66 PRO A N 16
ATOM 20277 C CA . PRO A 1 62 ? -2.025 6.717 -8.456 1.00 0.00 66 PRO A CA 16
ATOM 20278 C C . PRO A 1 62 ? -1.305 6.171 -7.232 1.00 0.00 66 PRO A C 16
ATOM 20279 O O . PRO A 1 62 ? -0.099 6.380 -7.059 1.00 0.00 66 PRO A O 16
ATOM 20290 N N . LEU A 1 63 ? -2.046 5.482 -6.386 1.00 0.00 67 LEU A N 16
ATOM 20291 C CA . LEU A 1 63 ? -1.479 4.866 -5.204 1.00 0.00 67 LEU A CA 16
ATOM 20292 C C . LEU A 1 63 ? -1.786 3.381 -5.200 1.00 0.00 67 LEU A C 16
ATOM 20293 O O . LEU A 1 63 ? -2.927 2.979 -4.980 1.00 0.00 67 LEU A O 16
ATOM 20309 N N . ARG A 1 64 ? -0.774 2.575 -5.467 1.00 0.00 68 ARG A N 16
ATOM 20310 C CA . ARG A 1 64 ? -0.937 1.135 -5.443 1.00 0.00 68 ARG A CA 16
ATOM 20311 C C . ARG A 1 64 ? -0.481 0.580 -4.107 1.00 0.00 68 ARG A C 16
ATOM 20312 O O . ARG A 1 64 ? 0.716 0.531 -3.818 1.00 0.00 68 ARG A O 16
ATOM 20333 N N . ILE A 1 65 ? -1.444 0.200 -3.281 1.00 0.00 69 ILE A N 16
ATOM 20334 C CA . ILE A 1 65 ? -1.149 -0.458 -2.020 1.00 0.00 69 ILE A CA 16
ATOM 20335 C C . ILE A 1 65 ? -1.058 -1.954 -2.270 1.00 0.00 69 ILE A C 16
ATOM 20336 O O . ILE A 1 65 ? -2.073 -2.619 -2.470 1.00 0.00 69 ILE A O 16
ATOM 20352 N N . ILE A 1 66 ? 0.160 -2.468 -2.287 1.00 0.00 70 ILE A N 16
ATOM 20353 C CA . ILE A 1 66 ? 0.395 -3.856 -2.653 1.00 0.00 70 ILE A CA 16
ATOM 20354 C C . ILE A 1 66 ? 0.691 -4.704 -1.421 1.00 0.00 70 ILE A C 16
ATOM 20355 O O . ILE A 1 66 ? 1.567 -4.367 -0.620 1.00 0.00 70 ILE A O 16
ATOM 20371 N N . GLY A 1 67 ? -0.055 -5.789 -1.269 1.00 0.00 71 GLY A N 16
ATOM 20372 C CA . GLY A 1 67 ? 0.142 -6.695 -0.159 1.00 0.00 71 GLY A CA 16
ATOM 20373 C C . GLY A 1 67 ? -1.002 -7.681 -0.034 1.00 0.00 71 GLY A C 16
ATOM 20374 O O . GLY A 1 67 ? -1.536 -8.144 -1.039 1.00 0.00 71 GLY A O 16
ATOM 20378 N N . ASP A 1 68 ? -1.379 -8.001 1.195 1.00 0.00 72 ASP A N 16
ATOM 20379 C CA . ASP A 1 68 ? -2.517 -8.864 1.451 1.00 0.00 72 ASP A CA 16
ATOM 20380 C C . ASP A 1 68 ? -3.772 -8.023 1.608 1.00 0.00 72 ASP A C 16
ATOM 20381 O O . ASP A 1 68 ? -3.677 -6.896 2.090 1.00 0.00 72 ASP A O 16
ATOM 20390 N N . PRO A 1 69 ? -4.957 -8.535 1.236 1.00 0.00 73 PRO A N 16
ATOM 20391 C CA . PRO A 1 69 ? -6.203 -7.758 1.297 1.00 0.00 73 PRO A CA 16
ATOM 20392 C C . PRO A 1 69 ? -6.393 -7.074 2.646 1.00 0.00 73 PRO A C 16
ATOM 20393 O O . PRO A 1 69 ? -6.814 -5.919 2.715 1.00 0.00 73 PRO A O 16
ATOM 20404 N N . TYR A 1 70 ? -6.037 -7.784 3.708 1.00 0.00 74 TYR A N 16
ATOM 20405 C CA . TYR A 1 70 ? -6.220 -7.289 5.061 1.00 0.00 74 TYR A CA 16
ATOM 20406 C C . TYR A 1 70 ? -5.364 -6.047 5.318 1.00 0.00 74 TYR A C 16
ATOM 20407 O O . TYR A 1 70 ? -5.887 -4.994 5.687 1.00 0.00 74 TYR A O 16
ATOM 20425 N N . LYS A 1 71 ? -4.054 -6.161 5.116 1.00 0.00 75 LYS A N 16
ATOM 20426 C CA . LYS A 1 71 ? -3.167 -5.022 5.325 1.00 0.00 75 LYS A CA 16
ATOM 20427 C C . LYS A 1 71 ? -3.409 -3.935 4.287 1.00 0.00 75 LYS A C 16
ATOM 20428 O O . LYS A 1 71 ? -3.264 -2.759 4.591 1.00 0.00 75 LYS A O 16
ATOM 20447 N N . VAL A 1 72 ? -3.796 -4.320 3.075 1.00 0.00 76 VAL A N 16
ATOM 20448 C CA . VAL A 1 72 ? -4.089 -3.345 2.030 1.00 0.00 76 VAL A CA 16
ATOM 20449 C C . VAL A 1 72 ? -5.302 -2.512 2.420 1.00 0.00 76 VAL A C 16
ATOM 20450 O O . VAL A 1 72 ? -5.328 -1.298 2.220 1.00 0.00 76 VAL A O 16
ATOM 20463 N N . GLN A 1 73 ? -6.292 -3.172 3.003 1.00 0.00 77 GLN A N 16
ATOM 20464 C CA . GLN A 1 73 ? -7.480 -2.498 3.492 1.00 0.00 77 GLN A CA 16
ATOM 20465 C C . GLN A 1 73 ? -7.114 -1.557 4.631 1.00 0.00 77 GLN A C 16
ATOM 20466 O O . GLN A 1 73 ? -7.447 -0.371 4.597 1.00 0.00 77 GLN A O 16
ATOM 20480 N N . GLN A 1 74 ? -6.405 -2.080 5.628 1.00 0.00 78 GLN A N 16
ATOM 20481 C CA . GLN A 1 74 ? -6.034 -1.278 6.787 1.00 0.00 78 GLN A CA 16
ATOM 20482 C C . GLN A 1 74 ? -5.129 -0.127 6.381 1.00 0.00 78 GLN A C 16
ATOM 20483 O O . GLN A 1 74 ? -5.210 0.967 6.934 1.00 0.00 78 GLN A O 16
ATOM 20497 N N . ALA A 1 75 ? -4.280 -0.373 5.401 1.00 0.00 79 ALA A N 16
ATOM 20498 C CA . ALA A 1 75 ? -3.365 0.637 4.915 1.00 0.00 79 ALA A CA 16
ATOM 20499 C C . ALA A 1 75 ? -4.106 1.709 4.118 1.00 0.00 79 ALA A C 16
ATOM 20500 O O . ALA A 1 75 ? -3.759 2.889 4.171 1.00 0.00 79 ALA A O 16
ATOM 20507 N N . CYS A 1 76 ? -5.135 1.293 3.390 1.00 0.00 80 CYS A N 16
ATOM 20508 C CA . CYS A 1 76 ? -5.918 2.213 2.575 1.00 0.00 80 CYS A CA 16
ATOM 20509 C C . CYS A 1 76 ? -6.790 3.106 3.441 1.00 0.00 80 CYS A C 16
ATOM 20510 O O . CYS A 1 76 ? -6.839 4.315 3.232 1.00 0.00 80 CYS A O 16
ATOM 20518 N N . GLU A 1 77 ? -7.466 2.525 4.420 1.00 0.00 81 GLU A N 16
ATOM 20519 C CA . GLU A 1 77 ? -8.289 3.312 5.327 1.00 0.00 81 GLU A CA 16
ATOM 20520 C C . GLU A 1 77 ? -7.406 4.218 6.181 1.00 0.00 81 GLU A C 16
ATOM 20521 O O . GLU A 1 77 ? -7.855 5.238 6.697 1.00 0.00 81 GLU A O 16
ATOM 20533 N N . MET A 1 78 ? -6.147 3.830 6.311 1.00 0.00 82 MET A N 16
ATOM 20534 C CA . MET A 1 78 ? -5.159 4.632 7.019 1.00 0.00 82 MET A CA 16
ATOM 20535 C C . MET A 1 78 ? -4.799 5.874 6.206 1.00 0.00 82 MET A C 16
ATOM 20536 O O . MET A 1 78 ? -4.926 6.997 6.690 1.00 0.00 82 MET A O 16
ATOM 20550 N N . VAL A 1 79 ? -4.368 5.671 4.962 1.00 0.00 83 VAL A N 16
ATOM 20551 C CA . VAL A 1 79 ? -3.986 6.790 4.103 1.00 0.00 83 VAL A CA 16
ATOM 20552 C C . VAL A 1 79 ? -5.198 7.648 3.752 1.00 0.00 83 VAL A C 16
ATOM 20553 O O . VAL A 1 79 ? -5.092 8.869 3.651 1.00 0.00 83 VAL A O 16
ATOM 20566 N N . MET A 1 80 ? -6.355 7.008 3.591 1.00 0.00 84 MET A N 16
ATOM 20567 C CA . MET A 1 80 ? -7.595 7.729 3.331 1.00 0.00 84 MET A CA 16
ATOM 20568 C C . MET A 1 80 ? -7.932 8.645 4.495 1.00 0.00 84 MET A C 16
ATOM 20569 O O . MET A 1 80 ? -8.418 9.757 4.298 1.00 0.00 84 MET A O 16
ATOM 20583 N N . ASP A 1 81 ? -7.657 8.176 5.709 1.00 0.00 85 ASP A N 16
ATOM 20584 C CA . ASP A 1 81 ? -7.942 8.966 6.905 1.00 0.00 85 ASP A CA 16
ATOM 20585 C C . ASP A 1 81 ? -7.074 10.214 6.951 1.00 0.00 85 ASP A C 16
ATOM 20586 O O . ASP A 1 81 ? -7.560 11.304 7.228 1.00 0.00 85 ASP A O 16
ATOM 20595 N N . ILE A 1 82 ? -5.790 10.046 6.653 1.00 0.00 86 ILE A N 16
ATOM 20596 C CA . ILE A 1 82 ? -4.846 11.161 6.655 1.00 0.00 86 ILE A CA 16
ATOM 20597 C C . ILE A 1 82 ? -5.271 12.233 5.651 1.00 0.00 86 ILE A C 16
ATOM 20598 O O . ILE A 1 82 ? -5.044 13.425 5.858 1.00 0.00 86 ILE A O 16
ATOM 20614 N N . LEU A 1 83 ? -5.911 11.796 4.577 1.00 0.00 87 LEU A N 16
ATOM 20615 C CA . LEU A 1 83 ? -6.325 12.690 3.504 1.00 0.00 87 LEU A CA 16
ATOM 20616 C C . LEU A 1 83 ? -7.627 13.413 3.825 1.00 0.00 87 LEU A C 16
ATOM 20617 O O . LEU A 1 83 ? -7.837 14.546 3.391 1.00 0.00 87 LEU A O 16
ATOM 20633 N N . ARG A 1 84 ? -8.504 12.763 4.575 1.00 0.00 88 ARG A N 16
ATOM 20634 C CA . ARG A 1 84 ? -9.805 13.343 4.877 1.00 0.00 88 ARG A CA 16
ATOM 20635 C C . ARG A 1 84 ? -9.791 14.049 6.222 1.00 0.00 88 ARG A C 16
ATOM 20636 O O . ARG A 1 84 ? -10.758 14.705 6.606 1.00 0.00 88 ARG A O 16
ATOM 20657 N N . GLU A 1 85 ? -8.687 13.921 6.921 1.00 0.00 89 GLU A N 16
ATOM 20658 C CA . GLU A 1 85 ? -8.514 14.565 8.209 1.00 0.00 89 GLU A CA 16
ATOM 20659 C C . GLU A 1 85 ? -7.832 15.914 8.030 1.00 0.00 89 GLU A C 16
ATOM 20660 O O . GLU A 1 85 ? -8.546 16.939 7.970 1.00 0.00 89 GLU A O 16
ATOM 20673 N N . GLY A 1 1 ? 0.906 -18.930 2.052 1.00 0.00 5 GLY A N 17
ATOM 20674 C CA . GLY A 1 1 ? 0.253 -17.659 1.842 1.00 0.00 5 GLY A CA 17
ATOM 20675 C C . GLY A 1 1 ? -1.000 -17.530 2.676 1.00 0.00 5 GLY A C 17
ATOM 20676 O O . GLY A 1 1 ? -0.921 -17.337 3.888 1.00 0.00 5 GLY A O 17
ATOM 20680 N N . GLN A 1 2 ? -2.152 -17.667 2.024 1.00 0.00 6 GLN A N 17
ATOM 20681 C CA . GLN A 1 2 ? -3.451 -17.522 2.679 1.00 0.00 6 GLN A CA 17
ATOM 20682 C C . GLN A 1 2 ? -3.531 -16.167 3.383 1.00 0.00 6 GLN A C 17
ATOM 20683 O O . GLN A 1 2 ? -3.724 -16.089 4.598 1.00 0.00 6 GLN A O 17
ATOM 20697 N N . PHE A 1 3 ? -3.377 -15.104 2.590 1.00 0.00 7 PHE A N 17
ATOM 20698 C CA . PHE A 1 3 ? -3.340 -13.733 3.098 1.00 0.00 7 PHE A CA 17
ATOM 20699 C C . PHE A 1 3 ? -2.163 -13.571 4.057 1.00 0.00 7 PHE A C 17
ATOM 20700 O O . PHE A 1 3 ? -1.028 -13.390 3.619 1.00 0.00 7 PHE A O 17
ATOM 20717 N N . HIS A 1 4 ? -2.449 -13.668 5.360 1.00 0.00 8 HIS A N 17
ATOM 20718 C CA . HIS A 1 4 ? -1.418 -13.710 6.398 1.00 0.00 8 HIS A CA 17
ATOM 20719 C C . HIS A 1 4 ? -0.619 -12.402 6.463 1.00 0.00 8 HIS A C 17
ATOM 20720 O O . HIS A 1 4 ? -0.861 -11.469 5.699 1.00 0.00 8 HIS A O 17
ATOM 20735 N N . ASP A 1 5 ? 0.301 -12.315 7.419 1.00 0.00 9 ASP A N 17
ATOM 20736 C CA . ASP A 1 5 ? 1.131 -11.126 7.578 1.00 0.00 9 ASP A CA 17
ATOM 20737 C C . ASP A 1 5 ? 2.553 -11.388 7.112 1.00 0.00 9 ASP A C 17
ATOM 20738 O O . ASP A 1 5 ? 3.422 -11.733 7.917 1.00 0.00 9 ASP A O 17
ATOM 20747 N N . ASN A 1 6 ? 2.782 -11.220 5.816 1.00 0.00 10 ASN A N 17
ATOM 20748 C CA . ASN A 1 6 ? 4.107 -11.400 5.228 1.00 0.00 10 ASN A CA 17
ATOM 20749 C C . ASN A 1 6 ? 4.045 -11.153 3.730 1.00 0.00 10 ASN A C 17
ATOM 20750 O O . ASN A 1 6 ? 4.422 -10.084 3.247 1.00 0.00 10 ASN A O 17
ATOM 20761 N N . ALA A 1 7 ? 3.529 -12.140 3.013 1.00 0.00 11 ALA A N 17
ATOM 20762 C CA . ALA A 1 7 ? 3.421 -12.080 1.565 1.00 0.00 11 ALA A CA 17
ATOM 20763 C C . ALA A 1 7 ? 2.623 -13.271 1.064 1.00 0.00 11 ALA A C 17
ATOM 20764 O O . ALA A 1 7 ? 3.144 -14.383 0.976 1.00 0.00 11 ALA A O 17
ATOM 20771 N N . ASN A 1 8 ? 1.352 -13.045 0.779 1.00 0.00 12 ASN A N 17
ATOM 20772 C CA . ASN A 1 8 ? 0.485 -14.099 0.275 1.00 0.00 12 ASN A CA 17
ATOM 20773 C C . ASN A 1 8 ? 0.930 -14.549 -1.117 1.00 0.00 12 ASN A C 17
ATOM 20774 O O . ASN A 1 8 ? 0.899 -13.782 -2.078 1.00 0.00 12 ASN A O 17
ATOM 20785 N N . GLY A 1 9 ? 1.379 -15.795 -1.202 1.00 0.00 13 GLY A N 17
ATOM 20786 C CA . GLY A 1 9 ? 1.850 -16.333 -2.463 1.00 0.00 13 GLY A CA 17
ATOM 20787 C C . GLY A 1 9 ? 3.333 -16.088 -2.668 1.00 0.00 13 GLY A C 17
ATOM 20788 O O . GLY A 1 9 ? 4.172 -16.856 -2.189 1.00 0.00 13 GLY A O 17
ATOM 20792 N N . GLY A 1 10 ? 3.653 -15.015 -3.375 1.00 0.00 14 GLY A N 17
ATOM 20793 C CA . GLY A 1 10 ? 5.039 -14.662 -3.611 1.00 0.00 14 GLY A CA 17
ATOM 20794 C C . GLY A 1 10 ? 5.409 -13.362 -2.928 1.00 0.00 14 GLY A C 17
ATOM 20795 O O . GLY A 1 10 ? 5.955 -13.363 -1.824 1.00 0.00 14 GLY A O 17
ATOM 20799 N N . GLN A 1 11 ? 5.121 -12.251 -3.586 1.00 0.00 15 GLN A N 17
ATOM 20800 C CA . GLN A 1 11 ? 5.320 -10.940 -2.992 1.00 0.00 15 GLN A CA 17
ATOM 20801 C C . GLN A 1 11 ? 4.051 -10.118 -3.144 1.00 0.00 15 GLN A C 17
ATOM 20802 O O . GLN A 1 11 ? 3.709 -9.707 -4.256 1.00 0.00 15 GLN A O 17
ATOM 20816 N N . ASN A 1 12 ? 3.353 -9.902 -2.030 1.00 0.00 16 ASN A N 17
ATOM 20817 C CA . ASN A 1 12 ? 2.109 -9.130 -2.023 1.00 0.00 16 ASN A CA 17
ATOM 20818 C C . ASN A 1 12 ? 1.019 -9.850 -2.824 1.00 0.00 16 ASN A C 17
ATOM 20819 O O . ASN A 1 12 ? 1.217 -10.968 -3.297 1.00 0.00 16 ASN A O 17
ATOM 20830 N N . GLY A 1 13 ? -0.138 -9.213 -2.957 1.00 0.00 17 GLY A N 17
ATOM 20831 C CA . GLY A 1 13 ? -1.225 -9.805 -3.711 1.00 0.00 17 GLY A CA 17
ATOM 20832 C C . GLY A 1 13 ? -2.319 -8.804 -4.013 1.00 0.00 17 GLY A C 17
ATOM 20833 O O . GLY A 1 13 ? -2.478 -8.373 -5.154 1.00 0.00 17 GLY A O 17
ATOM 20837 N N . THR A 1 14 ? -3.061 -8.422 -2.985 1.00 0.00 18 THR A N 17
ATOM 20838 C CA . THR A 1 14 ? -4.135 -7.459 -3.135 1.00 0.00 18 THR A CA 17
ATOM 20839 C C . THR A 1 14 ? -3.574 -6.058 -3.346 1.00 0.00 18 THR A C 17
ATOM 20840 O O . THR A 1 14 ? -2.628 -5.650 -2.667 1.00 0.00 18 THR A O 17
ATOM 20851 N N . VAL A 1 15 ? -4.139 -5.342 -4.305 1.00 0.00 19 VAL A N 17
ATOM 20852 C CA . VAL A 1 15 ? -3.728 -3.981 -4.581 1.00 0.00 19 VAL A CA 17
ATOM 20853 C C . VAL A 1 15 ? -4.939 -3.049 -4.638 1.00 0.00 19 VAL A C 17
ATOM 20854 O O . VAL A 1 15 ? -5.898 -3.295 -5.371 1.00 0.00 19 VAL A O 17
ATOM 20867 N N . GLN A 1 16 ? -4.909 -2.006 -3.823 1.00 0.00 20 GLN A N 17
ATOM 20868 C CA . GLN A 1 16 ? -5.939 -0.978 -3.854 1.00 0.00 20 GLN A CA 17
ATOM 20869 C C . GLN A 1 16 ? -5.363 0.313 -4.403 1.00 0.00 20 GLN A C 17
ATOM 20870 O O . GLN A 1 16 ? -4.461 0.899 -3.804 1.00 0.00 20 GLN A O 17
ATOM 20884 N N . GLU A 1 17 ? -5.851 0.731 -5.562 1.00 0.00 21 GLU A N 17
ATOM 20885 C CA . GLU A 1 17 ? -5.434 1.995 -6.139 1.00 0.00 21 GLU A CA 17
ATOM 20886 C C . GLU A 1 17 ? -6.341 3.115 -5.676 1.00 0.00 21 GLU A C 17
ATOM 20887 O O . GLU A 1 17 ? -7.539 3.122 -5.961 1.00 0.00 21 GLU A O 17
ATOM 20899 N N . ILE A 1 18 ? -5.767 4.050 -4.945 1.00 0.00 22 ILE A N 17
ATOM 20900 C CA . ILE A 1 18 ? -6.524 5.176 -4.428 1.00 0.00 22 ILE A CA 17
ATOM 20901 C C . ILE A 1 18 ? -6.224 6.420 -5.249 1.00 0.00 22 ILE A C 17
ATOM 20902 O O . ILE A 1 18 ? -5.074 6.665 -5.602 1.00 0.00 22 ILE A O 17
ATOM 20918 N N . MET A 1 19 ? -7.258 7.187 -5.563 1.00 0.00 23 MET A N 17
ATOM 20919 C CA . MET A 1 19 ? -7.103 8.440 -6.280 1.00 0.00 23 MET A CA 17
ATOM 20920 C C . MET A 1 19 ? -6.891 9.558 -5.277 1.00 0.00 23 MET A C 17
ATOM 20921 O O . MET A 1 19 ? -7.850 10.107 -4.731 1.00 0.00 23 MET A O 17
ATOM 20935 N N . ILE A 1 20 ? -5.637 9.866 -5.015 1.00 0.00 24 ILE A N 17
ATOM 20936 C CA . ILE A 1 20 ? -5.293 10.842 -3.998 1.00 0.00 24 ILE A CA 17
ATOM 20937 C C . ILE A 1 20 ? -5.507 12.259 -4.507 1.00 0.00 24 ILE A C 17
ATOM 20938 O O . ILE A 1 20 ? -5.046 12.605 -5.590 1.00 0.00 24 ILE A O 17
ATOM 20954 N N . PRO A 1 21 ? -6.230 13.089 -3.741 1.00 0.00 25 PRO A N 17
ATOM 20955 C CA . PRO A 1 21 ? -6.357 14.510 -4.041 1.00 0.00 25 PRO A CA 17
ATOM 20956 C C . PRO A 1 21 ? -4.985 15.149 -4.209 1.00 0.00 25 PRO A C 17
ATOM 20957 O O . PRO A 1 21 ? -4.136 15.043 -3.323 1.00 0.00 25 PRO A O 17
ATOM 20968 N N . ALA A 1 22 ? -4.774 15.805 -5.347 1.00 0.00 26 ALA A N 17
ATOM 20969 C CA . ALA A 1 22 ? -3.466 16.357 -5.697 1.00 0.00 26 ALA A CA 17
ATOM 20970 C C . ALA A 1 22 ? -2.957 17.339 -4.645 1.00 0.00 26 ALA A C 17
ATOM 20971 O O . ALA A 1 22 ? -1.749 17.501 -4.473 1.00 0.00 26 ALA A O 17
ATOM 20978 N N . GLY A 1 23 ? -3.876 17.984 -3.941 1.00 0.00 27 GLY A N 17
ATOM 20979 C CA . GLY A 1 23 ? -3.493 18.895 -2.878 1.00 0.00 27 GLY A CA 17
ATOM 20980 C C . GLY A 1 23 ? -3.147 18.172 -1.590 1.00 0.00 27 GLY A C 17
ATOM 20981 O O . GLY A 1 23 ? -2.305 18.628 -0.818 1.00 0.00 27 GLY A O 17
ATOM 20985 N N . LYS A 1 24 ? -3.786 17.032 -1.363 1.00 0.00 28 LYS A N 17
ATOM 20986 C CA . LYS A 1 24 ? -3.574 16.265 -0.140 1.00 0.00 28 LYS A CA 17
ATOM 20987 C C . LYS A 1 24 ? -2.432 15.269 -0.304 1.00 0.00 28 LYS A C 17
ATOM 20988 O O . LYS A 1 24 ? -2.038 14.602 0.651 1.00 0.00 28 LYS A O 17
ATOM 21007 N N . ALA A 1 25 ? -1.893 15.193 -1.516 1.00 0.00 29 ALA A N 17
ATOM 21008 C CA . ALA A 1 25 ? -0.818 14.257 -1.834 1.00 0.00 29 ALA A CA 17
ATOM 21009 C C . ALA A 1 25 ? 0.393 14.462 -0.932 1.00 0.00 29 ALA A C 17
ATOM 21010 O O . ALA A 1 25 ? 1.131 13.519 -0.645 1.00 0.00 29 ALA A O 17
ATOM 21017 N N . GLY A 1 26 ? 0.579 15.693 -0.472 1.00 0.00 30 GLY A N 17
ATOM 21018 C CA . GLY A 1 26 ? 1.701 16.004 0.391 1.00 0.00 30 GLY A CA 17
ATOM 21019 C C . GLY A 1 26 ? 1.663 15.243 1.706 1.00 0.00 30 GLY A C 17
ATOM 21020 O O . GLY A 1 26 ? 2.706 14.984 2.303 1.00 0.00 30 GLY A O 17
ATOM 21024 N N . LEU A 1 27 ? 0.468 14.861 2.145 1.00 0.00 31 LEU A N 17
ATOM 21025 C CA . LEU A 1 27 ? 0.311 14.159 3.415 1.00 0.00 31 LEU A CA 17
ATOM 21026 C C . LEU A 1 27 ? 0.674 12.685 3.284 1.00 0.00 31 LEU A C 17
ATOM 21027 O O . LEU A 1 27 ? 1.302 12.118 4.176 1.00 0.00 31 LEU A O 17
ATOM 21043 N N . VAL A 1 28 ? 0.284 12.073 2.170 1.00 0.00 32 VAL A N 17
ATOM 21044 C CA . VAL A 1 28 ? 0.592 10.663 1.927 1.00 0.00 32 VAL A CA 17
ATOM 21045 C C . VAL A 1 28 ? 2.094 10.474 1.778 1.00 0.00 32 VAL A C 17
ATOM 21046 O O . VAL A 1 28 ? 2.660 9.483 2.237 1.00 0.00 32 VAL A O 17
ATOM 21059 N N . ILE A 1 29 ? 2.734 11.438 1.128 1.00 0.00 33 ILE A N 17
ATOM 21060 C CA . ILE A 1 29 ? 4.181 11.430 0.991 1.00 0.00 33 ILE A CA 17
ATOM 21061 C C . ILE A 1 29 ? 4.821 11.771 2.332 1.00 0.00 33 ILE A C 17
ATOM 21062 O O . ILE A 1 29 ? 5.793 11.146 2.760 1.00 0.00 33 ILE A O 17
ATOM 21078 N N . GLY A 1 30 ? 4.243 12.762 2.997 1.00 0.00 34 GLY A N 17
ATOM 21079 C CA . GLY A 1 30 ? 4.694 13.152 4.314 1.00 0.00 34 GLY A CA 17
ATOM 21080 C C . GLY A 1 30 ? 5.566 14.371 4.289 1.00 0.00 34 GLY A C 17
ATOM 21081 O O . GLY A 1 30 ? 6.555 14.454 5.016 1.00 0.00 34 GLY A O 17
ATOM 21085 N N . LYS A 1 31 ? 5.187 15.315 3.441 1.00 0.00 35 LYS A N 17
ATOM 21086 C CA . LYS A 1 31 ? 5.899 16.572 3.290 1.00 0.00 35 LYS A CA 17
ATOM 21087 C C . LYS A 1 31 ? 7.387 16.343 3.019 1.00 0.00 35 LYS A C 17
ATOM 21088 O O . LYS A 1 31 ? 8.241 17.089 3.497 1.00 0.00 35 LYS A O 17
ATOM 21107 N N . GLY A 1 32 ? 7.691 15.304 2.253 1.00 0.00 36 GLY A N 17
ATOM 21108 C CA . GLY A 1 32 ? 9.074 14.991 1.951 1.00 0.00 36 GLY A CA 17
ATOM 21109 C C . GLY A 1 32 ? 9.252 13.553 1.522 1.00 0.00 36 GLY A C 17
ATOM 21110 O O . GLY A 1 32 ? 9.875 13.279 0.496 1.00 0.00 36 GLY A O 17
ATOM 21114 N N . GLY A 1 33 ? 8.688 12.632 2.293 1.00 0.00 37 GLY A N 17
ATOM 21115 C CA . GLY A 1 33 ? 8.805 11.225 1.956 1.00 0.00 37 GLY A CA 17
ATOM 21116 C C . GLY A 1 33 ? 8.901 10.319 3.169 1.00 0.00 37 GLY A C 17
ATOM 21117 O O . GLY A 1 33 ? 8.880 9.097 3.037 1.00 0.00 37 GLY A O 17
ATOM 21121 N N . GLU A 1 34 ? 9.005 10.906 4.351 1.00 0.00 38 GLU A N 17
ATOM 21122 C CA . GLU A 1 34 ? 9.124 10.121 5.571 1.00 0.00 38 GLU A CA 17
ATOM 21123 C C . GLU A 1 34 ? 7.862 9.310 5.855 1.00 0.00 38 GLU A C 17
ATOM 21124 O O . GLU A 1 34 ? 7.945 8.147 6.252 1.00 0.00 38 GLU A O 17
ATOM 21136 N N . THR A 1 35 ? 6.699 9.911 5.631 1.00 0.00 39 THR A N 17
ATOM 21137 C CA . THR A 1 35 ? 5.434 9.246 5.906 1.00 0.00 39 THR A CA 17
ATOM 21138 C C . THR A 1 35 ? 5.266 7.998 5.045 1.00 0.00 39 THR A C 17
ATOM 21139 O O . THR A 1 35 ? 5.065 6.909 5.576 1.00 0.00 39 THR A O 17
ATOM 21150 N N . ILE A 1 36 ? 5.382 8.150 3.724 1.00 0.00 40 ILE A N 17
ATOM 21151 C CA . ILE A 1 36 ? 5.224 7.017 2.807 1.00 0.00 40 ILE A CA 17
ATOM 21152 C C . ILE A 1 36 ? 6.232 5.904 3.123 1.00 0.00 40 ILE A C 17
ATOM 21153 O O . ILE A 1 36 ? 5.950 4.717 2.945 1.00 0.00 40 ILE A O 17
ATOM 21169 N N . LYS A 1 37 ? 7.393 6.299 3.624 1.00 0.00 41 LYS A N 17
ATOM 21170 C CA . LYS A 1 37 ? 8.426 5.354 4.014 1.00 0.00 41 LYS A CA 17
ATOM 21171 C C . LYS A 1 37 ? 7.988 4.595 5.269 1.00 0.00 41 LYS A C 17
ATOM 21172 O O . LYS A 1 37 ? 8.150 3.381 5.360 1.00 0.00 41 LYS A O 17
ATOM 21191 N N . GLN A 1 38 ? 7.394 5.319 6.211 1.00 0.00 42 GLN A N 17
ATOM 21192 C CA . GLN A 1 38 ? 6.932 4.737 7.466 1.00 0.00 42 GLN A CA 17
ATOM 21193 C C . GLN A 1 38 ? 5.740 3.818 7.234 1.00 0.00 42 GLN A C 17
ATOM 21194 O O . GLN A 1 38 ? 5.622 2.768 7.864 1.00 0.00 42 GLN A O 17
ATOM 21208 N N . LEU A 1 39 ? 4.866 4.224 6.322 1.00 0.00 43 LEU A N 17
ATOM 21209 C CA . LEU A 1 39 ? 3.649 3.477 6.022 1.00 0.00 43 LEU A CA 17
ATOM 21210 C C . LEU A 1 39 ? 3.968 2.043 5.616 1.00 0.00 43 LEU A C 17
ATOM 21211 O O . LEU A 1 39 ? 3.324 1.096 6.074 1.00 0.00 43 LEU A O 17
ATOM 21227 N N . GLN A 1 40 ? 4.979 1.892 4.771 1.00 0.00 44 GLN A N 17
ATOM 21228 C CA . GLN A 1 40 ? 5.361 0.584 4.254 1.00 0.00 44 GLN A CA 17
ATOM 21229 C C . GLN A 1 40 ? 5.919 -0.309 5.358 1.00 0.00 44 GLN A C 17
ATOM 21230 O O . GLN A 1 40 ? 5.752 -1.529 5.325 1.00 0.00 44 GLN A O 17
ATOM 21244 N N . GLU A 1 41 ? 6.561 0.303 6.343 1.00 0.00 45 GLU A N 17
ATOM 21245 C CA . GLU A 1 41 ? 7.162 -0.440 7.444 1.00 0.00 45 GLU A CA 17
ATOM 21246 C C . GLU A 1 41 ? 6.113 -0.832 8.482 1.00 0.00 45 GLU A C 17
ATOM 21247 O O . GLU A 1 41 ? 6.102 -1.961 8.975 1.00 0.00 45 GLU A O 17
ATOM 21259 N N . ARG A 1 42 ? 5.229 0.107 8.798 1.00 0.00 46 ARG A N 17
ATOM 21260 C CA . ARG A 1 42 ? 4.260 -0.077 9.875 1.00 0.00 46 ARG A CA 17
ATOM 21261 C C . ARG A 1 42 ? 3.114 -1.010 9.477 1.00 0.00 46 ARG A C 17
ATOM 21262 O O . ARG A 1 42 ? 2.625 -1.783 10.302 1.00 0.00 46 ARG A O 17
ATOM 21283 N N . ALA A 1 43 ? 2.682 -0.938 8.226 1.00 0.00 47 ALA A N 17
ATOM 21284 C CA . ALA A 1 43 ? 1.570 -1.761 7.768 1.00 0.00 47 ALA A CA 17
ATOM 21285 C C . ALA A 1 43 ? 2.064 -3.032 7.090 1.00 0.00 47 ALA A C 17
ATOM 21286 O O . ALA A 1 43 ? 1.308 -3.987 6.911 1.00 0.00 47 ALA A O 17
ATOM 21293 N N . GLY A 1 44 ? 3.336 -3.036 6.704 1.00 0.00 48 GLY A N 17
ATOM 21294 C CA . GLY A 1 44 ? 3.910 -4.193 6.044 1.00 0.00 48 GLY A CA 17
ATOM 21295 C C . GLY A 1 44 ? 3.540 -4.257 4.575 1.00 0.00 48 GLY A C 17
ATOM 21296 O O . GLY A 1 44 ? 3.908 -5.197 3.871 1.00 0.00 48 GLY A O 17
ATOM 21300 N N . VAL A 1 45 ? 2.825 -3.243 4.109 1.00 0.00 49 VAL A N 17
ATOM 21301 C CA . VAL A 1 45 ? 2.358 -3.193 2.733 1.00 0.00 49 VAL A CA 17
ATOM 21302 C C . VAL A 1 45 ? 3.296 -2.353 1.887 1.00 0.00 49 VAL A C 17
ATOM 21303 O O . VAL A 1 45 ? 4.140 -1.630 2.416 1.00 0.00 49 VAL A O 17
ATOM 21316 N N . LYS A 1 46 ? 3.157 -2.454 0.582 1.00 0.00 50 LYS A N 17
ATOM 21317 C CA . LYS A 1 46 ? 3.890 -1.588 -0.313 1.00 0.00 50 LYS A CA 17
ATOM 21318 C C . LYS A 1 46 ? 2.949 -0.539 -0.880 1.00 0.00 50 LYS A C 17
ATOM 21319 O O . LYS A 1 46 ? 1.932 -0.869 -1.485 1.00 0.00 50 LYS A O 17
ATOM 21338 N N . MET A 1 47 ? 3.283 0.718 -0.677 1.00 0.00 51 MET A N 17
ATOM 21339 C CA . MET A 1 47 ? 2.484 1.808 -1.202 1.00 0.00 51 MET A CA 17
ATOM 21340 C C . MET A 1 47 ? 3.335 2.622 -2.150 1.00 0.00 51 MET A C 17
ATOM 21341 O O . MET A 1 47 ? 4.341 3.208 -1.744 1.00 0.00 51 MET A O 17
ATOM 21355 N N . ILE A 1 48 ? 2.961 2.640 -3.410 1.00 0.00 52 ILE A N 17
ATOM 21356 C CA . ILE A 1 48 ? 3.710 3.394 -4.391 1.00 0.00 52 ILE A CA 17
ATOM 21357 C C . ILE A 1 48 ? 2.965 4.665 -4.778 1.00 0.00 52 ILE A C 17
ATOM 21358 O O . ILE A 1 48 ? 1.949 4.631 -5.475 1.00 0.00 52 ILE A O 17
ATOM 21374 N N . LEU A 1 49 ? 3.457 5.783 -4.275 1.00 0.00 53 LEU A N 17
ATOM 21375 C CA . LEU A 1 49 ? 2.950 7.082 -4.670 1.00 0.00 53 LEU A CA 17
ATOM 21376 C C . LEU A 1 49 ? 3.543 7.442 -6.022 1.00 0.00 53 LEU A C 17
ATOM 21377 O O . LEU A 1 49 ? 4.715 7.806 -6.112 1.00 0.00 53 LEU A O 17
ATOM 21393 N N . ILE A 1 50 ? 2.749 7.308 -7.073 1.00 0.00 54 ILE A N 17
ATOM 21394 C CA . ILE A 1 50 ? 3.226 7.585 -8.418 1.00 0.00 54 ILE A CA 17
ATOM 21395 C C . ILE A 1 50 ? 3.378 9.088 -8.631 1.00 0.00 54 ILE A C 17
ATOM 21396 O O . ILE A 1 50 ? 2.447 9.776 -9.049 1.00 0.00 54 ILE A O 17
ATOM 21412 N N . GLN A 1 51 ? 4.562 9.584 -8.302 1.00 0.00 55 GLN A N 17
ATOM 21413 C CA . GLN A 1 51 ? 4.872 11.001 -8.410 1.00 0.00 55 GLN A CA 17
ATOM 21414 C C . GLN A 1 51 ? 5.673 11.272 -9.674 1.00 0.00 55 GLN A C 17
ATOM 21415 O O . GLN A 1 51 ? 5.542 12.325 -10.297 1.00 0.00 55 GLN A O 17
ATOM 21429 N N . ASP A 1 52 ? 6.516 10.316 -10.039 1.00 0.00 56 ASP A N 17
ATOM 21430 C CA . ASP A 1 52 ? 7.377 10.462 -11.205 1.00 0.00 56 ASP A CA 17
ATOM 21431 C C . ASP A 1 52 ? 6.752 9.796 -12.420 1.00 0.00 56 ASP A C 17
ATOM 21432 O O . ASP A 1 52 ? 7.371 9.697 -13.479 1.00 0.00 56 ASP A O 17
ATOM 21441 N N . GLY A 1 53 ? 5.523 9.331 -12.257 1.00 0.00 57 GLY A N 17
ATOM 21442 C CA . GLY A 1 53 ? 4.809 8.728 -13.362 1.00 0.00 57 GLY A CA 17
ATOM 21443 C C . GLY A 1 53 ? 4.193 9.777 -14.265 1.00 0.00 57 GLY A C 17
ATOM 21444 O O . GLY A 1 53 ? 4.427 10.972 -14.076 1.00 0.00 57 GLY A O 17
ATOM 21448 N N . SER A 1 54 ? 3.397 9.352 -15.231 1.00 0.00 58 SER A N 17
ATOM 21449 C CA . SER A 1 54 ? 2.792 10.289 -16.167 1.00 0.00 58 SER A CA 17
ATOM 21450 C C . SER A 1 54 ? 1.443 9.799 -16.676 1.00 0.00 58 SER A C 17
ATOM 21451 O O . SER A 1 54 ? 1.022 10.137 -17.786 1.00 0.00 58 SER A O 17
ATOM 21459 N N . GLN A 1 55 ? 0.768 9.003 -15.864 1.00 0.00 59 GLN A N 17
ATOM 21460 C CA . GLN A 1 55 ? -0.546 8.492 -16.229 1.00 0.00 59 GLN A CA 17
ATOM 21461 C C . GLN A 1 55 ? -1.652 9.393 -15.688 1.00 0.00 59 GLN A C 17
ATOM 21462 O O . GLN A 1 55 ? -2.544 9.812 -16.428 1.00 0.00 59 GLN A O 17
ATOM 21476 N N . ASN A 1 56 ? -1.585 9.702 -14.403 1.00 0.00 60 ASN A N 17
ATOM 21477 C CA . ASN A 1 56 ? -2.568 10.571 -13.764 1.00 0.00 60 ASN A CA 17
ATOM 21478 C C . ASN A 1 56 ? -1.878 11.452 -12.738 1.00 0.00 60 ASN A C 17
ATOM 21479 O O . ASN A 1 56 ? -2.435 11.765 -11.696 1.00 0.00 60 ASN A O 17
ATOM 21490 N N . THR A 1 57 ? -0.662 11.854 -13.034 1.00 0.00 61 THR A N 17
ATOM 21491 C CA . THR A 1 57 ? 0.164 12.506 -12.040 1.00 0.00 61 THR A CA 17
ATOM 21492 C C . THR A 1 57 ? -0.235 13.959 -11.809 1.00 0.00 61 THR A C 17
ATOM 21493 O O . THR A 1 57 ? -0.103 14.477 -10.705 1.00 0.00 61 THR A O 17
ATOM 21504 N N . ASN A 1 58 ? -0.724 14.618 -12.846 1.00 0.00 62 ASN A N 17
ATOM 21505 C CA . ASN A 1 58 ? -1.124 16.019 -12.725 1.00 0.00 62 ASN A CA 17
ATOM 21506 C C . ASN A 1 58 ? -2.531 16.144 -12.145 1.00 0.00 62 ASN A C 17
ATOM 21507 O O . ASN A 1 58 ? -3.033 17.250 -11.941 1.00 0.00 62 ASN A O 17
ATOM 21518 N N . VAL A 1 59 ? -3.154 15.007 -11.874 1.00 0.00 63 VAL A N 17
ATOM 21519 C CA . VAL A 1 59 ? -4.493 14.972 -11.302 1.00 0.00 63 VAL A CA 17
ATOM 21520 C C . VAL A 1 59 ? -4.489 14.136 -10.027 1.00 0.00 63 VAL A C 17
ATOM 21521 O O . VAL A 1 59 ? -3.504 14.141 -9.287 1.00 0.00 63 VAL A O 17
ATOM 21534 N N . ASP A 1 60 ? -5.594 13.444 -9.765 1.00 0.00 64 ASP A N 17
ATOM 21535 C CA . ASP A 1 60 ? -5.678 12.522 -8.642 1.00 0.00 64 ASP A CA 17
ATOM 21536 C C . ASP A 1 60 ? -4.573 11.482 -8.752 1.00 0.00 64 ASP A C 17
ATOM 21537 O O . ASP A 1 60 ? -4.350 10.909 -9.817 1.00 0.00 64 ASP A O 17
ATOM 21546 N N . LYS A 1 61 ? -3.905 11.232 -7.644 1.00 0.00 65 LYS A N 17
ATOM 21547 C CA . LYS A 1 61 ? -2.639 10.514 -7.662 1.00 0.00 65 LYS A CA 17
ATOM 21548 C C . LYS A 1 61 ? -2.852 9.018 -7.675 1.00 0.00 65 LYS A C 17
ATOM 21549 O O . LYS A 1 61 ? -3.601 8.489 -6.859 1.00 0.00 65 LYS A O 17
ATOM 21568 N N . PRO A 1 62 ? -2.200 8.328 -8.612 1.00 0.00 66 PRO A N 17
ATOM 21569 C CA . PRO A 1 62 ? -2.212 6.870 -8.680 1.00 0.00 66 PRO A CA 17
ATOM 21570 C C . PRO A 1 62 ? -1.447 6.251 -7.512 1.00 0.00 66 PRO A C 17
ATOM 21571 O O . PRO A 1 62 ? -0.215 6.294 -7.471 1.00 0.00 66 PRO A O 17
ATOM 21582 N N . LEU A 1 63 ? -2.176 5.696 -6.558 1.00 0.00 67 LEU A N 17
ATOM 21583 C CA . LEU A 1 63 ? -1.566 5.064 -5.401 1.00 0.00 67 LEU A CA 17
ATOM 21584 C C . LEU A 1 63 ? -1.870 3.576 -5.382 1.00 0.00 67 LEU A C 17
ATOM 21585 O O . LEU A 1 63 ? -2.983 3.172 -5.056 1.00 0.00 67 LEU A O 17
ATOM 21601 N N . ARG A 1 64 ? -0.886 2.765 -5.740 1.00 0.00 68 ARG A N 17
ATOM 21602 C CA . ARG A 1 64 ? -1.048 1.321 -5.693 1.00 0.00 68 ARG A CA 17
ATOM 21603 C C . ARG A 1 64 ? -0.588 0.787 -4.348 1.00 0.00 68 ARG A C 17
ATOM 21604 O O . ARG A 1 64 ? 0.605 0.790 -4.041 1.00 0.00 68 ARG A O 17
ATOM 21625 N N . ILE A 1 65 ? -1.540 0.369 -3.535 1.00 0.00 69 ILE A N 17
ATOM 21626 C CA . ILE A 1 65 ? -1.231 -0.268 -2.269 1.00 0.00 69 ILE A CA 17
ATOM 21627 C C . ILE A 1 65 ? -1.235 -1.773 -2.457 1.00 0.00 69 ILE A C 17
ATOM 21628 O O . ILE A 1 65 ? -2.294 -2.386 -2.574 1.00 0.00 69 ILE A O 17
ATOM 21644 N N . ILE A 1 66 ? -0.056 -2.357 -2.503 1.00 0.00 70 ILE A N 17
ATOM 21645 C CA . ILE A 1 66 ? 0.085 -3.768 -2.807 1.00 0.00 70 ILE A CA 17
ATOM 21646 C C . ILE A 1 66 ? 0.549 -4.529 -1.570 1.00 0.00 70 ILE A C 17
ATOM 21647 O O . ILE A 1 66 ? 1.531 -4.151 -0.934 1.00 0.00 70 ILE A O 17
ATOM 21663 N N . GLY A 1 67 ? -0.169 -5.582 -1.217 1.00 0.00 71 GLY A N 17
ATOM 21664 C CA . GLY A 1 67 ? 0.220 -6.389 -0.080 1.00 0.00 71 GLY A CA 17
ATOM 21665 C C . GLY A 1 67 ? -0.814 -7.444 0.249 1.00 0.00 71 GLY A C 17
ATOM 21666 O O . GLY A 1 67 ? -1.476 -7.969 -0.647 1.00 0.00 71 GLY A O 17
ATOM 21670 N N . ASP A 1 68 ? -0.950 -7.762 1.526 1.00 0.00 72 ASP A N 17
ATOM 21671 C CA . ASP A 1 68 ? -1.943 -8.716 1.973 1.00 0.00 72 ASP A CA 17
ATOM 21672 C C . ASP A 1 68 ? -3.279 -8.006 2.153 1.00 0.00 72 ASP A C 17
ATOM 21673 O O . ASP A 1 68 ? -3.320 -6.885 2.657 1.00 0.00 72 ASP A O 17
ATOM 21682 N N . PRO A 1 69 ? -4.383 -8.658 1.761 1.00 0.00 73 PRO A N 17
ATOM 21683 C CA . PRO A 1 69 ? -5.712 -8.030 1.660 1.00 0.00 73 PRO A CA 17
ATOM 21684 C C . PRO A 1 69 ? -6.074 -7.075 2.804 1.00 0.00 73 PRO A C 17
ATOM 21685 O O . PRO A 1 69 ? -6.419 -5.918 2.562 1.00 0.00 73 PRO A O 17
ATOM 21696 N N . TYR A 1 70 ? -5.974 -7.537 4.045 1.00 0.00 74 TYR A N 17
ATOM 21697 C CA . TYR A 1 70 ? -6.461 -6.744 5.166 1.00 0.00 74 TYR A CA 17
ATOM 21698 C C . TYR A 1 70 ? -5.521 -5.594 5.529 1.00 0.00 74 TYR A C 17
ATOM 21699 O O . TYR A 1 70 ? -5.988 -4.533 5.936 1.00 0.00 74 TYR A O 17
ATOM 21717 N N . LYS A 1 71 ? -4.208 -5.769 5.365 1.00 0.00 75 LYS A N 17
ATOM 21718 C CA . LYS A 1 71 ? -3.286 -4.664 5.642 1.00 0.00 75 LYS A CA 17
ATOM 21719 C C . LYS A 1 71 ? -3.393 -3.609 4.561 1.00 0.00 75 LYS A C 17
ATOM 21720 O O . LYS A 1 71 ? -3.197 -2.430 4.823 1.00 0.00 75 LYS A O 17
ATOM 21739 N N . VAL A 1 72 ? -3.725 -4.032 3.347 1.00 0.00 76 VAL A N 17
ATOM 21740 C CA . VAL A 1 72 ? -3.917 -3.094 2.253 1.00 0.00 76 VAL A CA 17
ATOM 21741 C C . VAL A 1 72 ? -5.085 -2.173 2.575 1.00 0.00 76 VAL A C 17
ATOM 21742 O O . VAL A 1 72 ? -5.022 -0.967 2.353 1.00 0.00 76 VAL A O 17
ATOM 21755 N N . GLN A 1 73 ? -6.133 -2.752 3.141 1.00 0.00 77 GLN A N 17
ATOM 21756 C CA . GLN A 1 73 ? -7.301 -1.997 3.542 1.00 0.00 77 GLN A CA 17
ATOM 21757 C C . GLN A 1 73 ? -7.006 -1.154 4.780 1.00 0.00 77 GLN A C 17
ATOM 21758 O O . GLN A 1 73 ? -7.323 0.035 4.810 1.00 0.00 77 GLN A O 17
ATOM 21772 N N . GLN A 1 74 ? -6.376 -1.746 5.786 1.00 0.00 78 GLN A N 17
ATOM 21773 C CA . GLN A 1 74 ? -6.050 -1.007 7.002 1.00 0.00 78 GLN A CA 17
ATOM 21774 C C . GLN A 1 74 ? -5.117 0.160 6.700 1.00 0.00 78 GLN A C 17
ATOM 21775 O O . GLN A 1 74 ? -5.275 1.252 7.251 1.00 0.00 78 GLN A O 17
ATOM 21789 N N . ALA A 1 75 ? -4.157 -0.073 5.819 1.00 0.00 79 ALA A N 17
ATOM 21790 C CA . ALA A 1 75 ? -3.233 0.971 5.408 1.00 0.00 79 ALA A CA 17
ATOM 21791 C C . ALA A 1 75 ? -3.940 1.991 4.524 1.00 0.00 79 ALA A C 17
ATOM 21792 O O . ALA A 1 75 ? -3.630 3.181 4.560 1.00 0.00 79 ALA A O 17
ATOM 21799 N N . CYS A 1 76 ? -4.906 1.514 3.746 1.00 0.00 80 CYS A N 17
ATOM 21800 C CA . CYS A 1 76 ? -5.709 2.377 2.891 1.00 0.00 80 CYS A CA 17
ATOM 21801 C C . CYS A 1 76 ? -6.467 3.385 3.730 1.00 0.00 80 CYS A C 17
ATOM 21802 O O . CYS A 1 76 ? -6.307 4.585 3.557 1.00 0.00 80 CYS A O 17
ATOM 21810 N N . GLU A 1 77 ? -7.264 2.890 4.664 1.00 0.00 81 GLU A N 17
ATOM 21811 C CA . GLU A 1 77 ? -8.060 3.752 5.524 1.00 0.00 81 GLU A CA 17
ATOM 21812 C C . GLU A 1 77 ? -7.167 4.645 6.363 1.00 0.00 81 GLU A C 17
ATOM 21813 O O . GLU A 1 77 ? -7.544 5.751 6.722 1.00 0.00 81 GLU A O 17
ATOM 21825 N N . MET A 1 78 ? -5.981 4.154 6.665 1.00 0.00 82 MET A N 17
ATOM 21826 C CA . MET A 1 78 ? -5.019 4.918 7.441 1.00 0.00 82 MET A CA 17
ATOM 21827 C C . MET A 1 78 ? -4.608 6.173 6.688 1.00 0.00 82 MET A C 17
ATOM 21828 O O . MET A 1 78 ? -4.660 7.273 7.229 1.00 0.00 82 MET A O 17
ATOM 21842 N N . VAL A 1 79 ? -4.229 6.012 5.430 1.00 0.00 83 VAL A N 17
ATOM 21843 C CA . VAL A 1 79 ? -3.758 7.137 4.639 1.00 0.00 83 VAL A CA 17
ATOM 21844 C C . VAL A 1 79 ? -4.922 7.910 4.028 1.00 0.00 83 VAL A C 17
ATOM 21845 O O . VAL A 1 79 ? -4.886 9.133 3.947 1.00 0.00 83 VAL A O 17
ATOM 21858 N N . MET A 1 80 ? -5.963 7.189 3.629 1.00 0.00 84 MET A N 17
ATOM 21859 C CA . MET A 1 80 ? -7.136 7.802 3.027 1.00 0.00 84 MET A CA 17
ATOM 21860 C C . MET A 1 80 ? -7.848 8.687 4.036 1.00 0.00 84 MET A C 17
ATOM 21861 O O . MET A 1 80 ? -8.365 9.741 3.682 1.00 0.00 84 MET A O 17
ATOM 21875 N N . ASP A 1 81 ? -7.861 8.262 5.296 1.00 0.00 85 ASP A N 17
ATOM 21876 C CA . ASP A 1 81 ? -8.491 9.053 6.355 1.00 0.00 85 ASP A CA 17
ATOM 21877 C C . ASP A 1 81 ? -7.786 10.391 6.510 1.00 0.00 85 ASP A C 17
ATOM 21878 O O . ASP A 1 81 ? -8.431 11.421 6.643 1.00 0.00 85 ASP A O 17
ATOM 21887 N N . ILE A 1 82 ? -6.456 10.365 6.461 1.00 0.00 86 ILE A N 17
ATOM 21888 C CA . ILE A 1 82 ? -5.652 11.582 6.577 1.00 0.00 86 ILE A CA 17
ATOM 21889 C C . ILE A 1 82 ? -5.971 12.549 5.436 1.00 0.00 86 ILE A C 17
ATOM 21890 O O . ILE A 1 82 ? -5.914 13.769 5.593 1.00 0.00 86 ILE A O 17
ATOM 21906 N N . LEU A 1 83 ? -6.325 11.988 4.291 1.00 0.00 87 LEU A N 17
ATOM 21907 C CA . LEU A 1 83 ? -6.581 12.771 3.091 1.00 0.00 87 LEU A CA 17
ATOM 21908 C C . LEU A 1 83 ? -8.039 13.208 3.021 1.00 0.00 87 LEU A C 17
ATOM 21909 O O . LEU A 1 83 ? -8.352 14.289 2.521 1.00 0.00 87 LEU A O 17
ATOM 21925 N N . ARG A 1 84 ? -8.921 12.360 3.529 1.00 0.00 88 ARG A N 17
ATOM 21926 C CA . ARG A 1 84 ? -10.343 12.664 3.586 1.00 0.00 88 ARG A CA 17
ATOM 21927 C C . ARG A 1 84 ? -10.611 13.624 4.733 1.00 0.00 88 ARG A C 17
ATOM 21928 O O . ARG A 1 84 ? -11.670 14.242 4.827 1.00 0.00 88 ARG A O 17
ATOM 21949 N N . GLU A 1 85 ? -9.619 13.745 5.585 1.00 0.00 89 GLU A N 17
ATOM 21950 C CA . GLU A 1 85 ? -9.678 14.624 6.733 1.00 0.00 89 GLU A CA 17
ATOM 21951 C C . GLU A 1 85 ? -9.313 16.040 6.306 1.00 0.00 89 GLU A C 17
ATOM 21952 O O . GLU A 1 85 ? -8.149 16.255 5.905 1.00 0.00 89 GLU A O 17
ATOM 21965 N N . GLY A 1 1 ? -1.394 -14.233 -5.907 1.00 0.00 5 GLY A N 18
ATOM 21966 C CA . GLY A 1 1 ? -0.438 -14.162 -4.827 1.00 0.00 5 GLY A CA 18
ATOM 21967 C C . GLY A 1 1 ? -0.964 -14.881 -3.607 1.00 0.00 5 GLY A C 18
ATOM 21968 O O . GLY A 1 1 ? -2.159 -15.170 -3.531 1.00 0.00 5 GLY A O 18
ATOM 21972 N N . GLN A 1 2 ? -0.091 -15.183 -2.661 1.00 0.00 6 GLN A N 18
ATOM 21973 C CA . GLN A 1 2 ? -0.509 -15.875 -1.450 1.00 0.00 6 GLN A CA 18
ATOM 21974 C C . GLN A 1 2 ? -0.782 -14.884 -0.328 1.00 0.00 6 GLN A C 18
ATOM 21975 O O . GLN A 1 2 ? -1.045 -15.283 0.804 1.00 0.00 6 GLN A O 18
ATOM 21989 N N . PHE A 1 3 ? -0.718 -13.595 -0.662 1.00 0.00 7 PHE A N 18
ATOM 21990 C CA . PHE A 1 3 ? -1.023 -12.514 0.275 1.00 0.00 7 PHE A CA 18
ATOM 21991 C C . PHE A 1 3 ? -0.157 -12.630 1.532 1.00 0.00 7 PHE A C 18
ATOM 21992 O O . PHE A 1 3 ? 1.076 -12.570 1.446 1.00 0.00 7 PHE A O 18
ATOM 22009 N N . HIS A 1 4 ? -0.815 -12.779 2.688 1.00 0.00 8 HIS A N 18
ATOM 22010 C CA . HIS A 1 4 ? -0.157 -13.080 3.960 1.00 0.00 8 HIS A CA 18
ATOM 22011 C C . HIS A 1 4 ? 0.536 -11.860 4.561 1.00 0.00 8 HIS A C 18
ATOM 22012 O O . HIS A 1 4 ? 1.181 -11.067 3.868 1.00 0.00 8 HIS A O 18
ATOM 22027 N N . ASP A 1 5 ? 0.398 -11.728 5.874 1.00 0.00 9 ASP A N 18
ATOM 22028 C CA . ASP A 1 5 ? 0.891 -10.567 6.601 1.00 0.00 9 ASP A CA 18
ATOM 22029 C C . ASP A 1 5 ? 2.412 -10.575 6.699 1.00 0.00 9 ASP A C 18
ATOM 22030 O O . ASP A 1 5 ? 3.026 -9.528 6.884 1.00 0.00 9 ASP A O 18
ATOM 22039 N N . ASN A 1 6 ? 3.023 -11.742 6.546 1.00 0.00 10 ASN A N 18
ATOM 22040 C CA . ASN A 1 6 ? 4.482 -11.829 6.519 1.00 0.00 10 ASN A CA 18
ATOM 22041 C C . ASN A 1 6 ? 5.015 -11.604 5.110 1.00 0.00 10 ASN A C 18
ATOM 22042 O O . ASN A 1 6 ? 6.215 -11.730 4.861 1.00 0.00 10 ASN A O 18
ATOM 22053 N N . ALA A 1 7 ? 4.088 -11.284 4.201 1.00 0.00 11 ALA A N 18
ATOM 22054 C CA . ALA A 1 7 ? 4.403 -10.910 2.821 1.00 0.00 11 ALA A CA 18
ATOM 22055 C C . ALA A 1 7 ? 4.881 -12.096 1.992 1.00 0.00 11 ALA A C 18
ATOM 22056 O O . ALA A 1 7 ? 6.003 -12.574 2.152 1.00 0.00 11 ALA A O 18
ATOM 22063 N N . ASN A 1 8 ? 4.011 -12.577 1.113 1.00 0.00 12 ASN A N 18
ATOM 22064 C CA . ASN A 1 8 ? 4.385 -13.601 0.145 1.00 0.00 12 ASN A CA 18
ATOM 22065 C C . ASN A 1 8 ? 5.456 -13.048 -0.796 1.00 0.00 12 ASN A C 18
ATOM 22066 O O . ASN A 1 8 ? 5.365 -11.902 -1.250 1.00 0.00 12 ASN A O 18
ATOM 22077 N N . GLY A 1 9 ? 6.474 -13.851 -1.065 1.00 0.00 13 GLY A N 18
ATOM 22078 C CA . GLY A 1 9 ? 7.598 -13.394 -1.858 1.00 0.00 13 GLY A CA 18
ATOM 22079 C C . GLY A 1 9 ? 7.270 -13.266 -3.332 1.00 0.00 13 GLY A C 18
ATOM 22080 O O . GLY A 1 9 ? 6.548 -14.095 -3.895 1.00 0.00 13 GLY A O 18
ATOM 22084 N N . GLY A 1 10 ? 7.797 -12.223 -3.958 1.00 0.00 14 GLY A N 18
ATOM 22085 C CA . GLY A 1 10 ? 7.610 -12.031 -5.382 1.00 0.00 14 GLY A CA 18
ATOM 22086 C C . GLY A 1 10 ? 6.323 -11.301 -5.702 1.00 0.00 14 GLY A C 18
ATOM 22087 O O . GLY A 1 10 ? 6.345 -10.153 -6.152 1.00 0.00 14 GLY A O 18
ATOM 22091 N N . GLN A 1 11 ? 5.202 -11.961 -5.463 1.00 0.00 15 GLN A N 18
ATOM 22092 C CA . GLN A 1 11 ? 3.893 -11.381 -5.725 1.00 0.00 15 GLN A CA 18
ATOM 22093 C C . GLN A 1 11 ? 3.032 -11.445 -4.479 1.00 0.00 15 GLN A C 18
ATOM 22094 O O . GLN A 1 11 ? 2.981 -12.468 -3.801 1.00 0.00 15 GLN A O 18
ATOM 22108 N N . ASN A 1 12 ? 2.363 -10.346 -4.179 1.00 0.00 16 ASN A N 18
ATOM 22109 C CA . ASN A 1 12 ? 1.539 -10.264 -2.986 1.00 0.00 16 ASN A CA 18
ATOM 22110 C C . ASN A 1 12 ? 0.099 -10.632 -3.305 1.00 0.00 16 ASN A C 18
ATOM 22111 O O . ASN A 1 12 ? -0.544 -11.356 -2.552 1.00 0.00 16 ASN A O 18
ATOM 22122 N N . GLY A 1 13 ? -0.397 -10.148 -4.433 1.00 0.00 17 GLY A N 18
ATOM 22123 C CA . GLY A 1 13 ? -1.752 -10.457 -4.832 1.00 0.00 17 GLY A CA 18
ATOM 22124 C C . GLY A 1 13 ? -2.675 -9.265 -4.726 1.00 0.00 17 GLY A C 18
ATOM 22125 O O . GLY A 1 13 ? -2.979 -8.621 -5.734 1.00 0.00 17 GLY A O 18
ATOM 22129 N N . THR A 1 14 ? -3.110 -8.961 -3.511 1.00 0.00 18 THR A N 18
ATOM 22130 C CA . THR A 1 14 ? -4.055 -7.877 -3.294 1.00 0.00 18 THR A CA 18
ATOM 22131 C C . THR A 1 14 ? -3.382 -6.520 -3.451 1.00 0.00 18 THR A C 18
ATOM 22132 O O . THR A 1 14 ? -2.352 -6.242 -2.829 1.00 0.00 18 THR A O 18
ATOM 22143 N N . VAL A 1 15 ? -3.966 -5.693 -4.300 1.00 0.00 19 VAL A N 18
ATOM 22144 C CA . VAL A 1 15 ? -3.478 -4.347 -4.523 1.00 0.00 19 VAL A CA 18
ATOM 22145 C C . VAL A 1 15 ? -4.651 -3.385 -4.673 1.00 0.00 19 VAL A C 18
ATOM 22146 O O . VAL A 1 15 ? -5.589 -3.646 -5.428 1.00 0.00 19 VAL A O 18
ATOM 22159 N N . GLN A 1 16 ? -4.625 -2.296 -3.925 1.00 0.00 20 GLN A N 18
ATOM 22160 C CA . GLN A 1 16 ? -5.656 -1.281 -4.053 1.00 0.00 20 GLN A CA 18
ATOM 22161 C C . GLN A 1 16 ? -5.113 -0.032 -4.718 1.00 0.00 20 GLN A C 18
ATOM 22162 O O . GLN A 1 16 ? -4.129 0.553 -4.264 1.00 0.00 20 GLN A O 18
ATOM 22176 N N . GLU A 1 17 ? -5.748 0.344 -5.819 1.00 0.00 21 GLU A N 18
ATOM 22177 C CA . GLU A 1 17 ? -5.394 1.547 -6.547 1.00 0.00 21 GLU A CA 18
ATOM 22178 C C . GLU A 1 17 ? -6.285 2.698 -6.119 1.00 0.00 21 GLU A C 18
ATOM 22179 O O . GLU A 1 17 ? -7.505 2.646 -6.280 1.00 0.00 21 GLU A O 18
ATOM 22191 N N . ILE A 1 18 ? -5.676 3.720 -5.551 1.00 0.00 22 ILE A N 18
ATOM 22192 C CA . ILE A 1 18 ? -6.415 4.878 -5.073 1.00 0.00 22 ILE A CA 18
ATOM 22193 C C . ILE A 1 18 ? -6.091 6.088 -5.935 1.00 0.00 22 ILE A C 18
ATOM 22194 O O . ILE A 1 18 ? -4.982 6.209 -6.453 1.00 0.00 22 ILE A O 18
ATOM 22210 N N . MET A 1 19 ? -7.068 6.963 -6.097 1.00 0.00 23 MET A N 18
ATOM 22211 C CA . MET A 1 19 ? -6.896 8.195 -6.834 1.00 0.00 23 MET A CA 18
ATOM 22212 C C . MET A 1 19 ? -6.704 9.334 -5.846 1.00 0.00 23 MET A C 18
ATOM 22213 O O . MET A 1 19 ? -7.667 9.843 -5.269 1.00 0.00 23 MET A O 18
ATOM 22227 N N . ILE A 1 20 ? -5.455 9.698 -5.623 1.00 0.00 24 ILE A N 18
ATOM 22228 C CA . ILE A 1 20 ? -5.116 10.676 -4.599 1.00 0.00 24 ILE A CA 18
ATOM 22229 C C . ILE A 1 20 ? -5.356 12.096 -5.098 1.00 0.00 24 ILE A C 18
ATOM 22230 O O . ILE A 1 20 ? -4.888 12.461 -6.174 1.00 0.00 24 ILE A O 18
ATOM 22246 N N . PRO A 1 21 ? -6.096 12.907 -4.322 1.00 0.00 25 PRO A N 18
ATOM 22247 C CA . PRO A 1 21 ? -6.343 14.310 -4.649 1.00 0.00 25 PRO A CA 18
ATOM 22248 C C . PRO A 1 21 ? -5.051 15.063 -4.938 1.00 0.00 25 PRO A C 18
ATOM 22249 O O . PRO A 1 21 ? -4.131 15.055 -4.115 1.00 0.00 25 PRO A O 18
ATOM 22260 N N . ALA A 1 22 ? -4.994 15.700 -6.102 1.00 0.00 26 ALA A N 18
ATOM 22261 C CA . ALA A 1 22 ? -3.757 16.279 -6.627 1.00 0.00 26 ALA A CA 18
ATOM 22262 C C . ALA A 1 22 ? -3.004 17.115 -5.594 1.00 0.00 26 ALA A C 18
ATOM 22263 O O . ALA A 1 22 ? -1.818 16.878 -5.335 1.00 0.00 26 ALA A O 18
ATOM 22270 N N . GLY A 1 23 ? -3.699 18.069 -4.987 1.00 0.00 27 GLY A N 18
ATOM 22271 C CA . GLY A 1 23 ? -3.054 18.991 -4.071 1.00 0.00 27 GLY A CA 18
ATOM 22272 C C . GLY A 1 23 ? -2.850 18.409 -2.685 1.00 0.00 27 GLY A C 18
ATOM 22273 O O . GLY A 1 23 ? -1.929 18.801 -1.969 1.00 0.00 27 GLY A O 18
ATOM 22277 N N . LYS A 1 24 ? -3.691 17.459 -2.305 1.00 0.00 28 LYS A N 18
ATOM 22278 C CA . LYS A 1 24 ? -3.619 16.878 -0.972 1.00 0.00 28 LYS A CA 18
ATOM 22279 C C . LYS A 1 24 ? -2.687 15.670 -0.959 1.00 0.00 28 LYS A C 18
ATOM 22280 O O . LYS A 1 24 ? -2.512 15.014 0.068 1.00 0.00 28 LYS A O 18
ATOM 22299 N N . ALA A 1 25 ? -2.067 15.396 -2.102 1.00 0.00 29 ALA A N 18
ATOM 22300 C CA . ALA A 1 25 ? -1.118 14.298 -2.215 1.00 0.00 29 ALA A CA 18
ATOM 22301 C C . ALA A 1 25 ? 0.114 14.557 -1.357 1.00 0.00 29 ALA A C 18
ATOM 22302 O O . ALA A 1 25 ? 0.814 13.624 -0.971 1.00 0.00 29 ALA A O 18
ATOM 22309 N N . GLY A 1 26 ? 0.364 15.826 -1.056 1.00 0.00 30 GLY A N 18
ATOM 22310 C CA . GLY A 1 26 ? 1.469 16.181 -0.188 1.00 0.00 30 GLY A CA 18
ATOM 22311 C C . GLY A 1 26 ? 1.392 15.468 1.146 1.00 0.00 30 GLY A C 18
ATOM 22312 O O . GLY A 1 26 ? 2.403 15.021 1.675 1.00 0.00 30 GLY A O 18
ATOM 22316 N N . LEU A 1 27 ? 0.175 15.330 1.666 1.00 0.00 31 LEU A N 18
ATOM 22317 C CA . LEU A 1 27 ? -0.045 14.682 2.952 1.00 0.00 31 LEU A CA 18
ATOM 22318 C C . LEU A 1 27 ? 0.186 13.178 2.869 1.00 0.00 31 LEU A C 18
ATOM 22319 O O . LEU A 1 27 ? 0.722 12.577 3.797 1.00 0.00 31 LEU A O 18
ATOM 22335 N N . VAL A 1 28 ? -0.218 12.574 1.755 1.00 0.00 32 VAL A N 18
ATOM 22336 C CA . VAL A 1 28 ? -0.069 11.142 1.567 1.00 0.00 32 VAL A CA 18
ATOM 22337 C C . VAL A 1 28 ? 1.409 10.771 1.460 1.00 0.00 32 VAL A C 18
ATOM 22338 O O . VAL A 1 28 ? 1.811 9.650 1.766 1.00 0.00 32 VAL A O 18
ATOM 22351 N N . ILE A 1 29 ? 2.205 11.733 1.023 1.00 0.00 33 ILE A N 18
ATOM 22352 C CA . ILE A 1 29 ? 3.647 11.571 0.977 1.00 0.00 33 ILE A CA 18
ATOM 22353 C C . ILE A 1 29 ? 4.243 11.913 2.343 1.00 0.00 33 ILE A C 18
ATOM 22354 O O . ILE A 1 29 ? 5.165 11.249 2.827 1.00 0.00 33 ILE A O 18
ATOM 22370 N N . GLY A 1 30 ? 3.699 12.951 2.965 1.00 0.00 34 GLY A N 18
ATOM 22371 C CA . GLY A 1 30 ? 4.092 13.301 4.311 1.00 0.00 34 GLY A CA 18
ATOM 22372 C C . GLY A 1 30 ? 4.537 14.739 4.444 1.00 0.00 34 GLY A C 18
ATOM 22373 O O . GLY A 1 30 ? 4.017 15.632 3.776 1.00 0.00 34 GLY A O 18
ATOM 22377 N N . LYS A 1 31 ? 5.503 14.964 5.313 1.00 0.00 35 LYS A N 18
ATOM 22378 C CA . LYS A 1 31 ? 6.042 16.293 5.527 1.00 0.00 35 LYS A CA 18
ATOM 22379 C C . LYS A 1 31 ? 7.361 16.426 4.771 1.00 0.00 35 LYS A C 18
ATOM 22380 O O . LYS A 1 31 ? 7.740 17.511 4.330 1.00 0.00 35 LYS A O 18
ATOM 22399 N N . GLY A 1 32 ? 8.046 15.301 4.614 1.00 0.00 36 GLY A N 18
ATOM 22400 C CA . GLY A 1 32 ? 9.288 15.275 3.867 1.00 0.00 36 GLY A CA 18
ATOM 22401 C C . GLY A 1 32 ? 9.544 13.916 3.253 1.00 0.00 36 GLY A C 18
ATOM 22402 O O . GLY A 1 32 ? 10.688 13.492 3.116 1.00 0.00 36 GLY A O 18
ATOM 22406 N N . GLY A 1 33 ? 8.467 13.222 2.899 1.00 0.00 37 GLY A N 18
ATOM 22407 C CA . GLY A 1 33 ? 8.586 11.896 2.321 1.00 0.00 37 GLY A CA 18
ATOM 22408 C C . GLY A 1 33 ? 8.822 10.828 3.372 1.00 0.00 37 GLY A C 18
ATOM 22409 O O . GLY A 1 33 ? 8.939 9.644 3.059 1.00 0.00 37 GLY A O 18
ATOM 22413 N N . GLU A 1 34 ? 8.879 11.254 4.625 1.00 0.00 38 GLU A N 18
ATOM 22414 C CA . GLU A 1 34 ? 9.115 10.347 5.740 1.00 0.00 38 GLU A CA 18
ATOM 22415 C C . GLU A 1 34 ? 7.844 9.589 6.110 1.00 0.00 38 GLU A C 18
ATOM 22416 O O . GLU A 1 34 ? 7.900 8.464 6.605 1.00 0.00 38 GLU A O 18
ATOM 22428 N N . THR A 1 35 ? 6.700 10.204 5.857 1.00 0.00 39 THR A N 18
ATOM 22429 C CA . THR A 1 35 ? 5.425 9.609 6.211 1.00 0.00 39 THR A CA 18
ATOM 22430 C C . THR A 1 35 ? 5.106 8.427 5.299 1.00 0.00 39 THR A C 18
ATOM 22431 O O . THR A 1 35 ? 4.823 7.336 5.783 1.00 0.00 39 THR A O 18
ATOM 22442 N N . ILE A 1 36 ? 5.180 8.638 3.984 1.00 0.00 40 ILE A N 18
ATOM 22443 C CA . ILE A 1 36 ? 4.905 7.571 3.019 1.00 0.00 40 ILE A CA 18
ATOM 22444 C C . ILE A 1 36 ? 5.839 6.379 3.232 1.00 0.00 40 ILE A C 18
ATOM 22445 O O . ILE A 1 36 ? 5.436 5.222 3.095 1.00 0.00 40 ILE A O 18
ATOM 22461 N N . LYS A 1 37 ? 7.084 6.676 3.588 1.00 0.00 41 LYS A N 18
ATOM 22462 C CA . LYS A 1 37 ? 8.077 5.648 3.866 1.00 0.00 41 LYS A CA 18
ATOM 22463 C C . LYS A 1 37 ? 7.631 4.797 5.053 1.00 0.00 41 LYS A C 18
ATOM 22464 O O . LYS A 1 37 ? 7.774 3.576 5.049 1.00 0.00 41 LYS A O 18
ATOM 22483 N N . GLN A 1 38 ? 7.064 5.460 6.052 1.00 0.00 42 GLN A N 18
ATOM 22484 C CA . GLN A 1 38 ? 6.602 4.789 7.257 1.00 0.00 42 GLN A CA 18
ATOM 22485 C C . GLN A 1 38 ? 5.300 4.048 7.010 1.00 0.00 42 GLN A C 18
ATOM 22486 O O . GLN A 1 38 ? 5.110 2.958 7.527 1.00 0.00 42 GLN A O 18
ATOM 22500 N N . LEU A 1 39 ? 4.414 4.637 6.210 1.00 0.00 43 LEU A N 18
ATOM 22501 C CA . LEU A 1 39 ? 3.104 4.044 5.926 1.00 0.00 43 LEU A CA 18
ATOM 22502 C C . LEU A 1 39 ? 3.238 2.612 5.427 1.00 0.00 43 LEU A C 18
ATOM 22503 O O . LEU A 1 39 ? 2.464 1.732 5.812 1.00 0.00 43 LEU A O 18
ATOM 22519 N N . GLN A 1 40 ? 4.233 2.389 4.581 1.00 0.00 44 GLN A N 18
ATOM 22520 C CA . GLN A 1 40 ? 4.506 1.068 4.045 1.00 0.00 44 GLN A CA 18
ATOM 22521 C C . GLN A 1 40 ? 4.811 0.090 5.177 1.00 0.00 44 GLN A C 18
ATOM 22522 O O . GLN A 1 40 ? 4.318 -1.036 5.191 1.00 0.00 44 GLN A O 18
ATOM 22536 N N . GLU A 1 41 ? 5.598 0.539 6.141 1.00 0.00 45 GLU A N 18
ATOM 22537 C CA . GLU A 1 41 ? 5.997 -0.307 7.256 1.00 0.00 45 GLU A CA 18
ATOM 22538 C C . GLU A 1 41 ? 4.898 -0.370 8.316 1.00 0.00 45 GLU A C 18
ATOM 22539 O O . GLU A 1 41 ? 4.757 -1.372 9.014 1.00 0.00 45 GLU A O 18
ATOM 22551 N N . ARG A 1 42 ? 4.116 0.707 8.412 1.00 0.00 46 ARG A N 18
ATOM 22552 C CA . ARG A 1 42 ? 2.986 0.783 9.343 1.00 0.00 46 ARG A CA 18
ATOM 22553 C C . ARG A 1 42 ? 2.070 -0.419 9.177 1.00 0.00 46 ARG A C 18
ATOM 22554 O O . ARG A 1 42 ? 1.655 -1.044 10.152 1.00 0.00 46 ARG A O 18
ATOM 22575 N N . ALA A 1 43 ? 1.774 -0.747 7.931 1.00 0.00 47 ALA A N 18
ATOM 22576 C CA . ALA A 1 43 ? 0.879 -1.850 7.635 1.00 0.00 47 ALA A CA 18
ATOM 22577 C C . ALA A 1 43 ? 1.649 -3.089 7.195 1.00 0.00 47 ALA A C 18
ATOM 22578 O O . ALA A 1 43 ? 1.091 -4.180 7.111 1.00 0.00 47 ALA A O 18
ATOM 22585 N N . GLY A 1 44 ? 2.936 -2.911 6.924 1.00 0.00 48 GLY A N 18
ATOM 22586 C CA . GLY A 1 44 ? 3.753 -4.010 6.439 1.00 0.00 48 GLY A CA 18
ATOM 22587 C C . GLY A 1 44 ? 3.474 -4.327 4.979 1.00 0.00 48 GLY A C 18
ATOM 22588 O O . GLY A 1 44 ? 3.602 -5.473 4.540 1.00 0.00 48 GLY A O 18
ATOM 22592 N N . VAL A 1 45 ? 3.091 -3.305 4.230 1.00 0.00 49 VAL A N 18
ATOM 22593 C CA . VAL A 1 45 ? 2.737 -3.452 2.823 1.00 0.00 49 VAL A CA 18
ATOM 22594 C C . VAL A 1 45 ? 3.645 -2.599 1.954 1.00 0.00 49 VAL A C 18
ATOM 22595 O O . VAL A 1 45 ? 4.498 -1.871 2.458 1.00 0.00 49 VAL A O 18
ATOM 22608 N N . LYS A 1 46 ? 3.457 -2.690 0.653 1.00 0.00 50 LYS A N 18
ATOM 22609 C CA . LYS A 1 46 ? 4.145 -1.801 -0.260 1.00 0.00 50 LYS A CA 18
ATOM 22610 C C . LYS A 1 46 ? 3.164 -0.767 -0.781 1.00 0.00 50 LYS A C 18
ATOM 22611 O O . LYS A 1 46 ? 2.140 -1.115 -1.366 1.00 0.00 50 LYS A O 18
ATOM 22630 N N . MET A 1 47 ? 3.474 0.498 -0.567 1.00 0.00 51 MET A N 18
ATOM 22631 C CA . MET A 1 47 ? 2.622 1.575 -1.043 1.00 0.00 51 MET A CA 18
ATOM 22632 C C . MET A 1 47 ? 3.402 2.403 -2.044 1.00 0.00 51 MET A C 18
ATOM 22633 O O . MET A 1 47 ? 4.403 3.025 -1.691 1.00 0.00 51 MET A O 18
ATOM 22647 N N . ILE A 1 48 ? 2.962 2.402 -3.286 1.00 0.00 52 ILE A N 18
ATOM 22648 C CA . ILE A 1 48 ? 3.655 3.140 -4.323 1.00 0.00 52 ILE A CA 18
ATOM 22649 C C . ILE A 1 48 ? 2.829 4.331 -4.786 1.00 0.00 52 ILE A C 18
ATOM 22650 O O . ILE A 1 48 ? 1.762 4.180 -5.385 1.00 0.00 52 ILE A O 18
ATOM 22666 N N . LEU A 1 49 ? 3.312 5.514 -4.456 1.00 0.00 53 LEU A N 18
ATOM 22667 C CA . LEU A 1 49 ? 2.696 6.746 -4.909 1.00 0.00 53 LEU A CA 18
ATOM 22668 C C . LEU A 1 49 ? 3.377 7.214 -6.180 1.00 0.00 53 LEU A C 18
ATOM 22669 O O . LEU A 1 49 ? 4.491 7.738 -6.135 1.00 0.00 53 LEU A O 18
ATOM 22685 N N . ILE A 1 50 ? 2.715 7.013 -7.307 1.00 0.00 54 ILE A N 18
ATOM 22686 C CA . ILE A 1 50 ? 3.270 7.393 -8.595 1.00 0.00 54 ILE A CA 18
ATOM 22687 C C . ILE A 1 50 ? 3.188 8.906 -8.779 1.00 0.00 54 ILE A C 18
ATOM 22688 O O . ILE A 1 50 ? 2.214 9.440 -9.313 1.00 0.00 54 ILE A O 18
ATOM 22704 N N . GLN A 1 51 ? 4.216 9.584 -8.299 1.00 0.00 55 GLN A N 18
ATOM 22705 C CA . GLN A 1 51 ? 4.308 11.030 -8.392 1.00 0.00 55 GLN A CA 18
ATOM 22706 C C . GLN A 1 51 ? 5.313 11.402 -9.469 1.00 0.00 55 GLN A C 18
ATOM 22707 O O . GLN A 1 51 ? 5.189 12.434 -10.131 1.00 0.00 55 GLN A O 18
ATOM 22721 N N . ASP A 1 52 ? 6.315 10.549 -9.635 1.00 0.00 56 ASP A N 18
ATOM 22722 C CA . ASP A 1 52 ? 7.327 10.747 -10.662 1.00 0.00 56 ASP A CA 18
ATOM 22723 C C . ASP A 1 52 ? 6.811 10.270 -12.013 1.00 0.00 56 ASP A C 18
ATOM 22724 O O . ASP A 1 52 ? 7.368 10.606 -13.056 1.00 0.00 56 ASP A O 18
ATOM 22733 N N . GLY A 1 53 ? 5.742 9.479 -11.985 1.00 0.00 57 GLY A N 18
ATOM 22734 C CA . GLY A 1 53 ? 5.110 9.037 -13.214 1.00 0.00 57 GLY A CA 18
ATOM 22735 C C . GLY A 1 53 ? 4.241 10.128 -13.806 1.00 0.00 57 GLY A C 18
ATOM 22736 O O . GLY A 1 53 ? 3.411 10.708 -13.111 1.00 0.00 57 GLY A O 18
ATOM 22740 N N . SER A 1 54 ? 4.418 10.394 -15.089 1.00 0.00 58 SER A N 18
ATOM 22741 C CA . SER A 1 54 ? 3.783 11.536 -15.735 1.00 0.00 58 SER A CA 18
ATOM 22742 C C . SER A 1 54 ? 2.333 11.264 -16.138 1.00 0.00 58 SER A C 18
ATOM 22743 O O . SER A 1 54 ? 1.673 12.132 -16.710 1.00 0.00 58 SER A O 18
ATOM 22751 N N . GLN A 1 55 ? 1.830 10.077 -15.828 1.00 0.00 59 GLN A N 18
ATOM 22752 C CA . GLN A 1 55 ? 0.481 9.696 -16.232 1.00 0.00 59 GLN A CA 18
ATOM 22753 C C . GLN A 1 55 ? -0.551 10.567 -15.534 1.00 0.00 59 GLN A C 18
ATOM 22754 O O . GLN A 1 55 ? -1.266 11.339 -16.170 1.00 0.00 59 GLN A O 18
ATOM 22768 N N . ASN A 1 56 ? -0.619 10.448 -14.222 1.00 0.00 60 ASN A N 18
ATOM 22769 C CA . ASN A 1 56 ? -1.578 11.211 -13.446 1.00 0.00 60 ASN A CA 18
ATOM 22770 C C . ASN A 1 56 ? -0.860 12.059 -12.407 1.00 0.00 60 ASN A C 18
ATOM 22771 O O . ASN A 1 56 ? -1.400 12.350 -11.346 1.00 0.00 60 ASN A O 18
ATOM 22782 N N . THR A 1 57 ? 0.362 12.464 -12.728 1.00 0.00 61 THR A N 18
ATOM 22783 C CA . THR A 1 57 ? 1.172 13.270 -11.817 1.00 0.00 61 THR A CA 18
ATOM 22784 C C . THR A 1 57 ? 0.558 14.657 -11.615 1.00 0.00 61 THR A C 18
ATOM 22785 O O . THR A 1 57 ? 0.816 15.327 -10.616 1.00 0.00 61 THR A O 18
ATOM 22796 N N . ASN A 1 58 ? -0.267 15.076 -12.566 1.00 0.00 62 ASN A N 18
ATOM 22797 C CA . ASN A 1 58 ? -0.876 16.401 -12.513 1.00 0.00 62 ASN A CA 18
ATOM 22798 C C . ASN A 1 58 ? -2.296 16.335 -11.943 1.00 0.00 62 ASN A C 18
ATOM 22799 O O . ASN A 1 58 ? -2.850 17.344 -11.504 1.00 0.00 62 ASN A O 18
ATOM 22810 N N . VAL A 1 59 ? -2.866 15.138 -11.932 1.00 0.00 63 VAL A N 18
ATOM 22811 C CA . VAL A 1 59 ? -4.241 14.940 -11.486 1.00 0.00 63 VAL A CA 18
ATOM 22812 C C . VAL A 1 59 ? -4.290 13.957 -10.321 1.00 0.00 63 VAL A C 18
ATOM 22813 O O . VAL A 1 59 ? -3.340 13.870 -9.546 1.00 0.00 63 VAL A O 18
ATOM 22826 N N . ASP A 1 60 ? -5.408 13.248 -10.189 1.00 0.00 64 ASP A N 18
ATOM 22827 C CA . ASP A 1 60 ? -5.542 12.192 -9.190 1.00 0.00 64 ASP A CA 18
ATOM 22828 C C . ASP A 1 60 ? -4.370 11.226 -9.289 1.00 0.00 64 ASP A C 18
ATOM 22829 O O . ASP A 1 60 ? -4.107 10.668 -10.348 1.00 0.00 64 ASP A O 18
ATOM 22838 N N . LYS A 1 61 ? -3.692 11.008 -8.177 1.00 0.00 65 LYS A N 18
ATOM 22839 C CA . LYS A 1 61 ? -2.414 10.309 -8.192 1.00 0.00 65 LYS A CA 18
ATOM 22840 C C . LYS A 1 61 ? -2.606 8.808 -8.218 1.00 0.00 65 LYS A C 18
ATOM 22841 O O . LYS A 1 61 ? -3.445 8.273 -7.492 1.00 0.00 65 LYS A O 18
ATOM 22860 N N . PRO A 1 62 ? -1.829 8.115 -9.059 1.00 0.00 66 PRO A N 18
ATOM 22861 C CA . PRO A 1 62 ? -1.837 6.659 -9.135 1.00 0.00 66 PRO A CA 18
ATOM 22862 C C . PRO A 1 62 ? -1.182 6.037 -7.908 1.00 0.00 66 PRO A C 18
ATOM 22863 O O . PRO A 1 62 ? 0.030 6.147 -7.706 1.00 0.00 66 PRO A O 18
ATOM 22874 N N . LEU A 1 63 ? -1.992 5.403 -7.084 1.00 0.00 67 LEU A N 18
ATOM 22875 C CA . LEU A 1 63 ? -1.506 4.745 -5.887 1.00 0.00 67 LEU A CA 18
ATOM 22876 C C . LEU A 1 63 ? -1.719 3.251 -6.011 1.00 0.00 67 LEU A C 18
ATOM 22877 O O . LEU A 1 63 ? -2.740 2.812 -6.537 1.00 0.00 67 LEU A O 18
ATOM 22893 N N . ARG A 1 64 ? -0.761 2.470 -5.539 1.00 0.00 68 ARG A N 18
ATOM 22894 C CA . ARG A 1 64 ? -0.979 1.046 -5.389 1.00 0.00 68 ARG A CA 18
ATOM 22895 C C . ARG A 1 64 ? -0.475 0.545 -4.047 1.00 0.00 68 ARG A C 18
ATOM 22896 O O . ARG A 1 64 ? 0.685 0.748 -3.685 1.00 0.00 68 ARG A O 18
ATOM 22917 N N . ILE A 1 65 ? -1.373 -0.083 -3.307 1.00 0.00 69 ILE A N 18
ATOM 22918 C CA . ILE A 1 65 ? -1.027 -0.746 -2.061 1.00 0.00 69 ILE A CA 18
ATOM 22919 C C . ILE A 1 65 ? -0.963 -2.246 -2.292 1.00 0.00 69 ILE A C 18
ATOM 22920 O O . ILE A 1 65 ? -1.995 -2.901 -2.424 1.00 0.00 69 ILE A O 18
ATOM 22936 N N . ILE A 1 66 ? 0.238 -2.779 -2.356 1.00 0.00 70 ILE A N 18
ATOM 22937 C CA . ILE A 1 66 ? 0.428 -4.180 -2.675 1.00 0.00 70 ILE A CA 18
ATOM 22938 C C . ILE A 1 66 ? 0.756 -4.969 -1.412 1.00 0.00 70 ILE A C 18
ATOM 22939 O O . ILE A 1 66 ? 1.679 -4.613 -0.673 1.00 0.00 70 ILE A O 18
ATOM 22955 N N . GLY A 1 67 ? -0.018 -6.016 -1.152 1.00 0.00 71 GLY A N 18
ATOM 22956 C CA . GLY A 1 67 ? 0.236 -6.848 0.004 1.00 0.00 71 GLY A CA 18
ATOM 22957 C C . GLY A 1 67 ? -0.887 -7.826 0.286 1.00 0.00 71 GLY A C 18
ATOM 22958 O O . GLY A 1 67 ? -1.264 -8.621 -0.573 1.00 0.00 71 GLY A O 18
ATOM 22962 N N . ASP A 1 68 ? -1.426 -7.749 1.493 1.00 0.00 72 ASP A N 18
ATOM 22963 C CA . ASP A 1 68 ? -2.462 -8.666 1.950 1.00 0.00 72 ASP A CA 18
ATOM 22964 C C . ASP A 1 68 ? -3.756 -7.908 2.194 1.00 0.00 72 ASP A C 18
ATOM 22965 O O . ASP A 1 68 ? -3.702 -6.803 2.728 1.00 0.00 72 ASP A O 18
ATOM 22974 N N . PRO A 1 69 ? -4.917 -8.473 1.810 1.00 0.00 73 PRO A N 18
ATOM 22975 C CA . PRO A 1 69 ? -6.219 -7.802 1.922 1.00 0.00 73 PRO A CA 18
ATOM 22976 C C . PRO A 1 69 ? -6.372 -7.020 3.223 1.00 0.00 73 PRO A C 18
ATOM 22977 O O . PRO A 1 69 ? -6.824 -5.872 3.226 1.00 0.00 73 PRO A O 18
ATOM 22988 N N . TYR A 1 70 ? -5.946 -7.648 4.312 1.00 0.00 74 TYR A N 18
ATOM 22989 C CA . TYR A 1 70 ? -6.036 -7.075 5.647 1.00 0.00 74 TYR A CA 18
ATOM 22990 C C . TYR A 1 70 ? -5.244 -5.769 5.747 1.00 0.00 74 TYR A C 18
ATOM 22991 O O . TYR A 1 70 ? -5.811 -4.706 6.001 1.00 0.00 74 TYR A O 18
ATOM 23009 N N . LYS A 1 71 ? -3.937 -5.845 5.518 1.00 0.00 75 LYS A N 18
ATOM 23010 C CA . LYS A 1 71 ? -3.075 -4.675 5.668 1.00 0.00 75 LYS A CA 18
ATOM 23011 C C . LYS A 1 71 ? -3.208 -3.714 4.502 1.00 0.00 75 LYS A C 18
ATOM 23012 O O . LYS A 1 71 ? -2.942 -2.527 4.649 1.00 0.00 75 LYS A O 18
ATOM 23031 N N . VAL A 1 72 ? -3.631 -4.212 3.353 1.00 0.00 76 VAL A N 18
ATOM 23032 C CA . VAL A 1 72 ? -3.851 -3.349 2.205 1.00 0.00 76 VAL A CA 18
ATOM 23033 C C . VAL A 1 72 ? -5.015 -2.421 2.498 1.00 0.00 76 VAL A C 18
ATOM 23034 O O . VAL A 1 72 ? -4.972 -1.230 2.197 1.00 0.00 76 VAL A O 18
ATOM 23047 N N . GLN A 1 73 ? -6.033 -2.969 3.141 1.00 0.00 77 GLN A N 18
ATOM 23048 C CA . GLN A 1 73 ? -7.203 -2.195 3.487 1.00 0.00 77 GLN A CA 18
ATOM 23049 C C . GLN A 1 73 ? -6.897 -1.254 4.649 1.00 0.00 77 GLN A C 18
ATOM 23050 O O . GLN A 1 73 ? -7.295 -0.089 4.629 1.00 0.00 77 GLN A O 18
ATOM 23064 N N . GLN A 1 74 ? -6.179 -1.756 5.651 1.00 0.00 78 GLN A N 18
ATOM 23065 C CA . GLN A 1 74 ? -5.789 -0.927 6.788 1.00 0.00 78 GLN A CA 18
ATOM 23066 C C . GLN A 1 74 ? -4.923 0.237 6.330 1.00 0.00 78 GLN A C 18
ATOM 23067 O O . GLN A 1 74 ? -5.118 1.372 6.755 1.00 0.00 78 GLN A O 18
ATOM 23081 N N . ALA A 1 75 ? -3.978 -0.053 5.448 1.00 0.00 79 ALA A N 18
ATOM 23082 C CA . ALA A 1 75 ? -3.108 0.969 4.899 1.00 0.00 79 ALA A CA 18
ATOM 23083 C C . ALA A 1 75 ? -3.907 1.965 4.062 1.00 0.00 79 ALA A C 18
ATOM 23084 O O . ALA A 1 75 ? -3.657 3.170 4.103 1.00 0.00 79 ALA A O 18
ATOM 23091 N N . CYS A 1 76 ? -4.880 1.446 3.321 1.00 0.00 80 CYS A N 18
ATOM 23092 C CA . CYS A 1 76 ? -5.758 2.267 2.495 1.00 0.00 80 CYS A CA 18
ATOM 23093 C C . CYS A 1 76 ? -6.570 3.234 3.338 1.00 0.00 80 CYS A C 18
ATOM 23094 O O . CYS A 1 76 ? -6.525 4.439 3.112 1.00 0.00 80 CYS A O 18
ATOM 23102 N N . GLU A 1 77 ? -7.294 2.721 4.321 1.00 0.00 81 GLU A N 18
ATOM 23103 C CA . GLU A 1 77 ? -8.124 3.579 5.151 1.00 0.00 81 GLU A CA 18
ATOM 23104 C C . GLU A 1 77 ? -7.256 4.482 6.019 1.00 0.00 81 GLU A C 18
ATOM 23105 O O . GLU A 1 77 ? -7.713 5.513 6.502 1.00 0.00 81 GLU A O 18
ATOM 23117 N N . MET A 1 78 ? -5.999 4.095 6.196 1.00 0.00 82 MET A N 18
ATOM 23118 C CA . MET A 1 78 ? -5.043 4.917 6.929 1.00 0.00 82 MET A CA 18
ATOM 23119 C C . MET A 1 78 ? -4.627 6.136 6.103 1.00 0.00 82 MET A C 18
ATOM 23120 O O . MET A 1 78 ? -4.612 7.256 6.609 1.00 0.00 82 MET A O 18
ATOM 23134 N N . VAL A 1 79 ? -4.303 5.923 4.831 1.00 0.00 83 VAL A N 18
ATOM 23135 C CA . VAL A 1 79 ? -3.880 7.027 3.971 1.00 0.00 83 VAL A CA 18
ATOM 23136 C C . VAL A 1 79 ? -5.083 7.809 3.461 1.00 0.00 83 VAL A C 18
ATOM 23137 O O . VAL A 1 79 ? -4.995 9.011 3.216 1.00 0.00 83 VAL A O 18
ATOM 23150 N N . MET A 1 80 ? -6.211 7.123 3.319 1.00 0.00 84 MET A N 18
ATOM 23151 C CA . MET A 1 80 ? -7.460 7.779 2.961 1.00 0.00 84 MET A CA 18
ATOM 23152 C C . MET A 1 80 ? -7.860 8.705 4.101 1.00 0.00 84 MET A C 18
ATOM 23153 O O . MET A 1 80 ? -8.398 9.786 3.882 1.00 0.00 84 MET A O 18
ATOM 23167 N N . ASP A 1 81 ? -7.547 8.273 5.318 1.00 0.00 85 ASP A N 18
ATOM 23168 C CA . ASP A 1 81 ? -7.753 9.092 6.515 1.00 0.00 85 ASP A CA 18
ATOM 23169 C C . ASP A 1 81 ? -6.969 10.393 6.416 1.00 0.00 85 ASP A C 18
ATOM 23170 O O . ASP A 1 81 ? -7.473 11.459 6.757 1.00 0.00 85 ASP A O 18
ATOM 23179 N N . ILE A 1 82 ? -5.737 10.294 5.933 1.00 0.00 86 ILE A N 18
ATOM 23180 C CA . ILE A 1 82 ? -4.883 11.465 5.757 1.00 0.00 86 ILE A CA 18
ATOM 23181 C C . ILE A 1 82 ? -5.487 12.414 4.725 1.00 0.00 86 ILE A C 18
ATOM 23182 O O . ILE A 1 82 ? -5.381 13.633 4.838 1.00 0.00 86 ILE A O 18
ATOM 23198 N N . LEU A 1 83 ? -6.142 11.842 3.730 1.00 0.00 87 LEU A N 18
ATOM 23199 C CA . LEU A 1 83 ? -6.746 12.629 2.668 1.00 0.00 87 LEU A CA 18
ATOM 23200 C C . LEU A 1 83 ? -8.143 13.098 3.069 1.00 0.00 87 LEU A C 18
ATOM 23201 O O . LEU A 1 83 ? -8.782 13.873 2.356 1.00 0.00 87 LEU A O 18
ATOM 23217 N N . ARG A 1 84 ? -8.610 12.621 4.211 1.00 0.00 88 ARG A N 18
ATOM 23218 C CA . ARG A 1 84 ? -9.891 13.035 4.759 1.00 0.00 88 ARG A CA 18
ATOM 23219 C C . ARG A 1 84 ? -9.664 14.037 5.884 1.00 0.00 88 ARG A C 18
ATOM 23220 O O . ARG A 1 84 ? -10.596 14.663 6.392 1.00 0.00 88 ARG A O 18
ATOM 23241 N N . GLU A 1 85 ? -8.407 14.205 6.240 1.00 0.00 89 GLU A N 18
ATOM 23242 C CA . GLU A 1 85 ? -8.036 15.033 7.372 1.00 0.00 89 GLU A CA 18
ATOM 23243 C C . GLU A 1 85 ? -6.959 16.037 6.956 1.00 0.00 89 GLU A C 18
ATOM 23244 O O . GLU A 1 85 ? -7.314 17.073 6.348 1.00 0.00 89 GLU A O 18
ATOM 23257 N N . GLY A 1 1 ? -7.699 -12.489 4.608 1.00 0.00 5 GLY A N 19
ATOM 23258 C CA . GLY A 1 1 ? -6.455 -12.002 4.056 1.00 0.00 5 GLY A CA 19
ATOM 23259 C C . GLY A 1 1 ? -5.700 -13.093 3.325 1.00 0.00 5 GLY A C 19
ATOM 23260 O O . GLY A 1 1 ? -5.645 -13.099 2.093 1.00 0.00 5 GLY A O 19
ATOM 23264 N N . GLN A 1 2 ? -5.163 -14.035 4.095 1.00 0.00 6 GLN A N 19
ATOM 23265 C CA . GLN A 1 2 ? -4.338 -15.114 3.563 1.00 0.00 6 GLN A CA 19
ATOM 23266 C C . GLN A 1 2 ? -3.097 -14.551 2.888 1.00 0.00 6 GLN A C 19
ATOM 23267 O O . GLN A 1 2 ? -3.009 -14.476 1.656 1.00 0.00 6 GLN A O 19
ATOM 23281 N N . PHE A 1 3 ? -2.141 -14.162 3.716 1.00 0.00 7 PHE A N 19
ATOM 23282 C CA . PHE A 1 3 ? -0.906 -13.549 3.259 1.00 0.00 7 PHE A CA 19
ATOM 23283 C C . PHE A 1 3 ? 0.005 -14.557 2.559 1.00 0.00 7 PHE A C 19
ATOM 23284 O O . PHE A 1 3 ? 0.987 -15.036 3.132 1.00 0.00 7 PHE A O 19
ATOM 23301 N N . HIS A 1 4 ? -0.341 -14.866 1.313 1.00 0.00 8 HIS A N 19
ATOM 23302 C CA . HIS A 1 4 ? 0.455 -15.744 0.460 1.00 0.00 8 HIS A CA 19
ATOM 23303 C C . HIS A 1 4 ? 0.426 -17.172 1.011 1.00 0.00 8 HIS A C 19
ATOM 23304 O O . HIS A 1 4 ? -0.431 -17.507 1.829 1.00 0.00 8 HIS A O 19
ATOM 23319 N N . ASP A 1 5 ? 1.324 -18.020 0.527 1.00 0.00 9 ASP A N 19
ATOM 23320 C CA . ASP A 1 5 ? 1.451 -19.379 1.042 1.00 0.00 9 ASP A CA 19
ATOM 23321 C C . ASP A 1 5 ? 1.753 -19.358 2.535 1.00 0.00 9 ASP A C 19
ATOM 23322 O O . ASP A 1 5 ? 1.049 -19.979 3.331 1.00 0.00 9 ASP A O 19
ATOM 23331 N N . ASN A 1 6 ? 2.799 -18.636 2.905 1.00 0.00 10 ASN A N 19
ATOM 23332 C CA . ASN A 1 6 ? 3.167 -18.481 4.306 1.00 0.00 10 ASN A CA 19
ATOM 23333 C C . ASN A 1 6 ? 3.688 -17.075 4.563 1.00 0.00 10 ASN A C 19
ATOM 23334 O O . ASN A 1 6 ? 3.239 -16.389 5.480 1.00 0.00 10 ASN A O 19
ATOM 23345 N N . ALA A 1 7 ? 4.635 -16.649 3.740 1.00 0.00 11 ALA A N 19
ATOM 23346 C CA . ALA A 1 7 ? 5.260 -15.349 3.912 1.00 0.00 11 ALA A CA 19
ATOM 23347 C C . ALA A 1 7 ? 5.085 -14.492 2.667 1.00 0.00 11 ALA A C 19
ATOM 23348 O O . ALA A 1 7 ? 5.340 -14.940 1.546 1.00 0.00 11 ALA A O 19
ATOM 23355 N N . ASN A 1 8 ? 4.642 -13.262 2.870 1.00 0.00 12 ASN A N 19
ATOM 23356 C CA . ASN A 1 8 ? 4.475 -12.320 1.777 1.00 0.00 12 ASN A CA 19
ATOM 23357 C C . ASN A 1 8 ? 5.496 -11.196 1.899 1.00 0.00 12 ASN A C 19
ATOM 23358 O O . ASN A 1 8 ? 5.850 -10.559 0.909 1.00 0.00 12 ASN A O 19
ATOM 23369 N N . GLY A 1 9 ? 5.959 -10.959 3.125 1.00 0.00 13 GLY A N 19
ATOM 23370 C CA . GLY A 1 9 ? 6.912 -9.896 3.378 1.00 0.00 13 GLY A CA 19
ATOM 23371 C C . GLY A 1 9 ? 6.252 -8.535 3.360 1.00 0.00 13 GLY A C 19
ATOM 23372 O O . GLY A 1 9 ? 6.072 -7.904 4.401 1.00 0.00 13 GLY A O 19
ATOM 23376 N N . GLY A 1 10 ? 5.888 -8.093 2.172 1.00 0.00 14 GLY A N 19
ATOM 23377 C CA . GLY A 1 10 ? 5.173 -6.846 2.015 1.00 0.00 14 GLY A CA 19
ATOM 23378 C C . GLY A 1 10 ? 4.156 -6.951 0.906 1.00 0.00 14 GLY A C 19
ATOM 23379 O O . GLY A 1 10 ? 2.989 -6.593 1.073 1.00 0.00 14 GLY A O 19
ATOM 23383 N N . GLN A 1 11 ? 4.596 -7.480 -0.223 1.00 0.00 15 GLN A N 19
ATOM 23384 C CA . GLN A 1 11 ? 3.729 -7.666 -1.373 1.00 0.00 15 GLN A CA 19
ATOM 23385 C C . GLN A 1 11 ? 3.198 -9.094 -1.417 1.00 0.00 15 GLN A C 19
ATOM 23386 O O . GLN A 1 11 ? 3.937 -10.039 -1.693 1.00 0.00 15 GLN A O 19
ATOM 23400 N N . ASN A 1 12 ? 1.916 -9.248 -1.129 1.00 0.00 16 ASN A N 19
ATOM 23401 C CA . ASN A 1 12 ? 1.274 -10.553 -1.191 1.00 0.00 16 ASN A CA 19
ATOM 23402 C C . ASN A 1 12 ? 0.716 -10.798 -2.590 1.00 0.00 16 ASN A C 19
ATOM 23403 O O . ASN A 1 12 ? 1.060 -11.784 -3.239 1.00 0.00 16 ASN A O 19
ATOM 23414 N N . GLY A 1 13 ? -0.128 -9.889 -3.055 1.00 0.00 17 GLY A N 19
ATOM 23415 C CA . GLY A 1 13 ? -0.693 -10.012 -4.387 1.00 0.00 17 GLY A CA 19
ATOM 23416 C C . GLY A 1 13 ? -1.879 -9.097 -4.578 1.00 0.00 17 GLY A C 19
ATOM 23417 O O . GLY A 1 13 ? -2.086 -8.545 -5.660 1.00 0.00 17 GLY A O 19
ATOM 23421 N N . THR A 1 14 ? -2.657 -8.942 -3.520 1.00 0.00 18 THR A N 19
ATOM 23422 C CA . THR A 1 14 ? -3.794 -8.040 -3.514 1.00 0.00 18 THR A CA 19
ATOM 23423 C C . THR A 1 14 ? -3.331 -6.592 -3.629 1.00 0.00 18 THR A C 19
ATOM 23424 O O . THR A 1 14 ? -2.455 -6.151 -2.886 1.00 0.00 18 THR A O 19
ATOM 23435 N N . VAL A 1 15 ? -3.899 -5.863 -4.574 1.00 0.00 19 VAL A N 19
ATOM 23436 C CA . VAL A 1 15 ? -3.549 -4.468 -4.764 1.00 0.00 19 VAL A CA 19
ATOM 23437 C C . VAL A 1 15 ? -4.810 -3.616 -4.872 1.00 0.00 19 VAL A C 19
ATOM 23438 O O . VAL A 1 15 ? -5.797 -4.021 -5.490 1.00 0.00 19 VAL A O 19
ATOM 23451 N N . GLN A 1 16 ? -4.788 -2.455 -4.240 1.00 0.00 20 GLN A N 19
ATOM 23452 C CA . GLN A 1 16 ? -5.915 -1.542 -4.292 1.00 0.00 20 GLN A CA 19
ATOM 23453 C C . GLN A 1 16 ? -5.453 -0.186 -4.802 1.00 0.00 20 GLN A C 19
ATOM 23454 O O . GLN A 1 16 ? -4.400 0.306 -4.391 1.00 0.00 20 GLN A O 19
ATOM 23468 N N . GLU A 1 17 ? -6.219 0.402 -5.708 1.00 0.00 21 GLU A N 19
ATOM 23469 C CA . GLU A 1 17 ? -5.862 1.690 -6.282 1.00 0.00 21 GLU A CA 19
ATOM 23470 C C . GLU A 1 17 ? -6.697 2.819 -5.709 1.00 0.00 21 GLU A C 19
ATOM 23471 O O . GLU A 1 17 ? -7.930 2.774 -5.720 1.00 0.00 21 GLU A O 19
ATOM 23483 N N . ILE A 1 18 ? -6.008 3.822 -5.200 1.00 0.00 22 ILE A N 19
ATOM 23484 C CA . ILE A 1 18 ? -6.653 5.025 -4.714 1.00 0.00 22 ILE A CA 19
ATOM 23485 C C . ILE A 1 18 ? -6.318 6.181 -5.647 1.00 0.00 22 ILE A C 19
ATOM 23486 O O . ILE A 1 18 ? -5.229 6.219 -6.218 1.00 0.00 22 ILE A O 19
ATOM 23502 N N . MET A 1 19 ? -7.252 7.099 -5.815 1.00 0.00 23 MET A N 19
ATOM 23503 C CA . MET A 1 19 ? -7.022 8.301 -6.593 1.00 0.00 23 MET A CA 19
ATOM 23504 C C . MET A 1 19 ? -6.742 9.445 -5.642 1.00 0.00 23 MET A C 19
ATOM 23505 O O . MET A 1 19 ? -7.667 10.070 -5.124 1.00 0.00 23 MET A O 19
ATOM 23519 N N . ILE A 1 20 ? -5.474 9.688 -5.376 1.00 0.00 24 ILE A N 19
ATOM 23520 C CA . ILE A 1 20 ? -5.093 10.723 -4.434 1.00 0.00 24 ILE A CA 19
ATOM 23521 C C . ILE A 1 20 ? -5.168 12.092 -5.091 1.00 0.00 24 ILE A C 19
ATOM 23522 O O . ILE A 1 20 ? -4.593 12.303 -6.158 1.00 0.00 24 ILE A O 19
ATOM 23538 N N . PRO A 1 21 ? -5.907 13.024 -4.476 1.00 0.00 25 PRO A N 19
ATOM 23539 C CA . PRO A 1 21 ? -5.992 14.404 -4.947 1.00 0.00 25 PRO A CA 19
ATOM 23540 C C . PRO A 1 21 ? -4.610 15.021 -5.139 1.00 0.00 25 PRO A C 19
ATOM 23541 O O . PRO A 1 21 ? -3.730 14.880 -4.287 1.00 0.00 25 PRO A O 19
ATOM 23552 N N . ALA A 1 22 ? -4.429 15.695 -6.269 1.00 0.00 26 ALA A N 19
ATOM 23553 C CA . ALA A 1 22 ? -3.152 16.304 -6.626 1.00 0.00 26 ALA A CA 19
ATOM 23554 C C . ALA A 1 22 ? -2.688 17.314 -5.580 1.00 0.00 26 ALA A C 19
ATOM 23555 O O . ALA A 1 22 ? -1.493 17.577 -5.450 1.00 0.00 26 ALA A O 19
ATOM 23562 N N . GLY A 1 23 ? -3.634 17.878 -4.839 1.00 0.00 27 GLY A N 19
ATOM 23563 C CA . GLY A 1 23 ? -3.294 18.819 -3.790 1.00 0.00 27 GLY A CA 19
ATOM 23564 C C . GLY A 1 23 ? -3.052 18.142 -2.454 1.00 0.00 27 GLY A C 19
ATOM 23565 O O . GLY A 1 23 ? -2.630 18.787 -1.491 1.00 0.00 27 GLY A O 19
ATOM 23569 N N . LYS A 1 24 ? -3.307 16.841 -2.396 1.00 0.00 28 LYS A N 19
ATOM 23570 C CA . LYS A 1 24 ? -3.135 16.080 -1.164 1.00 0.00 28 LYS A CA 19
ATOM 23571 C C . LYS A 1 24 ? -2.043 15.026 -1.310 1.00 0.00 28 LYS A C 19
ATOM 23572 O O . LYS A 1 24 ? -1.879 14.164 -0.444 1.00 0.00 28 LYS A O 19
ATOM 23591 N N . ALA A 1 25 ? -1.289 15.102 -2.397 1.00 0.00 29 ALA A N 19
ATOM 23592 C CA . ALA A 1 25 ? -0.204 14.159 -2.639 1.00 0.00 29 ALA A CA 19
ATOM 23593 C C . ALA A 1 25 ? 0.919 14.383 -1.636 1.00 0.00 29 ALA A C 19
ATOM 23594 O O . ALA A 1 25 ? 1.628 13.453 -1.255 1.00 0.00 29 ALA A O 19
ATOM 23601 N N . GLY A 1 26 ? 1.059 15.623 -1.193 1.00 0.00 30 GLY A N 19
ATOM 23602 C CA . GLY A 1 26 ? 2.046 15.949 -0.186 1.00 0.00 30 GLY A CA 19
ATOM 23603 C C . GLY A 1 26 ? 1.690 15.379 1.173 1.00 0.00 30 GLY A C 19
ATOM 23604 O O . GLY A 1 26 ? 2.546 15.263 2.045 1.00 0.00 30 GLY A O 19
ATOM 23608 N N . LEU A 1 27 ? 0.426 15.012 1.350 1.00 0.00 31 LEU A N 19
ATOM 23609 C CA . LEU A 1 27 ? -0.031 14.456 2.617 1.00 0.00 31 LEU A CA 19
ATOM 23610 C C . LEU A 1 27 ? 0.271 12.966 2.691 1.00 0.00 31 LEU A C 19
ATOM 23611 O O . LEU A 1 27 ? 0.739 12.473 3.716 1.00 0.00 31 LEU A O 19
ATOM 23627 N N . VAL A 1 28 ? 0.012 12.257 1.596 1.00 0.00 32 VAL A N 19
ATOM 23628 C CA . VAL A 1 28 ? 0.285 10.823 1.532 1.00 0.00 32 VAL A CA 19
ATOM 23629 C C . VAL A 1 28 ? 1.785 10.547 1.537 1.00 0.00 32 VAL A C 19
ATOM 23630 O O . VAL A 1 28 ? 2.239 9.544 2.084 1.00 0.00 32 VAL A O 19
ATOM 23643 N N . ILE A 1 29 ? 2.551 11.446 0.935 1.00 0.00 33 ILE A N 19
ATOM 23644 C CA . ILE A 1 29 ? 4.001 11.335 0.961 1.00 0.00 33 ILE A CA 19
ATOM 23645 C C . ILE A 1 29 ? 4.528 11.801 2.314 1.00 0.00 33 ILE A C 19
ATOM 23646 O O . ILE A 1 29 ? 5.427 11.193 2.900 1.00 0.00 33 ILE A O 19
ATOM 23662 N N . GLY A 1 30 ? 3.937 12.874 2.813 1.00 0.00 34 GLY A N 19
ATOM 23663 C CA . GLY A 1 30 ? 4.347 13.430 4.079 1.00 0.00 34 GLY A CA 19
ATOM 23664 C C . GLY A 1 30 ? 5.187 14.665 3.895 1.00 0.00 34 GLY A C 19
ATOM 23665 O O . GLY A 1 30 ? 5.700 14.913 2.802 1.00 0.00 34 GLY A O 19
ATOM 23669 N N . LYS A 1 31 ? 5.354 15.432 4.959 1.00 0.00 35 LYS A N 19
ATOM 23670 C CA . LYS A 1 31 ? 6.124 16.667 4.901 1.00 0.00 35 LYS A CA 19
ATOM 23671 C C . LYS A 1 31 ? 7.622 16.376 4.947 1.00 0.00 35 LYS A C 19
ATOM 23672 O O . LYS A 1 31 ? 8.349 16.901 5.794 1.00 0.00 35 LYS A O 19
ATOM 23691 N N . GLY A 1 32 ? 8.072 15.530 4.035 1.00 0.00 36 GLY A N 19
ATOM 23692 C CA . GLY A 1 32 ? 9.477 15.193 3.957 1.00 0.00 36 GLY A CA 19
ATOM 23693 C C . GLY A 1 32 ? 9.686 13.749 3.571 1.00 0.00 36 GLY A C 19
ATOM 23694 O O . GLY A 1 32 ? 10.734 13.171 3.850 1.00 0.00 36 GLY A O 19
ATOM 23698 N N . GLY A 1 33 ? 8.671 13.159 2.943 1.00 0.00 37 GLY A N 19
ATOM 23699 C CA . GLY A 1 33 ? 8.739 11.761 2.561 1.00 0.00 37 GLY A CA 19
ATOM 23700 C C . GLY A 1 33 ? 8.643 10.830 3.757 1.00 0.00 37 GLY A C 19
ATOM 23701 O O . GLY A 1 33 ? 8.651 9.609 3.605 1.00 0.00 37 GLY A O 19
ATOM 23705 N N . GLU A 1 34 ? 8.528 11.413 4.947 1.00 0.00 38 GLU A N 19
ATOM 23706 C CA . GLU A 1 34 ? 8.522 10.645 6.183 1.00 0.00 38 GLU A CA 19
ATOM 23707 C C . GLU A 1 34 ? 7.302 9.733 6.262 1.00 0.00 38 GLU A C 19
ATOM 23708 O O . GLU A 1 34 ? 7.396 8.597 6.724 1.00 0.00 38 GLU A O 19
ATOM 23720 N N . THR A 1 35 ? 6.167 10.227 5.783 1.00 0.00 39 THR A N 19
ATOM 23721 C CA . THR A 1 35 ? 4.917 9.502 5.895 1.00 0.00 39 THR A CA 19
ATOM 23722 C C . THR A 1 35 ? 4.906 8.271 4.996 1.00 0.00 39 THR A C 19
ATOM 23723 O O . THR A 1 35 ? 4.725 7.161 5.477 1.00 0.00 39 THR A O 19
ATOM 23734 N N . ILE A 1 36 ? 5.141 8.454 3.707 1.00 0.00 40 ILE A N 19
ATOM 23735 C CA . ILE A 1 36 ? 5.093 7.328 2.771 1.00 0.00 40 ILE A CA 19
ATOM 23736 C C . ILE A 1 36 ? 6.153 6.275 3.122 1.00 0.00 40 ILE A C 19
ATOM 23737 O O . ILE A 1 36 ? 6.000 5.088 2.833 1.00 0.00 40 ILE A O 19
ATOM 23753 N N . LYS A 1 37 ? 7.207 6.717 3.787 1.00 0.00 41 LYS A N 19
ATOM 23754 C CA . LYS A 1 37 ? 8.283 5.834 4.211 1.00 0.00 41 LYS A CA 19
ATOM 23755 C C . LYS A 1 37 ? 7.826 4.935 5.357 1.00 0.00 41 LYS A C 19
ATOM 23756 O O . LYS A 1 37 ? 8.035 3.721 5.336 1.00 0.00 41 LYS A O 19
ATOM 23775 N N . GLN A 1 38 ? 7.190 5.543 6.351 1.00 0.00 42 GLN A N 19
ATOM 23776 C CA . GLN A 1 38 ? 6.749 4.823 7.536 1.00 0.00 42 GLN A CA 19
ATOM 23777 C C . GLN A 1 38 ? 5.564 3.929 7.223 1.00 0.00 42 GLN A C 19
ATOM 23778 O O . GLN A 1 38 ? 5.497 2.794 7.691 1.00 0.00 42 GLN A O 19
ATOM 23792 N N . LEU A 1 39 ? 4.646 4.449 6.422 1.00 0.00 43 LEU A N 19
ATOM 23793 C CA . LEU A 1 39 ? 3.416 3.735 6.078 1.00 0.00 43 LEU A CA 19
ATOM 23794 C C . LEU A 1 39 ? 3.703 2.328 5.577 1.00 0.00 43 LEU A C 19
ATOM 23795 O O . LEU A 1 39 ? 3.096 1.359 6.037 1.00 0.00 43 LEU A O 19
ATOM 23811 N N . GLN A 1 40 ? 4.641 2.223 4.648 1.00 0.00 44 GLN A N 19
ATOM 23812 C CA . GLN A 1 40 ? 4.993 0.945 4.046 1.00 0.00 44 GLN A CA 19
ATOM 23813 C C . GLN A 1 40 ? 5.446 -0.059 5.103 1.00 0.00 44 GLN A C 19
ATOM 23814 O O . GLN A 1 40 ? 5.057 -1.228 5.074 1.00 0.00 44 GLN A O 19
ATOM 23828 N N . GLU A 1 41 ? 6.244 0.404 6.049 1.00 0.00 45 GLU A N 19
ATOM 23829 C CA . GLU A 1 41 ? 6.838 -0.482 7.038 1.00 0.00 45 GLU A CA 19
ATOM 23830 C C . GLU A 1 41 ? 5.861 -0.799 8.172 1.00 0.00 45 GLU A C 19
ATOM 23831 O O . GLU A 1 41 ? 5.845 -1.916 8.691 1.00 0.00 45 GLU A O 19
ATOM 23843 N N . ARG A 1 42 ? 5.034 0.176 8.538 1.00 0.00 46 ARG A N 19
ATOM 23844 C CA . ARG A 1 42 ? 4.118 0.017 9.669 1.00 0.00 46 ARG A CA 19
ATOM 23845 C C . ARG A 1 42 ? 2.886 -0.800 9.293 1.00 0.00 46 ARG A C 19
ATOM 23846 O O . ARG A 1 42 ? 2.230 -1.381 10.158 1.00 0.00 46 ARG A O 19
ATOM 23867 N N . ALA A 1 43 ? 2.558 -0.833 8.011 1.00 0.00 47 ALA A N 19
ATOM 23868 C CA . ALA A 1 43 ? 1.399 -1.588 7.554 1.00 0.00 47 ALA A CA 19
ATOM 23869 C C . ALA A 1 43 ? 1.793 -2.986 7.094 1.00 0.00 47 ALA A C 19
ATOM 23870 O O . ALA A 1 43 ? 0.980 -3.909 7.110 1.00 0.00 47 ALA A O 19
ATOM 23877 N N . GLY A 1 44 ? 3.051 -3.139 6.695 1.00 0.00 48 GLY A N 19
ATOM 23878 C CA . GLY A 1 44 ? 3.527 -4.420 6.210 1.00 0.00 48 GLY A CA 19
ATOM 23879 C C . GLY A 1 44 ? 3.165 -4.649 4.758 1.00 0.00 48 GLY A C 19
ATOM 23880 O O . GLY A 1 44 ? 3.088 -5.785 4.298 1.00 0.00 48 GLY A O 19
ATOM 23884 N N . VAL A 1 45 ? 2.945 -3.559 4.038 1.00 0.00 49 VAL A N 19
ATOM 23885 C CA . VAL A 1 45 ? 2.569 -3.622 2.633 1.00 0.00 49 VAL A CA 19
ATOM 23886 C C . VAL A 1 45 ? 3.450 -2.698 1.813 1.00 0.00 49 VAL A C 19
ATOM 23887 O O . VAL A 1 45 ? 4.321 -2.013 2.352 1.00 0.00 49 VAL A O 19
ATOM 23900 N N . LYS A 1 46 ? 3.223 -2.679 0.513 1.00 0.00 50 LYS A N 19
ATOM 23901 C CA . LYS A 1 46 ? 3.945 -1.775 -0.365 1.00 0.00 50 LYS A CA 19
ATOM 23902 C C . LYS A 1 46 ? 3.009 -0.692 -0.881 1.00 0.00 50 LYS A C 19
ATOM 23903 O O . LYS A 1 46 ? 1.965 -0.988 -1.459 1.00 0.00 50 LYS A O 19
ATOM 23922 N N . MET A 1 47 ? 3.382 0.560 -0.666 1.00 0.00 51 MET A N 19
ATOM 23923 C CA . MET A 1 47 ? 2.587 1.684 -1.137 1.00 0.00 51 MET A CA 19
ATOM 23924 C C . MET A 1 47 ? 3.351 2.432 -2.210 1.00 0.00 51 MET A C 19
ATOM 23925 O O . MET A 1 47 ? 4.418 2.986 -1.946 1.00 0.00 51 MET A O 19
ATOM 23939 N N . ILE A 1 48 ? 2.822 2.439 -3.419 1.00 0.00 52 ILE A N 19
ATOM 23940 C CA . ILE A 1 48 ? 3.458 3.163 -4.500 1.00 0.00 52 ILE A CA 19
ATOM 23941 C C . ILE A 1 48 ? 2.622 4.378 -4.901 1.00 0.00 52 ILE A C 19
ATOM 23942 O O . ILE A 1 48 ? 1.552 4.257 -5.500 1.00 0.00 52 ILE A O 19
ATOM 23958 N N . LEU A 1 49 ? 3.101 5.548 -4.512 1.00 0.00 53 LEU A N 19
ATOM 23959 C CA . LEU A 1 49 ? 2.482 6.802 -4.905 1.00 0.00 53 LEU A CA 19
ATOM 23960 C C . LEU A 1 49 ? 3.033 7.235 -6.257 1.00 0.00 53 LEU A C 19
ATOM 23961 O O . LEU A 1 49 ? 4.164 7.724 -6.345 1.00 0.00 53 LEU A O 19
ATOM 23977 N N . ILE A 1 50 ? 2.253 7.036 -7.314 1.00 0.00 54 ILE A N 19
ATOM 23978 C CA . ILE A 1 50 ? 2.680 7.421 -8.646 1.00 0.00 54 ILE A CA 19
ATOM 23979 C C . ILE A 1 50 ? 2.462 8.913 -8.855 1.00 0.00 54 ILE A C 19
ATOM 23980 O O . ILE A 1 50 ? 1.420 9.357 -9.335 1.00 0.00 54 ILE A O 19
ATOM 23996 N N . GLN A 1 51 ? 3.456 9.675 -8.447 1.00 0.00 55 GLN A N 19
ATOM 23997 C CA . GLN A 1 51 ? 3.465 11.114 -8.635 1.00 0.00 55 GLN A CA 19
ATOM 23998 C C . GLN A 1 51 ? 4.812 11.545 -9.195 1.00 0.00 55 GLN A C 19
ATOM 23999 O O . GLN A 1 51 ? 4.982 12.668 -9.669 1.00 0.00 55 GLN A O 19
ATOM 24013 N N . ASP A 1 52 ? 5.758 10.619 -9.148 1.00 0.00 56 ASP A N 19
ATOM 24014 C CA . ASP A 1 52 ? 7.110 10.867 -9.614 1.00 0.00 56 ASP A CA 19
ATOM 24015 C C . ASP A 1 52 ? 7.302 10.276 -11.001 1.00 0.00 56 ASP A C 19
ATOM 24016 O O . ASP A 1 52 ? 8.110 10.763 -11.791 1.00 0.00 56 ASP A O 19
ATOM 24025 N N . GLY A 1 53 ? 6.522 9.244 -11.306 1.00 0.00 57 GLY A N 19
ATOM 24026 C CA . GLY A 1 53 ? 6.615 8.600 -12.606 1.00 0.00 57 GLY A CA 19
ATOM 24027 C C . GLY A 1 53 ? 5.815 9.327 -13.672 1.00 0.00 57 GLY A C 19
ATOM 24028 O O . GLY A 1 53 ? 5.551 8.773 -14.741 1.00 0.00 57 GLY A O 19
ATOM 24032 N N . SER A 1 54 ? 5.451 10.576 -13.378 1.00 0.00 58 SER A N 19
ATOM 24033 C CA . SER A 1 54 ? 4.640 11.392 -14.276 1.00 0.00 58 SER A CA 19
ATOM 24034 C C . SER A 1 54 ? 3.308 10.703 -14.568 1.00 0.00 58 SER A C 19
ATOM 24035 O O . SER A 1 54 ? 2.694 10.139 -13.658 1.00 0.00 58 SER A O 19
ATOM 24043 N N . GLN A 1 55 ? 2.865 10.771 -15.828 1.00 0.00 59 GLN A N 19
ATOM 24044 C CA . GLN A 1 55 ? 1.624 10.139 -16.276 1.00 0.00 59 GLN A CA 19
ATOM 24045 C C . GLN A 1 55 ? 0.410 10.860 -15.706 1.00 0.00 59 GLN A C 19
ATOM 24046 O O . GLN A 1 55 ? -0.286 11.574 -16.426 1.00 0.00 59 GLN A O 19
ATOM 24060 N N . ASN A 1 56 ? 0.170 10.699 -14.417 1.00 0.00 60 ASN A N 19
ATOM 24061 C CA . ASN A 1 56 ? -0.927 11.393 -13.758 1.00 0.00 60 ASN A CA 19
ATOM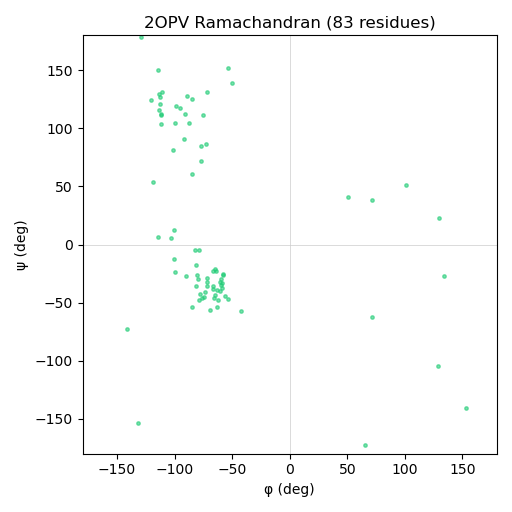 24062 C C . ASN A 1 56 ? -0.391 12.567 -12.957 1.00 0.00 60 ASN A C 19
ATOM 24063 O O . ASN A 1 56 ? -0.816 12.827 -11.832 1.00 0.00 60 ASN A O 19
ATOM 24074 N N . THR A 1 57 ? 0.550 13.278 -13.553 1.00 0.00 61 THR A N 19
ATOM 24075 C CA . THR A 1 57 ? 1.165 14.428 -12.922 1.00 0.00 61 THR A CA 19
ATOM 24076 C C . THR A 1 57 ? 0.191 15.599 -12.859 1.00 0.00 61 THR A C 19
ATOM 24077 O O . THR A 1 57 ? 0.279 16.449 -11.976 1.00 0.00 61 THR A O 19
ATOM 24088 N N . ASN A 1 58 ? -0.741 15.625 -13.799 1.00 0.00 62 ASN A N 19
ATOM 24089 C CA . ASN A 1 58 ? -1.747 16.681 -13.862 1.00 0.00 62 ASN A CA 19
ATOM 24090 C C . ASN A 1 58 ? -3.033 16.285 -13.131 1.00 0.00 62 ASN A C 19
ATOM 24091 O O . ASN A 1 58 ? -3.765 17.141 -12.637 1.00 0.00 62 ASN A O 19
ATOM 24102 N N . VAL A 1 59 ? -3.298 14.989 -13.050 1.00 0.00 63 VAL A N 19
ATOM 24103 C CA . VAL A 1 59 ? -4.559 14.506 -12.491 1.00 0.00 63 VAL A CA 19
ATOM 24104 C C . VAL A 1 59 ? -4.360 13.783 -11.159 1.00 0.00 63 VAL A C 19
ATOM 24105 O O . VAL A 1 59 ? -3.340 13.965 -10.488 1.00 0.00 63 VAL A O 19
ATOM 24118 N N . ASP A 1 60 ? -5.356 12.974 -10.791 1.00 0.00 64 ASP A N 19
ATOM 24119 C CA . ASP A 1 60 ? -5.320 12.191 -9.555 1.00 0.00 64 ASP A CA 19
ATOM 24120 C C . ASP A 1 60 ? -4.124 11.254 -9.539 1.00 0.00 64 ASP A C 19
ATOM 24121 O O . ASP A 1 60 ? -3.635 10.835 -10.586 1.00 0.00 64 ASP A O 19
ATOM 24130 N N . LYS A 1 61 ? -3.683 10.896 -8.347 1.00 0.00 65 LYS A N 19
ATOM 24131 C CA . LYS A 1 61 ? -2.473 10.104 -8.194 1.00 0.00 65 LYS A CA 19
ATOM 24132 C C . LYS A 1 61 ? -2.810 8.643 -7.994 1.00 0.00 65 LYS A C 19
ATOM 24133 O O . LYS A 1 61 ? -3.529 8.291 -7.060 1.00 0.00 65 LYS A O 19
ATOM 24152 N N . PRO A 1 62 ? -2.310 7.782 -8.884 1.00 0.00 66 PRO A N 19
ATOM 24153 C CA . PRO A 1 62 ? -2.455 6.335 -8.755 1.00 0.00 66 PRO A CA 19
ATOM 24154 C C . PRO A 1 62 ? -1.725 5.801 -7.526 1.00 0.00 66 PRO A C 19
ATOM 24155 O O . PRO A 1 62 ? -0.494 5.726 -7.505 1.00 0.00 66 PRO A O 19
ATOM 24166 N N . LEU A 1 63 ? -2.481 5.457 -6.500 1.00 0.00 67 LEU A N 19
ATOM 24167 C CA . LEU A 1 63 ? -1.910 4.854 -5.311 1.00 0.00 67 LEU A CA 19
ATOM 24168 C C . LEU A 1 63 ? -2.225 3.374 -5.287 1.00 0.00 67 LEU A C 19
ATOM 24169 O O . LEU A 1 63 ? -3.362 2.979 -5.043 1.00 0.00 67 LEU A O 19
ATOM 24185 N N . ARG A 1 64 ? -1.225 2.562 -5.557 1.00 0.00 68 ARG A N 19
ATOM 24186 C CA . ARG A 1 64 ? -1.402 1.126 -5.528 1.00 0.00 68 ARG A CA 19
ATOM 24187 C C . ARG A 1 64 ? -0.840 0.549 -4.243 1.00 0.00 68 ARG A C 19
ATOM 24188 O O . ARG A 1 64 ? 0.376 0.484 -4.055 1.00 0.00 68 ARG A O 19
ATOM 24209 N N . ILE A 1 65 ? -1.734 0.167 -3.345 1.00 0.00 69 ILE A N 19
ATOM 24210 C CA . ILE A 1 65 ? -1.331 -0.514 -2.132 1.00 0.00 69 ILE A CA 19
ATOM 24211 C C . ILE A 1 65 ? -1.238 -2.000 -2.431 1.00 0.00 69 ILE A C 19
ATOM 24212 O O . ILE A 1 65 ? -2.253 -2.683 -2.561 1.00 0.00 69 ILE A O 19
ATOM 24228 N N . ILE A 1 66 ? -0.019 -2.485 -2.568 1.00 0.00 70 ILE A N 19
ATOM 24229 C CA . ILE A 1 66 ? 0.210 -3.856 -2.969 1.00 0.00 70 ILE A CA 19
ATOM 24230 C C . ILE A 1 66 ? 0.614 -4.690 -1.765 1.00 0.00 70 ILE A C 19
ATOM 24231 O O . ILE A 1 66 ? 1.679 -4.486 -1.184 1.00 0.00 70 ILE A O 19
ATOM 24247 N N . GLY A 1 67 ? -0.248 -5.613 -1.381 1.00 0.00 71 GLY A N 19
ATOM 24248 C CA . GLY A 1 67 ? 0.031 -6.451 -0.245 1.00 0.00 71 GLY A CA 19
ATOM 24249 C C . GLY A 1 67 ? -1.033 -7.497 -0.030 1.00 0.00 71 GLY A C 19
ATOM 24250 O O . GLY A 1 67 ? -1.391 -8.228 -0.952 1.00 0.00 71 GLY A O 19
ATOM 24254 N N . ASP A 1 68 ? -1.536 -7.559 1.187 1.00 0.00 72 ASP A N 19
ATOM 24255 C CA . ASP A 1 68 ? -2.526 -8.555 1.578 1.00 0.00 72 ASP A CA 19
ATOM 24256 C C . ASP A 1 68 ? -3.879 -7.896 1.797 1.00 0.00 72 ASP A C 19
ATOM 24257 O O . ASP A 1 68 ? -3.916 -6.778 2.297 1.00 0.00 72 ASP A O 19
ATOM 24266 N N . PRO A 1 69 ? -4.995 -8.556 1.434 1.00 0.00 73 PRO A N 19
ATOM 24267 C CA . PRO A 1 69 ? -6.337 -7.958 1.514 1.00 0.00 73 PRO A CA 19
ATOM 24268 C C . PRO A 1 69 ? -6.583 -7.199 2.818 1.00 0.00 73 PRO A C 19
ATOM 24269 O O . PRO A 1 69 ? -7.158 -6.104 2.812 1.00 0.00 73 PRO A O 19
ATOM 24280 N N . TYR A 1 70 ? -6.100 -7.758 3.919 1.00 0.00 74 TYR A N 19
ATOM 24281 C CA . TYR A 1 70 ? -6.353 -7.208 5.237 1.00 0.00 74 TYR A CA 19
ATOM 24282 C C . TYR A 1 70 ? -5.519 -5.952 5.469 1.00 0.00 74 TYR A C 19
ATOM 24283 O O . TYR A 1 70 ? -6.054 -4.887 5.789 1.00 0.00 74 TYR A O 19
ATOM 24301 N N . LYS A 1 71 ? -4.211 -6.065 5.276 1.00 0.00 75 LYS A N 19
ATOM 24302 C CA . LYS A 1 71 ? -3.320 -4.932 5.489 1.00 0.00 75 LYS A CA 19
ATOM 24303 C C . LYS A 1 71 ? -3.414 -3.917 4.355 1.00 0.00 75 LYS A C 19
ATOM 24304 O O . LYS A 1 71 ? -3.014 -2.771 4.522 1.00 0.00 75 LYS A O 19
ATOM 24323 N N . VAL A 1 72 ? -3.962 -4.322 3.215 1.00 0.00 76 VAL A N 19
ATOM 24324 C CA . VAL A 1 72 ? -4.253 -3.376 2.141 1.00 0.00 76 VAL A CA 19
ATOM 24325 C C . VAL A 1 72 ? -5.404 -2.473 2.558 1.00 0.00 76 VAL A C 19
ATOM 24326 O O . VAL A 1 72 ? -5.382 -1.264 2.326 1.00 0.00 76 VAL A O 19
ATOM 24339 N N . GLN A 1 73 ? -6.394 -3.064 3.212 1.00 0.00 77 GLN A N 19
ATOM 24340 C CA . GLN A 1 73 ? -7.541 -2.318 3.688 1.00 0.00 77 GLN A CA 19
ATOM 24341 C C . GLN A 1 73 ? -7.129 -1.399 4.830 1.00 0.00 77 GLN A C 19
ATOM 24342 O O . GLN A 1 73 ? -7.479 -0.217 4.840 1.00 0.00 77 GLN A O 19
ATOM 24356 N N . GLN A 1 74 ? -6.367 -1.937 5.776 1.00 0.00 78 GLN A N 19
ATOM 24357 C CA . GLN A 1 74 ? -5.848 -1.137 6.881 1.00 0.00 78 GLN A CA 19
ATOM 24358 C C . GLN A 1 74 ? -4.996 0.012 6.362 1.00 0.00 78 GLN A C 19
ATOM 24359 O O . GLN A 1 74 ? -5.063 1.126 6.875 1.00 0.00 78 GLN A O 19
ATOM 24373 N N . ALA A 1 75 ? -4.210 -0.268 5.332 1.00 0.00 79 ALA A N 19
ATOM 24374 C CA . ALA A 1 75 ? -3.361 0.738 4.716 1.00 0.00 79 ALA A CA 19
ATOM 24375 C C . ALA A 1 75 ? -4.193 1.786 3.982 1.00 0.00 79 ALA A C 19
ATOM 24376 O O . ALA A 1 75 ? -3.864 2.969 3.984 1.00 0.00 79 ALA A O 19
ATOM 24383 N N . CYS A 1 76 ? -5.277 1.341 3.362 1.00 0.00 80 CYS A N 19
ATOM 24384 C CA . CYS A 1 76 ? -6.174 2.230 2.642 1.00 0.00 80 CYS A CA 19
ATOM 24385 C C . CYS A 1 76 ? -6.853 3.203 3.593 1.00 0.00 80 CYS A C 19
ATOM 24386 O O . CYS A 1 76 ? -6.831 4.410 3.370 1.00 0.00 80 CYS A O 19
ATOM 24394 N N . GLU A 1 77 ? -7.441 2.690 4.662 1.00 0.00 81 GLU A N 19
ATOM 24395 C CA . GLU A 1 77 ? -8.084 3.557 5.640 1.00 0.00 81 GLU A CA 19
ATOM 24396 C C . GLU A 1 77 ? -7.035 4.359 6.403 1.00 0.00 81 GLU A C 19
ATOM 24397 O O . GLU A 1 77 ? -7.344 5.380 7.005 1.00 0.00 81 GLU A O 19
ATOM 24409 N N . MET A 1 78 ? -5.794 3.888 6.358 1.00 0.00 82 MET A N 19
ATOM 24410 C CA . MET A 1 78 ? -4.667 4.623 6.931 1.00 0.00 82 MET A CA 19
ATOM 24411 C C . MET A 1 78 ? -4.360 5.863 6.092 1.00 0.00 82 MET A C 19
ATOM 24412 O O . MET A 1 78 ? -4.309 6.976 6.611 1.00 0.00 82 MET A O 19
ATOM 24426 N N . VAL A 1 79 ? -4.165 5.671 4.792 1.00 0.00 83 VAL A N 19
ATOM 24427 C CA . VAL A 1 79 ? -3.837 6.784 3.908 1.00 0.00 83 VAL A CA 19
ATOM 24428 C C . VAL A 1 79 ? -5.036 7.713 3.712 1.00 0.00 83 VAL A C 19
ATOM 24429 O O . VAL A 1 79 ? -4.875 8.930 3.624 1.00 0.00 83 VAL A O 19
ATOM 24442 N N . MET A 1 80 ? -6.240 7.145 3.666 1.00 0.00 84 MET A N 19
ATOM 24443 C CA . MET A 1 80 ? -7.448 7.956 3.535 1.00 0.00 84 MET A CA 19
ATOM 24444 C C . MET A 1 80 ? -7.694 8.741 4.814 1.00 0.00 84 MET A C 19
ATOM 24445 O O . MET A 1 80 ? -8.300 9.809 4.789 1.00 0.00 84 MET A O 19
ATOM 24459 N N . ASP A 1 81 ? -7.210 8.205 5.931 1.00 0.00 85 ASP A N 19
ATOM 24460 C CA . ASP A 1 81 ? -7.296 8.898 7.219 1.00 0.00 85 ASP A CA 19
ATOM 24461 C C . ASP A 1 81 ? -6.560 10.226 7.138 1.00 0.00 85 ASP A C 19
ATOM 24462 O O . ASP A 1 81 ? -7.096 11.272 7.499 1.00 0.00 85 ASP A O 19
ATOM 24471 N N . ILE A 1 82 ? -5.342 10.171 6.616 1.00 0.00 86 ILE A N 19
ATOM 24472 C CA . ILE A 1 82 ? -4.504 11.354 6.463 1.00 0.00 86 ILE A CA 19
ATOM 24473 C C . ILE A 1 82 ? -5.172 12.386 5.556 1.00 0.00 86 ILE A C 19
ATOM 24474 O O . ILE A 1 82 ? -5.051 13.592 5.771 1.00 0.00 86 ILE A O 19
ATOM 24490 N N . LEU A 1 83 ? -5.894 11.903 4.554 1.00 0.00 87 LEU A N 19
ATOM 24491 C CA . LEU A 1 83 ? -6.549 12.778 3.590 1.00 0.00 87 LEU A CA 19
ATOM 24492 C C . LEU A 1 83 ? -7.869 13.318 4.138 1.00 0.00 87 LEU A C 19
ATOM 24493 O O . LEU A 1 83 ? -8.423 14.281 3.608 1.00 0.00 87 LEU A O 19
ATOM 24509 N N . ARG A 1 84 ? -8.368 12.689 5.189 1.00 0.00 88 ARG A N 19
ATOM 24510 C CA . ARG A 1 84 ? -9.643 13.072 5.779 1.00 0.00 88 ARG A CA 19
ATOM 24511 C C . ARG A 1 84 ? -9.439 13.985 6.974 1.00 0.00 88 ARG A C 19
ATOM 24512 O O . ARG A 1 84 ? -10.229 14.893 7.230 1.00 0.00 88 ARG A O 19
ATOM 24533 N N . GLU A 1 85 ? -8.364 13.740 7.676 1.00 0.00 89 GLU A N 19
ATOM 24534 C CA . GLU A 1 85 ? -8.083 14.421 8.929 1.00 0.00 89 GLU A CA 19
ATOM 24535 C C . GLU A 1 85 ? -7.536 15.823 8.674 1.00 0.00 89 GLU A C 19
ATOM 24536 O O . GLU A 1 85 ? -8.308 16.796 8.786 1.00 0.00 89 GLU A O 19
ATOM 24549 N N . GLY A 1 1 ? -0.767 -18.087 3.987 1.00 0.00 5 GLY A N 20
ATOM 24550 C CA . GLY A 1 1 ? -1.142 -16.911 3.234 1.00 0.00 5 GLY A CA 20
ATOM 24551 C C . GLY A 1 1 ? -0.225 -16.661 2.066 1.00 0.00 5 GLY A C 20
ATOM 24552 O O . GLY A 1 1 ? 0.966 -16.417 2.245 1.00 0.00 5 GLY A O 20
ATOM 24556 N N . GLN A 1 2 ? -0.784 -16.715 0.865 1.00 0.00 6 GLN A N 20
ATOM 24557 C CA . GLN A 1 2 ? -0.027 -16.414 -0.343 1.00 0.00 6 GLN A CA 20
ATOM 24558 C C . GLN A 1 2 ? 0.150 -14.909 -0.474 1.00 0.00 6 GLN A C 20
ATOM 24559 O O . GLN A 1 2 ? 0.859 -14.426 -1.355 1.00 0.00 6 GLN A O 20
ATOM 24573 N N . PHE A 1 3 ? -0.511 -14.178 0.410 1.00 0.00 7 PHE A N 20
ATOM 24574 C CA . PHE A 1 3 ? -0.410 -12.732 0.436 1.00 0.00 7 PHE A CA 20
ATOM 24575 C C . PHE A 1 3 ? 0.683 -12.319 1.412 1.00 0.00 7 PHE A C 20
ATOM 24576 O O . PHE A 1 3 ? 1.620 -11.597 1.061 1.00 0.00 7 PHE A O 20
ATOM 24593 N N . HIS A 1 4 ? 0.532 -12.799 2.645 1.00 0.00 8 HIS A N 20
ATOM 24594 C CA . HIS A 1 4 ? 1.535 -12.665 3.700 1.00 0.00 8 HIS A CA 20
ATOM 24595 C C . HIS A 1 4 ? 1.654 -11.224 4.205 1.00 0.00 8 HIS A C 20
ATOM 24596 O O . HIS A 1 4 ? 1.172 -10.905 5.293 1.00 0.00 8 HIS A O 20
ATOM 24611 N N . ASP A 1 5 ? 2.283 -10.361 3.416 1.00 0.00 9 ASP A N 20
ATOM 24612 C CA . ASP A 1 5 ? 2.540 -8.983 3.830 1.00 0.00 9 ASP A CA 20
ATOM 24613 C C . ASP A 1 5 ? 2.782 -8.085 2.619 1.00 0.00 9 ASP A C 20
ATOM 24614 O O . ASP A 1 5 ? 2.097 -7.084 2.428 1.00 0.00 9 ASP A O 20
ATOM 24623 N N . ASN A 1 6 ? 3.744 -8.469 1.798 1.00 0.00 10 ASN A N 20
ATOM 24624 C CA . ASN A 1 6 ? 4.128 -7.692 0.627 1.00 0.00 10 ASN A CA 20
ATOM 24625 C C . ASN A 1 6 ? 4.196 -8.617 -0.574 1.00 0.00 10 ASN A C 20
ATOM 24626 O O . ASN A 1 6 ? 3.409 -8.506 -1.516 1.00 0.00 10 ASN A O 20
ATOM 24637 N N . ALA A 1 7 ? 5.138 -9.543 -0.510 1.00 0.00 11 ALA A N 20
ATOM 24638 C CA . ALA A 1 7 ? 5.301 -10.552 -1.534 1.00 0.00 11 ALA A CA 20
ATOM 24639 C C . ALA A 1 7 ? 5.632 -11.882 -0.880 1.00 0.00 11 ALA A C 20
ATOM 24640 O O . ALA A 1 7 ? 6.608 -11.988 -0.134 1.00 0.00 11 ALA A O 20
ATOM 24647 N N . ASN A 1 8 ? 4.809 -12.882 -1.125 1.00 0.00 12 ASN A N 20
ATOM 24648 C CA . ASN A 1 8 ? 5.038 -14.197 -0.556 1.00 0.00 12 ASN A CA 20
ATOM 24649 C C . ASN A 1 8 ? 5.668 -15.097 -1.603 1.00 0.00 12 ASN A C 20
ATOM 24650 O O . ASN A 1 8 ? 4.971 -15.701 -2.421 1.00 0.00 12 ASN A O 20
ATOM 24661 N N . GLY A 1 9 ? 6.990 -15.148 -1.600 1.00 0.00 13 GLY A N 20
ATOM 24662 C CA . GLY A 1 9 ? 7.707 -15.913 -2.595 1.00 0.00 13 GLY A CA 20
ATOM 24663 C C . GLY A 1 9 ? 7.893 -15.121 -3.870 1.00 0.00 13 GLY A C 20
ATOM 24664 O O . GLY A 1 9 ? 8.783 -14.274 -3.960 1.00 0.00 13 GLY A O 20
ATOM 24668 N N . GLY A 1 10 ? 7.036 -15.372 -4.848 1.00 0.00 14 GLY A N 20
ATOM 24669 C CA . GLY A 1 10 ? 7.133 -14.666 -6.108 1.00 0.00 14 GLY A CA 20
ATOM 24670 C C . GLY A 1 10 ? 5.855 -13.944 -6.477 1.00 0.00 14 GLY A C 20
ATOM 24671 O O . GLY A 1 10 ? 5.775 -13.322 -7.536 1.00 0.00 14 GLY A O 20
ATOM 24675 N N . GLN A 1 11 ? 4.859 -13.999 -5.602 1.00 0.00 15 GLN A N 20
ATOM 24676 C CA . GLN A 1 11 ? 3.553 -13.437 -5.915 1.00 0.00 15 GLN A CA 20
ATOM 24677 C C . GLN A 1 11 ? 3.168 -12.321 -4.953 1.00 0.00 15 GLN A C 20
ATOM 24678 O O . GLN A 1 11 ? 3.414 -12.402 -3.747 1.00 0.00 15 GLN A O 20
ATOM 24692 N N . ASN A 1 12 ? 2.580 -11.274 -5.509 1.00 0.00 16 ASN A N 20
ATOM 24693 C CA . ASN A 1 12 ? 1.969 -10.219 -4.715 1.00 0.00 16 ASN A CA 20
ATOM 24694 C C . ASN A 1 12 ? 0.465 -10.448 -4.705 1.00 0.00 16 ASN A C 20
ATOM 24695 O O . ASN A 1 12 ? -0.141 -10.635 -5.759 1.00 0.00 16 ASN A O 20
ATOM 24706 N N . GLY A 1 13 ? -0.125 -10.446 -3.519 1.00 0.00 17 GLY A N 20
ATOM 24707 C CA . GLY A 1 13 ? -1.519 -10.819 -3.383 1.00 0.00 17 GLY A CA 20
ATOM 24708 C C . GLY A 1 13 ? -2.490 -9.718 -3.765 1.00 0.00 17 GLY A C 20
ATOM 24709 O O . GLY A 1 13 ? -2.846 -9.563 -4.931 1.00 0.00 17 GLY A O 20
ATOM 24713 N N . THR A 1 14 ? -2.925 -8.956 -2.778 1.00 0.00 18 THR A N 20
ATOM 24714 C CA . THR A 1 14 ? -3.951 -7.953 -2.983 1.00 0.00 18 THR A CA 20
ATOM 24715 C C . THR A 1 14 ? -3.336 -6.576 -3.197 1.00 0.00 18 THR A C 20
ATOM 24716 O O . THR A 1 14 ? -2.430 -6.167 -2.472 1.00 0.00 18 THR A O 20
ATOM 24727 N N . VAL A 1 15 ? -3.821 -5.885 -4.215 1.00 0.00 19 VAL A N 20
ATOM 24728 C CA . VAL A 1 15 ? -3.373 -4.539 -4.517 1.00 0.00 19 VAL A CA 20
ATOM 24729 C C . VAL A 1 15 ? -4.565 -3.654 -4.874 1.00 0.00 19 VAL A C 20
ATOM 24730 O O . VAL A 1 15 ? -5.464 -4.074 -5.605 1.00 0.00 19 VAL A O 20
ATOM 24743 N N . GLN A 1 16 ? -4.591 -2.452 -4.314 1.00 0.00 20 GLN A N 20
ATOM 24744 C CA . GLN A 1 16 ? -5.630 -1.485 -4.639 1.00 0.00 20 GLN A CA 20
ATOM 24745 C C . GLN A 1 16 ? -5.004 -0.216 -5.198 1.00 0.00 20 GLN A C 20
ATOM 24746 O O . GLN A 1 16 ? -3.828 0.063 -4.952 1.00 0.00 20 GLN A O 20
ATOM 24760 N N . GLU A 1 17 ? -5.795 0.544 -5.941 1.00 0.00 21 GLU A N 20
ATOM 24761 C CA . GLU A 1 17 ? -5.309 1.746 -6.605 1.00 0.00 21 GLU A CA 20
ATOM 24762 C C . GLU A 1 17 ? -6.132 2.959 -6.207 1.00 0.00 21 GLU A C 20
ATOM 24763 O O . GLU A 1 17 ? -7.281 3.109 -6.619 1.00 0.00 21 GLU A O 20
ATOM 24775 N N . ILE A 1 18 ? -5.536 3.821 -5.404 1.00 0.00 22 ILE A N 20
ATOM 24776 C CA . ILE A 1 18 ? -6.210 5.025 -4.946 1.00 0.00 22 ILE A CA 20
ATOM 24777 C C . ILE A 1 18 ? -5.772 6.212 -5.789 1.00 0.00 22 ILE A C 20
ATOM 24778 O O . ILE A 1 18 ? -4.605 6.313 -6.163 1.00 0.00 22 ILE A O 20
ATOM 24794 N N . MET A 1 19 ? -6.706 7.093 -6.102 1.00 0.00 23 MET A N 20
ATOM 24795 C CA . MET A 1 19 ? -6.392 8.298 -6.853 1.00 0.00 23 MET A CA 20
ATOM 24796 C C . MET A 1 19 ? -6.349 9.482 -5.901 1.00 0.00 23 MET A C 20
ATOM 24797 O O . MET A 1 19 ? -7.380 10.087 -5.600 1.00 0.00 23 MET A O 20
ATOM 24811 N N . ILE A 1 20 ? -5.162 9.798 -5.416 1.00 0.00 24 ILE A N 20
ATOM 24812 C CA . ILE A 1 20 ? -5.004 10.838 -4.408 1.00 0.00 24 ILE A CA 20
ATOM 24813 C C . ILE A 1 20 ? -4.983 12.226 -5.044 1.00 0.00 24 ILE A C 20
ATOM 24814 O O . ILE A 1 20 ? -4.304 12.442 -6.044 1.00 0.00 24 ILE A O 20
ATOM 24830 N N . PRO A 1 21 ? -5.760 13.170 -4.484 1.00 0.00 25 PRO A N 20
ATOM 24831 C CA . PRO A 1 21 ? -5.720 14.579 -4.888 1.00 0.00 25 PRO A CA 20
ATOM 24832 C C . PRO A 1 21 ? -4.300 15.134 -4.870 1.00 0.00 25 PRO A C 20
ATOM 24833 O O . PRO A 1 21 ? -3.558 14.929 -3.908 1.00 0.00 25 PRO A O 20
ATOM 24844 N N . ALA A 1 22 ? -3.934 15.849 -5.931 1.00 0.00 26 ALA A N 20
ATOM 24845 C CA . ALA A 1 22 ? -2.606 16.444 -6.044 1.00 0.00 26 ALA A CA 20
ATOM 24846 C C . ALA A 1 22 ? -2.342 17.421 -4.908 1.00 0.00 26 ALA A C 20
ATOM 24847 O O . ALA A 1 22 ? -1.212 17.561 -4.448 1.00 0.00 26 ALA A O 20
ATOM 24854 N N . GLY A 1 23 ? -3.393 18.091 -4.457 1.00 0.00 27 GLY A N 20
ATOM 24855 C CA . GLY A 1 23 ? -3.269 19.005 -3.340 1.00 0.00 27 GLY A CA 20
ATOM 24856 C C . GLY A 1 23 ? -2.986 18.290 -2.030 1.00 0.00 27 GLY A C 20
ATOM 24857 O O . GLY A 1 23 ? -2.494 18.896 -1.078 1.00 0.00 27 GLY A O 20
ATOM 24861 N N . LYS A 1 24 ? -3.287 16.995 -1.982 1.00 0.00 28 LYS A N 20
ATOM 24862 C CA . LYS A 1 24 ? -3.074 16.198 -0.778 1.00 0.00 28 LYS A CA 20
ATOM 24863 C C . LYS A 1 24 ? -1.881 15.264 -0.945 1.00 0.00 28 LYS A C 20
ATOM 24864 O O . LYS A 1 24 ? -1.669 14.361 -0.133 1.00 0.00 28 LYS A O 20
ATOM 24883 N N . ALA A 1 25 ? -1.096 15.493 -1.995 1.00 0.00 29 ALA A N 20
ATOM 24884 C CA . ALA A 1 25 ? 0.079 14.673 -2.262 1.00 0.00 29 ALA A CA 20
ATOM 24885 C C . ALA A 1 25 ? 1.077 14.778 -1.117 1.00 0.00 29 ALA A C 20
ATOM 24886 O O . ALA A 1 25 ? 1.776 13.820 -0.797 1.00 0.00 29 ALA A O 20
ATOM 24893 N N . GLY A 1 26 ? 1.108 15.943 -0.480 1.00 0.00 30 GLY A N 20
ATOM 24894 C CA . GLY A 1 26 ? 2.011 16.158 0.633 1.00 0.00 30 GLY A CA 20
ATOM 24895 C C . GLY A 1 26 ? 1.735 15.223 1.796 1.00 0.00 30 GLY A C 20
ATOM 24896 O O . GLY A 1 26 ? 2.628 14.932 2.586 1.00 0.00 30 GLY A O 20
ATOM 24900 N N . LEU A 1 27 ? 0.507 14.731 1.886 1.00 0.00 31 LEU A N 20
ATOM 24901 C CA . LEU A 1 27 ? 0.115 13.859 2.983 1.00 0.00 31 LEU A CA 20
ATOM 24902 C C . LEU A 1 27 ? 0.475 12.411 2.685 1.00 0.00 31 LEU A C 20
ATOM 24903 O O . LEU A 1 27 ? 1.076 11.734 3.517 1.00 0.00 31 LEU A O 20
ATOM 24919 N N . VAL A 1 28 ? 0.117 11.945 1.493 1.00 0.00 32 VAL A N 20
ATOM 24920 C CA . VAL A 1 28 ? 0.403 10.570 1.098 1.00 0.00 32 VAL A CA 20
ATOM 24921 C C . VAL A 1 28 ? 1.900 10.332 0.921 1.00 0.00 32 VAL A C 20
ATOM 24922 O O . VAL A 1 28 ? 2.401 9.242 1.192 1.00 0.00 32 VAL A O 20
ATOM 24935 N N . ILE A 1 29 ? 2.615 11.353 0.461 1.00 0.00 33 ILE A N 20
ATOM 24936 C CA . ILE A 1 29 ? 4.061 11.260 0.330 1.00 0.00 33 ILE A CA 20
ATOM 24937 C C . ILE A 1 29 ? 4.709 11.496 1.686 1.00 0.00 33 ILE A C 20
ATOM 24938 O O . ILE A 1 29 ? 5.714 10.888 2.039 1.00 0.00 33 ILE A O 20
ATOM 24954 N N . GLY A 1 30 ? 4.105 12.385 2.450 1.00 0.00 34 GLY A N 20
ATOM 24955 C CA . GLY A 1 30 ? 4.517 12.578 3.815 1.00 0.00 34 GLY A CA 20
ATOM 24956 C C . GLY A 1 30 ? 5.501 13.699 3.999 1.00 0.00 34 GLY A C 20
ATOM 24957 O O . GLY A 1 30 ? 6.566 13.501 4.586 1.00 0.00 34 GLY A O 20
ATOM 24961 N N . LYS A 1 31 ? 5.144 14.866 3.475 1.00 0.00 35 LYS A N 20
ATOM 24962 C CA . LYS A 1 31 ? 5.862 16.107 3.742 1.00 0.00 35 LYS A CA 20
ATOM 24963 C C . LYS A 1 31 ? 7.368 15.962 3.522 1.00 0.00 35 LYS A C 20
ATOM 24964 O O . LYS A 1 31 ? 8.174 16.458 4.311 1.00 0.00 35 LYS A O 20
ATOM 24983 N N . GLY A 1 32 ? 7.739 15.274 2.450 1.00 0.00 36 GLY A N 20
ATOM 24984 C CA . GLY A 1 32 ? 9.144 15.064 2.154 1.00 0.00 36 GLY A CA 20
ATOM 24985 C C . GLY A 1 32 ? 9.456 13.609 1.901 1.00 0.00 36 GLY A C 20
ATOM 24986 O O . GLY A 1 32 ? 10.496 13.273 1.332 1.00 0.00 36 GLY A O 20
ATOM 24990 N N . GLY A 1 33 ? 8.549 12.744 2.324 1.00 0.00 37 GLY A N 20
ATOM 24991 C CA . GLY A 1 33 ? 8.729 11.324 2.113 1.00 0.00 37 GLY A CA 20
ATOM 24992 C C . GLY A 1 33 ? 8.860 10.565 3.415 1.00 0.00 37 GLY A C 20
ATOM 24993 O O . GLY A 1 33 ? 9.149 9.369 3.420 1.00 0.00 37 GLY A O 20
ATOM 24997 N N . GLU A 1 34 ? 8.641 11.258 4.522 1.00 0.00 38 GLU A N 20
ATOM 24998 C CA . GLU A 1 34 ? 8.758 10.645 5.836 1.00 0.00 38 GLU A CA 20
ATOM 24999 C C . GLU A 1 34 ? 7.549 9.768 6.134 1.00 0.00 38 GLU A C 20
ATOM 25000 O O . GLU A 1 34 ? 7.691 8.630 6.578 1.00 0.00 38 GLU A O 20
ATOM 25012 N N . THR A 1 35 ? 6.360 10.300 5.892 1.00 0.00 39 THR A N 20
ATOM 25013 C CA . THR A 1 35 ? 5.133 9.582 6.203 1.00 0.00 39 THR A CA 20
ATOM 25014 C C . THR A 1 35 ? 4.978 8.335 5.331 1.00 0.00 39 THR A C 20
ATOM 25015 O O . THR A 1 35 ? 4.643 7.272 5.839 1.00 0.00 39 THR A O 20
ATOM 25026 N N . ILE A 1 36 ? 5.249 8.451 4.028 1.00 0.00 40 ILE A N 20
ATOM 25027 C CA . ILE A 1 36 ? 5.126 7.299 3.125 1.00 0.00 40 ILE A CA 20
ATOM 25028 C C . ILE A 1 36 ? 6.066 6.171 3.556 1.00 0.00 40 ILE A C 20
ATOM 25029 O O . ILE A 1 36 ? 5.727 4.991 3.461 1.00 0.00 40 ILE A O 20
ATOM 25045 N N . LYS A 1 37 ? 7.241 6.551 4.050 1.00 0.00 41 LYS A N 20
ATOM 25046 C CA . LYS A 1 37 ? 8.199 5.600 4.594 1.00 0.00 41 LYS A CA 20
ATOM 25047 C C . LYS A 1 37 ? 7.591 4.865 5.785 1.00 0.00 41 LYS A C 20
ATOM 25048 O O . LYS A 1 37 ? 7.734 3.653 5.935 1.00 0.00 41 LYS A O 20
ATOM 25067 N N . GLN A 1 38 ? 6.881 5.618 6.608 1.00 0.00 42 GLN A N 20
ATOM 25068 C CA . GLN A 1 38 ? 6.282 5.084 7.819 1.00 0.00 42 GLN A CA 20
ATOM 25069 C C . GLN A 1 38 ? 5.060 4.230 7.501 1.00 0.00 42 GLN A C 20
ATOM 25070 O O . GLN A 1 38 ? 4.904 3.140 8.042 1.00 0.00 42 GLN A O 20
ATOM 25084 N N . LEU A 1 39 ? 4.216 4.727 6.598 1.00 0.00 43 LEU A N 20
ATOM 25085 C CA . LEU A 1 39 ? 2.959 4.062 6.244 1.00 0.00 43 LEU A CA 20
ATOM 25086 C C . LEU A 1 39 ? 3.174 2.601 5.871 1.00 0.00 43 LEU A C 20
ATOM 25087 O O . LEU A 1 39 ? 2.492 1.709 6.380 1.00 0.00 43 LEU A O 20
ATOM 25103 N N . GLN A 1 40 ? 4.124 2.369 4.984 1.00 0.00 44 GLN A N 20
ATOM 25104 C CA . GLN A 1 40 ? 4.396 1.035 4.477 1.00 0.00 44 GLN A CA 20
ATOM 25105 C C . GLN A 1 40 ? 4.788 0.086 5.606 1.00 0.00 44 GLN A C 20
ATOM 25106 O O . GLN A 1 40 ? 4.133 -0.933 5.840 1.00 0.00 44 GLN A O 20
ATOM 25120 N N . GLU A 1 41 ? 5.836 0.452 6.324 1.00 0.00 45 GLU A N 20
ATOM 25121 C CA . GLU A 1 41 ? 6.438 -0.428 7.315 1.00 0.00 45 GLU A CA 20
ATOM 25122 C C . GLU A 1 41 ? 5.600 -0.524 8.590 1.00 0.00 45 GLU A C 20
ATOM 25123 O O . GLU A 1 41 ? 5.725 -1.490 9.344 1.00 0.00 45 GLU A O 20
ATOM 25135 N N . ARG A 1 42 ? 4.750 0.466 8.846 1.00 0.00 46 ARG A N 20
ATOM 25136 C CA . ARG A 1 42 ? 3.888 0.411 10.023 1.00 0.00 46 ARG A CA 20
ATOM 25137 C C . ARG A 1 42 ? 2.711 -0.527 9.786 1.00 0.00 46 ARG A C 20
ATOM 25138 O O . ARG A 1 42 ? 2.250 -1.200 10.706 1.00 0.00 46 ARG A O 20
ATOM 25159 N N . ALA A 1 43 ? 2.241 -0.581 8.548 1.00 0.00 47 ALA A N 20
ATOM 25160 C CA . ALA A 1 43 ? 1.097 -1.414 8.214 1.00 0.00 47 ALA A CA 20
ATOM 25161 C C . ALA A 1 43 ? 1.538 -2.824 7.844 1.00 0.00 47 ALA A C 20
ATOM 25162 O O . ALA A 1 43 ? 0.806 -3.789 8.053 1.00 0.00 47 ALA A O 20
ATOM 25169 N N . GLY A 1 44 ? 2.748 -2.935 7.312 1.00 0.00 48 GLY A N 20
ATOM 25170 C CA . GLY A 1 44 ? 3.268 -4.229 6.908 1.00 0.00 48 GLY A CA 20
ATOM 25171 C C . GLY A 1 44 ? 3.051 -4.513 5.434 1.00 0.00 48 GLY A C 20
ATOM 25172 O O . GLY A 1 44 ? 3.070 -5.667 5.011 1.00 0.00 48 GLY A O 20
ATOM 25176 N N . VAL A 1 45 ? 2.852 -3.458 4.655 1.00 0.00 49 VAL A N 20
ATOM 25177 C CA . VAL A 1 45 ? 2.605 -3.586 3.221 1.00 0.00 49 VAL A CA 20
ATOM 25178 C C . VAL A 1 45 ? 3.518 -2.662 2.435 1.00 0.00 49 VAL A C 20
ATOM 25179 O O . VAL A 1 45 ? 4.336 -1.943 3.009 1.00 0.00 49 VAL A O 20
ATOM 25192 N N . LYS A 1 46 ? 3.382 -2.695 1.122 1.00 0.00 50 LYS A N 20
ATOM 25193 C CA . LYS A 1 46 ? 4.145 -1.809 0.257 1.00 0.00 50 LYS A CA 20
ATOM 25194 C C . LYS A 1 46 ? 3.210 -0.805 -0.399 1.00 0.00 50 LYS A C 20
ATOM 25195 O O . LYS A 1 46 ? 2.220 -1.182 -1.025 1.00 0.00 50 LYS A O 20
ATOM 25214 N N . MET A 1 47 ? 3.527 0.470 -0.250 1.00 0.00 51 MET A N 20
ATOM 25215 C CA . MET A 1 47 ? 2.761 1.525 -0.894 1.00 0.00 51 MET A CA 20
ATOM 25216 C C . MET A 1 47 ? 3.630 2.199 -1.937 1.00 0.00 51 MET A C 20
ATOM 25217 O O . MET A 1 47 ? 4.790 2.510 -1.673 1.00 0.00 51 MET A O 20
ATOM 25231 N N . ILE A 1 48 ? 3.098 2.385 -3.130 1.00 0.00 52 ILE A N 20
ATOM 25232 C CA . ILE A 1 48 ? 3.827 3.101 -4.158 1.00 0.00 52 ILE A CA 20
ATOM 25233 C C . ILE A 1 48 ? 3.055 4.331 -4.611 1.00 0.00 52 ILE A C 20
ATOM 25234 O O . ILE A 1 48 ? 1.962 4.237 -5.176 1.00 0.00 52 ILE A O 20
ATOM 25250 N N . LEU A 1 49 ? 3.621 5.485 -4.315 1.00 0.00 53 LEU A N 20
ATOM 25251 C CA . LEU A 1 49 ? 3.066 6.747 -4.759 1.00 0.00 53 LEU A CA 20
ATOM 25252 C C . LEU A 1 49 ? 3.635 7.088 -6.127 1.00 0.00 53 LEU A C 20
ATOM 25253 O O . LEU A 1 49 ? 4.794 7.478 -6.248 1.00 0.00 53 LEU A O 20
ATOM 25269 N N . ILE A 1 50 ? 2.829 6.906 -7.159 1.00 0.00 54 ILE A N 20
ATOM 25270 C CA . ILE A 1 50 ? 3.270 7.131 -8.521 1.00 0.00 54 ILE A CA 20
ATOM 25271 C C . ILE A 1 50 ? 2.983 8.569 -8.936 1.00 0.00 54 ILE A C 20
ATOM 25272 O O . ILE A 1 50 ? 1.894 8.882 -9.413 1.00 0.00 54 ILE A O 20
ATOM 25288 N N . GLN A 1 51 ? 3.954 9.450 -8.736 1.00 0.00 55 GLN A N 20
ATOM 25289 C CA . GLN A 1 51 ? 3.772 10.859 -9.065 1.00 0.00 55 GLN A CA 20
ATOM 25290 C C . GLN A 1 51 ? 4.306 11.162 -10.463 1.00 0.00 55 GLN A C 20
ATOM 25291 O O . GLN A 1 51 ? 4.322 12.313 -10.896 1.00 0.00 55 GLN A O 20
ATOM 25305 N N . ASP A 1 52 ? 4.749 10.127 -11.160 1.00 0.00 56 ASP A N 20
ATOM 25306 C CA . ASP A 1 52 ? 5.306 10.291 -12.500 1.00 0.00 56 ASP A CA 20
ATOM 25307 C C . ASP A 1 52 ? 4.580 9.426 -13.526 1.00 0.00 56 ASP A C 20
ATOM 25308 O O . ASP A 1 52 ? 4.140 9.921 -14.565 1.00 0.00 56 ASP A O 20
ATOM 25317 N N . GLY A 1 53 ? 4.434 8.144 -13.221 1.00 0.00 57 GLY A N 20
ATOM 25318 C CA . GLY A 1 53 ? 3.938 7.199 -14.206 1.00 0.00 57 GLY A CA 20
ATOM 25319 C C . GLY A 1 53 ? 2.427 7.192 -14.327 1.00 0.00 57 GLY A C 20
ATOM 25320 O O . GLY A 1 53 ? 1.762 6.300 -13.804 1.00 0.00 57 GLY A O 20
ATOM 25324 N N . SER A 1 54 ? 1.887 8.189 -15.018 1.00 0.00 58 SER A N 20
ATOM 25325 C CA . SER A 1 54 ? 0.448 8.268 -15.249 1.00 0.00 58 SER A CA 20
ATOM 25326 C C . SER A 1 54 ? 0.119 9.362 -16.259 1.00 0.00 58 SER A C 20
ATOM 25327 O O . SER A 1 54 ? -0.804 9.216 -17.060 1.00 0.00 58 SER A O 20
ATOM 25335 N N . GLN A 1 55 ? 0.875 10.464 -16.195 1.00 0.00 59 GLN A N 20
ATOM 25336 C CA . GLN A 1 55 ? 0.675 11.627 -17.072 1.00 0.00 59 GLN A CA 20
ATOM 25337 C C . GLN A 1 55 ? -0.576 12.415 -16.680 1.00 0.00 59 GLN A C 20
ATOM 25338 O O . GLN A 1 55 ? -0.787 13.533 -17.148 1.00 0.00 59 GLN A O 20
ATOM 25352 N N . ASN A 1 56 ? -1.391 11.826 -15.812 1.00 0.00 60 ASN A N 20
ATOM 25353 C CA . ASN A 1 56 ? -2.505 12.529 -15.181 1.00 0.00 60 ASN A CA 20
ATOM 25354 C C . ASN A 1 56 ? -2.113 12.857 -13.751 1.00 0.00 60 ASN A C 20
ATOM 25355 O O . ASN A 1 56 ? -2.948 13.187 -12.910 1.00 0.00 60 ASN A O 20
ATOM 25366 N N . THR A 1 57 ? -0.815 12.777 -13.509 1.00 0.00 61 THR A N 20
ATOM 25367 C CA . THR A 1 57 ? -0.241 12.886 -12.181 1.00 0.00 61 THR A CA 20
ATOM 25368 C C . THR A 1 57 ? -0.245 14.317 -11.663 1.00 0.00 61 THR A C 20
ATOM 25369 O O . THR A 1 57 ? -0.128 14.551 -10.465 1.00 0.00 61 THR A O 20
ATOM 25380 N N . ASN A 1 58 ? -0.381 15.274 -12.567 1.00 0.00 62 ASN A N 20
ATOM 25381 C CA . ASN A 1 58 ? -0.538 16.672 -12.179 1.00 0.00 62 ASN A CA 20
ATOM 25382 C C . ASN A 1 58 ? -1.898 16.858 -11.514 1.00 0.00 62 ASN A C 20
ATOM 25383 O O . ASN A 1 58 ? -2.147 17.846 -10.822 1.00 0.00 62 ASN A O 20
ATOM 25394 N N . VAL A 1 59 ? -2.766 15.882 -11.736 1.00 0.00 63 VAL A N 20
ATOM 25395 C CA . VAL A 1 59 ? -4.107 15.886 -11.193 1.00 0.00 63 VAL A CA 20
ATOM 25396 C C . VAL A 1 59 ? -4.241 14.897 -10.041 1.00 0.00 63 VAL A C 20
ATOM 25397 O O . VAL A 1 59 ? -4.487 15.281 -8.897 1.00 0.00 63 VAL A O 20
ATOM 25410 N N . ASP A 1 60 ? -4.075 13.630 -10.358 1.00 0.00 64 ASP A N 20
ATOM 25411 C CA . ASP A 1 60 ? -4.249 12.566 -9.381 1.00 0.00 64 ASP A CA 20
ATOM 25412 C C . ASP A 1 60 ? -2.937 11.864 -9.112 1.00 0.00 64 ASP A C 20
ATOM 25413 O O . ASP A 1 60 ? -1.988 11.964 -9.889 1.00 0.00 64 ASP A O 20
ATOM 25422 N N . LYS A 1 61 ? -2.893 11.155 -8.004 1.00 0.00 65 LYS A N 20
ATOM 25423 C CA . LYS A 1 61 ? -1.711 10.411 -7.614 1.00 0.00 65 LYS A CA 20
ATOM 25424 C C . LYS A 1 61 ? -2.043 8.935 -7.474 1.00 0.00 65 LYS A C 20
ATOM 25425 O O . LYS A 1 61 ? -2.602 8.514 -6.461 1.00 0.00 65 LYS A O 20
ATOM 25444 N N . PRO A 1 62 ? -1.741 8.147 -8.513 1.00 0.00 66 PRO A N 20
ATOM 25445 C CA . PRO A 1 62 ? -1.899 6.691 -8.487 1.00 0.00 66 PRO A CA 20
ATOM 25446 C C . PRO A 1 62 ? -1.172 6.050 -7.307 1.00 0.00 66 PRO A C 20
ATOM 25447 O O . PRO A 1 62 ? 0.057 6.108 -7.211 1.00 0.00 66 PRO A O 20
ATOM 25458 N N . LEU A 1 63 ? -1.936 5.448 -6.410 1.00 0.00 67 LEU A N 20
ATOM 25459 C CA . LEU A 1 63 ? -1.375 4.793 -5.241 1.00 0.00 67 LEU A CA 20
ATOM 25460 C C . LEU A 1 63 ? -1.713 3.314 -5.254 1.00 0.00 67 LEU A C 20
ATOM 25461 O O . LEU A 1 63 ? -2.877 2.938 -5.144 1.00 0.00 67 LEU A O 20
ATOM 25477 N N . ARG A 1 64 ? -0.699 2.478 -5.400 1.00 0.00 68 ARG A N 20
ATOM 25478 C CA . ARG A 1 64 ? -0.897 1.039 -5.339 1.00 0.00 68 ARG A CA 20
ATOM 25479 C C . ARG A 1 64 ? -0.410 0.486 -4.012 1.00 0.00 68 ARG A C 20
ATOM 25480 O O . ARG A 1 64 ? 0.783 0.527 -3.705 1.00 0.00 68 ARG A O 20
ATOM 25501 N N . ILE A 1 65 ? -1.349 0.006 -3.218 1.00 0.00 69 ILE A N 20
ATOM 25502 C CA . ILE A 1 65 ? -1.028 -0.650 -1.965 1.00 0.00 69 ILE A CA 20
ATOM 25503 C C . ILE A 1 65 ? -0.979 -2.146 -2.210 1.00 0.00 69 ILE A C 20
ATOM 25504 O O . ILE A 1 65 ? -2.010 -2.769 -2.461 1.00 0.00 69 ILE A O 20
ATOM 25520 N N . ILE A 1 66 ? 0.214 -2.711 -2.165 1.00 0.00 70 ILE A N 20
ATOM 25521 C CA . ILE A 1 66 ? 0.418 -4.090 -2.574 1.00 0.00 70 ILE A CA 20
ATOM 25522 C C . ILE A 1 66 ? 0.791 -4.967 -1.385 1.00 0.00 70 ILE A C 20
ATOM 25523 O O . ILE A 1 66 ? 1.697 -4.628 -0.618 1.00 0.00 70 ILE A O 20
ATOM 25539 N N . GLY A 1 67 ? 0.087 -6.080 -1.224 1.00 0.00 71 GLY A N 20
ATOM 25540 C CA . GLY A 1 67 ? 0.460 -7.035 -0.206 1.00 0.00 71 GLY A CA 20
ATOM 25541 C C . GLY A 1 67 ? -0.702 -7.863 0.300 1.00 0.00 71 GLY A C 20
ATOM 25542 O O . GLY A 1 67 ? -1.434 -8.478 -0.477 1.00 0.00 71 GLY A O 20
ATOM 25546 N N . ASP A 1 68 ? -0.861 -7.868 1.612 1.00 0.00 72 ASP A N 20
ATOM 25547 C CA . ASP A 1 68 ? -1.879 -8.663 2.290 1.00 0.00 72 ASP A CA 20
ATOM 25548 C C . ASP A 1 68 ? -3.211 -7.923 2.351 1.00 0.00 72 ASP A C 20
ATOM 25549 O O . ASP A 1 68 ? -3.259 -6.758 2.730 1.00 0.00 72 ASP A O 20
ATOM 25558 N N . PRO A 1 69 ? -4.315 -8.620 2.008 1.00 0.00 73 PRO A N 20
ATOM 25559 C CA . PRO A 1 69 ? -5.652 -8.021 1.873 1.00 0.00 73 PRO A CA 20
ATOM 25560 C C . PRO A 1 69 ? -6.116 -7.283 3.121 1.00 0.00 73 PRO A C 20
ATOM 25561 O O . PRO A 1 69 ? -6.903 -6.339 3.034 1.00 0.00 73 PRO A O 20
ATOM 25572 N N . TYR A 1 70 ? -5.636 -7.715 4.276 1.00 0.00 74 TYR A N 20
ATOM 25573 C CA . TYR A 1 70 ? -6.041 -7.120 5.533 1.00 0.00 74 TYR A CA 20
ATOM 25574 C C . TYR A 1 70 ? -5.357 -5.770 5.719 1.00 0.00 74 TYR A C 20
ATOM 25575 O O . TYR A 1 70 ? -6.014 -4.746 5.908 1.00 0.00 74 TYR A O 20
ATOM 25593 N N . LYS A 1 71 ? -4.034 -5.766 5.628 1.00 0.00 75 LYS A N 20
ATOM 25594 C CA . LYS A 1 71 ? -3.274 -4.539 5.824 1.00 0.00 75 LYS A CA 20
ATOM 25595 C C . LYS A 1 71 ? -3.288 -3.654 4.586 1.00 0.00 75 LYS A C 20
ATOM 25596 O O . LYS A 1 71 ? -3.024 -2.464 4.690 1.00 0.00 75 LYS A O 20
ATOM 25615 N N . VAL A 1 72 ? -3.608 -4.214 3.423 1.00 0.00 76 VAL A N 20
ATOM 25616 C CA . VAL A 1 72 ? -3.791 -3.399 2.228 1.00 0.00 76 VAL A CA 20
ATOM 25617 C C . VAL A 1 72 ? -5.054 -2.560 2.364 1.00 0.00 76 VAL A C 20
ATOM 25618 O O . VAL A 1 72 ? -5.081 -1.391 1.980 1.00 0.00 76 VAL A O 20
ATOM 25631 N N . GLN A 1 73 ? -6.082 -3.152 2.956 1.00 0.00 77 GLN A N 20
ATOM 25632 C CA . GLN A 1 73 ? -7.351 -2.474 3.146 1.00 0.00 77 GLN A CA 20
ATOM 25633 C C . GLN A 1 73 ? -7.182 -1.409 4.216 1.00 0.00 77 GLN A C 20
ATOM 25634 O O . GLN A 1 73 ? -7.556 -0.253 4.018 1.00 0.00 77 GLN A O 20
ATOM 25648 N N . GLN A 1 74 ? -6.581 -1.803 5.334 1.00 0.00 78 GLN A N 20
ATOM 25649 C CA . GLN A 1 74 ? -6.288 -0.868 6.412 1.00 0.00 78 GLN A CA 20
ATOM 25650 C C . GLN A 1 74 ? -5.390 0.256 5.916 1.00 0.00 78 GLN A C 20
ATOM 25651 O O . GLN A 1 74 ? -5.556 1.404 6.295 1.00 0.00 78 GLN A O 20
ATOM 25665 N N . ALA A 1 75 ? -4.448 -0.079 5.048 1.00 0.00 79 ALA A N 20
ATOM 25666 C CA . ALA A 1 75 ? -3.529 0.910 4.513 1.00 0.00 79 ALA A CA 20
ATOM 25667 C C . ALA A 1 75 ? -4.281 1.931 3.681 1.00 0.00 79 ALA A C 20
ATOM 25668 O O . ALA A 1 75 ? -4.010 3.127 3.749 1.00 0.00 79 ALA A O 20
ATOM 25675 N N . CYS A 1 76 ? -5.243 1.444 2.915 1.00 0.00 80 CYS A N 20
ATOM 25676 C CA . CYS A 1 76 ? -6.064 2.295 2.076 1.00 0.00 80 CYS A CA 20
ATOM 25677 C C . CYS A 1 76 ? -6.920 3.222 2.922 1.00 0.00 80 CYS A C 20
ATOM 25678 O O . CYS A 1 76 ? -6.928 4.430 2.705 1.00 0.00 80 CYS A O 20
ATOM 25686 N N . GLU A 1 77 ? -7.615 2.675 3.910 1.00 0.00 81 GLU A N 20
ATOM 25687 C CA . GLU A 1 77 ? -8.455 3.506 4.757 1.00 0.00 81 GLU A CA 20
ATOM 25688 C C . GLU A 1 77 ? -7.608 4.366 5.686 1.00 0.00 81 GLU A C 20
ATOM 25689 O O . GLU A 1 77 ? -8.078 5.378 6.184 1.00 0.00 81 GLU A O 20
ATOM 25701 N N . MET A 1 78 ? -6.355 3.970 5.893 1.00 0.00 82 MET A N 20
ATOM 25702 C CA . MET A 1 78 ? -5.424 4.752 6.702 1.00 0.00 82 MET A CA 20
ATOM 25703 C C . MET A 1 78 ? -4.931 5.968 5.927 1.00 0.00 82 MET A C 20
ATOM 25704 O O . MET A 1 78 ? -4.961 7.087 6.438 1.00 0.00 82 MET A O 20
ATOM 25718 N N . VAL A 1 79 ? -4.483 5.760 4.690 1.00 0.00 83 VAL A N 20
ATOM 25719 C CA . VAL A 1 79 ? -4.024 6.872 3.868 1.00 0.00 83 VAL A CA 20
ATOM 25720 C C . VAL A 1 79 ? -5.190 7.789 3.511 1.00 0.00 83 VAL A C 20
ATOM 25721 O O . VAL A 1 79 ? -5.038 9.007 3.463 1.00 0.00 83 VAL A O 20
ATOM 25734 N N . MET A 1 80 ? -6.361 7.197 3.287 1.00 0.00 84 MET A N 20
ATOM 25735 C CA . MET A 1 80 ? -7.565 7.977 3.031 1.00 0.00 84 MET A CA 20
ATOM 25736 C C . MET A 1 80 ? -8.034 8.656 4.311 1.00 0.00 84 MET A C 20
ATOM 25737 O O . MET A 1 80 ? -8.660 9.717 4.270 1.00 0.00 84 MET A O 20
ATOM 25751 N N . ASP A 1 81 ? -7.719 8.044 5.449 1.00 0.00 85 ASP A N 20
ATOM 25752 C CA . ASP A 1 81 ? -8.036 8.637 6.747 1.00 0.00 85 ASP A CA 20
ATOM 25753 C C . ASP A 1 81 ? -7.250 9.925 6.932 1.00 0.00 85 ASP A C 20
ATOM 25754 O O . ASP A 1 81 ? -7.800 10.946 7.332 1.00 0.00 85 ASP A O 20
ATOM 25763 N N . ILE A 1 82 ? -5.960 9.870 6.604 1.00 0.00 86 ILE A N 20
ATOM 25764 C CA . ILE A 1 82 ? -5.091 11.045 6.664 1.00 0.00 86 ILE A CA 20
ATOM 25765 C C . ILE A 1 82 ? -5.654 12.174 5.804 1.00 0.00 86 ILE A C 20
ATOM 25766 O O . ILE A 1 82 ? -5.587 13.348 6.168 1.00 0.00 86 ILE A O 20
ATOM 25782 N N . LEU A 1 83 ? -6.230 11.802 4.671 1.00 0.00 87 LEU A N 20
ATOM 25783 C CA . LEU A 1 83 ? -6.759 12.773 3.728 1.00 0.00 87 LEU A CA 20
ATOM 25784 C C . LEU A 1 83 ? -8.083 13.359 4.214 1.00 0.00 87 LEU A C 20
ATOM 25785 O O . LEU A 1 83 ? -8.357 14.541 4.008 1.00 0.00 87 LEU A O 20
ATOM 25801 N N . ARG A 1 84 ? -8.901 12.540 4.867 1.00 0.00 88 ARG A N 20
ATOM 25802 C CA . ARG A 1 84 ? -10.207 12.997 5.337 1.00 0.00 88 ARG A CA 20
ATOM 25803 C C . ARG A 1 84 ? -10.065 13.798 6.622 1.00 0.00 88 ARG A C 20
ATOM 25804 O O . ARG A 1 84 ? -10.943 14.582 6.987 1.00 0.00 88 ARG A O 20
ATOM 25825 N N . GLU A 1 85 ? -8.953 13.600 7.289 1.00 0.00 89 GLU A N 20
ATOM 25826 C CA . GLU A 1 85 ? -8.726 14.180 8.600 1.00 0.00 89 GLU A CA 20
ATOM 25827 C C . GLU A 1 85 ? -7.753 15.350 8.491 1.00 0.00 89 GLU A C 20
ATOM 25828 O O . GLU A 1 85 ? -8.134 16.385 7.905 1.00 0.00 89 GLU A O 20
ATOM 25841 N N . GLY A 1 1 ? -4.377 -17.441 -3.603 1.00 0.00 5 GLY A N 21
ATOM 25842 C CA . GLY A 1 1 ? -3.655 -16.536 -2.734 1.00 0.00 5 GLY A CA 21
ATOM 25843 C C . GLY A 1 1 ? -4.023 -16.724 -1.277 1.00 0.00 5 GLY A C 21
ATOM 25844 O O . GLY A 1 1 ? -5.065 -16.245 -0.829 1.00 0.00 5 GLY A O 21
ATOM 25848 N N . GLN A 1 2 ? -3.169 -17.429 -0.540 1.00 0.00 6 GLN A N 21
ATOM 25849 C CA . GLN A 1 2 ? -3.382 -17.651 0.888 1.00 0.00 6 GLN A CA 21
ATOM 25850 C C . GLN A 1 2 ? -3.100 -16.381 1.682 1.00 0.00 6 GLN A C 21
ATOM 25851 O O . GLN A 1 2 ? -3.437 -16.295 2.867 1.00 0.00 6 GLN A O 21
ATOM 25865 N N . PHE A 1 3 ? -2.482 -15.405 1.010 1.00 0.00 7 PHE A N 21
ATOM 25866 C CA . PHE A 1 3 ? -2.135 -14.113 1.607 1.00 0.00 7 PHE A CA 21
ATOM 25867 C C . PHE A 1 3 ? -0.980 -14.266 2.592 1.00 0.00 7 PHE A C 21
ATOM 25868 O O . PHE A 1 3 ? 0.163 -13.986 2.246 1.00 0.00 7 PHE A O 21
ATOM 25885 N N . HIS A 1 4 ? -1.277 -14.758 3.797 1.00 0.00 8 HIS A N 21
ATOM 25886 C CA . HIS A 1 4 ? -0.263 -14.901 4.845 1.00 0.00 8 HIS A CA 21
ATOM 25887 C C . HIS A 1 4 ? 0.327 -13.541 5.203 1.00 0.00 8 HIS A C 21
ATOM 25888 O O . HIS A 1 4 ? 1.452 -13.217 4.816 1.00 0.00 8 HIS A O 21
ATOM 25903 N N . ASP A 1 5 ? -0.434 -12.760 5.963 1.00 0.00 9 ASP A N 21
ATOM 25904 C CA . ASP A 1 5 ? -0.060 -11.384 6.281 1.00 0.00 9 ASP A CA 21
ATOM 25905 C C . ASP A 1 5 ? 1.218 -11.337 7.113 1.00 0.00 9 ASP A C 21
ATOM 25906 O O . ASP A 1 5 ? 1.927 -10.331 7.114 1.00 0.00 9 ASP A O 21
ATOM 25915 N N . ASN A 1 6 ? 1.512 -12.425 7.818 1.00 0.00 10 ASN A N 21
ATOM 25916 C CA . ASN A 1 6 ? 2.739 -12.521 8.608 1.00 0.00 10 ASN A CA 21
ATOM 25917 C C . ASN A 1 6 ? 3.941 -12.811 7.709 1.00 0.00 10 ASN A C 21
ATOM 25918 O O . ASN A 1 6 ? 4.660 -13.793 7.912 1.00 0.00 10 ASN A O 21
ATOM 25929 N N . ALA A 1 7 ? 4.137 -11.946 6.716 1.00 0.00 11 ALA A N 21
ATOM 25930 C CA . ALA A 1 7 ? 5.240 -12.058 5.763 1.00 0.00 11 ALA A CA 21
ATOM 25931 C C . ALA A 1 7 ? 5.197 -13.382 5.004 1.00 0.00 11 ALA A C 21
ATOM 25932 O O . ALA A 1 7 ? 5.818 -14.369 5.408 1.00 0.00 11 ALA A O 21
ATOM 25939 N N . ASN A 1 8 ? 4.446 -13.406 3.910 1.00 0.00 12 ASN A N 21
ATOM 25940 C CA . ASN A 1 8 ? 4.395 -14.587 3.061 1.00 0.00 12 ASN A CA 21
ATOM 25941 C C . ASN A 1 8 ? 5.700 -14.740 2.298 1.00 0.00 12 ASN A C 21
ATOM 25942 O O . ASN A 1 8 ? 6.370 -13.754 1.986 1.00 0.00 12 ASN A O 21
ATOM 25953 N N . GLY A 1 9 ? 6.060 -15.977 2.004 1.00 0.00 13 GLY A N 21
ATOM 25954 C CA . GLY A 1 9 ? 7.298 -16.238 1.305 1.00 0.00 13 GLY A CA 21
ATOM 25955 C C . GLY A 1 9 ? 7.097 -16.366 -0.188 1.00 0.00 13 GLY A C 21
ATOM 25956 O O . GLY A 1 9 ? 7.512 -17.354 -0.798 1.00 0.00 13 GLY A O 21
ATOM 25960 N N . GLY A 1 10 ? 6.451 -15.375 -0.780 1.00 0.00 14 GLY A N 21
ATOM 25961 C CA . GLY A 1 10 ? 6.203 -15.404 -2.202 1.00 0.00 14 GLY A CA 21
ATOM 25962 C C . GLY A 1 10 ? 5.762 -14.060 -2.738 1.00 0.00 14 GLY A C 21
ATOM 25963 O O . GLY A 1 10 ? 6.555 -13.117 -2.797 1.00 0.00 14 GLY A O 21
ATOM 25967 N N . GLN A 1 11 ? 4.499 -13.968 -3.117 1.00 0.00 15 GLN A N 21
ATOM 25968 C CA . GLN A 1 11 ? 3.967 -12.748 -3.701 1.00 0.00 15 GLN A CA 21
ATOM 25969 C C . GLN A 1 11 ? 2.688 -12.338 -2.987 1.00 0.00 15 GLN A C 21
ATOM 25970 O O . GLN A 1 11 ? 1.933 -13.187 -2.510 1.00 0.00 15 GLN A O 21
ATOM 25984 N N . ASN A 1 12 ? 2.449 -11.037 -2.917 1.00 0.00 16 ASN A N 21
ATOM 25985 C CA . ASN A 1 12 ? 1.262 -10.514 -2.253 1.00 0.00 16 ASN A CA 21
ATOM 25986 C C . ASN A 1 12 ? 0.106 -10.445 -3.241 1.00 0.00 16 ASN A C 21
ATOM 25987 O O . ASN A 1 12 ? 0.257 -9.935 -4.351 1.00 0.00 16 ASN A O 21
ATOM 25998 N N . GLY A 1 13 ? -1.050 -10.952 -2.834 1.00 0.00 17 GLY A N 21
ATOM 25999 C CA . GLY A 1 13 ? -2.158 -11.098 -3.762 1.00 0.00 17 GLY A CA 21
ATOM 26000 C C . GLY A 1 13 ? -3.232 -10.037 -3.614 1.00 0.00 17 GLY A C 21
ATOM 26001 O O . GLY A 1 13 ? -4.293 -10.136 -4.235 1.00 0.00 17 GLY A O 21
ATOM 26005 N N . THR A 1 14 ? -2.991 -9.026 -2.795 1.00 0.00 18 THR A N 21
ATOM 26006 C CA . THR A 1 14 ? -3.969 -7.964 -2.628 1.00 0.00 18 THR A CA 21
ATOM 26007 C C . THR A 1 14 ? -3.362 -6.600 -2.925 1.00 0.00 18 THR A C 21
ATOM 26008 O O . THR A 1 14 ? -2.329 -6.236 -2.368 1.00 0.00 18 THR A O 21
ATOM 26019 N N . VAL A 1 15 ? -4.006 -5.855 -3.813 1.00 0.00 19 VAL A N 21
ATOM 26020 C CA . VAL A 1 15 ? -3.572 -4.507 -4.132 1.00 0.00 19 VAL A CA 21
ATOM 26021 C C . VAL A 1 15 ? -4.773 -3.579 -4.330 1.00 0.00 19 VAL A C 21
ATOM 26022 O O . VAL A 1 15 ? -5.707 -3.894 -5.074 1.00 0.00 19 VAL A O 21
ATOM 26035 N N . GLN A 1 16 ? -4.763 -2.454 -3.627 1.00 0.00 20 GLN A N 21
ATOM 26036 C CA . GLN A 1 16 ? -5.805 -1.446 -3.775 1.00 0.00 20 GLN A CA 21
ATOM 26037 C C . GLN A 1 16 ? -5.259 -0.212 -4.469 1.00 0.00 20 GLN A C 21
ATOM 26038 O O . GLN A 1 16 ? -4.193 0.285 -4.111 1.00 0.00 20 GLN A O 21
ATOM 26052 N N . GLU A 1 17 ? -5.986 0.272 -5.466 1.00 0.00 21 GLU A N 21
ATOM 26053 C CA . GLU A 1 17 ? -5.596 1.487 -6.167 1.00 0.00 21 GLU A CA 21
ATOM 26054 C C . GLU A 1 17 ? -6.445 2.657 -5.708 1.00 0.00 21 GLU A C 21
ATOM 26055 O O . GLU A 1 17 ? -7.669 2.647 -5.855 1.00 0.00 21 GLU A O 21
ATOM 26067 N N . ILE A 1 18 ? -5.795 3.659 -5.142 1.00 0.00 22 ILE A N 21
ATOM 26068 C CA . ILE A 1 18 ? -6.482 4.854 -4.682 1.00 0.00 22 ILE A CA 21
ATOM 26069 C C . ILE A 1 18 ? -6.140 6.022 -5.593 1.00 0.00 22 ILE A C 21
ATOM 26070 O O . ILE A 1 18 ? -5.020 6.107 -6.092 1.00 0.00 22 ILE A O 21
ATOM 26086 N N . MET A 1 19 ? -7.102 6.900 -5.828 1.00 0.00 23 MET A N 21
ATOM 26087 C CA . MET A 1 19 ? -6.863 8.095 -6.622 1.00 0.00 23 MET A CA 21
ATOM 26088 C C . MET A 1 19 ? -6.660 9.290 -5.702 1.00 0.00 23 MET A C 21
ATOM 26089 O O . MET A 1 19 ? -7.618 9.961 -5.314 1.00 0.00 23 MET A O 21
ATOM 26103 N N . ILE A 1 20 ? -5.413 9.547 -5.352 1.00 0.00 24 ILE A N 21
ATOM 26104 C CA . ILE A 1 20 ? -5.093 10.610 -4.408 1.00 0.00 24 ILE A CA 21
ATOM 26105 C C . ILE A 1 20 ? -5.120 11.975 -5.091 1.00 0.00 24 ILE A C 21
ATOM 26106 O O . ILE A 1 20 ? -4.484 12.168 -6.126 1.00 0.00 24 ILE A O 21
ATOM 26122 N N . PRO A 1 21 ? -5.890 12.927 -4.529 1.00 0.00 25 PRO A N 21
ATOM 26123 C CA . PRO A 1 21 ? -5.972 14.297 -5.041 1.00 0.00 25 PRO A CA 21
ATOM 26124 C C . PRO A 1 21 ? -4.603 14.951 -5.213 1.00 0.00 25 PRO A C 21
ATOM 26125 O O . PRO A 1 21 ? -3.683 14.668 -4.443 1.00 0.00 25 PRO A O 21
ATOM 26136 N N . ALA A 1 22 ? -4.477 15.819 -6.208 1.00 0.00 26 ALA A N 21
ATOM 26137 C CA . ALA A 1 22 ? -3.189 16.417 -6.563 1.00 0.00 26 ALA A CA 21
ATOM 26138 C C . ALA A 1 22 ? -2.484 17.032 -5.354 1.00 0.00 26 ALA A C 21
ATOM 26139 O O . ALA A 1 22 ? -1.355 16.653 -5.025 1.00 0.00 26 ALA A O 21
ATOM 26146 N N . GLY A 1 23 ? -3.170 17.945 -4.676 1.00 0.00 27 GLY A N 21
ATOM 26147 C CA . GLY A 1 23 ? -2.577 18.646 -3.549 1.00 0.00 27 GLY A CA 21
ATOM 26148 C C . GLY A 1 23 ? -2.495 17.785 -2.305 1.00 0.00 27 GLY A C 21
ATOM 26149 O O . GLY A 1 23 ? -1.864 18.161 -1.315 1.00 0.00 27 GLY A O 21
ATOM 26153 N N . LYS A 1 24 ? -3.123 16.619 -2.355 1.00 0.00 28 LYS A N 21
ATOM 26154 C CA . LYS A 1 24 ? -3.121 15.702 -1.224 1.00 0.00 28 LYS A CA 21
ATOM 26155 C C . LYS A 1 24 ? -1.978 14.702 -1.340 1.00 0.00 28 LYS A C 21
ATOM 26156 O O . LYS A 1 24 ? -1.749 13.893 -0.438 1.00 0.00 28 LYS A O 21
ATOM 26175 N N . ALA A 1 25 ? -1.250 14.772 -2.450 1.00 0.00 29 ALA A N 21
ATOM 26176 C CA . ALA A 1 25 ? -0.094 13.914 -2.663 1.00 0.00 29 ALA A CA 21
ATOM 26177 C C . ALA A 1 25 ? 0.971 14.181 -1.605 1.00 0.00 29 ALA A C 21
ATOM 26178 O O . ALA A 1 25 ? 1.690 13.277 -1.190 1.00 0.00 29 ALA A O 21
ATOM 26185 N N . GLY A 1 26 ? 1.045 15.427 -1.153 1.00 0.00 30 GLY A N 21
ATOM 26186 C CA . GLY A 1 26 ? 2.005 15.791 -0.129 1.00 0.00 30 GLY A CA 21
ATOM 26187 C C . GLY A 1 26 ? 1.697 15.146 1.209 1.00 0.00 30 GLY A C 21
ATOM 26188 O O . GLY A 1 26 ? 2.568 15.040 2.065 1.00 0.00 30 GLY A O 21
ATOM 26192 N N . LEU A 1 27 ? 0.459 14.700 1.384 1.00 0.00 31 LEU A N 21
ATOM 26193 C CA . LEU A 1 27 ? 0.044 14.085 2.636 1.00 0.00 31 LEU A CA 21
ATOM 26194 C C . LEU A 1 27 ? 0.346 12.589 2.634 1.00 0.00 31 LEU A C 21
ATOM 26195 O O . LEU A 1 27 ? 0.833 12.046 3.629 1.00 0.00 31 LEU A O 21
ATOM 26211 N N . VAL A 1 28 ? 0.061 11.929 1.512 1.00 0.00 32 VAL A N 21
ATOM 26212 C CA . VAL A 1 28 ? 0.319 10.497 1.374 1.00 0.00 32 VAL A CA 21
ATOM 26213 C C . VAL A 1 28 ? 1.816 10.211 1.311 1.00 0.00 32 VAL A C 21
ATOM 26214 O O . VAL A 1 28 ? 2.287 9.199 1.828 1.00 0.00 32 VAL A O 21
ATOM 26227 N N . ILE A 1 29 ? 2.560 11.105 0.676 1.00 0.00 33 ILE A N 21
ATOM 26228 C CA . ILE A 1 29 ? 4.004 10.957 0.593 1.00 0.00 33 ILE A CA 21
ATOM 26229 C C . ILE A 1 29 ? 4.643 11.353 1.919 1.00 0.00 33 ILE A C 21
ATOM 26230 O O . ILE A 1 29 ? 5.605 10.733 2.381 1.00 0.00 33 ILE A O 21
ATOM 26246 N N . GLY A 1 30 ? 4.097 12.384 2.533 1.00 0.00 34 GLY A N 21
ATOM 26247 C CA . GLY A 1 30 ? 4.541 12.774 3.845 1.00 0.00 34 GLY A CA 21
ATOM 26248 C C . GLY A 1 30 ? 4.980 14.210 3.897 1.00 0.00 34 GLY A C 21
ATOM 26249 O O . GLY A 1 30 ? 5.363 14.784 2.878 1.00 0.00 34 GLY A O 21
ATOM 26253 N N . LYS A 1 31 ? 4.949 14.778 5.092 1.00 0.00 35 LYS A N 21
ATOM 26254 C CA . LYS A 1 31 ? 5.321 16.167 5.299 1.00 0.00 35 LYS A CA 21
ATOM 26255 C C . LYS A 1 31 ? 6.756 16.414 4.840 1.00 0.00 35 LYS A C 21
ATOM 26256 O O . LYS A 1 31 ? 7.090 17.503 4.368 1.00 0.00 35 LYS A O 21
ATOM 26275 N N . GLY A 1 32 ? 7.594 15.390 4.972 1.00 0.00 36 GLY A N 21
ATOM 26276 C CA . GLY A 1 32 ? 8.957 15.475 4.487 1.00 0.00 36 GLY A CA 21
ATOM 26277 C C . GLY A 1 32 ? 9.314 14.301 3.596 1.00 0.00 36 GLY A C 21
ATOM 26278 O O . GLY A 1 32 ? 10.484 14.058 3.312 1.00 0.00 36 GLY A O 21
ATOM 26282 N N . GLY A 1 33 ? 8.295 13.567 3.153 1.00 0.00 37 GLY A N 21
ATOM 26283 C CA . GLY A 1 33 ? 8.522 12.384 2.339 1.00 0.00 37 GLY A CA 21
ATOM 26284 C C . GLY A 1 33 ? 8.806 11.158 3.181 1.00 0.00 37 GLY A C 21
ATOM 26285 O O . GLY A 1 33 ? 9.056 10.072 2.658 1.00 0.00 37 GLY A O 21
ATOM 26289 N N . GLU A 1 34 ? 8.768 11.338 4.490 1.00 0.00 38 GLU A N 21
ATOM 26290 C CA . GLU A 1 34 ? 9.058 10.267 5.432 1.00 0.00 38 GLU A CA 21
ATOM 26291 C C . GLU A 1 34 ? 7.818 9.424 5.715 1.00 0.00 38 GLU A C 21
ATOM 26292 O O . GLU A 1 34 ? 7.920 8.229 5.990 1.00 0.00 38 GLU A O 21
ATOM 26304 N N . THR A 1 35 ? 6.651 10.046 5.629 1.00 0.00 39 THR A N 21
ATOM 26305 C CA . THR A 1 35 ? 5.404 9.385 5.983 1.00 0.00 39 THR A CA 21
ATOM 26306 C C . THR A 1 35 ? 5.122 8.181 5.082 1.00 0.00 39 THR A C 21
ATOM 26307 O O . THR A 1 35 ? 4.723 7.127 5.570 1.00 0.00 39 THR A O 21
ATOM 26318 N N . ILE A 1 36 ? 5.365 8.322 3.779 1.00 0.00 40 ILE A N 21
ATOM 26319 C CA . ILE A 1 36 ? 5.114 7.234 2.831 1.00 0.00 40 ILE A CA 21
ATOM 26320 C C . ILE A 1 36 ? 5.956 6.002 3.171 1.00 0.00 40 ILE A C 21
ATOM 26321 O O . ILE A 1 36 ? 5.549 4.866 2.926 1.00 0.00 40 ILE A O 21
ATOM 26337 N N . LYS A 1 37 ? 7.127 6.225 3.753 1.00 0.00 41 LYS A N 21
ATOM 26338 C CA . LYS A 1 37 ? 7.948 5.127 4.227 1.00 0.00 41 LYS A CA 21
ATOM 26339 C C . LYS A 1 37 ? 7.329 4.536 5.486 1.00 0.00 41 LYS A C 21
ATOM 26340 O O . LYS A 1 37 ? 7.210 3.319 5.617 1.00 0.00 41 LYS A O 21
ATOM 26359 N N . GLN A 1 38 ? 6.894 5.418 6.384 1.00 0.00 42 GLN A N 21
ATOM 26360 C CA . GLN A 1 38 ? 6.332 5.012 7.667 1.00 0.00 42 GLN A CA 21
ATOM 26361 C C . GLN A 1 38 ? 5.132 4.114 7.449 1.00 0.00 42 GLN A C 21
ATOM 26362 O O . GLN A 1 38 ? 4.985 3.091 8.109 1.00 0.00 42 GLN A O 21
ATOM 26376 N N . LEU A 1 39 ? 4.291 4.509 6.504 1.00 0.00 43 LEU A N 21
ATOM 26377 C CA . LEU A 1 39 ? 3.086 3.768 6.172 1.00 0.00 43 LEU A CA 21
ATOM 26378 C C . LEU A 1 39 ? 3.413 2.314 5.857 1.00 0.00 43 LEU A C 21
ATOM 26379 O O . LEU A 1 39 ? 2.799 1.389 6.395 1.00 0.00 43 LEU A O 21
ATOM 26395 N N . GLN A 1 40 ? 4.394 2.128 4.990 1.00 0.00 44 GLN A N 21
ATOM 26396 C CA . GLN A 1 40 ? 4.817 0.800 4.575 1.00 0.00 44 GLN A CA 21
ATOM 26397 C C . GLN A 1 40 ? 5.402 0.022 5.748 1.00 0.00 44 GLN A C 21
ATOM 26398 O O . GLN A 1 40 ? 5.057 -1.142 5.963 1.00 0.00 44 GLN A O 21
ATOM 26412 N N . GLU A 1 41 ? 6.265 0.684 6.515 1.00 0.00 45 GLU A N 21
ATOM 26413 C CA . GLU A 1 41 ? 6.915 0.059 7.664 1.00 0.00 45 GLU A CA 21
ATOM 26414 C C . GLU A 1 41 ? 5.886 -0.389 8.701 1.00 0.00 45 GLU A C 21
ATOM 26415 O O . GLU A 1 41 ? 5.988 -1.478 9.266 1.00 0.00 45 GLU A O 21
ATOM 26427 N N . ARG A 1 42 ? 4.891 0.463 8.934 1.00 0.00 46 ARG A N 21
ATOM 26428 C CA . ARG A 1 42 ? 3.961 0.271 10.040 1.00 0.00 46 ARG A CA 21
ATOM 26429 C C . ARG A 1 42 ? 2.851 -0.724 9.709 1.00 0.00 46 ARG A C 21
ATOM 26430 O O . ARG A 1 42 ? 2.426 -1.488 10.574 1.00 0.00 46 ARG A O 21
ATOM 26451 N N . ALA A 1 43 ? 2.378 -0.723 8.472 1.00 0.00 47 ALA A N 21
ATOM 26452 C CA . ALA A 1 43 ? 1.300 -1.626 8.092 1.00 0.00 47 ALA A CA 21
ATOM 26453 C C . ALA A 1 43 ? 1.848 -2.952 7.576 1.00 0.00 47 ALA A C 21
ATOM 26454 O O . ALA A 1 43 ? 1.178 -3.980 7.644 1.00 0.00 47 ALA A O 21
ATOM 26461 N N . GLY A 1 44 ? 3.084 -2.925 7.088 1.00 0.00 48 GLY A N 21
ATOM 26462 C CA . GLY A 1 44 ? 3.706 -4.127 6.562 1.00 0.00 48 GLY A CA 21
ATOM 26463 C C . GLY A 1 44 ? 3.396 -4.347 5.093 1.00 0.00 48 GLY A C 21
ATOM 26464 O O . GLY A 1 44 ? 3.461 -5.474 4.594 1.00 0.00 48 GLY A O 21
ATOM 26468 N N . VAL A 1 45 ? 3.073 -3.267 4.397 1.00 0.00 49 VAL A N 21
ATOM 26469 C CA . VAL A 1 45 ? 2.710 -3.339 2.987 1.00 0.00 49 VAL A CA 21
ATOM 26470 C C . VAL A 1 45 ? 3.633 -2.477 2.146 1.00 0.00 49 VAL A C 21
ATOM 26471 O O . VAL A 1 45 ? 4.547 -1.838 2.664 1.00 0.00 49 VAL A O 21
ATOM 26484 N N . LYS A 1 46 ? 3.394 -2.486 0.846 1.00 0.00 50 LYS A N 21
ATOM 26485 C CA . LYS A 1 46 ? 4.102 -1.613 -0.066 1.00 0.00 50 LYS A CA 21
ATOM 26486 C C . LYS A 1 46 ? 3.106 -0.673 -0.733 1.00 0.00 50 LYS A C 21
ATOM 26487 O O . LYS A 1 46 ? 2.159 -1.117 -1.378 1.00 0.00 50 LYS A O 21
ATOM 26506 N N . MET A 1 47 ? 3.324 0.620 -0.582 1.00 0.00 51 MET A N 21
ATOM 26507 C CA . MET A 1 47 ? 2.432 1.617 -1.153 1.00 0.00 51 MET A CA 21
ATOM 26508 C C . MET A 1 47 ? 3.195 2.437 -2.176 1.00 0.00 51 MET A C 21
ATOM 26509 O O . MET A 1 47 ? 4.146 3.138 -1.833 1.00 0.00 51 MET A O 21
ATOM 26523 N N . ILE A 1 48 ? 2.794 2.343 -3.428 1.00 0.00 52 ILE A N 21
ATOM 26524 C CA . ILE A 1 48 ? 3.485 3.057 -4.484 1.00 0.00 52 ILE A CA 21
ATOM 26525 C C . ILE A 1 48 ? 2.670 4.260 -4.955 1.00 0.00 52 ILE A C 21
ATOM 26526 O O . ILE A 1 48 ? 1.642 4.120 -5.622 1.00 0.00 52 ILE A O 21
ATOM 26542 N N . LEU A 1 49 ? 3.120 5.441 -4.559 1.00 0.00 53 LEU A N 21
ATOM 26543 C CA . LEU A 1 49 ? 2.535 6.688 -5.025 1.00 0.00 53 LEU A CA 21
ATOM 26544 C C . LEU A 1 49 ? 3.134 7.051 -6.379 1.00 0.00 53 LEU A C 21
ATOM 26545 O O . LEU A 1 49 ? 4.262 7.543 -6.458 1.00 0.00 53 LEU A O 21
ATOM 26561 N N . ILE A 1 50 ? 2.384 6.805 -7.447 1.00 0.00 54 ILE A N 21
ATOM 26562 C CA . ILE A 1 50 ? 2.877 7.070 -8.785 1.00 0.00 54 ILE A CA 21
ATOM 26563 C C . ILE A 1 50 ? 2.712 8.543 -9.127 1.00 0.00 54 ILE A C 21
ATOM 26564 O O . ILE A 1 50 ? 1.716 8.962 -9.714 1.00 0.00 54 ILE A O 21
ATOM 26580 N N . GLN A 1 51 ? 3.695 9.322 -8.727 1.00 0.00 55 GLN A N 21
ATOM 26581 C CA . GLN A 1 51 ? 3.781 10.716 -9.116 1.00 0.00 55 GLN A CA 21
ATOM 26582 C C . GLN A 1 51 ? 5.029 10.926 -9.958 1.00 0.00 55 GLN A C 21
ATOM 26583 O O . GLN A 1 51 ? 5.218 11.971 -10.574 1.00 0.00 55 GLN A O 21
ATOM 26597 N N . ASP A 1 52 ? 5.869 9.898 -9.980 1.00 0.00 56 ASP A N 21
ATOM 26598 C CA . ASP A 1 52 ? 7.110 9.916 -10.743 1.00 0.00 56 ASP A CA 21
ATOM 26599 C C . ASP A 1 52 ? 6.831 9.537 -12.193 1.00 0.00 56 ASP A C 21
ATOM 26600 O O . ASP A 1 52 ? 7.645 9.778 -13.083 1.00 0.00 56 ASP A O 21
ATOM 26609 N N . GLY A 1 53 ? 5.657 8.960 -12.425 1.00 0.00 57 GLY A N 21
ATOM 26610 C CA . GLY A 1 53 ? 5.282 8.551 -13.765 1.00 0.00 57 GLY A CA 21
ATOM 26611 C C . GLY A 1 53 ? 4.670 9.680 -14.574 1.00 0.00 57 GLY A C 21
ATOM 26612 O O . GLY A 1 53 ? 4.308 9.484 -15.735 1.00 0.00 57 GLY A O 21
ATOM 26616 N N . SER A 1 54 ? 4.557 10.857 -13.955 1.00 0.00 58 SER A N 21
ATOM 26617 C CA . SER A 1 54 ? 3.996 12.043 -14.606 1.00 0.00 58 SER A CA 21
ATOM 26618 C C . SER A 1 54 ? 2.573 11.781 -15.115 1.00 0.00 58 SER A C 21
ATOM 26619 O O . SER A 1 54 ? 1.857 10.934 -14.570 1.00 0.00 58 SER A O 21
ATOM 26627 N N . GLN A 1 55 ? 2.171 12.540 -16.142 1.00 0.00 59 GLN A N 21
ATOM 26628 C CA . GLN A 1 55 ? 0.857 12.413 -16.779 1.00 0.00 59 GLN A CA 21
ATOM 26629 C C . GLN A 1 55 ? -0.250 12.868 -15.837 1.00 0.00 59 GLN A C 21
ATOM 26630 O O . GLN A 1 55 ? -0.748 13.988 -15.947 1.00 0.00 59 GLN A O 21
ATOM 26644 N N . ASN A 1 56 ? -0.608 12.022 -14.883 1.00 0.00 60 ASN A N 21
ATOM 26645 C CA . ASN A 1 56 ? -1.659 12.360 -13.935 1.00 0.00 60 ASN A CA 21
ATOM 26646 C C . ASN A 1 56 ? -1.100 13.177 -12.781 1.00 0.00 60 ASN A C 21
ATOM 26647 O O . ASN A 1 56 ? -1.774 13.396 -11.783 1.00 0.00 60 ASN A O 21
ATOM 26658 N N . THR A 1 57 ? 0.129 13.654 -12.930 1.00 0.00 61 THR A N 21
ATOM 26659 C CA . THR A 1 57 ? 0.755 14.466 -11.899 1.00 0.00 61 THR A CA 21
ATOM 26660 C C . THR A 1 57 ? -0.102 15.695 -11.575 1.00 0.00 61 THR A C 21
ATOM 26661 O O . THR A 1 57 ? -0.148 16.143 -10.430 1.00 0.00 61 THR A O 21
ATOM 26672 N N . ASN A 1 58 ? -0.816 16.202 -12.572 1.00 0.00 62 ASN A N 21
ATOM 26673 C CA . ASN A 1 58 ? -1.659 17.381 -12.387 1.00 0.00 62 ASN A CA 21
ATOM 26674 C C . ASN A 1 58 ? -3.025 17.019 -11.806 1.00 0.00 62 ASN A C 21
ATOM 26675 O O . ASN A 1 58 ? -3.715 17.876 -11.258 1.00 0.00 62 ASN A O 21
ATOM 26686 N N . VAL A 1 59 ? -3.410 15.754 -11.917 1.00 0.00 63 VAL A N 21
ATOM 26687 C CA . VAL A 1 59 ? -4.719 15.311 -11.440 1.00 0.00 63 VAL A CA 21
ATOM 26688 C C . VAL A 1 59 ? -4.593 14.343 -10.261 1.00 0.00 63 VAL A C 21
ATOM 26689 O O . VAL A 1 59 ? -3.947 14.653 -9.264 1.00 0.00 63 VAL A O 21
ATOM 26702 N N . ASP A 1 60 ? -5.216 13.175 -10.386 1.00 0.00 64 ASP A N 21
ATOM 26703 C CA . ASP A 1 60 ? -5.167 12.147 -9.355 1.00 0.00 64 ASP A CA 21
ATOM 26704 C C . ASP A 1 60 ? -3.796 11.493 -9.291 1.00 0.00 64 ASP A C 21
ATOM 26705 O O . ASP A 1 60 ? -2.912 11.784 -10.092 1.00 0.00 64 ASP A O 21
ATOM 26714 N N . LYS A 1 61 ? -3.621 10.623 -8.320 1.00 0.00 65 LYS A N 21
ATOM 26715 C CA . LYS A 1 61 ? -2.368 9.916 -8.138 1.00 0.00 65 LYS A CA 21
ATOM 26716 C C . LYS A 1 61 ? -2.607 8.432 -8.009 1.00 0.00 65 LYS A C 21
ATOM 26717 O O . LYS A 1 61 ? -3.232 7.983 -7.049 1.00 0.00 65 LYS A O 21
ATOM 26736 N N . PRO A 1 62 ? -2.139 7.662 -8.995 1.00 0.00 66 PRO A N 21
ATOM 26737 C CA . PRO A 1 62 ? -2.175 6.204 -8.945 1.00 0.00 66 PRO A CA 21
ATOM 26738 C C . PRO A 1 62 ? -1.428 5.664 -7.728 1.00 0.00 66 PRO A C 21
ATOM 26739 O O . PRO A 1 62 ? -0.197 5.664 -7.685 1.00 0.00 66 PRO A O 21
ATOM 26750 N N . LEU A 1 63 ? -2.182 5.226 -6.736 1.00 0.00 67 LEU A N 21
ATOM 26751 C CA . LEU A 1 63 ? -1.605 4.633 -5.546 1.00 0.00 67 LEU A CA 21
ATOM 26752 C C . LEU A 1 63 ? -1.956 3.162 -5.471 1.00 0.00 67 LEU A C 21
ATOM 26753 O O . LEU A 1 63 ? -3.100 2.808 -5.194 1.00 0.00 67 LEU A O 21
ATOM 26769 N N . ARG A 1 64 ? -0.982 2.308 -5.736 1.00 0.00 68 ARG A N 21
ATOM 26770 C CA . ARG A 1 64 ? -1.170 0.885 -5.537 1.00 0.00 68 ARG A CA 21
ATOM 26771 C C . ARG A 1 64 ? -0.700 0.503 -4.150 1.00 0.00 68 ARG A C 21
ATOM 26772 O O . ARG A 1 64 ? 0.473 0.679 -3.812 1.00 0.00 68 ARG A O 21
ATOM 26793 N N . ILE A 1 65 ? -1.609 0.012 -3.343 1.00 0.00 69 ILE A N 21
ATOM 26794 C CA . ILE A 1 65 ? -1.239 -0.550 -2.065 1.00 0.00 69 ILE A CA 21
ATOM 26795 C C . ILE A 1 65 ? -1.132 -2.053 -2.222 1.00 0.00 69 ILE A C 21
ATOM 26796 O O . ILE A 1 65 ? -2.140 -2.753 -2.266 1.00 0.00 69 ILE A O 21
ATOM 26812 N N . ILE A 1 66 ? 0.092 -2.536 -2.314 1.00 0.00 70 ILE A N 21
ATOM 26813 C CA . ILE A 1 66 ? 0.342 -3.927 -2.632 1.00 0.00 70 ILE A CA 21
ATOM 26814 C C . ILE A 1 66 ? 0.737 -4.688 -1.372 1.00 0.00 70 ILE A C 21
ATOM 26815 O O . ILE A 1 66 ? 1.727 -4.351 -0.715 1.00 0.00 70 ILE A O 21
ATOM 26831 N N . GLY A 1 67 ? -0.053 -5.691 -1.018 1.00 0.00 71 GLY A N 21
ATOM 26832 C CA . GLY A 1 67 ? 0.242 -6.494 0.145 1.00 0.00 71 GLY A CA 21
ATOM 26833 C C . GLY A 1 67 ? -0.830 -7.526 0.420 1.00 0.00 71 GLY A C 21
ATOM 26834 O O . GLY A 1 67 ? -1.323 -8.186 -0.496 1.00 0.00 71 GLY A O 21
ATOM 26838 N N . ASP A 1 68 ? -1.185 -7.668 1.683 1.00 0.00 72 ASP A N 21
ATOM 26839 C CA . ASP A 1 68 ? -2.198 -8.609 2.105 1.00 0.00 72 ASP A CA 21
ATOM 26840 C C . ASP A 1 68 ? -3.458 -7.853 2.517 1.00 0.00 72 ASP A C 21
ATOM 26841 O O . ASP A 1 68 ? -3.364 -6.714 2.975 1.00 0.00 72 ASP A O 21
ATOM 26850 N N . PRO A 1 69 ? -4.642 -8.484 2.398 1.00 0.00 73 PRO A N 21
ATOM 26851 C CA . PRO A 1 69 ? -5.942 -7.794 2.494 1.00 0.00 73 PRO A CA 21
ATOM 26852 C C . PRO A 1 69 ? -6.069 -6.879 3.705 1.00 0.00 73 PRO A C 21
ATOM 26853 O O . PRO A 1 69 ? -6.469 -5.721 3.583 1.00 0.00 73 PRO A O 21
ATOM 26864 N N . TYR A 1 70 ? -5.716 -7.402 4.867 1.00 0.00 74 TYR A N 21
ATOM 26865 C CA . TYR A 1 70 ? -5.896 -6.685 6.119 1.00 0.00 74 TYR A CA 21
ATOM 26866 C C . TYR A 1 70 ? -5.036 -5.431 6.178 1.00 0.00 74 TYR A C 21
ATOM 26867 O O . TYR A 1 70 ? -5.541 -4.338 6.448 1.00 0.00 74 TYR A O 21
ATOM 26885 N N . LYS A 1 71 ? -3.743 -5.584 5.917 1.00 0.00 75 LYS A N 21
ATOM 26886 C CA . LYS A 1 71 ? -2.819 -4.465 6.019 1.00 0.00 75 LYS A CA 21
ATOM 26887 C C . LYS A 1 71 ? -2.978 -3.484 4.871 1.00 0.00 75 LYS A C 21
ATOM 26888 O O . LYS A 1 71 ? -2.636 -2.316 5.009 1.00 0.00 75 LYS A O 21
ATOM 26907 N N . VAL A 1 72 ? -3.504 -3.945 3.747 1.00 0.00 76 VAL A N 21
ATOM 26908 C CA . VAL A 1 72 ? -3.782 -3.050 2.636 1.00 0.00 76 VAL A CA 21
ATOM 26909 C C . VAL A 1 72 ? -4.939 -2.134 3.002 1.00 0.00 76 VAL A C 21
ATOM 26910 O O . VAL A 1 72 ? -4.909 -0.930 2.742 1.00 0.00 76 VAL A O 21
ATOM 26923 N N . GLN A 1 73 ? -5.938 -2.710 3.655 1.00 0.00 77 GLN A N 21
ATOM 26924 C CA . GLN A 1 73 ? -7.127 -1.978 4.026 1.00 0.00 77 GLN A CA 21
ATOM 26925 C C . GLN A 1 73 ? -6.840 -0.987 5.151 1.00 0.00 77 GLN A C 21
ATOM 26926 O O . GLN A 1 73 ? -7.239 0.173 5.072 1.00 0.00 77 GLN A O 21
ATOM 26940 N N . GLN A 1 74 ? -6.134 -1.420 6.191 1.00 0.00 78 GLN A N 21
ATOM 26941 C CA . GLN A 1 74 ? -5.831 -0.527 7.302 1.00 0.00 78 GLN A CA 21
ATOM 26942 C C . GLN A 1 74 ? -4.953 0.607 6.835 1.00 0.00 78 GLN A C 21
ATOM 26943 O O . GLN A 1 74 ? -5.104 1.750 7.256 1.00 0.00 78 GLN A O 21
ATOM 26957 N N . ALA A 1 75 ? -4.037 0.263 5.960 1.00 0.00 79 ALA A N 21
ATOM 26958 C CA . ALA A 1 75 ? -3.148 1.240 5.353 1.00 0.00 79 ALA A CA 21
ATOM 26959 C C . ALA A 1 75 ? -3.947 2.241 4.519 1.00 0.00 79 ALA A C 21
ATOM 26960 O O . ALA A 1 75 ? -3.668 3.439 4.532 1.00 0.00 79 ALA A O 21
ATOM 26967 N N . CYS A 1 76 ? -4.954 1.735 3.811 1.00 0.00 80 CYS A N 21
ATOM 26968 C CA . CYS A 1 76 ? -5.860 2.575 3.037 1.00 0.00 80 CYS A CA 21
ATOM 26969 C C . CYS A 1 76 ? -6.659 3.488 3.960 1.00 0.00 80 CYS A C 21
ATOM 26970 O O . CYS A 1 76 ? -6.724 4.697 3.746 1.00 0.00 80 CYS A O 21
ATOM 26978 N N . GLU A 1 77 ? -7.250 2.902 4.999 1.00 0.00 81 GLU A N 21
ATOM 26979 C CA . GLU A 1 77 ? -7.978 3.669 6.005 1.00 0.00 81 GLU A CA 21
ATOM 26980 C C . GLU A 1 77 ? -7.075 4.732 6.603 1.00 0.00 81 GLU A C 21
ATOM 26981 O O . GLU A 1 77 ? -7.497 5.855 6.856 1.00 0.00 81 GLU A O 21
ATOM 26993 N N . MET A 1 78 ? -5.826 4.349 6.803 1.00 0.00 82 MET A N 21
ATOM 26994 C CA . MET A 1 78 ? -4.820 5.220 7.393 1.00 0.00 82 MET A CA 21
ATOM 26995 C C . MET A 1 78 ? -4.550 6.437 6.517 1.00 0.00 82 MET A C 21
ATOM 26996 O O . MET A 1 78 ? -4.650 7.574 6.979 1.00 0.00 82 MET A O 21
ATOM 27010 N N . VAL A 1 79 ? -4.220 6.202 5.253 1.00 0.00 83 VAL A N 21
ATOM 27011 C CA . VAL A 1 79 ? -3.884 7.297 4.351 1.00 0.00 83 VAL A CA 21
ATOM 27012 C C . VAL A 1 79 ? -5.113 8.125 3.997 1.00 0.00 83 VAL A C 21
ATOM 27013 O O . VAL A 1 79 ? -5.035 9.348 3.905 1.00 0.00 83 VAL A O 21
ATOM 27026 N N . MET A 1 80 ? -6.252 7.462 3.823 1.00 0.00 84 MET A N 21
ATOM 27027 C CA . MET A 1 80 ? -7.496 8.162 3.539 1.00 0.00 84 MET A CA 21
ATOM 27028 C C . MET A 1 80 ? -7.916 9.000 4.736 1.00 0.00 84 MET A C 21
ATOM 27029 O O . MET A 1 80 ? -8.486 10.079 4.579 1.00 0.00 84 MET A O 21
ATOM 27043 N N . ASP A 1 81 ? -7.614 8.507 5.935 1.00 0.00 85 ASP A N 21
ATOM 27044 C CA . ASP A 1 81 ? -7.910 9.247 7.160 1.00 0.00 85 ASP A CA 21
ATOM 27045 C C . ASP A 1 81 ? -7.140 10.562 7.189 1.00 0.00 85 ASP A C 21
ATOM 27046 O O . ASP A 1 81 ? -7.670 11.594 7.590 1.00 0.00 85 ASP A O 21
ATOM 27055 N N . ILE A 1 82 ? -5.897 10.523 6.724 1.00 0.00 86 ILE A N 21
ATOM 27056 C CA . ILE A 1 82 ? -5.050 11.710 6.687 1.00 0.00 86 ILE A CA 21
ATOM 27057 C C . ILE A 1 82 ? -5.599 12.739 5.699 1.00 0.00 86 ILE A C 21
ATOM 27058 O O . ILE A 1 82 ? -5.426 13.943 5.880 1.00 0.00 86 ILE A O 21
ATOM 27074 N N . LEU A 1 83 ? -6.275 12.261 4.666 1.00 0.00 87 LEU A N 21
ATOM 27075 C CA . LEU A 1 83 ? -6.777 13.136 3.615 1.00 0.00 87 LEU A CA 21
ATOM 27076 C C . LEU A 1 83 ? -8.132 13.735 3.980 1.00 0.00 87 LEU A C 21
ATOM 27077 O O . LEU A 1 83 ? -8.513 14.785 3.466 1.00 0.00 87 LEU A O 21
ATOM 27093 N N . ARG A 1 84 ? -8.854 13.069 4.864 1.00 0.00 88 ARG A N 21
ATOM 27094 C CA . ARG A 1 84 ? -10.205 13.495 5.218 1.00 0.00 88 ARG A CA 21
ATOM 27095 C C . ARG A 1 84 ? -10.212 14.269 6.526 1.00 0.00 88 ARG A C 21
ATOM 27096 O O . ARG A 1 84 ? -11.248 14.770 6.960 1.00 0.00 88 ARG A O 21
ATOM 27117 N N . GLU A 1 85 ? -9.051 14.367 7.136 1.00 0.00 89 GLU A N 21
ATOM 27118 C CA . GLU A 1 85 ? -8.920 14.980 8.445 1.00 0.00 89 GLU A CA 21
ATOM 27119 C C . GLU A 1 85 ? -8.192 16.311 8.323 1.00 0.00 89 GLU A C 21
ATOM 27120 O O . GLU A 1 85 ? -8.839 17.367 8.472 1.00 0.00 89 GLU A O 21
ATOM 27133 N N . GLY A 1 1 ? 8.082 -8.403 5.074 1.00 0.00 5 GLY A N 22
ATOM 27134 C CA . GLY A 1 1 ? 6.666 -8.152 4.856 1.00 0.00 5 GLY A CA 22
ATOM 27135 C C . GLY A 1 1 ? 5.851 -9.431 4.867 1.00 0.00 5 GLY A C 22
ATOM 27136 O O . GLY A 1 1 ? 5.061 -9.664 5.782 1.00 0.00 5 GLY A O 22
ATOM 27140 N N . GLN A 1 2 ? 6.047 -10.249 3.834 1.00 0.00 6 GLN A N 22
ATOM 27141 C CA . GLN A 1 2 ? 5.398 -11.553 3.714 1.00 0.00 6 GLN A CA 22
ATOM 27142 C C . GLN A 1 2 ? 3.883 -11.413 3.670 1.00 0.00 6 GLN A C 22
ATOM 27143 O O . GLN A 1 2 ? 3.149 -12.312 4.089 1.00 0.00 6 GLN A O 22
ATOM 27157 N N . PHE A 1 3 ? 3.437 -10.276 3.138 1.00 0.00 7 PHE A N 22
ATOM 27158 C CA . PHE A 1 3 ? 2.019 -9.968 3.001 1.00 0.00 7 PHE A CA 22
ATOM 27159 C C . PHE A 1 3 ? 1.342 -9.857 4.363 1.00 0.00 7 PHE A C 22
ATOM 27160 O O . PHE A 1 3 ? 1.259 -8.767 4.919 1.00 0.00 7 PHE A O 22
ATOM 27177 N N . HIS A 1 4 ? 0.890 -10.971 4.924 1.00 0.00 8 HIS A N 22
ATOM 27178 C CA . HIS A 1 4 ? 0.144 -10.920 6.174 1.00 0.00 8 HIS A CA 22
ATOM 27179 C C . HIS A 1 4 ? 0.932 -11.510 7.332 1.00 0.00 8 HIS A C 22
ATOM 27180 O O . HIS A 1 4 ? 0.514 -12.510 7.911 1.00 0.00 8 HIS A O 22
ATOM 27195 N N . ASP A 1 5 ? 2.069 -10.891 7.656 1.00 0.00 9 ASP A N 22
ATOM 27196 C CA . ASP A 1 5 ? 2.779 -11.164 8.911 1.00 0.00 9 ASP A CA 22
ATOM 27197 C C . ASP A 1 5 ? 3.327 -12.598 8.984 1.00 0.00 9 ASP A C 22
ATOM 27198 O O . ASP A 1 5 ? 4.529 -12.818 8.837 1.00 0.00 9 ASP A O 22
ATOM 27207 N N . ASN A 1 6 ? 2.448 -13.566 9.197 1.00 0.00 10 ASN A N 22
ATOM 27208 C CA . ASN A 1 6 ? 2.841 -14.965 9.291 1.00 0.00 10 ASN A CA 22
ATOM 27209 C C . ASN A 1 6 ? 2.078 -15.798 8.262 1.00 0.00 10 ASN A C 22
ATOM 27210 O O . ASN A 1 6 ? 2.676 -16.554 7.500 1.00 0.00 10 ASN A O 22
ATOM 27221 N N . ALA A 1 7 ? 0.757 -15.638 8.230 1.00 0.00 11 ALA A N 22
ATOM 27222 C CA . ALA A 1 7 ? -0.083 -16.401 7.311 1.00 0.00 11 ALA A CA 22
ATOM 27223 C C . ALA A 1 7 ? -1.396 -15.676 7.024 1.00 0.00 11 ALA A C 22
ATOM 27224 O O . ALA A 1 7 ? -2.085 -15.228 7.941 1.00 0.00 11 ALA A O 22
ATOM 27231 N N . ASN A 1 8 ? -1.731 -15.554 5.746 1.00 0.00 12 ASN A N 22
ATOM 27232 C CA . ASN A 1 8 ? -3.002 -14.963 5.333 1.00 0.00 12 ASN A CA 22
ATOM 27233 C C . ASN A 1 8 ? -4.057 -16.046 5.173 1.00 0.00 12 ASN A C 22
ATOM 27234 O O . ASN A 1 8 ? -5.046 -16.075 5.901 1.00 0.00 12 ASN A O 22
ATOM 27245 N N . GLY A 1 9 ? -3.830 -16.936 4.216 1.00 0.00 13 GLY A N 22
ATOM 27246 C CA . GLY A 1 9 ? -4.780 -17.991 3.942 1.00 0.00 13 GLY A CA 22
ATOM 27247 C C . GLY A 1 9 ? -4.768 -18.398 2.483 1.00 0.00 13 GLY A C 22
ATOM 27248 O O . GLY A 1 9 ? -4.009 -19.283 2.086 1.00 0.00 13 GLY A O 22
ATOM 27252 N N . GLY A 1 10 ? -5.592 -17.740 1.684 1.00 0.00 14 GLY A N 22
ATOM 27253 C CA . GLY A 1 10 ? -5.686 -18.078 0.279 1.00 0.00 14 GLY A CA 22
ATOM 27254 C C . GLY A 1 10 ? -5.228 -16.948 -0.622 1.00 0.00 14 GLY A C 22
ATOM 27255 O O . GLY A 1 10 ? -4.235 -17.080 -1.338 1.00 0.00 14 GLY A O 22
ATOM 27259 N N . GLN A 1 11 ? -5.946 -15.831 -0.580 1.00 0.00 15 GLN A N 22
ATOM 27260 C CA . GLN A 1 11 ? -5.625 -14.679 -1.419 1.00 0.00 15 GLN A CA 22
ATOM 27261 C C . GLN A 1 11 ? -4.405 -13.949 -0.868 1.00 0.00 15 GLN A C 22
ATOM 27262 O O . GLN A 1 11 ? -4.477 -13.292 0.167 1.00 0.00 15 GLN A O 22
ATOM 27276 N N . ASN A 1 12 ? -3.290 -14.071 -1.571 1.00 0.00 16 ASN A N 22
ATOM 27277 C CA . ASN A 1 12 ? -2.021 -13.556 -1.079 1.00 0.00 16 ASN A CA 22
ATOM 27278 C C . ASN A 1 12 ? -1.785 -12.124 -1.557 1.00 0.00 16 ASN A C 22
ATOM 27279 O O . ASN A 1 12 ? -1.865 -11.177 -0.775 1.00 0.00 16 ASN A O 22
ATOM 27290 N N . GLY A 1 13 ? -1.524 -11.972 -2.848 1.00 0.00 17 GLY A N 22
ATOM 27291 C CA . GLY A 1 13 ? -1.194 -10.669 -3.396 1.00 0.00 17 GLY A CA 22
ATOM 27292 C C . GLY A 1 13 ? -2.418 -9.815 -3.664 1.00 0.00 17 GLY A C 22
ATOM 27293 O O . GLY A 1 13 ? -3.095 -9.989 -4.679 1.00 0.00 17 GLY A O 22
ATOM 27297 N N . THR A 1 14 ? -2.707 -8.898 -2.753 1.00 0.00 18 THR A N 22
ATOM 27298 C CA . THR A 1 14 ? -3.822 -7.982 -2.922 1.00 0.00 18 THR A CA 22
ATOM 27299 C C . THR A 1 14 ? -3.326 -6.540 -3.018 1.00 0.00 18 THR A C 22
ATOM 27300 O O . THR A 1 14 ? -2.442 -6.125 -2.269 1.00 0.00 18 THR A O 22
ATOM 27311 N N . VAL A 1 15 ? -3.879 -5.791 -3.961 1.00 0.00 19 VAL A N 22
ATOM 27312 C CA . VAL A 1 15 ? -3.507 -4.396 -4.146 1.00 0.00 19 VAL A CA 22
ATOM 27313 C C . VAL A 1 15 ? -4.745 -3.528 -4.358 1.00 0.00 19 VAL A C 22
ATOM 27314 O O . VAL A 1 15 ? -5.653 -3.896 -5.104 1.00 0.00 19 VAL A O 22
ATOM 27327 N N . GLN A 1 16 ? -4.799 -2.396 -3.671 1.00 0.00 20 GLN A N 22
ATOM 27328 C CA . GLN A 1 16 ? -5.865 -1.427 -3.882 1.00 0.00 20 GLN A CA 22
ATOM 27329 C C . GLN A 1 16 ? -5.305 -0.178 -4.547 1.00 0.00 20 GLN A C 22
ATOM 27330 O O . GLN A 1 16 ? -4.321 0.398 -4.076 1.00 0.00 20 GLN A O 22
ATOM 27344 N N . GLU A 1 17 ? -5.917 0.214 -5.653 1.00 0.00 21 GLU A N 22
ATOM 27345 C CA . GLU A 1 17 ? -5.479 1.378 -6.405 1.00 0.00 21 GLU A CA 22
ATOM 27346 C C . GLU A 1 17 ? -6.364 2.576 -6.115 1.00 0.00 21 GLU A C 22
ATOM 27347 O O . GLU A 1 17 ? -7.581 2.524 -6.302 1.00 0.00 21 GLU A O 22
ATOM 27359 N N . ILE A 1 18 ? -5.747 3.648 -5.641 1.00 0.00 22 ILE A N 22
ATOM 27360 C CA . ILE A 1 18 ? -6.475 4.857 -5.278 1.00 0.00 22 ILE A CA 22
ATOM 27361 C C . ILE A 1 18 ? -6.087 5.994 -6.210 1.00 0.00 22 ILE A C 22
ATOM 27362 O O . ILE A 1 18 ? -5.008 5.975 -6.798 1.00 0.00 22 ILE A O 22
ATOM 27378 N N . MET A 1 19 ? -6.969 6.971 -6.344 1.00 0.00 23 MET A N 22
ATOM 27379 C CA . MET A 1 19 ? -6.669 8.183 -7.084 1.00 0.00 23 MET A CA 22
ATOM 27380 C C . MET A 1 19 ? -6.615 9.339 -6.102 1.00 0.00 23 MET A C 22
ATOM 27381 O O . MET A 1 19 ? -7.650 9.876 -5.704 1.00 0.00 23 MET A O 22
ATOM 27395 N N . ILE A 1 20 ? -5.414 9.690 -5.686 1.00 0.00 24 ILE A N 22
ATOM 27396 C CA . ILE A 1 20 ? -5.232 10.670 -4.630 1.00 0.00 24 ILE A CA 22
ATOM 27397 C C . ILE A 1 20 ? -5.279 12.096 -5.170 1.00 0.00 24 ILE A C 22
ATOM 27398 O O . ILE A 1 20 ? -4.560 12.432 -6.103 1.00 0.00 24 ILE A O 22
ATOM 27414 N N . PRO A 1 21 ? -6.138 12.945 -4.579 1.00 0.00 25 PRO A N 22
ATOM 27415 C CA . PRO A 1 21 ? -6.245 14.359 -4.947 1.00 0.00 25 PRO A CA 22
ATOM 27416 C C . PRO A 1 21 ? -4.884 15.044 -5.001 1.00 0.00 25 PRO A C 22
ATOM 27417 O O . PRO A 1 21 ? -4.091 14.948 -4.061 1.00 0.00 25 PRO A O 22
ATOM 27428 N N . ALA A 1 22 ? -4.638 15.747 -6.102 1.00 0.00 26 ALA A N 22
ATOM 27429 C CA . ALA A 1 22 ? -3.341 16.364 -6.378 1.00 0.00 26 ALA A CA 22
ATOM 27430 C C . ALA A 1 22 ? -2.877 17.286 -5.253 1.00 0.00 26 ALA A C 22
ATOM 27431 O O . ALA A 1 22 ? -1.677 17.445 -5.028 1.00 0.00 26 ALA A O 22
ATOM 27438 N N . GLY A 1 23 ? -3.823 17.889 -4.550 1.00 0.00 27 GLY A N 22
ATOM 27439 C CA . GLY A 1 23 ? -3.472 18.801 -3.484 1.00 0.00 27 GLY A CA 22
ATOM 27440 C C . GLY A 1 23 ? -3.271 18.100 -2.156 1.00 0.00 27 GLY A C 22
ATOM 27441 O O . GLY A 1 23 ? -2.448 18.518 -1.343 1.00 0.00 27 GLY A O 22
ATOM 27445 N N . LYS A 1 24 ? -4.004 17.018 -1.938 1.00 0.00 28 LYS A N 22
ATOM 27446 C CA . LYS A 1 24 ? -3.968 16.332 -0.654 1.00 0.00 28 LYS A CA 22
ATOM 27447 C C . LYS A 1 24 ? -2.953 15.195 -0.674 1.00 0.00 28 LYS A C 22
ATOM 27448 O O . LYS A 1 24 ? -2.738 14.527 0.336 1.00 0.00 28 LYS A O 22
ATOM 27467 N N . ALA A 1 25 ? -2.316 15.002 -1.824 1.00 0.00 29 ALA A N 22
ATOM 27468 C CA . ALA A 1 25 ? -1.332 13.940 -1.995 1.00 0.00 29 ALA A CA 22
ATOM 27469 C C . ALA A 1 25 ? -0.108 14.175 -1.121 1.00 0.00 29 ALA A C 22
ATOM 27470 O O . ALA A 1 25 ? 0.632 13.241 -0.814 1.00 0.00 29 ALA A O 22
ATOM 27477 N N . GLY A 1 26 ? 0.097 15.424 -0.717 1.00 0.00 30 GLY A N 22
ATOM 27478 C CA . GLY A 1 26 ? 1.230 15.755 0.121 1.00 0.00 30 GLY A CA 22
ATOM 27479 C C . GLY A 1 26 ? 1.209 15.008 1.441 1.00 0.00 30 GLY A C 22
ATOM 27480 O O . GLY A 1 26 ? 2.245 14.569 1.923 1.00 0.00 30 GLY A O 22
ATOM 27484 N N . LEU A 1 27 ? 0.022 14.824 2.001 1.00 0.00 31 LEU A N 22
ATOM 27485 C CA . LEU A 1 27 ? -0.111 14.216 3.323 1.00 0.00 31 LEU A CA 22
ATOM 27486 C C . LEU A 1 27 ? 0.116 12.709 3.267 1.00 0.00 31 LEU A C 22
ATOM 27487 O O . LEU A 1 27 ? 0.545 12.101 4.248 1.00 0.00 31 LEU A O 22
ATOM 27503 N N . VAL A 1 28 ? -0.169 12.118 2.111 1.00 0.00 32 VAL A N 22
ATOM 27504 C CA . VAL A 1 28 ? 0.013 10.692 1.909 1.00 0.00 32 VAL A CA 22
ATOM 27505 C C . VAL A 1 28 ? 1.494 10.349 1.888 1.00 0.00 32 VAL A C 22
ATOM 27506 O O . VAL A 1 28 ? 1.920 9.306 2.378 1.00 0.00 32 VAL A O 22
ATOM 27519 N N . ILE A 1 29 ? 2.271 11.251 1.312 1.00 0.00 33 ILE A N 22
ATOM 27520 C CA . ILE A 1 29 ? 3.702 11.060 1.177 1.00 0.00 33 ILE A CA 22
ATOM 27521 C C . ILE A 1 29 ? 4.419 11.537 2.433 1.00 0.00 33 ILE A C 22
ATOM 27522 O O . ILE A 1 29 ? 5.365 10.905 2.909 1.00 0.00 33 ILE A O 22
ATOM 27538 N N . GLY A 1 30 ? 3.960 12.657 2.961 1.00 0.00 34 GLY A N 22
ATOM 27539 C CA . GLY A 1 30 ? 4.550 13.212 4.154 1.00 0.00 34 GLY A CA 22
ATOM 27540 C C . GLY A 1 30 ? 4.989 14.637 3.943 1.00 0.00 34 GLY A C 22
ATOM 27541 O O . GLY A 1 30 ? 4.694 15.235 2.913 1.00 0.00 34 GLY A O 22
ATOM 27545 N N . LYS A 1 31 ? 5.708 15.182 4.904 1.00 0.00 35 LYS A N 22
ATOM 27546 C CA . LYS A 1 31 ? 6.186 16.547 4.804 1.00 0.00 35 LYS A CA 22
ATOM 27547 C C . LYS A 1 31 ? 7.463 16.585 3.972 1.00 0.00 35 LYS A C 22
ATOM 27548 O O . LYS A 1 31 ? 7.770 17.586 3.321 1.00 0.00 35 LYS A O 22
ATOM 27567 N N . GLY A 1 32 ? 8.197 15.477 3.986 1.00 0.00 36 GLY A N 22
ATOM 27568 C CA . GLY A 1 32 ? 9.418 15.384 3.210 1.00 0.00 36 GLY A CA 22
ATOM 27569 C C . GLY A 1 32 ? 9.646 13.992 2.659 1.00 0.00 36 GLY A C 22
ATOM 27570 O O . GLY A 1 32 ? 10.734 13.675 2.171 1.00 0.00 36 GLY A O 22
ATOM 27574 N N . GLY A 1 33 ? 8.624 13.154 2.739 1.00 0.00 37 GLY A N 22
ATOM 27575 C CA . GLY A 1 33 ? 8.733 11.800 2.232 1.00 0.00 37 GLY A CA 22
ATOM 27576 C C . GLY A 1 33 ? 9.087 10.813 3.324 1.00 0.00 37 GLY A C 22
ATOM 27577 O O . GLY A 1 33 ? 9.524 9.693 3.055 1.00 0.00 37 GLY A O 22
ATOM 27581 N N . GLU A 1 34 ? 8.905 11.237 4.563 1.00 0.00 38 GLU A N 22
ATOM 27582 C CA . GLU A 1 34 ? 9.179 10.388 5.715 1.00 0.00 38 GLU A CA 22
ATOM 27583 C C . GLU A 1 34 ? 7.974 9.512 6.027 1.00 0.00 38 GLU A C 22
ATOM 27584 O O . GLU A 1 34 ? 8.124 8.348 6.398 1.00 0.00 38 GLU A O 22
ATOM 27596 N N . THR A 1 35 ? 6.782 10.071 5.856 1.00 0.00 39 THR A N 22
ATOM 27597 C CA . THR A 1 35 ? 5.552 9.347 6.135 1.00 0.00 39 THR A CA 22
ATOM 27598 C C . THR A 1 35 ? 5.442 8.102 5.260 1.00 0.00 39 THR A C 22
ATOM 27599 O O . THR A 1 35 ? 5.329 6.991 5.765 1.00 0.00 39 THR A O 22
ATOM 27610 N N . ILE A 1 36 ? 5.520 8.293 3.953 1.00 0.00 40 ILE A N 22
ATOM 27611 C CA . ILE A 1 36 ? 5.404 7.196 2.993 1.00 0.00 40 ILE A CA 22
ATOM 27612 C C . ILE A 1 36 ? 6.421 6.083 3.275 1.00 0.00 40 ILE A C 22
ATOM 27613 O O . ILE A 1 36 ? 6.200 4.920 2.937 1.00 0.00 40 ILE A O 22
ATOM 27629 N N . LYS A 1 37 ? 7.517 6.437 3.929 1.00 0.00 41 LYS A N 22
ATOM 27630 C CA . LYS A 1 37 ? 8.549 5.470 4.254 1.00 0.00 41 LYS A CA 22
ATOM 27631 C C . LYS A 1 37 ? 8.150 4.650 5.479 1.00 0.00 41 LYS A C 22
ATOM 27632 O O . LYS A 1 37 ? 8.242 3.421 5.472 1.00 0.00 41 LYS A O 22
ATOM 27651 N N . GLN A 1 38 ? 7.679 5.335 6.518 1.00 0.00 42 GLN A N 22
ATOM 27652 C CA . GLN A 1 38 ? 7.317 4.681 7.771 1.00 0.00 42 GLN A CA 22
ATOM 27653 C C . GLN A 1 38 ? 6.072 3.833 7.610 1.00 0.00 42 GLN A C 22
ATOM 27654 O O . GLN A 1 38 ? 5.948 2.774 8.224 1.00 0.00 42 GLN A O 22
ATOM 27668 N N . LEU A 1 39 ? 5.156 4.314 6.787 1.00 0.00 43 LEU A N 22
ATOM 27669 C CA . LEU A 1 39 ? 3.889 3.629 6.550 1.00 0.00 43 LEU A CA 22
ATOM 27670 C C . LEU A 1 39 ? 4.113 2.181 6.141 1.00 0.00 43 LEU A C 22
ATOM 27671 O O . LEU A 1 39 ? 3.470 1.269 6.660 1.00 0.00 43 LEU A O 22
ATOM 27687 N N . GLN A 1 40 ? 5.043 1.981 5.227 1.00 0.00 44 GLN A N 22
ATOM 27688 C CA . GLN A 1 40 ? 5.353 0.651 4.721 1.00 0.00 44 GLN A CA 22
ATOM 27689 C C . GLN A 1 40 ? 5.986 -0.212 5.804 1.00 0.00 44 GLN A C 22
ATOM 27690 O O . GLN A 1 40 ? 5.758 -1.419 5.865 1.00 0.00 44 GLN A O 22
ATOM 27704 N N . GLU A 1 41 ? 6.756 0.421 6.675 1.00 0.00 45 GLU A N 22
ATOM 27705 C CA . GLU A 1 41 ? 7.458 -0.283 7.738 1.00 0.00 45 GLU A CA 22
ATOM 27706 C C . GLU A 1 41 ? 6.493 -0.738 8.827 1.00 0.00 45 GLU A C 22
ATOM 27707 O O . GLU A 1 41 ? 6.702 -1.776 9.459 1.00 0.00 45 GLU A O 22
ATOM 27719 N N . ARG A 1 42 ? 5.436 0.042 9.041 1.00 0.00 46 ARG A N 22
ATOM 27720 C CA . ARG A 1 42 ? 4.490 -0.239 10.114 1.00 0.00 46 ARG A CA 22
ATOM 27721 C C . ARG A 1 42 ? 3.321 -1.100 9.640 1.00 0.00 46 ARG A C 22
ATOM 27722 O O . ARG A 1 42 ? 2.905 -2.027 10.334 1.00 0.00 46 ARG A O 22
ATOM 27743 N N . ALA A 1 43 ? 2.794 -0.803 8.460 1.00 0.00 47 ALA A N 22
ATOM 27744 C CA . ALA A 1 43 ? 1.646 -1.535 7.946 1.00 0.00 47 ALA A CA 22
ATOM 27745 C C . ALA A 1 43 ? 2.053 -2.917 7.456 1.00 0.00 47 ALA A C 22
ATOM 27746 O O . ALA A 1 43 ? 1.280 -3.870 7.547 1.00 0.00 47 ALA A O 22
ATOM 27753 N N . GLY A 1 44 ? 3.278 -3.023 6.955 1.00 0.00 48 GLY A N 22
ATOM 27754 C CA . GLY A 1 44 ? 3.760 -4.286 6.427 1.00 0.00 48 GLY A CA 22
ATOM 27755 C C . GLY A 1 44 ? 3.505 -4.416 4.938 1.00 0.00 48 GLY A C 22
ATOM 27756 O O . GLY A 1 44 ? 3.915 -5.392 4.306 1.00 0.00 48 GLY A O 22
ATOM 27760 N N . VAL A 1 45 ? 2.827 -3.423 4.380 1.00 0.00 49 VAL A N 22
ATOM 27761 C CA . VAL A 1 45 ? 2.499 -3.411 2.963 1.00 0.00 49 VAL A CA 22
ATOM 27762 C C . VAL A 1 45 ? 3.416 -2.481 2.202 1.00 0.00 49 VAL A C 22
ATOM 27763 O O . VAL A 1 45 ? 4.160 -1.694 2.791 1.00 0.00 49 VAL A O 22
ATOM 27776 N N . LYS A 1 46 ? 3.348 -2.571 0.892 1.00 0.00 50 LYS A N 22
ATOM 27777 C CA . LYS A 1 46 ? 4.109 -1.688 0.037 1.00 0.00 50 LYS A CA 22
ATOM 27778 C C . LYS A 1 46 ? 3.213 -0.586 -0.503 1.00 0.00 50 LYS A C 22
ATOM 27779 O O . LYS A 1 46 ? 2.180 -0.860 -1.116 1.00 0.00 50 LYS A O 22
ATOM 27798 N N . MET A 1 47 ? 3.605 0.654 -0.277 1.00 0.00 51 MET A N 22
ATOM 27799 C CA . MET A 1 47 ? 2.875 1.780 -0.821 1.00 0.00 51 MET A CA 22
ATOM 27800 C C . MET A 1 47 ? 3.707 2.418 -1.908 1.00 0.00 51 MET A C 22
ATOM 27801 O O . MET A 1 47 ? 4.786 2.952 -1.645 1.00 0.00 51 MET A O 22
ATOM 27815 N N . ILE A 1 48 ? 3.223 2.354 -3.127 1.00 0.00 52 ILE A N 22
ATOM 27816 C CA . ILE A 1 48 ? 3.927 2.978 -4.220 1.00 0.00 52 ILE A CA 22
ATOM 27817 C C . ILE A 1 48 ? 3.158 4.194 -4.706 1.00 0.00 52 ILE A C 22
ATOM 27818 O O . ILE A 1 48 ? 2.103 4.085 -5.338 1.00 0.00 52 ILE A O 22
ATOM 27834 N N . LEU A 1 49 ? 3.669 5.355 -4.347 1.00 0.00 53 LEU A N 22
ATOM 27835 C CA . LEU A 1 49 ? 3.138 6.601 -4.851 1.00 0.00 53 LEU A CA 22
ATOM 27836 C C . LEU A 1 49 ? 3.650 6.809 -6.263 1.00 0.00 53 LEU A C 22
ATOM 27837 O O . LEU A 1 49 ? 4.812 7.162 -6.468 1.00 0.00 53 LEU A O 22
ATOM 27853 N N . ILE A 1 50 ? 2.788 6.553 -7.234 1.00 0.00 54 ILE A N 22
ATOM 27854 C CA . ILE A 1 50 ? 3.167 6.654 -8.629 1.00 0.00 54 ILE A CA 22
ATOM 27855 C C . ILE A 1 50 ? 3.234 8.123 -9.040 1.00 0.00 54 ILE A C 22
ATOM 27856 O O . ILE A 1 50 ? 2.257 8.712 -9.502 1.00 0.00 54 ILE A O 22
ATOM 27872 N N . GLN A 1 51 ? 4.407 8.702 -8.844 1.00 0.00 55 GLN A N 22
ATOM 27873 C CA . GLN A 1 51 ? 4.612 10.131 -9.005 1.00 0.00 55 GLN A CA 22
ATOM 27874 C C . GLN A 1 51 ? 5.095 10.470 -10.413 1.00 0.00 55 GLN A C 22
ATOM 27875 O O . GLN A 1 51 ? 5.144 11.640 -10.787 1.00 0.00 55 GLN A O 22
ATOM 27889 N N . ASP A 1 52 ? 5.464 9.452 -11.181 1.00 0.00 56 ASP A N 22
ATOM 27890 C CA . ASP A 1 52 ? 5.939 9.662 -12.548 1.00 0.00 56 ASP A CA 22
ATOM 27891 C C . ASP A 1 52 ? 5.540 8.513 -13.474 1.00 0.00 56 ASP A C 22
ATOM 27892 O O . ASP A 1 52 ? 6.014 8.427 -14.605 1.00 0.00 56 ASP A O 22
ATOM 27901 N N . GLY A 1 53 ? 4.661 7.642 -13.001 1.00 0.00 57 GLY A N 22
ATOM 27902 C CA . GLY A 1 53 ? 4.205 6.531 -13.820 1.00 0.00 57 GLY A CA 22
ATOM 27903 C C . GLY A 1 53 ? 2.843 6.786 -14.418 1.00 0.00 57 GLY A C 22
ATOM 27904 O O . GLY A 1 53 ? 2.010 5.882 -14.492 1.00 0.00 57 GLY A O 22
ATOM 27908 N N . SER A 1 54 ? 2.625 8.017 -14.850 1.00 0.00 58 SER A N 22
ATOM 27909 C CA . SER A 1 54 ? 1.342 8.439 -15.376 1.00 0.00 58 SER A CA 22
ATOM 27910 C C . SER A 1 54 ? 1.432 9.895 -15.805 1.00 0.00 58 SER A C 22
ATOM 27911 O O . SER A 1 54 ? 2.442 10.558 -15.574 1.00 0.00 58 SER A O 22
ATOM 27919 N N . GLN A 1 55 ? 0.370 10.381 -16.421 1.00 0.00 59 GLN A N 22
ATOM 27920 C CA . GLN A 1 55 ? 0.263 11.773 -16.794 1.00 0.00 59 GLN A CA 22
ATOM 27921 C C . GLN A 1 55 ? -0.764 12.413 -15.883 1.00 0.00 59 GLN A C 22
ATOM 27922 O O . GLN A 1 55 ? -1.127 13.577 -16.028 1.00 0.00 59 GLN A O 22
ATOM 27936 N N . ASN A 1 56 ? -1.228 11.610 -14.927 1.00 0.00 60 ASN A N 22
ATOM 27937 C CA . ASN A 1 56 ? -2.103 12.085 -13.870 1.00 0.00 60 ASN A CA 22
ATOM 27938 C C . ASN A 1 56 ? -1.259 12.666 -12.749 1.00 0.00 60 ASN A C 22
ATOM 27939 O O . ASN A 1 56 ? -1.731 12.867 -11.635 1.00 0.00 60 ASN A O 22
ATOM 27950 N N . THR A 1 57 ? -0.003 12.934 -13.070 1.00 0.00 61 THR A N 22
ATOM 27951 C CA . THR A 1 57 ? 0.943 13.509 -12.131 1.00 0.00 61 THR A CA 22
ATOM 27952 C C . THR A 1 57 ? 0.487 14.883 -11.666 1.00 0.00 61 THR A C 22
ATOM 27953 O O . THR A 1 57 ? 0.877 15.354 -10.599 1.00 0.00 61 THR A O 22
ATOM 27964 N N . ASN A 1 58 ? -0.345 15.516 -12.477 1.00 0.00 62 ASN A N 22
ATOM 27965 C CA . ASN A 1 58 ? -0.818 16.864 -12.177 1.00 0.00 62 ASN A CA 22
ATOM 27966 C C . ASN A 1 58 ? -2.274 16.850 -11.733 1.00 0.00 62 ASN A C 22
ATOM 27967 O O . ASN A 1 58 ? -2.888 17.900 -11.538 1.00 0.00 62 ASN A O 22
ATOM 27978 N N . VAL A 1 59 ? -2.819 15.653 -11.565 1.00 0.00 63 VAL A N 22
ATOM 27979 C CA . VAL A 1 59 ? -4.202 15.481 -11.138 1.00 0.00 63 VAL A CA 22
ATOM 27980 C C . VAL A 1 59 ? -4.286 14.365 -10.103 1.00 0.00 63 VAL A C 22
ATOM 27981 O O . VAL A 1 59 ? -3.352 14.172 -9.327 1.00 0.00 63 VAL A O 22
ATOM 27994 N N . ASP A 1 60 ? -5.402 13.643 -10.090 1.00 0.00 64 ASP A N 22
ATOM 27995 C CA . ASP A 1 60 ? -5.583 12.533 -9.165 1.00 0.00 64 ASP A CA 22
ATOM 27996 C C . ASP A 1 60 ? -4.480 11.497 -9.368 1.00 0.00 64 ASP A C 22
ATOM 27997 O O . ASP A 1 60 ? -4.248 11.024 -10.480 1.00 0.00 64 ASP A O 22
ATOM 28006 N N . LYS A 1 61 ? -3.810 11.161 -8.278 1.00 0.00 65 LYS A N 22
ATOM 28007 C CA . LYS A 1 61 ? -2.576 10.392 -8.326 1.00 0.00 65 LYS A CA 22
ATOM 28008 C C . LYS A 1 61 ? -2.814 8.896 -8.247 1.00 0.00 65 LYS A C 22
ATOM 28009 O O . LYS A 1 61 ? -3.575 8.417 -7.410 1.00 0.00 65 LYS A O 22
ATOM 28028 N N . PRO A 1 62 ? -2.144 8.152 -9.133 1.00 0.00 66 PRO A N 22
ATOM 28029 C CA . PRO A 1 62 ? -2.124 6.688 -9.107 1.00 0.00 66 PRO A CA 22
ATOM 28030 C C . PRO A 1 62 ? -1.440 6.154 -7.843 1.00 0.00 66 PRO A C 22
ATOM 28031 O O . PRO A 1 62 ? -0.239 6.348 -7.642 1.00 0.00 66 PRO A O 22
ATOM 28042 N N . LEU A 1 63 ? -2.204 5.495 -6.986 1.00 0.00 67 LEU A N 22
ATOM 28043 C CA . LEU A 1 63 ? -1.659 4.937 -5.759 1.00 0.00 67 LEU A CA 22
ATOM 28044 C C . LEU A 1 63 ? -1.928 3.442 -5.686 1.00 0.00 67 LEU A C 22
ATOM 28045 O O . LEU A 1 63 ? -3.059 3.002 -5.872 1.00 0.00 67 LEU A O 22
ATOM 28061 N N . ARG A 1 64 ? -0.889 2.663 -5.421 1.00 0.00 68 ARG A N 22
ATOM 28062 C CA . ARG A 1 64 ? -1.041 1.223 -5.254 1.00 0.00 68 ARG A CA 22
ATOM 28063 C C . ARG A 1 64 ? -0.567 0.781 -3.877 1.00 0.00 68 ARG A C 22
ATOM 28064 O O . ARG A 1 64 ? 0.613 0.907 -3.548 1.00 0.00 68 ARG A O 22
ATOM 28085 N N . ILE A 1 65 ? -1.496 0.288 -3.072 1.00 0.00 69 ILE A N 22
ATOM 28086 C CA . ILE A 1 65 ? -1.153 -0.330 -1.802 1.00 0.00 69 ILE A CA 22
ATOM 28087 C C . ILE A 1 65 ? -1.129 -1.839 -1.998 1.00 0.00 69 ILE A C 22
ATOM 28088 O O . ILE A 1 65 ? -2.177 -2.466 -2.152 1.00 0.00 69 ILE A O 22
ATOM 28104 N N . ILE A 1 66 ? 0.063 -2.411 -2.024 1.00 0.00 70 ILE A N 22
ATOM 28105 C CA . ILE A 1 66 ? 0.228 -3.814 -2.375 1.00 0.00 70 ILE A CA 22
ATOM 28106 C C . ILE A 1 66 ? 0.634 -4.640 -1.158 1.00 0.00 70 ILE A C 22
ATOM 28107 O O . ILE A 1 66 ? 1.532 -4.253 -0.408 1.00 0.00 70 ILE A O 22
ATOM 28123 N N . GLY A 1 67 ? -0.034 -5.770 -0.962 1.00 0.00 71 GLY A N 22
ATOM 28124 C CA . GLY A 1 67 ? 0.323 -6.669 0.116 1.00 0.00 71 GLY A CA 22
ATOM 28125 C C . GLY A 1 67 ? -0.844 -7.514 0.579 1.00 0.00 71 GLY A C 22
ATOM 28126 O O . GLY A 1 67 ? -1.564 -8.097 -0.234 1.00 0.00 71 GLY A O 22
ATOM 28130 N N . ASP A 1 68 ? -1.027 -7.571 1.889 1.00 0.00 72 ASP A N 22
ATOM 28131 C CA . ASP A 1 68 ? -2.088 -8.363 2.503 1.00 0.00 72 ASP A CA 22
ATOM 28132 C C . ASP A 1 68 ? -3.412 -7.622 2.457 1.00 0.00 72 ASP A C 22
ATOM 28133 O O . ASP A 1 68 ? -3.481 -6.441 2.784 1.00 0.00 72 ASP A O 22
ATOM 28142 N N . PRO A 1 69 ? -4.485 -8.340 2.067 1.00 0.00 73 PRO A N 22
ATOM 28143 C CA . PRO A 1 69 ? -5.830 -7.779 1.909 1.00 0.00 73 PRO A CA 22
ATOM 28144 C C . PRO A 1 69 ? -6.289 -6.927 3.089 1.00 0.00 73 PRO A C 22
ATOM 28145 O O . PRO A 1 69 ? -7.009 -5.946 2.907 1.00 0.00 73 PRO A O 22
ATOM 28156 N N . TYR A 1 70 ? -5.874 -7.300 4.294 1.00 0.00 74 TYR A N 22
ATOM 28157 C CA . TYR A 1 70 ? -6.318 -6.611 5.495 1.00 0.00 74 TYR A CA 22
ATOM 28158 C C . TYR A 1 70 ? -5.525 -5.333 5.700 1.00 0.00 74 TYR A C 22
ATOM 28159 O O . TYR A 1 70 ? -6.094 -4.247 5.784 1.00 0.00 74 TYR A O 22
ATOM 28177 N N . LYS A 1 71 ? -4.204 -5.461 5.754 1.00 0.00 75 LYS A N 22
ATOM 28178 C CA . LYS A 1 71 ? -3.345 -4.312 5.999 1.00 0.00 75 LYS A CA 22
ATOM 28179 C C . LYS A 1 71 ? -3.314 -3.378 4.794 1.00 0.00 75 LYS A C 22
ATOM 28180 O O . LYS A 1 71 ? -3.023 -2.198 4.940 1.00 0.00 75 LYS A O 22
ATOM 28199 N N . VAL A 1 72 ? -3.626 -3.895 3.610 1.00 0.00 76 VAL A N 22
ATOM 28200 C CA . VAL A 1 72 ? -3.807 -3.044 2.439 1.00 0.00 76 VAL A CA 22
ATOM 28201 C C . VAL A 1 72 ? -5.010 -2.135 2.646 1.00 0.00 76 VAL A C 22
ATOM 28202 O O . VAL A 1 72 ? -4.957 -0.938 2.360 1.00 0.00 76 VAL A O 22
ATOM 28215 N N . GLN A 1 73 ? -6.085 -2.704 3.176 1.00 0.00 77 GLN A N 22
ATOM 28216 C CA . GLN A 1 73 ? -7.279 -1.937 3.466 1.00 0.00 77 GLN A CA 22
ATOM 28217 C C . GLN A 1 73 ? -6.997 -0.975 4.611 1.00 0.00 77 GLN A C 22
ATOM 28218 O O . GLN A 1 73 ? -7.316 0.207 4.536 1.00 0.00 77 GLN A O 22
ATOM 28232 N N . GLN A 1 74 ? -6.375 -1.488 5.662 1.00 0.00 78 GLN A N 22
ATOM 28233 C CA . GLN A 1 74 ? -6.058 -0.681 6.832 1.00 0.00 78 GLN A CA 22
ATOM 28234 C C . GLN A 1 74 ? -5.120 0.460 6.470 1.00 0.00 78 GLN A C 22
ATOM 28235 O O . GLN A 1 74 ? -5.278 1.578 6.951 1.00 0.00 78 GLN A O 22
ATOM 28249 N N . ALA A 1 75 ? -4.148 0.173 5.617 1.00 0.00 79 ALA A N 22
ATOM 28250 C CA . ALA A 1 75 ? -3.224 1.193 5.157 1.00 0.00 79 ALA A CA 22
ATOM 28251 C C . ALA A 1 75 ? -3.947 2.206 4.284 1.00 0.00 79 ALA A C 22
ATOM 28252 O O . ALA A 1 75 ? -3.632 3.395 4.299 1.00 0.00 79 ALA A O 22
ATOM 28259 N N . CYS A 1 76 ? -4.926 1.719 3.532 1.00 0.00 80 CYS A N 22
ATOM 28260 C CA . CYS A 1 76 ? -5.775 2.577 2.722 1.00 0.00 80 CYS A CA 22
ATOM 28261 C C . CYS A 1 76 ? -6.558 3.522 3.623 1.00 0.00 80 CYS A C 22
ATOM 28262 O O . CYS A 1 76 ? -6.594 4.726 3.384 1.00 0.00 80 CYS A O 22
ATOM 28270 N N . GLU A 1 77 ? -7.172 2.968 4.666 1.00 0.00 81 GLU A N 22
ATOM 28271 C CA . GLU A 1 77 ? -7.854 3.775 5.668 1.00 0.00 81 GLU A CA 22
ATOM 28272 C C . GLU A 1 77 ? -6.879 4.761 6.283 1.00 0.00 81 GLU A C 22
ATOM 28273 O O . GLU A 1 77 ? -7.185 5.931 6.443 1.00 0.00 81 GLU A O 22
ATOM 28285 N N . MET A 1 78 ? -5.698 4.263 6.607 1.00 0.00 82 MET A N 22
ATOM 28286 C CA . MET A 1 78 ? -4.643 5.065 7.221 1.00 0.00 82 MET A CA 22
ATOM 28287 C C . MET A 1 78 ? -4.361 6.326 6.407 1.00 0.00 82 MET A C 22
ATOM 28288 O O . MET A 1 78 ? -4.491 7.441 6.908 1.00 0.00 82 MET A O 22
ATOM 28302 N N . VAL A 1 79 ? -3.993 6.140 5.146 1.00 0.00 83 VAL A N 22
ATOM 28303 C CA . VAL A 1 79 ? -3.610 7.257 4.295 1.00 0.00 83 VAL A CA 22
ATOM 28304 C C . VAL A 1 79 ? -4.817 8.096 3.879 1.00 0.00 83 VAL A C 22
ATOM 28305 O O . VAL A 1 79 ? -4.723 9.319 3.776 1.00 0.00 83 VAL A O 22
ATOM 28318 N N . MET A 1 80 ? -5.957 7.449 3.660 1.00 0.00 84 MET A N 22
ATOM 28319 C CA . MET A 1 80 ? -7.146 8.161 3.212 1.00 0.00 84 MET A CA 22
ATOM 28320 C C . MET A 1 80 ? -7.811 8.902 4.362 1.00 0.00 84 MET A C 22
ATOM 28321 O O . MET A 1 80 ? -8.431 9.939 4.148 1.00 0.00 84 MET A O 22
ATOM 28335 N N . ASP A 1 81 ? -7.686 8.379 5.581 1.00 0.00 85 ASP A N 22
ATOM 28336 C CA . ASP A 1 81 ? -8.274 9.042 6.749 1.00 0.00 85 ASP A CA 22
ATOM 28337 C C . ASP A 1 81 ? -7.647 10.412 6.947 1.00 0.00 85 ASP A C 22
ATOM 28338 O O . ASP A 1 81 ? -8.342 11.395 7.183 1.00 0.00 85 ASP A O 22
ATOM 28347 N N . ILE A 1 82 ? -6.328 10.470 6.809 1.00 0.00 86 ILE A N 22
ATOM 28348 C CA . ILE A 1 82 ? -5.589 11.722 6.934 1.00 0.00 86 ILE A CA 22
ATOM 28349 C C . ILE A 1 82 ? -6.045 12.725 5.872 1.00 0.00 86 ILE A C 22
ATOM 28350 O O . ILE A 1 82 ? -6.013 13.939 6.082 1.00 0.00 86 ILE A O 22
ATOM 28366 N N . LEU A 1 83 ? -6.491 12.196 4.742 1.00 0.00 87 LEU A N 22
ATOM 28367 C CA . LEU A 1 83 ? -6.896 13.011 3.607 1.00 0.00 87 LEU A CA 22
ATOM 28368 C C . LEU A 1 83 ? -8.344 13.480 3.721 1.00 0.00 87 LEU A C 22
ATOM 28369 O O . LEU A 1 83 ? -8.657 14.627 3.399 1.00 0.00 87 LEU A O 22
ATOM 28385 N N . ARG A 1 84 ? -9.218 12.596 4.179 1.00 0.00 88 ARG A N 22
ATOM 28386 C CA . ARG A 1 84 ? -10.649 12.881 4.217 1.00 0.00 88 ARG A CA 22
ATOM 28387 C C . ARG A 1 84 ? -11.037 13.645 5.473 1.00 0.00 88 ARG A C 22
ATOM 28388 O O . ARG A 1 84 ? -12.170 14.108 5.606 1.00 0.00 88 ARG A O 22
ATOM 28409 N N . GLU A 1 85 ? -10.092 13.777 6.380 1.00 0.00 89 GLU A N 22
ATOM 28410 C CA . GLU A 1 85 ? -10.333 14.450 7.644 1.00 0.00 89 GLU A CA 22
ATOM 28411 C C . GLU A 1 85 ? -9.720 15.849 7.615 1.00 0.00 89 GLU A C 22
ATOM 28412 O O . GLU A 1 85 ? -10.440 16.805 7.257 1.00 0.00 89 GLU A O 22
ATOM 28425 N N . GLY A 1 1 ? -2.604 -10.787 8.947 1.00 0.00 5 GLY A N 23
ATOM 28426 C CA . GLY A 1 1 ? -2.696 -10.475 7.534 1.00 0.00 5 GLY A CA 23
ATOM 28427 C C . GLY A 1 1 ? -1.331 -10.414 6.880 1.00 0.00 5 GLY A C 23
ATOM 28428 O O . GLY A 1 1 ? -0.776 -9.332 6.690 1.00 0.00 5 GLY A O 23
ATOM 28432 N N . GLN A 1 2 ? -0.788 -11.578 6.553 1.00 0.00 6 GLN A N 23
ATOM 28433 C CA . GLN A 1 2 ? 0.538 -11.676 5.952 1.00 0.00 6 GLN A CA 23
ATOM 28434 C C . GLN A 1 2 ? 0.423 -12.188 4.518 1.00 0.00 6 GLN A C 23
ATOM 28435 O O . GLN A 1 2 ? 1.349 -12.797 3.976 1.00 0.00 6 GLN A O 23
ATOM 28449 N N . PHE A 1 3 ? -0.742 -11.911 3.937 1.00 0.00 7 PHE A N 23
ATOM 28450 C CA . PHE A 1 3 ? -1.101 -12.275 2.564 1.00 0.00 7 PHE A CA 23
ATOM 28451 C C . PHE A 1 3 ? -1.615 -13.702 2.459 1.00 0.00 7 PHE A C 23
ATOM 28452 O O . PHE A 1 3 ? -0.856 -14.669 2.538 1.00 0.00 7 PHE A O 23
ATOM 28469 N N . HIS A 1 4 ? -2.926 -13.785 2.289 1.00 0.00 8 HIS A N 23
ATOM 28470 C CA . HIS A 1 4 ? -3.642 -15.009 1.952 1.00 0.00 8 HIS A CA 23
ATOM 28471 C C . HIS A 1 4 ? -3.440 -16.120 2.982 1.00 0.00 8 HIS A C 23
ATOM 28472 O O . HIS A 1 4 ? -4.240 -16.265 3.906 1.00 0.00 8 HIS A O 23
ATOM 28487 N N . ASP A 1 5 ? -2.372 -16.888 2.831 1.00 0.00 9 ASP A N 23
ATOM 28488 C CA . ASP A 1 5 ? -2.165 -18.072 3.654 1.00 0.00 9 ASP A CA 23
ATOM 28489 C C . ASP A 1 5 ? -0.970 -17.889 4.573 1.00 0.00 9 ASP A C 23
ATOM 28490 O O . ASP A 1 5 ? -0.201 -18.827 4.791 1.00 0.00 9 ASP A O 23
ATOM 28499 N N . ASN A 1 6 ? -0.810 -16.664 5.081 1.00 0.00 10 ASN A N 23
ATOM 28500 C CA . ASN A 1 6 ? 0.235 -16.331 6.056 1.00 0.00 10 ASN A CA 23
ATOM 28501 C C . ASN A 1 6 ? 1.618 -16.261 5.414 1.00 0.00 10 ASN A C 23
ATOM 28502 O O . ASN A 1 6 ? 2.330 -15.270 5.563 1.00 0.00 10 ASN A O 23
ATOM 28513 N N . ALA A 1 7 ? 1.998 -17.312 4.712 1.00 0.00 11 ALA A N 23
ATOM 28514 C CA . ALA A 1 7 ? 3.309 -17.378 4.096 1.00 0.00 11 ALA A CA 23
ATOM 28515 C C . ALA A 1 7 ? 3.237 -17.053 2.610 1.00 0.00 11 ALA A C 23
ATOM 28516 O O . ALA A 1 7 ? 3.142 -17.954 1.775 1.00 0.00 11 ALA A O 23
ATOM 28523 N N . ASN A 1 8 ? 3.264 -15.766 2.285 1.00 0.00 12 ASN A N 23
ATOM 28524 C CA . ASN A 1 8 ? 3.313 -15.330 0.897 1.00 0.00 12 ASN A CA 23
ATOM 28525 C C . ASN A 1 8 ? 4.666 -15.692 0.289 1.00 0.00 12 ASN A C 23
ATOM 28526 O O . ASN A 1 8 ? 5.668 -15.787 1.005 1.00 0.00 12 ASN A O 23
ATOM 28537 N N . GLY A 1 9 ? 4.691 -15.904 -1.021 1.00 0.00 13 GLY A N 23
ATOM 28538 C CA . GLY A 1 9 ? 5.907 -16.346 -1.684 1.00 0.00 13 GLY A CA 23
ATOM 28539 C C . GLY A 1 9 ? 6.900 -15.223 -1.921 1.00 0.00 13 GLY A C 23
ATOM 28540 O O . GLY A 1 9 ? 7.338 -14.998 -3.051 1.00 0.00 13 GLY A O 23
ATOM 28544 N N . GLY A 1 10 ? 7.249 -14.511 -0.858 1.00 0.00 14 GLY A N 23
ATOM 28545 C CA . GLY A 1 10 ? 8.223 -13.445 -0.956 1.00 0.00 14 GLY A CA 23
ATOM 28546 C C . GLY A 1 10 ? 7.597 -12.128 -1.362 1.00 0.00 14 GLY A C 23
ATOM 28547 O O . GLY A 1 10 ? 7.935 -11.076 -0.818 1.00 0.00 14 GLY A O 23
ATOM 28551 N N . GLN A 1 11 ? 6.672 -12.186 -2.306 1.00 0.00 15 GLN A N 23
ATOM 28552 C CA . GLN A 1 11 ? 6.022 -10.992 -2.807 1.00 0.00 15 GLN A CA 23
ATOM 28553 C C . GLN A 1 11 ? 4.523 -11.058 -2.548 1.00 0.00 15 GLN A C 23
ATOM 28554 O O . GLN A 1 11 ? 3.875 -12.066 -2.832 1.00 0.00 15 GLN A O 23
ATOM 28568 N N . ASN A 1 12 ? 3.996 -9.988 -1.979 1.00 0.00 16 ASN A N 23
ATOM 28569 C CA . ASN A 1 12 ? 2.567 -9.867 -1.723 1.00 0.00 16 ASN A CA 23
ATOM 28570 C C . ASN A 1 12 ? 1.825 -9.662 -3.041 1.00 0.00 16 ASN A C 23
ATOM 28571 O O . ASN A 1 12 ? 2.345 -9.018 -3.955 1.00 0.00 16 ASN A O 23
ATOM 28582 N N . GLY A 1 13 ? 0.613 -10.199 -3.135 1.00 0.00 17 GLY A N 23
ATOM 28583 C CA . GLY A 1 13 ? -0.096 -10.210 -4.404 1.00 0.00 17 GLY A CA 23
ATOM 28584 C C . GLY A 1 13 ? -1.259 -9.235 -4.477 1.00 0.00 17 GLY A C 23
ATOM 28585 O O . GLY A 1 13 ? -1.517 -8.659 -5.534 1.00 0.00 17 GLY A O 23
ATOM 28589 N N . THR A 1 14 ? -1.971 -9.057 -3.374 1.00 0.00 18 THR A N 23
ATOM 28590 C CA . THR A 1 14 ? -3.142 -8.191 -3.360 1.00 0.00 18 THR A CA 23
ATOM 28591 C C . THR A 1 14 ? -2.733 -6.730 -3.483 1.00 0.00 18 THR A C 23
ATOM 28592 O O . THR A 1 14 ? -1.905 -6.248 -2.720 1.00 0.00 18 THR A O 23
ATOM 28603 N N . VAL A 1 15 ? -3.313 -6.033 -4.447 1.00 0.00 19 VAL A N 23
ATOM 28604 C CA . VAL A 1 15 ? -2.998 -4.631 -4.663 1.00 0.00 19 VAL A CA 23
ATOM 28605 C C . VAL A 1 15 ? -4.258 -3.841 -5.016 1.00 0.00 19 VAL A C 23
ATOM 28606 O O . VAL A 1 15 ? -5.139 -4.339 -5.719 1.00 0.00 19 VAL A O 23
ATOM 28619 N N . GLN A 1 16 ? -4.358 -2.630 -4.487 1.00 0.00 20 GLN A N 23
ATOM 28620 C CA . GLN A 1 16 ? -5.446 -1.726 -4.836 1.00 0.00 20 GLN A CA 23
ATOM 28621 C C . GLN A 1 16 ? -4.878 -0.381 -5.254 1.00 0.00 20 GLN A C 23
ATOM 28622 O O . GLN A 1 16 ? -3.925 0.105 -4.644 1.00 0.00 20 GLN A O 23
ATOM 28636 N N . GLU A 1 17 ? -5.449 0.204 -6.300 1.00 0.00 21 GLU A N 23
ATOM 28637 C CA . GLU A 1 17 ? -4.985 1.492 -6.800 1.00 0.00 21 GLU A CA 23
ATOM 28638 C C . GLU A 1 17 ? -5.916 2.608 -6.361 1.00 0.00 21 GLU A C 23
ATOM 28639 O O . GLU A 1 17 ? -7.093 2.626 -6.721 1.00 0.00 21 GLU A O 23
ATOM 28651 N N . ILE A 1 18 ? -5.386 3.525 -5.570 1.00 0.00 22 ILE A N 23
ATOM 28652 C CA . ILE A 1 18 ? -6.154 4.668 -5.100 1.00 0.00 22 ILE A CA 23
ATOM 28653 C C . ILE A 1 18 ? -5.810 5.892 -5.933 1.00 0.00 22 ILE A C 23
ATOM 28654 O O . ILE A 1 18 ? -4.699 6.000 -6.452 1.00 0.00 22 ILE A O 23
ATOM 28670 N N . MET A 1 19 ? -6.761 6.792 -6.078 1.00 0.00 23 MET A N 23
ATOM 28671 C CA . MET A 1 19 ? -6.529 8.051 -6.762 1.00 0.00 23 MET A CA 23
ATOM 28672 C C . MET A 1 19 ? -6.387 9.158 -5.736 1.00 0.00 23 MET A C 23
ATOM 28673 O O . MET A 1 19 ? -7.379 9.752 -5.314 1.00 0.00 23 MET A O 23
ATOM 28687 N N . ILE A 1 20 ? -5.158 9.417 -5.319 1.00 0.00 24 ILE A N 23
ATOM 28688 C CA . ILE A 1 20 ? -4.902 10.400 -4.278 1.00 0.00 24 ILE A CA 23
ATOM 28689 C C . ILE A 1 20 ? -4.993 11.813 -4.836 1.00 0.00 24 ILE A C 23
ATOM 28690 O O . ILE A 1 20 ? -4.313 12.144 -5.803 1.00 0.00 24 ILE A O 23
ATOM 28706 N N . PRO A 1 21 ? -5.853 12.651 -4.239 1.00 0.00 25 PRO A N 23
ATOM 28707 C CA . PRO A 1 21 ? -6.007 14.048 -4.639 1.00 0.00 25 PRO A CA 23
ATOM 28708 C C . PRO A 1 21 ? -4.664 14.774 -4.687 1.00 0.00 25 PRO A C 23
ATOM 28709 O O . PRO A 1 21 ? -3.840 14.638 -3.780 1.00 0.00 25 PRO A O 23
ATOM 28720 N N . ALA A 1 22 ? -4.463 15.545 -5.755 1.00 0.00 26 ALA A N 23
ATOM 28721 C CA . ALA A 1 22 ? -3.194 16.227 -6.012 1.00 0.00 26 ALA A CA 23
ATOM 28722 C C . ALA A 1 22 ? -2.772 17.128 -4.851 1.00 0.00 26 ALA A C 23
ATOM 28723 O O . ALA A 1 22 ? -1.586 17.249 -4.553 1.00 0.00 26 ALA A O 23
ATOM 28730 N N . GLY A 1 23 ? -3.743 17.752 -4.195 1.00 0.00 27 GLY A N 23
ATOM 28731 C CA . GLY A 1 23 ? -3.436 18.610 -3.064 1.00 0.00 27 GLY A CA 23
ATOM 28732 C C . GLY A 1 23 ? -3.203 17.811 -1.795 1.00 0.00 27 GLY A C 23
ATOM 28733 O O . GLY A 1 23 ? -2.656 18.316 -0.818 1.00 0.00 27 GLY A O 23
ATOM 28737 N N . LYS A 1 24 ? -3.622 16.553 -1.814 1.00 0.00 28 LYS A N 23
ATOM 28738 C CA . LYS A 1 24 ? -3.455 15.661 -0.671 1.00 0.00 28 LYS A CA 23
ATOM 28739 C C . LYS A 1 24 ? -2.184 14.830 -0.820 1.00 0.00 28 LYS A C 23
ATOM 28740 O O . LYS A 1 24 ? -1.812 14.080 0.084 1.00 0.00 28 LYS A O 23
ATOM 28759 N N . ALA A 1 25 ? -1.516 14.979 -1.959 1.00 0.00 29 ALA A N 23
ATOM 28760 C CA . ALA A 1 25 ? -0.308 14.218 -2.257 1.00 0.00 29 ALA A CA 23
ATOM 28761 C C . ALA A 1 25 ? 0.795 14.504 -1.243 1.00 0.00 29 ALA A C 23
ATOM 28762 O O . ALA A 1 25 ? 1.642 13.654 -0.976 1.00 0.00 29 ALA A O 23
ATOM 28769 N N . GLY A 1 26 ? 0.770 15.697 -0.666 1.00 0.00 30 GLY A N 23
ATOM 28770 C CA . GLY A 1 26 ? 1.752 16.056 0.341 1.00 0.00 30 GLY A CA 23
ATOM 28771 C C . GLY A 1 26 ? 1.627 15.211 1.597 1.00 0.00 30 GLY A C 23
ATOM 28772 O O . GLY A 1 26 ? 2.599 15.030 2.333 1.00 0.00 30 GLY A O 23
ATOM 28776 N N . LEU A 1 27 ? 0.435 14.673 1.824 1.00 0.00 31 LEU A N 23
ATOM 28777 C CA . LEU A 1 27 ? 0.153 13.907 3.033 1.00 0.00 31 LEU A CA 23
ATOM 28778 C C . LEU A 1 27 ? 0.546 12.443 2.867 1.00 0.00 31 LEU A C 23
ATOM 28779 O O . LEU A 1 27 ? 1.127 11.850 3.772 1.00 0.00 31 LEU A O 23
ATOM 28795 N N . VAL A 1 28 ? 0.233 11.861 1.707 1.00 0.00 32 VAL A N 23
ATOM 28796 C CA . VAL A 1 28 ? 0.594 10.469 1.439 1.00 0.00 32 VAL A CA 23
ATOM 28797 C C . VAL A 1 28 ? 2.104 10.303 1.381 1.00 0.00 32 VAL A C 23
ATOM 28798 O O . VAL A 1 28 ? 2.643 9.272 1.783 1.00 0.00 32 VAL A O 23
ATOM 28811 N N . ILE A 1 29 ? 2.785 11.322 0.875 1.00 0.00 33 ILE A N 23
ATOM 28812 C CA . ILE A 1 29 ? 4.236 11.316 0.841 1.00 0.00 33 ILE A CA 23
ATOM 28813 C C . ILE A 1 29 ? 4.784 11.698 2.213 1.00 0.00 33 ILE A C 23
ATOM 28814 O O . ILE A 1 29 ? 5.689 11.053 2.747 1.00 0.00 33 ILE A O 23
ATOM 28830 N N . GLY A 1 30 ? 4.211 12.743 2.790 1.00 0.00 34 GLY A N 23
ATOM 28831 C CA . GLY A 1 30 ? 4.574 13.145 4.129 1.00 0.00 34 GLY A CA 23
ATOM 28832 C C . GLY A 1 30 ? 5.599 14.252 4.158 1.00 0.00 34 GLY A C 23
ATOM 28833 O O . GLY A 1 30 ? 6.697 14.069 4.688 1.00 0.00 34 GLY A O 23
ATOM 28837 N N . LYS A 1 31 ? 5.240 15.391 3.565 1.00 0.00 35 LYS A N 23
ATOM 28838 C CA . LYS A 1 31 ? 6.070 16.600 3.591 1.00 0.00 35 LYS A CA 23
ATOM 28839 C C . LYS A 1 31 ? 7.481 16.341 3.058 1.00 0.00 35 LYS A C 23
ATOM 28840 O O . LYS A 1 31 ? 8.427 17.054 3.398 1.00 0.00 35 LYS A O 23
ATOM 28859 N N . GLY A 1 32 ? 7.614 15.320 2.221 1.00 0.00 36 GLY A N 23
ATOM 28860 C CA . GLY A 1 32 ? 8.906 14.975 1.663 1.00 0.00 36 GLY A CA 23
ATOM 28861 C C . GLY A 1 32 ? 9.053 13.481 1.483 1.00 0.00 36 GLY A C 23
ATOM 28862 O O . GLY A 1 32 ? 9.385 13.004 0.397 1.00 0.00 36 GLY A O 23
ATOM 28866 N N . GLY A 1 33 ? 8.794 12.742 2.548 1.00 0.00 37 GLY A N 23
ATOM 28867 C CA . GLY A 1 33 ? 8.830 11.293 2.464 1.00 0.00 37 GLY A CA 23
ATOM 28868 C C . GLY A 1 33 ? 8.869 10.605 3.815 1.00 0.00 37 GLY A C 23
ATOM 28869 O O . GLY A 1 33 ? 9.324 9.467 3.912 1.00 0.00 37 GLY A O 23
ATOM 28873 N N . GLU A 1 34 ? 8.383 11.275 4.856 1.00 0.00 38 GLU A N 23
ATOM 28874 C CA . GLU A 1 34 ? 8.392 10.705 6.195 1.00 0.00 38 GLU A CA 23
ATOM 28875 C C . GLU A 1 34 ? 7.170 9.823 6.420 1.00 0.00 38 GLU A C 23
ATOM 28876 O O . GLU A 1 34 ? 7.278 8.730 6.968 1.00 0.00 38 GLU A O 23
ATOM 28888 N N . THR A 1 35 ? 6.013 10.302 5.984 1.00 0.00 39 THR A N 23
ATOM 28889 C CA . THR A 1 35 ? 4.759 9.590 6.196 1.00 0.00 39 THR A CA 23
ATOM 28890 C C . THR A 1 35 ? 4.723 8.277 5.418 1.00 0.00 39 THR A C 23
ATOM 28891 O O . THR A 1 35 ? 4.504 7.218 6.006 1.00 0.00 39 THR A O 23
ATOM 28902 N N . ILE A 1 36 ? 4.964 8.345 4.107 1.00 0.00 40 ILE A N 23
ATOM 28903 C CA . ILE A 1 36 ? 4.976 7.144 3.264 1.00 0.00 40 ILE A CA 23
ATOM 28904 C C . ILE A 1 36 ? 5.979 6.123 3.802 1.00 0.00 40 ILE A C 23
ATOM 28905 O O . ILE A 1 36 ? 5.779 4.910 3.707 1.00 0.00 40 ILE A O 23
ATOM 28921 N N . LYS A 1 37 ? 7.038 6.641 4.397 1.00 0.00 41 LYS A N 23
ATOM 28922 C CA . LYS A 1 37 ? 8.076 5.838 5.014 1.00 0.00 41 LYS A CA 23
ATOM 28923 C C . LYS A 1 37 ? 7.505 5.019 6.170 1.00 0.00 41 LYS A C 23
ATOM 28924 O O . LYS A 1 37 ? 7.800 3.832 6.313 1.00 0.00 41 LYS A O 23
ATOM 28943 N N . GLN A 1 38 ? 6.669 5.664 6.974 1.00 0.00 42 GLN A N 23
ATOM 28944 C CA . GLN A 1 38 ? 6.077 5.035 8.147 1.00 0.00 42 GLN A CA 23
ATOM 28945 C C . GLN A 1 38 ? 5.015 4.022 7.744 1.00 0.00 42 GLN A C 23
ATOM 28946 O O . GLN A 1 38 ? 4.957 2.921 8.288 1.00 0.00 42 GLN A O 23
ATOM 28960 N N . LEU A 1 39 ? 4.185 4.415 6.785 1.00 0.00 43 LEU A N 23
ATOM 28961 C CA . LEU A 1 39 ? 3.019 3.633 6.383 1.00 0.00 43 LEU A CA 23
ATOM 28962 C C . LEU A 1 39 ? 3.397 2.208 5.997 1.00 0.00 43 LEU A C 23
ATOM 28963 O O . LEU A 1 39 ? 2.796 1.241 6.475 1.00 0.00 43 LEU A O 23
ATOM 28979 N N . GLN A 1 40 ? 4.398 2.089 5.139 1.00 0.00 44 GLN A N 23
ATOM 28980 C CA . GLN A 1 40 ? 4.838 0.793 4.638 1.00 0.00 44 GLN A CA 23
ATOM 28981 C C . GLN A 1 40 ? 5.285 -0.117 5.778 1.00 0.00 44 GLN A C 23
ATOM 28982 O O . GLN A 1 40 ? 5.011 -1.320 5.772 1.00 0.00 44 GLN A O 23
ATOM 28996 N N . GLU A 1 41 ? 5.950 0.462 6.766 1.00 0.00 45 GLU A N 23
ATOM 28997 C CA . GLU A 1 41 ? 6.489 -0.315 7.872 1.00 0.00 45 GLU A CA 23
ATOM 28998 C C . GLU A 1 41 ? 5.392 -0.715 8.859 1.00 0.00 45 GLU A C 23
ATOM 28999 O O . GLU A 1 41 ? 5.347 -1.855 9.321 1.00 0.00 45 GLU A O 23
ATOM 29011 N N . ARG A 1 42 ? 4.498 0.217 9.162 1.00 0.00 46 ARG A N 23
ATOM 29012 C CA . ARG A 1 42 ? 3.472 -0.011 10.179 1.00 0.00 46 ARG A CA 23
ATOM 29013 C C . ARG A 1 42 ? 2.369 -0.945 9.682 1.00 0.00 46 ARG A C 23
ATOM 29014 O O . ARG A 1 42 ? 1.813 -1.719 10.458 1.00 0.00 46 ARG A O 23
ATOM 29035 N N . ALA A 1 43 ? 2.050 -0.879 8.398 1.00 0.00 47 ALA A N 23
ATOM 29036 C CA . ALA A 1 43 ? 0.979 -1.703 7.853 1.00 0.00 47 ALA A CA 23
ATOM 29037 C C . ALA A 1 43 ? 1.503 -3.047 7.360 1.00 0.00 47 ALA A C 23
ATOM 29038 O O . ALA A 1 43 ? 0.748 -4.016 7.241 1.00 0.00 47 ALA A O 23
ATOM 29045 N N . GLY A 1 44 ? 2.803 -3.105 7.087 1.00 0.00 48 GLY A N 23
ATOM 29046 C CA . GLY A 1 44 ? 3.399 -4.320 6.565 1.00 0.00 48 GLY A CA 23
ATOM 29047 C C . GLY A 1 44 ? 3.092 -4.502 5.098 1.00 0.00 48 GLY A C 23
ATOM 29048 O O . GLY A 1 44 ? 3.037 -5.626 4.594 1.00 0.00 48 GLY A O 23
ATOM 29052 N N . VAL A 1 45 ? 2.898 -3.389 4.411 1.00 0.00 49 VAL A N 23
ATOM 29053 C CA . VAL A 1 45 ? 2.530 -3.409 3.005 1.00 0.00 49 VAL A CA 23
ATOM 29054 C C . VAL A 1 45 ? 3.553 -2.661 2.174 1.00 0.00 49 VAL A C 23
ATOM 29055 O O . VAL A 1 45 ? 4.418 -1.968 2.708 1.00 0.00 49 VAL A O 23
ATOM 29068 N N . LYS A 1 46 ? 3.450 -2.810 0.869 1.00 0.00 50 LYS A N 23
ATOM 29069 C CA . LYS A 1 46 ? 4.247 -2.024 -0.043 1.00 0.00 50 LYS A CA 23
ATOM 29070 C C . LYS A 1 46 ? 3.387 -0.903 -0.595 1.00 0.00 50 LYS A C 23
ATOM 29071 O O . LYS A 1 46 ? 2.339 -1.154 -1.181 1.00 0.00 50 LYS A O 23
ATOM 29090 N N . MET A 1 47 ? 3.814 0.328 -0.410 1.00 0.00 51 MET A N 23
ATOM 29091 C CA . MET A 1 47 ? 3.079 1.453 -0.955 1.00 0.00 51 MET A CA 23
ATOM 29092 C C . MET A 1 47 ? 3.949 2.205 -1.934 1.00 0.00 51 MET A C 23
ATOM 29093 O O . MET A 1 47 ? 4.973 2.773 -1.560 1.00 0.00 51 MET A O 23
ATOM 29107 N N . ILE A 1 48 ? 3.551 2.193 -3.189 1.00 0.00 52 ILE A N 23
ATOM 29108 C CA . ILE A 1 48 ? 4.266 2.934 -4.202 1.00 0.00 52 ILE A CA 23
ATOM 29109 C C . ILE A 1 48 ? 3.470 4.167 -4.600 1.00 0.00 52 ILE A C 23
ATOM 29110 O O . ILE A 1 48 ? 2.406 4.073 -5.219 1.00 0.00 52 ILE A O 23
ATOM 29126 N N . LEU A 1 49 ? 3.962 5.322 -4.191 1.00 0.00 53 LEU A N 23
ATOM 29127 C CA . LEU A 1 49 ? 3.338 6.577 -4.552 1.00 0.00 53 LEU A CA 23
ATOM 29128 C C . LEU A 1 49 ? 3.797 6.984 -5.944 1.00 0.00 53 LEU A C 23
ATOM 29129 O O . LEU A 1 49 ? 4.924 7.450 -6.126 1.00 0.00 53 LEU A O 23
ATOM 29145 N N . ILE A 1 50 ? 2.928 6.778 -6.926 1.00 0.00 54 ILE A N 23
ATOM 29146 C CA . ILE A 1 50 ? 3.239 7.117 -8.302 1.00 0.00 54 ILE A CA 23
ATOM 29147 C C . ILE A 1 50 ? 2.989 8.600 -8.533 1.00 0.00 54 ILE A C 23
ATOM 29148 O O . ILE A 1 50 ? 1.858 9.036 -8.749 1.00 0.00 54 ILE A O 23
ATOM 29164 N N . GLN A 1 51 ? 4.060 9.367 -8.469 1.00 0.00 55 GLN A N 23
ATOM 29165 C CA . GLN A 1 51 ? 3.978 10.813 -8.519 1.00 0.00 55 GLN A CA 23
ATOM 29166 C C . GLN A 1 51 ? 4.172 11.315 -9.940 1.00 0.00 55 GLN A C 23
ATOM 29167 O O . GLN A 1 51 ? 3.483 12.229 -10.387 1.00 0.00 55 GLN A O 23
ATOM 29181 N N . ASP A 1 52 ? 5.112 10.710 -10.651 1.00 0.00 56 ASP A N 23
ATOM 29182 C CA . ASP A 1 52 ? 5.449 11.157 -11.996 1.00 0.00 56 ASP A CA 23
ATOM 29183 C C . ASP A 1 52 ? 5.346 10.012 -12.997 1.00 0.00 56 ASP A C 23
ATOM 29184 O O . ASP A 1 52 ? 5.580 10.198 -14.190 1.00 0.00 56 ASP A O 23
ATOM 29193 N N . GLY A 1 53 ? 4.978 8.833 -12.514 1.00 0.00 57 GLY A N 23
ATOM 29194 C CA . GLY A 1 53 ? 4.888 7.671 -13.384 1.00 0.00 57 GLY A CA 23
ATOM 29195 C C . GLY A 1 53 ? 3.510 7.508 -14.002 1.00 0.00 57 GLY A C 23
ATOM 29196 O O . GLY A 1 53 ? 3.050 6.385 -14.218 1.00 0.00 57 GLY A O 23
ATOM 29200 N N . SER A 1 54 ? 2.856 8.626 -14.290 1.00 0.00 58 SER A N 23
ATOM 29201 C CA . SER A 1 54 ? 1.513 8.616 -14.851 1.00 0.00 58 SER A CA 23
ATOM 29202 C C . SER A 1 54 ? 1.163 10.011 -15.347 1.00 0.00 58 SER A C 23
ATOM 29203 O O . SER A 1 54 ? 1.727 10.998 -14.875 1.00 0.00 58 SER A O 23
ATOM 29211 N N . GLN A 1 55 ? 0.234 10.098 -16.292 1.00 0.00 59 GLN A N 23
ATOM 29212 C CA . GLN A 1 55 ? -0.158 11.383 -16.846 1.00 0.00 59 GLN A CA 23
ATOM 29213 C C . GLN A 1 55 ? -1.444 11.872 -16.199 1.00 0.00 59 GLN A C 23
ATOM 29214 O O . GLN A 1 55 ? -1.909 12.974 -16.476 1.00 0.00 59 GLN A O 23
ATOM 29228 N N . ASN A 1 56 ? -2.018 11.054 -15.321 1.00 0.00 60 ASN A N 23
ATOM 29229 C CA . ASN A 1 56 ? -3.141 11.503 -14.508 1.00 0.00 60 ASN A CA 23
ATOM 29230 C C . ASN A 1 56 ? -2.602 12.185 -13.266 1.00 0.00 60 ASN A C 23
ATOM 29231 O O . ASN A 1 56 ? -3.332 12.460 -12.323 1.00 0.00 60 ASN A O 23
ATOM 29242 N N . THR A 1 57 ? -1.306 12.457 -13.282 1.00 0.00 61 THR A N 23
ATOM 29243 C CA . THR A 1 57 ? -0.652 13.157 -12.194 1.00 0.00 61 THR A CA 23
ATOM 29244 C C . THR A 1 57 ? -1.194 14.582 -12.080 1.00 0.00 61 THR A C 23
ATOM 29245 O O . THR A 1 57 ? -1.096 15.220 -11.033 1.00 0.00 61 THR A O 23
ATOM 29256 N N . ASN A 1 58 ? -1.790 15.064 -13.169 1.00 0.00 62 ASN A N 23
ATOM 29257 C CA . ASN A 1 58 ? -2.373 16.401 -13.203 1.00 0.00 62 ASN A CA 23
ATOM 29258 C C . ASN A 1 58 ? -3.649 16.458 -12.367 1.00 0.00 62 ASN A C 23
ATOM 29259 O O . ASN A 1 58 ? -4.098 17.537 -11.974 1.00 0.00 62 ASN A O 23
ATOM 29270 N N . VAL A 1 59 ? -4.233 15.296 -12.099 1.00 0.00 63 VAL A N 23
ATOM 29271 C CA . VAL A 1 59 ? -5.463 15.220 -11.317 1.00 0.00 63 VAL A CA 23
ATOM 29272 C C . VAL A 1 59 ? -5.236 14.561 -9.977 1.00 0.00 63 VAL A C 23
ATOM 29273 O O . VAL A 1 59 ? -5.410 15.175 -8.926 1.00 0.00 63 VAL A O 23
ATOM 29286 N N . ASP A 1 60 ? -4.832 13.318 -10.036 1.00 0.00 64 ASP A N 23
ATOM 29287 C CA . ASP A 1 60 ? -4.710 12.482 -8.863 1.00 0.00 64 ASP A CA 23
ATOM 29288 C C . ASP A 1 60 ? -3.393 11.739 -8.900 1.00 0.00 64 ASP A C 23
ATOM 29289 O O . ASP A 1 60 ? -2.526 12.025 -9.723 1.00 0.00 64 ASP A O 23
ATOM 29298 N N . LYS A 1 61 ? -3.250 10.785 -8.006 1.00 0.00 65 LYS A N 23
ATOM 29299 C CA . LYS A 1 61 ? -1.996 10.077 -7.839 1.00 0.00 65 LYS A CA 23
ATOM 29300 C C . LYS A 1 61 ? -2.242 8.591 -7.669 1.00 0.00 65 LYS A C 23
ATOM 29301 O O . LYS A 1 61 ? -2.870 8.169 -6.698 1.00 0.00 65 LYS A O 23
ATOM 29320 N N . PRO A 1 62 ? -1.786 7.792 -8.641 1.00 0.00 66 PRO A N 23
ATOM 29321 C CA . PRO A 1 62 ? -1.864 6.332 -8.579 1.00 0.00 66 PRO A CA 23
ATOM 29322 C C . PRO A 1 62 ? -1.133 5.775 -7.363 1.00 0.00 66 PRO A C 23
ATOM 29323 O O . PRO A 1 62 ? 0.082 5.929 -7.223 1.00 0.00 66 PRO A O 23
ATOM 29334 N N . LEU A 1 63 ? -1.879 5.139 -6.482 1.00 0.00 67 LEU A N 23
ATOM 29335 C CA . LEU A 1 63 ? -1.305 4.559 -5.283 1.00 0.00 67 LEU A CA 23
ATOM 29336 C C . LEU A 1 63 ? -1.563 3.067 -5.252 1.00 0.00 67 LEU A C 23
ATOM 29337 O O . LEU A 1 63 ? -2.709 2.636 -5.164 1.00 0.00 67 LEU A O 23
ATOM 29353 N N . ARG A 1 64 ? -0.502 2.282 -5.337 1.00 0.00 68 ARG A N 23
ATOM 29354 C CA . ARG A 1 64 ? -0.632 0.838 -5.269 1.00 0.00 68 ARG A CA 23
ATOM 29355 C C . ARG A 1 64 ? -0.229 0.331 -3.897 1.00 0.00 68 ARG A C 23
ATOM 29356 O O . ARG A 1 64 ? 0.951 0.348 -3.538 1.00 0.00 68 ARG A O 23
ATOM 29377 N N . ILE A 1 65 ? -1.219 -0.078 -3.120 1.00 0.00 69 ILE A N 23
ATOM 29378 C CA . ILE A 1 65 ? -0.963 -0.714 -1.842 1.00 0.00 69 ILE A CA 23
ATOM 29379 C C . ILE A 1 65 ? -0.853 -2.213 -2.061 1.00 0.00 69 ILE A C 23
ATOM 29380 O O . ILE A 1 65 ? -1.854 -2.888 -2.295 1.00 0.00 69 ILE A O 23
ATOM 29396 N N . ILE A 1 66 ? 0.365 -2.716 -2.022 1.00 0.00 70 ILE A N 23
ATOM 29397 C CA . ILE A 1 66 ? 0.618 -4.115 -2.310 1.00 0.00 70 ILE A CA 23
ATOM 29398 C C . ILE A 1 66 ? 0.757 -4.907 -1.016 1.00 0.00 70 ILE A C 23
ATOM 29399 O O . ILE A 1 66 ? 1.584 -4.583 -0.160 1.00 0.00 70 ILE A O 23
ATOM 29415 N N . GLY A 1 67 ? -0.064 -5.931 -0.871 1.00 0.00 71 GLY A N 23
ATOM 29416 C CA . GLY A 1 67 ? -0.023 -6.757 0.312 1.00 0.00 71 GLY A CA 23
ATOM 29417 C C . GLY A 1 67 ? -1.121 -7.800 0.331 1.00 0.00 71 GLY A C 23
ATOM 29418 O O . GLY A 1 67 ? -1.154 -8.697 -0.510 1.00 0.00 71 GLY A O 23
ATOM 29422 N N . ASP A 1 68 ? -2.025 -7.654 1.285 1.00 0.00 72 ASP A N 23
ATOM 29423 C CA . ASP A 1 68 ? -3.123 -8.591 1.500 1.00 0.00 72 ASP A CA 23
ATOM 29424 C C . ASP A 1 68 ? -4.401 -7.795 1.708 1.00 0.00 72 ASP A C 23
ATOM 29425 O O . ASP A 1 68 ? -4.317 -6.695 2.246 1.00 0.00 72 ASP A O 23
ATOM 29434 N N . PRO A 1 69 ? -5.584 -8.293 1.284 1.00 0.00 73 PRO A N 23
ATOM 29435 C CA . PRO A 1 69 ? -6.842 -7.536 1.392 1.00 0.00 73 PRO A CA 23
ATOM 29436 C C . PRO A 1 69 ? -6.999 -6.865 2.750 1.00 0.00 73 PRO A C 23
ATOM 29437 O O . PRO A 1 69 ? -7.491 -5.738 2.856 1.00 0.00 73 PRO A O 23
ATOM 29448 N N . TYR A 1 70 ? -6.528 -7.553 3.779 1.00 0.00 74 TYR A N 23
ATOM 29449 C CA . TYR A 1 70 ? -6.587 -7.062 5.140 1.00 0.00 74 TYR A CA 23
ATOM 29450 C C . TYR A 1 70 ? -5.741 -5.799 5.307 1.00 0.00 74 TYR A C 23
ATOM 29451 O O . TYR A 1 70 ? -6.271 -4.722 5.586 1.00 0.00 74 TYR A O 23
ATOM 29469 N N . LYS A 1 71 ? -4.431 -5.922 5.098 1.00 0.00 75 LYS A N 23
ATOM 29470 C CA . LYS A 1 71 ? -3.520 -4.798 5.317 1.00 0.00 75 LYS A CA 23
ATOM 29471 C C . LYS A 1 71 ? -3.626 -3.755 4.216 1.00 0.00 75 LYS A C 23
ATOM 29472 O O . LYS A 1 71 ? -3.412 -2.577 4.466 1.00 0.00 75 LYS A O 23
ATOM 29491 N N . VAL A 1 72 ? -3.960 -4.177 3.005 1.00 0.00 76 VAL A N 23
ATOM 29492 C CA . VAL A 1 72 ? -4.135 -3.236 1.907 1.00 0.00 76 VAL A CA 23
ATOM 29493 C C . VAL A 1 72 ? -5.286 -2.287 2.215 1.00 0.00 76 VAL A C 23
ATOM 29494 O O . VAL A 1 72 ? -5.209 -1.090 1.937 1.00 0.00 76 VAL A O 23
ATOM 29507 N N . GLN A 1 73 ? -6.337 -2.815 2.828 1.00 0.00 77 GLN A N 23
ATOM 29508 C CA . GLN A 1 73 ? -7.476 -1.992 3.188 1.00 0.00 77 GLN A CA 23
ATOM 29509 C C . GLN A 1 73 ? -7.206 -1.197 4.450 1.00 0.00 77 GLN A C 23
ATOM 29510 O O . GLN A 1 73 ? -7.612 -0.039 4.549 1.00 0.00 77 GLN A O 23
ATOM 29524 N N . GLN A 1 74 ? -6.518 -1.805 5.407 1.00 0.00 78 GLN A N 23
ATOM 29525 C CA . GLN A 1 74 ? -6.144 -1.098 6.622 1.00 0.00 78 GLN A CA 23
ATOM 29526 C C . GLN A 1 74 ? -5.218 0.061 6.291 1.00 0.00 78 GLN A C 23
ATOM 29527 O O . GLN A 1 74 ? -5.353 1.152 6.835 1.00 0.00 78 GLN A O 23
ATOM 29541 N N . ALA A 1 75 ? -4.295 -0.183 5.376 1.00 0.00 79 ALA A N 23
ATOM 29542 C CA . ALA A 1 75 ? -3.383 0.847 4.920 1.00 0.00 79 ALA A CA 23
ATOM 29543 C C . ALA A 1 75 ? -4.136 1.915 4.130 1.00 0.00 79 ALA A C 23
ATOM 29544 O O . ALA A 1 75 ? -3.845 3.105 4.237 1.00 0.00 79 ALA A O 23
ATOM 29551 N N . CYS A 1 76 ? -5.122 1.480 3.349 1.00 0.00 80 CYS A N 23
ATOM 29552 C CA . CYS A 1 76 ? -5.946 2.394 2.565 1.00 0.00 80 CYS A CA 23
ATOM 29553 C C . CYS A 1 76 ? -6.769 3.306 3.464 1.00 0.00 80 CYS A C 23
ATOM 29554 O O . CYS A 1 76 ? -6.739 4.524 3.303 1.00 0.00 80 CYS A O 23
ATOM 29562 N N . GLU A 1 77 ? -7.494 2.728 4.413 1.00 0.00 81 GLU A N 23
ATOM 29563 C CA . GLU A 1 77 ? -8.307 3.522 5.327 1.00 0.00 81 GLU A CA 23
ATOM 29564 C C . GLU A 1 77 ? -7.409 4.379 6.213 1.00 0.00 81 GLU A C 23
ATOM 29565 O O . GLU A 1 77 ? -7.803 5.451 6.665 1.00 0.00 81 GLU A O 23
ATOM 29577 N N . MET A 1 78 ? -6.192 3.900 6.430 1.00 0.00 82 MET A N 23
ATOM 29578 C CA . MET A 1 78 ? -5.193 4.627 7.207 1.00 0.00 82 MET A CA 23
ATOM 29579 C C . MET A 1 78 ? -4.760 5.897 6.480 1.00 0.00 82 MET A C 23
ATOM 29580 O O . MET A 1 78 ? -4.770 6.983 7.057 1.00 0.00 82 MET A O 23
ATOM 29594 N N . VAL A 1 79 ? -4.396 5.765 5.210 1.00 0.00 83 VAL A N 23
ATOM 29595 C CA . VAL A 1 79 ? -3.911 6.905 4.450 1.00 0.00 83 VAL A CA 23
ATOM 29596 C C . VAL A 1 79 ? -5.065 7.809 4.039 1.00 0.00 83 VAL A C 23
ATOM 29597 O O . VAL A 1 79 ? -4.929 9.029 4.016 1.00 0.00 83 VAL A O 23
ATOM 29610 N N . MET A 1 80 ? -6.210 7.203 3.744 1.00 0.00 84 MET A N 23
ATOM 29611 C CA . MET A 1 80 ? -7.405 7.953 3.387 1.00 0.00 84 MET A CA 23
ATOM 29612 C C . MET A 1 80 ? -7.848 8.804 4.571 1.00 0.00 84 MET A C 23
ATOM 29613 O O . MET A 1 80 ? -8.343 9.922 4.404 1.00 0.00 84 MET A O 23
ATOM 29627 N N . ASP A 1 81 ? -7.644 8.261 5.768 1.00 0.00 85 ASP A N 23
ATOM 29628 C CA . ASP A 1 81 ? -7.911 8.988 7.009 1.00 0.00 85 ASP A CA 23
ATOM 29629 C C . ASP A 1 81 ? -7.068 10.253 7.081 1.00 0.00 85 ASP A C 23
ATOM 29630 O O . ASP A 1 81 ? -7.583 11.334 7.348 1.00 0.00 85 ASP A O 23
ATOM 29639 N N . ILE A 1 82 ? -5.775 10.108 6.810 1.00 0.00 86 ILE A N 23
ATOM 29640 C CA . ILE A 1 82 ? -4.844 11.230 6.852 1.00 0.00 86 ILE A CA 23
ATOM 29641 C C . ILE A 1 82 ? -5.233 12.293 5.829 1.00 0.00 86 ILE A C 23
ATOM 29642 O O . ILE A 1 82 ? -5.148 13.491 6.095 1.00 0.00 86 ILE A O 23
ATOM 29658 N N . LEU A 1 83 ? -5.675 11.840 4.663 1.00 0.00 87 LEU A N 23
ATOM 29659 C CA . LEU A 1 83 ? -6.027 12.743 3.575 1.00 0.00 87 LEU A CA 23
ATOM 29660 C C . LEU A 1 83 ? -7.270 13.558 3.910 1.00 0.00 87 LEU A C 23
ATOM 29661 O O . LEU A 1 83 ? -7.307 14.767 3.683 1.00 0.00 87 LEU A O 23
ATOM 29677 N N . ARG A 1 84 ? -8.280 12.899 4.467 1.00 0.00 88 ARG A N 23
ATOM 29678 C CA . ARG A 1 84 ? -9.550 13.560 4.750 1.00 0.00 88 ARG A CA 23
ATOM 29679 C C . ARG A 1 84 ? -9.529 14.221 6.124 1.00 0.00 88 ARG A C 23
ATOM 29680 O O . ARG A 1 84 ? -10.533 14.772 6.575 1.00 0.00 88 ARG A O 23
ATOM 29701 N N . GLU A 1 85 ? -8.382 14.165 6.774 1.00 0.00 89 GLU A N 23
ATOM 29702 C CA . GLU A 1 85 ? -8.220 14.761 8.088 1.00 0.00 89 GLU A CA 23
ATOM 29703 C C . GLU A 1 85 ? -7.811 16.223 7.936 1.00 0.00 89 GLU A C 23
ATOM 29704 O O . GLU A 1 85 ? -8.694 17.102 8.035 1.00 0.00 89 GLU A O 23
ATOM 29717 N N . GLY A 1 1 ? -5.303 -11.361 10.663 1.00 0.00 5 GLY A N 24
ATOM 29718 C CA . GLY A 1 1 ? -4.776 -10.936 9.386 1.00 0.00 5 GLY A CA 24
ATOM 29719 C C . GLY A 1 1 ? -4.039 -12.056 8.691 1.00 0.00 5 GLY A C 24
ATOM 29720 O O . GLY A 1 1 ? -3.037 -12.560 9.203 1.00 0.00 5 GLY A O 24
ATOM 29724 N N . GLN A 1 2 ? -4.525 -12.447 7.525 1.00 0.00 6 GLN A N 24
ATOM 29725 C CA . GLN A 1 2 ? -3.949 -13.563 6.793 1.00 0.00 6 GLN A CA 24
ATOM 29726 C C . GLN A 1 2 ? -2.939 -13.060 5.770 1.00 0.00 6 GLN A C 24
ATOM 29727 O O . GLN A 1 2 ? -2.872 -13.560 4.646 1.00 0.00 6 GLN A O 24
ATOM 29741 N N . PHE A 1 3 ? -2.125 -12.092 6.191 1.00 0.00 7 PHE A N 24
ATOM 29742 C CA . PHE A 1 3 ? -1.154 -11.433 5.315 1.00 0.00 7 PHE A CA 24
ATOM 29743 C C . PHE A 1 3 ? 0.048 -12.331 5.016 1.00 0.00 7 PHE A C 24
ATOM 29744 O O . PHE A 1 3 ? 1.141 -11.845 4.727 1.00 0.00 7 PHE A O 24
ATOM 29761 N N . HIS A 1 4 ? -0.167 -13.636 5.095 1.00 0.00 8 HIS A N 24
ATOM 29762 C CA . HIS A 1 4 ? 0.858 -14.617 4.782 1.00 0.00 8 HIS A CA 24
ATOM 29763 C C . HIS A 1 4 ? 0.238 -16.012 4.776 1.00 0.00 8 HIS A C 24
ATOM 29764 O O . HIS A 1 4 ? 0.859 -16.988 5.197 1.00 0.00 8 HIS A O 24
ATOM 29779 N N . ASP A 1 5 ? -1.004 -16.095 4.307 1.00 0.00 9 ASP A N 24
ATOM 29780 C CA . ASP A 1 5 ? -1.702 -17.374 4.233 1.00 0.00 9 ASP A CA 24
ATOM 29781 C C . ASP A 1 5 ? -1.135 -18.211 3.095 1.00 0.00 9 ASP A C 24
ATOM 29782 O O . ASP A 1 5 ? -1.576 -18.086 1.947 1.00 0.00 9 ASP A O 24
ATOM 29791 N N . ASN A 1 6 ? -0.139 -19.035 3.429 1.00 0.00 10 ASN A N 24
ATOM 29792 C CA . ASN A 1 6 ? 0.593 -19.866 2.465 1.00 0.00 10 ASN A CA 24
ATOM 29793 C C . ASN A 1 6 ? 1.481 -18.998 1.571 1.00 0.00 10 ASN A C 24
ATOM 29794 O O . ASN A 1 6 ? 2.700 -19.164 1.542 1.00 0.00 10 ASN A O 24
ATOM 29805 N N . ALA A 1 7 ? 0.864 -18.066 0.865 1.00 0.00 11 ALA A N 24
ATOM 29806 C CA . ALA A 1 7 ? 1.583 -17.147 0.001 1.00 0.00 11 ALA A CA 24
ATOM 29807 C C . ALA A 1 7 ? 1.809 -15.813 0.710 1.00 0.00 11 ALA A C 24
ATOM 29808 O O . ALA A 1 7 ? 1.804 -15.753 1.943 1.00 0.00 11 ALA A O 24
ATOM 29815 N N . ASN A 1 8 ? 2.013 -14.758 -0.078 1.00 0.00 12 ASN A N 24
ATOM 29816 C CA . ASN A 1 8 ? 2.215 -13.403 0.439 1.00 0.00 12 ASN A CA 24
ATOM 29817 C C . ASN A 1 8 ? 3.556 -13.296 1.162 1.00 0.00 12 ASN A C 24
ATOM 29818 O O . ASN A 1 8 ? 4.397 -14.196 1.062 1.00 0.00 12 ASN A O 24
ATOM 29829 N N . GLY A 1 9 ? 3.765 -12.200 1.880 1.00 0.00 13 GLY A N 24
ATOM 29830 C CA . GLY A 1 9 ? 5.046 -11.962 2.513 1.00 0.00 13 GLY A CA 24
ATOM 29831 C C . GLY A 1 9 ? 6.068 -11.465 1.514 1.00 0.00 13 GLY A C 24
ATOM 29832 O O . GLY A 1 9 ? 6.346 -10.267 1.445 1.00 0.00 13 GLY A O 24
ATOM 29836 N N . GLY A 1 10 ? 6.614 -12.392 0.733 1.00 0.00 14 GLY A N 24
ATOM 29837 C CA . GLY A 1 10 ? 7.513 -12.027 -0.341 1.00 0.00 14 GLY A CA 24
ATOM 29838 C C . GLY A 1 10 ? 6.745 -11.493 -1.534 1.00 0.00 14 GLY A C 24
ATOM 29839 O O . GLY A 1 10 ? 6.898 -10.335 -1.919 1.00 0.00 14 GLY A O 24
ATOM 29843 N N . GLN A 1 11 ? 5.898 -12.335 -2.111 1.00 0.00 15 GLN A N 24
ATOM 29844 C CA . GLN A 1 11 ? 5.030 -11.904 -3.192 1.00 0.00 15 GLN A CA 24
ATOM 29845 C C . GLN A 1 11 ? 3.679 -11.489 -2.624 1.00 0.00 15 GLN A C 24
ATOM 29846 O O . GLN A 1 11 ? 2.875 -12.327 -2.219 1.00 0.00 15 GLN A O 24
ATOM 29860 N N . ASN A 1 12 ? 3.439 -10.192 -2.605 1.00 0.00 16 ASN A N 24
ATOM 29861 C CA . ASN A 1 12 ? 2.214 -9.645 -2.042 1.00 0.00 16 ASN A CA 24
ATOM 29862 C C . ASN A 1 12 ? 1.183 -9.452 -3.144 1.00 0.00 16 ASN A C 24
ATOM 29863 O O . ASN A 1 12 ? 1.161 -8.423 -3.819 1.00 0.00 16 ASN A O 24
ATOM 29874 N N . GLY A 1 13 ? 0.332 -10.453 -3.328 1.00 0.00 17 GLY A N 24
ATOM 29875 C CA . GLY A 1 13 ? -0.588 -10.454 -4.450 1.00 0.00 17 GLY A CA 24
ATOM 29876 C C . GLY A 1 13 ? -1.920 -9.796 -4.149 1.00 0.00 17 GLY A C 24
ATOM 29877 O O . GLY A 1 13 ? -2.976 -10.358 -4.432 1.00 0.00 17 GLY A O 24
ATOM 29881 N N . THR A 1 14 ? -1.877 -8.616 -3.560 1.00 0.00 18 THR A N 24
ATOM 29882 C CA . THR A 1 14 ? -3.073 -7.814 -3.363 1.00 0.00 18 THR A CA 24
ATOM 29883 C C . THR A 1 14 ? -2.726 -6.340 -3.488 1.00 0.00 18 THR A C 24
ATOM 29884 O O . THR A 1 14 ? -1.813 -5.852 -2.824 1.00 0.00 18 THR A O 24
ATOM 29895 N N . VAL A 1 15 ? -3.447 -5.642 -4.354 1.00 0.00 19 VAL A N 24
ATOM 29896 C CA . VAL A 1 15 ? -3.170 -4.241 -4.633 1.00 0.00 19 VAL A CA 24
ATOM 29897 C C . VAL A 1 15 ? -4.461 -3.446 -4.736 1.00 0.00 19 VAL A C 24
ATOM 29898 O O . VAL A 1 15 ? -5.358 -3.802 -5.503 1.00 0.00 19 VAL A O 24
ATOM 29911 N N . GLN A 1 16 ? -4.561 -2.382 -3.958 1.00 0.00 20 GLN A N 24
ATOM 29912 C CA . GLN A 1 16 ? -5.680 -1.466 -4.080 1.00 0.00 20 GLN A CA 24
ATOM 29913 C C . GLN A 1 16 ? -5.198 -0.116 -4.581 1.00 0.00 20 GLN A C 24
ATOM 29914 O O . GLN A 1 16 ? -4.399 0.549 -3.925 1.00 0.00 20 GLN A O 24
ATOM 29928 N N . GLU A 1 17 ? -5.658 0.259 -5.766 1.00 0.00 21 GLU A N 24
ATOM 29929 C CA . GLU A 1 17 ? -5.285 1.535 -6.357 1.00 0.00 21 GLU A CA 24
ATOM 29930 C C . GLU A 1 17 ? -6.209 2.645 -5.891 1.00 0.00 21 GLU A C 24
ATOM 29931 O O . GLU A 1 17 ? -7.407 2.647 -6.187 1.00 0.00 21 GLU A O 24
ATOM 29943 N N . ILE A 1 18 ? -5.647 3.576 -5.141 1.00 0.00 22 ILE A N 24
ATOM 29944 C CA . ILE A 1 18 ? -6.388 4.739 -4.683 1.00 0.00 22 ILE A CA 24
ATOM 29945 C C . ILE A 1 18 ? -6.098 5.906 -5.610 1.00 0.00 22 ILE A C 24
ATOM 29946 O O . ILE A 1 18 ? -5.027 5.962 -6.210 1.00 0.00 22 ILE A O 24
ATOM 29962 N N . MET A 1 19 ? -7.048 6.818 -5.736 1.00 0.00 23 MET A N 24
ATOM 29963 C CA . MET A 1 19 ? -6.859 8.013 -6.536 1.00 0.00 23 MET A CA 24
ATOM 29964 C C . MET A 1 19 ? -6.643 9.194 -5.606 1.00 0.00 23 MET A C 24
ATOM 29965 O O . MET A 1 19 ? -7.594 9.740 -5.047 1.00 0.00 23 MET A O 24
ATOM 29979 N N . ILE A 1 20 ? -5.390 9.566 -5.419 1.00 0.00 24 ILE A N 24
ATOM 29980 C CA . ILE A 1 20 ? -5.038 10.576 -4.433 1.00 0.00 24 ILE A CA 24
ATOM 29981 C C . ILE A 1 20 ? -5.215 11.984 -4.989 1.00 0.00 24 ILE A C 24
ATOM 29982 O O . ILE A 1 20 ? -4.639 12.322 -6.016 1.00 0.00 24 ILE A O 24
ATOM 29998 N N . PRO A 1 21 ? -6.019 12.820 -4.315 1.00 0.00 25 PRO A N 24
ATOM 29999 C CA . PRO A 1 21 ? -6.210 14.218 -4.703 1.00 0.00 25 PRO A CA 24
ATOM 30000 C C . PRO A 1 21 ? -4.878 14.944 -4.849 1.00 0.00 25 PRO A C 24
ATOM 30001 O O . PRO A 1 21 ? -4.027 14.877 -3.964 1.00 0.00 25 PRO A O 24
ATOM 30012 N N . ALA A 1 22 ? -4.716 15.631 -5.978 1.00 0.00 26 ALA A N 24
ATOM 30013 C CA . ALA A 1 22 ? -3.452 16.267 -6.342 1.00 0.00 26 ALA A CA 24
ATOM 30014 C C . ALA A 1 22 ? -2.974 17.259 -5.286 1.00 0.00 26 ALA A C 24
ATOM 30015 O O . ALA A 1 22 ? -1.776 17.365 -5.031 1.00 0.00 26 ALA A O 24
ATOM 30022 N N . GLY A 1 23 ? -3.904 17.982 -4.677 1.00 0.00 27 GLY A N 24
ATOM 30023 C CA . GLY A 1 23 ? -3.538 18.942 -3.653 1.00 0.00 27 GLY A CA 24
ATOM 30024 C C . GLY A 1 23 ? -3.302 18.286 -2.307 1.00 0.00 27 GLY A C 24
ATOM 30025 O O . GLY A 1 23 ? -2.443 18.719 -1.533 1.00 0.00 27 GLY A O 24
ATOM 30029 N N . LYS A 1 24 ? -4.046 17.219 -2.044 1.00 0.00 28 LYS A N 24
ATOM 30030 C CA . LYS A 1 24 ? -3.971 16.513 -0.772 1.00 0.00 28 LYS A CA 24
ATOM 30031 C C . LYS A 1 24 ? -2.810 15.520 -0.793 1.00 0.00 28 LYS A C 24
ATOM 30032 O O . LYS A 1 24 ? -2.461 14.925 0.229 1.00 0.00 28 LYS A O 24
ATOM 30051 N N . ALA A 1 25 ? -2.203 15.372 -1.966 1.00 0.00 29 ALA A N 24
ATOM 30052 C CA . ALA A 1 25 ? -1.108 14.431 -2.176 1.00 0.00 29 ALA A CA 24
ATOM 30053 C C . ALA A 1 25 ? 0.100 14.767 -1.311 1.00 0.00 29 ALA A C 24
ATOM 30054 O O . ALA A 1 25 ? 0.959 13.917 -1.082 1.00 0.00 29 ALA A O 24
ATOM 30061 N N . GLY A 1 26 ? 0.162 16.002 -0.832 1.00 0.00 30 GLY A N 24
ATOM 30062 C CA . GLY A 1 26 ? 1.237 16.395 0.058 1.00 0.00 30 GLY A CA 24
ATOM 30063 C C . GLY A 1 26 ? 1.279 15.538 1.306 1.00 0.00 30 GLY A C 24
ATOM 30064 O O . GLY A 1 26 ? 2.348 15.187 1.794 1.00 0.00 30 GLY A O 24
ATOM 30068 N N . LEU A 1 27 ? 0.107 15.173 1.802 1.00 0.00 31 LEU A N 24
ATOM 30069 C CA . LEU A 1 27 ? 0.008 14.377 3.017 1.00 0.00 31 LEU A CA 24
ATOM 30070 C C . LEU A 1 27 ? 0.183 12.888 2.731 1.00 0.00 31 LEU A C 24
ATOM 30071 O O . LEU A 1 27 ? 0.651 12.141 3.587 1.00 0.00 31 LEU A O 24
ATOM 30087 N N . VAL A 1 28 ? -0.192 12.462 1.527 1.00 0.00 32 VAL A N 24
ATOM 30088 C CA . VAL A 1 28 ? -0.040 11.074 1.132 1.00 0.00 32 VAL A CA 24
ATOM 30089 C C . VAL A 1 28 ? 1.438 10.732 0.963 1.00 0.00 32 VAL A C 24
ATOM 30090 O O . VAL A 1 28 ? 1.852 9.589 1.140 1.00 0.00 32 VAL A O 24
ATOM 30103 N N . ILE A 1 29 ? 2.226 11.742 0.614 1.00 0.00 33 ILE A N 24
ATOM 30104 C CA . ILE A 1 29 ? 3.667 11.591 0.524 1.00 0.00 33 ILE A CA 24
ATOM 30105 C C . ILE A 1 29 ? 4.288 11.824 1.894 1.00 0.00 33 ILE A C 24
ATOM 30106 O O . ILE A 1 29 ? 5.111 11.037 2.367 1.00 0.00 33 ILE A O 24
ATOM 30122 N N . GLY A 1 30 ? 3.883 12.907 2.536 1.00 0.00 34 GLY A N 24
ATOM 30123 C CA . GLY A 1 30 ? 4.310 13.151 3.888 1.00 0.00 34 GLY A CA 24
ATOM 30124 C C . GLY A 1 30 ? 4.730 14.579 4.124 1.00 0.00 34 GLY A C 24
ATOM 30125 O O . GLY A 1 30 ? 4.879 15.356 3.185 1.00 0.00 34 GLY A O 24
ATOM 30129 N N . LYS A 1 31 ? 4.947 14.910 5.388 1.00 0.00 35 LYS A N 24
ATOM 30130 C CA . LYS A 1 31 ? 5.369 16.249 5.775 1.00 0.00 35 LYS A CA 24
ATOM 30131 C C . LYS A 1 31 ? 6.787 16.507 5.278 1.00 0.00 35 LYS A C 24
ATOM 30132 O O . LYS A 1 31 ? 7.181 17.648 5.042 1.00 0.00 35 LYS A O 24
ATOM 30151 N N . GLY A 1 32 ? 7.546 15.433 5.135 1.00 0.00 36 GLY A N 24
ATOM 30152 C CA . GLY A 1 32 ? 8.871 15.521 4.560 1.00 0.00 36 GLY A CA 24
ATOM 30153 C C . GLY A 1 32 ? 9.164 14.327 3.678 1.00 0.00 36 GLY A C 24
ATOM 30154 O O . GLY A 1 32 ? 10.321 13.950 3.489 1.00 0.00 36 GLY A O 24
ATOM 30158 N N . GLY A 1 33 ? 8.105 13.725 3.147 1.00 0.00 37 GLY A N 24
ATOM 30159 C CA . GLY A 1 33 ? 8.251 12.524 2.343 1.00 0.00 37 GLY A CA 24
ATOM 30160 C C . GLY A 1 33 ? 8.489 11.288 3.193 1.00 0.00 37 GLY A C 24
ATOM 30161 O O . GLY A 1 33 ? 8.696 10.194 2.671 1.00 0.00 37 GLY A O 24
ATOM 30165 N N . GLU A 1 34 ? 8.469 11.473 4.503 1.00 0.00 38 GLU A N 24
ATOM 30166 C CA . GLU A 1 34 ? 8.724 10.391 5.440 1.00 0.00 38 GLU A CA 24
ATOM 30167 C C . GLU A 1 34 ? 7.459 9.599 5.746 1.00 0.00 38 GLU A C 24
ATOM 30168 O O . GLU A 1 34 ? 7.525 8.407 6.043 1.00 0.00 38 GLU A O 24
ATOM 30180 N N . THR A 1 35 ? 6.313 10.260 5.662 1.00 0.00 39 THR A N 24
ATOM 30181 C CA . THR A 1 35 ? 5.043 9.641 6.014 1.00 0.00 39 THR A CA 24
ATOM 30182 C C . THR A 1 35 ? 4.764 8.395 5.170 1.00 0.00 39 THR A C 24
ATOM 30183 O O . THR A 1 35 ? 4.422 7.348 5.711 1.00 0.00 39 THR A O 24
ATOM 30194 N N . ILE A 1 36 ? 4.946 8.503 3.854 1.00 0.00 40 ILE A N 24
ATOM 30195 C CA . ILE A 1 36 ? 4.722 7.372 2.951 1.00 0.00 40 ILE A CA 24
ATOM 30196 C C . ILE A 1 36 ? 5.610 6.180 3.323 1.00 0.00 40 ILE A C 24
ATOM 30197 O O . ILE A 1 36 ? 5.216 5.022 3.173 1.00 0.00 40 ILE A O 24
ATOM 30213 N N . LYS A 1 37 ? 6.804 6.468 3.826 1.00 0.00 41 LYS A N 24
ATOM 30214 C CA . LYS A 1 37 ? 7.720 5.425 4.260 1.00 0.00 41 LYS A CA 24
ATOM 30215 C C . LYS A 1 37 ? 7.208 4.788 5.549 1.00 0.00 41 LYS A C 24
ATOM 30216 O O . LYS A 1 37 ? 7.303 3.577 5.742 1.00 0.00 41 LYS A O 24
ATOM 30235 N N . GLN A 1 38 ? 6.635 5.619 6.407 1.00 0.00 42 GLN A N 24
ATOM 30236 C CA . GLN A 1 38 ? 6.094 5.173 7.683 1.00 0.00 42 GLN A CA 24
ATOM 30237 C C . GLN A 1 38 ? 4.878 4.284 7.463 1.00 0.00 42 GLN A C 24
ATOM 30238 O O . GLN A 1 38 ? 4.725 3.254 8.116 1.00 0.00 42 GLN A O 24
ATOM 30252 N N . LEU A 1 39 ? 4.030 4.692 6.522 1.00 0.00 43 LEU A N 24
ATOM 30253 C CA . LEU A 1 39 ? 2.806 3.963 6.189 1.00 0.00 43 LEU A CA 24
ATOM 30254 C C . LEU A 1 39 ? 3.105 2.510 5.847 1.00 0.00 43 LEU A C 24
ATOM 30255 O O . LEU A 1 39 ? 2.387 1.595 6.256 1.00 0.00 43 LEU A O 24
ATOM 30271 N N . GLN A 1 40 ? 4.183 2.309 5.107 1.00 0.00 44 GLN A N 24
ATOM 30272 C CA . GLN A 1 40 ? 4.605 0.978 4.705 1.00 0.00 44 GLN A CA 24
ATOM 30273 C C . GLN A 1 40 ? 5.036 0.156 5.918 1.00 0.00 44 GLN A C 24
ATOM 30274 O O . GLN A 1 40 ? 4.729 -1.032 6.015 1.00 0.00 44 GLN A O 24
ATOM 30288 N N . GLU A 1 41 ? 5.723 0.804 6.846 1.00 0.00 45 GLU A N 24
ATOM 30289 C CA . GLU A 1 41 ? 6.159 0.160 8.080 1.00 0.00 45 GLU A CA 24
ATOM 30290 C C . GLU A 1 41 ? 4.977 -0.188 8.980 1.00 0.00 45 GLU A C 24
ATOM 30291 O O . GLU A 1 41 ? 4.958 -1.246 9.610 1.00 0.00 45 GLU A O 24
ATOM 30303 N N . ARG A 1 42 ? 3.993 0.704 9.033 1.00 0.00 46 ARG A N 24
ATOM 30304 C CA . ARG A 1 42 ? 2.861 0.545 9.941 1.00 0.00 46 ARG A CA 24
ATOM 30305 C C . ARG A 1 42 ? 2.050 -0.703 9.618 1.00 0.00 46 ARG A C 24
ATOM 30306 O O . ARG A 1 42 ? 1.689 -1.468 10.513 1.00 0.00 46 ARG A O 24
ATOM 30327 N N . ALA A 1 43 ? 1.781 -0.915 8.340 1.00 0.00 47 ALA A N 24
ATOM 30328 C CA . ALA A 1 43 ? 0.870 -1.973 7.929 1.00 0.00 47 ALA A CA 24
ATOM 30329 C C . ALA A 1 43 ? 1.596 -3.166 7.314 1.00 0.00 47 ALA A C 24
ATOM 30330 O O . ALA A 1 43 ? 0.965 -4.151 6.932 1.00 0.00 47 ALA A O 24
ATOM 30337 N N . GLY A 1 44 ? 2.920 -3.078 7.228 1.00 0.00 48 GLY A N 24
ATOM 30338 C CA . GLY A 1 44 ? 3.695 -4.141 6.605 1.00 0.00 48 GLY A CA 24
ATOM 30339 C C . GLY A 1 44 ? 3.380 -4.271 5.128 1.00 0.00 48 GLY A C 24
ATOM 30340 O O . GLY A 1 44 ? 3.273 -5.377 4.590 1.00 0.00 48 GLY A O 24
ATOM 30344 N N . VAL A 1 45 ? 3.232 -3.130 4.476 1.00 0.00 49 VAL A N 24
ATOM 30345 C CA . VAL A 1 45 ? 2.837 -3.078 3.077 1.00 0.00 49 VAL A CA 24
ATOM 30346 C C . VAL A 1 45 ? 3.830 -2.251 2.276 1.00 0.00 49 VAL A C 24
ATOM 30347 O O . VAL A 1 45 ? 4.806 -1.740 2.820 1.00 0.00 49 VAL A O 24
ATOM 30360 N N . LYS A 1 46 ? 3.584 -2.141 0.984 1.00 0.00 50 LYS A N 24
ATOM 30361 C CA . LYS A 1 46 ? 4.360 -1.257 0.136 1.00 0.00 50 LYS A CA 24
ATOM 30362 C C . LYS A 1 46 ? 3.426 -0.318 -0.610 1.00 0.00 50 LYS A C 24
ATOM 30363 O O . LYS A 1 46 ? 2.480 -0.765 -1.256 1.00 0.00 50 LYS A O 24
ATOM 30382 N N . MET A 1 47 ? 3.682 0.976 -0.511 1.00 0.00 51 MET A N 24
ATOM 30383 C CA . MET A 1 47 ? 2.870 1.958 -1.209 1.00 0.00 51 MET A CA 24
ATOM 30384 C C . MET A 1 47 ? 3.702 2.647 -2.269 1.00 0.00 51 MET A C 24
ATOM 30385 O O . MET A 1 47 ? 4.673 3.336 -1.957 1.00 0.00 51 MET A O 24
ATOM 30399 N N . ILE A 1 48 ? 3.332 2.448 -3.519 1.00 0.00 52 ILE A N 24
ATOM 30400 C CA . ILE A 1 48 ? 4.005 3.111 -4.616 1.00 0.00 52 ILE A CA 24
ATOM 30401 C C . ILE A 1 48 ? 3.191 4.316 -5.062 1.00 0.00 52 ILE A C 24
ATOM 30402 O O . ILE A 1 48 ? 2.093 4.186 -5.612 1.00 0.00 52 ILE A O 24
ATOM 30418 N N . LEU A 1 49 ? 3.712 5.493 -4.775 1.00 0.00 53 LEU A N 24
ATOM 30419 C CA . LEU A 1 49 ? 3.050 6.723 -5.148 1.00 0.00 53 LEU A CA 24
ATOM 30420 C C . LEU A 1 49 ? 3.438 7.103 -6.569 1.00 0.00 53 LEU A C 24
ATOM 30421 O O . LEU A 1 49 ? 4.543 7.600 -6.798 1.00 0.00 53 LEU A O 24
ATOM 30437 N N . ILE A 1 50 ? 2.545 6.862 -7.528 1.00 0.00 54 ILE A N 24
ATOM 30438 C CA . ILE A 1 50 ? 2.801 7.277 -8.896 1.00 0.00 54 ILE A CA 24
ATOM 30439 C C . ILE A 1 50 ? 2.607 8.781 -9.001 1.00 0.00 54 ILE A C 24
ATOM 30440 O O . ILE A 1 50 ? 1.529 9.279 -9.326 1.00 0.00 54 ILE A O 24
ATOM 30456 N N . GLN A 1 51 ? 3.670 9.492 -8.684 1.00 0.00 55 GLN A N 24
ATOM 30457 C CA . GLN A 1 51 ? 3.675 10.938 -8.726 1.00 0.00 55 GLN A CA 24
ATOM 30458 C C . GLN A 1 51 ? 4.651 11.414 -9.788 1.00 0.00 55 GLN A C 24
ATOM 30459 O O . GLN A 1 51 ? 4.578 12.546 -10.260 1.00 0.00 55 GLN A O 24
ATOM 30473 N N . ASP A 1 52 ? 5.566 10.527 -10.152 1.00 0.00 56 ASP A N 24
ATOM 30474 C CA . ASP A 1 52 ? 6.528 10.795 -11.208 1.00 0.00 56 ASP A CA 24
ATOM 30475 C C . ASP A 1 52 ? 6.018 10.235 -12.529 1.00 0.00 56 ASP A C 24
ATOM 30476 O O . ASP A 1 52 ? 6.358 10.742 -13.603 1.00 0.00 56 ASP A O 24
ATOM 30485 N N . GLY A 1 53 ? 5.195 9.187 -12.440 1.00 0.00 57 GLY A N 24
ATOM 30486 C CA . GLY A 1 53 ? 4.562 8.623 -13.619 1.00 0.00 57 GLY A CA 24
ATOM 30487 C C . GLY A 1 53 ? 3.625 9.620 -14.258 1.00 0.00 57 GLY A C 24
ATOM 30488 O O . GLY A 1 53 ? 2.533 9.875 -13.748 1.00 0.00 57 GLY A O 24
ATOM 30492 N N . SER A 1 54 ? 4.051 10.187 -15.374 1.00 0.00 58 SER A N 24
ATOM 30493 C CA . SER A 1 54 ? 3.358 11.315 -15.970 1.00 0.00 58 SER A CA 24
ATOM 30494 C C . SER A 1 54 ? 2.137 10.890 -16.781 1.00 0.00 58 SER A C 24
ATOM 30495 O O . SER A 1 54 ? 2.083 11.063 -17.997 1.00 0.00 58 SER A O 24
ATOM 30503 N N . GLN A 1 55 ? 1.167 10.324 -16.086 1.00 0.00 59 GLN A N 24
ATOM 30504 C CA . GLN A 1 55 ? -0.135 10.036 -16.663 1.00 0.00 59 GLN A CA 24
ATOM 30505 C C . GLN A 1 55 ? -1.192 10.776 -15.862 1.00 0.00 59 GLN A C 24
ATOM 30506 O O . GLN A 1 55 ? -2.050 11.469 -16.412 1.00 0.00 59 GLN A O 24
ATOM 30520 N N . ASN A 1 56 ? -1.100 10.638 -14.547 1.00 0.00 60 ASN A N 24
ATOM 30521 C CA . ASN A 1 56 ? -2.017 11.292 -13.631 1.00 0.00 60 ASN A CA 24
ATOM 30522 C C . ASN A 1 56 ? -1.256 12.263 -12.736 1.00 0.00 60 ASN A C 24
ATOM 30523 O O . ASN A 1 56 ? -1.649 12.516 -11.602 1.00 0.00 60 ASN A O 24
ATOM 30534 N N . THR A 1 57 ? -0.169 12.810 -13.266 1.00 0.00 61 THR A N 24
ATOM 30535 C CA . THR A 1 57 ? 0.715 13.681 -12.499 1.00 0.00 61 THR A CA 24
ATOM 30536 C C . THR A 1 57 ? 0.017 14.953 -12.027 1.00 0.00 61 THR A C 24
ATOM 30537 O O . THR A 1 57 ? 0.272 15.437 -10.927 1.00 0.00 61 THR A O 24
ATOM 30548 N N . ASN A 1 58 ? -0.864 15.489 -12.856 1.00 0.00 62 ASN A N 24
ATOM 30549 C CA . ASN A 1 58 ? -1.542 16.741 -12.530 1.00 0.00 62 ASN A CA 24
ATOM 30550 C C . ASN A 1 58 ? -2.970 16.502 -12.041 1.00 0.00 62 ASN A C 24
ATOM 30551 O O . ASN A 1 58 ? -3.755 17.441 -11.911 1.00 0.00 62 ASN A O 24
ATOM 30562 N N . VAL A 1 59 ? -3.301 15.248 -11.766 1.00 0.00 63 VAL A N 24
ATOM 30563 C CA . VAL A 1 59 ? -4.637 14.896 -11.293 1.00 0.00 63 VAL A CA 24
ATOM 30564 C C . VAL A 1 59 ? -4.546 13.918 -10.128 1.00 0.00 63 VAL A C 24
ATOM 30565 O O . VAL A 1 59 ? -3.530 13.874 -9.432 1.00 0.00 63 VAL A O 24
ATOM 30578 N N . ASP A 1 60 ? -5.611 13.154 -9.905 1.00 0.00 64 ASP A N 24
ATOM 30579 C CA . ASP A 1 60 ? -5.624 12.137 -8.857 1.00 0.00 64 ASP A CA 24
ATOM 30580 C C . ASP A 1 60 ? -4.491 11.141 -9.081 1.00 0.00 64 ASP A C 24
ATOM 30581 O O . ASP A 1 60 ? -4.279 10.671 -10.198 1.00 0.00 64 ASP A O 24
ATOM 30590 N N . LYS A 1 61 ? -3.781 10.817 -8.013 1.00 0.00 65 LYS A N 24
ATOM 30591 C CA . LYS A 1 61 ? -2.571 10.009 -8.101 1.00 0.00 65 LYS A CA 24
ATOM 30592 C C . LYS A 1 61 ? -2.889 8.534 -7.957 1.00 0.00 65 LYS A C 24
ATOM 30593 O O . LYS A 1 61 ? -3.627 8.142 -7.058 1.00 0.00 65 LYS A O 24
ATOM 30612 N N . PRO A 1 62 ? -2.336 7.705 -8.847 1.00 0.00 66 PRO A N 24
ATOM 30613 C CA . PRO A 1 62 ? -2.449 6.251 -8.755 1.00 0.00 66 PRO A CA 24
ATOM 30614 C C . PRO A 1 62 ? -1.597 5.694 -7.614 1.00 0.00 66 PRO A C 24
ATOM 30615 O O . PRO A 1 62 ? -0.367 5.644 -7.710 1.00 0.00 66 PRO A O 24
ATOM 30626 N N . LEU A 1 63 ? -2.248 5.295 -6.534 1.00 0.00 67 LEU A N 24
ATOM 30627 C CA . LEU A 1 63 ? -1.552 4.739 -5.385 1.00 0.00 67 LEU A CA 24
ATOM 30628 C C . LEU A 1 63 ? -1.823 3.248 -5.268 1.00 0.00 67 LEU A C 24
ATOM 30629 O O . LEU A 1 63 ? -2.957 2.834 -5.054 1.00 0.00 67 LEU A O 24
ATOM 30645 N N . ARG A 1 64 ? -0.780 2.450 -5.416 1.00 0.00 68 ARG A N 24
ATOM 30646 C CA . ARG A 1 64 ? -0.904 1.012 -5.250 1.00 0.00 68 ARG A CA 24
ATOM 30647 C C . ARG A 1 64 ? -0.421 0.582 -3.876 1.00 0.00 68 ARG A C 24
ATOM 30648 O O . ARG A 1 64 ? 0.778 0.622 -3.589 1.00 0.00 68 ARG A O 24
ATOM 30669 N N . ILE A 1 65 ? -1.353 0.200 -3.019 1.00 0.00 69 ILE A N 24
ATOM 30670 C CA . ILE A 1 65 ? -0.999 -0.413 -1.753 1.00 0.00 69 ILE A CA 24
ATOM 30671 C C . ILE A 1 65 ? -0.846 -1.908 -1.977 1.00 0.00 69 ILE A C 24
ATOM 30672 O O . ILE A 1 65 ? -1.833 -2.620 -2.159 1.00 0.00 69 ILE A O 24
ATOM 30688 N N . ILE A 1 66 ? 0.393 -2.363 -2.005 1.00 0.00 70 ILE A N 24
ATOM 30689 C CA . ILE A 1 66 ? 0.695 -3.749 -2.312 1.00 0.00 70 ILE A CA 24
ATOM 30690 C C . ILE A 1 66 ? 0.890 -4.553 -1.030 1.00 0.00 70 ILE A C 24
ATOM 30691 O O . ILE A 1 66 ? 1.686 -4.173 -0.166 1.00 0.00 70 ILE A O 24
ATOM 30707 N N . GLY A 1 67 ? 0.150 -5.648 -0.905 1.00 0.00 71 GLY A N 24
ATOM 30708 C CA . GLY A 1 67 ? 0.282 -6.502 0.256 1.00 0.00 71 GLY A CA 24
ATOM 30709 C C . GLY A 1 67 ? -0.760 -7.606 0.303 1.00 0.00 71 GLY A C 24
ATOM 30710 O O . GLY A 1 67 ? -0.812 -8.464 -0.574 1.00 0.00 71 GLY A O 24
ATOM 30714 N N . ASP A 1 68 ? -1.589 -7.562 1.334 1.00 0.00 72 ASP A N 24
ATOM 30715 C CA . ASP A 1 68 ? -2.620 -8.567 1.589 1.00 0.00 72 ASP A CA 24
ATOM 30716 C C . ASP A 1 68 ? -3.936 -7.858 1.867 1.00 0.00 72 ASP A C 24
ATOM 30717 O O . ASP A 1 68 ? -3.902 -6.767 2.429 1.00 0.00 72 ASP A O 24
ATOM 30726 N N . PRO A 1 69 ? -5.097 -8.431 1.480 1.00 0.00 73 PRO A N 24
ATOM 30727 C CA . PRO A 1 69 ? -6.407 -7.787 1.663 1.00 0.00 73 PRO A CA 24
ATOM 30728 C C . PRO A 1 69 ? -6.541 -7.087 3.012 1.00 0.00 73 PRO A C 24
ATOM 30729 O O . PRO A 1 69 ? -7.062 -5.973 3.098 1.00 0.00 73 PRO A O 24
ATOM 30740 N N . TYR A 1 70 ? -6.026 -7.734 4.051 1.00 0.00 74 TYR A N 24
ATOM 30741 C CA . TYR A 1 70 ? -6.090 -7.202 5.402 1.00 0.00 74 TYR A CA 24
ATOM 30742 C C . TYR A 1 70 ? -5.275 -5.919 5.527 1.00 0.00 74 TYR A C 24
ATOM 30743 O O . TYR A 1 70 ? -5.825 -4.851 5.798 1.00 0.00 74 TYR A O 24
ATOM 30761 N N . LYS A 1 71 ? -3.967 -6.016 5.312 1.00 0.00 75 LYS A N 24
ATOM 30762 C CA . LYS A 1 71 ? -3.091 -4.866 5.495 1.00 0.00 75 LYS A CA 24
ATOM 30763 C C . LYS A 1 71 ? -3.306 -3.816 4.421 1.00 0.00 75 LYS A C 24
ATOM 30764 O O . LYS A 1 71 ? -3.152 -2.636 4.684 1.00 0.00 75 LYS A O 24
ATOM 30783 N N . VAL A 1 72 ? -3.677 -4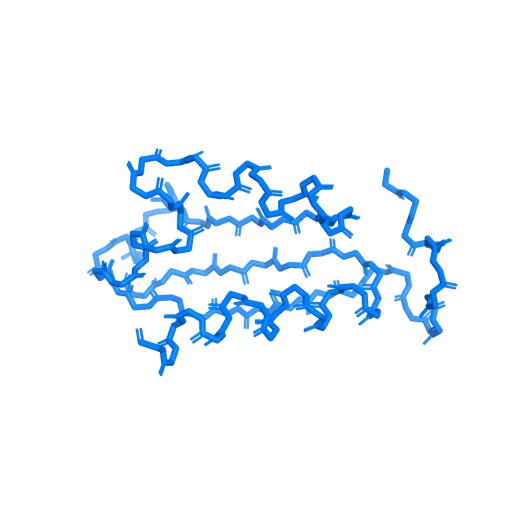.237 3.221 1.00 0.00 76 VAL A N 24
ATOM 30784 C CA . VAL A 1 72 ? -3.917 -3.292 2.140 1.00 0.00 76 VAL A CA 24
ATOM 30785 C C . VAL A 1 72 ? -5.125 -2.425 2.460 1.00 0.00 76 VAL A C 24
ATOM 30786 O O . VAL A 1 72 ? -5.103 -1.214 2.242 1.00 0.00 76 VAL A O 24
ATOM 30799 N N . GLN A 1 73 ? -6.161 -3.038 3.018 1.00 0.00 77 GLN A N 24
ATOM 30800 C CA . GLN A 1 73 ? -7.368 -2.305 3.347 1.00 0.00 77 GLN A CA 24
ATOM 30801 C C . GLN A 1 73 ? -7.114 -1.426 4.565 1.00 0.00 77 GLN A C 24
ATOM 30802 O O . GLN A 1 73 ? -7.521 -0.269 4.597 1.00 0.00 77 GLN A O 24
ATOM 30816 N N . GLN A 1 74 ? -6.393 -1.958 5.547 1.00 0.00 78 GLN A N 24
ATOM 30817 C CA . GLN A 1 74 ? -6.064 -1.180 6.736 1.00 0.00 78 GLN A CA 24
ATOM 30818 C C . GLN A 1 74 ? -5.110 -0.049 6.390 1.00 0.00 78 GLN A C 24
ATOM 30819 O O . GLN A 1 74 ? -5.149 1.021 7.003 1.00 0.00 78 GLN A O 24
ATOM 30833 N N . ALA A 1 75 ? -4.254 -0.288 5.411 1.00 0.00 79 ALA A N 24
ATOM 30834 C CA . ALA A 1 75 ? -3.351 0.732 4.926 1.00 0.00 79 ALA A CA 24
ATOM 30835 C C . ALA A 1 75 ? -4.125 1.769 4.121 1.00 0.00 79 ALA A C 24
ATOM 30836 O O . ALA A 1 75 ? -3.803 2.956 4.142 1.00 0.00 79 ALA A O 24
ATOM 30843 N N . CYS A 1 76 ? -5.159 1.308 3.424 1.00 0.00 80 CYS A N 24
ATOM 30844 C CA . CYS A 1 76 ? -6.082 2.200 2.736 1.00 0.00 80 CYS A CA 24
ATOM 30845 C C . CYS A 1 76 ? -6.787 3.092 3.751 1.00 0.00 80 CYS A C 24
ATOM 30846 O O . CYS A 1 76 ? -6.828 4.309 3.591 1.00 0.00 80 CYS A O 24
ATOM 30854 N N . GLU A 1 77 ? -7.311 2.479 4.814 1.00 0.00 81 GLU A N 24
ATOM 30855 C CA . GLU A 1 77 ? -7.948 3.218 5.906 1.00 0.00 81 GLU A CA 24
ATOM 30856 C C . GLU A 1 77 ? -6.990 4.240 6.497 1.00 0.00 81 GLU A C 24
ATOM 30857 O O . GLU A 1 77 ? -7.403 5.284 6.999 1.00 0.00 81 GLU A O 24
ATOM 30869 N N . MET A 1 78 ? -5.708 3.922 6.424 1.00 0.00 82 MET A N 24
ATOM 30870 C CA . MET A 1 78 ? -4.664 4.768 6.977 1.00 0.00 82 MET A CA 24
ATOM 30871 C C . MET A 1 78 ? -4.446 5.997 6.100 1.00 0.00 82 MET A C 24
ATOM 30872 O O . MET A 1 78 ? -4.473 7.124 6.588 1.00 0.00 82 MET A O 24
ATOM 30886 N N . VAL A 1 79 ? -4.259 5.778 4.802 1.00 0.00 83 VAL A N 24
ATOM 30887 C CA . VAL A 1 79 ? -3.958 6.871 3.888 1.00 0.00 83 VAL A CA 24
ATOM 30888 C C . VAL A 1 79 ? -5.205 7.695 3.609 1.00 0.00 83 VAL A C 24
ATOM 30889 O O . VAL A 1 79 ? -5.143 8.919 3.533 1.00 0.00 83 VAL A O 24
ATOM 30902 N N . MET A 1 80 ? -6.340 7.014 3.492 1.00 0.00 84 MET A N 24
ATOM 30903 C CA . MET A 1 80 ? -7.610 7.672 3.231 1.00 0.00 84 MET A CA 24
ATOM 30904 C C . MET A 1 80 ? -7.976 8.582 4.398 1.00 0.00 84 MET A C 24
ATOM 30905 O O . MET A 1 80 ? -8.554 9.652 4.207 1.00 0.00 84 MET A O 24
ATOM 30919 N N . ASP A 1 81 ? -7.611 8.155 5.603 1.00 0.00 85 ASP A N 24
ATOM 30920 C CA . ASP A 1 81 ? -7.879 8.929 6.813 1.00 0.00 85 ASP A CA 24
ATOM 30921 C C . ASP A 1 81 ? -7.130 10.250 6.765 1.00 0.00 85 ASP A C 24
ATOM 30922 O O . ASP A 1 81 ? -7.701 11.305 7.018 1.00 0.00 85 ASP A O 24
ATOM 30931 N N . ILE A 1 82 ? -5.852 10.180 6.399 1.00 0.00 86 ILE A N 24
ATOM 30932 C CA . ILE A 1 82 ? -5.011 11.367 6.296 1.00 0.00 86 ILE A CA 24
ATOM 30933 C C . ILE A 1 82 ? -5.518 12.289 5.192 1.00 0.00 86 ILE A C 24
ATOM 30934 O O . ILE A 1 82 ? -5.446 13.512 5.304 1.00 0.00 86 ILE A O 24
ATOM 30950 N N . LEU A 1 83 ? -6.049 11.698 4.128 1.00 0.00 87 LEU A N 24
ATOM 30951 C CA . LEU A 1 83 ? -6.538 12.474 2.998 1.00 0.00 87 LEU A CA 24
ATOM 30952 C C . LEU A 1 83 ? -7.892 13.109 3.315 1.00 0.00 87 LEU A C 24
ATOM 30953 O O . LEU A 1 83 ? -8.352 14.004 2.607 1.00 0.00 87 LEU A O 24
ATOM 30969 N N . ARG A 1 84 ? -8.527 12.640 4.378 1.00 0.00 88 ARG A N 24
ATOM 30970 C CA . ARG A 1 84 ? -9.773 13.236 4.844 1.00 0.00 88 ARG A CA 24
ATOM 30971 C C . ARG A 1 84 ? -9.529 13.972 6.155 1.00 0.00 88 ARG A C 24
ATOM 30972 O O . ARG A 1 84 ? -10.464 14.432 6.812 1.00 0.00 88 ARG A O 24
ATOM 30993 N N . GLU A 1 85 ? -8.259 14.083 6.511 1.00 0.00 89 GLU A N 24
ATOM 30994 C CA . GLU A 1 85 ? -7.843 14.747 7.731 1.00 0.00 89 GLU A CA 24
ATOM 30995 C C . GLU A 1 85 ? -7.309 16.139 7.391 1.00 0.00 89 GLU A C 24
ATOM 30996 O O . GLU A 1 85 ? -8.000 17.135 7.687 1.00 0.00 89 GLU A O 24
ATOM 31009 N N . GLY A 1 1 ? -3.366 -18.967 2.676 1.00 0.00 5 GLY A N 25
ATOM 31010 C CA . GLY A 1 1 ? -2.991 -17.572 2.761 1.00 0.00 5 GLY A CA 25
ATOM 31011 C C . GLY A 1 1 ? -1.683 -17.276 2.062 1.00 0.00 5 GLY A C 25
ATOM 31012 O O . GLY A 1 1 ? -0.629 -17.784 2.450 1.00 0.00 5 GLY A O 25
ATOM 31016 N N . GLN A 1 2 ? -1.754 -16.467 1.020 1.00 0.00 6 GLN A N 25
ATOM 31017 C CA . GLN A 1 2 ? -0.564 -16.015 0.323 1.00 0.00 6 GLN A CA 25
ATOM 31018 C C . GLN A 1 2 ? -0.370 -14.524 0.563 1.00 0.00 6 GLN A C 25
ATOM 31019 O O . GLN A 1 2 ? -0.800 -13.679 -0.222 1.00 0.00 6 GLN A O 25
ATOM 31033 N N . PHE A 1 3 ? 0.269 -14.218 1.682 1.00 0.00 7 PHE A N 25
ATOM 31034 C CA . PHE A 1 3 ? 0.440 -12.844 2.121 1.00 0.00 7 PHE A CA 25
ATOM 31035 C C . PHE A 1 3 ? 1.591 -12.179 1.370 1.00 0.00 7 PHE A C 25
ATOM 31036 O O . PHE A 1 3 ? 2.146 -12.745 0.430 1.00 0.00 7 PHE A O 25
ATOM 31053 N N . HIS A 1 4 ? 1.952 -10.977 1.785 1.00 0.00 8 HIS A N 25
ATOM 31054 C CA . HIS A 1 4 ? 3.112 -10.307 1.220 1.00 0.00 8 HIS A CA 25
ATOM 31055 C C . HIS A 1 4 ? 3.592 -9.217 2.167 1.00 0.00 8 HIS A C 25
ATOM 31056 O O . HIS A 1 4 ? 4.127 -8.198 1.742 1.00 0.00 8 HIS A O 25
ATOM 31071 N N . ASP A 1 5 ? 3.397 -9.447 3.459 1.00 0.00 9 ASP A N 25
ATOM 31072 C CA . ASP A 1 5 ? 3.846 -8.507 4.480 1.00 0.00 9 ASP A CA 25
ATOM 31073 C C . ASP A 1 5 ? 5.367 -8.519 4.571 1.00 0.00 9 ASP A C 25
ATOM 31074 O O . ASP A 1 5 ? 6.005 -7.475 4.694 1.00 0.00 9 ASP A O 25
ATOM 31083 N N . ASN A 1 6 ? 5.934 -9.713 4.497 1.00 0.00 10 ASN A N 25
ATOM 31084 C CA . ASN A 1 6 ? 7.377 -9.879 4.456 1.00 0.00 10 ASN A CA 25
ATOM 31085 C C . ASN A 1 6 ? 7.732 -10.842 3.329 1.00 0.00 10 ASN A C 25
ATOM 31086 O O . ASN A 1 6 ? 8.408 -11.850 3.541 1.00 0.00 10 ASN A O 25
ATOM 31097 N N . ALA A 1 7 ? 7.227 -10.524 2.135 1.00 0.00 11 ALA A N 25
ATOM 31098 C CA . ALA A 1 7 ? 7.443 -11.337 0.937 1.00 0.00 11 ALA A CA 25
ATOM 31099 C C . ALA A 1 7 ? 7.093 -12.803 1.181 1.00 0.00 11 ALA A C 25
ATOM 31100 O O . ALA A 1 7 ? 7.973 -13.658 1.239 1.00 0.00 11 ALA A O 25
ATOM 31107 N N . ASN A 1 8 ? 5.803 -13.091 1.302 1.00 0.00 12 ASN A N 25
ATOM 31108 C CA . ASN A 1 8 ? 5.358 -14.444 1.621 1.00 0.00 12 ASN A CA 25
ATOM 31109 C C . ASN A 1 8 ? 5.378 -15.311 0.370 1.00 0.00 12 ASN A C 25
ATOM 31110 O O . ASN A 1 8 ? 4.476 -15.233 -0.469 1.00 0.00 12 ASN A O 25
ATOM 31121 N N . GLY A 1 9 ? 6.426 -16.113 0.232 1.00 0.00 13 GLY A N 25
ATOM 31122 C CA . GLY A 1 9 ? 6.587 -16.948 -0.946 1.00 0.00 13 GLY A CA 25
ATOM 31123 C C . GLY A 1 9 ? 7.106 -16.164 -2.136 1.00 0.00 13 GLY A C 25
ATOM 31124 O O . GLY A 1 9 ? 8.082 -16.559 -2.779 1.00 0.00 13 GLY A O 25
ATOM 31128 N N . GLY A 1 10 ? 6.450 -15.048 -2.424 1.00 0.00 14 GLY A N 25
ATOM 31129 C CA . GLY A 1 10 ? 6.849 -14.202 -3.527 1.00 0.00 14 GLY A CA 25
ATOM 31130 C C . GLY A 1 10 ? 5.652 -13.590 -4.221 1.00 0.00 14 GLY A C 25
ATOM 31131 O O . GLY A 1 10 ? 5.736 -12.501 -4.782 1.00 0.00 14 GLY A O 25
ATOM 31135 N N . GLN A 1 11 ? 4.527 -14.290 -4.151 1.00 0.00 15 GLN A N 25
ATOM 31136 C CA . GLN A 1 11 ? 3.302 -13.856 -4.812 1.00 0.00 15 GLN A CA 25
ATOM 31137 C C . GLN A 1 11 ? 2.758 -12.578 -4.179 1.00 0.00 15 GLN A C 25
ATOM 31138 O O . GLN A 1 11 ? 2.784 -12.417 -2.955 1.00 0.00 15 GLN A O 25
ATOM 31152 N N . ASN A 1 12 ? 2.296 -11.662 -5.017 1.00 0.00 16 ASN A N 25
ATOM 31153 C CA . ASN A 1 12 ? 1.562 -10.491 -4.550 1.00 0.00 16 ASN A CA 25
ATOM 31154 C C . ASN A 1 12 ? 0.069 -10.727 -4.737 1.00 0.00 16 ASN A C 25
ATOM 31155 O O . ASN A 1 12 ? -0.432 -10.749 -5.865 1.00 0.00 16 ASN A O 25
ATOM 31166 N N . GLY A 1 13 ? -0.632 -10.912 -3.627 1.00 0.00 17 GLY A N 25
ATOM 31167 C CA . GLY A 1 13 ? -2.034 -11.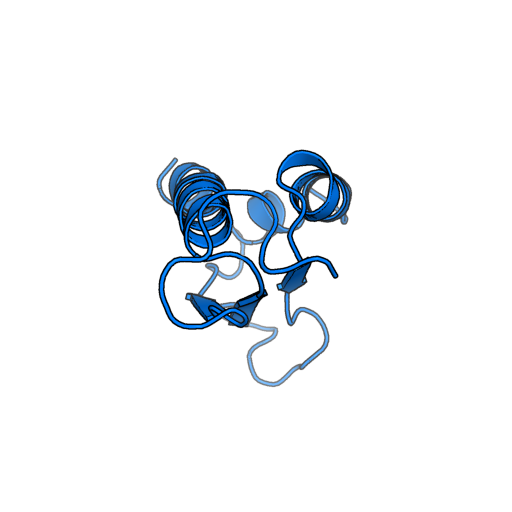266 -3.684 1.00 0.00 17 GLY A CA 25
ATOM 31168 C C . GLY A 1 13 ? -2.945 -10.084 -3.934 1.00 0.00 17 GLY A C 25
ATOM 31169 O O . GLY A 1 13 ? -3.546 -9.973 -5.000 1.00 0.00 17 GLY A O 25
ATOM 31173 N N . THR A 1 14 ? -3.052 -9.194 -2.962 1.00 0.00 18 THR A N 25
ATOM 31174 C CA . THR A 1 14 ? -3.992 -8.092 -3.054 1.00 0.00 18 THR A CA 25
ATOM 31175 C C . THR A 1 14 ? -3.285 -6.762 -3.296 1.00 0.00 18 THR A C 25
ATOM 31176 O O . THR A 1 14 ? -2.315 -6.423 -2.619 1.00 0.00 18 THR A O 25
ATOM 31187 N N . VAL A 1 15 ? -3.772 -6.034 -4.287 1.00 0.00 19 VAL A N 25
ATOM 31188 C CA . VAL A 1 15 ? -3.277 -4.704 -4.594 1.00 0.00 19 VAL A CA 25
ATOM 31189 C C . VAL A 1 15 ? -4.452 -3.758 -4.831 1.00 0.00 19 VAL A C 25
ATOM 31190 O O . VAL A 1 15 ? -5.292 -4.004 -5.695 1.00 0.00 19 VAL A O 25
ATOM 31203 N N . GLN A 1 16 ? -4.533 -2.699 -4.039 1.00 0.00 20 GLN A N 25
ATOM 31204 C CA . GLN A 1 16 ? -5.637 -1.758 -4.151 1.00 0.00 20 GLN A CA 25
ATOM 31205 C C . GLN A 1 16 ? -5.144 -0.429 -4.714 1.00 0.00 20 GLN A C 25
ATOM 31206 O O . GLN A 1 16 ? -4.080 0.058 -4.325 1.00 0.00 20 GLN A O 25
ATOM 31220 N N . GLU A 1 17 ? -5.910 0.147 -5.633 1.00 0.00 21 GLU A N 25
ATOM 31221 C CA . GLU A 1 17 ? -5.538 1.406 -6.266 1.00 0.00 21 GLU A CA 25
ATOM 31222 C C . GLU A 1 17 ? -6.419 2.551 -5.785 1.00 0.00 21 GLU A C 25
ATOM 31223 O O . GLU A 1 17 ? -7.647 2.466 -5.824 1.00 0.00 21 GLU A O 25
ATOM 31235 N N . ILE A 1 18 ? -5.783 3.616 -5.321 1.00 0.00 22 ILE A N 25
ATOM 31236 C CA . ILE A 1 18 ? -6.497 4.792 -4.833 1.00 0.00 22 ILE A CA 25
ATOM 31237 C C . ILE A 1 18 ? -6.193 5.990 -5.724 1.00 0.00 22 ILE A C 25
ATOM 31238 O O . ILE A 1 18 ? -5.148 6.032 -6.371 1.00 0.00 22 ILE A O 25
ATOM 31254 N N . MET A 1 19 ? -7.114 6.945 -5.769 1.00 0.00 23 MET A N 25
ATOM 31255 C CA . MET A 1 19 ? -6.892 8.204 -6.465 1.00 0.00 23 MET A CA 25
ATOM 31256 C C . MET A 1 19 ? -6.640 9.300 -5.440 1.00 0.00 23 MET A C 25
ATOM 31257 O O . MET A 1 19 ? -7.564 9.747 -4.759 1.00 0.00 23 MET A O 25
ATOM 31271 N N . ILE A 1 20 ? -5.389 9.707 -5.314 1.00 0.00 24 ILE A N 25
ATOM 31272 C CA . ILE A 1 20 ? -5.001 10.684 -4.306 1.00 0.00 24 ILE A CA 25
ATOM 31273 C C . ILE A 1 20 ? -5.135 12.109 -4.843 1.00 0.00 24 ILE A C 25
ATOM 31274 O O . ILE A 1 20 ? -4.684 12.399 -5.947 1.00 0.00 24 ILE A O 25
ATOM 31290 N N . PRO A 1 21 ? -5.785 12.999 -4.066 1.00 0.00 25 PRO A N 25
ATOM 31291 C CA . PRO A 1 21 ? -5.949 14.418 -4.417 1.00 0.00 25 PRO A CA 25
ATOM 31292 C C . PRO A 1 21 ? -4.667 15.058 -4.952 1.00 0.00 25 PRO A C 25
ATOM 31293 O O . PRO A 1 21 ? -3.580 14.862 -4.403 1.00 0.00 25 PRO A O 25
ATOM 31304 N N . ALA A 1 22 ? -4.821 15.850 -6.011 1.00 0.00 26 ALA A N 25
ATOM 31305 C CA . ALA A 1 22 ? -3.690 16.412 -6.745 1.00 0.00 26 ALA A CA 25
ATOM 31306 C C . ALA A 1 22 ? -2.890 17.414 -5.917 1.00 0.00 26 ALA A C 25
ATOM 31307 O O . ALA A 1 22 ? -1.692 17.597 -6.141 1.00 0.00 26 ALA A O 25
ATOM 31314 N N . GLY A 1 23 ? -3.545 18.066 -4.971 1.00 0.00 27 GLY A N 25
ATOM 31315 C CA . GLY A 1 23 ? -2.865 19.047 -4.153 1.00 0.00 27 GLY A CA 25
ATOM 31316 C C . GLY A 1 23 ? -2.547 18.522 -2.772 1.00 0.00 27 GLY A C 25
ATOM 31317 O O . GLY A 1 23 ? -1.592 18.967 -2.133 1.00 0.00 27 GLY A O 25
ATOM 31321 N N . LYS A 1 24 ? -3.340 17.566 -2.310 1.00 0.00 28 LYS A N 25
ATOM 31322 C CA . LYS A 1 24 ? -3.173 17.014 -0.973 1.00 0.00 28 LYS A CA 25
ATOM 31323 C C . LYS A 1 24 ? -2.314 15.752 -1.015 1.00 0.00 28 LYS A C 25
ATOM 31324 O O . LYS A 1 24 ? -2.225 15.002 -0.042 1.00 0.00 28 LYS A O 25
ATOM 31343 N N . ALA A 1 25 ? -1.660 15.535 -2.148 1.00 0.00 29 ALA A N 25
ATOM 31344 C CA . ALA A 1 25 ? -0.773 14.393 -2.318 1.00 0.00 29 ALA A CA 25
ATOM 31345 C C . ALA A 1 25 ? 0.410 14.476 -1.359 1.00 0.00 29 ALA A C 25
ATOM 31346 O O . ALA A 1 25 ? 0.924 13.457 -0.904 1.00 0.00 29 ALA A O 25
ATOM 31353 N N . GLY A 1 26 ? 0.822 15.700 -1.040 1.00 0.00 30 GLY A N 25
ATOM 31354 C CA . GLY A 1 26 ? 1.937 15.914 -0.134 1.00 0.00 30 GLY A CA 25
ATOM 31355 C C . GLY A 1 26 ? 1.738 15.264 1.224 1.00 0.00 30 GLY A C 25
ATOM 31356 O O . GLY A 1 26 ? 2.706 14.915 1.896 1.00 0.00 30 GLY A O 25
ATOM 31360 N N . LEU A 1 27 ? 0.485 15.093 1.631 1.00 0.00 31 LEU A N 25
ATOM 31361 C CA . LEU A 1 27 ? 0.188 14.470 2.914 1.00 0.00 31 LEU A CA 25
ATOM 31362 C C . LEU A 1 27 ? 0.326 12.954 2.829 1.00 0.00 31 LEU A C 25
ATOM 31363 O O . LEU A 1 27 ? 0.787 12.316 3.770 1.00 0.00 31 LEU A O 25
ATOM 31379 N N . VAL A 1 28 ? -0.062 12.384 1.693 1.00 0.00 32 VAL A N 25
ATOM 31380 C CA . VAL A 1 28 ? 0.055 10.952 1.482 1.00 0.00 32 VAL A CA 25
ATOM 31381 C C . VAL A 1 28 ? 1.522 10.565 1.291 1.00 0.00 32 VAL A C 25
ATOM 31382 O O . VAL A 1 28 ? 1.939 9.459 1.633 1.00 0.00 32 VAL A O 25
ATOM 31395 N N . ILE A 1 29 ? 2.300 11.496 0.742 1.00 0.00 33 ILE A N 25
ATOM 31396 C CA . ILE A 1 29 ? 3.741 11.319 0.614 1.00 0.00 33 ILE A CA 25
ATOM 31397 C C . ILE A 1 29 ? 4.405 11.530 1.970 1.00 0.00 33 ILE A C 25
ATOM 31398 O O . ILE A 1 29 ? 5.361 10.848 2.340 1.00 0.00 33 ILE A O 25
ATOM 31414 N N . GLY A 1 30 ? 3.875 12.484 2.714 1.00 0.00 34 GLY A N 25
ATOM 31415 C CA . GLY A 1 30 ? 4.342 12.726 4.056 1.00 0.00 34 GLY A CA 25
ATOM 31416 C C . GLY A 1 30 ? 5.324 13.857 4.138 1.00 0.00 34 GLY A C 25
ATOM 31417 O O . GLY A 1 30 ? 6.369 13.728 4.778 1.00 0.00 34 GLY A O 25
ATOM 31421 N N . LYS A 1 31 ? 4.994 14.952 3.462 1.00 0.00 35 LYS A N 25
ATOM 31422 C CA . LYS A 1 31 ? 5.751 16.191 3.554 1.00 0.00 35 LYS A CA 25
ATOM 31423 C C . LYS A 1 31 ? 7.241 15.961 3.309 1.00 0.00 35 LYS A C 25
ATOM 31424 O O . LYS A 1 31 ? 8.090 16.438 4.062 1.00 0.00 35 LYS A O 25
ATOM 31443 N N . GLY A 1 32 ? 7.548 15.217 2.257 1.00 0.00 36 GLY A N 25
ATOM 31444 C CA . GLY A 1 32 ? 8.930 14.945 1.923 1.00 0.00 36 GLY A CA 25
ATOM 31445 C C . GLY A 1 32 ? 9.172 13.480 1.647 1.00 0.00 36 GLY A C 25
ATOM 31446 O O . GLY A 1 32 ? 10.071 13.123 0.884 1.00 0.00 36 GLY A O 25
ATOM 31450 N N . GLY A 1 33 ? 8.366 12.628 2.269 1.00 0.00 37 GLY A N 25
ATOM 31451 C CA . GLY A 1 33 ? 8.488 11.201 2.040 1.00 0.00 37 GLY A CA 25
ATOM 31452 C C . GLY A 1 33 ? 8.672 10.413 3.322 1.00 0.00 37 GLY A C 25
ATOM 31453 O O . GLY A 1 33 ? 8.864 9.198 3.289 1.00 0.00 37 GLY A O 25
ATOM 31457 N N . GLU A 1 34 ? 8.603 11.097 4.454 1.00 0.00 38 GLU A N 25
ATOM 31458 C CA . GLU A 1 34 ? 8.765 10.443 5.744 1.00 0.00 38 GLU A CA 25
ATOM 31459 C C . GLU A 1 34 ? 7.565 9.554 6.046 1.00 0.00 38 GLU A C 25
ATOM 31460 O O . GLU A 1 34 ? 7.713 8.385 6.409 1.00 0.00 38 GLU A O 25
ATOM 31472 N N . THR A 1 35 ? 6.372 10.111 5.876 1.00 0.00 39 THR A N 25
ATOM 31473 C CA . THR A 1 35 ? 5.150 9.392 6.181 1.00 0.00 39 THR A CA 25
ATOM 31474 C C . THR A 1 35 ? 4.973 8.183 5.260 1.00 0.00 39 THR A C 25
ATOM 31475 O O . THR A 1 35 ? 4.678 7.093 5.740 1.00 0.00 39 THR A O 25
ATOM 31486 N N . ILE A 1 36 ? 5.182 8.360 3.949 1.00 0.00 40 ILE A N 25
ATOM 31487 C CA . ILE A 1 36 ? 5.032 7.247 3.003 1.00 0.00 40 ILE A CA 25
ATOM 31488 C C . ILE A 1 36 ? 6.002 6.111 3.338 1.00 0.00 40 ILE A C 25
ATOM 31489 O O . ILE A 1 36 ? 5.673 4.931 3.195 1.00 0.00 40 ILE A O 25
ATOM 31505 N N . LYS A 1 37 ? 7.191 6.475 3.801 1.00 0.00 41 LYS A N 25
ATOM 31506 C CA . LYS A 1 37 ? 8.174 5.502 4.249 1.00 0.00 41 LYS A CA 25
ATOM 31507 C C . LYS A 1 37 ? 7.621 4.707 5.427 1.00 0.00 41 LYS A C 25
ATOM 31508 O O . LYS A 1 37 ? 7.664 3.478 5.444 1.00 0.00 41 LYS A O 25
ATOM 31527 N N . GLN A 1 38 ? 7.057 5.425 6.386 1.00 0.00 42 GLN A N 25
ATOM 31528 C CA . GLN A 1 38 ? 6.551 4.818 7.604 1.00 0.00 42 GLN A CA 25
ATOM 31529 C C . GLN A 1 38 ? 5.272 4.030 7.354 1.00 0.00 42 GLN A C 25
ATOM 31530 O O . GLN A 1 38 ? 5.046 3.010 7.992 1.00 0.00 42 GLN A O 25
ATOM 31544 N N . LEU A 1 39 ? 4.448 4.501 6.422 1.00 0.00 43 LEU A N 25
ATOM 31545 C CA . LEU A 1 39 ? 3.192 3.831 6.089 1.00 0.00 43 LEU A CA 25
ATOM 31546 C C . LEU A 1 39 ? 3.437 2.375 5.728 1.00 0.00 43 LEU A C 25
ATOM 31547 O O . LEU A 1 39 ? 2.770 1.472 6.239 1.00 0.00 43 LEU A O 25
ATOM 31563 N N . GLN A 1 40 ? 4.415 2.162 4.863 1.00 0.00 44 GLN A N 25
ATOM 31564 C CA . GLN A 1 40 ? 4.772 0.827 4.413 1.00 0.00 44 GLN A CA 25
ATOM 31565 C C . GLN A 1 40 ? 5.272 -0.019 5.579 1.00 0.00 44 GLN A C 25
ATOM 31566 O O . GLN A 1 40 ? 4.840 -1.155 5.768 1.00 0.00 44 GLN A O 25
ATOM 31580 N N . GLU A 1 41 ? 6.153 0.565 6.382 1.00 0.00 45 GLU A N 25
ATOM 31581 C CA . GLU A 1 41 ? 6.791 -0.152 7.481 1.00 0.00 45 GLU A CA 25
ATOM 31582 C C . GLU A 1 41 ? 5.814 -0.442 8.625 1.00 0.00 45 GLU A C 25
ATOM 31583 O O . GLU A 1 41 ? 5.878 -1.503 9.249 1.00 0.00 45 GLU A O 25
ATOM 31595 N N . ARG A 1 42 ? 4.909 0.493 8.890 1.00 0.00 46 ARG A N 25
ATOM 31596 C CA . ARG A 1 42 ? 3.991 0.372 10.022 1.00 0.00 46 ARG A CA 25
ATOM 31597 C C . ARG A 1 42 ? 2.878 -0.634 9.742 1.00 0.00 46 ARG A C 25
ATOM 31598 O O . ARG A 1 42 ? 2.406 -1.314 10.655 1.00 0.00 46 ARG A O 25
ATOM 31619 N N . ALA A 1 43 ? 2.460 -0.726 8.487 1.00 0.00 47 ALA A N 25
ATOM 31620 C CA . ALA A 1 43 ? 1.365 -1.611 8.123 1.00 0.00 47 ALA A CA 25
ATOM 31621 C C . ALA A 1 43 ? 1.881 -2.946 7.600 1.00 0.00 47 ALA A C 25
ATOM 31622 O O . ALA A 1 43 ? 1.175 -3.952 7.627 1.00 0.00 47 ALA A O 25
ATOM 31629 N N . GLY A 1 44 ? 3.130 -2.954 7.151 1.00 0.00 48 GLY A N 25
ATOM 31630 C CA . GLY A 1 44 ? 3.714 -4.159 6.593 1.00 0.00 48 GLY A CA 25
ATOM 31631 C C . GLY A 1 44 ? 3.307 -4.371 5.152 1.00 0.00 48 GLY A C 25
ATOM 31632 O O . GLY A 1 44 ? 3.206 -5.501 4.680 1.00 0.00 48 GLY A O 25
ATOM 31636 N N . VAL A 1 45 ? 3.086 -3.274 4.449 1.00 0.00 49 VAL A N 25
ATOM 31637 C CA . VAL A 1 45 ? 2.613 -3.321 3.075 1.00 0.00 49 VAL A CA 25
ATOM 31638 C C . VAL A 1 45 ? 3.570 -2.589 2.155 1.00 0.00 49 VAL A C 25
ATOM 31639 O O . VAL A 1 45 ? 4.459 -1.874 2.611 1.00 0.00 49 VAL A O 25
ATOM 31652 N N . LYS A 1 46 ? 3.391 -2.776 0.861 1.00 0.00 50 LYS A N 25
ATOM 31653 C CA . LYS A 1 46 ? 4.129 -2.007 -0.113 1.00 0.00 50 LYS A CA 25
ATOM 31654 C C . LYS A 1 46 ? 3.217 -0.938 -0.692 1.00 0.00 50 LYS A C 25
ATOM 31655 O O . LYS A 1 46 ? 2.150 -1.246 -1.223 1.00 0.00 50 LYS A O 25
ATOM 31674 N N . MET A 1 47 ? 3.627 0.314 -0.586 1.00 0.00 51 MET A N 25
ATOM 31675 C CA . MET A 1 47 ? 2.831 1.406 -1.120 1.00 0.00 51 MET A CA 25
ATOM 31676 C C . MET A 1 47 ? 3.625 2.164 -2.160 1.00 0.00 51 MET A C 25
ATOM 31677 O O . MET A 1 47 ? 4.654 2.768 -1.855 1.00 0.00 51 MET A O 25
ATOM 31691 N N . ILE A 1 48 ? 3.154 2.120 -3.391 1.00 0.00 52 ILE A N 25
ATOM 31692 C CA . ILE A 1 48 ? 3.801 2.843 -4.465 1.00 0.00 52 ILE A CA 25
ATOM 31693 C C . ILE A 1 48 ? 2.956 4.045 -4.876 1.00 0.00 52 ILE A C 25
ATOM 31694 O O . ILE A 1 48 ? 1.837 3.905 -5.376 1.00 0.00 52 ILE A O 25
ATOM 31710 N N . LEU A 1 49 ? 3.481 5.226 -4.602 1.00 0.00 53 LEU A N 25
ATOM 31711 C CA . LEU A 1 49 ? 2.830 6.462 -4.991 1.00 0.00 53 LEU A CA 25
ATOM 31712 C C . LEU A 1 49 ? 3.388 6.942 -6.323 1.00 0.00 53 LEU A C 25
ATOM 31713 O O . LEU A 1 49 ? 4.571 7.275 -6.422 1.00 0.00 53 LEU A O 25
ATOM 31729 N N . ILE A 1 50 ? 2.546 6.950 -7.347 1.00 0.00 54 ILE A N 25
ATOM 31730 C CA . ILE A 1 50 ? 2.944 7.441 -8.656 1.00 0.00 54 ILE A CA 25
ATOM 31731 C C . ILE A 1 50 ? 2.995 8.965 -8.622 1.00 0.00 54 ILE A C 25
ATOM 31732 O O . ILE A 1 50 ? 2.013 9.646 -8.914 1.00 0.00 54 ILE A O 25
ATOM 31748 N N . GLN A 1 51 ? 4.149 9.482 -8.233 1.00 0.00 55 GLN A N 25
ATOM 31749 C CA . GLN A 1 51 ? 4.338 10.912 -8.037 1.00 0.00 55 GLN A CA 25
ATOM 31750 C C . GLN A 1 51 ? 5.032 11.522 -9.242 1.00 0.00 55 GLN A C 25
ATOM 31751 O O . GLN A 1 51 ? 4.694 12.618 -9.690 1.00 0.00 55 GLN A O 25
ATOM 31765 N N . ASP A 1 52 ? 6.009 10.795 -9.757 1.00 0.00 56 ASP A N 25
ATOM 31766 C CA . ASP A 1 52 ? 6.863 11.296 -10.820 1.00 0.00 56 ASP A CA 25
ATOM 31767 C C . ASP A 1 52 ? 6.604 10.536 -12.120 1.00 0.00 56 ASP A C 25
ATOM 31768 O O . ASP A 1 52 ? 7.240 10.785 -13.143 1.00 0.00 56 ASP A O 25
ATOM 31777 N N . GLY A 1 53 ? 5.653 9.614 -12.078 1.00 0.00 57 GLY A N 25
ATOM 31778 C CA . GLY A 1 53 ? 5.328 8.836 -13.259 1.00 0.00 57 GLY A CA 25
ATOM 31779 C C . GLY A 1 53 ? 3.984 9.211 -13.840 1.00 0.00 57 GLY A C 25
ATOM 31780 O O . GLY A 1 53 ? 3.199 9.908 -13.191 1.00 0.00 57 GLY A O 25
ATOM 31784 N N . SER A 1 54 ? 3.723 8.751 -15.065 1.00 0.00 58 SER A N 25
ATOM 31785 C CA . SER A 1 54 ? 2.460 9.013 -15.745 1.00 0.00 58 SER A CA 25
ATOM 31786 C C . SER A 1 54 ? 2.263 10.505 -15.991 1.00 0.00 58 SER A C 25
ATOM 31787 O O . SER A 1 54 ? 3.174 11.315 -15.795 1.00 0.00 58 SER A O 25
ATOM 31795 N N . GLN A 1 55 ? 1.074 10.856 -16.451 1.00 0.00 59 GLN A N 25
ATOM 31796 C CA . GLN A 1 55 ? 0.718 12.236 -16.678 1.00 0.00 59 GLN A CA 25
ATOM 31797 C C . GLN A 1 55 ? -0.464 12.609 -15.808 1.00 0.00 59 GLN A C 25
ATOM 31798 O O . GLN A 1 55 ? -1.135 13.612 -16.041 1.00 0.00 59 GLN A O 25
ATOM 31812 N N . ASN A 1 56 ? -0.706 11.788 -14.789 1.00 0.00 60 ASN A N 25
ATOM 31813 C CA . ASN A 1 56 ? -1.701 12.103 -13.772 1.00 0.00 60 ASN A CA 25
ATOM 31814 C C . ASN A 1 56 ? -1.059 13.007 -12.733 1.00 0.00 60 ASN A C 25
ATOM 31815 O O . ASN A 1 56 ? -1.594 13.237 -11.651 1.00 0.00 60 ASN A O 25
ATOM 31826 N N . THR A 1 57 ? 0.106 13.519 -13.090 1.00 0.00 61 THR A N 25
ATOM 31827 C CA . THR A 1 57 ? 0.841 14.450 -12.266 1.00 0.00 61 THR A CA 25
ATOM 31828 C C . THR A 1 57 ? 0.070 15.757 -12.102 1.00 0.00 61 THR A C 25
ATOM 31829 O O . THR A 1 57 ? 0.349 16.548 -11.202 1.00 0.00 61 THR A O 25
ATOM 31840 N N . ASN A 1 58 ? -0.899 15.978 -12.979 1.00 0.00 62 ASN A N 25
ATOM 31841 C CA . ASN A 1 58 ? -1.747 17.165 -12.886 1.00 0.00 62 ASN A CA 25
ATOM 31842 C C . ASN A 1 58 ? -3.094 16.833 -12.245 1.00 0.00 62 ASN A C 25
ATOM 31843 O O . ASN A 1 58 ? -3.909 17.723 -12.006 1.00 0.00 62 ASN A O 25
ATOM 31854 N N . VAL A 1 59 ? -3.323 15.555 -11.965 1.00 0.00 63 VAL A N 25
ATOM 31855 C CA . VAL A 1 59 ? -4.598 15.111 -11.410 1.00 0.00 63 VAL A CA 25
ATOM 31856 C C . VAL A 1 59 ? -4.386 14.159 -10.235 1.00 0.00 63 VAL A C 25
ATOM 31857 O O . VAL A 1 59 ? -3.348 14.202 -9.570 1.00 0.00 63 VAL A O 25
ATOM 31870 N N . ASP A 1 60 ? -5.387 13.323 -9.985 1.00 0.00 64 ASP A N 25
ATOM 31871 C CA . ASP A 1 60 ? -5.340 12.327 -8.919 1.00 0.00 64 ASP A CA 25
ATOM 31872 C C . ASP A 1 60 ? -4.141 11.397 -9.082 1.00 0.00 64 ASP A C 25
ATOM 31873 O O . ASP A 1 60 ? -3.699 11.115 -10.197 1.00 0.00 64 ASP A O 25
ATOM 31882 N N . LYS A 1 61 ? -3.633 10.910 -7.961 1.00 0.00 65 LYS A N 25
ATOM 31883 C CA . LYS A 1 61 ? -2.432 10.086 -7.957 1.00 0.00 65 LYS A CA 25
ATOM 31884 C C . LYS A 1 61 ? -2.779 8.620 -7.816 1.00 0.00 65 LYS A C 25
ATOM 31885 O O . LYS A 1 61 ? -3.511 8.237 -6.905 1.00 0.00 65 LYS A O 25
ATOM 31904 N N . PRO A 1 62 ? -2.271 7.791 -8.727 1.00 0.00 66 PRO A N 25
ATOM 31905 C CA . PRO A 1 62 ? -2.387 6.336 -8.633 1.00 0.00 66 PRO A CA 25
ATOM 31906 C C . PRO A 1 62 ? -1.621 5.787 -7.429 1.00 0.00 66 PRO A C 25
ATOM 31907 O O . PRO A 1 62 ? -0.390 5.845 -7.378 1.00 0.00 66 PRO A O 25
ATOM 31918 N N . LEU A 1 63 ? -2.354 5.284 -6.453 1.00 0.00 67 LEU A N 25
ATOM 31919 C CA . LEU A 1 63 ? -1.748 4.693 -5.271 1.00 0.00 67 LEU A CA 25
ATOM 31920 C C . LEU A 1 63 ? -2.012 3.202 -5.245 1.00 0.00 67 LEU A C 25
ATOM 31921 O O . LEU A 1 63 ? -3.159 2.778 -5.271 1.00 0.00 67 LEU A O 25
ATOM 31937 N N . ARG A 1 64 ? -0.954 2.411 -5.203 1.00 0.00 68 ARG A N 25
ATOM 31938 C CA . ARG A 1 64 ? -1.102 0.970 -5.126 1.00 0.00 68 ARG A CA 25
ATOM 31939 C C . ARG A 1 64 ? -0.589 0.436 -3.802 1.00 0.00 68 ARG A C 25
ATOM 31940 O O . ARG A 1 64 ? 0.606 0.500 -3.508 1.00 0.00 68 ARG A O 25
ATOM 31961 N N . ILE A 1 65 ? -1.515 -0.059 -2.997 1.00 0.00 69 ILE A N 25
ATOM 31962 C CA . ILE A 1 65 ? -1.173 -0.752 -1.769 1.00 0.00 69 ILE A CA 25
ATOM 31963 C C . ILE A 1 65 ? -1.119 -2.243 -2.066 1.00 0.00 69 ILE A C 25
ATOM 31964 O O . ILE A 1 65 ? -2.156 -2.882 -2.253 1.00 0.00 69 ILE A O 25
ATOM 31980 N N . ILE A 1 66 ? 0.084 -2.783 -2.143 1.00 0.00 70 ILE A N 25
ATOM 31981 C CA . ILE A 1 66 ? 0.276 -4.156 -2.580 1.00 0.00 70 ILE A CA 25
ATOM 31982 C C . ILE A 1 66 ? 0.718 -5.042 -1.416 1.00 0.00 70 ILE A C 25
ATOM 31983 O O . ILE A 1 66 ? 1.615 -4.677 -0.653 1.00 0.00 70 ILE A O 25
ATOM 31999 N N . GLY A 1 67 ? 0.073 -6.193 -1.271 1.00 0.00 71 GLY A N 25
ATOM 32000 C CA . GLY A 1 67 ? 0.481 -7.140 -0.259 1.00 0.00 71 GLY A CA 25
ATOM 32001 C C . GLY A 1 67 ? -0.653 -8.022 0.227 1.00 0.00 71 GLY A C 25
ATOM 32002 O O . GLY A 1 67 ? -1.294 -8.719 -0.563 1.00 0.00 71 GLY A O 25
ATOM 32006 N N . ASP A 1 68 ? -0.884 -7.988 1.532 1.00 0.00 72 ASP A N 25
ATOM 32007 C CA . ASP A 1 68 ? -1.898 -8.818 2.180 1.00 0.00 72 ASP A CA 25
ATOM 32008 C C . ASP A 1 68 ? -3.223 -8.077 2.283 1.00 0.00 72 ASP A C 25
ATOM 32009 O O . ASP A 1 68 ? -3.264 -6.923 2.692 1.00 0.00 72 ASP A O 25
ATOM 32018 N N . PRO A 1 69 ? -4.321 -8.771 1.913 1.00 0.00 73 PRO A N 25
ATOM 32019 C CA . PRO A 1 69 ? -5.680 -8.208 1.865 1.00 0.00 73 PRO A CA 25
ATOM 32020 C C . PRO A 1 69 ? -6.077 -7.464 3.134 1.00 0.00 73 PRO A C 25
ATOM 32021 O O . PRO A 1 69 ? -6.827 -6.489 3.079 1.00 0.00 73 PRO A O 25
ATOM 32032 N N . TYR A 1 70 ? -5.581 -7.937 4.268 1.00 0.00 74 TYR A N 25
ATOM 32033 C CA . TYR A 1 70 ? -5.909 -7.345 5.554 1.00 0.00 74 TYR A CA 25
ATOM 32034 C C . TYR A 1 70 ? -5.207 -5.999 5.713 1.00 0.00 74 TYR A C 25
ATOM 32035 O O . TYR A 1 70 ? -5.859 -4.972 5.900 1.00 0.00 74 TYR A O 25
ATOM 32053 N N . LYS A 1 71 ? -3.884 -5.999 5.602 1.00 0.00 75 LYS A N 25
ATOM 32054 C CA . LYS A 1 71 ? -3.114 -4.770 5.771 1.00 0.00 75 LYS A CA 25
ATOM 32055 C C . LYS A 1 71 ? -3.287 -3.828 4.586 1.00 0.00 75 LYS A C 25
ATOM 32056 O O . LYS A 1 71 ? -3.130 -2.620 4.738 1.00 0.00 75 LYS A O 25
ATOM 32075 N N . VAL A 1 72 ? -3.606 -4.368 3.412 1.00 0.00 76 VAL A N 25
ATOM 32076 C CA . VAL A 1 72 ? -3.971 -3.524 2.275 1.00 0.00 76 VAL A CA 25
ATOM 32077 C C . VAL A 1 72 ? -5.137 -2.615 2.655 1.00 0.00 76 VAL A C 25
ATOM 32078 O O . VAL A 1 72 ? -5.133 -1.422 2.349 1.00 0.00 76 VAL A O 25
ATOM 32091 N N . GLN A 1 73 ? -6.112 -3.173 3.360 1.00 0.00 77 GLN A N 25
ATOM 32092 C CA . GLN A 1 73 ? -7.258 -2.397 3.799 1.00 0.00 77 GLN A CA 25
ATOM 32093 C C . GLN A 1 73 ? -6.895 -1.504 4.975 1.00 0.00 77 GLN A C 25
ATOM 32094 O O . GLN A 1 73 ? -7.264 -0.330 4.997 1.00 0.00 77 GLN A O 25
ATOM 32108 N N . GLN A 1 74 ? -6.164 -2.059 5.938 1.00 0.00 78 GLN A N 25
ATOM 32109 C CA . GLN A 1 74 ? -5.708 -1.293 7.097 1.00 0.00 78 GLN A CA 25
ATOM 32110 C C . GLN A 1 74 ? -4.984 -0.034 6.649 1.00 0.00 78 GLN A C 25
ATOM 32111 O O . GLN A 1 74 ? -5.284 1.068 7.107 1.00 0.00 78 GLN A O 25
ATOM 32125 N N . ALA A 1 75 ? -4.040 -0.215 5.740 1.00 0.00 79 ALA A N 25
ATOM 32126 C CA . ALA A 1 75 ? -3.235 0.879 5.237 1.00 0.00 79 ALA A CA 25
ATOM 32127 C C . ALA A 1 75 ? -4.075 1.852 4.415 1.00 0.00 79 ALA A C 25
ATOM 32128 O O . ALA A 1 75 ? -3.883 3.064 4.495 1.00 0.00 79 ALA A O 25
ATOM 32135 N N . CYS A 1 76 ? -5.018 1.317 3.647 1.00 0.00 80 CYS A N 25
ATOM 32136 C CA . CYS A 1 76 ? -5.876 2.131 2.793 1.00 0.00 80 CYS A CA 25
ATOM 32137 C C . CYS A 1 76 ? -6.728 3.095 3.611 1.00 0.00 80 CYS A C 25
ATOM 32138 O O . CYS A 1 76 ? -6.654 4.311 3.422 1.00 0.00 80 CYS A O 25
ATOM 32146 N N . GLU A 1 77 ? -7.517 2.563 4.536 1.00 0.00 81 GLU A N 25
ATOM 32147 C CA . GLU A 1 77 ? -8.387 3.399 5.354 1.00 0.00 81 GLU A CA 25
ATOM 32148 C C . GLU A 1 77 ? -7.564 4.275 6.292 1.00 0.00 81 GLU A C 25
ATOM 32149 O O . GLU A 1 77 ? -8.052 5.277 6.811 1.00 0.00 81 GLU A O 25
ATOM 32161 N N . MET A 1 78 ? -6.313 3.888 6.501 1.00 0.00 82 MET A N 25
ATOM 32162 C CA . MET A 1 78 ? -5.378 4.689 7.285 1.00 0.00 82 MET A CA 25
ATOM 32163 C C . MET A 1 78 ? -4.919 5.910 6.490 1.00 0.00 82 MET A C 25
ATOM 32164 O O . MET A 1 78 ? -4.988 7.040 6.977 1.00 0.00 82 MET A O 25
ATOM 32178 N N . VAL A 1 79 ? -4.462 5.683 5.261 1.00 0.00 83 VAL A N 25
ATOM 32179 C CA . VAL A 1 79 ? -3.925 6.765 4.441 1.00 0.00 83 VAL A CA 25
ATOM 32180 C C . VAL A 1 79 ? -5.036 7.633 3.858 1.00 0.00 83 VAL A C 25
ATOM 32181 O O . VAL A 1 79 ? -4.871 8.845 3.714 1.00 0.00 83 VAL A O 25
ATOM 32194 N N . MET A 1 80 ? -6.177 7.028 3.539 1.00 0.00 84 MET A N 25
ATOM 32195 C CA . MET A 1 80 ? -7.319 7.794 3.062 1.00 0.00 84 MET A CA 25
ATOM 32196 C C . MET A 1 80 ? -7.871 8.654 4.186 1.00 0.00 84 MET A C 25
ATOM 32197 O O . MET A 1 80 ? -8.483 9.689 3.941 1.00 0.00 84 MET A O 25
ATOM 32211 N N . ASP A 1 81 ? -7.643 8.218 5.423 1.00 0.00 85 ASP A N 25
ATOM 32212 C CA . ASP A 1 81 ? -8.052 8.992 6.595 1.00 0.00 85 ASP A CA 25
ATOM 32213 C C . ASP A 1 81 ? -7.238 10.273 6.703 1.00 0.00 85 ASP A C 25
ATOM 32214 O O . ASP A 1 81 ? -7.760 11.314 7.085 1.00 0.00 85 ASP A O 25
ATOM 32223 N N . ILE A 1 82 ? -5.962 10.193 6.338 1.00 0.00 86 ILE A N 25
ATOM 32224 C CA . ILE A 1 82 ? -5.077 11.356 6.374 1.00 0.00 86 ILE A CA 25
ATOM 32225 C C . ILE A 1 82 ? -5.579 12.424 5.411 1.00 0.00 86 ILE A C 25
ATOM 32226 O O . ILE A 1 82 ? -5.496 13.623 5.680 1.00 0.00 86 ILE A O 25
ATOM 32242 N N . LEU A 1 83 ? -6.127 11.973 4.293 1.00 0.00 87 LEU A N 25
ATOM 32243 C CA . LEU A 1 83 ? -6.640 12.870 3.271 1.00 0.00 87 LEU A CA 25
ATOM 32244 C C . LEU A 1 83 ? -8.097 13.228 3.551 1.00 0.00 87 LEU A C 25
ATOM 32245 O O . LEU A 1 83 ? -8.673 14.095 2.895 1.00 0.00 87 LEU A O 25
ATOM 32261 N N . ARG A 1 84 ? -8.685 12.553 4.531 1.00 0.00 88 ARG A N 25
ATOM 32262 C CA . ARG A 1 84 ? -10.074 12.780 4.907 1.00 0.00 88 ARG A CA 25
ATOM 32263 C C . ARG A 1 84 ? -10.135 13.634 6.166 1.00 0.00 88 ARG A C 25
ATOM 32264 O O . ARG A 1 84 ? -11.191 14.130 6.565 1.00 0.00 88 ARG A O 25
ATOM 32285 N N . GLU A 1 85 ? -8.981 13.804 6.770 1.00 0.00 89 GLU A N 25
ATOM 32286 C CA . GLU A 1 85 ? -8.852 14.539 8.013 1.00 0.00 89 GLU A CA 25
ATOM 32287 C C . GLU A 1 85 ? -8.585 16.010 7.717 1.00 0.00 89 GLU A C 25
ATOM 32288 O O . GLU A 1 85 ? -9.482 16.843 7.962 1.00 0.00 89 GLU A O 25
#

Organism: Homo sapiens (NCBI:txid9606)

Foldseek 3Di:
DQWCLPCRVPDWDDKDWDFAFLVCVCVLCPVPNPVVVVLCVVLSWDWDWQCPDDPCNNGTIIIITITGPVSSVVSVCVSVVSVVD

Secondary structure (DSSP, 8-state):
--S-SS---S-SSEEEEEEE-TTTHHHHHTTTTHHHHHHHHHHT-EEEE-SSS-SSTTS-EEEEEEE-HHHHHHHHHHHHHHHT-

InterPro domains:
  IPR004087 K Homology domain [SM00322] (143-213)
  IPR004087 K Homology domain [SM00322] (232-304)
  IPR004087 K Homology domain [SM00322] (321-391)
  IPR004087 K Homology domain [SM00322] (423-496)
  IPR004088 K Homology domain, type 1 [PF00013] (146-209)
  IPR004088 K Homology domain, type 1 [PF00013] (236-301)
  IPR004088 K Homology domain, type 1 [PF00013] (327-387)
  IPR004088 K Homology domain, type 1 [PF00013] (427-493)
  IPR015096 Far upstream element-binding protein, C-terminal [PF09005] (611-632)
  IPR015096 Far upstream element-binding protein, C-terminal [PF09005] (670-685)
  IPR036612 K Homology domain, type 1 superfamily [G3DSA:3.30.1370.10] (130-218)
  IPR036612 K Homology domain, type 1 superfamily [G3DSA:3.30.1370.10] (221-305)
  IPR036612 K Homology domain, type 1 superfamily [G3DSA:3.30.1370.10] (314-418)
  IPR036612 K Homology domain, type 1 superfamily [G3DSA:3.30.1370.10] (422-503)
  IPR036612 K Homology domain, type 1 superfamily [SSF54791] (134-213)
  IPR036612 K Homology domain, type 1 superfamily [SSF54791] (234-314)
  IPR036612 K Homology domain, type 1 superfamily [SSF54791] (325-411)
  IPR036612 K Homology domain, type 1 superfamily [SSF54791] (426-498)
  IPR047369 Far upstream element-binding protein 2, second type I K homology domain [cd22482] (233-305)
  IPR047370 Far upstream element-binding protein 2, third type I K homology domain [cd22485] (323-390)

Solvent-accessible surface area: 5152 Å² total; per-residue (Å²): 106,134,84,130,57,100,48,10,72,65,136,82,37,31,75,42,104,23,103,0,52,54,71,64,3,27,48,0,28,2,161,79,14,100,32,22,115,93,0,41,148,156,15,48,15,114,3,71,15,45,69,133,43,55,174,33,50,131,73,60,17,24,0,104,0,52,4,2,31,111,27,0,67,85,0,5,100,38,0,82,88,43,15,203,158

CATH classification: 3.30.1370.10

Nearest PDB structures (foldseek):
  2opv-assembly1_A  TM=8.528E-01  e=5.479E-12  Homo sapiens
  6y2d-assembly4_D  TM=8.841E-01  e=4.683E-09  Homo sapiens
  1x4m-assembly1_A  TM=7.312E-01  e=4.402E-09  Mus musculus
  2n8l-assembly1_A  TM=7.839E-01  e=3.056E-04  Gallus gallus
  1we8-assembly1_A  TM=7.433E-01  e=3.679E-04  Mus musculus